Protein AF-0000000070902452 (afdb_homodimer)

Radius of gyration: 37.08 Å; Cα contacts (8 Å, |Δi|>4): 3159; chains: 2; bounding box: 102×122×104 Å

pLDDT: mean 77.34, std 23.18, range [19.31, 98.69]

Solvent-accessible surface area (backbone atoms only — not comparable to full-atom values): 89929 Å² total; per-residue (Å²): 135,92,78,70,91,72,66,73,74,60,53,64,59,50,60,68,66,66,53,60,77,74,66,51,50,51,51,54,46,45,52,46,45,50,49,42,48,53,39,44,60,50,61,66,74,68,75,86,55,68,37,70,40,62,52,56,81,72,58,13,57,48,52,28,57,60,55,64,70,66,74,64,71,44,97,52,40,62,75,47,53,58,52,55,53,51,52,50,35,44,49,40,8,39,52,36,6,51,52,44,45,50,44,54,52,51,28,50,51,49,38,50,51,52,48,50,52,48,46,52,44,46,73,71,65,50,58,64,70,59,51,49,51,52,55,37,49,54,16,34,51,29,36,49,53,17,21,45,38,19,73,72,70,21,45,59,24,25,6,15,37,48,56,57,50,25,36,38,48,65,34,35,45,61,65,48,53,58,36,70,61,18,45,52,41,32,54,55,13,31,35,24,29,47,44,28,60,45,56,45,16,61,40,25,32,30,22,34,46,12,24,28,49,24,43,47,71,62,58,70,43,58,74,61,60,49,72,46,93,88,70,53,59,58,58,86,52,69,67,58,39,51,52,17,49,48,30,51,71,73,47,68,63,86,54,56,38,57,49,55,43,48,43,42,26,44,17,18,29,7,12,13,36,3,35,59,34,29,10,36,68,20,11,36,37,33,23,57,75,67,36,35,70,71,85,51,73,65,44,49,55,46,11,45,49,8,5,44,36,3,33,51,46,32,41,33,68,69,59,73,48,46,47,50,47,69,63,10,59,39,46,54,75,72,62,77,75,74,43,50,64,84,47,47,65,60,49,47,50,41,3,32,55,22,0,44,51,15,21,46,51,51,52,48,44,62,63,46,58,79,73,46,66,55,54,83,41,58,66,54,32,45,49,48,44,39,48,52,39,46,50,44,48,48,49,48,54,51,49,26,70,74,64,37,47,72,41,74,66,60,89,86,49,76,61,70,84,55,61,33,32,78,89,39,64,63,56,43,85,89,76,67,49,38,34,22,17,37,32,38,19,67,65,66,29,59,65,59,57,41,50,22,48,43,41,35,32,44,66,62,79,87,50,87,59,50,62,68,38,24,48,52,46,19,54,52,48,46,52,45,26,53,65,49,60,49,35,54,31,22,30,13,66,55,50,40,35,34,48,32,14,22,31,40,14,25,28,50,23,49,52,44,35,72,76,39,68,88,50,90,48,36,17,4,55,32,5,48,25,4,14,42,0,13,42,10,14,30,52,59,53,56,71,26,57,36,41,28,52,22,35,11,36,52,34,65,60,46,42,50,56,30,48,51,7,26,53,40,0,25,56,46,5,41,74,73,35,72,65,22,44,54,59,49,52,43,64,66,28,69,74,53,67,70,79,68,91,70,71,60,73,80,29,46,64,36,29,31,61,75,45,32,42,67,62,40,59,39,39,46,50,57,36,45,48,46,39,52,53,52,49,47,56,73,39,62,65,57,66,31,43,22,31,46,66,88,48,99,87,48,91,26,26,59,51,26,35,36,42,44,68,50,53,52,48,38,60,65,66,60,61,64,41,81,39,58,65,84,58,64,72,63,69,70,59,75,44,67,79,45,98,68,57,86,72,51,72,65,54,52,49,51,52,53,49,51,57,35,36,52,66,45,48,52,65,50,41,63,43,53,68,37,35,40,65,49,59,62,72,57,67,56,60,71,62,43,72,75,37,78,71,62,93,72,77,51,66,38,73,71,83,76,78,80,70,71,82,71,73,70,88,79,82,74,81,83,73,77,76,72,86,67,74,75,70,79,54,67,31,54,22,38,74,40,70,50,65,22,19,47,45,61,66,53,44,43,37,71,14,34,29,32,56,52,47,48,54,38,62,75,62,38,54,54,70,36,40,26,20,48,69,59,29,25,59,56,23,37,33,38,59,67,35,50,46,49,59,66,61,51,61,77,74,64,76,86,76,55,68,69,59,61,49,65,71,52,71,51,81,74,64,69,71,78,74,61,60,68,28,34,59,58,43,41,57,134,91,77,69,89,73,65,72,74,59,56,64,57,49,57,66,65,68,53,59,74,75,64,51,50,50,50,53,48,43,51,47,44,50,50,41,46,54,38,42,59,52,58,67,53,83,76,87,54,68,37,71,39,62,51,54,80,72,58,14,57,48,53,27,56,62,55,64,71,67,74,63,71,44,97,51,39,64,76,46,55,56,53,53,52,50,51,50,35,43,49,38,7,39,52,35,5,51,50,43,46,52,44,54,53,51,27,50,50,50,39,50,51,50,48,49,51,48,45,53,41,48,73,71,64,50,58,65,71,58,50,49,50,53,54,37,49,54,16,35,52,29,37,48,51,18,22,46,36,18,73,73,71,21,46,58,24,24,6,15,37,49,55,56,50,25,37,39,47,63,35,35,46,62,64,48,53,59,36,69,62,18,46,52,41,32,54,55,13,31,35,24,29,46,46,28,61,44,57,44,15,62,41,25,33,30,21,34,46,12,23,29,50,25,44,47,70,62,56,70,44,52,74,60,61,51,72,46,93,88,71,52,60,57,55,87,50,72,70,57,36,52,52,16,50,48,30,52,71,74,48,69,63,87,54,58,37,55,49,54,43,47,43,43,25,43,17,17,28,6,12,12,36,3,34,59,34,29,12,35,67,18,10,34,35,34,24,57,74,68,36,36,70,69,85,51,73,67,43,50,56,45,12,45,50,7,5,44,34,3,32,50,44,32,41,32,68,68,59,74,48,45,47,49,47,67,62,9,60,40,46,54,76,70,63,76,76,72,44,50,64,83,47,47,65,60,48,47,48,41,4,33,54,21,0,46,50,15,20,46,49,50,53,50,46,63,64,46,56,78,74,46,65,54,55,84,41,59,67,54,32,46,50,48,45,39,49,52,38,47,49,43,48,48,50,47,54,51,49,27,69,76,64,37,48,73,43,74,66,61,90,86,49,76,62,71,84,55,60,33,33,79,88,39,65,64,57,44,83,89,77,67,48,38,33,22,17,36,33,40,19,65,65,64,29,58,66,59,57,40,50,23,48,42,42,35,32,45,67,62,78,86,49,88,58,50,62,68,39,25,46,52,47,19,52,52,47,46,52,43,26,52,65,50,60,48,36,54,32,23,29,14,65,55,50,38,35,34,48,32,15,22,30,40,13,27,28,52,22,49,52,45,35,72,75,39,67,88,49,88,50,36,16,4,58,32,5,50,26,5,14,43,0,13,43,10,14,29,54,59,54,56,71,25,57,36,40,29,54,22,34,11,37,54,33,67,59,45,42,51,55,30,49,51,8,26,54,41,0,26,56,46,4,40,76,73,35,72,65,22,45,52,59,47,53,42,64,66,30,69,76,54,66,71,78,68,92,69,71,62,72,81,29,46,62,36,30,32,59,76,47,32,43,65,62,40,58,39,39,46,50,57,36,45,49,46,39,51,53,51,48,48,56,73,38,63,65,56,66,30,44,22,31,46,65,89,48,96,87,49,90,26,25,58,51,27,35,37,43,42,69,50,54,51,48,38,59,65,66,61,60,64,41,82,39,58,65,86,58,64,72,62,68,68,63,78,43,67,81,44,100,69,61,87,73,50,72,65,53,52,51,51,53,53,48,51,57,34,36,51,61,44,46,53,65,49,39,63,43,53,68,38,34,41,64,49,59,62,72,57,66,54,62,71,62,42,72,75,37,76,69,62,92,72,77,50,65,40,72,71,82,75,77,80,70,70,83,71,67,72,87,81,82,78,81,82,75,79,76,73,87,66,73,75,71,76,52,67,32,55,22,36,72,40,70,52,65,21,20,47,46,61,65,52,44,44,36,70,15,35,28,31,57,52,49,48,52,38,62,76,61,38,55,56,70,36,41,25,20,49,70,59,28,24,60,57,24,38,33,38,58,68,36,51,44,50,58,67,60,52,60,77,72,62,76,88,75,55,69,68,60,61,50,66,72,52,71,50,82,71,65,68,72,79,76,64,63,69,30,36,61,60,42,40,58

Sequence (1750 aa):
MWGRNHQPHVALLQEMADMEPENRVPLLVGQLEEARSYREEELKGDEVGVESLDYEPIHSLVYAQTKKGSQQRHFYGYTGLTFAKWLITILIGLLVGVVAYIVESSQEVFIMKKRDWTQETIDEGLKLPFVFLGYAAFGIALVLLSSCLVLLWAPAAAGGGVTLVMAYLNGIDIPSFFEFRTLVTKIVGTICTISSGLPIGQEGPMVHIGAAIASSLTWMHGRFPTHRKDGSRRYASPYLQTISKFTQKAWPFDFHNDKDRREFISAGTAAGLAAAFGAPIGGVLFSLEEASSFWSRKVMWRSLLCTTMATMILAWLNDRDFTLSLPGGLAFHGASVEVDLNAVPLIMVTAGSLGVLGALLNTTHGWLSPLRAPSKQGLLRVLEACCITFIAVGTMFLLSHFFGRCLPIQHGQQGEEYWFRYTCPKTDPNTGISYYNDLATLYFGVPHETIKQLFAMGYELDTYFSMRSLILHSMSFFVLFNLAYGVATPGGIFMPSIMVGASFGAFLGRVFQLYFPEENIQPGLHALVGATAMLGGVFRSSLSLVVIMMEGTGGLQYLLPAIIAIYVGNWVAHHIHHEGAYEADLERLGDVRFLQSEPPRHLIPVTAAEMMAPNVITLTEIISVSDVVKILKNTTHNGFPVIRHTEANDDGQLVGLILRHQLLLLLEQRALIEVDSEILRLPLPERFTSRDPRVTKEHVYLEHAMRVYHHCHNPHRRYLSSRPGAVDELELDDILQEHPTTNGVHEASNGTNDSKNKEIQESSESTKPEHQVSVHKRELALDLRYYMNRAPVTVRAECSAQRAYIIFRTLGLRHLCVTDSSNSVIGMITRKDIAQSAHHQAEHSVSKIALERQESDGSSYFGDRATKDILFSLPMWGRNHQPHVALLQEMADMEPENRVPLLVGQLEEARSYREEELKGDEVGVESLDYEPIHSLVYAQTKKGSQQRHFYGYTGLTFAKWLITILIGLLVGVVAYIVESSQEVFIMKKRDWTQETIDEGLKLPFVFLGYAAFGIALVLLSSCLVLLWAPAAAGGGVTLVMAYLNGIDIPSFFEFRTLVTKIVGTICTISSGLPIGQEGPMVHIGAAIASSLTWMHGRFPTHRKDGSRRYASPYLQTISKFTQKAWPFDFHNDKDRREFISAGTAAGLAAAFGAPIGGVLFSLEEASSFWSRKVMWRSLLCTTMATMILAWLNDRDFTLSLPGGLAFHGASVEVDLNAVPLIMVTAGSLGVLGALLNTTHGWLSPLRAPSKQGLLRVLEACCITFIAVGTMFLLSHFFGRCLPIQHGQQGEEYWFRYTCPKTDPNTGISYYNDLATLYFGVPHETIKQLFAMGYELDTYFSMRSLILHSMSFFVLFNLAYGVATPGGIFMPSIMVGASFGAFLGRVFQLYFPEENIQPGLHALVGATAMLGGVFRSSLSLVVIMMEGTGGLQYLLPAIIAIYVGNWVAHHIHHEGAYEADLERLGDVRFLQSEPPRHLIPVTAAEMMAPNVITLTEIISVSDVVKILKNTTHNGFPVIRHTEANDDGQLVGLILRHQLLLLLEQRALIEVDSEILRLPLPERFTSRDPRVTKEHVYLEHAMRVYHHCHNPHRRYLSSRPGAVDELELDDILQEHPTTNGVHEASNGTNDSKNKEIQESSESTKPEHQVSVHKRELALDLRYYMNRAPVTVRAECSAQRAYIIFRTLGLRHLCVTDSSNSVIGMITRKDIAQSAHHQAEHSVSKIALERQESDGSSYFGDRATKDILFSLP

Nearest PDB structures (foldseek):
  8jpr-assembly1_B  TM=8.374E-01  e=4.361E-35  Homo sapiens
  7rnx-assembly1_B  TM=8.714E-01  e=3.104E-16  Escherichia coli
  7cvt-assembly1_B  TM=8.669E-01  e=5.172E-16  Escherichia coli MS 198-1
  7rsb-assembly1_B  TM=8.888E-01  e=3.663E-15  Escherichia coli
  2ez0-assembly1_B  TM=8.565E-01  e=7.553E-15  Escherichia coli

Structure (mmCIF, N/CA/C/O backbone):
data_AF-0000000070902452-model_v1
#
loop_
_entity.id
_entity.type
_entity.pdbx_description
1 polymer 'Chloride channel protein'
#
loop_
_atom_site.group_PDB
_atom_site.id
_atom_site.type_symbol
_atom_site.label_atom_id
_atom_site.label_alt_id
_atom_site.label_comp_id
_atom_site.label_asym_id
_atom_site.label_entity_id
_atom_site.label_seq_id
_atom_site.pdbx_PDB_ins_code
_atom_site.Cartn_x
_atom_site.Cartn_y
_atom_site.Cartn_z
_atom_site.occupancy
_atom_site.B_iso_or_equiv
_atom_site.auth_seq_id
_atom_site.auth_comp_id
_atom_site.auth_asym_id
_atom_site.auth_atom_id
_atom_site.pdbx_PDB_model_num
ATOM 1 N N . MET A 1 1 ? 22.875 20.469 -55.562 1 19.31 1 MET A N 1
ATOM 2 C CA . MET A 1 1 ? 24.156 21.141 -55.375 1 19.31 1 MET A CA 1
ATOM 3 C C . MET A 1 1 ? 24.641 21.016 -53.938 1 19.31 1 MET A C 1
ATOM 5 O O . MET A 1 1 ? 25.625 21.641 -53.562 1 19.31 1 MET A O 1
ATOM 9 N N . TRP A 1 2 ? 23.859 20.422 -52.938 1 20.72 2 TRP A N 1
ATOM 10 C CA . TRP A 1 2 ? 23.672 20.609 -51.5 1 20.72 2 TRP A CA 1
ATOM 11 C C . TRP A 1 2 ? 24.828 19.984 -50.719 1 20.72 2 TRP A C 1
ATOM 13 O O . TRP A 1 2 ? 24.688 19.719 -49.5 1 20.72 2 TRP A O 1
ATOM 23 N N . GLY A 1 3 ? 25.906 19.453 -51.312 1 21.7 3 GLY A N 1
ATOM 24 C CA . GLY A 1 3 ? 26.906 18.469 -50.969 1 21.7 3 GLY A CA 1
ATOM 25 C C . GLY A 1 3 ? 27.891 18.953 -49.906 1 21.7 3 GLY A C 1
ATOM 26 O O . GLY A 1 3 ? 28.734 18.188 -49.438 1 21.7 3 GLY A O 1
ATOM 27 N N . ARG A 1 4 ? 28.25 20.281 -49.906 1 24.48 4 ARG A N 1
ATOM 28 C CA . ARG A 1 4 ? 29.609 20.703 -49.594 1 24.48 4 ARG A CA 1
ATOM 29 C C . ARG A 1 4 ? 29.906 20.625 -48.125 1 24.48 4 ARG A C 1
ATOM 31 O O . ARG A 1 4 ? 31 20.219 -47.719 1 24.48 4 ARG A O 1
ATOM 38 N N . ASN A 1 5 ? 29.266 21.422 -47.25 1 24.97 5 ASN A N 1
ATOM 39 C CA . ASN A 1 5 ? 29.969 22.141 -46.188 1 24.97 5 ASN A CA 1
ATOM 40 C C . ASN A 1 5 ? 30.172 21.25 -44.969 1 24.97 5 ASN A C 1
ATOM 42 O O . ASN A 1 5 ? 29.453 21.391 -43.969 1 24.97 5 ASN A O 1
ATOM 46 N N . HIS A 1 6 ? 30.422 19.953 -45.125 1 27.34 6 HIS A N 1
ATOM 47 C CA . HIS A 1 6 ? 30.281 18.906 -44.125 1 27.34 6 HIS A CA 1
ATOM 48 C C . HIS A 1 6 ? 31.438 18.969 -43.125 1 27.34 6 HIS A C 1
ATOM 50 O O . HIS A 1 6 ? 31.594 18.062 -42.281 1 27.34 6 HIS A O 1
ATOM 56 N N . GLN A 1 7 ? 32.5 19.812 -43.406 1 26.56 7 GLN A N 1
ATOM 57 C CA . GLN A 1 7 ? 33.812 19.453 -42.969 1 26.56 7 GLN A CA 1
ATOM 58 C C . GLN A 1 7 ? 34 19.734 -41.469 1 26.56 7 GLN A C 1
ATOM 60 O O . GLN A 1 7 ? 35.062 19.438 -40.906 1 26.56 7 GLN A O 1
ATOM 65 N N . PRO A 1 8 ? 33.281 20.703 -40.938 1 31.94 8 PRO A N 1
ATOM 66 C CA . PRO A 1 8 ? 33.906 21.406 -39.812 1 31.94 8 PRO A CA 1
ATOM 67 C C . PRO A 1 8 ? 34.031 20.547 -38.562 1 31.94 8 PRO A C 1
ATOM 69 O O . PRO A 1 8 ? 34.688 20.953 -37.594 1 31.94 8 PRO A O 1
ATOM 72 N N . HIS A 1 9 ? 33.219 19.453 -38.5 1 30.67 9 HIS A N 1
ATOM 73 C CA . HIS A 1 9 ? 33.031 18.828 -37.188 1 30.67 9 HIS A CA 1
ATOM 74 C C . HIS A 1 9 ? 34.281 18.031 -36.781 1 30.67 9 HIS A C 1
ATOM 76 O O . HIS A 1 9 ? 34.312 17.453 -35.688 1 30.67 9 HIS A O 1
ATOM 82 N N . VAL A 1 10 ? 35.156 17.719 -37.844 1 33.28 10 VAL A N 1
ATOM 83 C CA . VAL A 1 10 ? 36.281 16.812 -37.594 1 33.28 10 VAL A CA 1
ATOM 84 C C . VAL A 1 10 ? 37.344 17.516 -36.781 1 33.28 10 VAL A C 1
ATOM 86 O O . VAL A 1 10 ? 38.125 16.875 -36.094 1 33.28 10 VAL A O 1
ATOM 89 N N . ALA A 1 11 ? 37.438 18.828 -36.969 1 34.62 11 ALA A N 1
ATOM 90 C CA . ALA A 1 11 ? 38.625 19.516 -36.5 1 34.62 11 ALA A CA 1
ATOM 91 C C . ALA A 1 11 ? 38.656 19.547 -34.969 1 34.62 11 ALA A C 1
ATOM 93 O O . ALA A 1 11 ? 39.75 19.469 -34.344 1 34.62 11 ALA A O 1
ATOM 94 N N . LEU A 1 12 ? 37.438 19.688 -34.406 1 31.77 12 LEU A N 1
ATOM 95 C CA . LEU A 1 12 ? 37.469 19.891 -32.969 1 31.77 12 LEU A CA 1
ATOM 96 C C . LEU A 1 12 ? 37.938 18.641 -32.25 1 31.77 12 LEU A C 1
ATOM 98 O O . LEU A 1 12 ? 38.656 18.719 -31.25 1 31.77 12 LEU A O 1
ATOM 102 N N . LEU A 1 13 ? 37.719 17.422 -32.875 1 32.66 13 LEU A N 1
ATOM 103 C CA . LEU A 1 13 ? 38.156 16.188 -32.25 1 32.66 13 LEU A CA 1
ATOM 104 C C . LEU A 1 13 ? 39.656 16.062 -32.312 1 32.66 13 LEU A C 1
ATOM 106 O O . LEU A 1 13 ? 40.281 15.539 -31.375 1 32.66 13 LEU A O 1
ATOM 110 N N . GLN A 1 14 ? 40.281 16.547 -33.406 1 36.06 14 GLN A N 1
ATOM 111 C CA . GLN A 1 14 ? 41.75 16.406 -33.562 1 36.06 14 GLN A CA 1
ATOM 112 C C . GLN A 1 14 ? 42.5 17.25 -32.562 1 36.06 14 GLN A C 1
ATOM 114 O O . GLN A 1 14 ? 43.531 16.828 -32.062 1 36.06 14 GLN A O 1
ATOM 119 N N . GLU A 1 15 ? 42.031 18.5 -32.344 1 37.66 15 GLU A N 1
ATOM 120 C CA . GLU A 1 15 ? 42.75 19.344 -31.422 1 37.66 15 GLU A CA 1
ATOM 121 C C . GLU A 1 15 ? 42.781 18.75 -30.016 1 37.66 15 GLU A C 1
ATOM 123 O O . GLU A 1 15 ? 43.781 18.875 -29.281 1 37.66 15 GLU A O 1
ATOM 128 N N . MET A 1 16 ? 41.688 18.047 -29.562 1 35.19 16 MET A N 1
ATOM 129 C CA . MET A 1 16 ? 41.719 17.422 -28.234 1 35.19 16 MET A CA 1
ATOM 130 C C . MET A 1 16 ? 42.688 16.25 -28.203 1 35.19 16 MET A C 1
ATOM 132 O O . MET A 1 16 ? 43.188 15.891 -27.125 1 35.19 16 MET A O 1
ATOM 136 N N . ALA A 1 17 ? 42.906 15.547 -29.312 1 38.38 17 ALA A N 1
ATOM 137 C CA . ALA A 1 17 ? 43.812 14.406 -29.406 1 38.38 17 ALA A CA 1
ATOM 138 C C . ALA A 1 17 ? 45.281 14.844 -29.266 1 38.38 17 ALA A C 1
ATOM 140 O O . ALA A 1 17 ? 46.094 14.102 -28.734 1 38.38 17 ALA A O 1
ATOM 141 N N . ASP A 1 18 ? 45.594 15.992 -29.984 1 37.56 18 ASP A N 1
ATOM 142 C CA . ASP A 1 18 ? 47 16.375 -30.062 1 37.56 18 ASP A CA 1
ATOM 143 C C . ASP A 1 18 ? 47.438 17.047 -28.766 1 37.56 18 ASP A C 1
ATOM 145 O O . ASP A 1 18 ? 48.531 17.625 -28.703 1 37.56 18 ASP A O 1
ATOM 149 N N . MET A 1 19 ? 46.531 17.375 -27.844 1 33.81 19 MET A N 1
ATOM 150 C CA . MET A 1 19 ? 47.062 17.984 -26.641 1 33.81 19 MET A CA 1
ATOM 151 C C . MET A 1 19 ? 47.938 16.984 -25.875 1 33.81 19 MET A C 1
ATOM 153 O O . MET A 1 19 ? 47.625 15.797 -25.812 1 33.81 19 MET A O 1
ATOM 157 N N . GLU A 1 20 ? 49.281 17.297 -25.859 1 32.62 20 GLU A N 1
ATOM 158 C CA . GLU A 1 20 ? 50.344 16.516 -25.234 1 32.62 20 GLU A CA 1
ATOM 159 C C . GLU A 1 20 ? 49.906 15.977 -23.875 1 32.62 20 GLU A C 1
ATOM 161 O O . GLU A 1 20 ? 49.125 16.625 -23.172 1 32.62 20 GLU A O 1
ATOM 166 N N . PRO A 1 21 ? 50.156 14.578 -23.562 1 34.97 21 PRO A N 1
ATOM 167 C CA . PRO A 1 21 ? 49.781 13.812 -22.391 1 34.97 21 PRO A CA 1
ATOM 168 C C . PRO A 1 21 ? 50.062 14.555 -21.078 1 34.97 21 PRO A C 1
ATOM 170 O O . PRO A 1 21 ? 49.469 14.227 -20.047 1 34.97 21 PRO A O 1
ATOM 173 N N . GLU A 1 22 ? 51.156 15.375 -21.062 1 35.03 22 GLU A N 1
ATOM 174 C CA . GLU A 1 22 ? 51.656 15.961 -19.828 1 35.03 22 GLU A CA 1
ATOM 175 C C . GLU A 1 22 ? 50.625 16.906 -19.219 1 35.03 22 GLU A C 1
ATOM 177 O O . GLU A 1 22 ? 50.656 17.172 -18.016 1 35.03 22 GLU A O 1
ATOM 182 N N . ASN A 1 23 ? 50.031 17.703 -20.062 1 32.69 23 ASN A N 1
ATOM 183 C CA . ASN A 1 23 ? 49.125 18.734 -19.578 1 32.69 23 ASN A CA 1
ATOM 184 C C . ASN A 1 23 ? 47.781 18.172 -19.172 1 32.69 23 ASN A C 1
ATOM 186 O O . ASN A 1 23 ? 46.844 18.922 -18.875 1 32.69 23 ASN A O 1
ATOM 190 N N . ARG A 1 24 ? 47.531 16.969 -19.531 1 35.84 24 ARG A N 1
ATOM 191 C CA . ARG A 1 24 ? 46.281 16.359 -19.172 1 35.84 24 ARG A CA 1
ATOM 192 C C . ARG A 1 24 ? 46.188 16.109 -17.672 1 35.84 24 ARG A C 1
ATOM 194 O O . ARG A 1 24 ? 45.094 16 -17.125 1 35.84 24 ARG A O 1
ATOM 201 N N . VAL A 1 25 ? 47.375 15.82 -17.141 1 33.12 25 VAL A N 1
ATOM 202 C CA . VAL A 1 25 ? 47.406 15.5 -15.719 1 33.12 25 VAL A CA 1
ATOM 203 C C . VAL A 1 25 ? 47.031 16.719 -14.898 1 33.12 25 VAL A C 1
ATOM 205 O O . VAL A 1 25 ? 46.344 16.609 -13.875 1 33.12 25 VAL A O 1
ATOM 208 N N . PRO A 1 26 ? 47.562 17.938 -15.383 1 33.59 26 PRO A N 1
ATOM 209 C CA . PRO A 1 26 ? 47.188 19.062 -14.516 1 33.59 26 PRO A CA 1
ATOM 210 C C . PRO A 1 26 ? 45.688 19.344 -14.508 1 33.59 26 PRO A C 1
ATOM 212 O O . PRO A 1 26 ? 45.188 19.938 -13.547 1 33.59 26 PRO A O 1
ATOM 215 N N . LEU A 1 27 ? 45.062 19.078 -15.648 1 32.31 27 LEU A N 1
ATOM 216 C CA . LEU A 1 27 ? 43.625 19.391 -15.617 1 32.31 27 LEU A CA 1
ATOM 217 C C . LEU A 1 27 ? 42.906 18.438 -14.688 1 32.31 27 LEU A C 1
ATOM 219 O O . LEU A 1 27 ? 42 18.844 -13.961 1 32.31 27 LEU A O 1
ATOM 223 N N . LEU A 1 28 ? 43.25 17.141 -14.742 1 32.16 28 LEU A N 1
ATOM 224 C CA . LEU A 1 28 ? 42.625 16.234 -13.781 1 32.16 28 LEU A CA 1
ATOM 225 C C . LEU A 1 28 ? 43.062 16.578 -12.359 1 32.16 28 LEU A C 1
ATOM 227 O O . LEU A 1 28 ? 42.25 16.547 -11.438 1 32.16 28 LEU A O 1
ATOM 231 N N . VAL A 1 29 ? 44.438 16.953 -12.18 1 36.88 29 VAL A N 1
ATOM 232 C CA . VAL A 1 29 ? 44.906 17.359 -10.867 1 36.88 29 VAL A CA 1
ATOM 233 C C . VAL A 1 29 ? 44.25 18.703 -10.492 1 36.88 29 VAL A C 1
ATOM 235 O O . VAL A 1 29 ? 43.875 18.906 -9.336 1 36.88 29 VAL A O 1
ATOM 238 N N . GLY A 1 30 ? 44.188 19.641 -11.422 1 36.41 30 GLY A N 1
ATOM 239 C CA . GLY A 1 30 ? 43.5 20.891 -11.156 1 36.41 30 GLY A CA 1
ATOM 240 C C . GLY A 1 30 ? 42 20.688 -10.836 1 36.41 30 GLY A C 1
ATOM 241 O O . GLY A 1 30 ? 41.469 21.328 -9.93 1 36.41 30 GLY A O 1
ATOM 242 N N . GLN A 1 31 ? 41.375 19.828 -11.617 1 39.28 31 GLN A N 1
ATOM 243 C CA . GLN A 1 31 ? 40 19.516 -11.273 1 39.28 31 GLN A CA 1
ATOM 244 C C . GLN A 1 31 ? 39.906 18.781 -9.938 1 39.28 31 GLN A C 1
ATOM 246 O O . GLN A 1 31 ? 38.969 18.984 -9.172 1 39.28 31 GLN A O 1
ATOM 251 N N . LEU A 1 32 ? 40.938 17.969 -9.648 1 38.59 32 LEU A N 1
ATOM 252 C CA . LEU A 1 32 ? 41.031 17.344 -8.336 1 38.59 32 LEU A CA 1
ATOM 253 C C . LEU A 1 32 ? 41.344 18.375 -7.262 1 38.59 32 LEU A C 1
ATOM 255 O O . LEU A 1 32 ? 40.781 18.328 -6.16 1 38.59 32 LEU A O 1
ATOM 259 N N . GLU A 1 33 ? 42.344 19.328 -7.547 1 40.69 33 GLU A N 1
ATOM 260 C CA . GLU A 1 33 ? 42.625 20.391 -6.594 1 40.69 33 GLU A CA 1
ATOM 261 C C . GLU A 1 33 ? 41.469 21.359 -6.457 1 40.69 33 GLU A C 1
ATOM 263 O O . GLU A 1 33 ? 41.156 21.828 -5.359 1 40.69 33 GLU A O 1
ATOM 268 N N . GLU A 1 34 ? 40.812 21.75 -7.531 1 41.69 34 GLU A N 1
ATOM 269 C CA . GLU A 1 34 ? 39.625 22.562 -7.445 1 41.69 34 GLU A CA 1
ATOM 270 C C . GLU A 1 34 ? 38.5 21.797 -6.738 1 41.69 34 GLU A C 1
ATOM 272 O O . GLU A 1 34 ? 37.75 22.375 -5.945 1 41.69 34 GLU A O 1
ATOM 277 N N . ALA A 1 35 ? 38.406 20.516 -6.93 1 41.09 35 ALA A N 1
ATOM 278 C CA . ALA A 1 35 ? 37.5 19.688 -6.148 1 41.09 35 ALA A CA 1
ATOM 279 C C . ALA A 1 35 ? 37.938 19.625 -4.684 1 41.09 35 ALA A C 1
ATOM 281 O O . ALA A 1 35 ? 37.094 19.672 -3.779 1 41.09 35 ALA A O 1
ATOM 282 N N . ARG A 1 36 ? 39.281 19.562 -4.449 1 40.72 36 ARG A N 1
ATOM 283 C CA . ARG A 1 36 ? 39.812 19.641 -3.086 1 40.72 36 ARG A CA 1
ATOM 284 C C . ARG A 1 36 ? 39.562 21.016 -2.486 1 40.72 36 ARG A C 1
ATOM 286 O O . ARG A 1 36 ? 39.188 21.141 -1.317 1 40.72 36 ARG A O 1
ATOM 293 N N . SER A 1 37 ? 39.969 22.094 -3.201 1 41.31 37 SER A N 1
ATOM 294 C CA . SER A 1 37 ? 39.75 23.438 -2.686 1 41.31 37 SER A CA 1
ATOM 295 C C . SER A 1 37 ? 38.25 23.703 -2.508 1 41.31 37 SER A C 1
ATOM 297 O O . SER A 1 37 ? 37.844 24.344 -1.529 1 41.31 37 SER A O 1
ATOM 299 N N . TYR A 1 38 ? 37.5 23.344 -3.5 1 38.84 38 TYR A N 1
ATOM 300 C CA . TYR A 1 38 ? 36.062 23.438 -3.293 1 38.84 38 TYR A CA 1
ATOM 301 C C . TYR A 1 38 ? 35.625 22.562 -2.121 1 38.84 38 TYR A C 1
ATOM 303 O O . TYR A 1 38 ? 34.781 22.969 -1.328 1 38.84 38 TYR A O 1
ATOM 311 N N . ARG A 1 39 ? 36.344 21.422 -1.926 1 38.78 39 ARG A N 1
ATOM 312 C CA . ARG A 1 39 ? 36.094 20.562 -0.76 1 38.78 39 ARG A CA 1
ATOM 313 C C . ARG A 1 39 ? 36.656 21.234 0.507 1 38.78 39 ARG A C 1
ATOM 315 O O . ARG A 1 39 ? 36.031 21.156 1.565 1 38.78 39 ARG A O 1
ATOM 322 N N . GLU A 1 40 ? 37.906 21.719 0.532 1 40.59 40 GLU A N 1
ATOM 323 C CA . GLU A 1 40 ? 38.438 22.406 1.698 1 40.59 40 GLU A CA 1
ATOM 324 C C . GLU A 1 40 ? 37.625 23.641 2.059 1 40.59 40 GLU A C 1
ATOM 326 O O . GLU A 1 40 ? 37.406 23.922 3.238 1 40.59 40 GLU A O 1
ATOM 331 N N . GLU A 1 41 ? 37.406 24.484 1.144 1 38.44 41 GLU A N 1
ATOM 332 C CA . GLU A 1 41 ? 36.5 25.594 1.447 1 38.44 41 GLU A CA 1
ATOM 333 C C . GLU A 1 41 ? 35.125 25.062 1.872 1 38.44 41 GLU A C 1
ATOM 335 O O . GLU A 1 41 ? 34.5 25.641 2.754 1 38.44 41 GLU A O 1
ATOM 340 N N . GLU A 1 42 ? 34.656 24 1.23 1 37.78 42 GLU A N 1
ATOM 341 C CA . GLU A 1 42 ? 33.469 23.312 1.71 1 37.78 42 GLU A CA 1
ATOM 342 C C . GLU A 1 42 ? 33.719 22.625 3.051 1 37.78 42 GLU A C 1
ATOM 344 O O . GLU A 1 42 ? 32.844 22.547 3.891 1 37.78 42 GLU A O 1
ATOM 349 N N . LEU A 1 43 ? 34.844 22.078 3.35 1 35.75 43 LEU A N 1
ATOM 350 C CA . LEU A 1 43 ? 35.219 21.469 4.617 1 35.75 43 LEU A CA 1
ATOM 351 C C . LEU A 1 43 ? 35.5 22.531 5.68 1 35.75 43 LEU A C 1
ATOM 353 O O . LEU A 1 43 ? 35.531 22.219 6.871 1 35.75 43 LEU A O 1
ATOM 357 N N . LYS A 1 44 ? 36.312 23.5 5.469 1 36.09 44 LYS A N 1
ATOM 358 C CA . LYS A 1 44 ? 36.5 24.406 6.598 1 36.09 44 LYS A CA 1
ATOM 359 C C . LYS A 1 44 ? 35.188 24.859 7.195 1 36.09 44 LYS A C 1
ATOM 361 O O . LYS A 1 44 ? 35.062 24.969 8.414 1 36.09 44 LYS A O 1
ATOM 366 N N . GLY A 1 45 ? 34.5 25.906 6.562 1 33.16 45 GLY A N 1
ATOM 367 C CA . GLY A 1 45 ? 33.375 26.5 7.246 1 33.16 45 GLY A CA 1
ATOM 368 C C . GLY A 1 45 ? 32.219 25.547 7.402 1 33.16 45 GLY A C 1
ATOM 369 O O . GLY A 1 45 ? 31.781 25.25 8.523 1 33.16 45 GLY A O 1
ATOM 370 N N . ASP A 1 46 ? 31.031 25.641 6.402 1 34.59 46 ASP A N 1
ATOM 371 C CA . ASP A 1 46 ? 29.578 25.688 6.508 1 34.59 46 ASP A CA 1
ATOM 372 C C . ASP A 1 46 ? 28.984 24.281 6.598 1 34.59 46 ASP A C 1
ATOM 374 O O . ASP A 1 46 ? 29.5 23.344 5.969 1 34.59 46 ASP A O 1
ATOM 378 N N . GLU A 1 47 ? 28.109 23.875 7.668 1 40.28 47 GLU A N 1
ATOM 379 C CA . GLU A 1 47 ? 27.047 22.953 8.047 1 40.28 47 GLU A CA 1
ATOM 380 C C . GLU A 1 47 ? 26.344 22.375 6.816 1 40.28 47 GLU A C 1
ATOM 382 O O . GLU A 1 47 ? 25.812 23.125 5.996 1 40.28 47 GLU A O 1
ATOM 387 N N . VAL A 1 48 ? 26.969 21.453 6.188 1 50.78 48 VAL A N 1
ATOM 388 C CA . VAL A 1 48 ? 26.188 20.828 5.133 1 50.78 48 VAL A CA 1
ATOM 389 C C . VAL A 1 48 ? 24.719 20.719 5.562 1 50.78 48 VAL A C 1
ATOM 391 O O . VAL A 1 48 ? 24.406 20.031 6.535 1 50.78 48 VAL A O 1
ATOM 394 N N . GLY A 1 49 ? 23.812 21.703 5.527 1 66.31 49 GLY A N 1
ATOM 395 C CA . GLY A 1 49 ? 22.453 21.844 6.023 1 66.31 49 GLY A CA 1
ATOM 396 C C . GLY A 1 49 ? 21.453 21.047 5.227 1 66.31 49 GLY A C 1
ATOM 397 O O . GLY A 1 49 ? 21.594 20.875 4.016 1 66.31 49 GLY A O 1
ATOM 398 N N . VAL A 1 50 ? 20.906 19.969 5.758 1 82 50 VAL A N 1
ATOM 399 C CA . VAL A 1 50 ? 19.766 19.25 5.191 1 82 50 VAL A CA 1
ATOM 400 C C . VAL A 1 50 ? 18.5 20.109 5.297 1 82 50 VAL A C 1
ATOM 402 O O . VAL A 1 50 ? 18.281 20.781 6.305 1 82 50 VAL A O 1
ATOM 405 N N . GLU A 1 51 ? 17.953 20.328 4.121 1 87.56 51 GLU A N 1
ATOM 406 C CA . GLU A 1 51 ? 16.688 21.078 4.082 1 87.56 51 GLU A CA 1
ATOM 407 C C . GLU A 1 51 ? 15.516 20.156 3.738 1 87.56 51 GLU A C 1
ATOM 409 O O . GLU A 1 51 ? 15.711 19.094 3.154 1 87.56 51 GLU A O 1
ATOM 414 N N . SER A 1 52 ? 14.414 20.562 4.141 1 90.31 52 SER A N 1
ATOM 415 C CA . SER A 1 52 ? 13.203 19.797 3.828 1 90.31 52 SER A CA 1
ATOM 416 C C . SER A 1 52 ? 12.656 20.172 2.453 1 90.31 52 SER A C 1
ATOM 418 O O . SER A 1 52 ? 12.953 21.234 1.93 1 90.31 52 SER A O 1
ATOM 420 N N . LEU A 1 53 ? 11.969 19.266 1.862 1 90.88 53 LEU A N 1
ATOM 421 C CA . LEU A 1 53 ? 11.359 19.453 0.552 1 90.88 53 LEU A CA 1
ATOM 422 C C . LEU A 1 53 ? 9.953 20.031 0.688 1 90.88 53 LEU A C 1
ATOM 424 O O . LEU A 1 53 ? 9.336 19.938 1.753 1 90.88 53 LEU A O 1
ATOM 428 N N . ASP A 1 54 ? 9.516 20.672 -0.39 1 89.25 54 ASP A N 1
ATOM 429 C CA . ASP A 1 54 ? 8.18 21.25 -0.43 1 89.25 54 ASP A CA 1
ATOM 430 C C . ASP A 1 54 ? 7.219 20.375 -1.234 1 89.25 54 ASP A C 1
ATOM 432 O O . ASP A 1 54 ? 7.055 20.562 -2.441 1 89.25 54 ASP A O 1
ATOM 436 N N . TYR A 1 55 ? 6.465 19.531 -0.599 1 86 55 TYR A N 1
ATOM 437 C CA . TYR A 1 55 ? 5.555 18.641 -1.313 1 86 55 TYR A CA 1
ATOM 438 C C . TYR A 1 55 ? 4.191 19.297 -1.504 1 86 55 TYR A C 1
ATOM 440 O O . TYR A 1 55 ? 3.457 18.953 -2.436 1 86 55 TYR A O 1
ATOM 448 N N . GLU A 1 56 ? 3.877 20.203 -0.652 1 81.94 56 GLU A N 1
ATOM 449 C CA . GLU A 1 56 ? 2.588 20.891 -0.752 1 81.94 56 GLU A CA 1
ATOM 450 C C . GLU A 1 56 ? 2.641 22.031 -1.763 1 81.94 56 GLU A C 1
ATOM 452 O O . GLU A 1 56 ? 3.539 22.875 -1.708 1 81.94 56 GLU A O 1
ATOM 457 N N . PRO A 1 57 ? 1.682 22.047 -2.623 1 80.38 57 PRO A N 1
ATOM 458 C CA . PRO A 1 57 ? 1.65 23.172 -3.559 1 80.38 57 PRO A CA 1
ATOM 459 C C . PRO A 1 57 ? 1.277 24.484 -2.883 1 80.38 57 PRO A C 1
ATOM 461 O O . PRO A 1 57 ? 0.48 24.5 -1.941 1 80.38 57 PRO A O 1
ATOM 464 N N . ILE A 1 58 ? 1.826 25.547 -3.406 1 86.94 58 ILE A N 1
ATOM 465 C CA . ILE A 1 58 ? 1.532 26.875 -2.887 1 86.94 58 ILE A CA 1
ATOM 466 C C . ILE A 1 58 ? 0.238 27.391 -3.506 1 86.94 58 ILE A C 1
ATOM 468 O O . ILE A 1 58 ? 0.141 27.531 -4.727 1 86.94 58 ILE A O 1
ATOM 472 N N . HIS A 1 59 ? -0.666 27.578 -2.684 1 87.38 59 HIS A N 1
ATOM 473 C CA . HIS A 1 59 ? -1.934 28.125 -3.148 1 87.38 59 HIS A CA 1
ATOM 474 C C . HIS A 1 59 ? -1.938 29.656 -3.07 1 87.38 59 HIS A C 1
ATOM 476 O O . HIS A 1 59 ? -2.504 30.234 -2.141 1 87.38 59 HIS A O 1
ATOM 482 N N . SER A 1 60 ? -1.407 30.203 -4.121 1 88.88 60 SER A N 1
ATOM 483 C CA . SER A 1 60 ? -1.38 31.656 -4.23 1 88.88 60 SER A CA 1
ATOM 484 C C . SER A 1 60 ? -2.533 32.156 -5.086 1 88.88 60 SER A C 1
ATOM 486 O O . SER A 1 60 ? -3.254 31.375 -5.703 1 88.88 60 SER A O 1
ATOM 488 N N . LEU A 1 61 ? -2.664 33.406 -5.039 1 85.12 61 LEU A N 1
ATOM 489 C CA . LEU A 1 61 ? -3.701 34.031 -5.852 1 85.12 61 LEU A CA 1
ATOM 490 C C . LEU A 1 61 ? -3.445 33.812 -7.336 1 85.12 61 LEU A C 1
ATOM 492 O O . LEU A 1 61 ? -4.379 33.531 -8.094 1 85.12 61 LEU A O 1
ATOM 496 N N . VAL A 1 62 ? -2.197 33.906 -7.668 1 86.62 62 VAL A N 1
ATOM 497 C CA . VAL A 1 62 ? -1.831 33.719 -9.07 1 86.62 62 VAL A CA 1
ATOM 498 C C . VAL A 1 62 ? -2.074 32.281 -9.477 1 86.62 62 VAL A C 1
ATOM 500 O O . VAL A 1 62 ? -2.568 32 -10.57 1 86.62 62 VAL A O 1
ATOM 503 N N . TYR A 1 63 ? -1.734 31.391 -8.609 1 84.88 63 TYR A N 1
ATOM 504 C CA . TYR A 1 63 ? -1.94 29.969 -8.875 1 84.88 63 TYR A CA 1
ATOM 505 C C . TYR A 1 63 ? -3.424 29.656 -9.047 1 84.88 63 TYR A C 1
ATOM 507 O O . TYR A 1 63 ? -3.811 28.922 -9.953 1 84.88 63 TYR A O 1
ATOM 515 N N . ALA A 1 64 ? -4.238 30.141 -8.234 1 81.5 64 ALA A N 1
ATOM 516 C CA . ALA A 1 64 ? -5.68 29.906 -8.273 1 81.5 64 ALA A CA 1
ATOM 517 C C . ALA A 1 64 ? -6.285 30.453 -9.562 1 81.5 64 ALA A C 1
ATOM 519 O O . ALA A 1 64 ? -7.176 29.828 -10.148 1 81.5 64 ALA A O 1
ATOM 520 N N . GLN A 1 65 ? -5.793 31.531 -10.031 1 78.94 65 GLN A N 1
ATOM 521 C CA . GLN A 1 65 ? -6.344 32.156 -11.227 1 78.94 65 GLN A CA 1
ATOM 522 C C . GLN A 1 65 ? -5.914 31.422 -12.492 1 78.94 65 GLN A C 1
ATOM 524 O O . GLN A 1 65 ? -6.68 31.344 -13.453 1 78.94 65 GLN A O 1
ATOM 529 N N . THR A 1 66 ? -4.73 30.969 -12.492 1 76.75 66 THR A N 1
ATOM 530 C CA . THR A 1 66 ? -4.238 30.234 -13.656 1 76.75 66 THR A CA 1
ATOM 531 C C . THR A 1 66 ? -4.996 28.922 -13.836 1 76.75 66 THR A C 1
ATOM 533 O O . THR A 1 66 ? -5.172 28.453 -14.961 1 76.75 66 THR A O 1
ATOM 536 N N . LYS A 1 67 ? -5.449 28.344 -12.812 1 75.25 67 LYS A N 1
ATOM 537 C CA . LYS A 1 67 ? -6.102 27.047 -12.898 1 75.25 67 LYS A CA 1
ATOM 538 C C . LYS A 1 67 ? -7.602 27.188 -13.125 1 75.25 67 LYS A C 1
ATOM 540 O O . LYS A 1 67 ? -8.281 26.219 -13.469 1 75.25 67 LYS A O 1
ATOM 545 N N . LYS A 1 68 ? -8.211 28.266 -12.867 1 69.19 68 LYS A N 1
ATOM 546 C CA . LYS A 1 68 ? -9.617 28.516 -13.172 1 69.19 68 LYS A CA 1
ATOM 547 C C . LYS A 1 68 ? -9.898 28.359 -14.656 1 69.19 68 LYS A C 1
ATOM 549 O O . LYS A 1 68 ? -10.945 27.828 -15.039 1 69.19 68 LYS A O 1
ATOM 554 N N . GLY A 1 69 ? -9.008 28.594 -15.578 1 58 69 GLY A N 1
ATOM 555 C CA . GLY A 1 69 ? -9.242 28.609 -17.016 1 58 69 GLY A CA 1
ATOM 556 C C . GLY A 1 69 ? -9.008 27.266 -17.672 1 58 69 GLY A C 1
ATOM 557 O O . GLY A 1 69 ? -9.523 27 -18.766 1 58 69 GLY A O 1
ATOM 558 N N . SER A 1 70 ? -8.195 26.516 -17.234 1 56.19 70 SER A N 1
ATOM 559 C CA . SER A 1 70 ? -7.703 25.359 -17.984 1 56.19 70 SER A CA 1
ATOM 560 C C . SER A 1 70 ? -8.57 24.125 -17.734 1 56.19 70 SER A C 1
ATOM 562 O O . SER A 1 70 ? -8.055 23.047 -17.438 1 56.19 70 SER A O 1
ATOM 564 N N . GLN A 1 71 ? -9.938 24.172 -17.719 1 56.91 71 GLN A N 1
ATOM 565 C CA . GLN A 1 71 ? -10.773 23.062 -17.281 1 56.91 71 GLN A CA 1
ATOM 566 C C . GLN A 1 71 ? -10.969 22.047 -18.391 1 56.91 71 GLN A C 1
ATOM 568 O O . GLN A 1 71 ? -11.586 20.984 -18.188 1 56.91 71 GLN A O 1
ATOM 573 N N . GLN A 1 72 ? -10.391 22.234 -19.641 1 51.59 72 GLN A N 1
ATOM 574 C CA . GLN A 1 72 ? -10.805 21.297 -20.672 1 51.59 72 GLN A CA 1
ATOM 575 C C . GLN A 1 72 ? -9.844 20.109 -20.75 1 51.59 72 GLN A C 1
ATOM 577 O O . GLN A 1 72 ? -8.625 20.297 -20.781 1 51.59 72 GLN A O 1
ATOM 582 N N . ARG A 1 73 ? -10.391 18.875 -20.406 1 54.88 73 ARG A N 1
ATOM 583 C CA . ARG A 1 73 ? -9.656 17.609 -20.484 1 54.88 73 ARG A CA 1
ATOM 584 C C . ARG A 1 73 ? -9.438 17.188 -21.922 1 54.88 73 ARG A C 1
ATOM 586 O O . ARG A 1 73 ? -10.359 17.234 -22.75 1 54.88 73 ARG A O 1
ATOM 593 N N . HIS A 1 74 ? -8.172 17.156 -22.406 1 52.09 74 HIS A N 1
ATOM 594 C CA . HIS A 1 74 ? -7.879 16.594 -23.719 1 52.09 74 HIS A CA 1
ATOM 595 C C . HIS A 1 74 ? -7.629 15.102 -23.641 1 52.09 74 HIS A C 1
ATOM 597 O O . HIS A 1 74 ? -7.773 14.5 -22.578 1 52.09 74 HIS A O 1
ATOM 603 N N . PHE A 1 75 ? -7.547 14.336 -24.828 1 43.16 75 PHE A N 1
ATOM 604 C CA . PHE A 1 75 ? -7.398 12.891 -25 1 43.16 75 PHE A CA 1
ATOM 605 C C . PHE A 1 75 ? -6.359 12.336 -24.031 1 43.16 75 PHE A C 1
ATOM 607 O O . PHE A 1 75 ? -6.531 11.242 -23.5 1 43.16 75 PHE A O 1
ATOM 614 N N . TYR A 1 76 ? -5.164 12.914 -23.969 1 45.62 76 TYR A N 1
ATOM 615 C CA . TYR A 1 76 ? -4.102 12.398 -23.109 1 45.62 76 TYR A CA 1
ATOM 616 C C . TYR A 1 76 ? -4.008 13.195 -21.812 1 45.62 76 TYR A C 1
ATOM 618 O O . TYR A 1 76 ? -2.91 13.461 -21.312 1 45.62 76 TYR A O 1
ATOM 626 N N . GLY A 1 77 ? -5.109 13.508 -21.234 1 54.81 77 GLY A N 1
ATOM 627 C CA . GLY A 1 77 ? -5.18 14.344 -20.047 1 54.81 77 GLY A CA 1
ATOM 628 C C . GLY A 1 77 ? -5.363 15.812 -20.344 1 54.81 77 GLY A C 1
ATOM 629 O O . GLY A 1 77 ? -5.777 16.172 -21.453 1 54.81 77 GLY A O 1
ATOM 630 N N . TYR A 1 78 ? -5.324 16.703 -19.469 1 48.44 78 TYR A N 1
ATOM 631 C CA . TYR A 1 78 ? -5.574 18.125 -19.672 1 48.44 78 TYR A CA 1
ATOM 632 C C . TYR A 1 78 ? -4.488 18.75 -20.547 1 48.44 78 TYR A C 1
ATOM 634 O O . TYR A 1 78 ? -4.781 19.562 -21.422 1 48.44 78 TYR A O 1
ATOM 642 N N . THR A 1 79 ? -3.193 18.281 -20.453 1 54.38 79 THR A N 1
ATOM 643 C CA . THR A 1 79 ? -2.139 19.078 -21.062 1 54.38 79 THR A CA 1
ATOM 644 C C . THR A 1 79 ? -1.094 18.172 -21.719 1 54.38 79 THR A C 1
ATOM 646 O O . THR A 1 79 ? -0.007 18.641 -22.078 1 54.38 79 THR A O 1
ATOM 649 N N . GLY A 1 80 ? -1.491 16.797 -22.109 1 64.12 80 GLY A N 1
ATOM 650 C CA . GLY A 1 80 ? -0.42 15.969 -22.641 1 64.12 80 GLY A CA 1
ATOM 651 C C . GLY A 1 80 ? 0.646 15.633 -21.609 1 64.12 80 GLY A C 1
ATOM 652 O O . GLY A 1 80 ? 1.482 14.758 -21.844 1 64.12 80 GLY A O 1
ATOM 653 N N . LEU A 1 81 ? 0.737 16.328 -20.594 1 74.12 81 LEU A N 1
ATOM 654 C CA . LEU A 1 81 ? 1.704 16.141 -19.531 1 74.12 81 LEU A CA 1
ATOM 655 C C . LEU A 1 81 ? 1.62 14.719 -18.969 1 74.12 81 LEU A C 1
ATOM 657 O O . LEU A 1 81 ? 2.641 14.125 -18.625 1 74.12 81 LEU A O 1
ATOM 661 N N . THR A 1 82 ? 0.499 14.18 -19.062 1 76.81 82 THR A N 1
ATOM 662 C CA . THR A 1 82 ? 0.312 12.828 -18.531 1 76.81 82 THR A CA 1
ATOM 663 C C . THR A 1 82 ? 1.003 11.797 -19.422 1 76.81 82 THR A C 1
ATOM 665 O O . THR A 1 82 ? 1.602 10.844 -18.922 1 76.81 82 THR A O 1
ATOM 668 N N . PHE A 1 83 ? 0.986 11.961 -20.75 1 79.75 83 PHE A N 1
ATOM 669 C CA . PHE A 1 83 ? 1.657 11.055 -21.672 1 79.75 83 PHE A CA 1
ATOM 670 C C . PHE A 1 83 ? 3.168 11.117 -21.484 1 79.75 83 PHE A C 1
ATOM 672 O O . PHE A 1 83 ? 3.846 10.086 -21.5 1 79.75 83 PHE A O 1
ATOM 679 N N . ALA A 1 84 ? 3.682 12.32 -21.328 1 81.75 84 ALA A N 1
ATOM 680 C CA . ALA A 1 84 ? 5.113 12.492 -21.109 1 81.75 84 ALA A CA 1
ATOM 681 C C . ALA A 1 84 ? 5.551 11.805 -19.812 1 81.75 84 ALA A C 1
ATOM 683 O O . ALA A 1 84 ? 6.633 11.211 -19.75 1 81.75 84 ALA A O 1
ATOM 684 N N . LYS A 1 85 ? 4.758 11.883 -18.828 1 86 85 LYS A N 1
ATOM 685 C CA . LYS A 1 85 ? 5.09 11.258 -17.547 1 86 85 LYS A CA 1
ATOM 686 C C . LYS A 1 85 ? 5.148 9.742 -17.688 1 86 85 LYS A C 1
ATOM 688 O O . LYS A 1 85 ? 6.012 9.094 -17.078 1 86 85 LYS A O 1
ATOM 693 N N . TRP A 1 86 ? 4.316 9.18 -18.516 1 87.69 86 TRP A N 1
ATOM 694 C CA . TRP A 1 86 ? 4.316 7.738 -18.734 1 87.69 86 TRP A CA 1
ATOM 695 C C . TRP A 1 86 ? 5.535 7.305 -19.547 1 87.69 86 TRP A C 1
ATOM 697 O O . TRP A 1 86 ? 6.129 6.258 -19.266 1 87.69 86 TRP A O 1
ATOM 707 N N . LEU A 1 87 ? 5.879 8.078 -20.484 1 88.88 87 LEU A N 1
ATOM 708 C CA . LEU A 1 87 ? 7.047 7.77 -21.297 1 88.88 87 LEU A CA 1
ATOM 709 C C . LEU A 1 87 ? 8.32 7.816 -20.469 1 88.88 87 LEU A C 1
ATOM 711 O O . LEU A 1 87 ? 9.203 6.965 -20.609 1 88.88 87 LEU A O 1
ATOM 715 N N . ILE A 1 88 ? 8.398 8.828 -19.578 1 90.5 88 ILE A N 1
ATOM 716 C CA . ILE A 1 88 ? 9.562 8.938 -18.719 1 90.5 88 ILE A CA 1
ATOM 717 C C . ILE A 1 88 ? 9.617 7.742 -17.766 1 90.5 88 ILE A C 1
ATOM 719 O O . ILE A 1 88 ? 10.703 7.219 -17.484 1 90.5 88 ILE A O 1
ATOM 723 N N . THR A 1 89 ? 8.445 7.34 -17.328 1 94.5 89 THR A N 1
ATOM 724 C CA . THR A 1 89 ? 8.383 6.184 -16.438 1 94.5 89 THR A CA 1
ATOM 725 C C . THR A 1 89 ? 8.891 4.934 -17.156 1 94.5 89 THR A C 1
ATOM 727 O O . THR A 1 89 ? 9.648 4.148 -16.562 1 94.5 89 THR A O 1
ATOM 730 N N . ILE A 1 90 ? 8.523 4.734 -18.375 1 95.5 90 ILE A N 1
ATOM 731 C CA . ILE A 1 90 ? 8.969 3.596 -19.172 1 95.5 90 ILE A CA 1
ATOM 732 C C . ILE A 1 90 ? 10.484 3.674 -19.375 1 95.5 90 ILE A C 1
ATOM 734 O O . ILE A 1 90 ? 11.188 2.674 -19.219 1 95.5 90 ILE A O 1
ATOM 738 N N . LEU A 1 91 ? 10.938 4.824 -19.625 1 96.12 91 LEU A N 1
ATOM 739 C CA . LEU A 1 91 ? 12.359 5.02 -19.891 1 96.12 91 LEU A CA 1
ATOM 740 C C . LEU A 1 91 ? 13.18 4.75 -18.625 1 96.12 91 LEU A C 1
ATOM 742 O O . LEU A 1 91 ? 14.266 4.168 -18.703 1 96.12 91 LEU A O 1
ATOM 746 N N . ILE A 1 92 ? 12.688 5.191 -17.484 1 97.31 92 ILE A N 1
ATOM 747 C CA . ILE A 1 92 ? 13.367 4.91 -16.234 1 97.31 92 ILE A CA 1
ATOM 748 C C . ILE A 1 92 ? 13.5 3.398 -16.047 1 97.31 92 ILE A C 1
ATOM 750 O O . ILE A 1 92 ? 14.586 2.898 -15.734 1 97.31 92 ILE A O 1
ATOM 754 N N . GLY A 1 93 ? 12.414 2.668 -16.266 1 97.81 93 GLY A N 1
ATOM 755 C CA . GLY A 1 93 ? 12.445 1.221 -16.125 1 97.81 93 GLY A CA 1
ATOM 756 C C . GLY A 1 93 ? 13.43 0.548 -17.047 1 97.81 93 GLY A C 1
ATOM 757 O O . GLY A 1 93 ? 14.219 -0.301 -16.625 1 97.81 93 GLY A O 1
ATOM 758 N N . LEU A 1 94 ? 13.469 0.953 -18.266 1 97.06 94 LEU A N 1
ATOM 759 C CA . LEU A 1 94 ? 14.352 0.367 -19.266 1 97.06 94 LEU A CA 1
ATOM 760 C C . LEU A 1 94 ? 15.812 0.62 -18.906 1 97.06 94 LEU A C 1
ATOM 762 O O . LEU A 1 94 ? 16.641 -0.293 -18.969 1 97.06 94 LEU A O 1
ATOM 766 N N . LEU A 1 95 ? 16.094 1.815 -18.484 1 97.88 95 LEU A N 1
ATOM 767 C CA . LEU A 1 95 ? 17.469 2.168 -18.156 1 97.88 95 LEU A CA 1
ATOM 768 C C . LEU A 1 95 ? 17.922 1.429 -16.906 1 97.88 95 LEU A C 1
ATOM 770 O O . LEU A 1 95 ? 19.078 0.982 -16.828 1 97.88 95 LEU A O 1
ATOM 774 N N . VAL A 1 96 ? 17.062 1.348 -15.945 1 98 96 VAL A N 1
ATOM 775 C CA . VAL A 1 96 ? 17.406 0.629 -14.727 1 98 96 VAL A CA 1
ATOM 776 C C . VAL A 1 96 ? 17.688 -0.835 -15.055 1 98 96 VAL A C 1
ATOM 778 O O . VAL A 1 96 ? 18.641 -1.421 -14.523 1 98 96 VAL A O 1
ATOM 781 N N . GLY A 1 97 ? 16.844 -1.448 -15.922 1 95.88 97 GLY A N 1
ATOM 782 C CA . GLY A 1 97 ? 17.078 -2.824 -16.328 1 95.88 97 GLY A CA 1
ATOM 783 C C . GLY A 1 97 ? 18.406 -3.025 -17.031 1 95.88 97 GLY A C 1
ATOM 784 O O . GLY A 1 97 ? 19.109 -4.012 -16.797 1 95.88 97 GLY A O 1
ATOM 785 N N . VAL A 1 98 ? 18.812 -2.102 -17.812 1 96.5 98 VAL A N 1
ATOM 786 C CA . VAL A 1 98 ? 20.078 -2.182 -18.531 1 96.5 98 VAL A CA 1
ATOM 787 C C . VAL A 1 98 ? 21.25 -2.072 -17.562 1 96.5 98 VAL A C 1
ATOM 789 O O . VAL A 1 98 ? 22.203 -2.836 -17.641 1 96.5 98 VAL A O 1
ATOM 792 N N . VAL A 1 99 ? 21.141 -1.117 -16.656 1 97.38 99 VAL A N 1
ATOM 793 C CA . VAL A 1 99 ? 22.203 -0.937 -15.68 1 97.38 99 VAL A CA 1
ATOM 794 C C . VAL A 1 99 ? 22.312 -2.178 -14.797 1 97.38 99 VAL A C 1
ATOM 796 O O . VAL A 1 99 ? 23.422 -2.607 -14.453 1 97.38 99 VAL A O 1
ATOM 799 N N . ALA A 1 100 ? 21.203 -2.691 -14.43 1 96.06 100 ALA A N 1
ATOM 800 C CA . ALA A 1 100 ? 21.219 -3.906 -13.617 1 96.06 100 ALA A CA 1
ATOM 801 C C . ALA A 1 100 ? 21.922 -5.047 -14.352 1 96.06 100 ALA A C 1
ATOM 803 O O . ALA A 1 100 ? 22.672 -5.816 -13.742 1 96.06 100 ALA A O 1
ATOM 804 N N . TYR A 1 101 ? 21.672 -5.199 -15.625 1 94 101 TYR A N 1
ATOM 805 C CA . TYR A 1 101 ? 22.328 -6.219 -16.438 1 94 101 TYR A CA 1
ATOM 806 C C . TYR A 1 101 ? 23.828 -6.008 -16.469 1 94 101 TYR A C 1
ATOM 808 O O . TYR A 1 101 ? 24.594 -6.965 -16.328 1 94 101 TYR A O 1
ATOM 816 N N . ILE A 1 102 ? 24.25 -4.77 -16.594 1 96 102 ILE A N 1
ATOM 817 C CA . ILE A 1 102 ? 25.672 -4.449 -16.656 1 96 102 ILE A CA 1
ATOM 818 C C . ILE A 1 102 ? 26.328 -4.781 -15.328 1 96 102 ILE A C 1
ATOM 820 O O . ILE A 1 102 ? 27.406 -5.371 -15.289 1 96 102 ILE A O 1
ATOM 824 N N . VAL A 1 103 ? 25.703 -4.445 -14.258 1 95.62 103 VAL A N 1
ATOM 825 C CA . VAL A 1 103 ? 26.266 -4.68 -12.93 1 95.62 103 VAL A CA 1
ATOM 826 C C . VAL A 1 103 ? 26.375 -6.18 -12.68 1 95.62 103 VAL A C 1
ATOM 828 O O . VAL A 1 103 ? 27.422 -6.672 -12.266 1 95.62 103 VAL A O 1
ATOM 831 N N . GLU A 1 104 ? 25.375 -6.895 -12.938 1 92.25 104 GLU A N 1
ATOM 832 C CA . GLU A 1 104 ? 25.344 -8.328 -12.664 1 92.25 104 GLU A CA 1
ATOM 833 C C . GLU A 1 104 ? 26.312 -9.086 -13.578 1 92.25 104 GLU A C 1
ATOM 835 O O . GLU A 1 104 ? 27.016 -9.984 -13.125 1 92.25 104 GLU A O 1
ATOM 840 N N . SER A 1 105 ? 26.312 -8.758 -14.883 1 92.88 105 SER A N 1
ATOM 841 C CA . SER A 1 105 ? 27.188 -9.438 -15.836 1 92.88 105 SER A CA 1
ATOM 842 C C . SER A 1 105 ? 28.656 -9.148 -15.555 1 92.88 105 SER A C 1
ATOM 844 O O . SER A 1 105 ? 29.5 -10.039 -15.672 1 92.88 105 SER A O 1
ATOM 846 N N . SER A 1 106 ? 28.938 -7.93 -15.219 1 95.5 106 SER A N 1
ATOM 847 C CA . SER A 1 106 ? 30.328 -7.578 -14.914 1 95.5 106 SER A CA 1
ATOM 848 C C . SER A 1 106 ? 30.828 -8.328 -13.688 1 95.5 106 SER A C 1
ATOM 850 O O . SER A 1 106 ? 31.953 -8.836 -13.672 1 95.5 106 SER A O 1
ATOM 852 N N . GLN A 1 107 ? 30.062 -8.398 -12.695 1 93.94 107 GLN A N 1
ATOM 853 C CA . GLN A 1 107 ? 30.453 -9.117 -11.484 1 93.94 107 GLN A CA 1
ATOM 854 C C . GLN A 1 107 ? 30.672 -10.602 -11.773 1 93.94 107 GLN A C 1
ATOM 856 O O . GLN A 1 107 ? 31.625 -11.203 -11.258 1 93.94 107 GLN A O 1
ATOM 861 N N . GLU A 1 108 ? 29.766 -11.188 -12.523 1 92.19 108 GLU A N 1
ATOM 862 C CA . GLU A 1 108 ? 29.891 -12.602 -12.859 1 92.19 108 GLU A CA 1
ATOM 863 C C . GLU A 1 108 ? 31.188 -12.867 -13.625 1 92.19 108 GLU A C 1
ATOM 865 O O . GLU A 1 108 ? 31.891 -13.836 -13.344 1 92.19 108 GLU A O 1
ATOM 870 N N . VAL A 1 109 ? 31.531 -11.992 -14.539 1 94.12 109 VAL A N 1
ATOM 871 C CA . VAL A 1 109 ? 32.719 -12.156 -15.344 1 94.12 109 VAL A CA 1
ATOM 872 C C . VAL A 1 109 ? 33.969 -12.039 -14.453 1 94.12 109 VAL A C 1
ATOM 874 O O . VAL A 1 109 ? 34.875 -12.852 -14.547 1 94.12 109 VAL A O 1
ATOM 877 N N . PHE A 1 110 ? 33.969 -11.062 -13.562 1 95.56 110 PHE A N 1
ATOM 878 C CA . PHE A 1 110 ? 35.125 -10.852 -12.695 1 95.56 110 PHE A CA 1
ATOM 879 C C . PHE A 1 110 ? 35.312 -12.031 -11.742 1 95.56 110 PHE A C 1
ATOM 881 O O . PHE A 1 110 ? 36.438 -12.508 -11.547 1 95.56 110 PHE A O 1
ATOM 888 N N . ILE A 1 111 ? 34.25 -12.516 -11.195 1 93.38 111 ILE A N 1
ATOM 889 C CA . ILE A 1 111 ? 34.312 -13.602 -10.227 1 93.38 111 ILE A CA 1
ATOM 890 C C . ILE A 1 111 ? 34.719 -14.891 -10.922 1 93.38 111 ILE A C 1
ATOM 892 O O . ILE A 1 111 ? 35.594 -15.625 -10.414 1 93.38 111 ILE A O 1
ATOM 896 N N . MET A 1 112 ? 34.188 -15.141 -12.094 1 92.38 112 MET A N 1
ATOM 897 C CA . MET A 1 112 ? 34.5 -16.344 -12.836 1 92.38 112 MET A CA 1
ATOM 898 C C . MET A 1 112 ? 35.969 -16.297 -13.32 1 92.38 112 MET A C 1
ATOM 900 O O . MET A 1 112 ? 36.656 -17.312 -13.281 1 92.38 112 MET A O 1
ATOM 904 N N . LYS A 1 113 ? 36.406 -15.172 -13.773 1 93.38 113 LYS A N 1
ATOM 905 C CA . LYS A 1 113 ? 37.781 -15.039 -14.227 1 93.38 113 LYS A CA 1
ATOM 906 C C . LYS A 1 113 ? 38.75 -15.219 -13.07 1 93.38 113 LYS A C 1
ATOM 908 O O . LYS A 1 113 ? 39.812 -15.812 -13.242 1 93.38 113 LYS A O 1
ATOM 913 N N . LYS A 1 114 ? 38.438 -14.703 -11.945 1 93.44 114 LYS A N 1
ATOM 914 C CA . LYS A 1 114 ? 39.25 -14.891 -10.75 1 93.44 114 LYS A CA 1
ATOM 915 C C . LYS A 1 114 ? 39.312 -16.359 -10.359 1 93.44 114 LYS A C 1
ATOM 917 O O . LYS A 1 114 ? 40.406 -16.875 -10.008 1 93.44 114 LYS A O 1
ATOM 922 N N . ARG A 1 115 ? 38.219 -16.938 -10.367 1 90.94 115 ARG A N 1
ATOM 923 C CA . ARG A 1 115 ? 38.125 -18.359 -10.023 1 90.94 115 ARG A CA 1
ATOM 924 C C . ARG A 1 115 ? 38.938 -19.203 -11 1 90.94 115 ARG A C 1
ATOM 926 O O . ARG A 1 115 ? 39.656 -20.109 -10.594 1 90.94 115 ARG A O 1
ATOM 933 N N . ASP A 1 116 ? 38.781 -18.906 -12.297 1 92.44 116 ASP A N 1
ATOM 934 C CA . ASP A 1 116 ? 39.531 -19.641 -13.32 1 92.44 116 ASP A CA 1
ATOM 935 C C . ASP A 1 116 ? 41.031 -19.438 -13.164 1 92.44 116 ASP A C 1
ATOM 937 O O . ASP A 1 116 ? 41.812 -20.391 -13.312 1 92.44 116 ASP A O 1
ATOM 941 N N . TRP A 1 117 ? 41.375 -18.25 -12.93 1 93.44 117 TRP A N 1
ATOM 942 C CA . TRP A 1 117 ? 42.781 -17.969 -12.695 1 93.44 117 TRP A CA 1
ATOM 943 C C . TRP A 1 117 ? 43.312 -18.734 -11.5 1 93.44 117 TRP A C 1
ATOM 945 O O . TRP A 1 117 ? 44.406 -19.266 -11.531 1 93.44 117 TRP A O 1
ATOM 955 N N . THR A 1 118 ? 42.562 -18.812 -10.438 1 93.31 118 THR A N 1
ATOM 956 C CA . THR A 1 118 ? 42.938 -19.531 -9.227 1 93.31 118 THR A CA 1
ATOM 957 C C . THR A 1 118 ? 43.094 -21.016 -9.5 1 93.31 118 THR A C 1
ATOM 959 O O . THR A 1 118 ? 44.094 -21.625 -9.078 1 93.31 118 THR A O 1
ATOM 962 N N . GLN A 1 119 ? 42.156 -21.578 -10.195 1 91.5 119 GLN A N 1
ATOM 963 C CA . GLN A 1 119 ? 42.188 -23 -10.492 1 91.5 119 GLN A CA 1
ATOM 964 C C . GLN A 1 119 ? 43.406 -23.344 -11.383 1 91.5 119 GLN A C 1
ATOM 966 O O . GLN A 1 119 ? 44.094 -24.344 -11.148 1 91.5 119 GLN A O 1
ATOM 971 N N . GLU A 1 120 ? 43.625 -22.516 -12.391 1 92.75 120 GLU A N 1
ATOM 972 C CA . GLU A 1 120 ? 44.75 -22.734 -13.297 1 92.75 120 GLU A CA 1
ATOM 973 C C . GLU A 1 120 ? 46.094 -22.641 -12.555 1 92.75 120 GLU A C 1
ATOM 975 O O . GLU A 1 120 ? 47 -23.422 -12.82 1 92.75 120 GLU A O 1
ATOM 980 N N . THR A 1 121 ? 46.188 -21.734 -11.672 1 93.31 121 THR A N 1
ATOM 981 C CA . THR A 1 121 ? 47.406 -21.547 -10.922 1 93.31 121 THR A CA 1
ATOM 982 C C . THR A 1 121 ? 47.656 -22.703 -9.961 1 93.31 121 THR A C 1
ATOM 984 O O . THR A 1 121 ? 48.781 -23.125 -9.742 1 93.31 121 THR A O 1
ATOM 987 N N . ILE A 1 122 ? 46.625 -23.234 -9.359 1 91.25 122 ILE A N 1
ATOM 988 C CA . ILE A 1 122 ? 46.75 -24.391 -8.484 1 91.25 122 ILE A CA 1
ATOM 989 C C . ILE A 1 122 ? 47.156 -25.625 -9.297 1 91.25 122 ILE A C 1
ATOM 991 O O . ILE A 1 122 ? 48 -26.406 -8.859 1 91.25 122 ILE A O 1
ATOM 995 N N . ASP A 1 123 ? 46.531 -25.797 -10.438 1 90.31 123 ASP A N 1
ATOM 996 C CA . ASP A 1 123 ? 46.844 -26.922 -11.305 1 90.31 123 ASP A CA 1
ATOM 997 C C . ASP A 1 123 ? 48.281 -26.875 -11.805 1 90.31 123 ASP A C 1
ATOM 999 O O . ASP A 1 123 ? 48.875 -27.922 -12.078 1 90.31 123 ASP A O 1
ATOM 1003 N N . GLU A 1 124 ? 48.812 -25.656 -11.992 1 90.88 124 GLU A N 1
ATOM 1004 C CA . GLU A 1 124 ? 50.188 -25.5 -12.445 1 90.88 124 GLU A CA 1
ATOM 1005 C C . GLU A 1 124 ? 51.188 -25.844 -11.328 1 90.88 124 GLU A C 1
ATOM 1007 O O . GLU A 1 124 ? 52.375 -25.969 -11.578 1 90.88 124 GLU A O 1
ATOM 1012 N N . GLY A 1 125 ? 50.781 -26.094 -10.188 1 84.69 125 GLY A N 1
ATOM 1013 C CA . GLY A 1 125 ? 51.625 -26.594 -9.109 1 84.69 125 GLY A CA 1
ATOM 1014 C C . GLY A 1 125 ? 52.125 -25.484 -8.172 1 84.69 125 GLY A C 1
ATOM 1015 O O . GLY A 1 125 ? 53 -25.703 -7.355 1 84.69 125 GLY A O 1
ATOM 1016 N N . LEU A 1 126 ? 51.562 -24.344 -8.375 1 84.31 126 LEU A N 1
ATOM 1017 C CA . LEU A 1 126 ? 51.969 -23.266 -7.465 1 84.31 126 LEU A CA 1
ATOM 1018 C C . LEU A 1 126 ? 51.406 -23.516 -6.062 1 84.31 126 LEU A C 1
ATOM 1020 O O . LEU A 1 126 ? 50.312 -24.031 -5.906 1 84.31 126 LEU A O 1
ATOM 1024 N N . LYS A 1 127 ? 52.156 -23 -5.07 1 88.44 127 LYS A N 1
ATOM 1025 C CA . LYS A 1 127 ? 51.781 -23.203 -3.676 1 88.44 127 LYS A CA 1
ATOM 1026 C C . LYS A 1 127 ? 50.562 -22.328 -3.316 1 88.44 127 LYS A C 1
ATOM 1028 O O . LYS A 1 127 ? 50.406 -21.234 -3.854 1 88.44 127 LYS A O 1
ATOM 1033 N N . LEU A 1 128 ? 49.781 -22.719 -2.477 1 89.62 128 LEU A N 1
ATOM 1034 C CA . LEU A 1 128 ? 48.5 -22.141 -2.096 1 89.62 128 LEU A CA 1
ATOM 1035 C C . LEU A 1 128 ? 48.688 -20.734 -1.555 1 89.62 128 LEU A C 1
ATOM 1037 O O . LEU A 1 128 ? 47.875 -19.844 -1.839 1 89.62 128 LEU A O 1
ATOM 1041 N N . PRO A 1 129 ? 49.781 -20.438 -0.804 1 92.25 129 PRO A N 1
ATOM 1042 C CA . PRO A 1 129 ? 49.938 -19.062 -0.317 1 92.25 129 PRO A CA 1
ATOM 1043 C C . PRO A 1 129 ? 50.125 -18.062 -1.447 1 92.25 129 PRO A C 1
ATOM 1045 O O . PRO A 1 129 ? 49.719 -16.906 -1.335 1 92.25 129 PRO A O 1
ATOM 1048 N N . PHE A 1 130 ? 50.75 -18.5 -2.51 1 92.25 130 PHE A N 1
ATOM 1049 C CA . PHE A 1 130 ? 50.938 -17.609 -3.648 1 92.25 130 PHE A CA 1
ATOM 1050 C C . PHE A 1 130 ? 49.594 -17.359 -4.359 1 92.25 130 PHE A C 1
ATOM 1052 O O . PHE A 1 130 ? 49.344 -16.25 -4.852 1 92.25 130 PHE A O 1
ATOM 1059 N N . VAL A 1 131 ? 48.844 -18.391 -4.473 1 94.12 131 VAL A N 1
ATOM 1060 C CA . VAL A 1 131 ? 47.531 -18.25 -5.078 1 94.12 131 VAL A CA 1
ATOM 1061 C C . VAL A 1 131 ? 46.656 -17.297 -4.238 1 94.12 131 VAL A C 1
ATOM 1063 O O . VAL A 1 131 ? 45.969 -16.453 -4.781 1 94.12 131 VAL A O 1
ATOM 1066 N N . PHE A 1 132 ? 46.75 -17.438 -2.934 1 95.12 132 PHE A N 1
ATOM 1067 C CA . PHE A 1 132 ? 46.031 -16.578 -2.002 1 95.12 132 PHE A CA 1
ATOM 1068 C C . PHE A 1 132 ? 46.438 -15.117 -2.189 1 95.12 132 PHE A C 1
ATOM 1070 O O . PHE A 1 132 ? 45.594 -14.234 -2.262 1 95.12 132 PHE A O 1
ATOM 1077 N N . LEU A 1 133 ? 47.75 -14.836 -2.299 1 95.19 133 LEU A N 1
ATOM 1078 C CA . LEU A 1 133 ? 48.25 -13.469 -2.424 1 95.19 133 LEU A CA 1
ATOM 1079 C C . LEU A 1 133 ? 47.781 -12.836 -3.727 1 95.19 133 LEU A C 1
ATOM 1081 O O . LEU A 1 133 ? 47.469 -11.641 -3.766 1 95.19 133 LEU A O 1
ATOM 1085 N N . GLY A 1 134 ? 47.75 -13.648 -4.805 1 94.56 134 GLY A N 1
ATOM 1086 C CA . GLY A 1 134 ? 47.25 -13.133 -6.062 1 94.56 134 GLY A CA 1
ATOM 1087 C C . GLY A 1 134 ? 45.781 -12.789 -6.012 1 94.56 134 GLY A C 1
ATOM 1088 O O . GLY A 1 134 ? 45.375 -11.742 -6.504 1 94.56 134 GLY A O 1
ATOM 1089 N N . TYR A 1 135 ? 45.031 -13.734 -5.465 1 95.69 135 TYR A N 1
ATOM 1090 C CA . TYR A 1 135 ? 43.594 -13.516 -5.324 1 95.69 135 TYR A CA 1
ATOM 1091 C C . TYR A 1 135 ? 43.312 -12.305 -4.441 1 95.69 135 TYR A C 1
ATOM 1093 O O . TYR A 1 135 ? 42.469 -11.477 -4.762 1 95.69 135 TYR A O 1
ATOM 1101 N N . ALA A 1 136 ? 44.031 -12.133 -3.355 1 96.56 136 ALA A N 1
ATOM 1102 C CA . ALA A 1 136 ? 43.844 -11.031 -2.412 1 96.56 136 ALA A CA 1
ATOM 1103 C C . ALA A 1 136 ? 44.281 -9.703 -3.037 1 96.56 136 ALA A C 1
ATOM 1105 O O . ALA A 1 136 ? 43.625 -8.672 -2.818 1 96.56 136 ALA A O 1
ATOM 1106 N N . ALA A 1 137 ? 45.375 -9.727 -3.762 1 96.38 137 ALA A N 1
ATOM 1107 C CA . ALA A 1 137 ? 45.844 -8.508 -4.406 1 96.38 137 ALA A CA 1
ATOM 1108 C C . ALA A 1 137 ? 44.812 -7.969 -5.398 1 96.38 137 ALA A C 1
ATOM 1110 O O . ALA A 1 137 ? 44.594 -6.758 -5.477 1 96.38 137 ALA A O 1
ATOM 1111 N N . PHE A 1 138 ? 44.281 -8.859 -6.137 1 96.06 138 PHE A N 1
ATOM 1112 C CA . PHE A 1 138 ? 43.25 -8.445 -7.082 1 96.06 138 PHE A CA 1
ATOM 1113 C C . PHE A 1 138 ? 42.031 -7.863 -6.348 1 96.06 138 PHE A C 1
ATOM 1115 O O . PHE A 1 138 ? 41.5 -6.828 -6.75 1 96.06 138 PHE A O 1
ATOM 1122 N N . GLY A 1 139 ? 41.594 -8.523 -5.332 1 96.75 139 GLY A N 1
ATOM 1123 C CA . GLY A 1 139 ? 40.5 -8.031 -4.527 1 96.75 139 GLY A CA 1
ATOM 1124 C C . GLY A 1 139 ? 40.781 -6.688 -3.883 1 96.75 139 GLY A C 1
ATOM 1125 O O . GLY A 1 139 ? 39.938 -5.797 -3.877 1 96.75 139 GLY A O 1
ATOM 1126 N N . ILE A 1 140 ? 41.938 -6.512 -3.379 1 97.5 140 ILE A N 1
ATOM 1127 C CA . ILE A 1 140 ? 42.344 -5.273 -2.717 1 97.5 140 ILE A CA 1
ATOM 1128 C C . ILE A 1 140 ? 42.406 -4.145 -3.74 1 97.5 140 ILE A C 1
ATOM 1130 O O . ILE A 1 140 ? 42.031 -3.004 -3.449 1 97.5 140 ILE A O 1
ATOM 1134 N N . ALA A 1 141 ? 42.875 -4.453 -4.922 1 97.62 141 ALA A N 1
ATOM 1135 C CA . ALA A 1 141 ? 42.906 -3.445 -5.977 1 97.62 141 ALA A CA 1
ATOM 1136 C C . ALA A 1 141 ? 41.531 -2.934 -6.316 1 97.62 141 ALA A C 1
ATOM 1138 O O . ALA A 1 141 ? 41.312 -1.732 -6.516 1 97.62 141 ALA A O 1
ATOM 1139 N N . LEU A 1 142 ? 40.625 -3.799 -6.402 1 97.69 142 LEU A N 1
ATOM 1140 C CA . LEU A 1 142 ? 39.25 -3.424 -6.738 1 97.69 142 LEU A CA 1
ATOM 1141 C C . LEU A 1 142 ? 38.625 -2.611 -5.617 1 97.69 142 LEU A C 1
ATOM 1143 O O . LEU A 1 142 ? 37.938 -1.611 -5.871 1 97.69 142 LEU A O 1
ATOM 1147 N N . VAL A 1 143 ? 38.781 -3.016 -4.387 1 97.19 143 VAL A N 1
ATOM 1148 C CA . VAL A 1 143 ? 38.188 -2.309 -3.26 1 97.19 143 VAL A CA 1
ATOM 1149 C C . VAL A 1 143 ? 38.875 -0.946 -3.092 1 97.19 143 VAL A C 1
ATOM 1151 O O . VAL A 1 143 ? 38.219 0.031 -2.715 1 97.19 143 VAL A O 1
ATOM 1154 N N . LEU A 1 144 ? 40.125 -0.934 -3.369 1 96.88 144 LEU A N 1
ATOM 1155 C CA . LEU A 1 144 ? 40.844 0.339 -3.344 1 96.88 144 LEU A CA 1
ATOM 1156 C C . LEU A 1 144 ? 40.25 1.312 -4.363 1 96.88 144 LEU A C 1
ATOM 1158 O O . LEU A 1 144 ? 40.031 2.484 -4.051 1 96.88 144 LEU A O 1
ATOM 1162 N N . LEU A 1 145 ? 40 0.824 -5.496 1 96.94 145 LEU A N 1
ATOM 1163 C CA . LEU A 1 145 ? 39.375 1.659 -6.516 1 96.94 145 LEU A CA 1
ATOM 1164 C C . LEU A 1 145 ? 38 2.143 -6.062 1 96.94 145 LEU A C 1
ATOM 1166 O O . LEU A 1 145 ? 37.656 3.32 -6.211 1 96.94 145 LEU A O 1
ATOM 1170 N N . SER A 1 146 ? 37.25 1.272 -5.559 1 96.81 146 SER A N 1
ATOM 1171 C CA . SER A 1 146 ? 35.906 1.604 -5.105 1 96.81 146 SER A CA 1
ATOM 1172 C C . SER A 1 146 ? 35.938 2.625 -3.973 1 96.81 146 SER A C 1
ATOM 1174 O O . SER A 1 146 ? 35.219 3.625 -4.012 1 96.81 146 SER A O 1
ATOM 1176 N N . SER A 1 147 ? 36.719 2.416 -2.973 1 95.44 147 SER A N 1
ATOM 1177 C CA . SER A 1 147 ? 36.812 3.301 -1.815 1 95.44 147 SER A CA 1
ATOM 1178 C C . SER A 1 147 ? 37.375 4.664 -2.205 1 95.44 147 SER A C 1
ATOM 1180 O O . SER A 1 147 ? 36.969 5.691 -1.66 1 95.44 147 SER A O 1
ATOM 1182 N N . CYS A 1 148 ? 38.25 4.688 -3.115 1 94.44 148 CYS A N 1
ATOM 1183 C CA . CYS A 1 148 ? 38.812 5.949 -3.58 1 94.44 148 CYS A CA 1
ATOM 1184 C C . CYS A 1 148 ? 37.781 6.754 -4.359 1 94.44 148 CYS A C 1
ATOM 1186 O O . CYS A 1 148 ? 37.719 7.98 -4.246 1 94.44 148 CYS A O 1
ATOM 1188 N N . LEU A 1 149 ? 37 6.086 -5.125 1 94.25 149 LEU A N 1
ATOM 1189 C CA . LEU A 1 149 ? 35.938 6.777 -5.844 1 94.25 149 LEU A CA 1
ATOM 1190 C C . LEU A 1 149 ? 34.969 7.422 -4.867 1 94.25 149 LEU A C 1
ATOM 1192 O O . LEU A 1 149 ? 34.531 8.547 -5.09 1 94.25 149 LEU A O 1
ATOM 1196 N N . VAL A 1 150 ? 34.688 6.75 -3.805 1 93 150 VAL A N 1
ATOM 1197 C CA . VAL A 1 150 ? 33.719 7.238 -2.824 1 93 150 VAL A CA 1
ATOM 1198 C C . VAL A 1 150 ? 34.312 8.406 -2.047 1 93 150 VAL A C 1
ATOM 1200 O O . VAL A 1 150 ? 33.656 9.422 -1.819 1 93 150 VAL A O 1
ATOM 1203 N N . LEU A 1 151 ? 35.531 8.305 -1.712 1 89.62 151 LEU A N 1
ATOM 1204 C CA . LEU A 1 151 ? 36.125 9.305 -0.83 1 89.62 151 LEU A CA 1
ATOM 1205 C C . LEU A 1 151 ? 36.562 10.539 -1.615 1 89.62 151 LEU A C 1
ATOM 1207 O O . LEU A 1 151 ? 36.469 11.664 -1.118 1 89.62 151 LEU A O 1
ATOM 1211 N N . LEU A 1 152 ? 36.969 10.25 -2.844 1 88.56 152 LEU A N 1
ATOM 1212 C CA . LEU A 1 152 ? 37.562 11.359 -3.578 1 88.56 152 LEU A CA 1
ATOM 1213 C C . LEU A 1 152 ? 36.562 11.945 -4.582 1 88.56 152 LEU A C 1
ATOM 1215 O O . LEU A 1 152 ? 36.656 13.133 -4.91 1 88.56 152 LEU A O 1
ATOM 1219 N N . TRP A 1 153 ? 35.656 11.18 -5.043 1 89.56 153 TRP A N 1
ATOM 1220 C CA . TRP A 1 153 ? 34.844 11.656 -6.148 1 89.56 153 TRP A CA 1
ATOM 1221 C C . TRP A 1 153 ? 33.406 11.93 -5.68 1 89.56 153 TRP A C 1
ATOM 1223 O O . TRP A 1 153 ? 32.875 13.008 -5.926 1 89.56 153 TRP A O 1
ATOM 1233 N N . ALA A 1 154 ? 32.812 10.961 -5.051 1 92.12 154 ALA A N 1
ATOM 1234 C CA . ALA A 1 154 ? 31.406 11.102 -4.648 1 92.12 154 ALA A CA 1
ATOM 1235 C C . ALA A 1 154 ? 31.141 10.398 -3.32 1 92.12 154 ALA A C 1
ATOM 1237 O O . ALA A 1 154 ? 30.656 9.258 -3.299 1 92.12 154 ALA A O 1
ATOM 1238 N N . PRO A 1 155 ? 31.25 11.078 -2.285 1 87.25 155 PRO A N 1
ATOM 1239 C CA . PRO A 1 155 ? 31.078 10.477 -0.963 1 87.25 155 PRO A CA 1
ATOM 1240 C C . PRO A 1 155 ? 29.641 10.031 -0.712 1 87.25 155 PRO A C 1
ATOM 1242 O O . PRO A 1 155 ? 29.391 9.125 0.085 1 87.25 155 PRO A O 1
ATOM 1245 N N . ALA A 1 156 ? 28.719 10.617 -1.442 1 88.75 156 ALA A N 1
ATOM 1246 C CA . ALA A 1 156 ? 27.312 10.273 -1.257 1 88.75 156 ALA A CA 1
ATOM 1247 C C . ALA A 1 156 ? 27.016 8.867 -1.765 1 88.75 156 ALA A C 1
ATOM 1249 O O . ALA A 1 156 ? 25.969 8.297 -1.453 1 88.75 156 ALA A O 1
ATOM 1250 N N . ALA A 1 157 ? 27.938 8.273 -2.395 1 93.62 157 ALA A N 1
ATOM 1251 C CA . ALA A 1 157 ? 27.734 6.953 -2.98 1 93.62 157 ALA A CA 1
ATOM 1252 C C . ALA A 1 157 ? 28.094 5.848 -1.99 1 93.62 157 ALA A C 1
ATOM 1254 O O . ALA A 1 157 ? 27.891 4.664 -2.266 1 93.62 157 ALA A O 1
ATOM 1255 N N . ALA A 1 158 ? 28.562 6.207 -0.843 1 90.88 158 ALA A N 1
ATOM 1256 C CA . ALA A 1 158 ? 28.953 5.215 0.153 1 90.88 158 ALA A CA 1
ATOM 1257 C C . ALA A 1 158 ? 27.75 4.43 0.657 1 90.88 158 ALA A C 1
ATOM 1259 O O . ALA A 1 158 ? 26.656 4.988 0.804 1 90.88 158 ALA A O 1
ATOM 1260 N N . GLY A 1 159 ? 27.906 3.139 0.974 1 90.81 159 GLY A N 1
ATOM 1261 C CA . GLY A 1 159 ? 26.859 2.314 1.541 1 90.81 159 GLY A CA 1
ATOM 1262 C C . GLY A 1 159 ? 25.812 1.91 0.526 1 90.81 159 GLY A C 1
ATOM 1263 O O . GLY A 1 159 ? 26.016 2.061 -0.681 1 90.81 159 GLY A O 1
ATOM 1264 N N . GLY A 1 160 ? 24.75 1.371 0.944 1 92.56 160 GLY A N 1
ATOM 1265 C CA . GLY A 1 160 ? 23.688 0.912 0.073 1 92.56 160 GLY A CA 1
ATOM 1266 C C . GLY A 1 160 ? 22.859 2.045 -0.512 1 92.56 160 GLY A C 1
ATOM 1267 O O . GLY A 1 160 ? 22.484 2.002 -1.684 1 92.56 160 GLY A O 1
ATOM 1268 N N . GLY A 1 161 ? 22.609 3.084 0.232 1 93.88 161 GLY A N 1
ATOM 1269 C CA . GLY A 1 161 ? 21.891 4.262 -0.227 1 93.88 161 GLY A CA 1
ATOM 1270 C C . GLY A 1 161 ? 20.391 4.184 0.033 1 93.88 161 GLY A C 1
ATOM 1271 O O . GLY A 1 161 ? 19.688 5.18 -0.103 1 93.88 161 GLY A O 1
ATOM 1272 N N . VAL A 1 162 ? 19.875 2.998 0.439 1 95.44 162 VAL A N 1
ATOM 1273 C CA . VAL A 1 162 ? 18.453 2.811 0.635 1 95.44 162 VAL A CA 1
ATOM 1274 C C . VAL A 1 162 ? 17.953 3.748 1.732 1 95.44 162 VAL A C 1
ATOM 1276 O O . VAL A 1 162 ? 16.891 4.375 1.59 1 95.44 162 VAL A O 1
ATOM 1279 N N . THR A 1 163 ? 18.703 3.873 2.785 1 93.75 163 THR A N 1
ATOM 1280 C CA . THR A 1 163 ? 18.328 4.707 3.92 1 93.75 163 THR A CA 1
ATOM 1281 C C . THR A 1 163 ? 18.188 6.168 3.498 1 93.75 163 THR A C 1
ATOM 1283 O O . THR A 1 163 ? 17.25 6.852 3.904 1 93.75 163 THR A O 1
ATOM 1286 N N . LEU A 1 164 ? 19.062 6.602 2.674 1 93.88 164 LEU A N 1
ATOM 1287 C CA . LEU A 1 164 ? 19.031 7.992 2.234 1 93.88 164 LEU A CA 1
ATOM 1288 C C . LEU A 1 164 ? 17.922 8.219 1.224 1 93.88 164 LEU A C 1
ATOM 1290 O O . LEU A 1 164 ? 17.344 9.305 1.165 1 93.88 164 LEU A O 1
ATOM 1294 N N . VAL A 1 165 ? 17.656 7.207 0.414 1 96.25 165 VAL A N 1
ATOM 1295 C CA . VAL A 1 165 ? 16.516 7.309 -0.486 1 96.25 165 VAL A CA 1
ATOM 1296 C C . VAL A 1 165 ? 15.219 7.418 0.325 1 96.25 165 VAL A C 1
ATOM 1298 O O . VAL A 1 165 ? 14.336 8.211 -0.005 1 96.25 165 VAL A O 1
ATOM 1301 N N . MET A 1 166 ? 15.148 6.613 1.365 1 95.75 166 MET A N 1
ATOM 1302 C CA . MET A 1 166 ? 14 6.68 2.262 1 95.75 166 MET A CA 1
ATOM 1303 C C . MET A 1 166 ? 13.852 8.078 2.859 1 95.75 166 MET A C 1
ATOM 1305 O O . MET A 1 166 ? 12.75 8.609 2.947 1 95.75 166 MET A O 1
ATOM 1309 N N . ALA A 1 167 ? 14.969 8.633 3.25 1 94.38 167 ALA A N 1
ATOM 1310 C CA . ALA A 1 167 ? 14.961 9.969 3.83 1 94.38 167 ALA A CA 1
ATOM 1311 C C . ALA A 1 167 ? 14.492 11.008 2.812 1 94.38 167 ALA A C 1
ATOM 1313 O O . ALA A 1 167 ? 13.711 11.898 3.145 1 94.38 167 ALA A O 1
ATOM 1314 N N . TYR A 1 168 ? 14.992 10.883 1.631 1 94.19 168 TYR A N 1
ATOM 1315 C CA . TYR A 1 168 ? 14.578 11.805 0.584 1 94.19 168 TYR A CA 1
ATOM 1316 C C . TYR A 1 168 ? 13.078 11.719 0.339 1 94.19 168 TYR A C 1
ATOM 1318 O O . TYR A 1 168 ? 12.398 12.734 0.209 1 94.19 168 TYR A O 1
ATOM 1326 N N . LEU A 1 169 ? 12.562 10.523 0.26 1 96 169 LEU A N 1
ATOM 1327 C CA . LEU A 1 169 ? 11.148 10.305 -0.026 1 96 169 LEU A CA 1
ATOM 1328 C C . LEU A 1 169 ? 10.289 10.703 1.167 1 96 169 LEU A C 1
ATOM 1330 O O . LEU A 1 169 ? 9.07 10.875 1.031 1 96 169 LEU A O 1
ATOM 1334 N N . ASN A 1 170 ? 10.945 10.812 2.322 1 94.94 170 ASN A N 1
ATOM 1335 C CA . ASN A 1 170 ? 10.266 11.305 3.514 1 94.94 170 ASN A CA 1
ATOM 1336 C C . ASN A 1 170 ? 10.156 12.828 3.512 1 94.94 170 ASN A C 1
ATOM 1338 O O . ASN A 1 170 ? 9.367 13.398 4.266 1 94.94 170 ASN A O 1
ATOM 1342 N N . GLY A 1 171 ? 10.945 13.547 2.664 1 93.44 171 GLY A N 1
ATOM 1343 C CA . GLY A 1 171 ? 10.852 14.992 2.521 1 93.44 171 GLY A CA 1
ATOM 1344 C C . GLY A 1 171 ? 12.141 15.711 2.85 1 93.44 171 GLY A C 1
ATOM 1345 O O . GLY A 1 171 ? 12.148 16.922 3.053 1 93.44 171 GLY A O 1
ATOM 1346 N N . ILE A 1 172 ? 13.258 15.016 2.863 1 92.62 172 ILE A N 1
ATOM 1347 C CA . ILE A 1 172 ? 14.547 15.609 3.199 1 92.62 172 ILE A CA 1
ATOM 1348 C C . ILE A 1 172 ? 15.438 15.648 1.957 1 92.62 172 ILE A C 1
ATOM 1350 O O . ILE A 1 172 ? 15.641 14.633 1.297 1 92.62 172 ILE A O 1
ATOM 1354 N N . ASP A 1 173 ? 15.898 16.75 1.704 1 90.5 173 ASP A N 1
ATOM 1355 C CA . ASP A 1 173 ? 16.812 16.891 0.571 1 90.5 173 ASP A CA 1
ATOM 1356 C C . ASP A 1 173 ? 18.25 16.578 0.981 1 90.5 173 ASP A C 1
ATOM 1358 O O . ASP A 1 173 ? 18.906 17.406 1.613 1 90.5 173 ASP A O 1
ATOM 1362 N N . ILE A 1 174 ? 18.719 15.508 0.581 1 88.25 174 ILE A N 1
ATOM 1363 C CA . ILE A 1 174 ? 20.094 15.102 0.863 1 88.25 174 ILE A CA 1
ATOM 1364 C C . ILE A 1 174 ? 21.031 15.688 -0.188 1 88.25 174 ILE A C 1
ATOM 1366 O O . ILE A 1 174 ? 20.875 15.43 -1.384 1 88.25 174 ILE A O 1
ATOM 1370 N N . PRO A 1 175 ? 21.953 16.422 0.242 1 87.12 175 PRO A N 1
ATOM 1371 C CA . PRO A 1 175 ? 22.828 17.125 -0.707 1 87.12 175 PRO A CA 1
ATOM 1372 C C . PRO A 1 175 ? 23.656 16.172 -1.555 1 87.12 175 PRO A C 1
ATOM 1374 O O . PRO A 1 175 ? 24.188 15.18 -1.039 1 87.12 175 PRO A O 1
ATOM 1377 N N . SER A 1 176 ? 23.766 16.406 -2.842 1 87.56 176 SER A N 1
ATOM 1378 C CA . SER A 1 176 ? 24.625 15.742 -3.82 1 87.56 176 SER A CA 1
ATOM 1379 C C . SER A 1 176 ? 24.312 14.25 -3.904 1 87.56 176 SER A C 1
ATOM 1381 O O . SER A 1 176 ? 25.172 13.453 -4.289 1 87.56 176 SER A O 1
ATOM 1383 N N . PHE A 1 177 ? 23.219 13.852 -3.477 1 90.75 177 PHE A N 1
ATOM 1384 C CA . PHE A 1 177 ? 22.844 12.445 -3.41 1 90.75 177 PHE A CA 1
ATOM 1385 C C . PHE A 1 177 ? 22.406 11.938 -4.777 1 90.75 177 PHE A C 1
ATOM 1387 O O . PHE A 1 177 ? 22.609 10.766 -5.105 1 90.75 177 PHE A O 1
ATOM 1394 N N . PHE A 1 178 ? 21.875 12.828 -5.586 1 90.12 178 PHE A N 1
ATOM 1395 C CA . PHE A 1 178 ? 21.359 12.422 -6.887 1 90.12 178 PHE A CA 1
ATOM 1396 C C . PHE A 1 178 ? 22.125 13.086 -8.016 1 90.12 178 PHE A C 1
ATOM 1398 O O . PHE A 1 178 ? 21.578 13.336 -9.094 1 90.12 178 PHE A O 1
ATOM 1405 N N . GLU A 1 179 ? 23.375 13.367 -7.754 1 88.88 179 GLU A N 1
ATOM 1406 C CA . GLU A 1 179 ? 24.234 13.906 -8.797 1 88.88 179 GLU A CA 1
ATOM 1407 C C . GLU A 1 179 ? 24.703 12.812 -9.75 1 88.88 179 GLU A C 1
ATOM 1409 O O . GLU A 1 179 ? 24.703 11.633 -9.391 1 88.88 179 GLU A O 1
ATOM 1414 N N . PHE A 1 180 ? 25.094 13.141 -10.891 1 87.88 180 PHE A N 1
ATOM 1415 C CA . PHE A 1 180 ? 25.547 12.203 -11.906 1 87.88 180 PHE A CA 1
ATOM 1416 C C . PHE A 1 180 ? 26.828 11.508 -11.453 1 87.88 180 PHE A C 1
ATOM 1418 O O . PHE A 1 180 ? 27.016 10.32 -11.703 1 87.88 180 PHE A O 1
ATOM 1425 N N . ARG A 1 181 ? 27.719 12.258 -10.789 1 90.88 181 ARG A N 1
ATOM 1426 C CA . ARG A 1 181 ? 28.953 11.672 -10.289 1 90.88 181 ARG A CA 1
ATOM 1427 C C . ARG A 1 181 ? 28.656 10.578 -9.266 1 90.88 181 ARG A C 1
ATOM 1429 O O . ARG A 1 181 ? 29.359 9.562 -9.219 1 90.88 181 ARG A O 1
ATOM 1436 N N . THR A 1 182 ? 27.656 10.859 -8.477 1 94.12 182 THR A N 1
ATOM 1437 C CA . THR A 1 182 ? 27.266 9.867 -7.484 1 94.12 182 THR A CA 1
ATOM 1438 C C . THR A 1 182 ? 26.734 8.609 -8.156 1 94.12 182 THR A C 1
ATOM 1440 O O . THR A 1 182 ? 27.016 7.492 -7.727 1 94.12 182 THR A O 1
ATOM 1443 N N . LEU A 1 183 ? 25.969 8.758 -9.258 1 95.81 183 LEU A N 1
ATOM 1444 C CA . LEU A 1 183 ? 25.406 7.633 -10 1 95.81 183 LEU A CA 1
ATOM 1445 C C . LEU A 1 183 ? 26.516 6.77 -10.594 1 95.81 183 LEU A C 1
ATOM 1447 O O . LEU A 1 183 ? 26.5 5.547 -10.445 1 95.81 183 LEU A O 1
ATOM 1451 N N . VAL A 1 184 ? 27.469 7.348 -11.195 1 95.56 184 VAL A N 1
ATOM 1452 C CA . VAL A 1 184 ? 28.562 6.625 -11.844 1 95.56 184 VAL A CA 1
ATOM 1453 C C . VAL A 1 184 ? 29.406 5.91 -10.789 1 95.56 184 VAL A C 1
ATOM 1455 O O . VAL A 1 184 ? 29.766 4.742 -10.961 1 95.56 184 VAL A O 1
ATOM 1458 N N . THR A 1 185 ? 29.719 6.668 -9.711 1 96.38 185 THR A N 1
ATOM 1459 C CA . THR A 1 185 ? 30.5 6.078 -8.633 1 96.38 185 THR A CA 1
ATOM 1460 C C . THR A 1 185 ? 29.766 4.895 -8.008 1 96.38 185 THR A C 1
ATOM 1462 O O . THR A 1 185 ? 30.375 3.898 -7.633 1 96.38 185 THR A O 1
ATOM 1465 N N . LYS A 1 186 ? 28.453 5 -7.879 1 97.12 186 LYS A N 1
ATOM 1466 C CA . LYS A 1 186 ? 27.672 3.912 -7.316 1 97.12 186 LYS A CA 1
ATOM 1467 C C . LYS A 1 186 ? 27.703 2.684 -8.219 1 97.12 186 LYS A C 1
ATOM 1469 O O . LYS A 1 186 ? 27.812 1.555 -7.738 1 97.12 186 LYS A O 1
ATOM 1474 N N . ILE A 1 187 ? 27.594 2.834 -9.531 1 97.62 187 ILE A N 1
ATOM 1475 C CA . ILE A 1 187 ? 27.594 1.729 -10.484 1 97.62 187 ILE A CA 1
ATOM 1476 C C . ILE A 1 187 ? 28.953 1.049 -10.492 1 97.62 187 ILE A C 1
ATOM 1478 O O . ILE A 1 187 ? 29.062 -0.149 -10.219 1 97.62 187 ILE A O 1
ATOM 1482 N N . VAL A 1 188 ? 30.016 1.788 -10.648 1 97.75 188 VAL A N 1
ATOM 1483 C CA . VAL A 1 188 ? 31.359 1.246 -10.766 1 97.75 188 VAL A CA 1
ATOM 1484 C C . VAL A 1 188 ? 31.828 0.732 -9.406 1 97.75 188 VAL A C 1
ATOM 1486 O O . VAL A 1 188 ? 32.438 -0.333 -9.312 1 97.75 188 VAL A O 1
ATOM 1489 N N . GLY A 1 189 ? 31.516 1.551 -8.398 1 97.44 189 GLY A N 1
ATOM 1490 C CA . GLY A 1 189 ? 31.906 1.139 -7.062 1 97.44 189 GLY A CA 1
ATOM 1491 C C . GLY A 1 189 ? 31.266 -0.171 -6.633 1 97.44 189 GLY A C 1
ATOM 1492 O O . GLY A 1 189 ? 31.922 -1.006 -6.004 1 97.44 189 GLY A O 1
ATOM 1493 N N . THR A 1 190 ? 30.016 -0.375 -6.938 1 97.12 190 THR A N 1
ATOM 1494 C CA . THR A 1 190 ? 29.328 -1.604 -6.578 1 97.12 190 THR A CA 1
ATOM 1495 C C . THR A 1 190 ? 29.922 -2.805 -7.297 1 97.12 190 THR A C 1
ATOM 1497 O O . THR A 1 190 ? 30.125 -3.861 -6.695 1 97.12 190 THR A O 1
ATOM 1500 N N . ILE A 1 191 ? 30.234 -2.691 -8.586 1 97.25 191 ILE A N 1
ATOM 1501 C CA . ILE A 1 191 ? 30.844 -3.758 -9.359 1 97.25 191 ILE A CA 1
ATOM 1502 C C . ILE A 1 191 ? 32.188 -4.156 -8.727 1 97.25 191 ILE A C 1
ATOM 1504 O O . ILE A 1 191 ? 32.438 -5.34 -8.523 1 97.25 191 ILE A O 1
ATOM 1508 N N . CYS A 1 192 ? 32.938 -3.174 -8.328 1 97.38 192 CYS A N 1
ATOM 1509 C CA . CYS A 1 192 ? 34.25 -3.426 -7.77 1 97.38 192 CYS A CA 1
ATOM 1510 C C . CYS A 1 192 ? 34.156 -4.047 -6.379 1 97.38 192 CYS A C 1
ATOM 1512 O O . CYS A 1 192 ? 34.875 -4.98 -6.055 1 97.38 192 CYS A O 1
ATOM 1514 N N . THR A 1 193 ? 33.281 -3.553 -5.609 1 96.56 193 THR A N 1
ATOM 1515 C CA . THR A 1 193 ? 33.125 -4.027 -4.238 1 96.56 193 THR A CA 1
ATOM 1516 C C . THR A 1 193 ? 32.719 -5.492 -4.211 1 96.56 193 THR A C 1
ATOM 1518 O O . THR A 1 193 ? 33.312 -6.305 -3.502 1 96.56 193 THR A O 1
ATOM 1521 N N . ILE A 1 194 ? 31.75 -5.867 -4.965 1 94.75 194 ILE A N 1
ATOM 1522 C CA . ILE A 1 194 ? 31.234 -7.23 -4.957 1 94.75 194 ILE A CA 1
ATOM 1523 C C . ILE A 1 194 ? 32.281 -8.18 -5.562 1 94.75 194 ILE A C 1
ATOM 1525 O O . ILE A 1 194 ? 32.438 -9.305 -5.09 1 94.75 194 ILE A O 1
ATOM 1529 N N . SER A 1 195 ? 33 -7.734 -6.57 1 95.94 195 SER A N 1
ATOM 1530 C CA . SER A 1 195 ? 33.969 -8.562 -7.254 1 95.94 195 SER A CA 1
ATOM 1531 C C . SER A 1 195 ? 35.25 -8.727 -6.418 1 95.94 195 SER A C 1
ATOM 1533 O O . SER A 1 195 ? 36.094 -9.578 -6.707 1 95.94 195 SER A O 1
ATOM 1535 N N . SER A 1 196 ? 35.438 -7.922 -5.41 1 95.69 196 SER A N 1
ATOM 1536 C CA . SER A 1 196 ? 36.625 -7.957 -4.59 1 95.69 196 SER A CA 1
ATOM 1537 C C . SER A 1 196 ? 36.656 -9.172 -3.674 1 95.69 196 SER A C 1
ATOM 1539 O O . SER A 1 196 ? 37.719 -9.617 -3.23 1 95.69 196 SER A O 1
ATOM 1541 N N . GLY A 1 197 ? 35.469 -9.703 -3.369 1 92.94 197 GLY A N 1
ATOM 1542 C CA . GLY A 1 197 ? 35.375 -10.828 -2.449 1 92.94 197 GLY A CA 1
ATOM 1543 C C . GLY A 1 197 ? 34.75 -10.461 -1.119 1 92.94 197 GLY A C 1
ATOM 1544 O O . GLY A 1 197 ? 34.531 -11.328 -0.267 1 92.94 197 GLY A O 1
ATOM 1545 N N . LEU A 1 198 ? 34.375 -9.219 -0.92 1 94.88 198 LEU A N 1
ATOM 1546 C CA . LEU A 1 198 ? 33.688 -8.789 0.29 1 94.88 198 LEU A CA 1
ATOM 1547 C C . LEU A 1 198 ? 32.25 -9.312 0.317 1 94.88 198 LEU A C 1
ATOM 1549 O O . LEU A 1 198 ? 31.578 -9.336 -0.715 1 94.88 198 LEU A O 1
ATOM 1553 N N . PRO A 1 199 ? 31.766 -9.781 1.518 1 95.5 199 PRO A N 1
ATOM 1554 C CA . PRO A 1 199 ? 30.391 -10.266 1.63 1 95.5 199 PRO A CA 1
ATOM 1555 C C . PRO A 1 199 ? 29.359 -9.133 1.648 1 95.5 199 PRO A C 1
ATOM 1557 O O . PRO A 1 199 ? 28.734 -8.883 2.68 1 95.5 199 PRO A O 1
ATOM 1560 N N . ILE A 1 200 ? 29.203 -8.469 0.537 1 94.88 200 ILE A N 1
ATOM 1561 C CA . ILE A 1 200 ? 28.281 -7.355 0.345 1 94.88 200 ILE A CA 1
ATOM 1562 C C . ILE A 1 200 ? 27.438 -7.594 -0.902 1 94.88 200 ILE A C 1
ATOM 1564 O O . ILE A 1 200 ? 27.781 -8.422 -1.748 1 94.88 200 ILE A O 1
ATOM 1568 N N . GLY A 1 201 ? 26.234 -6.961 -0.941 1 94.31 201 GLY A N 1
ATOM 1569 C CA . GLY A 1 201 ? 25.312 -7.223 -2.037 1 94.31 201 GLY A CA 1
ATOM 1570 C C . GLY A 1 201 ? 25.062 -6.008 -2.902 1 94.31 201 GLY A C 1
ATOM 1571 O O . GLY A 1 201 ? 25.438 -4.891 -2.543 1 94.31 201 GLY A O 1
ATOM 1572 N N . GLN A 1 202 ? 24.406 -6.254 -4.012 1 95.44 202 GLN A N 1
ATOM 1573 C CA . GLN A 1 202 ? 24.172 -5.18 -4.977 1 95.44 202 GLN A CA 1
ATOM 1574 C C . GLN A 1 202 ? 22.766 -4.629 -4.852 1 95.44 202 GLN A C 1
ATOM 1576 O O . GLN A 1 202 ? 22.453 -3.57 -5.402 1 95.44 202 GLN A O 1
ATOM 1581 N N . GLU A 1 203 ? 21.844 -5.246 -4.133 1 94.69 203 GLU A N 1
ATOM 1582 C CA . GLU A 1 203 ? 20.422 -4.898 -4.105 1 94.69 203 GLU A CA 1
ATOM 1583 C C . GLU A 1 203 ? 20.203 -3.486 -3.564 1 94.69 203 GLU A C 1
ATOM 1585 O O . GLU A 1 203 ? 19.422 -2.715 -4.117 1 94.69 203 GLU A O 1
ATOM 1590 N N . GLY A 1 204 ? 20.906 -3.17 -2.463 1 95.62 204 GLY A N 1
ATOM 1591 C CA . GLY A 1 204 ? 20.828 -1.824 -1.92 1 95.62 204 GLY A CA 1
ATOM 1592 C C . GLY A 1 204 ? 21.25 -0.754 -2.904 1 95.62 204 GLY A C 1
ATOM 1593 O O . GLY A 1 204 ? 20.484 0.146 -3.234 1 95.62 204 GLY A O 1
ATOM 1594 N N . PRO A 1 205 ? 22.438 -0.907 -3.406 1 97.31 205 PRO A N 1
ATOM 1595 C CA . PRO A 1 205 ? 22.922 0.057 -4.398 1 97.31 205 PRO A CA 1
ATOM 1596 C C . PRO A 1 205 ? 22 0.165 -5.609 1 97.31 205 PRO A C 1
ATOM 1598 O O . PRO A 1 205 ? 21.844 1.248 -6.184 1 97.31 205 PRO A O 1
ATOM 1601 N N . MET A 1 206 ? 21.391 -0.899 -6.027 1 97.69 206 MET A N 1
ATOM 1602 C CA . MET A 1 206 ? 20.5 -0.856 -7.184 1 97.69 206 MET A CA 1
ATOM 1603 C C . MET A 1 206 ? 19.281 0.003 -6.898 1 97.69 206 MET A C 1
ATOM 1605 O O . MET A 1 206 ? 18.766 0.668 -7.797 1 97.69 206 MET A O 1
ATOM 1609 N N . VAL A 1 207 ? 18.781 -0.022 -5.68 1 97.69 207 VAL A N 1
ATOM 1610 C CA . VAL A 1 207 ? 17.688 0.855 -5.277 1 97.69 207 VAL A CA 1
ATOM 1611 C C . VAL A 1 207 ? 18.109 2.314 -5.453 1 97.69 207 VAL A C 1
ATOM 1613 O O . VAL A 1 207 ? 17.344 3.121 -6.004 1 97.69 207 VAL A O 1
ATOM 1616 N N . HIS A 1 208 ? 19.312 2.602 -4.992 1 97.81 208 HIS A N 1
ATOM 1617 C CA . HIS A 1 208 ? 19.844 3.951 -5.137 1 97.81 208 HIS A CA 1
ATOM 1618 C C . HIS A 1 208 ? 20.047 4.309 -6.605 1 97.81 208 HIS A C 1
ATOM 1620 O O . HIS A 1 208 ? 19.734 5.426 -7.023 1 97.81 208 HIS A O 1
ATOM 1626 N N . ILE A 1 209 ? 20.578 3.41 -7.352 1 98.38 209 ILE A N 1
ATOM 1627 C CA . ILE A 1 209 ? 20.797 3.627 -8.773 1 98.38 209 ILE A CA 1
ATOM 1628 C C . ILE A 1 209 ? 19.469 3.898 -9.477 1 98.38 209 ILE A C 1
ATOM 1630 O O . ILE A 1 209 ? 19.375 4.82 -10.289 1 98.38 209 ILE A O 1
ATOM 1634 N N . GLY A 1 210 ? 18.453 3.092 -9.164 1 98.38 210 GLY A N 1
ATOM 1635 C CA . GLY A 1 210 ? 17.141 3.334 -9.734 1 98.38 210 GLY A CA 1
ATOM 1636 C C . GLY A 1 210 ? 16.594 4.707 -9.398 1 98.38 210 GLY A C 1
ATOM 1637 O O . GLY A 1 210 ? 16.062 5.398 -10.266 1 98.38 210 GLY A O 1
ATOM 1638 N N . ALA A 1 211 ? 16.719 5.113 -8.18 1 97.75 211 ALA A N 1
ATOM 1639 C CA . ALA A 1 211 ? 16.266 6.43 -7.738 1 97.75 211 ALA A CA 1
ATOM 1640 C C . ALA A 1 211 ? 17.031 7.539 -8.438 1 97.75 211 ALA A C 1
ATOM 1642 O O . ALA A 1 211 ? 16.453 8.547 -8.852 1 97.75 211 ALA A O 1
ATOM 1643 N N . ALA A 1 212 ? 18.344 7.34 -8.57 1 96.56 212 ALA A N 1
ATOM 1644 C CA . ALA A 1 212 ? 19.203 8.344 -9.188 1 96.56 212 ALA A CA 1
ATOM 1645 C C . ALA A 1 212 ? 18.891 8.492 -10.672 1 96.56 212 ALA A C 1
ATOM 1647 O O . ALA A 1 212 ? 18.922 9.594 -11.219 1 96.56 212 ALA A O 1
ATOM 1648 N N . ILE A 1 213 ? 18.609 7.41 -11.32 1 97 213 ILE A N 1
ATOM 1649 C CA . ILE A 1 213 ? 18.25 7.461 -12.727 1 97 213 ILE A CA 1
ATOM 1650 C C . ILE A 1 213 ? 16.938 8.227 -12.891 1 97 213 ILE A C 1
ATOM 1652 O O . ILE A 1 213 ? 16.812 9.07 -13.789 1 97 213 ILE A O 1
ATOM 1656 N N . ALA A 1 214 ? 16.016 7.91 -12.07 1 95.75 214 ALA A N 1
ATOM 1657 C CA . ALA A 1 214 ? 14.742 8.633 -12.102 1 95.75 214 ALA A CA 1
ATOM 1658 C C . ALA A 1 214 ? 14.953 10.133 -11.891 1 95.75 214 ALA A C 1
ATOM 1660 O O . ALA A 1 214 ? 14.375 10.953 -12.594 1 95.75 214 ALA A O 1
ATOM 1661 N N . SER A 1 215 ? 15.82 10.477 -10.93 1 91.25 215 SER A N 1
ATOM 1662 C CA . SER A 1 215 ? 16.109 11.875 -10.648 1 91.25 215 SER A CA 1
ATOM 1663 C C . SER A 1 215 ? 16.828 12.539 -11.82 1 91.25 215 SER A C 1
ATOM 1665 O O . SER A 1 215 ? 16.516 13.688 -12.172 1 91.25 215 SER A O 1
ATOM 1667 N N . SER A 1 216 ? 17.766 11.875 -12.43 1 88.44 216 SER A N 1
ATOM 1668 C CA . SER A 1 216 ? 18.547 12.422 -13.531 1 88.44 216 SER A CA 1
ATOM 1669 C C . SER A 1 216 ? 17.656 12.711 -14.742 1 88.44 216 SER A C 1
ATOM 1671 O O . SER A 1 216 ? 17.859 13.711 -15.445 1 88.44 216 SER A O 1
ATOM 1673 N N . LEU A 1 217 ? 16.734 11.883 -14.945 1 86.12 217 LEU A N 1
ATOM 1674 C CA . LEU A 1 217 ? 15.875 12.047 -16.109 1 86.12 217 LEU A CA 1
ATOM 1675 C C . LEU A 1 217 ? 14.852 13.156 -15.875 1 86.12 217 LEU A C 1
ATOM 1677 O O . LEU A 1 217 ? 14.359 13.758 -16.828 1 86.12 217 LEU A O 1
ATOM 1681 N N . THR A 1 218 ? 14.586 13.453 -14.68 1 79.44 218 THR A N 1
ATOM 1682 C CA . THR A 1 218 ? 13.57 14.453 -14.391 1 79.44 218 THR A CA 1
ATOM 1683 C C . THR A 1 218 ? 14.211 15.828 -14.172 1 79.44 218 THR A C 1
ATOM 1685 O O . THR A 1 218 ? 13.547 16.859 -14.289 1 79.44 218 THR A O 1
ATOM 1688 N N . TRP A 1 219 ? 15.555 16 -13.75 1 66.19 219 TRP A N 1
ATOM 1689 C CA . TRP A 1 219 ? 16.266 17.266 -13.57 1 66.19 219 TRP A CA 1
ATOM 1690 C C . TRP A 1 219 ? 16.734 17.812 -14.906 1 66.19 219 TRP A C 1
ATOM 1692 O O . TRP A 1 219 ? 16.906 19.031 -15.062 1 66.19 219 TRP A O 1
ATOM 1702 N N . MET A 1 220 ? 17.219 17.141 -15.906 1 53.72 220 MET A N 1
ATOM 1703 C CA . MET A 1 220 ? 17.891 17.609 -17.125 1 53.72 220 MET A CA 1
ATOM 1704 C C . MET A 1 220 ? 17.156 18.812 -17.719 1 53.72 220 MET A C 1
ATOM 1706 O O . MET A 1 220 ? 17.719 19.516 -18.547 1 53.72 220 MET A O 1
ATOM 1710 N N . HIS A 1 221 ? 16.047 19.25 -17.531 1 45.75 221 HIS A N 1
ATOM 1711 C CA . HIS A 1 221 ? 15.594 20.297 -18.453 1 45.75 221 HIS A CA 1
ATOM 1712 C C . HIS A 1 221 ? 16.078 21.672 -18 1 45.75 221 HIS A C 1
ATOM 1714 O O . HIS A 1 221 ? 16.5 22.469 -18.844 1 45.75 221 HIS A O 1
ATOM 1720 N N . GLY A 1 222 ? 15.641 22.453 -16.875 1 42.56 222 GLY A N 1
ATOM 1721 C CA . GLY A 1 222 ? 15.289 23.859 -16.922 1 42.56 222 GLY A CA 1
ATOM 1722 C C . GLY A 1 222 ? 16.469 24.781 -16.641 1 42.56 222 GLY A C 1
ATOM 1723 O O . GLY A 1 222 ? 16.703 25.156 -15.5 1 42.56 222 GLY A O 1
ATOM 1724 N N . ARG A 1 223 ? 17.672 24.547 -17.078 1 39.5 223 ARG A N 1
ATOM 1725 C CA . ARG A 1 223 ? 18.578 25.625 -16.734 1 39.5 223 ARG A CA 1
ATOM 1726 C C . ARG A 1 223 ? 18 26.984 -17.125 1 39.5 223 ARG A C 1
ATOM 1728 O O . ARG A 1 223 ? 17.703 27.219 -18.297 1 39.5 223 ARG A O 1
ATOM 1735 N N . PHE A 1 224 ? 17.328 27.688 -16.359 1 38.53 224 PHE A N 1
ATOM 1736 C CA . PHE A 1 224 ? 17 29.094 -16.609 1 38.53 224 PHE A CA 1
ATOM 1737 C C . PHE A 1 224 ? 18.281 29.906 -16.781 1 38.53 224 PHE A C 1
ATOM 1739 O O . PHE A 1 224 ? 19.312 29.609 -16.172 1 38.53 224 PHE A O 1
ATOM 1746 N N . PRO A 1 225 ? 18.406 30.75 -17.812 1 37.84 225 PRO A N 1
ATOM 1747 C CA . PRO A 1 225 ? 19.531 31.656 -18.062 1 37.84 225 PRO A CA 1
ATOM 1748 C C . PRO A 1 225 ? 19.875 32.531 -16.844 1 37.84 225 PRO A C 1
ATOM 1750 O O . PRO A 1 225 ? 18.969 33.062 -16.188 1 37.84 225 PRO A O 1
ATOM 1753 N N . THR A 1 226 ? 20.75 32.156 -16.016 1 37.66 226 THR A N 1
ATOM 1754 C CA . THR A 1 226 ? 21.203 33.031 -14.93 1 37.66 226 THR A CA 1
ATOM 1755 C C . THR A 1 226 ? 21.656 34.375 -15.477 1 37.66 226 THR A C 1
ATOM 1757 O O . THR A 1 226 ? 22.406 34.438 -16.469 1 37.66 226 THR A O 1
ATOM 1760 N N . HIS A 1 227 ? 20.953 35.375 -15.328 1 34.28 227 HIS A N 1
ATOM 1761 C CA . HIS A 1 227 ? 21.359 36.75 -15.664 1 34.28 227 HIS A CA 1
ATOM 1762 C C . HIS A 1 227 ? 22.656 37.125 -14.961 1 34.28 227 HIS A C 1
ATOM 1764 O O . HIS A 1 227 ? 22.766 37 -13.742 1 34.28 227 HIS A O 1
ATOM 1770 N N . ARG A 1 228 ? 23.859 36.812 -15.5 1 37.09 228 ARG A N 1
ATOM 1771 C CA . ARG A 1 228 ? 25.078 37.312 -14.883 1 37.09 228 ARG A CA 1
ATOM 1772 C C . ARG A 1 228 ? 25.109 38.844 -14.883 1 37.09 228 ARG A C 1
ATOM 1774 O O . ARG A 1 228 ? 24.297 39.469 -15.555 1 37.09 228 ARG A O 1
ATOM 1781 N N . LYS A 1 229 ? 25.984 39.469 -14.164 1 37.31 229 LYS A N 1
ATOM 1782 C CA . LYS A 1 229 ? 26.234 40.906 -14 1 37.31 229 LYS A CA 1
ATOM 1783 C C . LYS A 1 229 ? 26.172 41.625 -15.344 1 37.31 229 LYS A C 1
ATOM 1785 O O . LYS A 1 229 ? 25.703 42.75 -15.422 1 37.31 229 LYS A O 1
ATOM 1790 N N . ASP A 1 230 ? 27.047 41.094 -16.391 1 37.06 230 ASP A N 1
ATOM 1791 C CA . ASP A 1 230 ? 27.25 41.844 -17.609 1 37.06 230 ASP A CA 1
ATOM 1792 C C . ASP A 1 230 ? 26.047 41.719 -18.547 1 37.06 230 ASP A C 1
ATOM 1794 O O . ASP A 1 230 ? 26.078 42.188 -19.688 1 37.06 230 ASP A O 1
ATOM 1798 N N . GLY A 1 231 ? 24.766 41.531 -18.188 1 38.03 231 GLY A N 1
ATOM 1799 C CA . GLY A 1 231 ? 23.562 41.438 -19 1 38.03 231 GLY A CA 1
ATOM 1800 C C . GLY A 1 231 ? 23.469 40.125 -19.75 1 38.03 231 GLY A C 1
ATOM 1801 O O . GLY A 1 231 ? 22.531 39.906 -20.516 1 38.03 231 GLY A O 1
ATOM 1802 N N . SER A 1 232 ? 24.531 39.438 -20.156 1 34.16 232 SER A N 1
ATOM 1803 C CA . SER A 1 232 ? 24.562 38.312 -21.094 1 34.16 232 SER A CA 1
ATOM 1804 C C . SER A 1 232 ? 24.031 37.031 -20.438 1 34.16 232 SER A C 1
ATOM 1806 O O . SER A 1 232 ? 24.172 36.844 -19.234 1 34.16 232 SER A O 1
ATOM 1808 N N . ARG A 1 233 ? 23 36.5 -20.812 1 37.47 233 ARG A N 1
ATOM 1809 C CA . ARG A 1 233 ? 22.359 35.25 -20.453 1 37.47 233 ARG A CA 1
ATOM 1810 C C . ARG A 1 233 ? 23.312 34.062 -20.672 1 37.47 233 ARG A C 1
ATOM 1812 O O . ARG A 1 233 ? 23.766 33.844 -21.797 1 37.47 233 ARG A O 1
ATOM 1819 N N . ARG A 1 234 ? 24.406 33.781 -20.062 1 36.66 234 ARG A N 1
ATOM 1820 C CA . ARG A 1 234 ? 25.281 32.656 -20.359 1 36.66 234 ARG A CA 1
ATOM 1821 C C . ARG A 1 234 ? 24.625 31.312 -19.984 1 36.66 234 ARG A C 1
ATOM 1823 O O . ARG A 1 234 ? 24.172 31.156 -18.844 1 36.66 234 ARG A O 1
ATOM 1830 N N . TYR A 1 235 ? 23.969 30.688 -20.891 1 36.19 235 TYR A N 1
ATOM 1831 C CA . TYR A 1 235 ? 23.562 29.297 -20.688 1 36.19 235 TYR A CA 1
ATOM 1832 C C . TYR A 1 235 ? 24.75 28.406 -20.375 1 36.19 235 TYR A C 1
ATOM 1834 O O . TYR A 1 235 ? 25.859 28.656 -20.828 1 36.19 235 TYR A O 1
ATOM 1842 N N . ALA A 1 236 ? 24.844 27.875 -19.234 1 37.53 236 ALA A N 1
ATOM 1843 C CA . ALA A 1 236 ? 26.016 27.062 -18.922 1 37.53 236 ALA A CA 1
ATOM 1844 C C . ALA A 1 236 ? 26.562 26.406 -20.188 1 37.53 236 ALA A C 1
ATOM 1846 O O . ALA A 1 236 ? 27.766 26.531 -20.484 1 37.53 236 ALA A O 1
ATOM 1847 N N . SER A 1 237 ? 26.422 25.062 -20.531 1 36.38 237 SER A N 1
ATOM 1848 C CA . SER A 1 237 ? 26.953 24.406 -21.719 1 36.38 237 SER A CA 1
ATOM 1849 C C . SER A 1 237 ? 25.984 24.484 -22.891 1 36.38 237 SER A C 1
ATOM 1851 O O . SER A 1 237 ? 24.766 24.453 -22.688 1 36.38 237 SER A O 1
ATOM 1853 N N . PRO A 1 238 ? 26.453 24.938 -24.078 1 37.66 238 PRO A N 1
ATOM 1854 C CA . PRO A 1 238 ? 25.625 25.031 -25.297 1 37.66 238 PRO A CA 1
ATOM 1855 C C . PRO A 1 238 ? 24.797 23.766 -25.531 1 37.66 238 PRO A C 1
ATOM 1857 O O . PRO A 1 238 ? 23.688 23.859 -26.062 1 37.66 238 PRO A O 1
ATOM 1860 N N . TYR A 1 239 ? 25.359 22.609 -25.312 1 37.78 239 TYR A N 1
ATOM 1861 C CA . TYR A 1 239 ? 24.641 21.375 -25.578 1 37.78 239 TYR A CA 1
ATOM 1862 C C . TYR A 1 239 ? 23.406 21.25 -24.688 1 37.78 239 TYR A C 1
ATOM 1864 O O . TYR A 1 239 ? 22.344 20.859 -25.141 1 37.78 239 TYR A O 1
ATOM 1872 N N . LEU A 1 240 ? 23.625 21.578 -23.469 1 41.72 240 LEU A N 1
ATOM 1873 C CA . LEU A 1 240 ? 22.5 21.516 -22.531 1 41.72 240 LEU A CA 1
ATOM 1874 C C . LEU A 1 240 ? 21.484 22.625 -22.812 1 41.72 240 LEU A C 1
ATOM 1876 O O . LEU A 1 240 ? 20.297 22.469 -22.516 1 41.72 240 LEU A O 1
ATOM 1880 N N . GLN A 1 241 ? 22 23.672 -23.438 1 42.59 241 GLN A N 1
ATOM 1881 C CA . GLN A 1 241 ? 21.094 24.734 -23.891 1 42.59 241 GLN A CA 1
ATOM 1882 C C . GLN A 1 241 ? 20.156 24.25 -24.984 1 42.59 241 GLN A C 1
ATOM 1884 O O . GLN A 1 241 ? 18.984 24.594 -25 1 42.59 241 GLN A O 1
ATOM 1889 N N . THR A 1 242 ? 20.75 23.641 -25.953 1 42.06 242 THR A N 1
ATOM 1890 C CA . THR A 1 242 ? 19.938 23.125 -27.047 1 42.06 242 THR A CA 1
ATOM 1891 C C . THR A 1 242 ? 18.922 22.109 -26.531 1 42.06 242 THR A C 1
ATOM 1893 O O . THR A 1 242 ? 17.766 22.109 -26.938 1 42.06 242 THR A O 1
ATOM 1896 N N . ILE A 1 243 ? 19.375 21.188 -25.703 1 44.97 243 ILE A N 1
ATOM 1897 C CA . ILE A 1 243 ? 18.438 20.234 -25.125 1 44.97 243 ILE A CA 1
ATOM 1898 C C . ILE A 1 243 ? 17.406 20.969 -24.266 1 44.97 243 ILE A C 1
ATOM 1900 O O . ILE A 1 243 ? 16.219 20.656 -24.297 1 44.97 243 ILE A O 1
ATOM 1904 N N . SER A 1 244 ? 17.922 21.969 -23.562 1 44.56 244 SER A N 1
ATOM 1905 C CA . SER A 1 244 ? 17.031 22.781 -22.734 1 44.56 244 SER A CA 1
ATOM 1906 C C . SER A 1 244 ? 16.031 23.547 -23.594 1 44.56 244 SER A C 1
ATOM 1908 O O . SER A 1 244 ? 14.852 23.641 -23.25 1 44.56 244 SER A O 1
ATOM 1910 N N . LYS A 1 245 ? 16.609 24.297 -24.672 1 45.25 245 LYS A N 1
ATOM 1911 C CA . LYS A 1 245 ? 15.711 24.984 -25.609 1 45.25 245 LYS A CA 1
ATOM 1912 C C . LYS A 1 245 ? 14.703 24.016 -26.203 1 45.25 245 LYS A C 1
ATOM 1914 O O . LYS A 1 245 ? 13.523 24.344 -26.359 1 45.25 245 LYS A O 1
ATOM 1919 N N . PHE A 1 246 ? 15.133 22.938 -26.641 1 43.16 246 PHE A N 1
ATOM 1920 C CA . PHE A 1 246 ? 14.25 21.922 -27.188 1 43.16 246 PHE A CA 1
ATOM 1921 C C . PHE A 1 246 ? 13.273 21.422 -26.125 1 43.16 246 PHE A C 1
ATOM 1923 O O . PHE A 1 246 ? 12.086 21.266 -26.391 1 43.16 246 PHE A O 1
ATOM 1930 N N . THR A 1 247 ? 13.836 21.141 -24.938 1 44.94 247 THR A N 1
ATOM 1931 C CA . THR A 1 247 ? 12.969 20.672 -23.875 1 44.94 247 THR A CA 1
ATOM 1932 C C . THR A 1 247 ? 12.062 21.781 -23.359 1 44.94 247 THR A C 1
ATOM 1934 O O . THR A 1 247 ? 10.922 21.547 -22.969 1 44.94 247 THR A O 1
ATOM 1937 N N . GLN A 1 248 ? 12.602 23.047 -23.188 1 45.41 248 GLN A N 1
ATOM 1938 C CA . GLN A 1 248 ? 11.758 24.172 -22.812 1 45.41 248 GLN A CA 1
ATOM 1939 C C . GLN A 1 248 ? 10.648 24.391 -23.828 1 45.41 248 GLN A C 1
ATOM 1941 O O . GLN A 1 248 ? 9.523 24.734 -23.469 1 45.41 248 GLN A O 1
ATOM 1946 N N . LYS A 1 249 ? 11.031 24.625 -25.125 1 42.84 249 LYS A N 1
ATOM 1947 C CA . LYS A 1 249 ? 10.023 24.844 -26.156 1 42.84 249 LYS A CA 1
ATOM 1948 C C . LYS A 1 249 ? 9.133 23.609 -26.328 1 42.84 249 LYS A C 1
ATOM 1950 O O . LYS A 1 249 ? 7.922 23.734 -26.5 1 42.84 249 LYS A O 1
ATOM 1955 N N . ALA A 1 250 ? 9.734 22.594 -26.594 1 41.53 250 ALA A N 1
ATOM 1956 C CA . ALA A 1 250 ? 8.992 21.391 -26.953 1 41.53 250 ALA A CA 1
ATOM 1957 C C . ALA A 1 250 ? 8.273 20.797 -25.75 1 41.53 250 ALA A C 1
ATOM 1959 O O . ALA A 1 250 ? 7.191 20.219 -25.891 1 41.53 250 ALA A O 1
ATOM 1960 N N . TRP A 1 251 ? 9.039 20.688 -24.438 1 43.06 251 TRP A N 1
ATOM 1961 C CA . TRP A 1 251 ? 8.43 19.984 -23.312 1 43.06 251 TRP A CA 1
ATOM 1962 C C . TRP A 1 251 ? 8.266 20.906 -22.125 1 43.06 251 TRP A C 1
ATOM 1964 O O . TRP A 1 251 ? 9.102 20.906 -21.219 1 43.06 251 TRP A O 1
ATOM 1974 N N . PRO A 1 252 ? 7.668 21.953 -22.281 1 46.28 252 PRO A N 1
ATOM 1975 C CA . PRO A 1 252 ? 7.398 22.75 -21.078 1 46.28 252 PRO A CA 1
ATOM 1976 C C . PRO A 1 252 ? 6.914 21.906 -19.906 1 46.28 252 PRO A C 1
ATOM 1978 O O . PRO A 1 252 ? 5.75 22.016 -19.5 1 46.28 252 PRO A O 1
ATOM 1981 N N . PHE A 1 253 ? 7.398 20.734 -19.734 1 52.09 253 PHE A N 1
ATOM 1982 C CA . PHE A 1 253 ? 6.73 19.797 -18.828 1 52.09 253 PHE A CA 1
ATOM 1983 C C . PHE A 1 253 ? 6.867 20.266 -17.375 1 52.09 253 PHE A C 1
ATOM 1985 O O . PHE A 1 253 ? 7.969 20.578 -16.922 1 52.09 253 PHE A O 1
ATOM 1992 N N . ASP A 1 254 ? 5.93 20.844 -16.828 1 59.28 254 ASP A N 1
ATOM 1993 C CA . ASP A 1 254 ? 5.68 21.281 -15.453 1 59.28 254 ASP A CA 1
ATOM 1994 C C . ASP A 1 254 ? 5.828 20.125 -14.469 1 59.28 254 ASP A C 1
ATOM 1996 O O . ASP A 1 254 ? 4.945 19.875 -13.641 1 59.28 254 ASP A O 1
ATOM 2000 N N . PHE A 1 255 ? 6.938 19.25 -14.695 1 65.69 255 PHE A N 1
ATOM 2001 C CA . PHE A 1 255 ? 7.117 18.219 -13.695 1 65.69 255 PHE A CA 1
ATOM 2002 C C . PHE A 1 255 ? 8.211 18.594 -12.703 1 65.69 255 PHE A C 1
ATOM 2004 O O . PHE A 1 255 ? 8.703 17.75 -11.961 1 65.69 255 PHE A O 1
ATOM 2011 N N . HIS A 1 256 ? 8.477 19.828 -12.695 1 68.94 256 HIS A N 1
ATOM 2012 C CA . HIS A 1 256 ? 9.625 20.203 -11.883 1 68.94 256 HIS A CA 1
ATOM 2013 C C . HIS A 1 256 ? 9.195 20.641 -10.492 1 68.94 256 HIS A C 1
ATOM 2015 O O . HIS A 1 256 ? 9.625 21.703 -10.008 1 68.94 256 HIS A O 1
ATOM 2021 N N . ASN A 1 257 ? 8.242 19.906 -10.039 1 78.12 257 ASN A N 1
ATOM 2022 C CA . ASN A 1 257 ? 7.848 20.109 -8.648 1 78.12 257 ASN A CA 1
ATOM 2023 C C . ASN A 1 257 ? 8.258 18.922 -7.777 1 78.12 257 ASN A C 1
ATOM 2025 O O . ASN A 1 257 ? 8.477 17.828 -8.281 1 78.12 257 ASN A O 1
ATOM 2029 N N . ASP A 1 258 ? 8.484 19.203 -6.566 1 86.25 258 ASP A N 1
ATOM 2030 C CA . ASP A 1 258 ? 8.977 18.188 -5.645 1 86.25 258 ASP A CA 1
ATOM 2031 C C . ASP A 1 258 ? 7.996 17.016 -5.547 1 86.25 258 ASP A C 1
ATOM 2033 O O . ASP A 1 258 ? 8.406 15.867 -5.352 1 86.25 258 ASP A O 1
ATOM 2037 N N . LYS A 1 259 ? 6.777 17.344 -5.75 1 85.62 259 LYS A N 1
ATOM 2038 C CA . LYS A 1 259 ? 5.77 16.281 -5.637 1 85.62 259 LYS A CA 1
ATOM 2039 C C . LYS A 1 259 ? 5.887 15.289 -6.785 1 85.62 259 LYS A C 1
ATOM 2041 O O . LYS A 1 259 ? 5.891 14.078 -6.559 1 85.62 259 LYS A O 1
ATOM 2046 N N . ASP A 1 260 ? 5.957 15.688 -8.016 1 85.94 260 ASP A N 1
ATOM 2047 C CA . ASP A 1 260 ? 6.086 14.812 -9.172 1 85.94 260 ASP A CA 1
ATOM 2048 C C . ASP A 1 260 ? 7.418 14.062 -9.148 1 85.94 260 ASP A C 1
ATOM 2050 O O . ASP A 1 260 ? 7.488 12.891 -9.516 1 85.94 260 ASP A O 1
ATOM 2054 N N . ARG A 1 261 ? 8.391 14.75 -8.734 1 88.56 261 ARG A N 1
ATOM 2055 C CA . ARG A 1 261 ? 9.703 14.125 -8.656 1 88.56 261 ARG A CA 1
ATOM 2056 C C . ARG A 1 261 ? 9.703 12.969 -7.652 1 88.56 261 ARG A C 1
ATOM 2058 O O . ARG A 1 261 ? 10.312 11.93 -7.898 1 88.56 261 ARG A O 1
ATOM 2065 N N . ARG A 1 262 ? 9.078 13.227 -6.582 1 92.44 262 ARG A N 1
ATOM 2066 C CA . ARG A 1 262 ? 8.953 12.18 -5.57 1 92.44 262 ARG A CA 1
ATOM 2067 C C . ARG A 1 262 ? 8.312 10.93 -6.156 1 92.44 262 ARG A C 1
ATOM 2069 O O . ARG A 1 262 ? 8.711 9.812 -5.836 1 92.44 262 ARG A O 1
ATOM 2076 N N . GLU A 1 263 ? 7.363 11.102 -7.055 1 93.56 263 GLU A N 1
ATOM 2077 C CA . GLU A 1 263 ? 6.668 9.961 -7.652 1 93.56 263 GLU A CA 1
ATOM 2078 C C . GLU A 1 263 ? 7.582 9.188 -8.594 1 93.56 263 GLU A C 1
ATOM 2080 O O . GLU A 1 263 ? 7.586 7.953 -8.594 1 93.56 263 GLU A O 1
ATOM 2085 N N . PHE A 1 264 ? 8.367 9.891 -9.352 1 94.5 264 PHE A N 1
ATOM 2086 C CA . PHE A 1 264 ? 9.297 9.234 -10.266 1 94.5 264 PHE A CA 1
ATOM 2087 C C . PHE A 1 264 ? 10.391 8.5 -9.5 1 94.5 264 PHE A C 1
ATOM 2089 O O . PHE A 1 264 ? 10.766 7.383 -9.867 1 94.5 264 PHE A O 1
ATOM 2096 N N . ILE A 1 265 ? 10.859 9.164 -8.477 1 96.19 265 ILE A N 1
ATOM 2097 C CA . ILE A 1 265 ? 11.938 8.562 -7.695 1 96.19 265 ILE A CA 1
ATOM 2098 C C . ILE A 1 265 ? 11.422 7.316 -6.98 1 96.19 265 ILE A C 1
ATOM 2100 O O . ILE A 1 265 ? 12.141 6.324 -6.852 1 96.19 265 ILE A O 1
ATOM 2104 N N . SER A 1 266 ? 10.156 7.355 -6.531 1 97.94 266 SER A N 1
ATOM 2105 C CA . SER A 1 266 ? 9.555 6.168 -5.938 1 97.94 266 SER A CA 1
ATOM 2106 C C . SER A 1 266 ? 9.477 5.023 -6.941 1 97.94 266 SER A C 1
ATOM 2108 O O . SER A 1 266 ? 9.758 3.873 -6.602 1 97.94 266 SER A O 1
ATOM 2110 N N . ALA A 1 267 ? 9.117 5.316 -8.172 1 98.12 267 ALA A N 1
ATOM 2111 C CA . ALA A 1 267 ? 9.055 4.309 -9.227 1 98.12 267 ALA A CA 1
ATOM 2112 C C . ALA A 1 267 ? 10.445 3.775 -9.562 1 98.12 267 ALA A C 1
ATOM 2114 O O . ALA A 1 267 ? 10.625 2.574 -9.773 1 98.12 267 ALA A O 1
ATOM 2115 N N . GLY A 1 268 ? 11.383 4.672 -9.609 1 98.38 268 GLY A N 1
ATOM 2116 C CA . GLY A 1 268 ? 12.758 4.25 -9.859 1 98.38 268 GLY A CA 1
ATOM 2117 C C . GLY A 1 268 ? 13.305 3.357 -8.766 1 98.38 268 GLY A C 1
ATOM 2118 O O . GLY A 1 268 ? 14.031 2.398 -9.047 1 98.38 268 GLY A O 1
ATOM 2119 N N . THR A 1 269 ? 13.023 3.705 -7.539 1 98.44 269 THR A N 1
ATOM 2120 C CA . THR A 1 269 ? 13.43 2.893 -6.398 1 98.44 269 THR A CA 1
ATOM 2121 C C . THR A 1 269 ? 12.852 1.484 -6.508 1 98.44 269 THR A C 1
ATOM 2123 O O . THR A 1 269 ? 13.555 0.498 -6.293 1 98.44 269 THR A O 1
ATOM 2126 N N . ALA A 1 270 ? 11.586 1.41 -6.891 1 98.5 270 ALA A N 1
ATOM 2127 C CA . ALA A 1 270 ? 10.93 0.119 -7.082 1 98.5 270 ALA A CA 1
ATOM 2128 C C . ALA A 1 270 ? 11.609 -0.682 -8.188 1 98.5 270 ALA A C 1
ATOM 2130 O O . ALA A 1 270 ? 11.844 -1.883 -8.039 1 98.5 270 ALA A O 1
ATOM 2131 N N . ALA A 1 271 ? 11.93 -0.043 -9.234 1 98.19 271 ALA A N 1
ATOM 2132 C CA . ALA A 1 271 ? 12.539 -0.697 -10.383 1 98.19 271 ALA A CA 1
ATOM 2133 C C . ALA A 1 271 ? 13.938 -1.214 -10.039 1 98.19 271 ALA A C 1
ATOM 2135 O O . ALA A 1 271 ? 14.352 -2.266 -10.539 1 98.19 271 ALA A O 1
ATOM 2136 N N . GLY A 1 272 ? 14.641 -0.433 -9.281 1 97.81 272 GLY A N 1
ATOM 2137 C CA . GLY A 1 272 ? 15.961 -0.879 -8.867 1 97.81 272 GLY A CA 1
ATOM 2138 C C . GLY A 1 272 ? 15.945 -2.211 -8.141 1 97.81 272 GLY A C 1
ATOM 2139 O O . GLY A 1 272 ? 16.703 -3.123 -8.484 1 97.81 272 GLY A O 1
ATOM 2140 N N . LEU A 1 273 ? 15.102 -2.32 -7.172 1 96.5 273 LEU A N 1
ATOM 2141 C CA . LEU A 1 273 ? 15.023 -3.57 -6.426 1 96.5 273 LEU A CA 1
ATOM 2142 C C . LEU A 1 273 ? 14.453 -4.688 -7.293 1 96.5 273 LEU A C 1
ATOM 2144 O O . LEU A 1 273 ? 14.898 -5.836 -7.203 1 96.5 273 LEU A O 1
ATOM 2148 N N . ALA A 1 274 ? 13.453 -4.379 -8.102 1 95.81 274 ALA A N 1
ATOM 2149 C CA . ALA A 1 274 ? 12.844 -5.359 -9 1 95.81 274 ALA A CA 1
ATOM 2150 C C . ALA A 1 274 ? 13.891 -5.953 -9.945 1 95.81 274 ALA A C 1
ATOM 2152 O O . ALA A 1 274 ? 13.891 -7.16 -10.195 1 95.81 274 ALA A O 1
ATOM 2153 N N . ALA A 1 275 ? 14.727 -5.133 -10.445 1 94.19 275 ALA A N 1
ATOM 2154 C CA . ALA A 1 275 ? 15.758 -5.59 -11.375 1 94.19 275 ALA A CA 1
ATOM 2155 C C . ALA A 1 275 ? 16.812 -6.434 -10.664 1 94.19 275 ALA A C 1
ATOM 2157 O O . ALA A 1 275 ? 17.359 -7.371 -11.25 1 94.19 275 ALA A O 1
ATOM 2158 N N . ALA A 1 276 ? 17.047 -6.121 -9.445 1 93.25 276 ALA A N 1
ATOM 2159 C CA . ALA A 1 276 ? 18.062 -6.863 -8.695 1 93.25 276 ALA A CA 1
ATOM 2160 C C . ALA A 1 276 ? 17.578 -8.281 -8.383 1 93.25 276 ALA A C 1
ATOM 2162 O O . ALA A 1 276 ? 18.375 -9.219 -8.391 1 93.25 276 ALA A O 1
ATOM 2163 N N . PHE A 1 277 ? 16.312 -8.484 -8.141 1 91.38 277 PHE A N 1
ATOM 2164 C CA . PHE A 1 277 ? 15.812 -9.789 -7.719 1 91.38 277 PHE A CA 1
ATOM 2165 C C . PHE A 1 277 ? 15 -10.445 -8.828 1 91.38 277 PHE A C 1
ATOM 2167 O O . PHE A 1 277 ? 14.641 -11.617 -8.734 1 91.38 277 PHE A O 1
ATOM 2174 N N . GLY A 1 278 ? 14.75 -9.672 -9.828 1 89.69 278 GLY A N 1
ATOM 2175 C CA . GLY A 1 278 ? 13.812 -10.18 -10.82 1 89.69 278 GLY A CA 1
ATOM 2176 C C . GLY A 1 278 ? 12.398 -10.312 -10.281 1 89.69 278 GLY A C 1
ATOM 2177 O O . GLY A 1 278 ? 11.734 -11.32 -10.508 1 89.69 278 GLY A O 1
ATOM 2178 N N . ALA A 1 279 ? 12.008 -9.406 -9.508 1 92.94 279 ALA A N 1
ATOM 2179 C CA . ALA A 1 279 ? 10.719 -9.453 -8.828 1 92.94 279 ALA A CA 1
ATOM 2180 C C . ALA A 1 279 ? 9.938 -8.156 -9.031 1 92.94 279 ALA A C 1
ATOM 2182 O O . ALA A 1 279 ? 9.945 -7.281 -8.164 1 92.94 279 ALA A O 1
ATOM 2183 N N . PRO A 1 280 ? 9.164 -8.016 -10.109 1 93.88 280 PRO A N 1
ATOM 2184 C CA . PRO A 1 280 ? 8.469 -6.762 -10.398 1 93.88 280 PRO A CA 1
ATOM 2185 C C . PRO A 1 280 ? 7.473 -6.379 -9.312 1 93.88 280 PRO A C 1
ATOM 2187 O O . PRO A 1 280 ? 7.434 -5.223 -8.883 1 93.88 280 PRO A O 1
ATOM 2190 N N . ILE A 1 281 ? 6.605 -7.285 -8.828 1 95.38 281 ILE A N 1
ATOM 2191 C CA . ILE A 1 281 ? 5.625 -6.973 -7.797 1 95.38 281 ILE A CA 1
ATOM 2192 C C . ILE A 1 281 ? 6.332 -6.715 -6.473 1 95.38 281 ILE A C 1
ATOM 2194 O O . ILE A 1 281 ? 5.969 -5.801 -5.73 1 95.38 281 ILE A O 1
ATOM 2198 N N . GLY A 1 282 ? 7.363 -7.57 -6.238 1 95.56 282 GLY A N 1
ATOM 2199 C CA . GLY A 1 282 ? 8.148 -7.375 -5.027 1 95.56 282 GLY A CA 1
ATOM 2200 C C . GLY A 1 282 ? 8.781 -6 -4.945 1 95.56 282 GLY A C 1
ATOM 2201 O O . GLY A 1 282 ? 8.836 -5.398 -3.871 1 95.56 282 GLY A O 1
ATOM 2202 N N . GLY A 1 283 ? 9.266 -5.523 -6.07 1 96.88 283 GLY A N 1
ATOM 2203 C CA . GLY A 1 283 ? 9.836 -4.188 -6.105 1 96.88 283 GLY A CA 1
ATOM 2204 C C . GLY A 1 283 ? 8.828 -3.1 -5.789 1 96.88 283 GLY A C 1
ATOM 2205 O O . GLY A 1 283 ? 9.141 -2.152 -5.062 1 96.88 283 GLY A O 1
ATOM 2206 N N . VAL A 1 284 ? 7.625 -3.209 -6.328 1 97.62 284 VAL A N 1
ATOM 2207 C CA . VAL A 1 284 ? 6.57 -2.232 -6.066 1 97.62 284 VAL A CA 1
ATOM 2208 C C . VAL A 1 284 ? 6.23 -2.223 -4.578 1 97.62 284 VAL A C 1
ATOM 2210 O O . VAL A 1 284 ? 6.113 -1.156 -3.969 1 97.62 284 VAL A O 1
ATOM 2213 N N . LEU A 1 285 ? 6.121 -3.395 -4.035 1 97.31 285 LEU A N 1
ATOM 2214 C CA . LEU A 1 285 ? 5.738 -3.516 -2.631 1 97.31 285 LEU A CA 1
ATOM 2215 C C . LEU A 1 285 ? 6.855 -3.021 -1.72 1 97.31 285 LEU A C 1
ATOM 2217 O O . LEU A 1 285 ? 6.594 -2.467 -0.65 1 97.31 285 LEU A O 1
ATOM 2221 N N . PHE A 1 286 ? 8.047 -3.197 -2.148 1 96.44 286 PHE A N 1
ATOM 2222 C CA . PHE A 1 286 ? 9.164 -2.662 -1.378 1 96.44 286 PHE A CA 1
ATOM 2223 C C . PHE A 1 286 ? 9.102 -1.142 -1.316 1 96.44 286 PHE A C 1
ATOM 2225 O O . PHE A 1 286 ? 9.305 -0.548 -0.256 1 96.44 286 PHE A O 1
ATOM 2232 N N . SER A 1 287 ? 8.906 -0.556 -2.438 1 97.75 287 SER A N 1
ATOM 2233 C CA . SER A 1 287 ? 8.773 0.897 -2.463 1 97.75 287 SER A CA 1
ATOM 2234 C C . SER A 1 287 ? 7.617 1.362 -1.59 1 97.75 287 SER A C 1
ATOM 2236 O O . SER A 1 287 ? 7.727 2.369 -0.886 1 97.75 287 SER A O 1
ATOM 2238 N N . LEU A 1 288 ? 6.586 0.641 -1.598 1 95.88 288 LEU A N 1
ATOM 2239 C CA . LEU A 1 288 ? 5.395 0.99 -0.832 1 95.88 288 LEU A CA 1
ATOM 2240 C C . LEU A 1 288 ? 5.641 0.832 0.664 1 95.88 288 LEU A C 1
ATOM 2242 O O . LEU A 1 288 ? 5.305 1.719 1.451 1 95.88 288 LEU A O 1
ATOM 2246 N N . GLU A 1 289 ? 6.207 -0.271 1.084 1 94.19 289 GLU A N 1
ATOM 2247 C CA . GLU A 1 289 ? 6.293 -0.621 2.5 1 94.19 289 GLU A CA 1
ATOM 2248 C C . GLU A 1 289 ? 7.516 0.017 3.152 1 94.19 289 GLU A C 1
ATOM 2250 O O . GLU A 1 289 ? 7.453 0.455 4.305 1 94.19 289 GLU A O 1
ATOM 2255 N N . GLU A 1 290 ? 8.594 0.092 2.404 1 92.69 290 GLU A N 1
ATOM 2256 C CA . GLU A 1 290 ? 9.859 0.461 3.037 1 92.69 290 GLU A CA 1
ATOM 2257 C C . GLU A 1 290 ? 10.336 1.831 2.561 1 92.69 290 GLU A C 1
ATOM 2259 O O . GLU A 1 290 ? 10.781 2.654 3.365 1 92.69 290 GLU A O 1
ATOM 2264 N N . ALA A 1 291 ? 10.219 2.084 1.347 1 95.19 291 ALA A N 1
ATOM 2265 C CA . ALA A 1 291 ? 10.945 3.225 0.796 1 95.19 291 ALA A CA 1
ATOM 2266 C C . ALA A 1 291 ? 10.094 4.488 0.831 1 95.19 291 ALA A C 1
ATOM 2268 O O . ALA A 1 291 ? 10.547 5.539 1.294 1 95.19 291 ALA A O 1
ATOM 2269 N N . SER A 1 292 ? 8.875 4.395 0.427 1 95.69 292 SER A N 1
ATOM 2270 C CA . SER A 1 292 ? 8.07 5.594 0.23 1 95.69 292 SER A CA 1
ATOM 2271 C C . SER A 1 292 ? 7.242 5.91 1.472 1 95.69 292 SER A C 1
ATOM 2273 O O . SER A 1 292 ? 6.629 5.02 2.062 1 95.69 292 SER A O 1
ATOM 2275 N N . SER A 1 293 ? 7.289 7.195 1.811 1 94.12 293 SER A N 1
ATOM 2276 C CA . SER A 1 293 ? 6.441 7.672 2.898 1 94.12 293 SER A CA 1
ATOM 2277 C C . SER A 1 293 ? 5.07 8.102 2.383 1 94.12 293 SER A C 1
ATOM 2279 O O . SER A 1 293 ? 4.105 8.156 3.146 1 94.12 293 SER A O 1
ATOM 2281 N N . PHE A 1 294 ? 5.023 8.516 1.157 1 93.44 294 PHE A N 1
ATOM 2282 C CA . PHE A 1 294 ? 3.787 8.938 0.509 1 93.44 294 PHE A CA 1
ATOM 2283 C C . PHE A 1 294 ? 3.449 8.023 -0.66 1 93.44 294 PHE A C 1
ATOM 2285 O O . PHE A 1 294 ? 4.285 7.785 -1.533 1 93.44 294 PHE A O 1
ATOM 2292 N N . TRP A 1 295 ? 2.281 7.449 -0.594 1 92.69 295 TRP A N 1
ATOM 2293 C CA . TRP A 1 295 ? 1.872 6.453 -1.581 1 92.69 295 TRP A CA 1
ATOM 2294 C C . TRP A 1 295 ? 0.477 6.762 -2.117 1 92.69 295 TRP A C 1
ATOM 2296 O O . TRP A 1 295 ? -0.407 7.172 -1.362 1 92.69 295 TRP A O 1
ATOM 2306 N N . SER A 1 296 ? 0.328 6.707 -3.406 1 91.5 296 SER A N 1
ATOM 2307 C CA . SER A 1 296 ? -0.958 6.926 -4.062 1 91.5 296 SER A CA 1
ATOM 2308 C C . SER A 1 296 ? -1.197 5.902 -5.168 1 91.5 296 SER A C 1
ATOM 2310 O O . SER A 1 296 ? -0.301 5.133 -5.512 1 91.5 296 SER A O 1
ATOM 2312 N N . ARG A 1 297 ? -2.393 5.875 -5.66 1 89.81 297 ARG A N 1
ATOM 2313 C CA . ARG A 1 297 ? -2.75 4.98 -6.754 1 89.81 297 ARG A CA 1
ATOM 2314 C C . ARG A 1 297 ? -1.917 5.277 -7.996 1 89.81 297 ARG A C 1
ATOM 2316 O O . ARG A 1 297 ? -1.557 4.363 -8.742 1 89.81 297 ARG A O 1
ATOM 2323 N N . LYS A 1 298 ? -1.636 6.5 -8.219 1 89.88 298 LYS A N 1
ATOM 2324 C CA . LYS A 1 298 ? -0.83 6.891 -9.367 1 89.88 298 LYS A CA 1
ATOM 2325 C C . LYS A 1 298 ? 0.589 6.34 -9.258 1 89.88 298 LYS A C 1
ATOM 2327 O O . LYS A 1 298 ? 1.146 5.844 -10.242 1 89.88 298 LYS A O 1
ATOM 2332 N N . VAL A 1 299 ? 1.105 6.469 -8.078 1 94.31 299 VAL A N 1
ATOM 2333 C CA . VAL A 1 299 ? 2.451 5.953 -7.844 1 94.31 299 VAL A CA 1
ATOM 2334 C C . VAL A 1 299 ? 2.469 4.438 -8.039 1 94.31 299 VAL A C 1
ATOM 2336 O O . VAL A 1 299 ? 3.434 3.887 -8.578 1 94.31 299 VAL A O 1
ATOM 2339 N N . MET A 1 300 ? 1.419 3.785 -7.645 1 95 300 MET A N 1
ATOM 2340 C CA . MET A 1 300 ? 1.316 2.338 -7.801 1 95 300 MET A CA 1
ATOM 2341 C C . MET A 1 300 ? 1.334 1.949 -9.273 1 95 300 MET A C 1
ATOM 2343 O O . MET A 1 300 ? 2.053 1.029 -9.672 1 95 300 MET A O 1
ATOM 2347 N N . TRP A 1 301 ? 0.577 2.607 -10.117 1 93.25 301 TRP A N 1
ATOM 2348 C CA . TRP A 1 301 ? 0.526 2.354 -11.555 1 93.25 301 TRP A CA 1
ATOM 2349 C C . TRP A 1 301 ? 1.887 2.598 -12.203 1 93.25 301 TRP A C 1
ATOM 2351 O O . TRP A 1 301 ? 2.354 1.786 -13.008 1 93.25 301 TRP A O 1
ATOM 2361 N N . ARG A 1 302 ? 2.463 3.654 -11.828 1 95.06 302 ARG A N 1
ATOM 2362 C CA . ARG A 1 302 ? 3.75 4.008 -12.414 1 95.06 302 ARG A CA 1
ATOM 2363 C C . ARG A 1 302 ? 4.84 3.039 -11.969 1 95.06 302 ARG A C 1
ATOM 2365 O O . ARG A 1 302 ? 5.695 2.645 -12.766 1 95.06 302 ARG A O 1
ATOM 2372 N N . SER A 1 303 ? 4.832 2.732 -10.711 1 97.69 303 SER A N 1
ATOM 2373 C CA . SER A 1 303 ? 5.836 1.804 -10.195 1 97.69 303 SER A CA 1
ATOM 2374 C C . SER A 1 303 ? 5.699 0.433 -10.852 1 97.69 303 SER A C 1
ATOM 2376 O O . SER A 1 303 ? 6.703 -0.206 -11.18 1 97.69 303 SER A O 1
ATOM 2378 N N . LEU A 1 304 ? 4.457 0.004 -10.992 1 97 304 LEU A N 1
ATOM 2379 C CA . LEU A 1 304 ? 4.242 -1.299 -11.609 1 97 304 LEU A CA 1
ATOM 2380 C C . LEU A 1 304 ? 4.746 -1.307 -13.055 1 97 304 LEU A C 1
ATOM 2382 O O . LEU A 1 304 ? 5.387 -2.268 -13.484 1 97 304 LEU A O 1
ATOM 2386 N N . LEU A 1 305 ? 4.457 -0.281 -13.766 1 95.69 305 LEU A N 1
ATOM 2387 C CA . LEU A 1 305 ? 4.934 -0.18 -15.141 1 95.69 305 LEU A CA 1
ATOM 2388 C C . LEU A 1 305 ? 6.457 -0.113 -15.188 1 95.69 305 LEU A C 1
ATOM 2390 O O . LEU A 1 305 ? 7.086 -0.784 -16.016 1 95.69 305 LEU A O 1
ATOM 2394 N N . CYS A 1 306 ? 6.992 0.719 -14.328 1 97.5 306 CYS A N 1
ATOM 2395 C CA . CYS A 1 306 ? 8.438 0.91 -14.273 1 97.5 306 CYS A CA 1
ATOM 2396 C C . CYS A 1 306 ? 9.148 -0.398 -13.953 1 97.5 306 CYS A C 1
ATOM 2398 O O . CYS A 1 306 ? 10.133 -0.749 -14.602 1 97.5 306 CYS A O 1
ATOM 2400 N N . THR A 1 307 ? 8.703 -1.11 -12.977 1 96.75 307 THR A N 1
ATOM 2401 C CA . THR A 1 307 ? 9.32 -2.365 -12.562 1 96.75 307 THR A CA 1
ATOM 2402 C C . THR A 1 307 ? 9.18 -3.424 -13.656 1 96.75 307 THR A C 1
ATOM 2404 O O . THR A 1 307 ? 10.086 -4.227 -13.875 1 96.75 307 THR A O 1
ATOM 2407 N N . THR A 1 308 ? 8.047 -3.465 -14.344 1 92.88 308 THR A N 1
ATOM 2408 C CA . THR A 1 308 ? 7.82 -4.422 -15.422 1 92.88 308 THR A CA 1
ATOM 2409 C C . THR A 1 308 ? 8.781 -4.168 -16.578 1 92.88 308 THR A C 1
ATOM 2411 O O . THR A 1 308 ? 9.359 -5.105 -17.125 1 92.88 308 THR A O 1
ATOM 2414 N N . MET A 1 309 ? 8.969 -2.932 -16.906 1 93.88 309 MET A N 1
ATOM 2415 C CA . MET A 1 309 ? 9.898 -2.586 -17.969 1 93.88 309 MET A CA 1
ATOM 2416 C C . MET A 1 309 ? 11.328 -2.971 -17.594 1 93.88 309 MET A C 1
ATOM 2418 O O . MET A 1 309 ? 12.07 -3.475 -18.438 1 93.88 309 MET A O 1
ATOM 2422 N N . ALA A 1 310 ? 11.648 -2.699 -16.391 1 95.56 310 ALA A N 1
ATOM 2423 C CA . ALA A 1 310 ? 13 -3.027 -15.93 1 95.56 310 ALA A CA 1
ATOM 2424 C C . ALA A 1 310 ? 13.242 -4.531 -15.977 1 95.56 310 ALA A C 1
ATOM 2426 O O . ALA A 1 310 ? 14.289 -4.977 -16.453 1 95.56 310 ALA A O 1
ATOM 2427 N N . THR A 1 311 ? 12.328 -5.316 -15.5 1 90.5 311 THR A N 1
ATOM 2428 C CA . THR A 1 311 ? 12.508 -6.762 -15.445 1 90.5 311 THR A CA 1
ATOM 2429 C C . THR A 1 311 ? 12.414 -7.371 -16.844 1 90.5 311 THR A C 1
ATOM 2431 O O . THR A 1 311 ? 13.07 -8.367 -17.141 1 90.5 311 THR A O 1
ATOM 2434 N N . MET A 1 312 ? 11.602 -6.809 -17.703 1 85.88 312 MET A N 1
ATOM 2435 C CA . MET A 1 312 ? 11.469 -7.305 -19.062 1 85.88 312 MET A CA 1
ATOM 2436 C C . MET A 1 312 ? 12.773 -7.117 -19.844 1 85.88 312 MET A C 1
ATOM 2438 O O . MET A 1 312 ? 13.219 -8.031 -20.547 1 85.88 312 MET A O 1
ATOM 2442 N N . ILE A 1 313 ? 13.344 -5.961 -19.703 1 88.19 313 ILE A N 1
ATOM 2443 C CA . ILE A 1 313 ? 14.586 -5.699 -20.422 1 88.19 313 ILE A CA 1
ATOM 2444 C C . ILE A 1 313 ? 15.703 -6.562 -19.844 1 88.19 313 ILE A C 1
ATOM 2446 O O . ILE A 1 313 ? 16.562 -7.051 -20.578 1 88.19 313 ILE A O 1
ATOM 2450 N N . LEU A 1 314 ? 15.711 -6.676 -18.578 1 87.56 314 LEU A N 1
ATOM 2451 C CA . LEU A 1 314 ? 16.703 -7.535 -17.953 1 87.56 314 LEU A CA 1
ATOM 2452 C C . LEU A 1 314 ? 16.578 -8.969 -18.453 1 87.56 314 LEU A C 1
ATOM 2454 O O . LEU A 1 314 ? 17.594 -9.617 -18.766 1 87.56 314 LEU A O 1
ATOM 2458 N N . ALA A 1 315 ? 15.375 -9.508 -18.469 1 81.31 315 ALA A N 1
ATOM 2459 C CA . ALA A 1 315 ? 15.133 -10.859 -18.953 1 81.31 315 ALA A CA 1
ATOM 2460 C C . ALA A 1 315 ? 15.539 -10.992 -20.422 1 81.31 315 ALA A C 1
ATOM 2462 O O . ALA A 1 315 ? 16.094 -12.016 -20.828 1 81.31 315 ALA A O 1
ATOM 2463 N N . TRP A 1 316 ? 15.328 -9.961 -21.219 1 81.75 316 TRP A N 1
ATOM 2464 C CA . TRP A 1 316 ? 15.664 -9.961 -22.641 1 81.75 316 TRP A CA 1
ATOM 2465 C C . TRP A 1 316 ? 17.172 -9.984 -22.844 1 81.75 316 TRP A C 1
ATOM 2467 O O . TRP A 1 316 ? 17.672 -10.688 -23.719 1 81.75 316 TRP A O 1
ATOM 2477 N N . LEU A 1 317 ? 17.828 -9.32 -22.047 1 85.25 317 LEU A N 1
ATOM 2478 C CA . LEU A 1 317 ? 19.281 -9.242 -22.172 1 85.25 317 LEU A CA 1
ATOM 2479 C C . LEU A 1 317 ? 19.938 -10.516 -21.672 1 85.25 317 LEU A C 1
ATOM 2481 O O . LEU A 1 317 ? 20.984 -10.922 -22.188 1 85.25 317 LEU A O 1
ATOM 2485 N N . ASN A 1 318 ? 19.438 -11.156 -20.703 1 78.94 318 ASN A N 1
ATOM 2486 C CA . ASN A 1 318 ? 20 -12.391 -20.172 1 78.94 318 ASN A CA 1
ATOM 2487 C C . ASN A 1 318 ? 19.719 -13.586 -21.078 1 78.94 318 ASN A C 1
ATOM 2489 O O . ASN A 1 318 ? 20.609 -14.391 -21.344 1 78.94 318 ASN A O 1
ATOM 2493 N N . ASP A 1 319 ? 18.516 -14.031 -21.312 1 66.44 319 ASP A N 1
ATOM 2494 C CA . ASP A 1 319 ? 18.172 -15.273 -22 1 66.44 319 ASP A CA 1
ATOM 2495 C C . ASP A 1 319 ? 18.078 -15.055 -23.516 1 66.44 319 ASP A C 1
ATOM 2497 O O . ASP A 1 319 ? 17.969 -16.016 -24.281 1 66.44 319 ASP A O 1
ATOM 2501 N N . ARG A 1 320 ? 18.641 -13.961 -24 1 56.69 320 ARG A N 1
ATOM 2502 C CA . ARG A 1 320 ? 18.547 -13.664 -25.422 1 56.69 320 ARG A CA 1
ATOM 2503 C C . ARG A 1 320 ? 17.234 -14.18 -26 1 56.69 320 ARG A C 1
ATOM 2505 O O . ARG A 1 320 ? 16.938 -13.969 -27.172 1 56.69 320 ARG A O 1
ATOM 2512 N N . ASP A 1 321 ? 16.516 -15.18 -25.156 1 51.06 321 ASP A N 1
ATOM 2513 C CA . ASP A 1 321 ? 15.203 -15.609 -25.609 1 51.06 321 ASP A CA 1
ATOM 2514 C C . ASP A 1 321 ? 14.094 -14.922 -24.812 1 51.06 321 ASP A C 1
ATOM 2516 O O . ASP A 1 321 ? 14.141 -14.883 -23.578 1 51.06 321 ASP A O 1
ATOM 2520 N N . PHE A 1 322 ? 13.664 -13.938 -25.266 1 45.5 322 PHE A N 1
ATOM 2521 C CA . PHE A 1 322 ? 12.625 -13.102 -24.672 1 45.5 322 PHE A CA 1
ATOM 2522 C C . PHE A 1 322 ? 11.5 -13.953 -24.109 1 45.5 322 PHE A C 1
ATOM 2524 O O . PHE A 1 322 ? 10.508 -14.219 -24.781 1 45.5 322 PHE A O 1
ATOM 2531 N N . THR A 1 323 ? 11.805 -14.969 -23.188 1 50.31 323 THR A N 1
ATOM 2532 C CA . THR A 1 323 ? 10.688 -15.68 -22.578 1 50.31 323 THR A CA 1
ATOM 2533 C C . THR A 1 323 ? 9.992 -14.812 -21.531 1 50.31 323 THR A C 1
ATOM 2535 O O . THR A 1 323 ? 10.656 -14.117 -20.75 1 50.31 323 THR A O 1
ATOM 2538 N N . LEU A 1 324 ? 8.812 -14.453 -21.766 1 48.41 324 LEU A N 1
ATOM 2539 C CA . LEU A 1 324 ? 7.992 -13.641 -20.875 1 48.41 324 LEU A CA 1
ATOM 2540 C C . LEU A 1 324 ? 7.891 -14.289 -19.5 1 48.41 324 LEU A C 1
ATOM 2542 O O . LEU A 1 324 ? 7.184 -13.781 -18.625 1 48.41 324 LEU A O 1
ATOM 2546 N N . SER A 1 325 ? 8.562 -15.406 -19.391 1 49.38 325 SER A N 1
ATOM 2547 C CA . SER A 1 325 ? 8.648 -15.992 -18.047 1 49.38 325 SER A CA 1
ATOM 2548 C C . SER A 1 325 ? 9.711 -15.297 -17.203 1 49.38 325 SER A C 1
ATOM 2550 O O . SER A 1 325 ? 10.867 -15.195 -17.625 1 49.38 325 SER A O 1
ATOM 2552 N N . LEU A 1 326 ? 9.43 -14.32 -16.531 1 49.28 326 LEU A N 1
ATOM 2553 C CA . LEU A 1 326 ? 10.359 -13.609 -15.664 1 49.28 326 LEU A CA 1
ATOM 2554 C C . LEU A 1 326 ? 10.898 -14.523 -14.57 1 49.28 326 LEU A C 1
ATOM 2556 O O . LEU A 1 326 ? 10.32 -14.602 -13.484 1 49.28 326 LEU A O 1
ATOM 2560 N N . PRO A 1 327 ? 11.891 -15.328 -15.062 1 51.88 327 PRO A N 1
ATOM 2561 C CA . PRO A 1 327 ? 12.359 -16.172 -13.961 1 51.88 327 PRO A CA 1
ATOM 2562 C C . PRO A 1 327 ? 13.008 -15.359 -12.836 1 51.88 327 PRO A C 1
ATOM 2564 O O . PRO A 1 327 ? 13.641 -14.336 -13.094 1 51.88 327 PRO A O 1
ATOM 2567 N N . GLY A 1 328 ? 12.586 -15.453 -11.75 1 56.72 328 GLY A N 1
ATOM 2568 C CA . GLY A 1 328 ? 13.211 -14.836 -10.586 1 56.72 328 GLY A CA 1
ATOM 2569 C C . GLY A 1 328 ? 14.719 -14.953 -10.586 1 56.72 328 GLY A C 1
ATOM 2570 O O . GLY A 1 328 ? 15.266 -15.938 -11.094 1 56.72 328 GLY A O 1
ATOM 2571 N N . GLY A 1 329 ? 15.414 -13.953 -10.195 1 60.03 329 GLY A N 1
ATOM 2572 C CA . GLY A 1 329 ? 16.859 -13.93 -10.141 1 60.03 329 GLY A CA 1
ATOM 2573 C C . GLY A 1 329 ? 17.453 -15.062 -9.32 1 60.03 329 GLY A C 1
ATOM 2574 O O . GLY A 1 329 ? 18.625 -15.422 -9.492 1 60.03 329 GLY A O 1
ATOM 2575 N N . LEU A 1 330 ? 16.562 -15.75 -8.508 1 65.94 330 LEU A N 1
ATOM 2576 C CA . LEU A 1 330 ? 17 -16.828 -7.629 1 65.94 330 LEU A CA 1
ATOM 2577 C C . LEU A 1 330 ? 16.266 -18.125 -7.93 1 65.94 330 LEU A C 1
ATOM 2579 O O . LEU A 1 330 ? 16.203 -19.016 -7.086 1 65.94 330 LEU A O 1
ATOM 2583 N N . ALA A 1 331 ? 15.656 -18.203 -9.148 1 68.56 331 ALA A N 1
ATOM 2584 C CA . ALA A 1 331 ? 14.867 -19.375 -9.523 1 68.56 331 ALA A CA 1
ATOM 2585 C C . ALA A 1 331 ? 15.742 -20.609 -9.641 1 68.56 331 ALA A C 1
ATOM 2587 O O . ALA A 1 331 ? 16.859 -20.531 -10.156 1 68.56 331 ALA A O 1
ATOM 2588 N N . PHE A 1 332 ? 15.336 -21.719 -8.969 1 60.34 332 PHE A N 1
ATOM 2589 C CA . PHE A 1 332 ? 16.094 -22.969 -8.992 1 60.34 332 PHE A CA 1
ATOM 2590 C C . PHE A 1 332 ? 15.195 -24.125 -9.422 1 60.34 332 PHE A C 1
ATOM 2592 O O . PHE A 1 332 ? 13.969 -24.016 -9.438 1 60.34 332 PHE A O 1
ATOM 2599 N N . HIS A 1 333 ? 15.781 -25.047 -10.219 1 56.12 333 HIS A N 1
ATOM 2600 C CA . HIS A 1 333 ? 15.078 -26.219 -10.695 1 56.12 333 HIS A CA 1
ATOM 2601 C C . HIS A 1 333 ? 15.328 -27.422 -9.789 1 56.12 333 HIS A C 1
ATOM 2603 O O . HIS A 1 333 ? 16.406 -27.562 -9.227 1 56.12 333 HIS A O 1
ATOM 2609 N N . GLY A 1 334 ? 14.305 -28.062 -9.125 1 50.81 334 GLY A N 1
ATOM 2610 C CA . GLY A 1 334 ? 14.516 -29.281 -8.359 1 50.81 334 GLY A CA 1
ATOM 2611 C C . GLY A 1 334 ? 13.414 -29.531 -7.348 1 50.81 334 GLY A C 1
ATOM 2612 O O . GLY A 1 334 ? 12.812 -30.609 -7.34 1 50.81 334 GLY A O 1
ATOM 2613 N N . ALA A 1 335 ? 13.32 -28.672 -6.312 1 53.12 335 ALA A N 1
ATOM 2614 C CA . ALA A 1 335 ? 12.633 -29.094 -5.094 1 53.12 335 ALA A CA 1
ATOM 2615 C C . ALA A 1 335 ? 11.117 -29.031 -5.262 1 53.12 335 ALA A C 1
ATOM 2617 O O . ALA A 1 335 ? 10.57 -27.984 -5.617 1 53.12 335 ALA A O 1
ATOM 2618 N N . SER A 1 336 ? 10.555 -30.141 -5.738 1 56.88 336 SER A N 1
ATOM 2619 C CA . SER A 1 336 ? 9.109 -30.234 -5.586 1 56.88 336 SER A CA 1
ATOM 2620 C C . SER A 1 336 ? 8.695 -30.125 -4.117 1 56.88 336 SER A C 1
ATOM 2622 O O . SER A 1 336 ? 9.039 -31 -3.309 1 56.88 336 SER A O 1
ATOM 2624 N N . VAL A 1 337 ? 8.656 -28.938 -3.578 1 56.25 337 VAL A N 1
ATOM 2625 C CA . VAL A 1 337 ? 8.43 -28.766 -2.148 1 56.25 337 VAL A CA 1
ATOM 2626 C C . VAL A 1 337 ? 6.992 -29.156 -1.804 1 56.25 337 VAL A C 1
ATOM 2628 O O . VAL A 1 337 ? 6.039 -28.594 -2.338 1 56.25 337 VAL A O 1
ATOM 2631 N N . GLU A 1 338 ? 6.883 -30.5 -1.476 1 59.97 338 GLU A N 1
ATOM 2632 C CA . GLU A 1 338 ? 5.621 -30.812 -0.812 1 59.97 338 GLU A CA 1
ATOM 2633 C C . GLU A 1 338 ? 5.672 -30.469 0.671 1 59.97 338 GLU A C 1
ATOM 2635 O O . GLU A 1 338 ? 6.543 -30.953 1.4 1 59.97 338 GLU A O 1
ATOM 2640 N N . VAL A 1 339 ? 5.215 -29.281 1.019 1 60.88 339 VAL A N 1
ATOM 2641 C CA . VAL A 1 339 ? 5.254 -28.891 2.422 1 60.88 339 VAL A CA 1
ATOM 2642 C C . VAL A 1 339 ? 4.105 -29.547 3.18 1 60.88 339 VAL A C 1
ATOM 2644 O O . VAL A 1 339 ? 2.936 -29.328 2.859 1 60.88 339 VAL A O 1
ATOM 2647 N N . ASP A 1 340 ? 4.516 -30.609 3.971 1 65.5 340 ASP A N 1
ATOM 2648 C CA . ASP A 1 340 ? 3.559 -31.266 4.859 1 65.5 340 ASP A CA 1
ATOM 2649 C C . ASP A 1 340 ? 3.398 -30.484 6.164 1 65.5 340 ASP A C 1
ATOM 2651 O O . ASP A 1 340 ? 4.312 -29.766 6.586 1 65.5 340 ASP A O 1
ATOM 2655 N N . LEU A 1 341 ? 2.203 -30.375 6.77 1 65.81 341 LEU A N 1
ATOM 2656 C CA . LEU A 1 341 ? 1.873 -29.703 8.016 1 65.81 341 LEU A CA 1
ATOM 2657 C C . LEU A 1 341 ? 2.832 -30.109 9.133 1 65.81 341 LEU A C 1
ATOM 2659 O O . LEU A 1 341 ? 3.117 -29.328 10.031 1 65.81 341 LEU A O 1
ATOM 2663 N N . ASN A 1 342 ? 3.352 -31.328 9 1 73.75 342 ASN A N 1
ATOM 2664 C CA . ASN A 1 342 ? 4.254 -31.812 10.039 1 73.75 342 ASN A CA 1
ATOM 2665 C C . ASN A 1 342 ? 5.586 -31.062 10.023 1 73.75 342 ASN A C 1
ATOM 2667 O O . ASN A 1 342 ? 6.32 -31.078 11.008 1 73.75 342 ASN A O 1
ATOM 2671 N N . ALA A 1 343 ? 5.758 -30.406 8.906 1 81.31 343 ALA A N 1
ATOM 2672 C CA . ALA A 1 343 ? 7.027 -29.703 8.766 1 81.31 343 ALA A CA 1
ATOM 2673 C C . ALA A 1 343 ? 6.945 -28.297 9.352 1 81.31 343 ALA A C 1
ATOM 2675 O O . ALA A 1 343 ? 7.965 -27.641 9.531 1 81.31 343 ALA A O 1
ATOM 2676 N N . VAL A 1 344 ? 5.711 -27.891 9.812 1 85.19 344 VAL A N 1
ATOM 2677 C CA . VAL A 1 344 ? 5.488 -26.5 10.203 1 85.19 344 VAL A CA 1
ATOM 2678 C C . VAL A 1 344 ? 6.266 -26.188 11.477 1 85.19 344 VAL A C 1
ATOM 2680 O O . VAL A 1 344 ? 6.938 -25.156 11.57 1 85.19 344 VAL A O 1
ATOM 2683 N N . PRO A 1 345 ? 6.285 -27.078 12.445 1 90.38 345 PRO A N 1
ATOM 2684 C CA . PRO A 1 345 ? 7.051 -26.75 13.648 1 90.38 345 PRO A CA 1
ATOM 2685 C C . PRO A 1 345 ? 8.547 -26.609 13.375 1 90.38 345 PRO A C 1
ATOM 2687 O O . PRO A 1 345 ? 9.203 -25.75 13.969 1 90.38 345 PRO A O 1
ATOM 2690 N N . LEU A 1 346 ? 9.086 -27.469 12.508 1 94.25 346 LEU A N 1
ATOM 2691 C CA . LEU A 1 346 ? 10.508 -27.391 12.188 1 94.25 346 LEU A CA 1
ATOM 2692 C C . LEU A 1 346 ? 10.805 -26.109 11.391 1 94.25 346 LEU A C 1
ATOM 2694 O O . LEU A 1 346 ? 11.867 -25.516 11.555 1 94.25 346 LEU A O 1
ATOM 2698 N N . ILE A 1 347 ? 9.82 -25.75 10.555 1 94 347 ILE A N 1
ATOM 2699 C CA . ILE A 1 347 ? 9.945 -24.516 9.805 1 94 347 ILE A CA 1
ATOM 2700 C C . ILE A 1 347 ? 9.953 -23.328 10.766 1 94 347 ILE A C 1
ATOM 2702 O O . ILE A 1 347 ? 10.719 -22.375 10.586 1 94 347 ILE A O 1
ATOM 2706 N N . MET A 1 348 ? 9.172 -23.375 11.812 1 95.75 348 MET A N 1
ATOM 2707 C CA . MET A 1 348 ? 9.109 -22.312 12.805 1 95.75 348 MET A CA 1
ATOM 2708 C C . MET A 1 348 ? 10.406 -22.219 13.594 1 95.75 348 MET A C 1
ATOM 2710 O O . MET A 1 348 ? 10.852 -21.109 13.93 1 95.75 348 MET A O 1
ATOM 2714 N N . VAL A 1 349 ? 10.984 -23.328 13.797 1 97.31 349 VAL A N 1
ATOM 2715 C CA . VAL A 1 349 ? 12.25 -23.328 14.516 1 97.31 349 VAL A CA 1
ATOM 2716 C C . VAL A 1 349 ? 13.336 -22.688 13.656 1 97.31 349 VAL A C 1
ATOM 2718 O O . VAL A 1 349 ? 14.133 -21.875 14.148 1 97.31 349 VAL A O 1
ATOM 2721 N N . THR A 1 350 ? 13.336 -23.125 12.406 1 98.06 350 THR A N 1
ATOM 2722 C CA . THR A 1 350 ? 14.297 -22.516 11.492 1 98.06 350 THR A CA 1
ATOM 2723 C C . THR A 1 350 ? 14.078 -21 11.414 1 98.06 350 THR A C 1
ATOM 2725 O O . THR A 1 350 ? 15.031 -20.234 11.5 1 98.06 350 THR A O 1
ATOM 2728 N N . ALA A 1 351 ? 12.82 -20.609 11.281 1 98.31 351 ALA A N 1
ATOM 2729 C CA . ALA A 1 351 ? 12.484 -19.188 11.172 1 98.31 351 ALA A CA 1
ATOM 2730 C C . ALA A 1 351 ? 12.883 -18.438 12.438 1 98.31 351 ALA A C 1
ATOM 2732 O O . ALA A 1 351 ? 13.43 -17.328 12.359 1 98.31 351 ALA A O 1
ATOM 2733 N N . GLY A 1 352 ? 12.602 -18.984 13.57 1 97.88 352 GLY A N 1
ATOM 2734 C CA . GLY A 1 352 ? 12.961 -18.359 14.828 1 97.88 352 GLY A CA 1
ATOM 2735 C C . GLY A 1 352 ? 14.461 -18.203 15.008 1 97.88 352 GLY A C 1
ATOM 2736 O O . GLY A 1 352 ? 14.93 -17.156 15.477 1 97.88 352 GLY A O 1
ATOM 2737 N N . SER A 1 353 ? 15.211 -19.188 14.641 1 98.25 353 SER A N 1
ATOM 2738 C CA . SER A 1 353 ? 16.656 -19.156 14.781 1 98.25 353 SER A CA 1
ATOM 2739 C C . SER A 1 353 ? 17.281 -18.062 13.914 1 98.25 353 SER A C 1
ATOM 2741 O O . SER A 1 353 ? 18.188 -17.359 14.344 1 98.25 353 SER A O 1
ATOM 2743 N N . LEU A 1 354 ? 16.75 -17.984 12.781 1 98.38 354 LEU A N 1
ATOM 2744 C CA . LEU A 1 354 ? 17.328 -16.984 11.883 1 98.38 354 LEU A CA 1
ATOM 2745 C C . LEU A 1 354 ? 16.797 -15.594 12.195 1 98.38 354 LEU A C 1
ATOM 2747 O O . LEU A 1 354 ? 17.422 -14.594 11.836 1 98.38 354 LEU A O 1
ATOM 2751 N N . GLY A 1 355 ? 15.586 -15.547 12.781 1 97.69 355 GLY A N 1
ATOM 2752 C CA . GLY A 1 355 ? 15.172 -14.266 13.344 1 97.69 355 GLY A CA 1
ATOM 2753 C C . GLY A 1 355 ? 16.141 -13.742 14.391 1 97.69 355 GLY A C 1
ATOM 2754 O O . GLY A 1 355 ? 16.422 -12.547 14.438 1 97.69 355 GLY A O 1
ATOM 2755 N N . VAL A 1 356 ? 16.656 -14.633 15.148 1 97.44 356 VAL A N 1
ATOM 2756 C CA . VAL A 1 356 ? 17.641 -14.289 16.172 1 97.44 356 VAL A CA 1
ATOM 2757 C C . VAL A 1 356 ? 18.922 -13.789 15.508 1 97.44 356 VAL A C 1
ATOM 2759 O O . VAL A 1 356 ? 19.5 -12.773 15.922 1 97.44 356 VAL A O 1
ATOM 2762 N N . LEU A 1 357 ? 19.328 -14.477 14.484 1 97.69 357 LEU A N 1
ATOM 2763 C CA . LEU A 1 357 ? 20.562 -14.094 13.797 1 97.69 357 LEU A CA 1
ATOM 2764 C C . LEU A 1 357 ? 20.406 -12.727 13.133 1 97.69 357 LEU A C 1
ATOM 2766 O O . LEU A 1 357 ? 21.359 -11.945 13.078 1 97.69 357 LEU A O 1
ATOM 2770 N N . GLY A 1 358 ? 19.219 -12.516 12.547 1 97.38 358 GLY A N 1
ATOM 2771 C CA . GLY A 1 358 ? 18.969 -11.211 11.969 1 97.38 358 GLY A CA 1
ATOM 2772 C C . GLY A 1 358 ? 19.047 -10.086 12.977 1 97.38 358 GLY A C 1
ATOM 2773 O O . GLY A 1 358 ? 19.641 -9.039 12.711 1 97.38 358 GLY A O 1
ATOM 2774 N N . ALA A 1 359 ? 18.484 -10.281 14.133 1 96.62 359 ALA A N 1
ATOM 2775 C CA . ALA A 1 359 ? 18.531 -9.289 15.203 1 96.62 359 ALA A CA 1
ATOM 2776 C C . ALA A 1 359 ? 19.953 -9.094 15.703 1 96.62 359 ALA A C 1
ATOM 2778 O O . ALA A 1 359 ? 20.359 -7.973 16.047 1 96.62 359 ALA A O 1
ATOM 2779 N N . LEU A 1 360 ? 20.688 -10.156 15.742 1 96.5 360 LEU A N 1
ATOM 2780 C CA . LEU A 1 360 ? 22.078 -10.086 16.172 1 96.5 360 LEU A CA 1
ATOM 2781 C C . LEU A 1 360 ? 22.922 -9.281 15.195 1 96.5 360 LEU A C 1
ATOM 2783 O O . LEU A 1 360 ? 23.859 -8.586 15.594 1 96.5 360 LEU A O 1
ATOM 2787 N N . LEU A 1 361 ? 22.625 -9.453 13.961 1 96.56 361 LEU A N 1
ATOM 2788 C CA . LEU A 1 361 ? 23.344 -8.656 12.961 1 96.56 361 LEU A CA 1
ATOM 2789 C C . LEU A 1 361 ? 23.141 -7.168 13.219 1 96.56 361 LEU A C 1
ATOM 2791 O O . LEU A 1 361 ? 24.109 -6.395 13.18 1 96.56 361 LEU A O 1
ATOM 2795 N N . ASN A 1 362 ? 21.906 -6.738 13.453 1 94.88 362 ASN A N 1
ATOM 2796 C CA . ASN A 1 362 ? 21.609 -5.332 13.703 1 94.88 362 ASN A CA 1
ATOM 2797 C C . ASN A 1 362 ? 22.281 -4.84 14.984 1 94.88 362 ASN A C 1
ATOM 2799 O O . ASN A 1 362 ? 22.781 -3.719 15.039 1 94.88 362 ASN A O 1
ATOM 2803 N N . THR A 1 363 ? 22.328 -5.684 16.016 1 94 363 THR A N 1
ATOM 2804 C CA . THR A 1 363 ? 22.922 -5.324 17.297 1 94 363 THR A CA 1
ATOM 2805 C C . THR A 1 363 ? 24.438 -5.203 17.156 1 94 363 THR A C 1
ATOM 2807 O O . THR A 1 363 ? 25.047 -4.262 17.688 1 94 363 THR A O 1
ATOM 2810 N N . THR A 1 364 ? 25 -6.145 16.484 1 94.31 364 THR A N 1
ATOM 2811 C CA . THR A 1 364 ? 26.453 -6.129 16.328 1 94.31 364 THR A CA 1
ATOM 2812 C C . THR A 1 364 ? 26.891 -4.941 15.469 1 94.31 364 THR A C 1
ATOM 2814 O O . THR A 1 364 ? 27.922 -4.328 15.727 1 94.31 364 THR A O 1
ATOM 2817 N N . HIS A 1 365 ? 26.125 -4.699 14.438 1 92.31 365 HIS A N 1
ATOM 2818 C CA . HIS A 1 365 ? 26.422 -3.531 13.617 1 92.31 365 HIS A CA 1
ATOM 2819 C C . HIS A 1 365 ? 26.391 -2.252 14.453 1 92.31 365 HIS A C 1
ATOM 2821 O O . HIS A 1 365 ? 27.203 -1.354 14.25 1 92.31 365 HIS A O 1
ATOM 2827 N N . GLY A 1 366 ? 25.453 -2.113 15.375 1 88.25 366 GLY A N 1
ATOM 2828 C CA . GLY A 1 366 ? 25.375 -0.966 16.266 1 88.25 366 GLY A CA 1
ATOM 2829 C C . GLY A 1 366 ? 26.578 -0.83 17.172 1 88.25 366 GLY A C 1
ATOM 2830 O O . GLY A 1 366 ? 27.062 0.28 17.406 1 88.25 366 GLY A O 1
ATOM 2831 N N . TRP A 1 367 ? 27.172 -1.972 17.516 1 90.5 367 TRP A N 1
ATOM 2832 C CA . TRP A 1 367 ? 28.328 -1.985 18.406 1 90.5 367 TRP A CA 1
ATOM 2833 C C . TRP A 1 367 ? 29.609 -1.674 17.641 1 90.5 367 TRP A C 1
ATOM 2835 O O . TRP A 1 367 ? 30.531 -1.066 18.188 1 90.5 367 TRP A O 1
ATOM 2845 N N . LEU A 1 368 ? 29.641 -2.072 16.438 1 90.81 368 LEU A N 1
ATOM 2846 C CA . LEU A 1 368 ? 30.859 -1.93 15.648 1 90.81 368 LEU A CA 1
ATOM 2847 C C . LEU A 1 368 ? 30.938 -0.537 15.031 1 90.81 368 LEU A C 1
ATOM 2849 O O . LEU A 1 368 ? 32.031 -0.078 14.672 1 90.81 368 LEU A O 1
ATOM 2853 N N . SER A 1 369 ? 29.859 0.109 14.93 1 85.69 369 SER A N 1
ATOM 2854 C CA . SER A 1 369 ? 29.781 1.38 14.219 1 85.69 369 SER A CA 1
ATOM 2855 C C . SER A 1 369 ? 30.703 2.426 14.844 1 85.69 369 SER A C 1
ATOM 2857 O O . SER A 1 369 ? 31.438 3.121 14.141 1 85.69 369 SER A O 1
ATOM 2859 N N . PRO A 1 370 ? 30.781 2.502 16.219 1 83.31 370 PRO A N 1
ATOM 2860 C CA . PRO A 1 370 ? 31.672 3.504 16.812 1 83.31 370 PRO A CA 1
ATOM 2861 C C . PRO A 1 370 ? 33.156 3.123 16.703 1 83.31 370 PRO A C 1
ATOM 2863 O O . PRO A 1 370 ? 34 3.986 16.828 1 83.31 370 PRO A O 1
ATOM 2866 N N . LEU A 1 371 ? 33.406 1.881 16.438 1 86.38 371 LEU A N 1
ATOM 2867 C CA . LEU A 1 371 ? 34.812 1.405 16.375 1 86.38 371 LEU A CA 1
ATOM 2868 C C . LEU A 1 371 ? 35.375 1.616 14.977 1 86.38 371 LEU A C 1
ATOM 2870 O O . LEU A 1 371 ? 36.594 1.554 14.789 1 86.38 371 LEU A O 1
ATOM 2874 N N . ARG A 1 372 ? 34.594 1.981 14.102 1 86.44 372 ARG A N 1
ATOM 2875 C CA . ARG A 1 372 ? 35.031 2.16 12.727 1 86.44 372 ARG A CA 1
ATOM 2876 C C . ARG A 1 372 ? 35.781 3.49 12.555 1 86.44 372 ARG A C 1
ATOM 2878 O O . ARG A 1 372 ? 35.625 4.395 13.375 1 86.44 372 ARG A O 1
ATOM 2885 N N . ALA A 1 373 ? 36.5 3.58 11.5 1 76.56 373 ALA A N 1
ATOM 2886 C CA . ALA A 1 373 ? 37.25 4.797 11.203 1 76.56 373 ALA A CA 1
ATOM 2887 C C . ALA A 1 373 ? 36.312 5.98 10.984 1 76.56 373 ALA A C 1
ATOM 2889 O O . ALA A 1 373 ? 35.281 5.852 10.305 1 76.56 373 ALA A O 1
ATOM 2890 N N . PRO A 1 374 ? 36.688 6.965 11.641 1 74.12 374 PRO A N 1
ATOM 2891 C CA . PRO A 1 374 ? 35.844 8.148 11.492 1 74.12 374 PRO A CA 1
ATOM 2892 C C . PRO A 1 374 ? 35.812 8.68 10.062 1 74.12 374 PRO A C 1
ATOM 2894 O O . PRO A 1 374 ? 36.781 8.492 9.305 1 74.12 374 PRO A O 1
ATOM 2897 N N . SER A 1 375 ? 34.844 9.242 9.695 1 69.5 375 SER A N 1
ATOM 2898 C CA . SER A 1 375 ? 34.594 9.727 8.344 1 69.5 375 SER A CA 1
ATOM 2899 C C . SER A 1 375 ? 35.594 10.805 7.953 1 69.5 375 SER A C 1
ATOM 2901 O O . SER A 1 375 ? 35.875 11.008 6.766 1 69.5 375 SER A O 1
ATOM 2903 N N . LYS A 1 376 ? 36.281 11.398 8.906 1 68.5 376 LYS A N 1
ATOM 2904 C CA . LYS A 1 376 ? 37.188 12.508 8.641 1 68.5 376 LYS A CA 1
ATOM 2905 C C . LYS A 1 376 ? 38.531 11.992 8.156 1 68.5 376 LYS A C 1
ATOM 2907 O O . LYS A 1 376 ? 39.281 12.719 7.496 1 68.5 376 LYS A O 1
ATOM 2912 N N . GLN A 1 377 ? 38.75 10.805 8.508 1 80.12 377 GLN A N 1
ATOM 2913 C CA . GLN A 1 377 ? 40.031 10.227 8.109 1 80.12 377 GLN A CA 1
ATOM 2914 C C . GLN A 1 377 ? 39.875 9.305 6.906 1 80.12 377 GLN A C 1
ATOM 2916 O O . GLN A 1 377 ? 39.75 8.086 7.062 1 80.12 377 GLN A O 1
ATOM 2921 N N . GLY A 1 378 ? 40.031 9.852 5.82 1 83.38 378 GLY A N 1
ATOM 2922 C CA . GLY A 1 378 ? 39.781 9.133 4.578 1 83.38 378 GLY A CA 1
ATOM 2923 C C . GLY A 1 378 ? 40.75 7.992 4.348 1 83.38 378 GLY A C 1
ATOM 2924 O O . GLY A 1 378 ? 40.344 6.902 3.936 1 83.38 378 GLY A O 1
ATOM 2925 N N . LEU A 1 379 ? 41.969 8.211 4.691 1 87.44 379 LEU A N 1
ATOM 2926 C CA . LEU A 1 379 ? 42.969 7.191 4.465 1 87.44 379 LEU A CA 1
ATOM 2927 C C . LEU A 1 379 ? 42.75 5.98 5.363 1 87.44 379 LEU A C 1
ATOM 2929 O O . LEU A 1 379 ? 42.969 4.84 4.941 1 87.44 379 LEU A O 1
ATOM 2933 N N . LEU A 1 380 ? 42.344 6.238 6.516 1 90.5 380 LEU A N 1
ATOM 2934 C CA . LEU A 1 380 ? 42.094 5.145 7.445 1 90.5 380 LEU A CA 1
ATOM 2935 C C . LEU A 1 380 ? 40.906 4.316 6.992 1 90.5 380 LEU A C 1
ATOM 2937 O O . LEU A 1 380 ? 40.844 3.105 7.219 1 90.5 380 LEU A O 1
ATOM 2941 N N . ARG A 1 381 ? 40.031 4.957 6.398 1 91.62 381 ARG A N 1
ATOM 2942 C CA . ARG A 1 381 ? 38.844 4.25 5.898 1 91.62 381 ARG A CA 1
ATOM 2943 C C . ARG A 1 381 ? 39.219 3.34 4.73 1 91.62 381 ARG A C 1
ATOM 2945 O O . ARG A 1 381 ? 38.688 2.238 4.602 1 91.62 381 ARG A O 1
ATOM 2952 N N . VAL A 1 382 ? 40.062 3.854 3.906 1 93 382 VAL A N 1
ATOM 2953 C CA . VAL A 1 382 ? 40.5 3.053 2.773 1 93 382 VAL A CA 1
ATOM 2954 C C . VAL A 1 382 ? 41.312 1.848 3.275 1 93 382 VAL A C 1
ATOM 2956 O O . VAL A 1 382 ? 41.125 0.731 2.781 1 93 382 VAL A O 1
ATOM 2959 N N . LEU A 1 383 ? 42.125 2.074 4.277 1 93.94 383 LEU A N 1
ATOM 2960 C CA . LEU A 1 383 ? 42.906 0.993 4.84 1 93.94 383 LEU A CA 1
ATOM 2961 C C . LEU A 1 383 ? 42.031 -0.044 5.523 1 93.94 383 LEU A C 1
ATOM 2963 O O . LEU A 1 383 ? 42.312 -1.241 5.484 1 93.94 383 LEU A O 1
ATOM 2967 N N . GLU A 1 384 ? 41.062 0.501 6.133 1 94.12 384 GLU A N 1
ATOM 2968 C CA . GLU A 1 384 ? 40.125 -0.418 6.762 1 94.12 384 GLU A CA 1
ATOM 2969 C C . GLU A 1 384 ? 39.469 -1.328 5.727 1 94.12 384 GLU A C 1
ATOM 2971 O O . GLU A 1 384 ? 39.344 -2.537 5.941 1 94.12 384 GLU A O 1
ATOM 2976 N N . ALA A 1 385 ? 39.062 -0.75 4.625 1 94.69 385 ALA A N 1
ATOM 2977 C CA . ALA A 1 385 ? 38.406 -1.532 3.564 1 94.69 385 ALA A CA 1
ATOM 2978 C C . ALA A 1 385 ? 39.375 -2.576 3.004 1 94.69 385 ALA A C 1
ATOM 2980 O O . ALA A 1 385 ? 39 -3.723 2.77 1 94.69 385 ALA A O 1
ATOM 2981 N N . CYS A 1 386 ? 40.594 -2.244 2.826 1 96.38 386 CYS A N 1
ATOM 2982 C CA . CYS A 1 386 ? 41.625 -3.15 2.299 1 96.38 386 CYS A CA 1
ATOM 2983 C C . CYS A 1 386 ? 41.938 -4.262 3.293 1 96.38 386 CYS A C 1
ATOM 2985 O O . CYS A 1 386 ? 42.062 -5.43 2.908 1 96.38 386 CYS A O 1
ATOM 2987 N N . CYS A 1 387 ? 42 -3.914 4.531 1 96.25 387 CYS A N 1
ATOM 2988 C CA . CYS A 1 387 ? 42.281 -4.895 5.566 1 96.25 387 CYS A CA 1
ATOM 2989 C C . CYS A 1 387 ? 41.156 -5.914 5.699 1 96.25 387 CYS A C 1
ATOM 2991 O O . CYS A 1 387 ? 41.406 -7.113 5.82 1 96.25 387 CYS A O 1
ATOM 2993 N N . ILE A 1 388 ? 40 -5.418 5.727 1 96.44 388 ILE A N 1
ATOM 2994 C CA . ILE A 1 388 ? 38.844 -6.312 5.867 1 96.44 388 ILE A CA 1
ATOM 2995 C C . ILE A 1 388 ? 38.781 -7.246 4.66 1 96.44 388 ILE A C 1
ATOM 2997 O O . ILE A 1 388 ? 38.438 -8.414 4.793 1 96.44 388 ILE A O 1
ATOM 3001 N N . THR A 1 389 ? 39.094 -6.734 3.443 1 97.44 389 THR A N 1
ATOM 3002 C CA . THR A 1 389 ? 39.125 -7.574 2.252 1 97.44 389 THR A CA 1
ATOM 3003 C C . THR A 1 389 ? 40.188 -8.648 2.381 1 97.44 389 THR A C 1
ATOM 3005 O O . THR A 1 389 ? 39.969 -9.812 2.02 1 97.44 389 THR A O 1
ATOM 3008 N N . PHE A 1 390 ? 41.312 -8.305 2.914 1 97.5 390 PHE A N 1
ATOM 3009 C CA . PHE A 1 390 ? 42.406 -9.25 3.133 1 97.5 390 PHE A CA 1
ATOM 3010 C C . PHE A 1 390 ? 41.969 -10.336 4.113 1 97.5 390 PHE A C 1
ATOM 3012 O O . PHE A 1 390 ? 42.219 -11.523 3.879 1 97.5 390 PHE A O 1
ATOM 3019 N N . ILE A 1 391 ? 41.312 -9.945 5.148 1 97.25 391 ILE A N 1
ATOM 3020 C CA . ILE A 1 391 ? 40.875 -10.883 6.164 1 97.25 391 ILE A CA 1
ATOM 3021 C C . ILE A 1 391 ? 39.781 -11.797 5.582 1 97.25 391 ILE A C 1
ATOM 3023 O O . ILE A 1 391 ? 39.781 -13 5.848 1 97.25 391 ILE A O 1
ATOM 3027 N N . ALA A 1 392 ? 38.906 -11.227 4.84 1 97.38 392 ALA A N 1
ATOM 3028 C CA . ALA A 1 392 ? 37.812 -12 4.242 1 97.38 392 ALA A CA 1
ATOM 3029 C C . ALA A 1 392 ? 38.344 -13.055 3.287 1 97.38 392 ALA A C 1
ATOM 3031 O O . ALA A 1 392 ? 38 -14.234 3.395 1 97.38 392 ALA A O 1
ATOM 3032 N N . VAL A 1 393 ? 39.25 -12.664 2.359 1 96.94 393 VAL A N 1
ATOM 3033 C CA . VAL A 1 393 ? 39.812 -13.594 1.391 1 96.94 393 VAL A CA 1
ATOM 3034 C C . VAL A 1 393 ? 40.656 -14.633 2.113 1 96.94 393 VAL A C 1
ATOM 3036 O O . VAL A 1 393 ? 40.656 -15.812 1.759 1 96.94 393 VAL A O 1
ATOM 3039 N N . GLY A 1 394 ? 41.375 -14.211 3.115 1 96.69 394 GLY A N 1
ATOM 3040 C CA . GLY A 1 394 ? 42.188 -15.133 3.906 1 96.69 394 GLY A CA 1
ATOM 3041 C C . GLY A 1 394 ? 41.344 -16.188 4.613 1 96.69 394 GLY A C 1
ATOM 3042 O O . GLY A 1 394 ? 41.719 -17.375 4.621 1 96.69 394 GLY A O 1
ATOM 3043 N N . THR A 1 395 ? 40.312 -15.758 5.195 1 97.19 395 THR A N 1
ATOM 3044 C CA . THR A 1 395 ? 39.406 -16.688 5.883 1 97.19 395 THR A CA 1
ATOM 3045 C C . THR A 1 395 ? 38.812 -17.688 4.898 1 97.19 395 THR A C 1
ATOM 3047 O O . THR A 1 395 ? 38.719 -18.875 5.203 1 97.19 395 THR A O 1
ATOM 3050 N N . MET A 1 396 ? 38.469 -17.281 3.719 1 96 396 MET A N 1
ATOM 3051 C CA . MET A 1 396 ? 37.875 -18.141 2.701 1 96 396 MET A CA 1
ATOM 3052 C C . MET A 1 396 ? 38.875 -19.203 2.25 1 96 396 MET A C 1
ATOM 3054 O O . MET A 1 396 ? 38.5 -20.391 2.146 1 96 396 MET A O 1
ATOM 3058 N N . PHE A 1 397 ? 40.125 -18.859 2.029 1 95.69 397 PHE A N 1
ATOM 3059 C CA . PHE A 1 397 ? 41.156 -19.781 1.579 1 95.69 397 PHE A CA 1
ATOM 3060 C C . PHE A 1 397 ? 41.531 -20.766 2.689 1 95.69 397 PHE A C 1
ATOM 3062 O O . PHE A 1 397 ? 41.625 -21.969 2.453 1 95.69 397 PHE A O 1
ATOM 3069 N N . LEU A 1 398 ? 41.625 -20.25 3.91 1 96.19 398 LEU A N 1
ATOM 3070 C CA . LEU A 1 398 ? 42.094 -21.078 5.031 1 96.19 398 LEU A CA 1
ATOM 3071 C C . LEU A 1 398 ? 41.031 -22.109 5.406 1 96.19 398 LEU A C 1
ATOM 3073 O O . LEU A 1 398 ? 41.344 -23.281 5.594 1 96.19 398 LEU A O 1
ATOM 3077 N N . LEU A 1 399 ? 39.812 -21.656 5.508 1 97.31 399 LEU A N 1
ATOM 3078 C CA . LEU A 1 399 ? 38.75 -22.562 5.922 1 97.31 399 LEU A CA 1
ATOM 3079 C C . LEU A 1 399 ? 38.469 -23.609 4.84 1 97.31 399 LEU A C 1
ATOM 3081 O O . LEU A 1 399 ? 38.188 -24.766 5.145 1 97.31 399 LEU A O 1
ATOM 3085 N N . SER A 1 400 ? 38.531 -23.203 3.57 1 96.06 400 SER A N 1
ATOM 3086 C CA . SER A 1 400 ? 38.344 -24.141 2.484 1 96.06 400 SER A CA 1
ATOM 3087 C C . SER A 1 400 ? 39.438 -25.203 2.449 1 96.06 400 SER A C 1
ATOM 3089 O O . SER A 1 400 ? 39.156 -26.375 2.154 1 96.06 400 SER A O 1
ATOM 3091 N N . HIS A 1 401 ? 40.656 -24.812 2.746 1 93.56 401 HIS A N 1
ATOM 3092 C CA . HIS A 1 401 ? 41.812 -25.719 2.697 1 93.56 401 HIS A CA 1
ATOM 3093 C C . HIS A 1 401 ? 41.781 -26.719 3.854 1 93.56 401 HIS A C 1
ATOM 3095 O O . HIS A 1 401 ? 42.031 -27.906 3.664 1 93.56 401 HIS A O 1
ATOM 3101 N N . PHE A 1 402 ? 41.375 -26.281 5.023 1 95.19 402 PHE A N 1
ATOM 3102 C CA . PHE A 1 402 ? 41.5 -27.109 6.211 1 95.19 402 PHE A CA 1
ATOM 3103 C C . PHE A 1 402 ? 40.25 -27.922 6.43 1 95.19 402 PHE A C 1
ATOM 3105 O O . PHE A 1 402 ? 40.281 -29.047 6.949 1 95.19 402 PHE A O 1
ATOM 3112 N N . PHE A 1 403 ? 39.094 -27.406 6.023 1 95.38 403 PHE A N 1
ATOM 3113 C CA . PHE A 1 403 ? 37.844 -28.047 6.453 1 95.38 403 PHE A CA 1
ATOM 3114 C C . PHE A 1 403 ? 37 -28.453 5.254 1 95.38 403 PHE A C 1
ATOM 3116 O O . PHE A 1 403 ? 35.969 -29.125 5.402 1 95.38 403 PHE A O 1
ATOM 3123 N N . GLY A 1 404 ? 37.375 -28.062 4.035 1 94.38 404 GLY A N 1
ATOM 3124 C CA . GLY A 1 404 ? 36.594 -28.406 2.848 1 94.38 404 GLY A CA 1
ATOM 3125 C C . GLY A 1 404 ? 36.625 -29.906 2.543 1 94.38 404 GLY A C 1
ATOM 3126 O O . GLY A 1 404 ? 37.594 -30.578 2.822 1 94.38 404 GLY A O 1
ATOM 3127 N N . ARG A 1 405 ? 35.469 -30.406 2.002 1 92.75 405 ARG A N 1
ATOM 3128 C CA . ARG A 1 405 ? 35.375 -31.797 1.597 1 92.75 405 ARG A CA 1
ATOM 3129 C C . ARG A 1 405 ? 35.219 -31.922 0.085 1 92.75 405 ARG A C 1
ATOM 3131 O O . ARG A 1 405 ? 34.5 -31.125 -0.538 1 92.75 405 ARG A O 1
ATOM 3138 N N . CYS A 1 406 ? 35.938 -32.906 -0.459 1 91.44 406 CYS A N 1
ATOM 3139 C CA . CYS A 1 406 ? 35.812 -33.156 -1.888 1 91.44 406 CYS A CA 1
ATOM 3140 C C . CYS A 1 406 ? 34.625 -34.094 -2.168 1 91.44 406 CYS A C 1
ATOM 3142 O O . CYS A 1 406 ? 34.656 -35.281 -1.806 1 91.44 406 CYS A O 1
ATOM 3144 N N . LEU A 1 407 ? 33.625 -33.562 -2.736 1 89.44 407 LEU A N 1
ATOM 3145 C CA . LEU A 1 407 ? 32.438 -34.344 -3.068 1 89.44 407 LEU A CA 1
ATOM 3146 C C . LEU A 1 407 ? 32.312 -34.562 -4.574 1 89.44 407 LEU A C 1
ATOM 3148 O O . LEU A 1 407 ? 32.75 -33.719 -5.363 1 89.44 407 LEU A O 1
ATOM 3152 N N . PRO A 1 408 ? 31.719 -35.688 -5.02 1 86.62 408 PRO A N 1
ATOM 3153 C CA . PRO A 1 408 ? 31.578 -35.938 -6.453 1 86.62 408 PRO A CA 1
ATOM 3154 C C . PRO A 1 408 ? 30.469 -35.094 -7.102 1 86.62 408 PRO A C 1
ATOM 3156 O O . PRO A 1 408 ? 29.438 -34.875 -6.484 1 86.62 408 PRO A O 1
ATOM 3159 N N . ILE A 1 409 ? 30.719 -34.625 -8.281 1 83.19 409 ILE A N 1
ATOM 3160 C CA . ILE A 1 409 ? 29.734 -33.844 -9.039 1 83.19 409 ILE A CA 1
ATOM 3161 C C . ILE A 1 409 ? 28.719 -34.812 -9.664 1 83.19 409 ILE A C 1
ATOM 3163 O O . ILE A 1 409 ? 29.094 -35.75 -10.367 1 83.19 409 ILE A O 1
ATOM 3167 N N . GLN A 1 410 ? 27.5 -34.719 -9.25 1 73.94 410 GLN A N 1
ATOM 3168 C CA . GLN A 1 410 ? 26.453 -35.531 -9.836 1 73.94 410 GLN A CA 1
ATOM 3169 C C . GLN A 1 410 ? 25.844 -34.875 -11.078 1 73.94 410 GLN A C 1
ATOM 3171 O O . GLN A 1 410 ? 25.641 -33.688 -11.102 1 73.94 410 GLN A O 1
ATOM 3176 N N . HIS A 1 411 ? 25.672 -35.656 -12.117 1 65.12 411 HIS A N 1
ATOM 3177 C CA . HIS A 1 411 ? 25.109 -35.156 -13.367 1 65.12 411 HIS A CA 1
ATOM 3178 C C . HIS A 1 411 ? 23.688 -34.656 -13.172 1 65.12 411 HIS A C 1
ATOM 3180 O O . HIS A 1 411 ? 22.891 -35.281 -12.453 1 65.12 411 HIS A O 1
ATOM 3186 N N . GLY A 1 412 ? 23.375 -33.406 -13.641 1 60.12 412 GLY A N 1
ATOM 3187 C CA . GLY A 1 412 ? 22.031 -32.875 -13.609 1 60.12 412 GLY A CA 1
ATOM 3188 C C . GLY A 1 412 ? 21.812 -31.875 -12.477 1 60.12 412 GLY A C 1
ATOM 3189 O O . GLY A 1 412 ? 20.75 -31.266 -12.375 1 60.12 412 GLY A O 1
ATOM 3190 N N . GLN A 1 413 ? 22.844 -31.797 -11.727 1 59.34 413 GLN A N 1
ATOM 3191 C CA . GLN A 1 413 ? 22.703 -30.875 -10.609 1 59.34 413 GLN A CA 1
ATOM 3192 C C . GLN A 1 413 ? 22.703 -29.422 -11.086 1 59.34 413 GLN A C 1
ATOM 3194 O O . GLN A 1 413 ? 23.281 -29.109 -12.133 1 59.34 413 GLN A O 1
ATOM 3199 N N . GLN A 1 414 ? 21.969 -28.594 -10.438 1 62 414 GLN A N 1
ATOM 3200 C CA . GLN A 1 414 ? 21.844 -27.172 -10.75 1 62 414 GLN A CA 1
ATOM 3201 C C . GLN A 1 414 ? 23.203 -26.484 -10.812 1 62 414 GLN A C 1
ATOM 3203 O O . GLN A 1 414 ? 24 -26.594 -9.867 1 62 414 GLN A O 1
ATOM 3208 N N . GLY A 1 415 ? 23.547 -25.859 -11.883 1 64.06 415 GLY A N 1
ATOM 3209 C CA . GLY A 1 415 ? 24.719 -24.984 -12 1 64.06 415 GLY A CA 1
ATOM 3210 C C . GLY A 1 415 ? 26.031 -25.75 -12.031 1 64.06 415 GLY A C 1
ATOM 3211 O O . GLY A 1 415 ? 26.969 -25.406 -11.305 1 64.06 415 GLY A O 1
ATOM 3212 N N . GLU A 1 416 ? 26.219 -26.812 -12.766 1 68.12 416 GLU A N 1
ATOM 3213 C CA . GLU A 1 416 ? 27.406 -27.656 -12.836 1 68.12 416 GLU A CA 1
ATOM 3214 C C . GLU A 1 416 ? 28.656 -26.828 -13.133 1 68.12 416 GLU A C 1
ATOM 3216 O O . GLU A 1 416 ? 29.734 -27.125 -12.609 1 68.12 416 GLU A O 1
ATOM 3221 N N . GLU A 1 417 ? 28.375 -25.734 -13.789 1 72.56 417 GLU A N 1
ATOM 3222 C CA . GLU A 1 417 ? 29.5 -24.891 -14.172 1 72.56 417 GLU A CA 1
ATOM 3223 C C . GLU A 1 417 ? 30 -24.047 -13 1 72.56 417 GLU A C 1
ATOM 3225 O O . GLU A 1 417 ? 31.109 -23.531 -13.016 1 72.56 417 GLU A O 1
ATOM 3230 N N . TYR A 1 418 ? 29.281 -24.109 -11.953 1 76.19 418 TYR A N 1
ATOM 3231 C CA . TYR A 1 418 ? 29.594 -23.172 -10.883 1 76.19 418 TYR A CA 1
ATOM 3232 C C . TYR A 1 418 ? 30.234 -23.891 -9.695 1 76.19 418 TYR A C 1
ATOM 3234 O O . TYR A 1 418 ? 30.609 -23.25 -8.711 1 76.19 418 TYR A O 1
ATOM 3242 N N . TRP A 1 419 ? 30.484 -25.156 -9.836 1 85.81 419 TRP A N 1
ATOM 3243 C CA . TRP A 1 419 ? 31.188 -25.906 -8.797 1 85.81 419 TRP A CA 1
ATOM 3244 C C . TRP A 1 419 ? 32.688 -25.609 -8.859 1 85.81 419 TRP A C 1
ATOM 3246 O O . TRP A 1 419 ? 33.281 -25.547 -9.945 1 85.81 419 TRP A O 1
ATOM 3256 N N . PHE A 1 420 ? 33.312 -25.438 -7.75 1 91.06 420 PHE A N 1
ATOM 3257 C CA . PHE A 1 420 ? 34.719 -25.078 -7.684 1 91.06 420 PHE A CA 1
ATOM 3258 C C . PHE A 1 420 ? 35.531 -26.234 -7.141 1 91.06 420 PHE A C 1
ATOM 3260 O O . PHE A 1 420 ? 35.312 -26.703 -6.016 1 91.06 420 PHE A O 1
ATOM 3267 N N . ARG A 1 421 ? 36.5 -26.719 -7.895 1 90.12 421 ARG A N 1
ATOM 3268 C CA . ARG A 1 421 ? 37.312 -27.891 -7.543 1 90.12 421 ARG A CA 1
ATOM 3269 C C . ARG A 1 421 ? 38.344 -27.531 -6.457 1 90.12 421 ARG A C 1
ATOM 3271 O O . ARG A 1 421 ? 38.531 -28.297 -5.508 1 90.12 421 ARG A O 1
ATOM 3278 N N . TYR A 1 422 ? 39.031 -26.391 -6.48 1 92.25 422 TYR A N 1
ATOM 3279 C CA . TYR A 1 422 ? 40.031 -25.922 -5.52 1 92.25 422 TYR A CA 1
ATOM 3280 C C . TYR A 1 422 ? 41.219 -26.891 -5.453 1 92.25 422 TYR A C 1
ATOM 3282 O O . TYR A 1 422 ? 41.875 -27.141 -6.465 1 92.25 422 TYR A O 1
ATOM 3290 N N . THR A 1 423 ? 41.438 -27.672 -4.383 1 88.62 423 THR A N 1
ATOM 3291 C CA . THR A 1 423 ? 42.562 -28.578 -4.242 1 88.62 423 THR A CA 1
ATOM 3292 C C . THR A 1 423 ? 42.156 -30.031 -4.461 1 88.62 423 THR A C 1
ATOM 3294 O O . THR A 1 423 ? 42.969 -30.953 -4.324 1 88.62 423 THR A O 1
ATOM 3297 N N . CYS A 1 424 ? 40.906 -30.219 -4.805 1 89.12 424 CYS A N 1
ATOM 3298 C CA . CYS A 1 424 ? 40.438 -31.578 -5.039 1 89.12 424 CYS A CA 1
ATOM 3299 C C . CYS A 1 424 ? 40.969 -32.125 -6.352 1 89.12 424 CYS A C 1
ATOM 3301 O O . CYS A 1 424 ? 41.312 -31.359 -7.254 1 89.12 424 CYS A O 1
ATOM 3303 N N . PRO A 1 425 ? 41.062 -33.438 -6.395 1 84.44 425 PRO A N 1
ATOM 3304 C CA . PRO A 1 425 ? 41.594 -34.062 -7.613 1 84.44 425 PRO A CA 1
ATOM 3305 C C . PRO A 1 425 ? 40.688 -33.906 -8.812 1 84.44 425 PRO A C 1
ATOM 3307 O O . PRO A 1 425 ? 39.469 -33.844 -8.648 1 84.44 425 PRO A O 1
ATOM 3310 N N . LYS A 1 426 ? 41.219 -33.562 -9.867 1 77.62 426 LYS A N 1
ATOM 3311 C CA . LYS A 1 426 ? 40.438 -33.344 -11.086 1 77.62 426 LYS A CA 1
ATOM 3312 C C . LYS A 1 426 ? 39.531 -34.531 -11.383 1 77.62 426 LYS A C 1
ATOM 3314 O O . LYS A 1 426 ? 38.281 -34.344 -11.453 1 77.62 426 LYS A O 1
ATOM 3319 N N . THR A 1 427 ? 39.844 -35.438 -12.078 1 76 427 THR A N 1
ATOM 3320 C CA . THR A 1 427 ? 39.062 -36.594 -12.453 1 76 427 THR A CA 1
ATOM 3321 C C . THR A 1 427 ? 39.719 -37.906 -12.016 1 76 427 THR A C 1
ATOM 3323 O O . THR A 1 427 ? 40.938 -38.094 -12.234 1 76 427 THR A O 1
ATOM 3326 N N . ASP A 1 428 ? 39 -38.5 -11.062 1 70.44 428 ASP A N 1
ATOM 3327 C CA . ASP A 1 428 ? 39.5 -39.844 -10.75 1 70.44 428 ASP A CA 1
ATOM 3328 C C . ASP A 1 428 ? 39.656 -40.688 -12.023 1 70.44 428 ASP A C 1
ATOM 3330 O O . ASP A 1 428 ? 38.688 -40.906 -12.75 1 70.44 428 ASP A O 1
ATOM 3334 N N . PRO A 1 429 ? 40.844 -40.906 -12.453 1 66.31 429 PRO A N 1
ATOM 3335 C CA . PRO A 1 429 ? 41.094 -41.625 -13.703 1 66.31 429 PRO A CA 1
ATOM 3336 C C . PRO A 1 429 ? 40.344 -42.969 -13.766 1 66.31 429 PRO A C 1
ATOM 3338 O O . PRO A 1 429 ? 40.031 -43.438 -14.859 1 66.31 429 PRO A O 1
ATOM 3341 N N . ASN A 1 430 ? 40.125 -43.594 -12.617 1 67.75 430 ASN A N 1
ATOM 3342 C CA . ASN A 1 430 ? 39.5 -44.906 -12.602 1 67.75 430 ASN A CA 1
ATOM 3343 C C . ASN A 1 430 ? 37.969 -44.812 -12.742 1 67.75 430 ASN A C 1
ATOM 3345 O O . ASN A 1 430 ? 37.344 -45.625 -13.445 1 67.75 430 ASN A O 1
ATOM 3349 N N . THR A 1 431 ? 37.312 -43.781 -12.164 1 72.81 431 THR A N 1
ATOM 3350 C CA . THR A 1 431 ? 35.844 -43.75 -12.125 1 72.81 431 THR A CA 1
ATOM 3351 C C . THR A 1 431 ? 35.312 -42.625 -13.023 1 72.81 431 THR A C 1
ATOM 3353 O O . THR A 1 431 ? 34.125 -42.656 -13.406 1 72.81 431 THR A O 1
ATOM 3356 N N . GLY A 1 432 ? 36.156 -41.75 -13.5 1 74.81 432 GLY A N 1
ATOM 3357 C CA . GLY A 1 432 ? 35.719 -40.656 -14.367 1 74.81 432 GLY A CA 1
ATOM 3358 C C . GLY A 1 432 ? 34.906 -39.625 -13.656 1 74.81 432 GLY A C 1
ATOM 3359 O O . GLY A 1 432 ? 34.312 -38.75 -14.289 1 74.81 432 GLY A O 1
ATOM 3360 N N . ILE A 1 433 ? 34.906 -39.688 -12.336 1 79 433 ILE A N 1
ATOM 3361 C CA . ILE A 1 433 ? 34.062 -38.781 -11.555 1 79 433 ILE A CA 1
ATOM 3362 C C . ILE A 1 433 ? 34.875 -37.531 -11.211 1 79 433 ILE A C 1
ATOM 3364 O O . ILE A 1 433 ? 36.031 -37.625 -10.797 1 79 433 ILE A O 1
ATOM 3368 N N . SER A 1 434 ? 34.25 -36.375 -11.531 1 84.75 434 SER A N 1
ATOM 3369 C CA . SER A 1 434 ? 34.844 -35.094 -11.156 1 84.75 434 SER A CA 1
ATOM 3370 C C . SER A 1 434 ? 34.406 -34.688 -9.758 1 84.75 434 SER A C 1
ATOM 3372 O O . SER A 1 434 ? 33.312 -35.031 -9.297 1 84.75 434 SER A O 1
ATOM 3374 N N . TYR A 1 435 ? 35.344 -34 -9.062 1 88.19 435 TYR A N 1
ATOM 3375 C CA . TYR A 1 435 ? 35.094 -33.625 -7.676 1 88.19 435 TYR A CA 1
ATOM 3376 C C . TYR A 1 435 ? 35.094 -32.125 -7.512 1 88.19 435 TYR A C 1
ATOM 3378 O O . TYR A 1 435 ? 35.688 -31.406 -8.328 1 88.19 435 TYR A O 1
ATOM 3386 N N . TYR A 1 436 ? 34.438 -31.594 -6.559 1 90.5 436 TYR A N 1
ATOM 3387 C CA . TYR A 1 436 ? 34.469 -30.188 -6.156 1 90.5 436 TYR A CA 1
ATOM 3388 C C . TYR A 1 436 ? 34.625 -30.062 -4.645 1 90.5 436 TYR A C 1
ATOM 3390 O O . TYR A 1 436 ? 34.344 -31 -3.902 1 90.5 436 TYR A O 1
ATOM 3398 N N . ASN A 1 437 ? 35.188 -29.016 -4.195 1 93.75 437 ASN A N 1
ATOM 3399 C CA . ASN A 1 437 ? 35.281 -28.688 -2.779 1 93.75 437 ASN A CA 1
ATOM 3400 C C . ASN A 1 437 ? 34.031 -27.922 -2.311 1 93.75 437 ASN A C 1
ATOM 3402 O O . ASN A 1 437 ? 33.781 -26.812 -2.752 1 93.75 437 ASN A O 1
ATOM 3406 N N . ASP A 1 438 ? 33.281 -28.469 -1.41 1 93.88 438 ASP A N 1
ATOM 3407 C CA . ASP A 1 438 ? 31.984 -27.922 -1.042 1 93.88 438 ASP A CA 1
ATOM 3408 C C . ASP A 1 438 ? 32.125 -26.562 -0.355 1 93.88 438 ASP A C 1
ATOM 3410 O O . ASP A 1 438 ? 31.391 -25.625 -0.667 1 93.88 438 ASP A O 1
ATOM 3414 N N . LEU A 1 439 ? 33.062 -26.406 0.534 1 96.12 439 LEU A N 1
ATOM 3415 C CA . LEU A 1 439 ? 33.219 -25.156 1.249 1 96.12 439 LEU A CA 1
ATOM 3416 C C . LEU A 1 439 ? 33.781 -24.062 0.324 1 96.12 439 LEU A C 1
ATOM 3418 O O . LEU A 1 439 ? 33.344 -22.906 0.396 1 96.12 439 LEU A O 1
ATOM 3422 N N . ALA A 1 440 ? 34.75 -24.406 -0.56 1 95.06 440 ALA A N 1
ATOM 3423 C CA . ALA A 1 440 ? 35.281 -23.453 -1.526 1 95.06 440 ALA A CA 1
ATOM 3424 C C . ALA A 1 440 ? 34.219 -22.984 -2.502 1 95.06 440 ALA A C 1
ATOM 3426 O O . ALA A 1 440 ? 34.188 -21.828 -2.918 1 95.06 440 ALA A O 1
ATOM 3427 N N . THR A 1 441 ? 33.344 -23.906 -2.85 1 93.88 441 THR A N 1
ATOM 3428 C CA . THR A 1 441 ? 32.25 -23.562 -3.74 1 93.88 441 THR A CA 1
ATOM 3429 C C . THR A 1 441 ? 31.328 -22.547 -3.076 1 93.88 441 THR A C 1
ATOM 3431 O O . THR A 1 441 ? 30.828 -21.625 -3.73 1 93.88 441 THR A O 1
ATOM 3434 N N . LEU A 1 442 ? 31.078 -22.656 -1.812 1 95.69 442 LEU A N 1
ATOM 3435 C CA . LEU A 1 442 ? 30.203 -21.75 -1.075 1 95.69 442 LEU A CA 1
ATOM 3436 C C . LEU A 1 442 ? 30.828 -20.359 -1.005 1 95.69 442 LEU A C 1
ATOM 3438 O O . LEU A 1 442 ? 30.125 -19.344 -1.116 1 95.69 442 LEU A O 1
ATOM 3442 N N . TYR A 1 443 ? 32.125 -20.297 -0.874 1 95.62 443 TYR A N 1
ATOM 3443 C CA . TYR A 1 443 ? 32.781 -19.031 -0.648 1 95.62 443 TYR A CA 1
ATOM 3444 C C . TYR A 1 443 ? 33.062 -18.312 -1.967 1 95.62 443 TYR A C 1
ATOM 3446 O O . TYR A 1 443 ? 32.906 -17.109 -2.076 1 95.62 443 TYR A O 1
ATOM 3454 N N . PHE A 1 444 ? 33.562 -19.062 -2.98 1 93.62 444 PHE A N 1
ATOM 3455 C CA . PHE A 1 444 ? 34.125 -18.453 -4.164 1 93.62 444 PHE A CA 1
ATOM 3456 C C . PHE A 1 444 ? 33.156 -18.516 -5.34 1 93.62 444 PHE A C 1
ATOM 3458 O O . PHE A 1 444 ? 33.5 -18.078 -6.445 1 93.62 444 PHE A O 1
ATOM 3465 N N . GLY A 1 445 ? 32 -18.984 -5.129 1 89.62 445 GLY A N 1
ATOM 3466 C CA . GLY A 1 445 ? 31.016 -19.016 -6.191 1 89.62 445 GLY A CA 1
ATOM 3467 C C . GLY A 1 445 ? 30.312 -17.688 -6.398 1 89.62 445 GLY A C 1
ATOM 3468 O O . GLY A 1 445 ? 30.469 -16.766 -5.602 1 89.62 445 GLY A O 1
ATOM 3469 N N . VAL A 1 446 ? 29.688 -17.609 -7.578 1 90.12 446 VAL A N 1
ATOM 3470 C CA . VAL A 1 446 ? 28.797 -16.469 -7.809 1 90.12 446 VAL A CA 1
ATOM 3471 C C . VAL A 1 446 ? 27.656 -16.484 -6.797 1 90.12 446 VAL A C 1
ATOM 3473 O O . VAL A 1 446 ? 26.953 -17.5 -6.668 1 90.12 446 VAL A O 1
ATOM 3476 N N . PRO A 1 447 ? 27.516 -15.422 -6.09 1 90.75 447 PRO A N 1
ATOM 3477 C CA . PRO A 1 447 ? 26.578 -15.43 -4.957 1 90.75 447 PRO A CA 1
ATOM 3478 C C . PRO A 1 447 ? 25.188 -15.906 -5.348 1 90.75 447 PRO A C 1
ATOM 3480 O O . PRO A 1 447 ? 24.594 -16.734 -4.648 1 90.75 447 PRO A O 1
ATOM 3483 N N . HIS A 1 448 ? 24.594 -15.438 -6.422 1 89.06 448 HIS A N 1
ATOM 3484 C CA . HIS A 1 448 ? 23.25 -15.828 -6.816 1 89.06 448 HIS A CA 1
ATOM 3485 C C . HIS A 1 448 ? 23.188 -17.328 -7.125 1 89.06 448 HIS A C 1
ATOM 3487 O O . HIS A 1 448 ? 22.188 -17.969 -6.82 1 89.06 448 HIS A O 1
ATOM 3493 N N . GLU A 1 449 ? 24.203 -17.828 -7.699 1 89.56 449 GLU A N 1
ATOM 3494 C CA . GLU A 1 449 ? 24.234 -19.25 -8.039 1 89.56 449 GLU A CA 1
ATOM 3495 C C . GLU A 1 449 ? 24.422 -20.109 -6.801 1 89.56 449 GLU A C 1
ATOM 3497 O O . GLU A 1 449 ? 23.859 -21.203 -6.715 1 89.56 449 GLU A O 1
ATOM 3502 N N . THR A 1 450 ? 25.234 -19.641 -5.965 1 92.12 450 THR A N 1
ATOM 3503 C CA . THR A 1 450 ? 25.422 -20.359 -4.707 1 92.12 450 THR A CA 1
ATOM 3504 C C . THR A 1 450 ? 24.109 -20.453 -3.943 1 92.12 450 THR A C 1
ATOM 3506 O O . THR A 1 450 ? 23.781 -21.5 -3.381 1 92.12 450 THR A O 1
ATOM 3509 N N . ILE A 1 451 ? 23.344 -19.391 -3.902 1 93.25 451 ILE A N 1
ATOM 3510 C CA . ILE A 1 451 ? 22.062 -19.375 -3.219 1 93.25 451 ILE A CA 1
ATOM 3511 C C . ILE A 1 451 ? 21.094 -20.344 -3.895 1 93.25 451 ILE A C 1
ATOM 3513 O O . ILE A 1 451 ? 20.359 -21.078 -3.219 1 93.25 451 ILE A O 1
ATOM 3517 N N . LYS A 1 452 ? 21.156 -20.375 -5.211 1 90.06 452 LYS A N 1
ATOM 3518 C CA . LYS A 1 452 ? 20.312 -21.297 -5.949 1 90.06 452 LYS A CA 1
ATOM 3519 C C . LYS A 1 452 ? 20.656 -22.75 -5.602 1 90.06 452 LYS A C 1
ATOM 3521 O O . LYS A 1 452 ? 19.766 -23.594 -5.484 1 90.06 452 LYS A O 1
ATOM 3526 N N . GLN A 1 453 ? 21.938 -23 -5.465 1 90.5 453 GLN A N 1
ATOM 3527 C CA . GLN A 1 453 ? 22.391 -24.344 -5.109 1 90.5 453 GLN A CA 1
ATOM 3528 C C . GLN A 1 453 ? 21.922 -24.734 -3.707 1 90.5 453 GLN A C 1
ATOM 3530 O O . GLN A 1 453 ? 21.562 -25.875 -3.461 1 90.5 453 GLN A O 1
ATOM 3535 N N . LEU A 1 454 ? 21.938 -23.766 -2.877 1 93.19 454 LEU A N 1
ATOM 3536 C CA . LEU A 1 454 ? 21.469 -24.016 -1.521 1 93.19 454 LEU A CA 1
ATOM 3537 C C . LEU A 1 454 ? 19.969 -24.297 -1.513 1 93.19 454 LEU A C 1
ATOM 3539 O O . LEU A 1 454 ? 19.516 -25.203 -0.809 1 93.19 454 LEU A O 1
ATOM 3543 N N . PHE A 1 455 ? 19.234 -23.609 -2.309 1 90.88 455 PHE A N 1
ATOM 3544 C CA . PHE A 1 455 ? 17.781 -23.781 -2.379 1 90.88 455 PHE A CA 1
ATOM 3545 C C . PHE A 1 455 ? 17.438 -25.109 -3.047 1 90.88 455 PHE A C 1
ATOM 3547 O O . PHE A 1 455 ? 16.375 -25.688 -2.773 1 90.88 455 PHE A O 1
ATOM 3554 N N . ALA A 1 456 ? 18.344 -25.609 -3.863 1 88.06 456 ALA A N 1
ATOM 3555 C CA . ALA A 1 456 ? 18.062 -26.797 -4.664 1 88.06 456 ALA A CA 1
ATOM 3556 C C . ALA A 1 456 ? 18.375 -28.062 -3.879 1 88.06 456 ALA A C 1
ATOM 3558 O O . ALA A 1 456 ? 18.125 -29.172 -4.359 1 88.06 456 ALA A O 1
ATOM 3559 N N . MET A 1 457 ? 18.891 -27.906 -2.666 1 89.44 457 MET A N 1
ATOM 3560 C CA . MET A 1 457 ? 19.234 -29.078 -1.869 1 89.44 457 MET A CA 1
ATOM 3561 C C . MET A 1 457 ? 17.984 -29.891 -1.54 1 89.44 457 MET A C 1
ATOM 3563 O O . MET A 1 457 ? 17.062 -29.391 -0.879 1 89.44 457 MET A O 1
ATOM 3567 N N . GLY A 1 458 ? 17.922 -31.047 -2.064 1 82.62 458 GLY A N 1
ATOM 3568 C CA . GLY A 1 458 ? 16.781 -31.906 -1.875 1 82.62 458 GLY A CA 1
ATOM 3569 C C . GLY A 1 458 ? 16.938 -32.875 -0.709 1 82.62 458 GLY A C 1
ATOM 3570 O O . GLY A 1 458 ? 17.734 -32.625 0.198 1 82.62 458 GLY A O 1
ATOM 3571 N N . TYR A 1 459 ? 16.172 -33.938 -0.763 1 79.19 459 TYR A N 1
ATOM 3572 C CA . TYR A 1 459 ? 16.094 -34.906 0.31 1 79.19 459 TYR A CA 1
ATOM 3573 C C . TYR A 1 459 ? 17.344 -35.781 0.357 1 79.19 459 TYR A C 1
ATOM 3575 O O . TYR A 1 459 ? 17.703 -36.312 1.415 1 79.19 459 TYR A O 1
ATOM 3583 N N . GLU A 1 460 ? 17.984 -35.906 -0.766 1 73.62 460 GLU A N 1
ATOM 3584 C CA . GLU A 1 460 ? 19.125 -36.812 -0.827 1 73.62 460 GLU A CA 1
ATOM 3585 C C . GLU A 1 460 ? 20.281 -36.312 0.051 1 73.62 460 GLU A C 1
ATOM 3587 O O . GLU A 1 460 ? 20.625 -35.125 0.022 1 73.62 460 GLU A O 1
ATOM 3592 N N . LEU A 1 461 ? 20.703 -37.312 0.798 1 60.47 461 LEU A N 1
ATOM 3593 C CA . LEU A 1 461 ? 21.781 -37.031 1.742 1 60.47 461 LEU A CA 1
ATOM 3594 C C . LEU A 1 461 ? 23.109 -36.844 1.015 1 60.47 461 LEU A C 1
ATOM 3596 O O . LEU A 1 461 ? 23.312 -37.406 -0.055 1 60.47 461 LEU A O 1
ATOM 3600 N N . ASP A 1 462 ? 23.906 -36 1.41 1 59.31 462 ASP A N 1
ATOM 3601 C CA . ASP A 1 462 ? 25.297 -35.812 1.044 1 59.31 462 ASP A CA 1
ATOM 3602 C C . ASP A 1 462 ? 25.422 -35.219 -0.354 1 59.31 462 ASP A C 1
ATOM 3604 O O . ASP A 1 462 ? 26.422 -35.406 -1.04 1 59.31 462 ASP A O 1
ATOM 3608 N N . THR A 1 463 ? 24.219 -34.688 -0.715 1 69.44 463 THR A N 1
ATOM 3609 C CA . THR A 1 463 ? 24.312 -34.031 -2.006 1 69.44 463 THR A CA 1
ATOM 3610 C C . THR A 1 463 ? 24.469 -32.5 -1.822 1 69.44 463 THR A C 1
ATOM 3612 O O . THR A 1 463 ? 24.047 -31.969 -0.8 1 69.44 463 THR A O 1
ATOM 3615 N N . TYR A 1 464 ? 25.344 -31.859 -2.633 1 83.06 464 TYR A N 1
ATOM 3616 C CA . TYR A 1 464 ? 25.594 -30.422 -2.758 1 83.06 464 TYR A CA 1
ATOM 3617 C C . TYR A 1 464 ? 26.594 -29.953 -1.715 1 83.06 464 TYR A C 1
ATOM 3619 O O . TYR A 1 464 ? 27.75 -29.672 -2.041 1 83.06 464 TYR A O 1
ATOM 3627 N N . PHE A 1 465 ? 26.141 -29.938 -0.296 1 92.75 465 PHE A N 1
ATOM 3628 C CA . PHE A 1 465 ? 27.031 -29.391 0.733 1 92.75 465 PHE A CA 1
ATOM 3629 C C . PHE A 1 465 ? 26.938 -30.219 2.01 1 92.75 465 PHE A C 1
ATOM 3631 O O . PHE A 1 465 ? 25.844 -30.672 2.383 1 92.75 465 PHE A O 1
ATOM 3638 N N . SER A 1 466 ? 28.062 -30.438 2.693 1 93.12 466 SER A N 1
ATOM 3639 C CA . SER A 1 466 ? 28.125 -31.188 3.943 1 93.12 466 SER A CA 1
ATOM 3640 C C . SER A 1 466 ? 27.656 -30.344 5.121 1 93.12 466 SER A C 1
ATOM 3642 O O . SER A 1 466 ? 27.672 -29.109 5.047 1 93.12 466 SER A O 1
ATOM 3644 N N . MET A 1 467 ? 27.203 -30.969 6.211 1 94.19 467 MET A N 1
ATOM 3645 C CA . MET A 1 467 ? 26.719 -30.281 7.41 1 94.19 467 MET A CA 1
ATOM 3646 C C . MET A 1 467 ? 27.812 -29.422 8.016 1 94.19 467 MET A C 1
ATOM 3648 O O . MET A 1 467 ? 27.547 -28.281 8.43 1 94.19 467 MET A O 1
ATOM 3652 N N . ARG A 1 468 ? 28.984 -29.906 8.031 1 95.12 468 ARG A N 1
ATOM 3653 C CA . ARG A 1 468 ? 30.125 -29.172 8.594 1 95.12 468 ARG A CA 1
ATOM 3654 C C . ARG A 1 468 ? 30.422 -27.922 7.773 1 95.12 468 ARG A C 1
ATOM 3656 O O . ARG A 1 468 ? 30.656 -26.859 8.328 1 95.12 468 ARG A O 1
ATOM 3663 N N . SER A 1 469 ? 30.422 -28.062 6.465 1 96.06 469 SER A N 1
ATOM 3664 C CA . SER A 1 469 ? 30.703 -26.922 5.594 1 96.06 469 SER A CA 1
ATOM 3665 C C . SER A 1 469 ? 29.625 -25.844 5.73 1 96.06 469 SER A C 1
ATOM 3667 O O . SER A 1 469 ? 29.922 -24.656 5.68 1 96.06 469 SER A O 1
ATOM 3669 N N . LEU A 1 470 ? 28.391 -26.281 5.887 1 97.56 470 LEU A N 1
ATOM 3670 C CA . LEU A 1 470 ? 27.281 -25.328 5.984 1 97.56 470 LEU A CA 1
ATOM 3671 C C . LEU A 1 470 ? 27.391 -24.5 7.254 1 97.56 470 LEU A C 1
ATOM 3673 O O . LEU A 1 470 ? 27.219 -23.281 7.211 1 97.56 470 LEU A O 1
ATOM 3677 N N . ILE A 1 471 ? 27.656 -25.031 8.367 1 97.56 471 ILE A N 1
ATOM 3678 C CA . ILE A 1 471 ? 27.719 -24.297 9.625 1 97.56 471 ILE A CA 1
ATOM 3679 C C . ILE A 1 471 ? 28.953 -23.406 9.633 1 97.56 471 ILE A C 1
ATOM 3681 O O . ILE A 1 471 ? 28.922 -22.281 10.141 1 97.56 471 ILE A O 1
ATOM 3685 N N . LEU A 1 472 ? 30.078 -23.922 9.125 1 97.69 472 LEU A N 1
ATOM 3686 C CA . LEU A 1 472 ? 31.297 -23.109 9.055 1 97.69 472 LEU A CA 1
ATOM 3687 C C . LEU A 1 472 ? 31.094 -21.906 8.141 1 97.69 472 LEU A C 1
ATOM 3689 O O . LEU A 1 472 ? 31.547 -20.812 8.453 1 97.69 472 LEU A O 1
ATOM 3693 N N . HIS A 1 473 ? 30.5 -22.203 7.039 1 98 473 HIS A N 1
ATOM 3694 C CA . HIS A 1 473 ? 30.234 -21.125 6.098 1 98 473 HIS A CA 1
ATOM 3695 C C . HIS A 1 473 ? 29.312 -20.078 6.715 1 98 473 HIS A C 1
ATOM 3697 O O . HIS A 1 473 ? 29.578 -18.875 6.629 1 98 473 HIS A O 1
ATOM 3703 N N . SER A 1 474 ? 28.172 -20.484 7.316 1 98.06 474 SER A N 1
ATOM 3704 C CA . SER A 1 474 ? 27.188 -19.562 7.867 1 98.06 474 SER A CA 1
ATOM 3705 C C . SER A 1 474 ? 27.797 -18.688 8.969 1 98.06 474 SER A C 1
ATOM 3707 O O . SER A 1 474 ? 27.625 -17.469 8.969 1 98.06 474 SER A O 1
ATOM 3709 N N . MET A 1 475 ? 28.516 -19.219 9.828 1 97.69 475 MET A N 1
ATOM 3710 C CA . MET A 1 475 ? 29.062 -18.5 10.969 1 97.69 475 MET A CA 1
ATOM 3711 C C . MET A 1 475 ? 30.188 -17.578 10.539 1 97.69 475 MET A C 1
ATOM 3713 O O . MET A 1 475 ? 30.266 -16.422 10.961 1 97.69 475 MET A O 1
ATOM 3717 N N . SER A 1 476 ? 31.109 -18.125 9.758 1 98.06 476 SER A N 1
ATOM 3718 C CA . SER A 1 476 ? 32.219 -17.281 9.305 1 98.06 476 SER A CA 1
ATOM 3719 C C . SER A 1 476 ? 31.734 -16.156 8.398 1 98.06 476 SER A C 1
ATOM 3721 O O . SER A 1 476 ? 32.219 -15.023 8.508 1 98.06 476 SER A O 1
ATOM 3723 N N . PHE A 1 477 ? 30.828 -16.531 7.504 1 97.88 477 PHE A N 1
ATOM 3724 C CA . PHE A 1 477 ? 30.281 -15.523 6.609 1 97.88 477 PHE A CA 1
ATOM 3725 C C . PHE A 1 477 ? 29.531 -14.453 7.391 1 97.88 477 PHE A C 1
ATOM 3727 O O . PHE A 1 477 ? 29.562 -13.273 7.016 1 97.88 477 PHE A O 1
ATOM 3734 N N . PHE A 1 478 ? 28.828 -14.836 8.453 1 97.81 478 PHE A N 1
ATOM 3735 C CA . PHE A 1 478 ? 28.141 -13.898 9.328 1 97.81 478 PHE A CA 1
ATOM 3736 C C . PHE A 1 478 ? 29.125 -12.906 9.938 1 97.81 478 PHE A C 1
ATOM 3738 O O . PHE A 1 478 ? 28.859 -11.703 9.969 1 97.81 478 PHE A O 1
ATOM 3745 N N . VAL A 1 479 ? 30.203 -13.352 10.367 1 97.38 479 VAL A N 1
ATOM 3746 C CA . VAL A 1 479 ? 31.203 -12.508 10.992 1 97.38 479 VAL A CA 1
ATOM 3747 C C . VAL A 1 479 ? 31.812 -11.57 9.945 1 97.38 479 VAL A C 1
ATOM 3749 O O . VAL A 1 479 ? 31.953 -10.375 10.188 1 97.38 479 VAL A O 1
ATOM 3752 N N . LEU A 1 480 ? 32.219 -12.117 8.82 1 97.31 480 LEU A N 1
ATOM 3753 C CA . LEU A 1 480 ? 32.781 -11.312 7.754 1 97.31 480 LEU A CA 1
ATOM 3754 C C . LEU A 1 480 ? 31.812 -10.258 7.266 1 97.31 480 LEU A C 1
ATOM 3756 O O . LEU A 1 480 ? 32.188 -9.125 6.973 1 97.31 480 LEU A O 1
ATOM 3760 N N . PHE A 1 481 ? 30.578 -10.688 7.152 1 96.56 481 PHE A N 1
ATOM 3761 C CA . PHE A 1 481 ? 29.5 -9.789 6.766 1 96.56 481 PHE A CA 1
ATOM 3762 C C . PHE A 1 481 ? 29.406 -8.609 7.73 1 96.56 481 PHE A C 1
ATOM 3764 O O . PHE A 1 481 ? 29.297 -7.461 7.305 1 96.56 481 PHE A O 1
ATOM 3771 N N . ASN A 1 482 ? 29.484 -8.883 8.977 1 96 482 ASN A N 1
ATOM 3772 C CA . ASN A 1 482 ? 29.438 -7.836 9.992 1 96 482 ASN A CA 1
ATOM 3773 C C . ASN A 1 482 ? 30.609 -6.879 9.867 1 96 482 ASN A C 1
ATOM 3775 O O . ASN A 1 482 ? 30.469 -5.672 10.055 1 96 482 ASN A O 1
ATOM 3779 N N . LEU A 1 483 ? 31.672 -7.363 9.508 1 94.88 483 LEU A N 1
ATOM 3780 C CA . LEU A 1 483 ? 32.875 -6.535 9.344 1 94.88 483 LEU A CA 1
ATOM 3781 C C . LEU A 1 483 ? 32.781 -5.68 8.086 1 94.88 483 LEU A C 1
ATOM 3783 O O . LEU A 1 483 ? 33.219 -4.531 8.078 1 94.88 483 LEU A O 1
ATOM 3787 N N . ALA A 1 484 ? 32.219 -6.281 7.09 1 95 484 ALA A N 1
ATOM 3788 C CA . ALA A 1 484 ? 32.094 -5.578 5.812 1 95 484 ALA A CA 1
ATOM 3789 C C . ALA A 1 484 ? 31 -4.523 5.852 1 95 484 ALA A C 1
ATOM 3791 O O . ALA A 1 484 ? 31.078 -3.516 5.141 1 95 484 ALA A O 1
ATOM 3792 N N . TYR A 1 485 ? 30.016 -4.848 6.727 1 92.25 485 TYR A N 1
ATOM 3793 C CA . TYR A 1 485 ? 28.891 -3.936 6.879 1 92.25 485 TYR A CA 1
ATOM 3794 C C . TYR A 1 485 ? 29.328 -2.613 7.492 1 92.25 485 TYR A C 1
ATOM 3796 O O . TYR A 1 485 ? 29.641 -2.549 8.68 1 92.25 485 TYR A O 1
ATOM 3804 N N . GLY A 1 486 ? 29.562 -1.57 6.762 1 87.88 486 GLY A N 1
ATOM 3805 C CA . GLY A 1 486 ? 29.953 -0.257 7.258 1 87.88 486 GLY A CA 1
ATOM 3806 C C . GLY A 1 486 ? 31.203 0.285 6.613 1 87.88 486 GLY A C 1
ATOM 3807 O O . GLY A 1 486 ? 31.609 1.416 6.891 1 87.88 486 GLY A O 1
ATOM 3808 N N . VAL A 1 487 ? 31.812 -0.452 5.773 1 89.94 487 VAL A N 1
ATOM 3809 C CA . VAL A 1 487 ? 33.031 -0.02 5.086 1 89.94 487 VAL A CA 1
ATOM 3810 C C . VAL A 1 487 ? 32.656 1.062 4.062 1 89.94 487 VAL A C 1
ATOM 3812 O O . VAL A 1 487 ? 31.531 1.162 3.619 1 89.94 487 VAL A O 1
ATOM 3815 N N . ALA A 1 488 ? 33.688 1.882 3.707 1 90.62 488 ALA A N 1
ATOM 3816 C CA . ALA A 1 488 ? 33.469 3.035 2.838 1 90.62 488 ALA A CA 1
ATOM 3817 C C . ALA A 1 488 ? 33.438 2.617 1.371 1 90.62 488 ALA A C 1
ATOM 3819 O O . ALA A 1 488 ? 34.25 3.068 0.568 1 90.62 488 ALA A O 1
ATOM 3820 N N . THR A 1 489 ? 32.625 1.79 0.992 1 94.19 489 THR A N 1
ATOM 3821 C CA . THR A 1 489 ? 32.375 1.333 -0.368 1 94.19 489 THR A CA 1
ATOM 3822 C C . THR A 1 489 ? 30.859 1.177 -0.608 1 94.19 489 THR A C 1
ATOM 3824 O O . THR A 1 489 ? 30.094 1.062 0.342 1 94.19 489 THR A O 1
ATOM 3827 N N . PRO A 1 490 ? 30.453 1.322 -1.855 1 96.06 490 PRO A N 1
ATOM 3828 C CA . PRO A 1 490 ? 29.047 1.012 -2.125 1 96.06 490 PRO A CA 1
ATOM 3829 C C . PRO A 1 490 ? 28.734 -0.468 -1.931 1 96.06 490 PRO A C 1
ATOM 3831 O O . PRO A 1 490 ? 29.516 -1.333 -2.336 1 96.06 490 PRO A O 1
ATOM 3834 N N . GLY A 1 491 ? 27.672 -0.729 -1.24 1 95.12 491 GLY A N 1
ATOM 3835 C CA . GLY A 1 491 ? 27.266 -2.109 -1.021 1 95.12 491 GLY A CA 1
ATOM 3836 C C . GLY A 1 491 ? 26.016 -2.238 -0.188 1 95.12 491 GLY A C 1
ATOM 3837 O O . GLY A 1 491 ? 25.734 -1.4 0.675 1 95.12 491 GLY A O 1
ATOM 3838 N N . GLY A 1 492 ? 25.297 -3.273 -0.411 1 94.25 492 GLY A N 1
ATOM 3839 C CA . GLY A 1 492 ? 24.047 -3.521 0.302 1 94.25 492 GLY A CA 1
ATOM 3840 C C . GLY A 1 492 ? 24.109 -4.742 1.202 1 94.25 492 GLY A C 1
ATOM 3841 O O . GLY A 1 492 ? 25.094 -5.48 1.188 1 94.25 492 GLY A O 1
ATOM 3842 N N . ILE A 1 493 ? 23.078 -4.961 1.948 1 95.94 493 ILE A N 1
ATOM 3843 C CA . ILE A 1 493 ? 23.125 -5.992 2.977 1 95.94 493 ILE A CA 1
ATOM 3844 C C . ILE A 1 493 ? 22.094 -7.082 2.658 1 95.94 493 ILE A C 1
ATOM 3846 O O . ILE A 1 493 ? 21.984 -8.07 3.385 1 95.94 493 ILE A O 1
ATOM 3850 N N . PHE A 1 494 ? 21.391 -7.027 1.551 1 94.75 494 PHE A N 1
ATOM 3851 C CA . PHE A 1 494 ? 20.344 -7.984 1.219 1 94.75 494 PHE A CA 1
ATOM 3852 C C . PHE A 1 494 ? 20.938 -9.352 0.9 1 94.75 494 PHE A C 1
ATOM 3854 O O . PHE A 1 494 ? 20.594 -10.344 1.538 1 94.75 494 PHE A O 1
ATOM 3861 N N . MET A 1 495 ? 21.859 -9.383 -0.027 1 94.62 495 MET A N 1
ATOM 3862 C CA . MET A 1 495 ? 22.391 -10.633 -0.537 1 94.62 495 MET A CA 1
ATOM 3863 C C . MET A 1 495 ? 23.156 -11.383 0.556 1 94.62 495 MET A C 1
ATOM 3865 O O . MET A 1 495 ? 22.969 -12.586 0.728 1 94.62 495 MET A O 1
ATOM 3869 N N . PRO A 1 496 ? 23.969 -10.703 1.255 1 96.62 496 PRO A N 1
ATOM 3870 C CA . PRO A 1 496 ? 24.656 -11.438 2.314 1 96.62 496 PRO A CA 1
ATOM 3871 C C . PRO A 1 496 ? 23.703 -11.953 3.395 1 96.62 496 PRO A C 1
ATOM 3873 O O . PRO A 1 496 ? 23.953 -13.008 3.986 1 96.62 496 PRO A O 1
ATOM 3876 N N . SER A 1 497 ? 22.625 -11.219 3.684 1 97.94 497 SER A N 1
ATOM 3877 C CA . SER A 1 497 ? 21.625 -11.711 4.625 1 97.94 497 SER A CA 1
ATOM 3878 C C . SER A 1 497 ? 20.984 -12.992 4.117 1 97.94 497 SER A C 1
ATOM 3880 O O . SER A 1 497 ? 20.781 -13.945 4.879 1 97.94 497 SER A O 1
ATOM 3882 N N . ILE A 1 498 ? 20.703 -13 2.848 1 97.25 498 ILE A N 1
ATOM 3883 C CA . ILE A 1 498 ? 20.109 -14.18 2.236 1 97.25 498 ILE A CA 1
ATOM 3884 C C . ILE A 1 498 ? 21.094 -15.344 2.305 1 97.25 498 ILE A C 1
ATOM 3886 O O . ILE A 1 498 ? 20.719 -16.469 2.623 1 97.25 498 ILE A O 1
ATOM 3890 N N . MET A 1 499 ? 22.391 -15.055 2.066 1 97.38 499 MET A N 1
ATOM 3891 C CA . MET A 1 499 ? 23.422 -16.078 2.043 1 97.38 499 MET A CA 1
ATOM 3892 C C . MET A 1 499 ? 23.578 -16.719 3.418 1 97.38 499 MET A C 1
ATOM 3894 O O . MET A 1 499 ? 23.578 -17.953 3.539 1 97.38 499 MET A O 1
ATOM 3898 N N . VAL A 1 500 ? 23.672 -15.883 4.398 1 98.38 500 VAL A N 1
ATOM 3899 C CA . VAL A 1 500 ? 23.828 -16.391 5.762 1 98.38 500 VAL A CA 1
ATOM 3900 C C . VAL A 1 500 ? 22.578 -17.172 6.156 1 98.38 500 VAL A C 1
ATOM 3902 O O . VAL A 1 500 ? 22.672 -18.266 6.727 1 98.38 500 VAL A O 1
ATOM 3905 N N . GLY A 1 501 ? 21.438 -16.625 5.867 1 98.62 501 GLY A N 1
ATOM 3906 C CA . GLY A 1 501 ? 20.188 -17.281 6.195 1 98.62 501 GLY A CA 1
ATOM 3907 C C . GLY A 1 501 ? 20 -18.609 5.484 1 98.62 501 GLY A C 1
ATOM 3908 O O . GLY A 1 501 ? 19.562 -19.594 6.09 1 98.62 501 GLY A O 1
ATOM 3909 N N . ALA A 1 502 ? 20.359 -18.641 4.23 1 97.88 502 ALA A N 1
ATOM 3910 C CA . ALA A 1 502 ? 20.203 -19.844 3.438 1 97.88 502 ALA A CA 1
ATOM 3911 C C . ALA A 1 502 ? 21.141 -20.938 3.93 1 97.88 502 ALA A C 1
ATOM 3913 O O . ALA A 1 502 ? 20.75 -22.109 4.059 1 97.88 502 ALA A O 1
ATOM 3914 N N . SER A 1 503 ? 22.406 -20.594 4.195 1 98.12 503 SER A N 1
ATOM 3915 C CA . SER A 1 503 ? 23.391 -21.562 4.648 1 98.12 503 SER A CA 1
ATOM 3916 C C . SER A 1 503 ? 23.031 -22.125 6.02 1 98.12 503 SER A C 1
ATOM 3918 O O . SER A 1 503 ? 23.094 -23.344 6.238 1 98.12 503 SER A O 1
ATOM 3920 N N . PHE A 1 504 ? 22.656 -21.297 6.91 1 98.69 504 PHE A N 1
ATOM 3921 C CA . PHE A 1 504 ? 22.281 -21.75 8.234 1 98.69 504 PHE A CA 1
ATOM 3922 C C . PHE A 1 504 ? 20.984 -22.547 8.172 1 98.69 504 PHE A C 1
ATOM 3924 O O . PHE A 1 504 ? 20.812 -23.531 8.906 1 98.69 504 PHE A O 1
ATOM 3931 N N . GLY A 1 505 ? 20.031 -22.062 7.41 1 98.25 505 GLY A N 1
ATOM 3932 C CA . GLY A 1 505 ? 18.812 -22.812 7.223 1 98.25 505 GLY A CA 1
ATOM 3933 C C . GLY A 1 505 ? 19.047 -24.203 6.672 1 98.25 505 GLY A C 1
ATOM 3934 O O . GLY A 1 505 ? 18.438 -25.172 7.141 1 98.25 505 GLY A O 1
ATOM 3935 N N . ALA A 1 506 ? 19.891 -24.312 5.668 1 97.06 506 ALA A N 1
ATOM 3936 C CA . ALA A 1 506 ? 20.25 -25.609 5.105 1 97.06 506 ALA A CA 1
ATOM 3937 C C . ALA A 1 506 ? 20.906 -26.5 6.16 1 97.06 506 ALA A C 1
ATOM 3939 O O . ALA A 1 506 ? 20.656 -27.719 6.191 1 97.06 506 ALA A O 1
ATOM 3940 N N . PHE A 1 507 ? 21.75 -25.922 6.988 1 97.44 507 PHE A N 1
ATOM 3941 C CA . PHE A 1 507 ? 22.375 -26.656 8.078 1 97.44 507 PHE A CA 1
ATOM 3942 C C . PHE A 1 507 ? 21.312 -27.25 9.008 1 97.44 507 PHE A C 1
ATOM 3944 O O . PHE A 1 507 ? 21.375 -28.438 9.344 1 97.44 507 PHE A O 1
ATOM 3951 N N . LEU A 1 508 ? 20.359 -26.391 9.43 1 97.62 508 LEU A N 1
ATOM 3952 C CA . LEU A 1 508 ? 19.297 -26.875 10.297 1 97.62 508 LEU A CA 1
ATOM 3953 C C . LEU A 1 508 ? 18.484 -27.969 9.609 1 97.62 508 LEU A C 1
ATOM 3955 O O . LEU A 1 508 ? 18.062 -28.938 10.25 1 97.62 508 LEU A O 1
ATOM 3959 N N . GLY A 1 509 ? 18.25 -27.766 8.305 1 95.31 509 GLY A N 1
ATOM 3960 C CA . GLY A 1 509 ? 17.562 -28.812 7.551 1 95.31 509 GLY A CA 1
ATOM 3961 C C . GLY A 1 509 ? 18.266 -30.141 7.621 1 95.31 509 GLY A C 1
ATOM 3962 O O . GLY A 1 509 ? 17.625 -31.188 7.801 1 95.31 509 GLY A O 1
ATOM 3963 N N . ARG A 1 510 ? 19.594 -30.156 7.516 1 95.19 510 ARG A N 1
ATOM 3964 C CA . ARG A 1 510 ? 20.375 -31.391 7.605 1 95.19 510 ARG A CA 1
ATOM 3965 C C . ARG A 1 510 ? 20.328 -31.969 9.016 1 95.19 510 ARG A C 1
ATOM 3967 O O . ARG A 1 510 ? 20.281 -33.188 9.188 1 95.19 510 ARG A O 1
ATOM 3974 N N . VAL A 1 511 ? 20.375 -31.078 9.969 1 96 511 VAL A N 1
ATOM 3975 C CA . VAL A 1 511 ? 20.281 -31.516 11.359 1 96 511 VAL A CA 1
ATOM 3976 C C . VAL A 1 511 ? 18.938 -32.219 11.594 1 96 511 VAL A C 1
ATOM 3978 O O . VAL A 1 511 ? 18.859 -33.25 12.25 1 96 511 VAL A O 1
ATOM 3981 N N . PHE A 1 512 ? 17.891 -31.641 11.031 1 94.56 512 PHE A N 1
ATOM 3982 C CA . PHE A 1 512 ? 16.562 -32.219 11.203 1 94.56 512 PHE A CA 1
ATOM 3983 C C . PHE A 1 512 ? 16.438 -33.562 10.508 1 94.56 512 PHE A C 1
ATOM 3985 O O . PHE A 1 512 ? 15.742 -34.438 10.977 1 94.56 512 PHE A O 1
ATOM 3992 N N . GLN A 1 513 ? 17.125 -33.688 9.344 1 91.88 513 GLN A N 1
ATOM 3993 C CA . GLN A 1 513 ? 17.125 -34.969 8.656 1 91.88 513 GLN A CA 1
ATOM 3994 C C . GLN A 1 513 ? 17.75 -36.062 9.523 1 91.88 513 GLN A C 1
ATOM 3996 O O . GLN A 1 513 ? 17.312 -37.219 9.477 1 91.88 513 GLN A O 1
ATOM 4001 N N . LEU A 1 514 ? 18.766 -35.688 10.266 1 91.62 514 LEU A N 1
ATOM 4002 C CA . LEU A 1 514 ? 19.469 -36.656 11.125 1 91.62 514 LEU A CA 1
ATOM 4003 C C . LEU A 1 514 ? 18.594 -37.062 12.305 1 91.62 514 LEU A C 1
ATOM 4005 O O . LEU A 1 514 ? 18.594 -38.25 12.695 1 91.62 514 LEU A O 1
ATOM 4009 N N . TYR A 1 515 ? 17.844 -36.125 12.812 1 93.31 515 TYR A N 1
ATOM 4010 C CA . TYR A 1 515 ? 17.078 -36.406 14.016 1 93.31 515 TYR A CA 1
ATOM 4011 C C . TYR A 1 515 ? 15.695 -36.938 13.664 1 93.31 515 TYR A C 1
ATOM 4013 O O . TYR A 1 515 ? 15.086 -37.656 14.453 1 93.31 515 TYR A O 1
ATOM 4021 N N . PHE A 1 516 ? 15.18 -36.594 12.5 1 90.69 516 PHE A N 1
ATOM 4022 C CA . PHE A 1 516 ? 13.883 -37.062 12.047 1 90.69 516 PHE A CA 1
ATOM 4023 C C . PHE A 1 516 ? 13.992 -37.719 10.672 1 90.69 516 PHE A C 1
ATOM 4025 O O . PHE A 1 516 ? 13.391 -37.219 9.703 1 90.69 516 PHE A O 1
ATOM 4032 N N . PRO A 1 517 ? 14.516 -38.906 10.516 1 87 517 PRO A N 1
ATOM 4033 C CA . PRO A 1 517 ? 14.781 -39.531 9.219 1 87 517 PRO A CA 1
ATOM 4034 C C . PRO A 1 517 ? 13.508 -40 8.508 1 87 517 PRO A C 1
ATOM 4036 O O . PRO A 1 517 ? 13.492 -40.125 7.281 1 87 517 PRO A O 1
ATOM 4039 N N . GLU A 1 518 ? 12.453 -40.125 9.211 1 84.25 518 GLU A N 1
ATOM 4040 C CA . GLU A 1 518 ? 11.211 -40.625 8.625 1 84.25 518 GLU A CA 1
ATOM 4041 C C . GLU A 1 518 ? 10.445 -39.531 7.926 1 84.25 518 GLU A C 1
ATOM 4043 O O . GLU A 1 518 ? 9.57 -39.781 7.098 1 84.25 518 GLU A O 1
ATOM 4048 N N . GLU A 1 519 ? 10.875 -38.344 8.227 1 82.56 519 GLU A N 1
ATOM 4049 C CA . GLU A 1 519 ? 10.172 -37.219 7.637 1 82.56 519 GLU A CA 1
ATOM 4050 C C . GLU A 1 519 ? 10.859 -36.75 6.363 1 82.56 519 GLU A C 1
ATOM 4052 O O . GLU A 1 519 ? 12.078 -36.844 6.23 1 82.56 519 GLU A O 1
ATOM 4057 N N . ASN A 1 520 ? 10.094 -36.375 5.344 1 82.88 520 ASN A N 1
ATOM 4058 C CA . ASN A 1 520 ? 10.633 -35.844 4.105 1 82.88 520 ASN A CA 1
ATOM 4059 C C . ASN A 1 520 ? 11.086 -34.406 4.273 1 82.88 520 ASN A C 1
ATOM 4061 O O . ASN A 1 520 ? 10.453 -33.469 3.75 1 82.88 520 ASN A O 1
ATOM 4065 N N . ILE A 1 521 ? 12.219 -34.312 4.953 1 88.5 521 ILE A N 1
ATOM 4066 C CA . ILE A 1 521 ? 12.766 -32.969 5.207 1 88.5 521 ILE A CA 1
ATOM 4067 C C . ILE A 1 521 ? 13.719 -32.594 4.082 1 88.5 521 ILE A C 1
ATOM 4069 O O . ILE A 1 521 ? 14.633 -33.344 3.746 1 88.5 521 ILE A O 1
ATOM 4073 N N . GLN A 1 522 ? 13.445 -31.453 3.461 1 88.81 522 GLN A N 1
ATOM 4074 C CA . GLN A 1 522 ? 14.297 -30.922 2.404 1 88.81 522 GLN A CA 1
ATOM 4075 C C . GLN A 1 522 ? 15.133 -29.75 2.91 1 88.81 522 GLN A C 1
ATOM 4077 O O . GLN A 1 522 ? 14.594 -28.672 3.164 1 88.81 522 GLN A O 1
ATOM 4082 N N . PRO A 1 523 ? 16.406 -29.906 3.006 1 92.75 523 PRO A N 1
ATOM 4083 C CA . PRO A 1 523 ? 17.25 -28.812 3.482 1 92.75 523 PRO A CA 1
ATOM 4084 C C . PRO A 1 523 ? 17.109 -27.547 2.639 1 92.75 523 PRO A C 1
ATOM 4086 O O . PRO A 1 523 ? 17.266 -26.438 3.154 1 92.75 523 PRO A O 1
ATOM 4089 N N . GLY A 1 524 ? 16.844 -27.75 1.356 1 91.94 524 GLY A N 1
ATOM 4090 C CA . GLY A 1 524 ? 16.641 -26.594 0.488 1 91.94 524 GLY A CA 1
ATOM 4091 C C . GLY A 1 524 ? 15.484 -25.719 0.923 1 91.94 524 GLY A C 1
ATOM 4092 O O . GLY A 1 524 ? 15.547 -24.5 0.819 1 91.94 524 GLY A O 1
ATOM 4093 N N . LEU A 1 525 ? 14.43 -26.344 1.356 1 91.44 525 LEU A N 1
ATOM 4094 C CA . LEU A 1 525 ? 13.289 -25.594 1.868 1 91.44 525 LEU A CA 1
ATOM 4095 C C . LEU A 1 525 ? 13.672 -24.828 3.127 1 91.44 525 LEU A C 1
ATOM 4097 O O . LEU A 1 525 ? 13.266 -23.672 3.299 1 91.44 525 LEU A O 1
ATOM 4101 N N . HIS A 1 526 ? 14.375 -25.438 3.967 1 94.94 526 HIS A N 1
ATOM 4102 C CA . HIS A 1 526 ? 14.828 -24.766 5.184 1 94.94 526 HIS A CA 1
ATOM 4103 C C . HIS A 1 526 ? 15.82 -23.656 4.863 1 94.94 526 HIS A C 1
ATOM 4105 O O . HIS A 1 526 ? 15.883 -22.641 5.578 1 94.94 526 HIS A O 1
ATOM 4111 N N . ALA A 1 527 ? 16.609 -23.828 3.795 1 96.38 527 ALA A N 1
ATOM 4112 C CA . ALA A 1 527 ? 17.469 -22.75 3.33 1 96.38 527 ALA A CA 1
ATOM 4113 C C . ALA A 1 527 ? 16.656 -21.531 2.912 1 96.38 527 ALA A C 1
ATOM 4115 O O . ALA A 1 527 ? 17 -20.406 3.242 1 96.38 527 ALA A O 1
ATOM 4116 N N . LEU A 1 528 ? 15.602 -21.812 2.221 1 94.81 528 LEU A N 1
ATOM 4117 C CA . LEU A 1 528 ? 14.727 -20.734 1.764 1 94.81 528 LEU A CA 1
ATOM 4118 C C . LEU A 1 528 ? 14.047 -20.047 2.943 1 94.81 528 LEU A C 1
ATOM 4120 O O . LEU A 1 528 ? 13.977 -18.812 2.996 1 94.81 528 LEU A O 1
ATOM 4124 N N . VAL A 1 529 ? 13.539 -20.828 3.857 1 96.25 529 VAL A N 1
ATOM 4125 C CA . VAL A 1 529 ? 12.898 -20.297 5.062 1 96.25 529 VAL A CA 1
ATOM 4126 C C . VAL A 1 529 ? 13.906 -19.484 5.871 1 96.25 529 VAL A C 1
ATOM 4128 O O . VAL A 1 529 ? 13.578 -18.406 6.367 1 96.25 529 VAL A O 1
ATOM 4131 N N . GLY A 1 530 ? 15.047 -20.047 5.992 1 98.38 530 GLY A N 1
ATOM 4132 C CA . GLY A 1 530 ? 16.094 -19.344 6.723 1 98.38 530 GLY A CA 1
ATOM 4133 C C . GLY A 1 530 ? 16.469 -18.016 6.098 1 98.38 530 GLY A C 1
ATOM 4134 O O . GLY A 1 530 ? 16.625 -17.016 6.797 1 98.38 530 GLY A O 1
ATOM 4135 N N . ALA A 1 531 ? 16.688 -18.016 4.812 1 97.94 531 ALA A N 1
ATOM 4136 C CA . ALA A 1 531 ? 17 -16.781 4.094 1 97.94 531 ALA A CA 1
ATOM 4137 C C . ALA A 1 531 ? 15.906 -15.734 4.309 1 97.94 531 ALA A C 1
ATOM 4139 O O . ALA A 1 531 ? 16.203 -14.57 4.59 1 97.94 531 ALA A O 1
ATOM 4140 N N . THR A 1 532 ? 14.648 -16.156 4.199 1 97.81 532 THR A N 1
ATOM 4141 C CA . THR A 1 532 ? 13.516 -15.25 4.332 1 97.81 532 THR A CA 1
ATOM 4142 C C . THR A 1 532 ? 13.406 -14.719 5.758 1 97.81 532 THR A C 1
ATOM 4144 O O . THR A 1 532 ? 13.172 -13.531 5.969 1 97.81 532 THR A O 1
ATOM 4147 N N . ALA A 1 533 ? 13.586 -15.578 6.699 1 98.5 533 ALA A N 1
ATOM 4148 C CA . ALA A 1 533 ? 13.508 -15.188 8.102 1 98.5 533 ALA A CA 1
ATOM 4149 C C . ALA A 1 533 ? 14.641 -14.234 8.469 1 98.5 533 ALA A C 1
ATOM 4151 O O . ALA A 1 533 ? 14.445 -13.312 9.266 1 98.5 533 ALA A O 1
ATOM 4152 N N . MET A 1 534 ? 15.797 -14.5 7.965 1 98.38 534 MET A N 1
ATOM 4153 C CA . MET A 1 534 ? 16.922 -13.594 8.188 1 98.38 534 MET A CA 1
ATOM 4154 C C . MET A 1 534 ? 16.625 -12.195 7.66 1 98.38 534 MET A C 1
ATOM 4156 O O . MET A 1 534 ? 16.891 -11.203 8.336 1 98.38 534 MET A O 1
ATOM 4160 N N . LEU A 1 535 ? 16.062 -12.18 6.492 1 97.56 535 LEU A N 1
ATOM 4161 C CA . LEU A 1 535 ? 15.656 -10.898 5.926 1 97.56 535 LEU A CA 1
ATOM 4162 C C . LEU A 1 535 ? 14.633 -10.211 6.816 1 97.56 535 LEU A C 1
ATOM 4164 O O . LEU A 1 535 ? 14.727 -9.008 7.07 1 97.56 535 LEU A O 1
ATOM 4168 N N . GLY A 1 536 ? 13.625 -10.984 7.23 1 96.81 536 GLY A N 1
ATOM 4169 C CA . GLY A 1 536 ? 12.633 -10.438 8.133 1 96.81 536 GLY A CA 1
ATOM 4170 C C . GLY A 1 536 ? 13.227 -9.906 9.43 1 96.81 536 GLY A C 1
ATOM 4171 O O . GLY A 1 536 ? 12.789 -8.883 9.945 1 96.81 536 GLY A O 1
ATOM 4172 N N . GLY A 1 537 ? 14.195 -10.625 9.938 1 96.75 537 GLY A N 1
ATOM 4173 C CA . GLY A 1 537 ? 14.859 -10.211 11.156 1 96.75 537 GLY A CA 1
ATOM 4174 C C . GLY A 1 537 ? 15.711 -8.969 10.984 1 96.75 537 GLY A C 1
ATOM 4175 O O . GLY A 1 537 ? 15.797 -8.133 11.891 1 96.75 537 GLY A O 1
ATOM 4176 N N . VAL A 1 538 ? 16.234 -8.812 9.852 1 96.94 538 VAL A N 1
ATOM 4177 C CA . VAL A 1 538 ? 17.141 -7.695 9.594 1 96.94 538 VAL A CA 1
ATOM 4178 C C . VAL A 1 538 ? 16.344 -6.445 9.25 1 96.94 538 VAL A C 1
ATOM 4180 O O . VAL A 1 538 ? 16.609 -5.363 9.781 1 96.94 538 VAL A O 1
ATOM 4183 N N . PHE A 1 539 ? 15.328 -6.566 8.414 1 95.5 539 PHE A N 1
ATOM 4184 C CA . PHE A 1 539 ? 14.664 -5.395 7.855 1 95.5 539 PHE A CA 1
ATOM 4185 C C . PHE A 1 539 ? 13.336 -5.137 8.562 1 95.5 539 PHE A C 1
ATOM 4187 O O . PHE A 1 539 ? 12.812 -4.02 8.523 1 95.5 539 PHE A O 1
ATOM 4194 N N . ARG A 1 540 ? 12.711 -6.086 9.164 1 93.94 540 ARG A N 1
ATOM 4195 C CA . ARG A 1 540 ? 11.445 -6 9.883 1 93.94 540 ARG A CA 1
ATOM 4196 C C . ARG A 1 540 ? 10.297 -5.684 8.93 1 93.94 540 ARG A C 1
ATOM 4198 O O . ARG A 1 540 ? 9.289 -5.102 9.344 1 93.94 540 ARG A O 1
ATOM 4205 N N . SER A 1 541 ? 10.43 -5.906 7.648 1 92.88 541 SER A N 1
ATOM 4206 C CA . SER A 1 541 ? 9.359 -5.77 6.668 1 92.88 541 SER A CA 1
ATOM 4207 C C . SER A 1 541 ? 8.547 -7.055 6.547 1 92.88 541 SER A C 1
ATOM 4209 O O . SER A 1 541 ? 8.945 -8.094 7.074 1 92.88 541 SER A O 1
ATOM 4211 N N . SER A 1 542 ? 7.434 -6.969 5.883 1 94.06 542 SER A N 1
ATOM 4212 C CA . SER A 1 542 ? 6.547 -8.125 5.855 1 94.06 542 SER A CA 1
ATOM 4213 C C . SER A 1 542 ? 6.227 -8.547 4.426 1 94.06 542 SER A C 1
ATOM 4215 O O . SER A 1 542 ? 7 -9.266 3.793 1 94.06 542 SER A O 1
ATOM 4217 N N . LEU A 1 543 ? 5.191 -7.863 3.836 1 95.81 543 LEU A N 1
ATOM 4218 C CA . LEU A 1 543 ? 4.586 -8.258 2.57 1 95.81 543 LEU A CA 1
ATOM 4219 C C . LEU A 1 543 ? 5.602 -8.188 1.436 1 95.81 543 LEU A C 1
ATOM 4221 O O . LEU A 1 543 ? 5.648 -9.07 0.579 1 95.81 543 LEU A O 1
ATOM 4225 N N . SER A 1 544 ? 6.395 -7.176 1.404 1 96.31 544 SER A N 1
ATOM 4226 C CA . SER A 1 544 ? 7.363 -6.988 0.329 1 96.31 544 SER A CA 1
ATOM 4227 C C . SER A 1 544 ? 8.391 -8.117 0.304 1 96.31 544 SER A C 1
ATOM 4229 O O . SER A 1 544 ? 8.703 -8.656 -0.761 1 96.31 544 SER A O 1
ATOM 4231 N N . LEU A 1 545 ? 8.898 -8.562 1.449 1 96.69 545 LEU A N 1
ATOM 4232 C CA . LEU A 1 545 ? 9.914 -9.602 1.52 1 96.69 545 LEU A CA 1
ATOM 4233 C C . LEU A 1 545 ? 9.336 -10.953 1.111 1 96.69 545 LEU A C 1
ATOM 4235 O O . LEU A 1 545 ? 10.008 -11.742 0.445 1 96.69 545 LEU A O 1
ATOM 4239 N N . VAL A 1 546 ? 8.086 -11.195 1.503 1 95.69 546 VAL A N 1
ATOM 4240 C CA . VAL A 1 546 ? 7.422 -12.438 1.136 1 95.69 546 VAL A CA 1
ATOM 4241 C C . VAL A 1 546 ? 7.332 -12.547 -0.385 1 95.69 546 VAL A C 1
ATOM 4243 O O . VAL A 1 546 ? 7.672 -13.586 -0.962 1 95.69 546 VAL A O 1
ATOM 4246 N N . VAL A 1 547 ? 6.926 -11.469 -0.986 1 94.44 547 VAL A N 1
ATOM 4247 C CA . VAL A 1 547 ? 6.684 -11.484 -2.426 1 94.44 547 VAL A CA 1
ATOM 4248 C C . VAL A 1 547 ? 8.016 -11.5 -3.172 1 94.44 547 VAL A C 1
ATOM 4250 O O . VAL A 1 547 ? 8.156 -12.164 -4.199 1 94.44 547 VAL A O 1
ATOM 4253 N N . ILE A 1 548 ? 9 -10.789 -2.672 1 94 548 ILE A N 1
ATOM 4254 C CA . ILE A 1 548 ? 10.32 -10.789 -3.291 1 94 548 ILE A CA 1
ATOM 4255 C C . ILE A 1 548 ? 10.891 -12.203 -3.297 1 94 548 ILE A C 1
ATOM 4257 O O . ILE A 1 548 ? 11.406 -12.664 -4.312 1 94 548 ILE A O 1
ATOM 4261 N N . MET A 1 549 ? 10.773 -12.906 -2.219 1 93.19 549 MET A N 1
ATOM 4262 C CA . MET A 1 549 ? 11.328 -14.25 -2.115 1 93.19 549 MET A CA 1
ATOM 4263 C C . MET A 1 549 ? 10.531 -15.234 -2.971 1 93.19 549 MET A C 1
ATOM 4265 O O . MET A 1 549 ? 11.102 -16.141 -3.588 1 93.19 549 MET A O 1
ATOM 4269 N N . MET A 1 550 ? 9.25 -15.047 -2.994 1 89 550 MET A N 1
ATOM 4270 C CA . MET A 1 550 ? 8.406 -15.914 -3.812 1 89 550 MET A CA 1
ATOM 4271 C C . MET A 1 550 ? 8.695 -15.711 -5.297 1 89 550 MET A C 1
ATOM 4273 O O . MET A 1 550 ? 8.891 -16.672 -6.035 1 89 550 MET A O 1
ATOM 4277 N N . GLU A 1 551 ? 8.719 -14.453 -5.75 1 89.25 551 GLU A N 1
ATOM 4278 C CA . GLU A 1 551 ? 9.016 -14.148 -7.148 1 89.25 551 GLU A CA 1
ATOM 4279 C C . GLU A 1 551 ? 10.461 -14.484 -7.496 1 89.25 551 GLU A C 1
ATOM 4281 O O . GLU A 1 551 ? 10.734 -15.023 -8.57 1 89.25 551 GLU A O 1
ATOM 4286 N N . GLY A 1 552 ? 11.312 -14.172 -6.562 1 88.12 552 GLY A N 1
ATOM 4287 C CA . GLY A 1 552 ? 12.727 -14.414 -6.812 1 88.12 552 GLY A CA 1
ATOM 4288 C C . GLY A 1 552 ? 13.062 -15.883 -6.973 1 88.12 552 GLY A C 1
ATOM 4289 O O . GLY A 1 552 ? 13.953 -16.25 -7.742 1 88.12 552 GLY A O 1
ATOM 4290 N N . THR A 1 553 ? 12.391 -16.703 -6.234 1 87.06 553 THR A N 1
ATOM 4291 C CA . THR A 1 553 ? 12.648 -18.141 -6.301 1 87.06 553 THR A CA 1
ATOM 4292 C C . THR A 1 553 ? 11.828 -18.781 -7.414 1 87.06 553 THR A C 1
ATOM 4294 O O . THR A 1 553 ? 12.094 -19.922 -7.801 1 87.06 553 THR A O 1
ATOM 4297 N N . GLY A 1 554 ? 10.844 -18.109 -7.953 1 78.69 554 GLY A N 1
ATOM 4298 C CA . GLY A 1 554 ? 10.07 -18.562 -9.094 1 78.69 554 GLY A CA 1
ATOM 4299 C C . GLY A 1 554 ? 8.953 -19.516 -8.711 1 78.69 554 GLY A C 1
ATOM 4300 O O . GLY A 1 554 ? 8.344 -20.141 -9.578 1 78.69 554 GLY A O 1
ATOM 4301 N N . GLY A 1 555 ? 8.664 -19.594 -7.387 1 78.38 555 GLY A N 1
ATOM 4302 C CA . GLY A 1 555 ? 7.645 -20.562 -7.016 1 78.38 555 GLY A CA 1
ATOM 4303 C C . GLY A 1 555 ? 6.609 -20 -6.062 1 78.38 555 GLY A C 1
ATOM 4304 O O . GLY A 1 555 ? 6.953 -19.5 -4.988 1 78.38 555 GLY A O 1
ATOM 4305 N N . LEU A 1 556 ? 5.371 -20.141 -6.484 1 81.38 556 LEU A N 1
ATOM 4306 C CA . LEU A 1 556 ? 4.262 -19.719 -5.633 1 81.38 556 LEU A CA 1
ATOM 4307 C C . LEU A 1 556 ? 4.09 -20.688 -4.465 1 81.38 556 LEU A C 1
ATOM 4309 O O . LEU A 1 556 ? 3.469 -20.344 -3.457 1 81.38 556 LEU A O 1
ATOM 4313 N N . GLN A 1 557 ? 4.648 -21.938 -4.578 1 80 557 GLN A N 1
ATOM 4314 C CA . GLN A 1 557 ? 4.512 -22.969 -3.555 1 80 557 GLN A CA 1
ATOM 4315 C C . GLN A 1 557 ? 5.23 -22.562 -2.271 1 80 557 GLN A C 1
ATOM 4317 O O . GLN A 1 557 ? 4.938 -23.094 -1.197 1 80 557 GLN A O 1
ATOM 4322 N N . TYR A 1 558 ? 6.125 -21.625 -2.424 1 83.62 558 TYR A N 1
ATOM 4323 C CA . TYR A 1 558 ? 6.91 -21.219 -1.264 1 83.62 558 TYR A CA 1
ATOM 4324 C C . TYR A 1 558 ? 6.242 -20.062 -0.536 1 83.62 558 TYR A C 1
ATOM 4326 O O . TYR A 1 558 ? 6.793 -19.516 0.43 1 83.62 558 TYR A O 1
ATOM 4334 N N . LEU A 1 559 ? 5.066 -19.734 -0.925 1 87.12 559 LEU A N 1
ATOM 4335 C CA . LEU A 1 559 ? 4.387 -18.578 -0.361 1 87.12 559 LEU A CA 1
ATOM 4336 C C . LEU A 1 559 ? 4.113 -18.766 1.127 1 87.12 559 LEU A C 1
ATOM 4338 O O . LEU A 1 559 ? 4.453 -17.906 1.943 1 87.12 559 LEU A O 1
ATOM 4342 N N . LEU A 1 560 ? 3.568 -19.875 1.53 1 86.38 560 LEU A N 1
ATOM 4343 C CA . LEU A 1 560 ? 3.174 -20.094 2.918 1 86.38 560 LEU A CA 1
ATOM 4344 C C . LEU A 1 560 ? 4.398 -20.188 3.822 1 86.38 560 LEU A C 1
ATOM 4346 O O . LEU A 1 560 ? 4.457 -19.531 4.863 1 86.38 560 LEU A O 1
ATOM 4350 N N . PRO A 1 561 ? 5.41 -21.031 3.395 1 89.25 561 PRO A N 1
ATOM 4351 C CA . PRO A 1 561 ? 6.621 -21.047 4.215 1 89.25 561 PRO A CA 1
ATOM 4352 C C . PRO A 1 561 ? 7.254 -19.656 4.359 1 89.25 561 PRO A C 1
ATOM 4354 O O . PRO A 1 561 ? 7.793 -19.328 5.418 1 89.25 561 PRO A O 1
ATOM 4357 N N . ALA A 1 562 ? 7.191 -18.906 3.307 1 92.94 562 ALA A N 1
ATOM 4358 C CA . ALA A 1 562 ? 7.758 -17.562 3.361 1 92.94 562 ALA A CA 1
ATOM 4359 C C . ALA A 1 562 ? 7 -16.688 4.352 1 92.94 562 ALA A C 1
ATOM 4361 O O . ALA A 1 562 ? 7.602 -15.898 5.086 1 92.94 562 ALA A O 1
ATOM 4362 N N . ILE A 1 563 ? 5.672 -16.797 4.383 1 93.56 563 ILE A N 1
ATOM 4363 C CA . ILE A 1 563 ? 4.855 -16.016 5.297 1 93.56 563 ILE A CA 1
ATOM 4364 C C . ILE A 1 563 ? 5.168 -16.406 6.738 1 93.56 563 ILE A C 1
ATOM 4366 O O . ILE A 1 563 ? 5.363 -15.547 7.598 1 93.56 563 ILE A O 1
ATOM 4370 N N . ILE A 1 564 ? 5.293 -17.688 7.008 1 91.56 564 ILE A N 1
ATOM 4371 C CA . ILE A 1 564 ? 5.609 -18.172 8.344 1 91.56 564 ILE A CA 1
ATOM 4372 C C . ILE A 1 564 ? 6.992 -17.672 8.758 1 91.56 564 ILE A C 1
ATOM 4374 O O . ILE A 1 564 ? 7.188 -17.234 9.898 1 91.56 564 ILE A O 1
ATOM 4378 N N . ALA A 1 565 ? 7.887 -17.766 7.781 1 96.56 565 ALA A N 1
ATOM 4379 C CA . ALA A 1 565 ? 9.25 -17.312 8.055 1 96.56 565 ALA A CA 1
ATOM 4380 C C . ALA A 1 565 ? 9.273 -15.852 8.492 1 96.56 565 ALA A C 1
ATOM 4382 O O . ALA A 1 565 ? 9.961 -15.5 9.445 1 96.56 565 ALA A O 1
ATOM 4383 N N . ILE A 1 566 ? 8.508 -15.031 7.836 1 96.88 566 ILE A N 1
ATOM 4384 C CA . ILE A 1 566 ? 8.523 -13.594 8.102 1 96.88 566 ILE A CA 1
ATOM 4385 C C . ILE A 1 566 ? 7.844 -13.305 9.438 1 96.88 566 ILE A C 1
ATOM 4387 O O . ILE A 1 566 ? 8.328 -12.492 10.227 1 96.88 566 ILE A O 1
ATOM 4391 N N . TYR A 1 567 ? 6.77 -13.969 9.766 1 93.06 567 TYR A N 1
ATOM 4392 C CA . TYR A 1 567 ? 6.039 -13.703 11 1 93.06 567 TYR A CA 1
ATOM 4393 C C . TYR A 1 567 ? 6.84 -14.164 12.211 1 93.06 567 TYR A C 1
ATOM 4395 O O . TYR A 1 567 ? 7.004 -13.414 13.172 1 93.06 567 TYR A O 1
ATOM 4403 N N . VAL A 1 568 ? 7.355 -15.375 12.125 1 95 568 VAL A N 1
ATOM 4404 C CA . VAL A 1 568 ? 8.086 -15.93 13.258 1 95 568 VAL A CA 1
ATOM 4405 C C . VAL A 1 568 ? 9.438 -15.227 13.398 1 95 568 VAL A C 1
ATOM 4407 O O . VAL A 1 568 ? 9.836 -14.852 14.5 1 95 568 VAL A O 1
ATOM 4410 N N . GLY A 1 569 ? 10.125 -15.086 12.234 1 96.5 569 GLY A N 1
ATOM 4411 C CA . GLY A 1 569 ? 11.406 -14.406 12.266 1 96.5 569 GLY A CA 1
ATOM 4412 C C . GLY A 1 569 ? 11.32 -12.992 12.82 1 96.5 569 GLY A C 1
ATOM 4413 O O . GLY A 1 569 ? 12.109 -12.602 13.68 1 96.5 569 GLY A O 1
ATOM 4414 N N . ASN A 1 570 ? 10.344 -12.234 12.352 1 94.31 570 ASN A N 1
ATOM 4415 C CA . ASN A 1 570 ? 10.156 -10.867 12.805 1 94.31 570 ASN A CA 1
ATOM 4416 C C . ASN A 1 570 ? 9.758 -10.805 14.273 1 94.31 570 ASN A C 1
ATOM 4418 O O . ASN A 1 570 ? 10.195 -9.922 15.008 1 94.31 570 ASN A O 1
ATOM 4422 N N . TRP A 1 571 ? 8.906 -11.695 14.68 1 89.75 571 TRP A N 1
ATOM 4423 C CA . TRP A 1 571 ? 8.438 -11.719 16.062 1 89.75 571 TRP A CA 1
ATOM 4424 C C . TRP A 1 571 ? 9.594 -11.953 17.031 1 89.75 571 TRP A C 1
ATOM 4426 O O . TRP A 1 571 ? 9.719 -11.25 18.031 1 89.75 571 TRP A O 1
ATOM 4436 N N . VAL A 1 572 ? 10.43 -12.844 16.688 1 93.56 572 VAL A N 1
ATOM 4437 C CA . VAL A 1 572 ? 11.562 -13.172 17.531 1 93.56 572 VAL A CA 1
ATOM 4438 C C . VAL A 1 572 ? 12.578 -12.031 17.516 1 93.56 572 VAL A C 1
ATOM 4440 O O . VAL A 1 572 ? 13.094 -11.633 18.562 1 93.56 572 VAL A O 1
ATOM 4443 N N . ALA A 1 573 ? 12.797 -11.555 16.328 1 94.31 573 ALA A N 1
ATOM 4444 C CA . ALA A 1 573 ? 13.789 -10.492 16.172 1 94.31 573 ALA A CA 1
ATOM 4445 C C . ALA A 1 573 ? 13.352 -9.234 16.922 1 94.31 573 ALA A C 1
ATOM 4447 O O . ALA A 1 573 ? 14.18 -8.547 17.516 1 94.31 573 ALA A O 1
ATOM 4448 N N . HIS A 1 574 ? 12.102 -8.938 16.844 1 86.56 574 HIS A N 1
ATOM 4449 C CA . HIS A 1 574 ? 11.57 -7.723 17.453 1 86.56 574 HIS A CA 1
ATOM 4450 C C . HIS A 1 574 ? 11.766 -7.723 18.969 1 86.56 574 HIS A C 1
ATOM 4452 O O . HIS A 1 574 ? 11.93 -6.664 19.578 1 86.56 574 HIS A O 1
ATOM 4458 N N . HIS A 1 575 ? 11.797 -8.844 19.594 1 84.75 575 HIS A N 1
ATOM 4459 C CA . HIS A 1 575 ? 11.969 -8.945 21.031 1 84.75 575 HIS A CA 1
ATOM 4460 C C . HIS A 1 575 ? 13.422 -8.742 21.438 1 84.75 575 HIS A C 1
ATOM 4462 O O . HIS A 1 575 ? 13.711 -8.375 22.578 1 84.75 575 HIS A O 1
ATOM 4468 N N . ILE A 1 576 ? 14.234 -8.938 20.453 1 86.19 576 ILE A N 1
ATOM 4469 C CA . ILE A 1 576 ? 15.656 -8.797 20.734 1 86.19 576 ILE A CA 1
ATOM 4470 C C . ILE A 1 576 ? 16.109 -7.379 20.391 1 86.19 576 ILE A C 1
ATOM 4472 O O . ILE A 1 576 ? 16.766 -6.715 21.188 1 86.19 576 ILE A O 1
ATOM 4476 N N . HIS A 1 577 ? 15.797 -7 19.219 1 84.69 577 HIS A N 1
ATOM 4477 C CA . HIS A 1 577 ? 16.094 -5.66 18.719 1 84.69 577 HIS A CA 1
ATOM 4478 C C . HIS A 1 577 ? 14.883 -5.074 18 1 84.69 577 HIS A C 1
ATOM 4480 O O . HIS A 1 577 ? 14.602 -5.453 16.859 1 84.69 577 HIS A O 1
ATOM 4486 N N . HIS A 1 578 ? 14.375 -4.086 18.453 1 81.12 578 HIS A N 1
ATOM 4487 C CA . HIS A 1 578 ? 13.07 -3.602 18 1 81.12 578 HIS A CA 1
ATOM 4488 C C . HIS A 1 578 ? 13.164 -2.947 16.641 1 81.12 578 HIS A C 1
ATOM 4490 O O . HIS A 1 578 ? 12.297 -3.146 15.781 1 81.12 578 HIS A O 1
ATOM 4496 N N . GLU A 1 579 ? 14.227 -2.236 16.359 1 85.94 579 GLU A N 1
ATOM 4497 C CA . GLU A 1 579 ? 14.297 -1.465 15.117 1 85.94 579 GLU A CA 1
ATOM 4498 C C . GLU A 1 579 ? 14.898 -2.291 13.984 1 85.94 579 GLU A C 1
ATOM 4500 O O . GLU A 1 579 ? 15.781 -3.119 14.211 1 85.94 579 GLU A O 1
ATOM 4505 N N . GLY A 1 580 ? 14.422 -2.113 12.844 1 90.62 580 GLY A N 1
ATOM 4506 C CA . GLY A 1 580 ? 15.039 -2.695 11.656 1 90.62 580 GLY A CA 1
ATOM 4507 C C . GLY A 1 580 ? 16.359 -2.045 11.289 1 90.62 580 GLY A C 1
ATOM 4508 O O . GLY A 1 580 ? 16.719 -1 11.836 1 90.62 580 GLY A O 1
ATOM 4509 N N . ALA A 1 581 ? 17 -2.605 10.398 1 92.44 581 ALA A N 1
ATOM 4510 C CA . ALA A 1 581 ? 18.328 -2.152 10.016 1 92.44 581 ALA A CA 1
ATOM 4511 C C . ALA A 1 581 ? 18.297 -0.73 9.461 1 92.44 581 ALA A C 1
ATOM 4513 O O . ALA A 1 581 ? 19.078 0.124 9.867 1 92.44 581 ALA A O 1
ATOM 4514 N N . TYR A 1 582 ? 17.406 -0.443 8.578 1 90.69 582 TYR A N 1
ATOM 4515 C CA . TYR A 1 582 ? 17.344 0.871 7.949 1 90.69 582 TYR A CA 1
ATOM 4516 C C . TYR A 1 582 ? 16.875 1.931 8.938 1 90.69 582 TYR A C 1
ATOM 4518 O O . TYR A 1 582 ? 17.391 3.053 8.945 1 90.69 582 TYR A O 1
ATOM 4526 N N . GLU A 1 583 ? 15.961 1.604 9.734 1 86.62 583 GLU A N 1
ATOM 4527 C CA . GLU A 1 583 ? 15.477 2.535 10.75 1 86.62 583 GLU A CA 1
ATOM 4528 C C . GLU A 1 583 ? 16.562 2.85 11.773 1 86.62 583 GLU A C 1
ATOM 4530 O O . GLU A 1 583 ? 16.688 3.992 12.219 1 86.62 583 GLU A O 1
ATOM 4535 N N . ALA A 1 584 ? 17.281 1.828 12.109 1 87.44 584 ALA A N 1
ATOM 4536 C CA . ALA A 1 584 ? 18.375 2.021 13.055 1 87.44 584 ALA A CA 1
ATOM 4537 C C . ALA A 1 584 ? 19.469 2.908 12.453 1 87.44 584 ALA A C 1
ATOM 4539 O O . ALA A 1 584 ? 20.031 3.762 13.148 1 87.44 584 ALA A O 1
ATOM 4540 N N . ASP A 1 585 ? 19.703 2.693 11.219 1 87.75 585 ASP A N 1
ATOM 4541 C CA . ASP A 1 585 ? 20.703 3.504 10.531 1 87.75 585 ASP A CA 1
ATOM 4542 C C . ASP A 1 585 ? 20.25 4.957 10.414 1 87.75 585 ASP A C 1
ATOM 4544 O O . ASP A 1 585 ? 21.062 5.879 10.531 1 87.75 585 ASP A O 1
ATOM 4548 N N . LEU A 1 586 ? 19.016 5.203 10.172 1 86.56 586 LEU A N 1
ATOM 4549 C CA . LEU A 1 586 ? 18.469 6.551 10.055 1 86.56 586 LEU A CA 1
ATOM 4550 C C . LEU A 1 586 ? 18.531 7.289 11.391 1 86.56 586 LEU A C 1
ATOM 4552 O O . LEU A 1 586 ? 18.812 8.492 11.422 1 86.56 586 LEU A O 1
ATOM 4556 N N . GLU A 1 587 ? 18.266 6.594 12.414 1 79.88 587 GLU A N 1
ATOM 4557 C CA . GLU A 1 587 ? 18.328 7.195 13.742 1 79.88 587 GLU A CA 1
ATOM 4558 C C . GLU A 1 587 ? 19.75 7.602 14.102 1 79.88 587 GLU A C 1
ATOM 4560 O O . GLU A 1 587 ? 19.953 8.586 14.812 1 79.88 587 GLU A O 1
ATOM 4565 N N . ARG A 1 588 ? 20.625 6.918 13.578 1 78 588 ARG A N 1
ATOM 4566 C CA . ARG A 1 588 ? 22.031 7.191 13.883 1 78 588 ARG A CA 1
ATOM 4567 C C . ARG A 1 588 ? 22.531 8.391 13.094 1 78 588 ARG A C 1
ATOM 4569 O O . ARG A 1 588 ? 23.484 9.055 13.508 1 78 588 ARG A O 1
ATOM 4576 N N . LEU A 1 589 ? 21.844 8.641 11.914 1 76.19 589 LEU A N 1
ATOM 4577 C CA . LEU A 1 589 ? 22.25 9.773 11.078 1 76.19 589 LEU A CA 1
ATOM 4578 C C . LEU A 1 589 ? 21.781 11.094 11.688 1 76.19 589 LEU A C 1
ATOM 4580 O O . LEU A 1 589 ? 22.016 12.156 11.117 1 76.19 589 LEU A O 1
ATOM 4584 N N . GLY A 1 590 ? 21.609 11.336 12.836 1 66 590 GLY A N 1
ATOM 4585 C CA . GLY A 1 590 ? 21.172 12.453 13.664 1 66 590 GLY A CA 1
ATOM 4586 C C . GLY A 1 590 ? 20.672 13.633 12.852 1 66 590 GLY A C 1
ATOM 4587 O O . GLY A 1 590 ? 19.703 14.289 13.25 1 66 590 GLY A O 1
ATOM 4588 N N . ASP A 1 591 ? 21.297 14 11.633 1 71.19 591 ASP A N 1
ATOM 4589 C CA . ASP A 1 591 ? 20.906 15.195 10.891 1 71.19 591 ASP A CA 1
ATOM 4590 C C . ASP A 1 591 ? 19.703 14.922 9.992 1 71.19 591 ASP A C 1
ATOM 4592 O O . ASP A 1 591 ? 19.031 15.852 9.539 1 71.19 591 ASP A O 1
ATOM 4596 N N . VAL A 1 592 ? 19.562 13.727 9.742 1 82.88 592 VAL A N 1
ATOM 4597 C CA . VAL A 1 592 ? 18.422 13.344 8.922 1 82.88 592 VAL A CA 1
ATOM 4598 C C . VAL A 1 592 ? 17.203 13.117 9.805 1 82.88 592 VAL A C 1
ATOM 4600 O O . VAL A 1 592 ? 17.109 12.094 10.5 1 82.88 592 VAL A O 1
ATOM 4603 N N . ARG A 1 593 ? 16.438 14.078 9.852 1 86.25 593 ARG A N 1
ATOM 4604 C CA . ARG A 1 593 ? 15.266 14.055 10.719 1 86.25 593 ARG A CA 1
ATOM 4605 C C . ARG A 1 593 ? 14.109 13.32 10.055 1 86.25 593 ARG A C 1
ATOM 4607 O O . ARG A 1 593 ? 13.188 13.945 9.531 1 86.25 593 ARG A O 1
ATOM 4614 N N . PHE A 1 594 ? 14.188 12.062 10.102 1 89.75 594 PHE A N 1
ATOM 4615 C CA . PHE A 1 594 ? 13.188 11.172 9.516 1 89.75 594 PHE A CA 1
ATOM 4616 C C . PHE A 1 594 ? 11.961 11.078 10.414 1 89.75 594 PHE A C 1
ATOM 4618 O O . PHE A 1 594 ? 12.086 10.844 11.617 1 89.75 594 PHE A O 1
ATOM 4625 N N . LEU A 1 595 ? 10.789 11.32 9.859 1 91.56 595 LEU A N 1
ATOM 4626 C CA . LEU A 1 595 ? 9.547 11.195 10.609 1 91.56 595 LEU A CA 1
ATOM 4627 C C . LEU A 1 595 ? 8.891 9.844 10.359 1 91.56 595 LEU A C 1
ATOM 4629 O O . LEU A 1 595 ? 8.523 9.531 9.219 1 91.56 595 LEU A O 1
ATOM 4633 N N . GLN A 1 596 ? 8.703 9.133 11.383 1 89.75 596 GLN A N 1
ATOM 4634 C CA . GLN A 1 596 ? 8.094 7.812 11.281 1 89.75 596 GLN A CA 1
ATOM 4635 C C . GLN A 1 596 ? 6.594 7.918 11.008 1 89.75 596 GLN A C 1
ATOM 4637 O O . GLN A 1 596 ? 5.992 8.969 11.234 1 89.75 596 GLN A O 1
ATOM 4642 N N . SER A 1 597 ? 6.035 6.836 10.523 1 86.69 597 SER A N 1
ATOM 4643 C CA . SER A 1 597 ? 4.613 6.812 10.195 1 86.69 597 SER A CA 1
ATOM 4644 C C . SER A 1 597 ? 3.758 6.836 11.461 1 86.69 597 SER A C 1
ATOM 4646 O O . SER A 1 597 ? 2.691 7.453 11.484 1 86.69 597 SER A O 1
ATOM 4648 N N . GLU A 1 598 ? 4.191 6.203 12.516 1 85.56 598 GLU A N 1
ATOM 4649 C CA . GLU A 1 598 ? 3.457 6.191 13.773 1 85.56 598 GLU A CA 1
ATOM 4650 C C . GLU A 1 598 ? 3.969 7.27 14.727 1 85.56 598 GLU A C 1
ATOM 4652 O O . GLU A 1 598 ? 5.156 7.293 15.062 1 85.56 598 GLU A O 1
ATOM 4657 N N . PRO A 1 599 ? 3.059 8.117 15.125 1 89.25 599 PRO A N 1
ATOM 4658 C CA . PRO A 1 599 ? 3.482 9.156 16.062 1 89.25 599 PRO A CA 1
ATOM 4659 C C . PRO A 1 599 ? 3.807 8.602 17.453 1 89.25 599 PRO A C 1
ATOM 4661 O O . PRO A 1 599 ? 3.152 7.664 17.922 1 89.25 599 PRO A O 1
ATOM 4664 N N . PRO A 1 600 ? 4.73 9.172 18.094 1 86.5 600 PRO A N 1
ATOM 4665 C CA . PRO A 1 600 ? 5.051 8.727 19.453 1 86.5 600 PRO A CA 1
ATOM 4666 C C . PRO A 1 600 ? 3.938 9.031 20.453 1 86.5 600 PRO A C 1
ATOM 4668 O O . PRO A 1 600 ? 3.322 10.094 20.391 1 86.5 600 PRO A O 1
ATOM 4671 N N . ARG A 1 601 ? 3.682 8.219 21.406 1 81.19 601 ARG A N 1
ATOM 4672 C CA . ARG A 1 601 ? 2.594 8.32 22.375 1 81.19 601 ARG A CA 1
ATOM 4673 C C . ARG A 1 601 ? 2.877 9.406 23.406 1 81.19 601 ARG A C 1
ATOM 4675 O O . ARG A 1 601 ? 1.951 10.008 23.938 1 81.19 601 ARG A O 1
ATOM 4682 N N . HIS A 1 602 ? 4.105 9.648 23.656 1 83.62 602 HIS A N 1
ATOM 4683 C CA . HIS A 1 602 ? 4.445 10.594 24.703 1 83.62 602 HIS A CA 1
ATOM 4684 C C . HIS A 1 602 ? 4.145 12.031 24.281 1 83.62 602 HIS A C 1
ATOM 4686 O O . HIS A 1 602 ? 4.129 12.938 25.109 1 83.62 602 HIS A O 1
ATOM 4692 N N . LEU A 1 603 ? 3.846 12.195 23 1 88.94 603 LEU A N 1
ATOM 4693 C CA . LEU A 1 603 ? 3.535 13.531 22.5 1 88.94 603 LEU A CA 1
ATOM 4694 C C . LEU A 1 603 ? 2.072 13.875 22.75 1 88.94 603 LEU A C 1
ATOM 4696 O O . LEU A 1 603 ? 1.655 15.016 22.531 1 88.94 603 LEU A O 1
ATOM 4700 N N . ILE A 1 604 ? 1.3 13.008 23.328 1 85.81 604 ILE A N 1
ATOM 4701 C CA . ILE A 1 604 ? -0.13 13.227 23.516 1 85.81 604 ILE A CA 1
ATOM 4702 C C . ILE A 1 604 ? -0.351 14.328 24.547 1 85.81 604 ILE A C 1
ATOM 4704 O O . ILE A 1 604 ? -1.103 15.273 24.297 1 85.81 604 ILE A O 1
ATOM 4708 N N . PRO A 1 605 ? 0.342 14.305 25.656 1 82.69 605 PRO A N 1
ATOM 4709 C CA . PRO A 1 605 ? 0.102 15.352 26.656 1 82.69 605 PRO A CA 1
ATOM 4710 C C . PRO A 1 605 ? 0.879 16.625 26.359 1 82.69 605 PRO A C 1
ATOM 4712 O O . PRO A 1 605 ? 0.646 17.656 27 1 82.69 605 PRO A O 1
ATOM 4715 N N . VAL A 1 606 ? 1.756 16.625 25.375 1 88 606 VAL A N 1
ATOM 4716 C CA . VAL A 1 606 ? 2.549 17.781 25 1 88 606 VAL A CA 1
ATOM 4717 C C . VAL A 1 606 ? 1.759 18.656 24.031 1 88 606 VAL A C 1
ATOM 4719 O O . VAL A 1 606 ? 1.051 18.141 23.156 1 88 606 VAL A O 1
ATOM 4722 N N . THR A 1 607 ? 1.813 19.938 24.219 1 89.19 607 THR A N 1
ATOM 4723 C CA . THR A 1 607 ? 1.063 20.828 23.359 1 89.19 607 THR A CA 1
ATOM 4724 C C . THR A 1 607 ? 1.943 21.359 22.219 1 89.19 607 THR A C 1
ATOM 4726 O O . THR A 1 607 ? 3.17 21.234 22.281 1 89.19 607 THR A O 1
ATOM 4729 N N . ALA A 1 608 ? 1.343 21.891 21.234 1 93.62 608 ALA A N 1
ATOM 4730 C CA . ALA A 1 608 ? 2.062 22.484 20.109 1 93.62 608 ALA A CA 1
ATOM 4731 C C . ALA A 1 608 ? 2.916 23.656 20.562 1 93.62 608 ALA A C 1
ATOM 4733 O O . ALA A 1 608 ? 4 23.891 20.031 1 93.62 608 ALA A O 1
ATOM 4734 N N . ALA A 1 609 ? 2.471 24.391 21.531 1 90.44 609 ALA A N 1
ATOM 4735 C CA . ALA A 1 609 ? 3.201 25.547 22.047 1 90.44 609 ALA A CA 1
ATOM 4736 C C . ALA A 1 609 ? 4.527 25.109 22.672 1 90.44 609 ALA A C 1
ATOM 4738 O O . ALA A 1 609 ? 5.516 25.844 22.609 1 90.44 609 ALA A O 1
ATOM 4739 N N . GLU A 1 610 ? 4.469 23.938 23.172 1 88.62 610 GLU A N 1
ATOM 4740 C CA . GLU A 1 610 ? 5.684 23.422 23.797 1 88.62 610 GLU A CA 1
ATOM 4741 C C . GLU A 1 610 ? 6.645 22.859 22.75 1 88.62 610 GLU A C 1
ATOM 4743 O O . GLU A 1 610 ? 7.859 22.828 22.969 1 88.62 610 GLU A O 1
ATOM 4748 N N . MET A 1 611 ? 6.168 22.484 21.641 1 92.19 611 MET A N 1
ATOM 4749 C CA . MET A 1 611 ? 6.973 21.844 20.609 1 92.19 611 MET A CA 1
ATOM 4750 C C . MET A 1 611 ? 7.488 22.891 19.609 1 92.19 611 MET A C 1
ATOM 4752 O O . MET A 1 611 ? 8.555 22.719 19.031 1 92.19 611 MET A O 1
ATOM 4756 N N . MET A 1 612 ? 6.883 23.984 19.484 1 93.06 612 MET A N 1
ATOM 4757 C CA . MET A 1 612 ? 7.137 24.953 18.438 1 93.06 612 MET A CA 1
ATOM 4758 C C . MET A 1 612 ? 8.422 25.734 18.719 1 93.06 612 MET A C 1
ATOM 4760 O O . MET A 1 612 ? 8.93 25.719 19.844 1 93.06 612 MET A O 1
ATOM 4764 N N . ALA A 1 613 ? 8.992 26.281 17.656 1 90.88 613 ALA A N 1
ATOM 4765 C CA . ALA A 1 613 ? 10.055 27.266 17.781 1 90.88 613 ALA A CA 1
ATOM 4766 C C . ALA A 1 613 ? 9.477 28.672 18 1 90.88 613 ALA A C 1
ATOM 4768 O O . ALA A 1 613 ? 8.664 29.141 17.203 1 90.88 613 ALA A O 1
ATOM 4769 N N . PRO A 1 614 ? 9.93 29.25 19.031 1 87.69 614 PRO A N 1
ATOM 4770 C CA . PRO A 1 614 ? 9.406 30.578 19.328 1 87.69 614 PRO A CA 1
ATOM 4771 C C . PRO A 1 614 ? 10.117 31.688 18.547 1 87.69 614 PRO A C 1
ATOM 4773 O O . PRO A 1 614 ? 11.047 31.406 17.797 1 87.69 614 PRO A O 1
ATOM 4776 N N . ASN A 1 615 ? 9.695 32.938 18.609 1 81.31 615 ASN A N 1
ATOM 4777 C CA . ASN A 1 615 ? 10.289 34.156 18.031 1 81.31 615 ASN A CA 1
ATOM 4778 C C . ASN A 1 615 ? 10.375 34.031 16.5 1 81.31 615 ASN A C 1
ATOM 4780 O O . ASN A 1 615 ? 11.453 34.219 15.93 1 81.31 615 ASN A O 1
ATOM 4784 N N . VAL A 1 616 ? 9.297 33.844 15.953 1 88.94 616 VAL A N 1
ATOM 4785 C CA . VAL A 1 616 ? 9.211 33.719 14.5 1 88.94 616 VAL A CA 1
ATOM 4786 C C . VAL A 1 616 ? 9.305 35.094 13.859 1 88.94 616 VAL A C 1
ATOM 4788 O O . VAL A 1 616 ? 8.75 36.062 14.383 1 88.94 616 VAL A O 1
ATOM 4791 N N . ILE A 1 617 ? 10.055 35.219 12.859 1 90.44 617 ILE A N 1
ATOM 4792 C CA . ILE A 1 617 ? 10.148 36.438 12.094 1 90.44 617 ILE A CA 1
ATOM 4793 C C . ILE A 1 617 ? 8.984 36.531 11.102 1 90.44 617 ILE A C 1
ATOM 4795 O O . ILE A 1 617 ? 8.789 35.625 10.281 1 90.44 617 ILE A O 1
ATOM 4799 N N . THR A 1 618 ? 8.195 37.531 11.234 1 91.25 618 THR A N 1
ATOM 4800 C CA . THR A 1 618 ? 7.027 37.719 10.375 1 91.25 618 THR A CA 1
ATOM 4801 C C . THR A 1 618 ? 7.23 38.875 9.422 1 91.25 618 THR A C 1
ATOM 4803 O O . THR A 1 618 ? 8.047 39.781 9.688 1 91.25 618 THR A O 1
ATOM 4806 N N . LEU A 1 619 ? 6.621 38.844 8.305 1 91.38 619 LEU A N 1
ATOM 4807 C CA . LEU A 1 619 ? 6.645 39.906 7.309 1 91.38 619 LEU A CA 1
ATOM 4808 C C . LEU A 1 619 ? 5.258 40.5 7.129 1 91.38 619 LEU A C 1
ATOM 4810 O O . LEU A 1 619 ? 4.258 39.906 7.547 1 91.38 619 LEU A O 1
ATOM 4814 N N . THR A 1 620 ? 5.254 41.656 6.559 1 87.75 620 THR A N 1
ATOM 4815 C CA . THR A 1 620 ? 3.986 42.281 6.188 1 87.75 620 THR A CA 1
ATOM 4816 C C . THR A 1 620 ? 3.686 42.062 4.707 1 87.75 620 THR A C 1
ATOM 4818 O O . THR A 1 620 ? 4.559 41.625 3.951 1 87.75 620 THR A O 1
ATOM 4821 N N . GLU A 1 621 ? 2.559 42.25 4.277 1 87.44 621 GLU A N 1
ATOM 4822 C CA . GLU A 1 621 ? 2.133 42 2.902 1 87.44 621 GLU A CA 1
ATOM 4823 C C . GLU A 1 621 ? 2.98 42.781 1.908 1 87.44 621 GLU A C 1
ATOM 4825 O O . GLU A 1 621 ? 3.301 42.281 0.828 1 87.44 621 GLU A O 1
ATOM 4830 N N . ILE A 1 622 ? 3.256 44.062 2.24 1 86.56 622 ILE A N 1
ATOM 4831 C CA . ILE A 1 622 ? 4.176 44.906 1.472 1 86.56 622 ILE A CA 1
ATOM 4832 C C . ILE A 1 622 ? 5.398 45.219 2.322 1 86.56 622 ILE A C 1
ATOM 4834 O O . ILE A 1 622 ? 5.27 45.781 3.412 1 86.56 622 ILE A O 1
ATOM 4838 N N . ILE A 1 623 ? 6.508 44.875 1.839 1 88.38 623 ILE A N 1
ATOM 4839 C CA . ILE A 1 623 ? 7.715 45.031 2.641 1 88.38 623 ILE A CA 1
ATOM 4840 C C . ILE A 1 623 ? 8.789 45.719 1.817 1 88.38 623 ILE A C 1
ATOM 4842 O O . ILE A 1 623 ? 8.914 45.5 0.613 1 88.38 623 ILE A O 1
ATOM 4846 N N . SER A 1 624 ? 9.57 46.531 2.537 1 85.38 624 SER A N 1
ATOM 4847 C CA . SER A 1 624 ? 10.656 47.219 1.87 1 85.38 624 SER A CA 1
ATOM 4848 C C . SER A 1 624 ? 11.781 46.281 1.484 1 85.38 624 SER A C 1
ATOM 4850 O O . SER A 1 624 ? 12.062 45.312 2.197 1 85.38 624 SER A O 1
ATOM 4852 N N . VAL A 1 625 ? 12.398 46.594 0.409 1 89.31 625 VAL A N 1
ATOM 4853 C CA . VAL A 1 625 ? 13.477 45.75 -0.106 1 89.31 625 VAL A CA 1
ATOM 4854 C C . VAL A 1 625 ? 14.625 45.719 0.9 1 89.31 625 VAL A C 1
ATOM 4856 O O . VAL A 1 625 ? 15.25 44.688 1.096 1 89.31 625 VAL A O 1
ATOM 4859 N N . SER A 1 626 ? 14.922 46.812 1.524 1 83.81 626 SER A N 1
ATOM 4860 C CA . SER A 1 626 ? 16 46.875 2.496 1 83.81 626 SER A CA 1
ATOM 4861 C C . SER A 1 626 ? 15.758 45.938 3.674 1 83.81 626 SER A C 1
ATOM 4863 O O . SER A 1 626 ? 16.672 45.281 4.156 1 83.81 626 SER A O 1
ATOM 4865 N N . ASP A 1 627 ? 14.539 45.906 4.109 1 86.38 627 ASP A N 1
ATOM 4866 C CA . ASP A 1 627 ? 14.195 45.031 5.23 1 86.38 627 ASP A CA 1
ATOM 4867 C C . ASP A 1 627 ? 14.305 43.562 4.844 1 86.38 627 ASP A C 1
ATOM 4869 O O . ASP A 1 627 ? 14.758 42.75 5.637 1 86.38 627 ASP A O 1
ATOM 4873 N N . VAL A 1 628 ? 13.828 43.25 3.723 1 92.06 628 VAL A N 1
ATOM 4874 C CA . VAL A 1 628 ? 13.883 41.844 3.26 1 92.06 628 VAL A CA 1
ATOM 4875 C C . VAL A 1 628 ? 15.336 41.406 3.16 1 92.06 628 VAL A C 1
ATOM 4877 O O . VAL A 1 628 ? 15.672 40.281 3.58 1 92.06 628 VAL A O 1
ATOM 4880 N N . VAL A 1 629 ? 16.156 42.219 2.582 1 90.5 629 VAL A N 1
ATOM 4881 C CA . VAL A 1 629 ? 17.562 41.906 2.408 1 90.5 629 VAL A CA 1
ATOM 4882 C C . VAL A 1 629 ? 18.219 41.688 3.773 1 90.5 629 VAL A C 1
ATOM 4884 O O . VAL A 1 629 ? 19.016 40.75 3.965 1 90.5 629 VAL A O 1
ATOM 4887 N N . LYS A 1 630 ? 17.906 42.531 4.695 1 87.81 630 LYS A N 1
ATOM 4888 C CA . LYS A 1 630 ? 18.453 42.406 6.047 1 87.81 630 LYS A CA 1
ATOM 4889 C C . LYS A 1 630 ? 18.016 41.094 6.695 1 87.81 630 LYS A C 1
ATOM 4891 O O . LYS A 1 630 ? 18.828 40.406 7.324 1 87.81 630 LYS A O 1
ATOM 4896 N N . ILE A 1 631 ? 16.781 40.75 6.559 1 91.62 631 ILE A N 1
ATOM 4897 C CA . ILE A 1 631 ? 16.234 39.531 7.152 1 91.62 631 ILE A CA 1
ATOM 4898 C C . ILE A 1 631 ? 16.891 38.312 6.512 1 91.62 631 ILE A C 1
ATOM 4900 O O . ILE A 1 631 ? 17.297 37.375 7.211 1 91.62 631 ILE A O 1
ATOM 4904 N N . LEU A 1 632 ? 17.016 38.312 5.203 1 92.56 632 LEU A N 1
ATOM 4905 C CA . LEU A 1 632 ? 17.547 37.156 4.488 1 92.56 632 LEU A CA 1
ATOM 4906 C C . LEU A 1 632 ? 19.031 37 4.773 1 92.56 632 LEU A C 1
ATOM 4908 O O . LEU A 1 632 ? 19.547 35.875 4.754 1 92.56 632 LEU A O 1
ATOM 4912 N N . LYS A 1 633 ? 19.734 38.031 5.086 1 89.44 633 LYS A N 1
ATOM 4913 C CA . LYS A 1 633 ? 21.156 37.938 5.375 1 89.44 633 LYS A CA 1
ATOM 4914 C C . LYS A 1 633 ? 21.406 37.5 6.812 1 89.44 633 LYS A C 1
ATOM 4916 O O . LYS A 1 633 ? 22.438 36.875 7.109 1 89.44 633 LYS A O 1
ATOM 4921 N N . ASN A 1 634 ? 20.406 37.719 7.656 1 88.19 634 ASN A N 1
ATOM 4922 C CA . ASN A 1 634 ? 20.641 37.469 9.07 1 88.19 634 ASN A CA 1
ATOM 4923 C C . ASN A 1 634 ? 19.938 36.188 9.539 1 88.19 634 ASN A C 1
ATOM 4925 O O . ASN A 1 634 ? 20.062 35.812 10.703 1 88.19 634 ASN A O 1
ATOM 4929 N N . THR A 1 635 ? 19.172 35.656 8.711 1 87.31 635 THR A N 1
ATOM 4930 C CA . THR A 1 635 ? 18.484 34.438 9.102 1 87.31 635 THR A CA 1
ATOM 4931 C C . THR A 1 635 ? 18.656 33.344 8.055 1 87.31 635 THR A C 1
ATOM 4933 O O . THR A 1 635 ? 19.031 33.625 6.918 1 87.31 635 THR A O 1
ATOM 4936 N N . THR A 1 636 ? 18.406 32.094 8.477 1 88.06 636 THR A N 1
ATOM 4937 C CA . THR A 1 636 ? 18.438 30.953 7.562 1 88.06 636 THR A CA 1
ATOM 4938 C C . THR A 1 636 ? 17.062 30.297 7.441 1 88.06 636 THR A C 1
ATOM 4940 O O . THR A 1 636 ? 16.953 29.156 7.012 1 88.06 636 THR A O 1
ATOM 4943 N N . HIS A 1 637 ? 16.047 31.078 7.816 1 91.12 637 HIS A N 1
ATOM 4944 C CA . HIS A 1 637 ? 14.688 30.547 7.754 1 91.12 637 HIS A CA 1
ATOM 4945 C C . HIS A 1 637 ? 14.219 30.375 6.312 1 91.12 637 HIS A C 1
ATOM 4947 O O . HIS A 1 637 ? 14.633 31.141 5.434 1 91.12 637 HIS A O 1
ATOM 4953 N N . ASN A 1 638 ? 13.453 29.375 6.102 1 93 638 ASN A N 1
ATOM 4954 C CA . ASN A 1 638 ? 12.961 29.109 4.75 1 93 638 ASN A CA 1
ATOM 4955 C C . ASN A 1 638 ? 11.5 29.516 4.594 1 93 638 ASN A C 1
ATOM 4957 O O . ASN A 1 638 ? 10.961 29.516 3.484 1 93 638 ASN A O 1
ATOM 4961 N N . GLY A 1 639 ? 10.828 29.812 5.629 1 94.56 639 GLY A N 1
ATOM 4962 C CA . GLY A 1 639 ? 9.438 30.25 5.609 1 94.56 639 GLY A CA 1
ATOM 4963 C C . GLY A 1 639 ? 9.172 31.422 6.547 1 94.56 639 GLY A C 1
ATOM 4964 O O . GLY A 1 639 ? 9.711 31.469 7.652 1 94.56 639 GLY A O 1
ATOM 4965 N N . PHE A 1 640 ? 8.391 32.406 6.062 1 95.56 640 PHE A N 1
ATOM 4966 C CA . PHE A 1 640 ? 8.07 33.625 6.824 1 95.56 640 PHE A CA 1
ATOM 4967 C C . PHE A 1 640 ? 6.562 33.875 6.836 1 95.56 640 PHE A C 1
ATOM 4969 O O . PHE A 1 640 ? 5.965 34.125 5.793 1 95.56 640 PHE A O 1
ATOM 4976 N N . PRO A 1 641 ? 5.973 33.75 8.008 1 94.5 641 PRO A N 1
ATOM 4977 C CA . PRO A 1 641 ? 4.555 34.125 8.062 1 94.5 641 PRO A CA 1
ATOM 4978 C C . PRO A 1 641 ? 4.309 35.594 7.727 1 94.5 641 PRO A C 1
ATOM 4980 O O . PRO A 1 641 ? 5.098 36.438 8.109 1 94.5 641 PRO A O 1
ATOM 4983 N N . VAL A 1 642 ? 3.305 35.844 7.012 1 92.75 642 VAL A N 1
ATOM 4984 C CA . VAL A 1 642 ? 2.906 37.219 6.645 1 92.75 642 VAL A CA 1
ATOM 4985 C C . VAL A 1 642 ? 1.729 37.656 7.508 1 92.75 642 VAL A C 1
ATOM 4987 O O . VAL A 1 642 ? 0.722 36.938 7.609 1 92.75 642 VAL A O 1
ATOM 4990 N N . ILE A 1 643 ? 1.858 38.812 8.133 1 88.38 643 ILE A N 1
ATOM 4991 C CA . ILE A 1 643 ? 0.838 39.281 9.062 1 88.38 643 ILE A CA 1
ATOM 4992 C C . ILE A 1 643 ? 0.288 40.625 8.586 1 88.38 643 ILE A C 1
ATOM 4994 O O . ILE A 1 643 ? 0.936 41.312 7.805 1 88.38 643 ILE A O 1
ATOM 4998 N N . ARG A 1 644 ? -0.857 40.906 8.945 1 82.25 644 ARG A N 1
ATOM 4999 C CA . ARG A 1 644 ? -1.512 42.188 8.719 1 82.25 644 ARG A CA 1
ATOM 5000 C C . ARG A 1 644 ? -1.828 42.875 10.031 1 82.25 644 ARG A C 1
ATOM 5002 O O . ARG A 1 644 ? -2.361 42.25 10.961 1 82.25 644 ARG A O 1
ATOM 5009 N N . HIS A 1 645 ? -1.372 44.094 10.094 1 73 645 HIS A N 1
ATOM 5010 C CA . HIS A 1 645 ? -1.647 44.844 11.289 1 73 645 HIS A CA 1
ATOM 5011 C C . HIS A 1 645 ? -2.932 45.656 11.141 1 73 645 HIS A C 1
ATOM 5013 O O . HIS A 1 645 ? -3.143 46.312 10.117 1 73 645 HIS A O 1
ATOM 5019 N N . THR A 1 646 ? -3.904 45.406 11.898 1 60.62 646 THR A N 1
ATOM 5020 C CA . THR A 1 646 ? -5.121 46.219 11.875 1 60.62 646 THR A CA 1
ATOM 5021 C C . THR A 1 646 ? -4.91 47.531 12.594 1 60.62 646 THR A C 1
ATOM 5023 O O . THR A 1 646 ? -5.43 48.562 12.164 1 60.62 646 THR A O 1
ATOM 5026 N N . GLU A 1 647 ? -4.254 47.438 13.781 1 57.53 647 GLU A N 1
ATOM 5027 C CA . GLU A 1 647 ? -3.947 48.656 14.547 1 57.53 647 GLU A CA 1
ATOM 5028 C C . GLU A 1 647 ? -2.453 48.75 14.836 1 57.53 647 GLU A C 1
ATOM 5030 O O . GLU A 1 647 ? -1.712 47.781 14.664 1 57.53 647 GLU A O 1
ATOM 5035 N N . ALA A 1 648 ? -1.894 49.969 15.055 1 48.94 648 ALA A N 1
ATOM 5036 C CA . ALA A 1 648 ? -0.474 50.25 15.242 1 48.94 648 ALA A CA 1
ATOM 5037 C C . ALA A 1 648 ? 0.153 49.312 16.266 1 48.94 648 ALA A C 1
ATOM 5039 O O . ALA A 1 648 ? 1.313 48.906 16.125 1 48.94 648 ALA A O 1
ATOM 5040 N N . ASN A 1 649 ? -0.578 48.906 17.359 1 48.59 649 ASN A N 1
ATOM 5041 C CA . ASN A 1 649 ? 0.059 48.156 18.422 1 48.59 649 ASN A CA 1
ATOM 5042 C C . ASN A 1 649 ? -0.482 46.719 18.5 1 48.59 649 ASN A C 1
ATOM 5044 O O . ASN A 1 649 ? -0.388 46.062 19.531 1 48.59 649 ASN A O 1
ATOM 5048 N N . ASP A 1 650 ? -0.911 46.219 17.328 1 61.12 650 ASP A N 1
ATOM 5049 C CA . ASP A 1 650 ? -1.519 44.906 17.438 1 61.12 650 ASP A CA 1
ATOM 5050 C C . ASP A 1 650 ? -0.57 43.812 16.938 1 61.12 650 ASP A C 1
ATOM 5052 O O . ASP A 1 650 ? 0.337 44.094 16.156 1 61.12 650 ASP A O 1
ATOM 5056 N N . ASP A 1 651 ? -0.405 42.688 17.641 1 66.94 651 ASP A N 1
ATOM 5057 C CA . ASP A 1 651 ? 0.461 41.562 17.328 1 66.94 651 ASP A CA 1
ATOM 5058 C C . ASP A 1 651 ? 0.213 41.062 15.906 1 66.94 651 ASP A C 1
ATOM 5060 O O . ASP A 1 651 ? 1.019 40.312 15.359 1 66.94 651 ASP A O 1
ATOM 5064 N N . GLY A 1 652 ? -0.633 41.625 15.188 1 78.19 652 GLY A N 1
ATOM 5065 C CA . GLY A 1 652 ? -0.888 41.281 13.797 1 78.19 652 GLY A CA 1
ATOM 5066 C C . GLY A 1 652 ? -1.592 39.969 13.625 1 78.19 652 GLY A C 1
ATOM 5067 O O . GLY A 1 652 ? -1.495 39.094 14.492 1 78.19 652 GLY A O 1
ATOM 5068 N N . GLN A 1 653 ? -2.324 39.812 12.578 1 83.31 653 GLN A N 1
ATOM 5069 C CA . GLN A 1 653 ? -3.043 38.594 12.234 1 83.31 653 GLN A CA 1
ATOM 5070 C C . GLN A 1 653 ? -2.383 37.906 11.055 1 83.31 653 GLN A C 1
ATOM 5072 O O . GLN A 1 653 ? -1.9 38.531 10.125 1 83.31 653 GLN A O 1
ATOM 5077 N N . LEU A 1 654 ? -2.355 36.594 11.172 1 89.38 654 LEU A N 1
ATOM 5078 C CA . LEU A 1 654 ? -1.738 35.781 10.125 1 89.38 654 LEU A CA 1
ATOM 5079 C C . LEU A 1 654 ? -2.566 35.812 8.844 1 89.38 654 LEU A C 1
ATOM 5081 O O . LEU A 1 654 ? -3.768 35.531 8.867 1 89.38 654 LEU A O 1
ATOM 5085 N N . VAL A 1 655 ? -1.894 36.156 7.715 1 86.25 655 VAL A N 1
ATOM 5086 C CA . VAL A 1 655 ? -2.623 36.25 6.457 1 86.25 655 VAL A CA 1
ATOM 5087 C C . VAL A 1 655 ? -2.039 35.25 5.445 1 86.25 655 VAL A C 1
ATOM 5089 O O . VAL A 1 655 ? -2.715 34.875 4.488 1 86.25 655 VAL A O 1
ATOM 5092 N N . GLY A 1 656 ? -0.83 34.906 5.703 1 91.25 656 GLY A N 1
ATOM 5093 C CA . GLY A 1 656 ? -0.236 34 4.734 1 91.25 656 GLY A CA 1
ATOM 5094 C C . GLY A 1 656 ? 1.164 33.562 5.117 1 91.25 656 GLY A C 1
ATOM 5095 O O . GLY A 1 656 ? 1.595 33.75 6.254 1 91.25 656 GLY A O 1
ATOM 5096 N N . LEU A 1 657 ? 1.764 32.812 4.199 1 94.94 657 LEU A N 1
ATOM 5097 C CA . LEU A 1 657 ? 3.127 32.312 4.352 1 94.94 657 LEU A CA 1
ATOM 5098 C C . LEU A 1 657 ? 3.908 32.469 3.051 1 94.94 657 LEU A C 1
ATOM 5100 O O . LEU A 1 657 ? 3.389 32.156 1.974 1 94.94 657 LEU A O 1
ATOM 5104 N N . ILE A 1 658 ? 5.066 33.031 3.131 1 95.75 658 ILE A N 1
ATOM 5105 C CA . ILE A 1 658 ? 5.926 33.156 1.961 1 95.75 658 ILE A CA 1
ATOM 5106 C C . ILE A 1 658 ? 7.254 32.469 2.203 1 95.75 658 ILE A C 1
ATOM 5108 O O . ILE A 1 658 ? 7.75 32.406 3.332 1 95.75 658 ILE A O 1
ATOM 5112 N N . LEU A 1 659 ? 7.746 31.875 1.199 1 95.38 659 LEU A N 1
ATOM 5113 C CA . LEU A 1 659 ? 8.977 31.109 1.326 1 95.38 659 LEU A CA 1
ATOM 5114 C C . LEU A 1 659 ? 10.188 31.938 0.901 1 95.38 659 LEU A C 1
ATOM 5116 O O . LEU A 1 659 ? 10.047 32.875 0.129 1 95.38 659 LEU A O 1
ATOM 5120 N N . ARG A 1 660 ? 11.289 31.562 1.423 1 95.12 660 ARG A N 1
ATOM 5121 C CA . ARG A 1 660 ? 12.539 32.281 1.172 1 95.12 660 ARG A CA 1
ATOM 5122 C C . ARG A 1 660 ? 12.852 32.312 -0.32 1 95.12 660 ARG A C 1
ATOM 5124 O O . ARG A 1 660 ? 13.25 33.344 -0.847 1 95.12 660 ARG A O 1
ATOM 5131 N N . HIS A 1 661 ? 12.719 31.172 -1.057 1 92.5 661 HIS A N 1
ATOM 5132 C CA . HIS A 1 661 ? 13.086 31.125 -2.469 1 92.5 661 HIS A CA 1
ATOM 5133 C C . HIS A 1 661 ? 12.188 32.031 -3.297 1 92.5 661 HIS A C 1
ATOM 5135 O O . HIS A 1 661 ? 12.602 32.531 -4.344 1 92.5 661 HIS A O 1
ATOM 5141 N N . GLN A 1 662 ? 10.969 32.281 -2.855 1 94.5 662 GLN A N 1
ATOM 5142 C CA . GLN A 1 662 ? 10.094 33.219 -3.535 1 94.5 662 GLN A CA 1
ATOM 5143 C C . GLN A 1 662 ? 10.609 34.656 -3.396 1 94.5 662 GLN A C 1
ATOM 5145 O O . GLN A 1 662 ? 10.586 35.438 -4.359 1 94.5 662 GLN A O 1
ATOM 5150 N N . LEU A 1 663 ? 11.039 34.969 -2.215 1 95.12 663 LEU A N 1
ATOM 5151 C CA . LEU A 1 663 ? 11.594 36.312 -1.971 1 95.12 663 LEU A CA 1
ATOM 5152 C C . LEU A 1 663 ? 12.867 36.531 -2.787 1 95.12 663 LEU A C 1
ATOM 5154 O O . LEU A 1 663 ? 13.062 37.594 -3.367 1 95.12 663 LEU A O 1
ATOM 5158 N N . LEU A 1 664 ? 13.695 35.5 -2.814 1 93.88 664 LEU A N 1
ATOM 5159 C CA . LEU A 1 664 ? 14.938 35.562 -3.584 1 93.88 664 LEU A CA 1
ATOM 5160 C C . LEU A 1 664 ? 14.641 35.781 -5.066 1 93.88 664 LEU A C 1
ATOM 5162 O O . LEU A 1 664 ? 15.328 36.562 -5.734 1 93.88 664 LEU A O 1
ATOM 5166 N N . LEU A 1 665 ? 13.68 35.125 -5.531 1 91.88 665 LEU A N 1
ATOM 5167 C CA . LEU A 1 665 ? 13.336 35.219 -6.941 1 91.88 665 LEU A CA 1
ATOM 5168 C C . LEU A 1 665 ? 12.766 36.625 -7.25 1 91.88 665 LEU A C 1
ATOM 5170 O O . LEU A 1 665 ? 13.039 37.188 -8.312 1 91.88 665 LEU A O 1
ATOM 5174 N N . LEU A 1 666 ? 11.922 37.125 -6.387 1 92.94 666 LEU A N 1
ATOM 5175 C CA . LEU A 1 666 ? 11.367 38.469 -6.59 1 92.94 666 LEU A CA 1
ATOM 5176 C C . LEU A 1 666 ? 12.469 39.5 -6.625 1 92.94 666 LEU A C 1
ATOM 5178 O O . LEU A 1 666 ? 12.406 40.469 -7.41 1 92.94 666 LEU A O 1
ATOM 5182 N N . LEU A 1 667 ? 13.438 39.344 -5.809 1 90.94 667 LEU A N 1
ATOM 5183 C CA . LEU A 1 667 ? 14.578 40.281 -5.789 1 90.94 667 LEU A CA 1
ATOM 5184 C C . LEU A 1 667 ? 15.43 40.094 -7.039 1 90.94 667 LEU A C 1
ATOM 5186 O O . LEU A 1 667 ? 15.922 41.094 -7.602 1 90.94 667 LEU A O 1
ATOM 5190 N N . GLU A 1 668 ? 15.602 38.844 -7.367 1 87.56 668 GLU A N 1
ATOM 5191 C CA . GLU A 1 668 ? 16.406 38.562 -8.547 1 87.56 668 GLU A CA 1
ATOM 5192 C C . GLU A 1 668 ? 15.789 39.156 -9.805 1 87.56 668 GLU A C 1
ATOM 5194 O O . GLU A 1 668 ? 16.5 39.656 -10.672 1 87.56 668 GLU A O 1
ATOM 5199 N N . GLN A 1 669 ? 14.492 39.062 -9.914 1 85.81 669 GLN A N 1
ATOM 5200 C CA . GLN A 1 669 ? 13.789 39.562 -11.094 1 85.81 669 GLN A CA 1
ATOM 5201 C C . GLN A 1 669 ? 13.438 41.031 -10.961 1 85.81 669 GLN A C 1
ATOM 5203 O O . GLN A 1 669 ? 12.836 41.625 -11.859 1 85.81 669 GLN A O 1
ATOM 5208 N N . ARG A 1 670 ? 13.781 41.688 -9.914 1 85.75 670 ARG A N 1
ATOM 5209 C CA . ARG A 1 670 ? 13.562 43.094 -9.641 1 85.75 670 ARG A CA 1
ATOM 5210 C C . ARG A 1 670 ? 12.086 43.469 -9.805 1 85.75 670 ARG A C 1
ATOM 5212 O O . ARG A 1 670 ? 11.758 44.438 -10.5 1 85.75 670 ARG A O 1
ATOM 5219 N N . ALA A 1 671 ? 11.297 42.469 -9.328 1 88.19 671 ALA A N 1
ATOM 5220 C CA . ALA A 1 671 ? 9.867 42.781 -9.289 1 88.19 671 ALA A CA 1
ATOM 5221 C C . ALA A 1 671 ? 9.531 43.719 -8.141 1 88.19 671 ALA A C 1
ATOM 5223 O O . ALA A 1 671 ? 8.945 43.312 -7.141 1 88.19 671 ALA A O 1
ATOM 5224 N N . LEU A 1 672 ? 9.898 45 -8.32 1 85.56 672 LEU A N 1
ATOM 5225 C CA . LEU A 1 672 ? 9.812 46 -7.262 1 85.56 672 LEU A CA 1
ATOM 5226 C C . LEU A 1 672 ? 8.734 47.031 -7.57 1 85.56 672 LEU A C 1
ATOM 5228 O O . LEU A 1 672 ? 8.461 47.312 -8.734 1 85.56 672 LEU A O 1
ATOM 5232 N N . ILE A 1 673 ? 8.102 47.375 -6.523 1 81.5 673 ILE A N 1
ATOM 5233 C CA . ILE A 1 673 ? 7.121 48.438 -6.641 1 81.5 673 ILE A CA 1
ATOM 5234 C C . ILE A 1 673 ? 7.586 49.656 -5.836 1 81.5 673 ILE A C 1
ATOM 5236 O O . ILE A 1 673 ? 8.312 49.531 -4.848 1 81.5 673 ILE A O 1
ATOM 5240 N N . GLU A 1 674 ? 7.199 50.844 -6.297 1 78.81 674 GLU A N 1
ATOM 5241 C CA . GLU A 1 674 ? 7.535 52.094 -5.59 1 78.81 674 GLU A CA 1
ATOM 5242 C C . GLU A 1 674 ? 6.395 52.5 -4.668 1 78.81 674 GLU A C 1
ATOM 5244 O O . GLU A 1 674 ? 5.242 52.594 -5.094 1 78.81 674 GLU A O 1
ATOM 5249 N N . VAL A 1 675 ? 6.656 52.438 -3.414 1 75.62 675 VAL A N 1
ATOM 5250 C CA . VAL A 1 675 ? 5.629 52.844 -2.451 1 75.62 675 VAL A CA 1
ATOM 5251 C C . VAL A 1 675 ? 6.105 54.031 -1.643 1 75.62 675 VAL A C 1
ATOM 5253 O O . VAL A 1 675 ? 7.309 54.25 -1.477 1 75.62 675 VAL A O 1
ATOM 5256 N N . ASP A 1 676 ? 5.012 55.031 -1.327 1 61.88 676 ASP A N 1
ATOM 5257 C CA . ASP A 1 676 ? 5.328 56.188 -0.491 1 61.88 676 ASP A CA 1
ATOM 5258 C C . ASP A 1 676 ? 5.625 55.75 0.945 1 61.88 676 ASP A C 1
ATOM 5260 O O . ASP A 1 676 ? 5.074 54.781 1.428 1 61.88 676 ASP A O 1
ATOM 5264 N N . SER A 1 677 ? 6.742 56.094 1.565 1 53.69 677 SER A N 1
ATOM 5265 C CA . SER A 1 677 ? 7.281 55.688 2.859 1 53.69 677 SER A CA 1
ATOM 5266 C C . SER A 1 677 ? 6.195 55.656 3.928 1 53.69 677 SER A C 1
ATOM 5268 O O . SER A 1 677 ? 6.293 54.906 4.902 1 53.69 677 SER A O 1
ATOM 5270 N N . GLU A 1 678 ? 5.324 56.625 4.078 1 47.88 678 GLU A N 1
ATOM 5271 C CA . GLU A 1 678 ? 4.367 56.688 5.176 1 47.88 678 GLU A CA 1
ATOM 5272 C C . GLU A 1 678 ? 3.367 55.562 5.109 1 47.88 678 GLU A C 1
ATOM 5274 O O . GLU A 1 678 ? 2.902 55.062 6.141 1 47.88 678 GLU A O 1
ATOM 5279 N N . ILE A 1 679 ? 2.633 55.281 4.023 1 45.31 679 ILE A N 1
ATOM 5280 C CA . ILE A 1 679 ? 1.425 54.469 3.938 1 45.31 679 ILE A CA 1
ATOM 5281 C C . ILE A 1 679 ? 1.8 53.031 3.617 1 45.31 679 ILE A C 1
ATOM 5283 O O . ILE A 1 679 ? 1.9 52.656 2.447 1 45.31 679 ILE A O 1
ATOM 5287 N N . LEU A 1 680 ? 2.814 52.562 4.203 1 45.56 680 LEU A N 1
ATOM 5288 C CA . LEU A 1 680 ? 3.066 51.156 3.916 1 45.56 680 LEU A CA 1
ATOM 5289 C C . LEU A 1 680 ? 1.771 50.344 3.947 1 45.56 680 LEU A C 1
ATOM 5291 O O . LEU A 1 680 ? 1.797 49.125 3.867 1 45.56 680 LEU A O 1
ATOM 5295 N N . ARG A 1 681 ? 0.646 50.938 4.539 1 45.25 681 ARG A N 1
ATOM 5296 C CA . ARG A 1 681 ? -0.638 50.219 4.582 1 45.25 681 ARG A CA 1
ATOM 5297 C C . ARG A 1 681 ? -1.391 50.406 3.264 1 45.25 681 ARG A C 1
ATOM 5299 O O . ARG A 1 681 ? -2.178 51.312 3.104 1 45.25 681 ARG A O 1
ATOM 5306 N N . LEU A 1 682 ? -0.779 50.156 2.137 1 45.75 682 LEU A N 1
ATOM 5307 C CA . LEU A 1 682 ? -1.583 50.188 0.919 1 45.75 682 LEU A CA 1
ATOM 5308 C C . LEU A 1 682 ? -2.766 49.219 1.025 1 45.75 682 LEU A C 1
ATOM 5310 O O . LEU A 1 682 ? -2.611 48.094 1.472 1 45.75 682 LEU A O 1
ATOM 5314 N N . PRO A 1 683 ? -4.027 49.844 1.119 1 42.28 683 PRO A N 1
ATOM 5315 C CA . PRO A 1 683 ? -5.176 48.938 1.131 1 42.28 683 PRO A CA 1
ATOM 5316 C C . PRO A 1 683 ? -5.012 47.75 0.16 1 42.28 683 PRO A C 1
ATOM 5318 O O . PRO A 1 683 ? -4.27 47.875 -0.818 1 42.28 683 PRO A O 1
ATOM 5321 N N . LEU A 1 684 ? -5.203 46.594 0.642 1 43.5 684 LEU A N 1
ATOM 5322 C CA . LEU A 1 684 ? -5.34 45.469 -0.28 1 43.5 684 LEU A CA 1
ATOM 5323 C C . LEU A 1 684 ? -5.938 45.938 -1.605 1 43.5 684 LEU A C 1
ATOM 5325 O O . LEU A 1 684 ? -6.883 46.719 -1.625 1 43.5 684 LEU A O 1
ATOM 5329 N N . PRO A 1 685 ? -5.191 46.25 -2.68 1 35.81 685 PRO A N 1
ATOM 5330 C CA . PRO A 1 685 ? -5.984 46.656 -3.84 1 35.81 685 PRO A CA 1
ATOM 5331 C C . PRO A 1 685 ? -7.41 46.125 -3.803 1 35.81 685 PRO A C 1
ATOM 5333 O O . PRO A 1 685 ? -7.633 45 -3.314 1 35.81 685 PRO A O 1
ATOM 5336 N N . GLU A 1 686 ? -8.359 47.031 -3.666 1 36.28 686 GLU A N 1
ATOM 5337 C CA . GLU A 1 686 ? -9.789 46.719 -3.613 1 36.28 686 GLU A CA 1
ATOM 5338 C C . GLU A 1 686 ? -10.078 45.344 -4.199 1 36.28 686 GLU A C 1
ATOM 5340 O O . GLU A 1 686 ? -10.953 44.625 -3.713 1 36.28 686 GLU A O 1
ATOM 5345 N N . ARG A 1 687 ? -9.5 45.094 -5.332 1 31.98 687 ARG A N 1
ATOM 5346 C CA . ARG A 1 687 ? -9.875 44 -6.188 1 31.98 687 ARG A CA 1
ATOM 5347 C C . ARG A 1 687 ? -9.336 42.688 -5.637 1 31.98 687 ARG A C 1
ATOM 5349 O O . ARG A 1 687 ? -9.422 41.625 -6.297 1 31.98 687 ARG A O 1
ATOM 5356 N N . PHE A 1 688 ? -8.43 42.531 -4.898 1 38.81 688 PHE A N 1
ATOM 5357 C CA . PHE A 1 688 ? -8.023 41.25 -4.355 1 38.81 688 PHE A CA 1
ATOM 5358 C C . PHE A 1 688 ? -9.141 40.625 -3.537 1 38.81 688 PHE A C 1
ATOM 5360 O O . PHE A 1 688 ? -9.047 39.469 -3.123 1 38.81 688 PHE A O 1
ATOM 5367 N N . THR A 1 689 ? -9.727 41.312 -2.668 1 37.59 689 THR A N 1
ATOM 5368 C CA . THR A 1 689 ? -10.977 40.875 -2.068 1 37.59 689 THR A CA 1
ATOM 5369 C C . THR A 1 689 ? -11.922 40.344 -3.133 1 37.59 689 THR A C 1
ATOM 5371 O O . THR A 1 689 ? -12.914 39.656 -2.811 1 37.59 689 THR A O 1
ATOM 5374 N N . SER A 1 690 ? -12.242 41.156 -4.102 1 37.69 690 SER A N 1
ATOM 5375 C CA . SER A 1 690 ? -13.266 40.844 -5.098 1 37.69 690 SER A CA 1
ATOM 5376 C C . SER A 1 690 ? -12.867 39.656 -5.957 1 37.69 690 SER A C 1
ATOM 5378 O O . SER A 1 690 ? -11.688 39.312 -6.059 1 37.69 690 SER A O 1
ATOM 5380 N N . ARG A 1 691 ? -13.766 38.906 -6.672 1 44.81 691 ARG A N 1
ATOM 5381 C CA . ARG A 1 691 ? -13.938 37.719 -7.516 1 44.81 691 ARG A CA 1
ATOM 5382 C C . ARG A 1 691 ? -12.828 37.625 -8.562 1 44.81 691 ARG A C 1
ATOM 5384 O O . ARG A 1 691 ? -12.562 36.562 -9.109 1 44.81 691 ARG A O 1
ATOM 5391 N N . ASP A 1 692 ? -12.125 38.906 -9.078 1 51.75 692 ASP A N 1
ATOM 5392 C CA . ASP A 1 692 ? -11.273 38.719 -10.25 1 51.75 692 ASP A CA 1
ATOM 5393 C C . ASP A 1 692 ? -9.992 39.531 -10.133 1 51.75 692 ASP A C 1
ATOM 5395 O O . ASP A 1 692 ? -9.953 40.688 -10.578 1 51.75 692 ASP A O 1
ATOM 5399 N N . PRO A 1 693 ? -8.922 39.219 -9.117 1 59.38 693 PRO A N 1
ATOM 5400 C CA . PRO A 1 693 ? -7.668 39.969 -9.156 1 59.38 693 PRO A CA 1
ATOM 5401 C C . PRO A 1 693 ? -7.059 40.031 -10.555 1 59.38 693 PRO A C 1
ATOM 5403 O O . PRO A 1 693 ? -7.203 39.094 -11.336 1 59.38 693 PRO A O 1
ATOM 5406 N N . ARG A 1 694 ? -6.656 41.219 -11.047 1 66.94 694 ARG A N 1
ATOM 5407 C CA . ARG A 1 694 ? -6.027 41.375 -12.359 1 66.94 694 ARG A CA 1
ATOM 5408 C C . ARG A 1 694 ? -4.664 40.688 -12.383 1 66.94 694 ARG A C 1
ATOM 5410 O O . ARG A 1 694 ? -3.68 41.219 -11.875 1 66.94 694 ARG A O 1
ATOM 5417 N N . VAL A 1 695 ? -4.492 39.531 -12.43 1 80.5 695 VAL A N 1
ATOM 5418 C CA . VAL A 1 695 ? -3.264 38.781 -12.617 1 80.5 695 VAL A CA 1
ATOM 5419 C C . VAL A 1 695 ? -2.709 39.031 -14.016 1 80.5 695 VAL A C 1
ATOM 5421 O O . VAL A 1 695 ? -3.387 38.781 -15.016 1 80.5 695 VAL A O 1
ATOM 5424 N N . THR A 1 696 ? -1.521 39.719 -14.086 1 82.31 696 THR A N 1
ATOM 5425 C CA . THR A 1 696 ? -0.854 40 -15.352 1 82.31 696 THR A CA 1
ATOM 5426 C C . THR A 1 696 ? -0.038 38.781 -15.812 1 82.31 696 THR A C 1
ATOM 5428 O O . THR A 1 696 ? 0.095 37.812 -15.094 1 82.31 696 THR A O 1
ATOM 5431 N N . LYS A 1 697 ? 0.438 38.844 -16.984 1 81.62 697 LYS A N 1
ATOM 5432 C CA . LYS A 1 697 ? 1.285 37.812 -17.562 1 81.62 697 LYS A CA 1
ATOM 5433 C C . LYS A 1 697 ? 2.609 37.719 -16.812 1 81.62 697 LYS A C 1
ATOM 5435 O O . LYS A 1 697 ? 3.186 36.625 -16.703 1 81.62 697 LYS A O 1
ATOM 5440 N N . GLU A 1 698 ? 3.016 38.781 -16.312 1 84 698 GLU A N 1
ATOM 5441 C CA . GLU A 1 698 ? 4.262 38.781 -15.539 1 84 698 GLU A CA 1
ATOM 5442 C C . GLU A 1 698 ? 4.109 38.031 -14.234 1 84 698 GLU A C 1
ATOM 5444 O O . GLU A 1 698 ? 5.027 37.312 -13.812 1 84 698 GLU A O 1
ATOM 5449 N N . HIS A 1 699 ? 2.947 38.156 -13.625 1 87.44 699 HIS A N 1
ATOM 5450 C CA . HIS A 1 699 ? 2.686 37.406 -12.398 1 87.44 699 HIS A CA 1
ATOM 5451 C C . HIS A 1 699 ? 2.727 35.906 -12.641 1 87.44 699 HIS A C 1
ATOM 5453 O O . HIS A 1 699 ? 3.262 35.156 -11.82 1 87.44 699 HIS A O 1
ATOM 5459 N N . VAL A 1 700 ? 2.193 35.531 -13.742 1 83.38 700 VAL A N 1
ATOM 5460 C CA . VAL A 1 700 ? 2.131 34.125 -14.094 1 83.38 700 VAL A CA 1
ATOM 5461 C C . VAL A 1 700 ? 3.537 33.594 -14.352 1 83.38 700 VAL A C 1
ATOM 5463 O O . VAL A 1 700 ? 3.869 32.469 -13.953 1 83.38 700 VAL A O 1
ATOM 5466 N N . TYR A 1 701 ? 4.242 34.406 -14.992 1 83.06 701 TYR A N 1
ATOM 5467 C CA . TYR A 1 701 ? 5.621 34 -15.266 1 83.06 701 TYR A CA 1
ATOM 5468 C C . TYR A 1 701 ? 6.414 33.844 -13.969 1 83.06 701 TYR A C 1
ATOM 5470 O O . TYR A 1 701 ? 7.148 32.875 -13.805 1 83.06 701 TYR A O 1
ATOM 5478 N N . LEU A 1 702 ? 6.27 34.781 -13.086 1 86.38 702 LEU A N 1
ATOM 5479 C CA . LEU A 1 702 ? 7 34.75 -11.828 1 86.38 702 LEU A CA 1
ATOM 5480 C C . LEU A 1 702 ? 6.574 33.531 -10.992 1 86.38 702 LEU A C 1
ATOM 5482 O O . LEU A 1 702 ? 7.402 32.906 -10.328 1 86.38 702 LEU A O 1
ATOM 5486 N N . GLU A 1 703 ? 5.336 33.312 -10.992 1 85.5 703 GLU A N 1
ATOM 5487 C CA . GLU A 1 703 ? 4.84 32.156 -10.25 1 85.5 703 GLU A CA 1
ATOM 5488 C C . GLU A 1 703 ? 5.426 30.844 -10.797 1 85.5 703 GLU A C 1
ATOM 5490 O O . GLU A 1 703 ? 5.77 29.953 -10.023 1 85.5 703 GLU A O 1
ATOM 5495 N N . HIS A 1 704 ? 5.488 30.703 -12.031 1 79.81 704 HIS A N 1
ATOM 5496 C CA . HIS A 1 704 ? 6.102 29.531 -12.648 1 79.81 704 HIS A CA 1
ATOM 5497 C C . HIS A 1 704 ? 7.582 29.422 -12.289 1 79.81 704 HIS A C 1
ATOM 5499 O O . HIS A 1 704 ? 8.078 28.328 -12 1 79.81 704 HIS A O 1
ATOM 5505 N N . ALA A 1 705 ? 8.203 30.562 -12.336 1 81.94 705 ALA A N 1
ATOM 5506 C CA . ALA A 1 705 ? 9.625 30.594 -12.008 1 81.94 705 ALA A CA 1
ATOM 5507 C C . ALA A 1 705 ? 9.867 30.203 -10.555 1 81.94 705 ALA A C 1
ATOM 5509 O O . ALA A 1 705 ? 10.883 29.578 -10.234 1 81.94 705 ALA A O 1
ATOM 5510 N N . MET A 1 706 ? 8.961 30.547 -9.727 1 87.19 706 MET A N 1
ATOM 5511 C CA . MET A 1 706 ? 9.07 30.188 -8.312 1 87.19 706 MET A CA 1
ATOM 5512 C C . MET A 1 706 ? 8.977 28.672 -8.125 1 87.19 706 MET A C 1
ATOM 5514 O O . MET A 1 706 ? 9.672 28.109 -7.281 1 87.19 706 MET A O 1
ATOM 5518 N N . ARG A 1 707 ? 8.211 28.016 -8.883 1 80 707 ARG A N 1
ATOM 5519 C CA . ARG A 1 707 ? 8.016 26.562 -8.773 1 80 707 ARG A CA 1
ATOM 5520 C C . ARG A 1 707 ? 9.258 25.812 -9.234 1 80 707 ARG A C 1
ATOM 5522 O O . ARG A 1 707 ? 9.562 24.734 -8.727 1 80 707 ARG A O 1
ATOM 5529 N N . VAL A 1 708 ? 9.984 26.438 -10.141 1 78.12 708 VAL A N 1
ATOM 5530 C CA . VAL A 1 708 ? 11.125 25.734 -10.703 1 78.12 708 VAL A CA 1
ATOM 5531 C C . VAL A 1 708 ? 12.422 26.312 -10.148 1 78.12 708 VAL A C 1
ATOM 5533 O O . VAL A 1 708 ? 13.508 26.031 -10.656 1 78.12 708 VAL A O 1
ATOM 5536 N N . TYR A 1 709 ? 12.297 27.094 -9.141 1 82.69 709 TYR A N 1
ATOM 5537 C CA . TYR A 1 709 ? 13.445 27.828 -8.625 1 82.69 709 TYR A CA 1
ATOM 5538 C C . TYR A 1 709 ? 14.578 26.875 -8.25 1 82.69 709 TYR A C 1
ATOM 5540 O O . TYR A 1 709 ? 15.719 27.047 -8.68 1 82.69 709 TYR A O 1
ATOM 5548 N N . HIS A 1 710 ? 14.297 25.875 -7.473 1 81.31 710 HIS A N 1
ATOM 5549 C CA . HIS A 1 710 ? 15.328 24.984 -6.953 1 81.31 710 HIS A CA 1
ATOM 5550 C C . HIS A 1 710 ? 15.898 24.094 -8.055 1 81.31 710 HIS A C 1
ATOM 5552 O O . HIS A 1 710 ? 17.062 23.688 -7.984 1 81.31 710 HIS A O 1
ATOM 5558 N N . HIS A 1 711 ? 15.102 23.891 -8.977 1 73.88 711 HIS A N 1
ATOM 5559 C CA . HIS A 1 711 ? 15.586 23.109 -10.102 1 73.88 711 HIS A CA 1
ATOM 5560 C C . HIS A 1 711 ? 16.594 23.906 -10.93 1 73.88 711 HIS A C 1
ATOM 5562 O O . HIS A 1 711 ? 17.516 23.328 -11.516 1 73.88 711 HIS A O 1
ATOM 5568 N N . CYS A 1 712 ? 16.328 25.219 -10.891 1 73.75 712 CYS A N 1
ATOM 5569 C CA . CYS A 1 712 ? 17.172 26.078 -11.703 1 73.75 712 CYS A CA 1
ATOM 5570 C C . CYS A 1 712 ? 18.375 26.594 -10.898 1 73.75 712 CYS A C 1
ATOM 5572 O O . CYS A 1 712 ? 19.438 26.844 -11.461 1 73.75 712 CYS A O 1
ATOM 5574 N N . HIS A 1 713 ? 17.953 26.719 -9.672 1 76.12 713 HIS A N 1
ATOM 5575 C CA . HIS A 1 713 ? 18.984 27.219 -8.781 1 76.12 713 HIS A CA 1
ATOM 5576 C C . HIS A 1 713 ? 19.531 26.109 -7.895 1 76.12 713 HIS A C 1
ATOM 5578 O O . HIS A 1 713 ? 18.828 25.609 -7.012 1 76.12 713 HIS A O 1
ATOM 5584 N N . ASN A 1 714 ? 20.688 25.562 -7.969 1 76.38 714 ASN A N 1
ATOM 5585 C CA . ASN A 1 714 ? 21.359 24.562 -7.145 1 76.38 714 ASN A CA 1
ATOM 5586 C C . ASN A 1 714 ? 20.5 23.297 -7.004 1 76.38 714 ASN A C 1
ATOM 5588 O O . ASN A 1 714 ? 20.109 22.938 -5.898 1 76.38 714 ASN A O 1
ATOM 5592 N N . PRO A 1 715 ? 20.125 22.562 -7.93 1 73.56 715 PRO A N 1
ATOM 5593 C CA . PRO A 1 715 ? 19.203 21.422 -7.922 1 73.56 715 PRO A CA 1
ATOM 5594 C C . PRO A 1 715 ? 19.594 20.344 -6.906 1 73.56 715 PRO A C 1
ATOM 5596 O O . PRO A 1 715 ? 18.719 19.688 -6.344 1 73.56 715 PRO A O 1
ATOM 5599 N N . HIS A 1 716 ? 20.781 20.234 -6.582 1 80 716 HIS A N 1
ATOM 5600 C CA . HIS A 1 716 ? 21.172 19.141 -5.707 1 80 716 HIS A CA 1
ATOM 5601 C C . HIS A 1 716 ? 21.703 19.656 -4.379 1 80 716 HIS A C 1
ATOM 5603 O O . HIS A 1 716 ? 22.188 18.875 -3.553 1 80 716 HIS A O 1
ATOM 5609 N N . ARG A 1 717 ? 21.656 20.969 -4.238 1 82.38 717 ARG A N 1
ATOM 5610 C CA . ARG A 1 717 ? 22.109 21.594 -3 1 82.38 717 ARG A CA 1
ATOM 5611 C C . ARG A 1 717 ? 21.188 22.734 -2.588 1 82.38 717 ARG A C 1
ATOM 5613 O O . ARG A 1 717 ? 21.594 23.906 -2.561 1 82.38 717 ARG A O 1
ATOM 5620 N N . ARG A 1 718 ? 20.078 22.344 -2.121 1 84.94 718 ARG A N 1
ATOM 5621 C CA . ARG A 1 718 ? 19.031 23.312 -1.802 1 84.94 718 ARG A CA 1
ATOM 5622 C C . ARG A 1 718 ? 19.422 24.172 -0.604 1 84.94 718 ARG A C 1
ATOM 5624 O O . ARG A 1 718 ? 18.969 25.312 -0.477 1 84.94 718 ARG A O 1
ATOM 5631 N N . TYR A 1 719 ? 20.281 23.672 0.25 1 83.44 719 TYR A N 1
ATOM 5632 C CA . TYR A 1 719 ? 20.656 24.375 1.467 1 83.44 719 TYR A CA 1
ATOM 5633 C C . TYR A 1 719 ? 21.406 25.656 1.139 1 83.44 719 TYR A C 1
ATOM 5635 O O . TYR A 1 719 ? 21.453 26.594 1.947 1 83.44 719 TYR A O 1
ATOM 5643 N N . LEU A 1 720 ? 21.938 25.766 -0.064 1 82.5 720 LEU A N 1
ATOM 5644 C CA . LEU A 1 720 ? 22.703 26.953 -0.468 1 82.5 720 LEU A CA 1
ATOM 5645 C C . LEU A 1 720 ? 21.781 28.156 -0.635 1 82.5 720 LEU A C 1
ATOM 5647 O O . LEU A 1 720 ? 22.203 29.297 -0.449 1 82.5 720 LEU A O 1
ATOM 5651 N N . SER A 1 721 ? 20.547 27.875 -0.92 1 85.38 721 SER A N 1
ATOM 5652 C CA . SER A 1 721 ? 19.594 28.969 -1.078 1 85.38 721 SER A CA 1
ATOM 5653 C C . SER A 1 721 ? 19.188 29.547 0.273 1 85.38 721 SER A C 1
ATOM 5655 O O . SER A 1 721 ? 18.656 30.656 0.344 1 85.38 721 SER A O 1
ATOM 5657 N N . SER A 1 722 ? 19.438 28.844 1.34 1 86.75 722 SER A N 1
ATOM 5658 C CA . SER A 1 722 ? 19.062 29.297 2.672 1 86.75 722 SER A CA 1
ATOM 5659 C C . SER A 1 722 ? 20.188 30.062 3.346 1 86.75 722 SER A C 1
ATOM 5661 O O . SER A 1 722 ? 20.047 30.547 4.465 1 86.75 722 SER A O 1
ATOM 5663 N N . ARG A 1 723 ? 21.297 30.312 2.617 1 86 723 ARG A N 1
ATOM 5664 C CA . ARG A 1 723 ? 22.469 31 3.172 1 86 723 ARG A CA 1
ATOM 5665 C C . ARG A 1 723 ? 22.516 32.438 2.715 1 86 723 ARG A C 1
ATOM 5667 O O . ARG A 1 723 ? 21.938 32.812 1.689 1 86 723 ARG A O 1
ATOM 5674 N N . PRO A 1 724 ? 23.156 33.219 3.541 1 85.81 724 PRO A N 1
ATOM 5675 C CA . PRO A 1 724 ? 23.266 34.625 3.182 1 85.81 724 PRO A CA 1
ATOM 5676 C C . PRO A 1 724 ? 23.969 34.844 1.848 1 85.81 724 PRO A C 1
ATOM 5678 O O . PRO A 1 724 ? 23.75 35.875 1.181 1 85.81 724 PRO A O 1
ATOM 5681 N N . GLY A 1 725 ? 24.781 33.875 1.491 1 84.19 725 GLY A N 1
ATOM 5682 C CA . GLY A 1 725 ? 25.484 34 0.227 1 84.19 725 GLY A CA 1
ATOM 5683 C C . GLY A 1 725 ? 24.562 34.094 -0.972 1 84.19 725 GLY A C 1
ATOM 5684 O O . GLY A 1 725 ? 24.922 34.656 -1.999 1 84.19 725 GLY A O 1
ATOM 5685 N N . ALA A 1 726 ? 23.406 33.562 -0.88 1 86.88 726 ALA A N 1
ATOM 5686 C CA . ALA A 1 726 ? 22.438 33.625 -1.975 1 86.88 726 ALA A CA 1
ATOM 5687 C C . ALA A 1 726 ? 21.984 35.031 -2.236 1 86.88 726 ALA A C 1
ATOM 5689 O O . ALA A 1 726 ? 21.672 35.406 -3.371 1 86.88 726 ALA A O 1
ATOM 5690 N N . VAL A 1 727 ? 21.938 35.844 -1.172 1 89.31 727 VAL A N 1
ATOM 5691 C CA . VAL A 1 727 ? 21.531 37.25 -1.301 1 89.31 727 VAL A CA 1
ATOM 5692 C C . VAL A 1 727 ? 22.656 38.062 -1.921 1 89.31 727 VAL A C 1
ATOM 5694 O O . VAL A 1 727 ? 22.406 38.969 -2.721 1 89.31 727 VAL A O 1
ATOM 5697 N N . ASP A 1 728 ? 23.875 37.719 -1.583 1 84.5 728 ASP A N 1
ATOM 5698 C CA . ASP A 1 728 ? 25.047 38.438 -2.102 1 84.5 728 ASP A CA 1
ATOM 5699 C C . ASP A 1 728 ? 25.172 38.25 -3.613 1 84.5 728 ASP A C 1
ATOM 5701 O O . ASP A 1 728 ? 25.625 39.156 -4.316 1 84.5 728 ASP A O 1
ATOM 5705 N N . GLU A 1 729 ? 24.75 37.188 -4.047 1 82.19 729 GLU A N 1
ATOM 5706 C CA . GLU A 1 729 ? 24.859 36.875 -5.469 1 82.19 729 GLU A CA 1
ATOM 5707 C C . GLU A 1 729 ? 23.875 37.719 -6.285 1 82.19 729 GLU A C 1
ATOM 5709 O O . GLU A 1 729 ? 24.047 37.875 -7.496 1 82.19 729 GLU A O 1
ATOM 5714 N N . LEU A 1 730 ? 22.875 38.312 -5.645 1 86.69 730 LEU A N 1
ATOM 5715 C CA . LEU A 1 730 ? 21.844 39.094 -6.348 1 86.69 730 LEU A CA 1
ATOM 5716 C C . LEU A 1 730 ? 22.344 40.5 -6.648 1 86.69 730 LEU A C 1
ATOM 5718 O O . LEU A 1 730 ? 21.734 41.219 -7.426 1 86.69 730 LEU A O 1
ATOM 5722 N N . GLU A 1 731 ? 23.516 41 -6.262 1 79.25 731 GLU A N 1
ATOM 5723 C CA . GLU A 1 731 ? 24.125 42.281 -6.535 1 79.25 731 GLU A CA 1
ATOM 5724 C C . GLU A 1 731 ? 23.125 43.438 -6.379 1 79.25 731 GLU A C 1
ATOM 5726 O O . GLU A 1 731 ? 22.906 44.219 -7.309 1 79.25 731 GLU A O 1
ATOM 5731 N N . LEU A 1 732 ? 22.531 43.5 -5.23 1 80.31 732 LEU A N 1
ATOM 5732 C CA . LEU A 1 732 ? 21.484 44.5 -4.984 1 80.31 732 LEU A CA 1
ATOM 5733 C C . LEU A 1 732 ? 22.078 45.781 -4.438 1 80.31 732 LEU A C 1
ATOM 5735 O O . LEU A 1 732 ? 21.344 46.656 -4 1 80.31 732 LEU A O 1
ATOM 5739 N N . ASP A 1 733 ? 23.344 46.031 -4.473 1 74.44 733 ASP A N 1
ATOM 5740 C CA . ASP A 1 733 ? 24.016 47.188 -3.887 1 74.44 733 ASP A CA 1
ATOM 5741 C C . ASP A 1 733 ? 23.547 48.5 -4.543 1 74.44 733 ASP A C 1
ATOM 5743 O O . ASP A 1 733 ? 23.375 49.531 -3.869 1 74.44 733 ASP A O 1
ATOM 5747 N N . ASP A 1 734 ? 23.312 48.469 -5.773 1 68.44 734 ASP A N 1
ATOM 5748 C CA . ASP A 1 734 ? 22.891 49.656 -6.484 1 68.44 734 ASP A CA 1
ATOM 5749 C C . ASP A 1 734 ? 21.516 50.125 -6.031 1 68.44 734 ASP A C 1
ATOM 5751 O O . ASP A 1 734 ? 21.266 51.312 -5.871 1 68.44 734 ASP A O 1
ATOM 5755 N N . ILE A 1 735 ? 20.719 49.125 -5.766 1 71.06 735 ILE A N 1
ATOM 5756 C CA . ILE A 1 735 ? 19.344 49.438 -5.387 1 71.06 735 ILE A CA 1
ATOM 5757 C C . ILE A 1 735 ? 19.297 49.906 -3.938 1 71.06 735 ILE A C 1
ATOM 5759 O O . ILE A 1 735 ? 18.531 50.812 -3.598 1 71.06 735 ILE A O 1
ATOM 5763 N N . LEU A 1 736 ? 20.188 49.406 -3.098 1 71.94 736 LEU A N 1
ATOM 5764 C CA . LEU A 1 736 ? 20.188 49.719 -1.674 1 71.94 736 LEU A CA 1
ATOM 5765 C C . LEU A 1 736 ? 20.797 51.094 -1.425 1 71.94 736 LEU A C 1
ATOM 5767 O O . LEU A 1 736 ? 20.438 51.781 -0.465 1 71.94 736 LEU A O 1
ATOM 5771 N N . GLN A 1 737 ? 21.75 51.438 -2.131 1 62.38 737 GLN A N 1
ATOM 5772 C CA . GLN A 1 737 ? 22.391 52.719 -1.971 1 62.38 737 GLN A CA 1
ATOM 5773 C C . GLN A 1 737 ? 21.438 53.875 -2.336 1 62.38 737 GLN A C 1
ATOM 5775 O O . GLN A 1 737 ? 21.469 54.938 -1.716 1 62.38 737 GLN A O 1
ATOM 5780 N N . GLU A 1 738 ? 20.688 53.562 -3.232 1 58.94 738 GLU A N 1
ATOM 5781 C CA . GLU A 1 738 ? 19.781 54.625 -3.676 1 58.94 738 GLU A CA 1
ATOM 5782 C C . GLU A 1 738 ? 18.578 54.75 -2.738 1 58.94 738 GLU A C 1
ATOM 5784 O O . GLU A 1 738 ? 17.953 55.812 -2.656 1 58.94 738 GLU A O 1
ATOM 5789 N N . HIS A 1 739 ? 18.234 53.625 -1.948 1 54.66 739 HIS A N 1
ATOM 5790 C CA . HIS A 1 739 ? 17.047 53.656 -1.105 1 54.66 739 HIS A CA 1
ATOM 5791 C C . HIS A 1 739 ? 17.328 53.062 0.274 1 54.66 739 HIS A C 1
ATOM 5793 O O . HIS A 1 739 ? 17.25 51.875 0.473 1 54.66 739 HIS A O 1
ATOM 5799 N N . PRO A 1 740 ? 17.812 53.844 1.356 1 45.66 740 PRO A N 1
ATOM 5800 C CA . PRO A 1 740 ? 18.25 53.344 2.66 1 45.66 740 PRO A CA 1
ATOM 5801 C C . PRO A 1 740 ? 17.109 52.688 3.436 1 45.66 740 PRO A C 1
ATOM 5803 O O . PRO A 1 740 ? 15.93 52.938 3.166 1 45.66 740 PRO A O 1
ATOM 5806 N N . THR A 1 741 ? 17.328 51.656 4.516 1 48.56 741 THR A N 1
ATOM 5807 C CA . THR A 1 741 ? 16.656 50.625 5.297 1 48.56 741 THR A CA 1
ATOM 5808 C C . THR A 1 741 ? 15.617 51.219 6.23 1 48.56 741 THR A C 1
ATOM 5810 O O . THR A 1 741 ? 15.891 52.219 6.922 1 48.56 741 THR A O 1
ATOM 5813 N N . THR A 1 742 ? 14.289 51.188 5.98 1 41.78 742 THR A N 1
ATOM 5814 C CA . THR A 1 742 ? 13.367 51.469 7.062 1 41.78 742 THR A CA 1
ATOM 5815 C C . THR A 1 742 ? 13.023 50.219 7.855 1 41.78 742 THR A C 1
ATOM 5817 O O . THR A 1 742 ? 13.117 49.125 7.332 1 41.78 742 THR A O 1
ATOM 5820 N N . ASN A 1 743 ? 12.859 50.094 9.281 1 36.75 743 ASN A N 1
ATOM 5821 C CA . ASN A 1 743 ? 12.695 49.094 10.328 1 36.75 743 ASN A CA 1
ATOM 5822 C C . ASN A 1 743 ? 11.359 48.375 10.203 1 36.75 743 ASN A C 1
ATOM 5824 O O . ASN A 1 743 ? 10.367 48.781 10.812 1 36.75 743 ASN A O 1
ATOM 5828 N N . GLY A 1 744 ? 10.812 47.75 9.188 1 38.56 744 GLY A N 1
ATOM 5829 C CA . GLY A 1 744 ? 9.547 47.031 9.195 1 38.56 744 GLY A CA 1
ATOM 5830 C C . GLY A 1 744 ? 9.664 45.625 9.719 1 38.56 744 GLY A C 1
ATOM 5831 O O . GLY A 1 744 ? 8.844 44.75 9.383 1 38.56 744 GLY A O 1
ATOM 5832 N N . VAL A 1 745 ? 10.656 45.094 10.414 1 42.97 745 VAL A N 1
ATOM 5833 C CA . VAL A 1 745 ? 10.875 43.75 10.906 1 42.97 745 VAL A CA 1
ATOM 5834 C C . VAL A 1 745 ? 10.289 43.594 12.305 1 42.97 745 VAL A C 1
ATOM 5836 O O . VAL A 1 745 ? 10.57 44.406 13.188 1 42.97 745 VAL A O 1
ATOM 5839 N N . HIS A 1 746 ? 9.055 42.906 12.578 1 42.97 746 HIS A N 1
ATOM 5840 C CA . HIS A 1 746 ? 8.531 42.656 13.914 1 42.97 746 HIS A CA 1
ATOM 5841 C C . HIS A 1 746 ? 8.828 41.219 14.359 1 42.97 746 HIS A C 1
ATOM 5843 O O . HIS A 1 746 ? 8.719 40.281 13.562 1 42.97 746 HIS A O 1
ATOM 5849 N N . GLU A 1 747 ? 9.562 41.031 15.422 1 43.94 747 GLU A N 1
ATOM 5850 C CA . GLU A 1 747 ? 9.688 39.719 16.062 1 43.94 747 GLU A CA 1
ATOM 5851 C C . GLU A 1 747 ? 8.422 39.375 16.844 1 43.94 747 GLU A C 1
ATOM 5853 O O . GLU A 1 747 ? 7.922 40.188 17.625 1 43.94 747 GLU A O 1
ATOM 5858 N N . ALA A 1 748 ? 7.738 38.469 16.547 1 44.66 748 ALA A N 1
ATOM 5859 C CA . ALA A 1 748 ? 6.559 38.062 17.297 1 44.66 748 ALA A CA 1
ATOM 5860 C C . ALA A 1 748 ? 6.918 37.75 18.75 1 44.66 748 ALA A C 1
ATOM 5862 O O . ALA A 1 748 ? 7.828 36.938 19 1 44.66 748 ALA A O 1
ATOM 5863 N N . SER A 1 749 ? 6.785 38.688 19.828 1 37.19 749 SER A N 1
ATOM 5864 C CA . SER A 1 749 ? 7.105 38.594 21.25 1 37.19 749 SER A CA 1
ATOM 5865 C C . SER A 1 749 ? 6.301 37.469 21.906 1 37.19 749 SER A C 1
ATOM 5867 O O . SER A 1 749 ? 5.129 37.25 21.578 1 37.19 749 SER A O 1
ATOM 5869 N N . ASN A 1 750 ? 6.996 36.594 22.484 1 36.16 750 ASN A N 1
ATOM 5870 C CA . ASN A 1 750 ? 6.355 35.75 23.5 1 36.16 750 ASN A CA 1
ATOM 5871 C C . ASN A 1 750 ? 5.762 36.594 24.625 1 36.16 750 ASN A C 1
ATOM 5873 O O . ASN A 1 750 ? 6.367 37.594 25.047 1 36.16 750 ASN A O 1
ATOM 5877 N N . GLY A 1 751 ? 4.648 36.812 24.938 1 31.88 751 GLY A N 1
ATOM 5878 C CA . GLY A 1 751 ? 3.988 37.5 26.047 1 31.88 751 GLY A CA 1
ATOM 5879 C C . GLY A 1 751 ? 4.75 37.406 27.359 1 31.88 751 GLY A C 1
ATOM 5880 O O . GLY A 1 751 ? 4.184 37.594 28.438 1 31.88 751 GLY A O 1
ATOM 5881 N N . THR A 1 752 ? 5.91 36.906 27.547 1 30.42 752 THR A N 1
ATOM 5882 C CA . THR A 1 752 ? 6.312 37.031 28.938 1 30.42 752 THR A CA 1
ATOM 5883 C C . THR A 1 752 ? 6.617 38.5 29.297 1 30.42 752 THR A C 1
ATOM 5885 O O . THR A 1 752 ? 7.234 39.219 28.516 1 30.42 752 THR A O 1
ATOM 5888 N N . ASN A 1 753 ? 5.898 39.125 30.359 1 27 753 ASN A N 1
ATOM 5889 C CA . ASN A 1 753 ? 5.906 40.375 31.109 1 27 753 ASN A CA 1
ATOM 5890 C C . ASN A 1 753 ? 7.305 40.719 31.609 1 27 753 ASN A C 1
ATOM 5892 O O . ASN A 1 753 ? 7.516 40.906 32.812 1 27 753 ASN A O 1
ATOM 5896 N N . ASP A 1 754 ? 8.398 40.312 31.188 1 28.25 754 ASP A N 1
ATOM 5897 C CA . ASP A 1 754 ? 9.477 40.844 32 1 28.25 754 ASP A CA 1
ATOM 5898 C C . ASP A 1 754 ? 9.594 42.375 31.812 1 28.25 754 ASP A C 1
ATOM 5900 O O . ASP A 1 754 ? 10.016 42.844 30.75 1 28.25 754 ASP A O 1
ATOM 5904 N N . SER A 1 755 ? 8.688 43.156 32.5 1 26.58 755 SER A N 1
ATOM 5905 C CA . SER A 1 755 ? 8.602 44.594 32.719 1 26.58 755 SER A CA 1
ATOM 5906 C C . SER A 1 755 ? 9.953 45.188 33.125 1 26.58 755 SER A C 1
ATOM 5908 O O . SER A 1 755 ? 10.094 46.406 33.281 1 26.58 755 SER A O 1
ATOM 5910 N N . LYS A 1 756 ? 10.828 44.469 33.844 1 30.2 756 LYS A N 1
ATOM 5911 C CA . LYS A 1 756 ? 11.531 45.312 34.812 1 30.2 756 LYS A CA 1
ATOM 5912 C C . LYS A 1 756 ? 12.477 46.281 34.125 1 30.2 756 LYS A C 1
ATOM 5914 O O . LYS A 1 756 ? 12.75 47.375 34.656 1 30.2 756 LYS A O 1
ATOM 5919 N N . ASN A 1 757 ? 13.359 45.844 33.281 1 23.39 757 ASN A N 1
ATOM 5920 C CA . ASN A 1 757 ? 14.578 46.656 33.344 1 23.39 757 ASN A CA 1
ATOM 5921 C C . ASN A 1 757 ? 14.492 47.906 32.469 1 23.39 757 ASN A C 1
ATOM 5923 O O . ASN A 1 757 ? 15.07 47.906 31.375 1 23.39 757 ASN A O 1
ATOM 5927 N N . LYS A 1 758 ? 13.289 48.438 32.156 1 28.7 758 LYS A N 1
ATOM 5928 C CA . LYS A 1 758 ? 13.453 49.688 31.391 1 28.7 758 LYS A CA 1
ATOM 5929 C C . LYS A 1 758 ? 13.984 50.812 32.281 1 28.7 758 LYS A C 1
ATOM 5931 O O . LYS A 1 758 ? 13.219 51.625 32.781 1 28.7 758 LYS A O 1
ATOM 5936 N N . GLU A 1 759 ? 14.883 50.531 33.219 1 22.58 759 GLU A N 1
ATOM 5937 C CA . GLU A 1 759 ? 15.156 51.781 33.938 1 22.58 759 GLU A CA 1
ATOM 5938 C C . GLU A 1 759 ? 15.445 52.938 33 1 22.58 759 GLU A C 1
ATOM 5940 O O . GLU A 1 759 ? 14.789 53.969 33.062 1 22.58 759 GLU A O 1
ATOM 5945 N N . ILE A 1 760 ? 16.703 53.562 33.125 1 22.31 760 ILE A N 1
ATOM 5946 C CA . ILE A 1 760 ? 17.125 54.906 33.5 1 22.31 760 ILE A CA 1
ATOM 5947 C C . ILE A 1 760 ? 17.391 55.719 32.219 1 22.31 760 ILE A C 1
ATOM 5949 O O . ILE A 1 760 ? 17.688 56.906 32.312 1 22.31 760 ILE A O 1
ATOM 5953 N N . GLN A 1 761 ? 17.719 55.188 31.031 1 21.91 761 GLN A N 1
ATOM 5954 C CA . GLN A 1 761 ? 18.609 56.188 30.469 1 21.91 761 GLN A CA 1
ATOM 5955 C C . GLN A 1 761 ? 17.891 57.5 30.25 1 21.91 761 GLN A C 1
ATOM 5957 O O . GLN A 1 761 ? 16.672 57.531 30.016 1 21.91 761 GLN A O 1
ATOM 5962 N N . GLU A 1 762 ? 18.672 58.719 30.172 1 23.7 762 GLU A N 1
ATOM 5963 C CA . GLU A 1 762 ? 18.656 60.156 30.297 1 23.7 762 GLU A CA 1
ATOM 5964 C C . GLU A 1 762 ? 17.812 60.812 29.188 1 23.7 762 GLU A C 1
ATOM 5966 O O . GLU A 1 762 ? 17.797 60.312 28.062 1 23.7 762 GLU A O 1
ATOM 5971 N N . SER A 1 763 ? 16.844 61.625 29.578 1 23.28 763 SER A N 1
ATOM 5972 C CA . SER A 1 763 ? 15.883 62.594 29.031 1 23.28 763 SER A CA 1
ATOM 5973 C C . SER A 1 763 ? 16.562 63.594 28.094 1 23.28 763 SER A C 1
ATOM 5975 O O . SER A 1 763 ? 16.812 64.75 28.484 1 23.28 763 SER A O 1
ATOM 5977 N N . SER A 1 764 ? 17.688 63.219 27.359 1 23.84 764 SER A N 1
ATOM 5978 C CA . SER A 1 764 ? 18.25 64.438 26.766 1 23.84 764 SER A CA 1
ATOM 5979 C C . SER A 1 764 ? 17.172 65.25 26.031 1 23.84 764 SER A C 1
ATOM 5981 O O . SER A 1 764 ? 16.141 64.688 25.641 1 23.84 764 SER A O 1
ATOM 5983 N N . GLU A 1 765 ? 17.406 66.562 25.875 1 25.77 765 GLU A N 1
ATOM 5984 C CA . GLU A 1 765 ? 16.797 67.875 25.484 1 25.77 765 GLU A CA 1
ATOM 5985 C C . GLU A 1 765 ? 16.141 67.75 24.109 1 25.77 765 GLU A C 1
ATOM 5987 O O . GLU A 1 765 ? 16.719 67.188 23.188 1 25.77 765 GLU A O 1
ATOM 5992 N N . SER A 1 766 ? 14.797 68 24.062 1 26.5 766 SER A N 1
ATOM 5993 C CA . SER A 1 766 ? 13.719 68 23.078 1 26.5 766 SER A CA 1
ATOM 5994 C C . SER A 1 766 ? 14.023 69 21.969 1 26.5 766 SER A C 1
ATOM 5996 O O . SER A 1 766 ? 13.648 70.188 22.047 1 26.5 766 SER A O 1
ATOM 5998 N N . THR A 1 767 ? 15.344 69.188 21.547 1 28.45 767 THR A N 1
ATOM 5999 C CA . THR A 1 767 ? 15.406 70.25 20.531 1 28.45 767 THR A CA 1
ATOM 6000 C C . THR A 1 767 ? 14.469 69.938 19.359 1 28.45 767 THR A C 1
ATOM 6002 O O . THR A 1 767 ? 14.5 68.812 18.812 1 28.45 767 THR A O 1
ATOM 6005 N N . LYS A 1 768 ? 13.414 70.75 19.188 1 33.81 768 LYS A N 1
ATOM 6006 C CA . LYS A 1 768 ? 12.336 70.812 18.219 1 33.81 768 LYS A CA 1
ATOM 6007 C C . LYS A 1 768 ? 12.883 70.812 16.781 1 33.81 768 LYS A C 1
ATOM 6009 O O . LYS A 1 768 ? 13.445 71.812 16.344 1 33.81 768 LYS A O 1
ATOM 6014 N N . PRO A 1 769 ? 13.625 69.75 16.375 1 29.88 769 PRO A N 1
ATOM 6015 C CA . PRO A 1 769 ? 14.188 70 15.047 1 29.88 769 PRO A CA 1
ATOM 6016 C C . PRO A 1 769 ? 13.141 70.5 14.062 1 29.88 769 PRO A C 1
ATOM 6018 O O . PRO A 1 769 ? 11.945 70.312 14.242 1 29.88 769 PRO A O 1
ATOM 6021 N N . GLU A 1 770 ? 13.5 71.562 13.172 1 30.62 770 GLU A N 1
ATOM 6022 C CA . GLU A 1 770 ? 12.922 72.25 12.039 1 30.62 770 GLU A CA 1
ATOM 6023 C C . GLU A 1 770 ? 12.086 71.312 11.164 1 30.62 770 GLU A C 1
ATOM 6025 O O . GLU A 1 770 ? 12.297 70.125 11.164 1 30.62 770 GLU A O 1
ATOM 6030 N N . HIS A 1 771 ? 10.977 71.938 10.562 1 31.28 771 HIS A N 1
ATOM 6031 C CA . HIS A 1 771 ? 9.977 71.438 9.625 1 31.28 771 HIS A CA 1
ATOM 6032 C C . HIS A 1 771 ? 10.625 70.625 8.531 1 31.28 771 HIS A C 1
ATOM 6034 O O . HIS A 1 771 ? 11.156 71.125 7.555 1 31.28 771 HIS A O 1
ATOM 6040 N N . GLN A 1 772 ? 11.422 69.688 8.82 1 29 772 GLN A N 1
ATOM 6041 C CA . GLN A 1 772 ? 11.945 68.875 7.75 1 29 772 GLN A CA 1
ATOM 6042 C C . GLN A 1 772 ? 10.828 68.375 6.82 1 29 772 GLN A C 1
ATOM 6044 O O . GLN A 1 772 ? 9.852 67.812 7.266 1 29 772 GLN A O 1
ATOM 6049 N N . VAL A 1 773 ? 10.539 69.25 5.758 1 33.94 773 VAL A N 1
ATOM 6050 C CA . VAL A 1 773 ? 9.82 68.812 4.559 1 33.94 773 VAL A CA 1
ATOM 6051 C C . VAL A 1 773 ? 9.961 67.312 4.383 1 33.94 773 VAL A C 1
ATOM 6053 O O . VAL A 1 773 ? 11.078 66.812 4.328 1 33.94 773 VAL A O 1
ATOM 6056 N N . SER A 1 774 ? 9.086 66.688 4.926 1 35.72 774 SER A N 1
ATOM 6057 C CA . SER A 1 774 ? 8.961 65.25 4.754 1 35.72 774 SER A CA 1
ATOM 6058 C C . SER A 1 774 ? 9.172 64.812 3.299 1 35.72 774 SER A C 1
ATOM 6060 O O . SER A 1 774 ? 8.352 65.125 2.438 1 35.72 774 SER A O 1
ATOM 6062 N N . VAL A 1 775 ? 10.242 65.188 2.678 1 36.5 775 VAL A N 1
ATOM 6063 C CA . VAL A 1 775 ? 10.609 64.625 1.384 1 36.5 775 VAL A CA 1
ATOM 6064 C C . VAL A 1 775 ? 10.102 63.156 1.287 1 36.5 775 VAL A C 1
ATOM 6066 O O . VAL A 1 775 ? 10.492 62.312 2.086 1 36.5 775 VAL A O 1
ATOM 6069 N N . HIS A 1 776 ? 8.914 62.969 0.755 1 43.56 776 HIS A N 1
ATOM 6070 C CA . HIS A 1 776 ? 8.281 61.719 0.348 1 43.56 776 HIS A CA 1
ATOM 6071 C C . HIS A 1 776 ? 9.289 60.781 -0.315 1 43.56 776 HIS A C 1
ATOM 6073 O O . HIS A 1 776 ? 9.594 60.938 -1.501 1 43.56 776 HIS A O 1
ATOM 6079 N N . LYS A 1 777 ? 10.289 60.312 0.307 1 51.81 777 LYS A N 1
ATOM 6080 C CA . LYS A 1 777 ? 11.273 59.406 -0.251 1 51.81 777 LYS A CA 1
ATOM 6081 C C . LYS A 1 777 ? 10.625 58.094 -0.665 1 51.81 777 LYS A C 1
ATOM 6083 O O . LYS A 1 777 ? 9.938 57.438 0.136 1 51.81 777 LYS A O 1
ATOM 6088 N N . ARG A 1 778 ? 10.406 57.938 -1.971 1 63.41 778 ARG A N 1
ATOM 6089 C CA . ARG A 1 778 ? 9.93 56.719 -2.623 1 63.41 778 ARG A CA 1
ATOM 6090 C C . ARG A 1 778 ? 10.844 55.531 -2.328 1 63.41 778 ARG A C 1
ATOM 6092 O O . ARG A 1 778 ? 12.062 55.656 -2.457 1 63.41 778 ARG A O 1
ATOM 6099 N N . GLU A 1 779 ? 10.328 54.562 -1.516 1 74.5 779 GLU A N 1
ATOM 6100 C CA . GLU A 1 779 ? 11.078 53.344 -1.23 1 74.5 779 GLU A CA 1
ATOM 6101 C C . GLU A 1 779 ? 10.625 52.188 -2.133 1 74.5 779 GLU A C 1
ATOM 6103 O O . GLU A 1 779 ? 9.477 52.188 -2.594 1 74.5 779 GLU A O 1
ATOM 6108 N N . LEU A 1 780 ? 11.625 51.406 -2.467 1 84.38 780 LEU A N 1
ATOM 6109 C CA . LEU A 1 780 ? 11.32 50.188 -3.234 1 84.38 780 LEU A CA 1
ATOM 6110 C C . LEU A 1 780 ? 10.828 49.062 -2.32 1 84.38 780 LEU A C 1
ATOM 6112 O O . LEU A 1 780 ? 11.344 48.906 -1.217 1 84.38 780 LEU A O 1
ATOM 6116 N N . ALA A 1 781 ? 9.688 48.531 -2.709 1 87.81 781 ALA A N 1
ATOM 6117 C CA . ALA A 1 781 ? 9.07 47.5 -1.882 1 87.81 781 ALA A CA 1
ATOM 6118 C C . ALA A 1 781 ? 8.664 46.281 -2.723 1 87.81 781 ALA A C 1
ATOM 6120 O O . ALA A 1 781 ? 8.672 46.344 -3.955 1 87.81 781 ALA A O 1
ATOM 6121 N N . LEU A 1 782 ? 8.492 45.156 -2.068 1 91.25 782 LEU A N 1
ATOM 6122 C CA . LEU A 1 782 ? 7.98 43.938 -2.67 1 91.25 782 LEU A CA 1
ATOM 6123 C C . LEU A 1 782 ? 6.52 43.719 -2.283 1 91.25 782 LEU A C 1
ATOM 6125 O O . LEU A 1 782 ? 6.145 43.906 -1.125 1 91.25 782 LEU A O 1
ATOM 6129 N N . ASP A 1 783 ? 5.668 43.375 -3.227 1 88.44 783 ASP A N 1
ATOM 6130 C CA . ASP A 1 783 ? 4.277 43 -2.99 1 88.44 783 ASP A CA 1
ATOM 6131 C C . ASP A 1 783 ? 4.121 41.5 -2.9 1 88.44 783 ASP A C 1
ATOM 6133 O O . ASP A 1 783 ? 4.133 40.812 -3.922 1 88.44 783 ASP A O 1
ATOM 6137 N N . LEU A 1 784 ? 3.857 41 -1.713 1 92.44 784 LEU A N 1
ATOM 6138 C CA . LEU A 1 784 ? 3.838 39.562 -1.485 1 92.44 784 LEU A CA 1
ATOM 6139 C C . LEU A 1 784 ? 2.432 39 -1.671 1 92.44 784 LEU A C 1
ATOM 6141 O O . LEU A 1 784 ? 2.244 37.781 -1.711 1 92.44 784 LEU A O 1
ATOM 6145 N N . ARG A 1 785 ? 1.425 39.781 -1.861 1 88.38 785 ARG A N 1
ATOM 6146 C CA . ARG A 1 785 ? 0.018 39.406 -1.85 1 88.38 785 ARG A CA 1
ATOM 6147 C C . ARG A 1 785 ? -0.304 38.469 -3.021 1 88.38 785 ARG A C 1
ATOM 6149 O O . ARG A 1 785 ? -1.167 37.594 -2.912 1 88.38 785 ARG A O 1
ATOM 6156 N N . TYR A 1 786 ? 0.44 38.562 -4.023 1 88.62 786 TYR A N 1
ATOM 6157 C CA . TYR A 1 786 ? 0.139 37.781 -5.219 1 88.62 786 TYR A CA 1
ATOM 6158 C C . TYR A 1 786 ? 0.747 36.375 -5.133 1 88.62 786 TYR A C 1
ATOM 6160 O O . TYR A 1 786 ? 0.257 35.438 -5.766 1 88.62 786 TYR A O 1
ATOM 6168 N N . TYR A 1 787 ? 1.759 36.219 -4.312 1 92.31 787 TYR A N 1
ATOM 6169 C CA . TYR A 1 787 ? 2.559 35 -4.422 1 92.31 787 TYR A CA 1
ATOM 6170 C C . TYR A 1 787 ? 2.512 34.219 -3.125 1 92.31 787 TYR A C 1
ATOM 6172 O O . TYR A 1 787 ? 2.846 33.031 -3.111 1 92.31 787 TYR A O 1
ATOM 6180 N N . MET A 1 788 ? 2.154 34.812 -2.074 1 92.56 788 MET A N 1
ATOM 6181 C CA . MET A 1 788 ? 2.166 34.125 -0.784 1 92.56 788 MET A CA 1
ATOM 6182 C C . MET A 1 788 ? 1.097 33.062 -0.735 1 92.56 788 MET A C 1
ATOM 6184 O O . MET A 1 788 ? 0.125 33.094 -1.491 1 92.56 788 MET A O 1
ATOM 6188 N N . ASN A 1 789 ? 1.364 32.031 0.071 1 92.12 789 ASN A N 1
ATOM 6189 C CA . ASN A 1 789 ? 0.328 31.062 0.396 1 92.12 789 ASN A CA 1
ATOM 6190 C C . ASN A 1 789 ? -0.747 31.672 1.295 1 92.12 789 ASN A C 1
ATOM 6192 O O . ASN A 1 789 ? -0.486 31.969 2.459 1 92.12 789 ASN A O 1
ATOM 6196 N N . ARG A 1 790 ? -1.887 31.875 0.825 1 85 790 ARG A N 1
ATOM 6197 C CA . ARG A 1 790 ? -2.92 32.625 1.521 1 85 790 ARG A CA 1
ATOM 6198 C C . ARG A 1 790 ? -3.514 31.828 2.67 1 85 790 ARG A C 1
ATOM 6200 O O . ARG A 1 790 ? -4.039 32.406 3.629 1 85 790 ARG A O 1
ATOM 6207 N N . ALA A 1 791 ? -3.488 30.625 2.637 1 84.56 791 ALA A N 1
ATOM 6208 C CA . ALA A 1 791 ? -4.105 29.875 3.725 1 84.56 791 ALA A CA 1
ATOM 6209 C C . ALA A 1 791 ? -3.26 28.656 4.094 1 84.56 791 ALA A C 1
ATOM 6211 O O . ALA A 1 791 ? -3.699 27.516 3.932 1 84.56 791 ALA A O 1
ATOM 6212 N N . PRO A 1 792 ? -2.158 29.094 4.742 1 90.25 792 PRO A N 1
ATOM 6213 C CA . PRO A 1 792 ? -1.345 27.969 5.203 1 90.25 792 PRO A CA 1
ATOM 6214 C C . PRO A 1 792 ? -2.027 27.172 6.309 1 90.25 792 PRO A C 1
ATOM 6216 O O . PRO A 1 792 ? -2.926 27.672 6.984 1 90.25 792 PRO A O 1
ATOM 6219 N N . VAL A 1 793 ? -1.662 25.953 6.469 1 91.88 793 VAL A N 1
ATOM 6220 C CA . VAL A 1 793 ? -2.197 25.109 7.535 1 91.88 793 VAL A CA 1
ATOM 6221 C C . VAL A 1 793 ? -1.679 25.594 8.883 1 91.88 793 VAL A C 1
ATOM 6223 O O . VAL A 1 793 ? -0.495 25.906 9.023 1 91.88 793 VAL A O 1
ATOM 6226 N N . THR A 1 794 ? -2.564 25.797 9.82 1 93.25 794 THR A N 1
ATOM 6227 C CA . THR A 1 794 ? -2.193 26.281 11.148 1 93.25 794 THR A CA 1
ATOM 6228 C C . THR A 1 794 ? -2.76 25.359 12.234 1 93.25 794 THR A C 1
ATOM 6230 O O . THR A 1 794 ? -3.719 24.625 12 1 93.25 794 THR A O 1
ATOM 6233 N N . VAL A 1 795 ? -2.053 25.344 13.344 1 93.5 795 VAL A N 1
ATOM 6234 C CA . VAL A 1 795 ? -2.551 24.656 14.539 1 93.5 795 VAL A CA 1
ATOM 6235 C C . VAL A 1 795 ? -2.572 25.625 15.719 1 93.5 795 VAL A C 1
ATOM 6237 O O . VAL A 1 795 ? -1.776 26.562 15.773 1 93.5 795 VAL A O 1
ATOM 6240 N N . ARG A 1 796 ? -3.447 25.375 16.594 1 91 796 ARG A N 1
ATOM 6241 C CA . ARG A 1 796 ? -3.539 26.203 17.781 1 91 796 ARG A CA 1
ATOM 6242 C C . ARG A 1 796 ? -2.486 25.812 18.812 1 91 796 ARG A C 1
ATOM 6244 O O . ARG A 1 796 ? -2.027 24.672 18.828 1 91 796 ARG A O 1
ATOM 6251 N N . ALA A 1 797 ? -2.223 26.734 19.656 1 89.88 797 ALA A N 1
ATOM 6252 C CA . ALA A 1 797 ? -1.193 26.531 20.672 1 89.88 797 ALA A CA 1
ATOM 6253 C C . ALA A 1 797 ? -1.543 25.359 21.594 1 89.88 797 ALA A C 1
ATOM 6255 O O . ALA A 1 797 ? -0.656 24.641 22.047 1 89.88 797 ALA A O 1
ATOM 6256 N N . GLU A 1 798 ? -2.822 25.078 21.781 1 86.81 798 GLU A N 1
ATOM 6257 C CA . GLU A 1 798 ? -3.275 24.062 22.719 1 86.81 798 GLU A CA 1
ATOM 6258 C C . GLU A 1 798 ? -3.375 22.688 22.047 1 86.81 798 GLU A C 1
ATOM 6260 O O . GLU A 1 798 ? -3.656 21.688 22.703 1 86.81 798 GLU A O 1
ATOM 6265 N N . CYS A 1 799 ? -3.082 22.656 20.781 1 90.94 799 CYS A N 1
ATOM 6266 C CA . CYS A 1 799 ? -3.156 21.406 20.047 1 90.94 799 CYS A CA 1
ATOM 6267 C C . CYS A 1 799 ? -2.129 20.406 20.562 1 90.94 799 CYS A C 1
ATOM 6269 O O . CYS A 1 799 ? -1.017 20.797 20.938 1 90.94 799 CYS A O 1
ATOM 6271 N N . SER A 1 800 ? -2.596 19.203 20.641 1 90.94 800 SER A N 1
ATOM 6272 C CA . SER A 1 800 ? -1.666 18.156 21.047 1 90.94 800 SER A CA 1
ATOM 6273 C C . SER A 1 800 ? -0.508 18.031 20.062 1 90.94 800 SER A C 1
ATOM 6275 O O . SER A 1 800 ? -0.708 18.109 18.844 1 90.94 800 SER A O 1
ATOM 6277 N N . ALA A 1 801 ? 0.634 17.844 20.625 1 93 801 ALA A N 1
ATOM 6278 C CA . ALA A 1 801 ? 1.813 17.688 19.766 1 93 801 ALA A CA 1
ATOM 6279 C C . ALA A 1 801 ? 1.7 16.453 18.906 1 93 801 ALA A C 1
ATOM 6281 O O . ALA A 1 801 ? 2.246 16.406 17.797 1 93 801 ALA A O 1
ATOM 6282 N N . GLN A 1 802 ? 1.043 15.43 19.344 1 92.5 802 GLN A N 1
ATOM 6283 C CA . GLN A 1 802 ? 0.849 14.234 18.531 1 92.5 802 GLN A CA 1
ATOM 6284 C C . GLN A 1 802 ? 0.001 14.531 17.297 1 92.5 802 GLN A C 1
ATOM 6286 O O . GLN A 1 802 ? 0.288 14.039 16.219 1 92.5 802 GLN A O 1
ATOM 6291 N N . ARG A 1 803 ? -1.009 15.258 17.516 1 92.81 803 ARG A N 1
ATOM 6292 C CA . ARG A 1 803 ? -1.846 15.648 16.391 1 92.81 803 ARG A CA 1
ATOM 6293 C C . ARG A 1 803 ? -1.064 16.516 15.398 1 92.81 803 ARG A C 1
ATOM 6295 O O . ARG A 1 803 ? -1.211 16.359 14.18 1 92.81 803 ARG A O 1
ATOM 6302 N N . ALA A 1 804 ? -0.325 17.438 15.938 1 94.75 804 ALA A N 1
ATOM 6303 C CA . ALA A 1 804 ? 0.521 18.25 15.07 1 94.75 804 ALA A CA 1
ATOM 6304 C C . ALA A 1 804 ? 1.474 17.375 14.258 1 94.75 804 ALA A C 1
ATOM 6306 O O . ALA A 1 804 ? 1.711 17.656 13.078 1 94.75 804 ALA A O 1
ATOM 6307 N N . TYR A 1 805 ? 2.01 16.359 14.961 1 95.38 805 TYR A N 1
ATOM 6308 C CA . TYR A 1 805 ? 2.881 15.406 14.289 1 95.38 805 TYR A CA 1
ATOM 6309 C C . TYR A 1 805 ? 2.148 14.719 13.141 1 95.38 805 TYR A C 1
ATOM 6311 O O . TYR A 1 805 ? 2.684 14.609 12.031 1 95.38 805 TYR A O 1
ATOM 6319 N N . ILE A 1 806 ? 0.973 14.297 13.328 1 93.94 806 ILE A N 1
ATOM 6320 C CA . ILE A 1 806 ? 0.185 13.57 12.336 1 93.94 806 ILE A CA 1
ATOM 6321 C C . ILE A 1 806 ? -0.134 14.492 11.156 1 93.94 806 ILE A C 1
ATOM 6323 O O . ILE A 1 806 ? 0.012 14.094 10 1 93.94 806 ILE A O 1
ATOM 6327 N N . ILE A 1 807 ? -0.533 15.688 11.461 1 94.56 807 ILE A N 1
ATOM 6328 C CA . ILE A 1 807 ? -0.874 16.656 10.422 1 94.56 807 ILE A CA 1
ATOM 6329 C C . ILE A 1 807 ? 0.358 16.938 9.57 1 94.56 807 ILE A C 1
ATOM 6331 O O . ILE A 1 807 ? 0.293 16.906 8.336 1 94.56 807 ILE A O 1
ATOM 6335 N N . PHE A 1 808 ? 1.46 17.172 10.281 1 95.38 808 PHE A N 1
ATOM 6336 C CA . PHE A 1 808 ? 2.703 17.531 9.609 1 95.38 808 PHE A CA 1
ATOM 6337 C C . PHE A 1 808 ? 3.188 16.391 8.719 1 95.38 808 PHE A C 1
ATOM 6339 O O . PHE A 1 808 ? 3.494 16.609 7.543 1 95.38 808 PHE A O 1
ATOM 6346 N N . ARG A 1 809 ? 3.186 15.227 9.203 1 94.31 809 ARG A N 1
ATOM 6347 C CA . ARG A 1 809 ? 3.74 14.07 8.508 1 94.31 809 ARG A CA 1
ATOM 6348 C C . ARG A 1 809 ? 2.803 13.594 7.406 1 94.31 809 ARG A C 1
ATOM 6350 O O . ARG A 1 809 ? 3.252 13.234 6.316 1 94.31 809 ARG A O 1
ATOM 6357 N N . THR A 1 810 ? 1.539 13.555 7.629 1 92.94 810 THR A N 1
ATOM 6358 C CA . THR A 1 810 ? 0.584 12.984 6.684 1 92.94 810 THR A CA 1
ATOM 6359 C C . THR A 1 810 ? 0.366 13.922 5.5 1 92.94 810 THR A C 1
ATOM 6361 O O . THR A 1 810 ? 0.149 13.469 4.375 1 92.94 810 THR A O 1
ATOM 6364 N N . LEU A 1 811 ? 0.487 15.227 5.746 1 93.06 811 LEU A N 1
ATOM 6365 C CA . LEU A 1 811 ? 0.266 16.188 4.66 1 93.06 811 LEU A CA 1
ATOM 6366 C C . LEU A 1 811 ? 1.579 16.531 3.975 1 93.06 811 LEU A C 1
ATOM 6368 O O . LEU A 1 811 ? 1.582 17.219 2.945 1 93.06 811 LEU A O 1
ATOM 6372 N N . GLY A 1 812 ? 2.676 16.078 4.488 1 92.5 812 GLY A N 1
ATOM 6373 C CA . GLY A 1 812 ? 3.969 16.391 3.904 1 92.5 812 GLY A CA 1
ATOM 6374 C C . GLY A 1 812 ? 4.324 17.875 3.996 1 92.5 812 GLY A C 1
ATOM 6375 O O . GLY A 1 812 ? 4.793 18.453 3.023 1 92.5 812 GLY A O 1
ATOM 6376 N N . LEU A 1 813 ? 4.117 18.438 5.148 1 94.19 813 LEU A N 1
ATOM 6377 C CA . LEU A 1 813 ? 4.344 19.875 5.332 1 94.19 813 LEU A CA 1
ATOM 6378 C C . LEU A 1 813 ? 5.812 20.156 5.629 1 94.19 813 LEU A C 1
ATOM 6380 O O . LEU A 1 813 ? 6.543 19.266 6.074 1 94.19 813 LEU A O 1
ATOM 6384 N N . ARG A 1 814 ? 6.207 21.328 5.285 1 93.81 814 ARG A N 1
ATOM 6385 C CA . ARG A 1 814 ? 7.527 21.812 5.664 1 93.81 814 ARG A CA 1
ATOM 6386 C C . ARG A 1 814 ? 7.438 22.797 6.828 1 93.81 814 ARG A C 1
ATOM 6388 O O . ARG A 1 814 ? 8.352 22.875 7.656 1 93.81 814 ARG A O 1
ATOM 6395 N N . HIS A 1 815 ? 6.363 23.594 6.852 1 95 815 HIS A N 1
ATOM 6396 C CA . HIS A 1 815 ? 6.117 24.594 7.887 1 95 815 HIS A CA 1
ATOM 6397 C C . HIS A 1 815 ? 4.703 24.469 8.445 1 95 815 HIS A C 1
ATOM 6399 O O . HIS A 1 815 ? 3.748 24.281 7.688 1 95 815 HIS A O 1
ATOM 6405 N N . LEU A 1 816 ? 4.637 24.5 9.742 1 95.94 816 LEU A N 1
ATOM 6406 C CA . LEU A 1 816 ? 3.352 24.516 10.43 1 95.94 816 LEU A CA 1
ATOM 6407 C C . LEU A 1 816 ? 3.281 25.672 11.43 1 95.94 816 LEU A C 1
ATOM 6409 O O . LEU A 1 816 ? 3.959 25.641 12.461 1 95.94 816 LEU A O 1
ATOM 6413 N N . CYS A 1 817 ? 2.42 26.641 11.109 1 95.38 817 CYS A N 1
ATOM 6414 C CA . CYS A 1 817 ? 2.297 27.828 11.969 1 95.38 817 CYS A CA 1
ATOM 6415 C C . CYS A 1 817 ? 1.443 27.516 13.195 1 95.38 817 CYS A C 1
ATOM 6417 O O . CYS A 1 817 ? 0.429 26.828 13.094 1 95.38 817 CYS A O 1
ATOM 6419 N N . VAL A 1 818 ? 1.928 27.969 14.312 1 95.06 818 VAL A N 1
ATOM 6420 C CA . VAL A 1 818 ? 1.173 27.859 15.555 1 95.06 818 VAL A CA 1
ATOM 6421 C C . VAL A 1 818 ? 0.552 29.203 15.906 1 95.06 818 VAL A C 1
ATOM 6423 O O . VAL A 1 818 ? 1.251 30.219 15.969 1 95.06 818 VAL A O 1
ATOM 6426 N N . THR A 1 819 ? -0.713 29.234 16.094 1 90.88 819 THR A N 1
ATOM 6427 C CA . THR A 1 819 ? -1.425 30.484 16.375 1 90.88 819 THR A CA 1
ATOM 6428 C C . THR A 1 819 ? -2.082 30.422 17.75 1 90.88 819 THR A C 1
ATOM 6430 O O . THR A 1 819 ? -2.281 29.344 18.312 1 90.88 819 THR A O 1
ATOM 6433 N N . ASP A 1 820 ? -2.285 31.5 18.281 1 84.75 820 ASP A N 1
ATOM 6434 C CA . ASP A 1 820 ? -3.006 31.609 19.547 1 84.75 820 ASP A CA 1
ATOM 6435 C C . ASP A 1 820 ? -4.5 31.828 19.297 1 84.75 820 ASP A C 1
ATOM 6437 O O . ASP A 1 820 ? -4.988 31.656 18.188 1 84.75 820 ASP A O 1
ATOM 6441 N N . SER A 1 821 ? -5.25 32.188 20.297 1 76.12 821 SER A N 1
ATOM 6442 C CA . SER A 1 821 ? -6.699 32.312 20.219 1 76.12 821 SER A CA 1
ATOM 6443 C C . SER A 1 821 ? -7.094 33.531 19.359 1 76.12 821 SER A C 1
ATOM 6445 O O . SER A 1 821 ? -8.203 33.594 18.844 1 76.12 821 SER A O 1
ATOM 6447 N N . SER A 1 822 ? -6.227 34.5 19.172 1 72.88 822 SER A N 1
ATOM 6448 C CA . SER A 1 822 ? -6.508 35.688 18.344 1 72.88 822 SER A CA 1
ATOM 6449 C C . SER A 1 822 ? -5.91 35.531 16.953 1 72.88 822 SER A C 1
ATOM 6451 O O . SER A 1 822 ? -5.793 36.531 16.219 1 72.88 822 SER A O 1
ATOM 6453 N N . ASN A 1 823 ? -5.441 34.375 16.562 1 81.69 823 ASN A N 1
ATOM 6454 C CA . ASN A 1 823 ? -4.852 34.062 15.266 1 81.69 823 ASN A CA 1
ATOM 6455 C C . ASN A 1 823 ? -3.523 34.812 15.07 1 81.69 823 ASN A C 1
ATOM 6457 O O . ASN A 1 823 ? -3.143 35.094 13.938 1 81.69 823 ASN A O 1
ATOM 6461 N N . SER A 1 824 ? -2.967 35.156 16.125 1 84.88 824 SER A N 1
ATOM 6462 C CA . SER A 1 824 ? -1.609 35.688 16.047 1 84.88 824 SER A CA 1
ATOM 6463 C C . SER A 1 824 ? -0.579 34.562 16.016 1 84.88 824 SER A C 1
ATOM 6465 O O . SER A 1 824 ? -0.732 33.562 16.719 1 84.88 824 SER A O 1
ATOM 6467 N N . VAL A 1 825 ? 0.389 34.75 15.219 1 91.56 825 VAL A N 1
ATOM 6468 C CA . VAL A 1 825 ? 1.405 33.719 15.094 1 91.56 825 VAL A CA 1
ATOM 6469 C C . VAL A 1 825 ? 2.354 33.75 16.281 1 91.56 825 VAL A C 1
ATOM 6471 O O . VAL A 1 825 ? 2.951 34.812 16.562 1 91.56 825 VAL A O 1
ATOM 6474 N N . ILE A 1 826 ? 2.465 32.719 17 1 90.31 826 ILE A N 1
ATOM 6475 C CA . ILE A 1 826 ? 3.301 32.688 18.188 1 90.31 826 ILE A CA 1
ATOM 6476 C C . ILE A 1 826 ? 4.523 31.812 17.953 1 90.31 826 ILE A C 1
ATOM 6478 O O . ILE A 1 826 ? 5.492 31.859 18.719 1 90.31 826 ILE A O 1
ATOM 6482 N N . GLY A 1 827 ? 4.41 31 16.984 1 93.06 827 GLY A N 1
ATOM 6483 C CA . GLY A 1 827 ? 5.527 30.109 16.719 1 93.06 827 GLY A CA 1
ATOM 6484 C C . GLY A 1 827 ? 5.387 29.344 15.406 1 93.06 827 GLY A C 1
ATOM 6485 O O . GLY A 1 827 ? 4.422 29.547 14.664 1 93.06 827 GLY A O 1
ATOM 6486 N N . MET A 1 828 ? 6.461 28.516 15.133 1 94.94 828 MET A N 1
ATOM 6487 C CA . MET A 1 828 ? 6.504 27.688 13.93 1 94.94 828 MET A CA 1
ATOM 6488 C C . MET A 1 828 ? 7.027 26.281 14.25 1 94.94 828 MET A C 1
ATOM 6490 O O . MET A 1 828 ? 7.934 26.141 15.078 1 94.94 828 MET A O 1
ATOM 6494 N N . ILE A 1 829 ? 6.379 25.344 13.703 1 95.69 829 ILE A N 1
ATOM 6495 C CA . ILE A 1 829 ? 6.844 23.969 13.859 1 95.69 829 ILE A CA 1
ATOM 6496 C C . ILE A 1 829 ? 7.438 23.469 12.539 1 95.69 829 ILE A C 1
ATOM 6498 O O . ILE A 1 829 ? 6.797 23.562 11.492 1 95.69 829 ILE A O 1
ATOM 6502 N N . THR A 1 830 ? 8.617 23.078 12.547 1 93.31 830 THR A N 1
ATOM 6503 C CA . THR A 1 830 ? 9.289 22.453 11.414 1 93.31 830 THR A CA 1
ATOM 6504 C C . THR A 1 830 ? 9.711 21.016 11.758 1 93.31 830 THR A C 1
ATOM 6506 O O . THR A 1 830 ? 9.406 20.516 12.844 1 93.31 830 THR A O 1
ATOM 6509 N N . ARG A 1 831 ? 10.305 20.406 10.844 1 91.75 831 ARG A N 1
ATOM 6510 C CA . ARG A 1 831 ? 10.734 19.031 11.023 1 91.75 831 ARG A CA 1
ATOM 6511 C C . ARG A 1 831 ? 11.727 18.906 12.172 1 91.75 831 ARG A C 1
ATOM 6513 O O . ARG A 1 831 ? 11.742 17.906 12.883 1 91.75 831 ARG A O 1
ATOM 6520 N N . LYS A 1 832 ? 12.562 19.859 12.32 1 88.25 832 LYS A N 1
ATOM 6521 C CA . LYS A 1 832 ? 13.555 19.875 13.391 1 88.25 832 LYS A CA 1
ATOM 6522 C C . LYS A 1 832 ? 12.883 19.844 14.758 1 88.25 832 LYS A C 1
ATOM 6524 O O . LYS A 1 832 ? 13.328 19.125 15.656 1 88.25 832 LYS A O 1
ATOM 6529 N N . ASP A 1 833 ? 11.82 20.562 14.875 1 89.94 833 ASP A N 1
ATOM 6530 C CA . ASP A 1 833 ? 11.109 20.656 16.141 1 89.94 833 ASP A CA 1
ATOM 6531 C C . ASP A 1 833 ? 10.406 19.344 16.484 1 89.94 833 ASP A C 1
ATOM 6533 O O . ASP A 1 833 ? 10.406 18.906 17.641 1 89.94 833 ASP A O 1
ATOM 6537 N N . ILE A 1 834 ? 9.875 18.797 15.5 1 91.5 834 ILE A N 1
ATOM 6538 C CA . ILE A 1 834 ? 9.156 17.547 15.695 1 91.5 834 ILE A CA 1
ATOM 6539 C C . ILE A 1 834 ? 10.141 16.438 16.062 1 91.5 834 ILE A C 1
ATOM 6541 O O . ILE A 1 834 ? 9.898 15.656 16.984 1 91.5 834 ILE A O 1
ATOM 6545 N N . ALA A 1 835 ? 11.203 16.375 15.297 1 85.69 835 ALA A N 1
ATOM 6546 C CA . ALA A 1 835 ? 12.195 15.32 15.539 1 85.69 835 ALA A CA 1
ATOM 6547 C C . ALA A 1 835 ? 12.82 15.461 16.922 1 85.69 835 ALA A C 1
ATOM 6549 O O . ALA A 1 835 ? 13.07 14.461 17.594 1 85.69 835 ALA A O 1
ATOM 6550 N N . GLN A 1 836 ? 13.062 16.625 17.328 1 80.81 836 GLN A N 1
ATOM 6551 C CA . GLN A 1 836 ? 13.641 16.875 18.641 1 80.81 836 GLN A CA 1
ATOM 6552 C C . GLN A 1 836 ? 12.68 16.469 19.75 1 80.81 836 GLN A C 1
ATOM 6554 O O . GLN A 1 836 ? 13.102 15.891 20.75 1 80.81 836 GLN A O 1
ATOM 6559 N N . SER A 1 837 ? 11.453 16.734 19.547 1 81.06 837 SER A N 1
ATOM 6560 C CA . SER A 1 837 ? 10.453 16.391 20.547 1 81.06 837 SER A CA 1
ATOM 6561 C C . SER A 1 837 ? 10.195 14.891 20.578 1 81.06 837 SER A C 1
ATOM 6563 O O . SER A 1 837 ? 9.859 14.336 21.625 1 81.06 837 SER A O 1
ATOM 6565 N N . ALA A 1 838 ? 10.359 14.359 19.5 1 74.62 838 ALA A N 1
ATOM 6566 C CA . ALA A 1 838 ? 10.125 12.922 19.422 1 74.62 838 ALA A CA 1
ATOM 6567 C C . ALA A 1 838 ? 11.25 12.141 20.078 1 74.62 838 ALA A C 1
ATOM 6569 O O . ALA A 1 838 ? 11.031 11.062 20.656 1 74.62 838 ALA A O 1
ATOM 6570 N N . HIS A 1 839 ? 12.516 12.555 20.016 1 65.75 839 HIS A N 1
ATOM 6571 C CA . HIS A 1 839 ? 13.664 11.867 20.594 1 65.75 839 HIS A CA 1
ATOM 6572 C C . HIS A 1 839 ? 13.836 12.211 22.062 1 65.75 839 HIS A C 1
ATOM 6574 O O . HIS A 1 839 ? 14.32 11.398 22.859 1 65.75 839 HIS A O 1
ATOM 6580 N N . HIS A 1 840 ? 13.758 13.516 22.562 1 53.19 840 HIS A N 1
ATOM 6581 C CA . HIS A 1 840 ? 14.078 13.977 23.906 1 53.19 840 HIS A CA 1
ATOM 6582 C C . HIS A 1 840 ? 13.266 13.211 24.953 1 53.19 840 HIS A C 1
ATOM 6584 O O . HIS A 1 840 ? 13.758 12.938 26.047 1 53.19 840 HIS A O 1
ATOM 6590 N N . GLN A 1 841 ? 11.953 13.172 24.938 1 47.53 841 GLN A N 1
ATOM 6591 C CA . GLN A 1 841 ? 11.25 12.758 26.141 1 47.53 841 GLN A CA 1
ATOM 6592 C C . GLN A 1 841 ? 11.461 11.273 26.422 1 47.53 841 GLN A C 1
ATOM 6594 O O . GLN A 1 841 ? 10.969 10.75 27.422 1 47.53 841 GLN A O 1
ATOM 6599 N N . ALA A 1 842 ? 11.844 10.43 25.547 1 41.59 842 ALA A N 1
ATOM 6600 C CA . ALA A 1 842 ? 12.133 9.078 26.016 1 41.59 842 ALA A CA 1
ATOM 6601 C C . ALA A 1 842 ? 13.086 9.102 27.203 1 41.59 842 ALA A C 1
ATOM 6603 O O . ALA A 1 842 ? 13.148 8.141 27.984 1 41.59 842 ALA A O 1
ATOM 6604 N N . GLU A 1 843 ? 14.18 9.867 27.172 1 40.22 843 GLU A N 1
ATOM 6605 C CA . GLU A 1 843 ? 15 9.883 28.375 1 40.22 843 GLU A CA 1
ATOM 6606 C C . GLU A 1 843 ? 14.273 10.578 29.531 1 40.22 843 GLU A C 1
ATOM 6608 O O . GLU A 1 843 ? 14.109 9.992 30.609 1 40.22 843 GLU A O 1
ATOM 6613 N N . HIS A 1 844 ? 14.688 12.031 29.953 1 35.44 844 HIS A N 1
ATOM 6614 C CA . HIS A 1 844 ? 14.414 12.812 31.156 1 35.44 844 HIS A CA 1
ATOM 6615 C C . HIS A 1 844 ? 12.969 13.289 31.172 1 35.44 844 HIS A C 1
ATOM 6617 O O . HIS A 1 844 ? 12.32 13.383 30.125 1 35.44 844 HIS A O 1
ATOM 6623 N N . SER A 1 845 ? 12.32 13.469 32.5 1 32.75 845 SER A N 1
ATOM 6624 C CA . SER A 1 845 ? 11.07 14.008 33.062 1 32.75 845 SER A CA 1
ATOM 6625 C C . SER A 1 845 ? 10.633 15.258 32.281 1 32.75 845 SER A C 1
ATOM 6627 O O . SER A 1 845 ? 11.461 15.938 31.688 1 32.75 845 SER A O 1
ATOM 6629 N N . VAL A 1 846 ? 9.227 15.656 32.281 1 35.88 846 VAL A N 1
ATOM 6630 C CA . VAL A 1 846 ? 8.305 16.625 31.688 1 35.88 846 VAL A CA 1
ATOM 6631 C C . VAL A 1 846 ? 8.93 18.031 31.75 1 35.88 846 VAL A C 1
ATOM 6633 O O . VAL A 1 846 ? 8.695 18.859 30.859 1 35.88 846 VAL A O 1
ATOM 6636 N N . SER A 1 847 ? 9.586 18.453 32.875 1 33.25 847 SER A N 1
ATOM 6637 C CA . SER A 1 847 ? 9.852 19.844 33.219 1 33.25 847 SER A CA 1
ATOM 6638 C C . SER A 1 847 ? 10.891 20.453 32.281 1 33.25 847 SER A C 1
ATOM 6640 O O . SER A 1 847 ? 10.992 21.672 32.156 1 33.25 847 SER A O 1
ATOM 6642 N N . LYS A 1 848 ? 11.922 19.734 31.812 1 34.84 848 LYS A N 1
ATOM 6643 C CA . LYS A 1 848 ? 13.117 20.359 31.25 1 34.84 848 LYS A CA 1
ATOM 6644 C C . LYS A 1 848 ? 12.93 20.672 29.766 1 34.84 848 LYS A C 1
ATOM 6646 O O . LYS A 1 848 ? 13.844 21.188 29.109 1 34.84 848 LYS A O 1
ATOM 6651 N N . ILE A 1 849 ? 11.938 20.328 29.172 1 36.5 849 ILE A N 1
ATOM 6652 C CA . ILE A 1 849 ? 11.789 20.672 27.75 1 36.5 849 ILE A CA 1
ATOM 6653 C C . ILE A 1 849 ? 11.664 22.188 27.594 1 36.5 849 ILE A C 1
ATOM 6655 O O . ILE A 1 849 ? 12.188 22.766 26.641 1 36.5 849 ILE A O 1
ATOM 6659 N N . ALA A 1 850 ? 11.023 22.953 28.609 1 30.91 850 ALA A N 1
ATOM 6660 C CA . ALA A 1 850 ? 10.875 24.406 28.547 1 30.91 850 ALA A CA 1
ATOM 6661 C C . ALA A 1 850 ? 12.227 25.109 28.719 1 30.91 850 ALA A C 1
ATOM 6663 O O . ALA A 1 850 ? 12.477 26.141 28.094 1 30.91 850 ALA A O 1
ATOM 6664 N N . LEU A 1 851 ? 13.07 24.641 29.719 1 27.72 851 LEU A N 1
ATOM 6665 C CA . LEU A 1 851 ? 14.273 25.344 30.125 1 27.72 851 LEU A CA 1
ATOM 6666 C C . LEU A 1 851 ? 15.352 25.266 29.047 1 27.72 851 LEU A C 1
ATOM 6668 O O . LEU A 1 851 ? 16.078 26.234 28.812 1 27.72 851 LEU A O 1
ATOM 6672 N N . GLU A 1 852 ? 15.555 24.078 28.531 1 33.25 852 GLU A N 1
ATOM 6673 C CA . GLU A 1 852 ? 16.703 24 27.641 1 33.25 852 GLU A CA 1
ATOM 6674 C C . GLU A 1 852 ? 16.438 24.766 26.344 1 33.25 852 GLU A C 1
ATOM 6676 O O . GLU A 1 852 ? 17.375 25.031 25.578 1 33.25 852 GLU A O 1
ATOM 6681 N N . ARG A 1 853 ? 15.273 25.188 26.125 1 34.31 853 ARG A N 1
ATOM 6682 C CA . ARG A 1 853 ? 14.969 25.938 24.922 1 34.31 853 ARG A CA 1
ATOM 6683 C C . ARG A 1 853 ? 15.391 27.391 25.062 1 34.31 853 ARG A C 1
ATOM 6685 O O . ARG A 1 853 ? 15.375 28.156 24.078 1 34.31 853 ARG A O 1
ATOM 6692 N N . GLN A 1 854 ? 15.438 27.969 26.359 1 28.3 854 GLN A N 1
ATOM 6693 C CA . GLN A 1 854 ? 15.922 29.344 26.438 1 28.3 854 GLN A CA 1
ATOM 6694 C C . GLN A 1 854 ? 17.328 29.469 25.844 1 28.3 854 GLN A C 1
ATOM 6696 O O . GLN A 1 854 ? 17.672 30.5 25.25 1 28.3 854 GLN A O 1
ATOM 6701 N N . GLU A 1 855 ? 18.281 28.609 26.328 1 27.59 855 GLU A N 1
ATOM 6702 C CA . GLU A 1 855 ? 19.656 28.766 25.844 1 27.59 855 GLU A CA 1
ATOM 6703 C C . GLU A 1 855 ? 19.766 28.406 24.359 1 27.59 855 GLU A C 1
ATOM 6705 O O . GLU A 1 855 ? 20.75 28.75 23.703 1 27.59 855 GLU A O 1
ATOM 6710 N N . SER A 1 856 ? 18.969 27.484 23.891 1 28.92 856 SER A N 1
ATOM 6711 C CA . SER A 1 856 ? 19.203 27.047 22.516 1 28.92 856 SER A CA 1
ATOM 6712 C C . SER A 1 856 ? 18.641 28.047 21.516 1 28.92 856 SER A C 1
ATOM 6714 O O . SER A 1 856 ? 18.578 27.766 20.312 1 28.92 856 SER A O 1
ATOM 6716 N N . ASP A 1 857 ? 17.953 29.078 21.859 1 27.42 857 ASP A N 1
ATOM 6717 C CA . ASP A 1 857 ? 17.641 30.156 20.922 1 27.42 857 ASP A CA 1
ATOM 6718 C C . ASP A 1 857 ? 18.859 30.547 20.078 1 27.42 857 ASP A C 1
ATOM 6720 O O . ASP A 1 857 ? 18.797 31.484 19.281 1 27.42 857 ASP A O 1
ATOM 6724 N N . GLY A 1 858 ? 20.094 30.734 20.797 1 23.55 858 GLY A N 1
ATOM 6725 C CA . GLY A 1 858 ? 21.281 31.047 20.016 1 23.55 858 GLY A CA 1
ATOM 6726 C C . GLY A 1 858 ? 21.5 30.094 18.859 1 23.55 858 GLY A C 1
ATOM 6727 O O . GLY A 1 858 ? 20.859 29.031 18.797 1 23.55 858 GLY A O 1
ATOM 6728 N N . SER A 1 859 ? 22.578 30.469 17.922 1 23.19 859 SER A N 1
ATOM 6729 C CA . SER A 1 859 ? 23.062 29.703 16.781 1 23.19 859 SER A CA 1
ATOM 6730 C C . SER A 1 859 ? 23.188 28.219 17.109 1 23.19 859 SER A C 1
ATOM 6732 O O . SER A 1 859 ? 23.922 27.844 18.016 1 23.19 859 SER A O 1
ATOM 6734 N N . SER A 1 860 ? 22.156 27.609 17.484 1 24.89 860 SER A N 1
ATOM 6735 C CA . SER A 1 860 ? 22.453 26.172 17.594 1 24.89 860 SER A CA 1
ATOM 6736 C C . SER A 1 860 ? 23.609 25.766 16.672 1 24.89 860 SER A C 1
ATOM 6738 O O . SER A 1 860 ? 23.406 25.547 15.484 1 24.89 860 SER A O 1
ATOM 6740 N N . TYR A 1 861 ? 24.656 26.406 16.844 1 21.77 861 TYR A N 1
ATOM 6741 C CA . TYR A 1 861 ? 25.984 26.016 16.391 1 21.77 861 TYR A CA 1
ATOM 6742 C C . TYR A 1 861 ? 26.281 24.547 16.734 1 21.77 861 TYR A C 1
ATOM 6744 O O . TYR A 1 861 ? 26.641 24.234 17.859 1 21.77 861 TYR A O 1
ATOM 6752 N N . PHE A 1 862 ? 25.359 23.734 16.578 1 25.25 862 PHE A N 1
ATOM 6753 C CA . PHE A 1 862 ? 25.859 22.359 16.641 1 25.25 862 PHE A CA 1
ATOM 6754 C C . PHE A 1 862 ? 27.25 22.266 16.047 1 25.25 862 PHE A C 1
ATOM 6756 O O . PHE A 1 862 ? 27.516 22.781 14.953 1 25.25 862 PHE A O 1
ATOM 6763 N N . GLY A 1 863 ? 28.297 22.312 16.828 1 21.75 863 GLY A N 1
ATOM 6764 C CA . GLY A 1 863 ? 29.688 22.094 16.5 1 21.75 863 GLY A CA 1
ATOM 6765 C C . GLY A 1 863 ? 29.906 21.172 15.32 1 21.75 863 GLY A C 1
ATOM 6766 O O . GLY A 1 863 ? 29.094 20.266 15.086 1 21.75 863 GLY A O 1
ATOM 6767 N N . ASP A 1 864 ? 30.625 21.578 14.227 1 24.56 864 ASP A N 1
ATOM 6768 C CA . ASP A 1 864 ? 31.156 21.312 12.898 1 24.56 864 ASP A CA 1
ATOM 6769 C C . ASP A 1 864 ? 31.5 19.828 12.734 1 24.56 864 ASP A C 1
ATOM 6771 O O . ASP A 1 864 ? 31.625 19.328 11.617 1 24.56 864 ASP A O 1
ATOM 6775 N N . ARG A 1 865 ? 32.094 19.281 13.766 1 24.22 865 ARG A N 1
ATOM 6776 C CA . ARG A 1 865 ? 32.938 18.094 13.641 1 24.22 865 ARG A CA 1
ATOM 6777 C C . ARG A 1 865 ? 32.094 16.859 13.359 1 24.22 865 ARG A C 1
ATOM 6779 O O . ARG A 1 865 ? 32.531 15.961 12.633 1 24.22 865 ARG A O 1
ATOM 6786 N N . ALA A 1 866 ? 30.906 16.703 14.047 1 25.25 866 ALA A N 1
ATOM 6787 C CA . ALA A 1 866 ? 30.406 15.344 14.164 1 25.25 866 ALA A CA 1
ATOM 6788 C C . ALA A 1 866 ? 29.406 15.031 13.047 1 25.25 866 ALA A C 1
ATOM 6790 O O . ALA A 1 866 ? 29.188 13.859 12.711 1 25.25 866 ALA A O 1
ATOM 6791 N N . THR A 1 867 ? 28.75 15.992 12.555 1 29.78 867 THR A N 1
ATOM 6792 C CA . THR A 1 867 ? 27.609 15.602 11.727 1 29.78 867 THR A CA 1
ATOM 6793 C C . THR A 1 867 ? 28.062 15.266 10.312 1 29.78 867 THR A C 1
ATOM 6795 O O . THR A 1 867 ? 27.328 14.664 9.539 1 29.78 867 THR A O 1
ATOM 6798 N N . LYS A 1 868 ? 28.969 16.062 9.766 1 30.53 868 LYS A N 1
ATOM 6799 C CA . LYS A 1 868 ? 29.453 15.695 8.438 1 30.53 868 LYS A CA 1
ATOM 6800 C C . LYS A 1 868 ? 29.781 14.211 8.367 1 30.53 868 LYS A C 1
ATOM 6802 O O . LYS A 1 868 ? 29.656 13.586 7.309 1 30.53 868 LYS A O 1
ATOM 6807 N N . ASP A 1 869 ? 30.328 13.75 9.398 1 31.27 869 ASP A N 1
ATOM 6808 C CA . ASP A 1 869 ? 30.984 12.445 9.414 1 31.27 869 ASP A CA 1
ATOM 6809 C C . ASP A 1 869 ? 29.953 11.32 9.406 1 31.27 869 ASP A C 1
ATOM 6811 O O . ASP A 1 869 ? 30.219 10.227 8.898 1 31.27 869 ASP A O 1
ATOM 6815 N N . ILE A 1 870 ? 28.781 11.812 9.867 1 33.12 870 ILE A N 1
ATOM 6816 C CA . ILE A 1 870 ? 27.953 10.641 10.109 1 33.12 870 ILE A CA 1
ATOM 6817 C C . ILE A 1 870 ? 27.141 10.312 8.859 1 33.12 870 ILE A C 1
ATOM 6819 O O . ILE A 1 870 ? 26.938 9.141 8.539 1 33.12 870 ILE A O 1
ATOM 6823 N N . LEU A 1 871 ? 26.703 11.391 8.258 1 32.91 871 LEU A N 1
ATOM 6824 C CA . LEU A 1 871 ? 25.812 11.078 7.141 1 32.91 871 LEU A CA 1
ATOM 6825 C C . LEU A 1 871 ? 26.484 10.141 6.152 1 32.91 871 LEU A C 1
ATOM 6827 O O . LEU A 1 871 ? 25.844 9.273 5.559 1 32.91 871 LEU A O 1
ATOM 6831 N N . PHE A 1 872 ? 27.719 10.617 5.777 1 36.5 872 PHE A N 1
ATOM 6832 C CA . PHE A 1 872 ? 28.391 9.812 4.766 1 36.5 872 PHE A CA 1
ATOM 6833 C C . PHE A 1 872 ? 29.188 8.695 5.41 1 36.5 872 PHE A C 1
ATOM 6835 O O . PHE A 1 872 ? 30.031 8.062 4.758 1 36.5 872 PHE A O 1
ATOM 6842 N N . SER A 1 873 ? 29.078 8.789 6.781 1 32.19 873 SER A N 1
ATOM 6843 C CA . SER A 1 873 ? 29.719 7.652 7.434 1 32.19 873 SER A CA 1
ATOM 6844 C C . SER A 1 873 ? 28.781 6.449 7.477 1 32.19 873 SER A C 1
ATOM 6846 O O . SER A 1 873 ? 29.047 5.469 8.18 1 32.19 873 SER A O 1
ATOM 6848 N N . LEU A 1 874 ? 27.625 6.664 6.996 1 32.09 874 LEU A N 1
ATOM 6849 C CA . LEU A 1 874 ? 26.734 5.512 7.121 1 32.09 874 LEU A CA 1
ATOM 6850 C C . LEU A 1 874 ? 27.203 4.367 6.227 1 32.09 874 LEU A C 1
ATOM 6852 O O . LEU A 1 874 ? 27.594 4.594 5.078 1 32.09 874 LEU A O 1
ATOM 6856 N N . PRO A 1 875 ? 27.359 3.17 6.863 1 32 875 PRO A N 1
ATOM 6857 C CA . PRO A 1 875 ? 27.75 2.004 6.066 1 32 875 PRO A CA 1
ATOM 6858 C C . PRO A 1 875 ? 26.703 1.64 5.012 1 32 875 PRO A C 1
ATOM 6860 O O . PRO A 1 875 ? 25.516 1.921 5.191 1 32 875 PRO A O 1
ATOM 6863 N N . MET B 1 1 ? -19.812 -35.906 48.312 1 19.77 1 MET B N 1
ATOM 6864 C CA . MET B 1 1 ? -21.266 -35.812 48.344 1 19.77 1 MET B CA 1
ATOM 6865 C C . MET B 1 1 ? -21.781 -35 47.156 1 19.77 1 MET B C 1
ATOM 6867 O O . MET B 1 1 ? -22.953 -34.656 47.094 1 19.77 1 MET B O 1
ATOM 6871 N N . TRP B 1 2 ? -20.922 -34.438 46.188 1 21.03 2 TRP B N 1
ATOM 6872 C CA . TRP B 1 2 ? -20.969 -33.281 45.312 1 21.03 2 TRP B CA 1
ATOM 6873 C C . TRP B 1 2 ? -21.906 -33.531 44.125 1 21.03 2 TRP B C 1
ATOM 6875 O O . TRP B 1 2 ? -21.828 -32.844 43.125 1 21.03 2 TRP B O 1
ATOM 6885 N N . GLY B 1 3 ? -22.625 -34.688 44.062 1 21.89 3 GLY B N 1
ATOM 6886 C CA . GLY B 1 3 ? -23.219 -35.375 42.906 1 21.89 3 GLY B CA 1
ATOM 6887 C C . GLY B 1 3 ? -24.422 -34.656 42.344 1 21.89 3 GLY B C 1
ATOM 6888 O O . GLY B 1 3 ? -24.984 -35.062 41.344 1 21.89 3 GLY B O 1
ATOM 6889 N N . ARG B 1 4 ? -25.25 -33.938 43.188 1 24.31 4 ARG B N 1
ATOM 6890 C CA . ARG B 1 4 ? -26.703 -33.906 43.031 1 24.31 4 ARG B CA 1
ATOM 6891 C C . ARG B 1 4 ? -27.109 -33 41.906 1 24.31 4 ARG B C 1
ATOM 6893 O O . ARG B 1 4 ? -28.031 -33.312 41.125 1 24.31 4 ARG B O 1
ATOM 6900 N N . ASN B 1 5 ? -26.891 -31.703 41.969 1 25.03 5 ASN B N 1
ATOM 6901 C CA . ASN B 1 5 ? -27.922 -30.719 41.625 1 25.03 5 ASN B CA 1
ATOM 6902 C C . ASN B 1 5 ? -27.953 -30.438 40.125 1 25.03 5 ASN B C 1
ATOM 6904 O O . ASN B 1 5 ? -27.531 -29.375 39.688 1 25.03 5 ASN B O 1
ATOM 6908 N N . HIS B 1 6 ? -27.672 -31.438 39.312 1 27.83 6 HIS B N 1
ATOM 6909 C CA . HIS B 1 6 ? -27.344 -31.266 37.875 1 27.83 6 HIS B CA 1
ATOM 6910 C C . HIS B 1 6 ? -28.594 -30.938 37.062 1 27.83 6 HIS B C 1
ATOM 6912 O O . HIS B 1 6 ? -28.531 -30.906 35.844 1 27.83 6 HIS B O 1
ATOM 6918 N N . GLN B 1 7 ? -29.797 -31 37.719 1 26.86 7 GLN B N 1
ATOM 6919 C CA . GLN B 1 7 ? -30.984 -31.344 36.938 1 26.86 7 GLN B CA 1
ATOM 6920 C C . GLN B 1 7 ? -31.484 -30.156 36.125 1 26.86 7 GLN B C 1
ATOM 6922 O O . GLN B 1 7 ? -32.438 -30.281 35.344 1 26.86 7 GLN B O 1
ATOM 6927 N N . PRO B 1 8 ? -31.188 -28.953 36.594 1 32.22 8 PRO B N 1
ATOM 6928 C CA . PRO B 1 8 ? -32.219 -27.953 36.25 1 32.22 8 PRO B CA 1
ATOM 6929 C C . PRO B 1 8 ? -32.188 -27.578 34.781 1 32.22 8 PRO B C 1
ATOM 6931 O O . PRO B 1 8 ? -33.094 -26.875 34.312 1 32.22 8 PRO B O 1
ATOM 6934 N N . HIS B 1 9 ? -31.094 -27.906 34.031 1 30.73 9 HIS B N 1
ATOM 6935 C CA . HIS B 1 9 ? -30.922 -27.25 32.75 1 30.73 9 HIS B CA 1
ATOM 6936 C C . HIS B 1 9 ? -31.828 -27.859 31.703 1 30.73 9 HIS B C 1
ATOM 6938 O O . HIS B 1 9 ? -31.859 -27.406 30.547 1 30.73 9 HIS B O 1
ATOM 6944 N N . VAL B 1 10 ? -32.344 -29.125 32.062 1 32.72 10 VAL B N 1
ATOM 6945 C CA . VAL B 1 10 ? -33.094 -29.875 31.047 1 32.72 10 VAL B CA 1
ATOM 6946 C C . VAL B 1 10 ? -34.469 -29.25 30.828 1 32.72 10 VAL B C 1
ATOM 6948 O O . VAL B 1 10 ? -35.062 -29.422 29.766 1 32.72 10 VAL B O 1
ATOM 6951 N N . ALA B 1 11 ? -35 -28.656 31.891 1 34.59 11 ALA B N 1
ATOM 6952 C CA . ALA B 1 11 ? -36.406 -28.312 31.875 1 34.59 11 ALA B CA 1
ATOM 6953 C C . ALA B 1 11 ? -36.688 -27.203 30.859 1 34.59 11 ALA B C 1
ATOM 6955 O O . ALA B 1 11 ? -37.719 -27.203 30.203 1 34.59 11 ALA B O 1
ATOM 6956 N N . LEU B 1 12 ? -35.688 -26.281 30.812 1 31.11 12 LEU B N 1
ATOM 6957 C CA . LEU B 1 12 ? -35.969 -25.109 29.984 1 31.11 12 LEU B CA 1
ATOM 6958 C C . LEU B 1 12 ? -36.094 -25.5 28.516 1 31.11 12 LEU B C 1
ATOM 6960 O O . LEU B 1 12 ? -36.938 -25 27.781 1 31.11 12 LEU B O 1
ATOM 6964 N N . LEU B 1 13 ? -35.312 -26.625 28.141 1 32.41 13 LEU B N 1
ATOM 6965 C CA . LEU B 1 13 ? -35.375 -27.062 26.75 1 32.41 13 LEU B CA 1
ATOM 6966 C C . LEU B 1 13 ? -36.719 -27.719 26.438 1 32.41 13 LEU B C 1
ATOM 6968 O O . LEU B 1 13 ? -37.25 -27.594 25.328 1 32.41 13 LEU B O 1
ATOM 6972 N N . GLN B 1 14 ? -37.281 -28.453 27.438 1 35.69 14 GLN B N 1
ATOM 6973 C CA . GLN B 1 14 ? -38.531 -29.188 27.219 1 35.69 14 GLN B CA 1
ATOM 6974 C C . GLN B 1 14 ? -39.719 -28.234 27.016 1 35.69 14 GLN B C 1
ATOM 6976 O O . GLN B 1 14 ? -40.594 -28.5 26.203 1 35.69 14 GLN B O 1
ATOM 6981 N N . GLU B 1 15 ? -39.75 -27.172 27.875 1 37.53 15 GLU B N 1
ATOM 6982 C CA . GLU B 1 15 ? -40.875 -26.266 27.734 1 37.53 15 GLU B CA 1
ATOM 6983 C C . GLU B 1 15 ? -40.906 -25.625 26.359 1 37.53 15 GLU B C 1
ATOM 6985 O O . GLU B 1 15 ? -42 -25.375 25.797 1 37.53 15 GLU B O 1
ATOM 6990 N N . MET B 1 16 ? -39.719 -25.328 25.719 1 35.03 16 MET B N 1
ATOM 6991 C CA . MET B 1 16 ? -39.719 -24.75 24.375 1 35.03 16 MET B CA 1
ATOM 6992 C C . MET B 1 16 ? -40.188 -25.766 23.359 1 35.03 16 MET B C 1
ATOM 6994 O O . MET B 1 16 ? -40.688 -25.391 22.297 1 35.03 16 MET B O 1
ATOM 6998 N N . ALA B 1 17 ? -39.969 -27.078 23.562 1 38.06 17 ALA B N 1
ATOM 6999 C CA . ALA B 1 17 ? -40.344 -28.156 22.641 1 38.06 17 ALA B CA 1
ATOM 7000 C C . ALA B 1 17 ? -41.875 -28.344 22.641 1 38.06 17 ALA B C 1
ATOM 7002 O O . ALA B 1 17 ? -42.438 -28.703 21.609 1 38.06 17 ALA B O 1
ATOM 7003 N N . ASP B 1 18 ? -42.438 -28.297 23.906 1 37.47 18 ASP B N 1
ATOM 7004 C CA . ASP B 1 18 ? -43.875 -28.641 24 1 37.47 18 ASP B CA 1
ATOM 7005 C C . ASP B 1 18 ? -44.75 -27.469 23.547 1 37.47 18 ASP B C 1
ATOM 7007 O O . ASP B 1 18 ? -45.969 -27.484 23.766 1 37.47 18 ASP B O 1
ATOM 7011 N N . MET B 1 19 ? -44.188 -26.281 23.328 1 34.19 19 MET B N 1
ATOM 7012 C CA . MET B 1 19 ? -45.094 -25.25 22.859 1 34.19 19 MET B CA 1
ATOM 7013 C C . MET B 1 19 ? -45.656 -25.609 21.484 1 34.19 19 MET B C 1
ATOM 7015 O O . MET B 1 19 ? -44.938 -26.125 20.625 1 34.19 19 MET B O 1
ATOM 7019 N N . GLU B 1 20 ? -47 -25.906 21.484 1 32.88 20 GLU B N 1
ATOM 7020 C CA . GLU B 1 20 ? -47.812 -26.328 20.344 1 32.88 20 GLU B CA 1
ATOM 7021 C C . GLU B 1 20 ? -47.469 -25.5 19.109 1 32.88 20 GLU B C 1
ATOM 7023 O O . GLU B 1 20 ? -47.125 -24.312 19.219 1 32.88 20 GLU B O 1
ATOM 7028 N N . PRO B 1 21 ? -47.25 -26.234 17.875 1 35.19 21 PRO B N 1
ATOM 7029 C CA . PRO B 1 21 ? -46.812 -25.688 16.578 1 35.19 21 PRO B CA 1
ATOM 7030 C C . PRO B 1 21 ? -47.594 -24.438 16.188 1 35.19 21 PRO B C 1
ATOM 7032 O O . PRO B 1 21 ? -47.156 -23.656 15.336 1 35.19 21 PRO B O 1
ATOM 7035 N N . GLU B 1 22 ? -48.938 -24.391 16.609 1 35.12 22 GLU B N 1
ATOM 7036 C CA . GLU B 1 22 ? -49.844 -23.359 16.125 1 35.12 22 GLU B CA 1
ATOM 7037 C C . GLU B 1 22 ? -49.375 -21.969 16.547 1 35.12 22 GLU B C 1
ATOM 7039 O O . GLU B 1 22 ? -49.688 -20.969 15.906 1 35.12 22 GLU B O 1
ATOM 7044 N N . ASN B 1 23 ? -48.938 -21.875 17.797 1 32.34 23 ASN B N 1
ATOM 7045 C CA . ASN B 1 23 ? -48.594 -20.578 18.344 1 32.34 23 ASN B CA 1
ATOM 7046 C C . ASN B 1 23 ? -47.219 -20.125 17.875 1 32.34 23 ASN B C 1
ATOM 7048 O O . ASN B 1 23 ? -46.688 -19.109 18.359 1 32.34 23 ASN B O 1
ATOM 7052 N N . ARG B 1 24 ? -46.531 -21 17.281 1 35.97 24 ARG B N 1
ATOM 7053 C CA . ARG B 1 24 ? -45.188 -20.641 16.781 1 35.97 24 ARG B CA 1
ATOM 7054 C C . ARG B 1 24 ? -45.281 -19.703 15.586 1 35.97 24 ARG B C 1
ATOM 7056 O O . ARG B 1 24 ? -44.344 -18.953 15.312 1 35.97 24 ARG B O 1
ATOM 7063 N N . VAL B 1 25 ? -46.375 -20 14.852 1 33.22 25 VAL B N 1
ATOM 7064 C CA . VAL B 1 25 ? -46.531 -19.203 13.641 1 33.22 25 VAL B CA 1
ATOM 7065 C C . VAL B 1 25 ? -46.812 -17.75 14.008 1 33.22 25 VAL B C 1
ATOM 7067 O O . VAL B 1 25 ? -46.312 -16.828 13.344 1 33.22 25 VAL B O 1
ATOM 7070 N N . PRO B 1 26 ? -47.688 -17.578 15.094 1 34.16 26 PRO B N 1
ATOM 7071 C CA . PRO B 1 26 ? -47.938 -16.156 15.367 1 34.16 26 PRO B CA 1
ATOM 7072 C C . PRO B 1 26 ? -46.688 -15.414 15.844 1 34.16 26 PRO B C 1
ATOM 7074 O O . PRO B 1 26 ? -46.625 -14.188 15.695 1 34.16 26 PRO B O 1
ATOM 7077 N N . LEU B 1 27 ? -45.844 -16.141 16.531 1 32.62 27 LEU B N 1
ATOM 7078 C CA . LEU B 1 27 ? -44.656 -15.43 16.984 1 32.62 27 LEU B CA 1
ATOM 7079 C C . LEU B 1 27 ? -43.75 -15.062 15.812 1 32.62 27 LEU B C 1
ATOM 7081 O O . LEU B 1 27 ? -43.188 -13.969 15.773 1 32.62 27 LEU B O 1
ATOM 7085 N N . LEU B 1 28 ? -43.625 -16.016 14.852 1 32.19 28 LEU B N 1
ATOM 7086 C CA . LEU B 1 28 ? -42.875 -15.648 13.648 1 32.19 28 LEU B CA 1
ATOM 7087 C C . LEU B 1 28 ? -43.594 -14.57 12.859 1 32.19 28 LEU B C 1
ATOM 7089 O O . LEU B 1 28 ? -42.969 -13.633 12.352 1 32.19 28 LEU B O 1
ATOM 7093 N N . VAL B 1 29 ? -45 -14.742 12.758 1 36.88 29 VAL B N 1
ATOM 7094 C CA . VAL B 1 29 ? -45.812 -13.727 12.07 1 36.88 29 VAL B CA 1
ATOM 7095 C C . VAL B 1 29 ? -45.781 -12.438 12.883 1 36.88 29 VAL B C 1
ATOM 7097 O O . VAL B 1 29 ? -45.719 -11.344 12.32 1 36.88 29 VAL B O 1
ATOM 7100 N N . GLY B 1 30 ? -45.938 -12.523 14.188 1 36.62 30 GLY B N 1
ATOM 7101 C CA . GLY B 1 30 ? -45.812 -11.336 15.031 1 36.62 30 GLY B CA 1
ATOM 7102 C C . GLY B 1 30 ? -44.469 -10.695 14.953 1 36.62 30 GLY B C 1
ATOM 7103 O O . GLY B 1 30 ? -44.344 -9.469 14.898 1 36.62 30 GLY B O 1
ATOM 7104 N N . GLN B 1 31 ? -43.438 -11.547 14.992 1 39.47 31 GLN B N 1
ATOM 7105 C CA . GLN B 1 31 ? -42.094 -10.992 14.805 1 39.47 31 GLN B CA 1
ATOM 7106 C C . GLN B 1 31 ? -41.938 -10.438 13.391 1 39.47 31 GLN B C 1
ATOM 7108 O O . GLN B 1 31 ? -41.281 -9.414 13.195 1 39.47 31 GLN B O 1
ATOM 7113 N N . LEU B 1 32 ? -42.594 -11.086 12.414 1 38.44 32 LEU B N 1
ATOM 7114 C CA . LEU B 1 32 ? -42.656 -10.531 11.062 1 38.44 32 LEU B CA 1
ATOM 7115 C C . LEU B 1 32 ? -43.469 -9.258 11.016 1 38.44 32 LEU B C 1
ATOM 7117 O O . LEU B 1 32 ? -43.125 -8.297 10.328 1 38.44 32 LEU B O 1
ATOM 7121 N N . GLU B 1 33 ? -44.688 -9.266 11.719 1 41.19 33 GLU B N 1
ATOM 7122 C CA . GLU B 1 33 ? -45.5 -8.062 11.766 1 41.19 33 GLU B CA 1
ATOM 7123 C C . GLU B 1 33 ? -44.844 -6.965 12.586 1 41.19 33 GLU B C 1
ATOM 7125 O O . GLU B 1 33 ? -44.875 -5.789 12.227 1 41.19 33 GLU B O 1
ATOM 7130 N N . GLU B 1 34 ? -44.25 -7.266 13.711 1 41.91 34 GLU B N 1
ATOM 7131 C CA . GLU B 1 34 ? -43.469 -6.289 14.453 1 41.91 34 GLU B CA 1
ATOM 7132 C C . GLU B 1 34 ? -42.25 -5.832 13.648 1 41.91 34 GLU B C 1
ATOM 7134 O O . GLU B 1 34 ? -41.906 -4.648 13.648 1 41.91 34 GLU B O 1
ATOM 7139 N N . ALA B 1 35 ? -41.656 -6.715 12.898 1 41.19 35 ALA B N 1
ATOM 7140 C CA . ALA B 1 35 ? -40.625 -6.32 11.945 1 41.19 35 ALA B CA 1
ATOM 7141 C C . ALA B 1 35 ? -41.188 -5.461 10.82 1 41.19 35 ALA B C 1
ATOM 7143 O O . ALA B 1 35 ? -40.594 -4.48 10.398 1 41.19 35 ALA B O 1
ATOM 7144 N N . ARG B 1 36 ? -42.438 -5.82 10.391 1 41 36 ARG B N 1
ATOM 7145 C CA . ARG B 1 36 ? -43.156 -4.984 9.422 1 41 36 ARG B CA 1
ATOM 7146 C C . ARG B 1 36 ? -43.562 -3.65 10.039 1 41 36 ARG B C 1
ATOM 7148 O O . ARG B 1 36 ? -43.438 -2.604 9.398 1 41 36 ARG B O 1
ATOM 7155 N N . SER B 1 37 ? -44.25 -3.676 11.219 1 41.72 37 SER B N 1
ATOM 7156 C CA . SER B 1 37 ? -44.625 -2.426 11.859 1 41.72 37 SER B CA 1
ATOM 7157 C C . SER B 1 37 ? -43.406 -1.591 12.219 1 41.72 37 SER B C 1
ATOM 7159 O O . SER B 1 37 ? -43.406 -0.368 12.07 1 41.72 37 SER B O 1
ATOM 7161 N N . TYR B 1 38 ? -42.438 -2.223 12.828 1 39 38 TYR B N 1
ATOM 7162 C CA . TYR B 1 38 ? -41.188 -1.5 13.016 1 39 38 TYR B CA 1
ATOM 7163 C C . TYR B 1 38 ? -40.625 -1.022 11.68 1 39 38 TYR B C 1
ATOM 7165 O O . TYR B 1 38 ? -40.125 0.096 11.578 1 39 38 TYR B O 1
ATOM 7173 N N . ARG B 1 39 ? -40.875 -1.84 10.617 1 38.72 39 ARG B N 1
ATOM 7174 C CA . ARG B 1 39 ? -40.531 -1.43 9.258 1 38.72 39 ARG B CA 1
ATOM 7175 C C . ARG B 1 39 ? -41.438 -0.333 8.766 1 38.72 39 ARG B C 1
ATOM 7177 O O . ARG B 1 39 ? -41.031 0.61 8.102 1 38.72 39 ARG B O 1
ATOM 7184 N N . GLU B 1 40 ? -42.781 -0.492 8.883 1 40.62 40 GLU B N 1
ATOM 7185 C CA . GLU B 1 40 ? -43.719 0.547 8.484 1 40.62 40 GLU B CA 1
ATOM 7186 C C . GLU B 1 40 ? -43.5 1.836 9.266 1 40.62 40 GLU B C 1
ATOM 7188 O O . GLU B 1 40 ? -43.594 2.932 8.711 1 40.62 40 GLU B O 1
ATOM 7193 N N . GLU B 1 41 ? -43.531 1.753 10.539 1 38.44 41 GLU B N 1
ATOM 7194 C CA . GLU B 1 41 ? -43.156 2.951 11.281 1 38.44 41 GLU B CA 1
ATOM 7195 C C . GLU B 1 41 ? -41.781 3.441 10.883 1 38.44 41 GLU B C 1
ATOM 7197 O O . GLU B 1 41 ? -41.531 4.648 10.797 1 38.44 41 GLU B O 1
ATOM 7202 N N . GLU B 1 42 ? -40.875 2.506 10.703 1 37.81 42 GLU B N 1
ATOM 7203 C CA . GLU B 1 42 ? -39.594 2.863 10.086 1 37.81 42 GLU B CA 1
ATOM 7204 C C . GLU B 1 42 ? -39.781 3.344 8.656 1 37.81 42 GLU B C 1
ATOM 7206 O O . GLU B 1 42 ? -39.062 4.23 8.188 1 37.81 42 GLU B O 1
ATOM 7211 N N . LEU B 1 43 ? -40.625 2.791 7.891 1 35.78 43 LEU B N 1
ATOM 7212 C CA . LEU B 1 43 ? -40.969 3.215 6.535 1 35.78 43 LEU B CA 1
ATOM 7213 C C . LEU B 1 43 ? -41.844 4.477 6.559 1 35.78 43 LEU B C 1
ATOM 7215 O O . LEU B 1 43 ? -42 5.133 5.527 1 35.78 43 LEU B O 1
ATOM 7219 N N . LYS B 1 44 ? -42.844 4.566 7.215 1 35.69 44 LYS B N 1
ATOM 7220 C CA . LYS B 1 44 ? -43.594 5.812 7.109 1 35.69 44 LYS B CA 1
ATOM 7221 C C . LYS B 1 44 ? -42.719 7.023 7.32 1 35.69 44 LYS B C 1
ATOM 7223 O O . LYS B 1 44 ? -43 8.117 6.844 1 35.69 44 LYS B O 1
ATOM 7228 N N . GLY B 1 45 ? -42.219 7.199 8.586 1 32.84 45 GLY B N 1
ATOM 7229 C CA . GLY B 1 45 ? -41.375 8.375 8.742 1 32.84 45 GLY B CA 1
ATOM 7230 C C . GLY B 1 45 ? -40.188 8.391 7.812 1 32.84 45 GLY B C 1
ATOM 7231 O O . GLY B 1 45 ? -39.875 7.383 7.164 1 32.84 45 GLY B O 1
ATOM 7232 N N . ASP B 1 46 ? -39.031 9.289 8.125 1 33.75 46 ASP B N 1
ATOM 7233 C CA . ASP B 1 46 ? -37.938 10.055 7.543 1 33.75 46 ASP B CA 1
ATOM 7234 C C . ASP B 1 46 ? -36.875 9.133 6.914 1 33.75 46 ASP B C 1
ATOM 7236 O O . ASP B 1 46 ? -36.875 7.93 7.18 1 33.75 46 ASP B O 1
ATOM 7240 N N . GLU B 1 47 ? -35.562 9.836 6.426 1 39.56 47 GLU B N 1
ATOM 7241 C CA . GLU B 1 47 ? -34.219 9.867 5.828 1 39.56 47 GLU B CA 1
ATOM 7242 C C . GLU B 1 47 ? -33.312 8.781 6.41 1 39.56 47 GLU B C 1
ATOM 7244 O O . GLU B 1 47 ? -33.094 8.742 7.621 1 39.56 47 GLU B O 1
ATOM 7249 N N . VAL B 1 48 ? -33.469 7.621 6.016 1 51.12 48 VAL B N 1
ATOM 7250 C CA . VAL B 1 48 ? -32.406 6.707 6.434 1 51.12 48 VAL B CA 1
ATOM 7251 C C . VAL B 1 48 ? -31.094 7.453 6.496 1 51.12 48 VAL B C 1
ATOM 7253 O O . VAL B 1 48 ? -30.578 7.918 5.473 1 51.12 48 VAL B O 1
ATOM 7256 N N . GLY B 1 49 ? -30.734 8.281 7.461 1 65.5 49 GLY B N 1
ATOM 7257 C CA . GLY B 1 49 ? -29.641 9.234 7.594 1 65.5 49 GLY B CA 1
ATOM 7258 C C . GLY B 1 49 ? -28.281 8.562 7.742 1 65.5 49 GLY B C 1
ATOM 7259 O O . GLY B 1 49 ? -28.125 7.641 8.547 1 65.5 49 GLY B O 1
ATOM 7260 N N . VAL B 1 50 ? -27.469 8.469 6.695 1 81.81 50 VAL B N 1
ATOM 7261 C CA . VAL B 1 50 ? -26.062 8.055 6.742 1 81.81 50 VAL B CA 1
ATOM 7262 C C . VAL B 1 50 ? -25.25 9.094 7.512 1 81.81 50 VAL B C 1
ATOM 7264 O O . VAL B 1 50 ? -25.484 10.297 7.379 1 81.81 50 VAL B O 1
ATOM 7267 N N . GLU B 1 51 ? -24.625 8.57 8.562 1 87.5 51 GLU B N 1
ATOM 7268 C CA . GLU B 1 51 ? -23.734 9.438 9.336 1 87.5 51 GLU B CA 1
ATOM 7269 C C . GLU B 1 51 ? -22.266 9.078 9.102 1 87.5 51 GLU B C 1
ATOM 7271 O O . GLU B 1 51 ? -21.953 7.957 8.695 1 87.5 51 GLU B O 1
ATOM 7276 N N . SER B 1 52 ? -21.469 10.008 9.32 1 90.31 52 SER B N 1
ATOM 7277 C CA . SER B 1 52 ? -20.031 9.773 9.18 1 90.31 52 SER B CA 1
ATOM 7278 C C . SER B 1 52 ? -19.438 9.195 10.461 1 90.31 52 SER B C 1
ATOM 7280 O O . SER B 1 52 ? -20.016 9.344 11.539 1 90.31 52 SER B O 1
ATOM 7282 N N . LEU B 1 53 ? -18.391 8.484 10.312 1 91.06 53 LEU B N 1
ATOM 7283 C CA . LEU B 1 53 ? -17.688 7.879 11.438 1 91.06 53 LEU B CA 1
ATOM 7284 C C . LEU B 1 53 ? -16.625 8.82 11.984 1 91.06 53 LEU B C 1
ATOM 7286 O O . LEU B 1 53 ? -16.203 9.758 11.297 1 91.06 53 LEU B O 1
ATOM 7290 N N . ASP B 1 54 ? -16.266 8.586 13.242 1 89.44 54 ASP B N 1
ATOM 7291 C CA . ASP B 1 54 ? -15.242 9.391 13.906 1 89.44 54 ASP B CA 1
ATOM 7292 C C . ASP B 1 54 ? -13.914 8.633 13.961 1 89.44 54 ASP B C 1
ATOM 7294 O O . ASP B 1 54 ? -13.633 7.941 14.938 1 89.44 54 ASP B O 1
ATOM 7298 N N . TYR B 1 55 ? -13.039 8.867 13.039 1 86.12 55 TYR B N 1
ATOM 7299 C CA . TYR B 1 55 ? -11.766 8.156 13.016 1 86.12 55 TYR B CA 1
ATOM 7300 C C . TYR B 1 55 ? -10.719 8.891 13.836 1 86.12 55 TYR B C 1
ATOM 7302 O O . TYR B 1 55 ? -9.758 8.289 14.32 1 86.12 55 TYR B O 1
ATOM 7310 N N . GLU B 1 56 ? -10.891 10.164 13.984 1 82.5 56 GLU B N 1
ATOM 7311 C CA . GLU B 1 56 ? -9.93 10.945 14.758 1 82.5 56 GLU B CA 1
ATOM 7312 C C . GLU B 1 56 ? -10.234 10.867 16.25 1 82.5 56 GLU B C 1
ATOM 7314 O O . GLU B 1 56 ? -11.367 11.094 16.672 1 82.5 56 GLU B O 1
ATOM 7319 N N . PRO B 1 57 ? -9.211 10.602 17 1 80.88 57 PRO B N 1
ATOM 7320 C CA . PRO B 1 57 ? -9.438 10.594 18.453 1 80.88 57 PRO B CA 1
ATOM 7321 C C . PRO B 1 57 ? -9.68 11.992 19.016 1 80.88 57 PRO B C 1
ATOM 7323 O O . PRO B 1 57 ? -9.117 12.969 18.516 1 80.88 57 PRO B O 1
ATOM 7326 N N . ILE B 1 58 ? -10.477 12.031 20.047 1 87 58 ILE B N 1
ATOM 7327 C CA . ILE B 1 58 ? -10.773 13.289 20.719 1 87 58 ILE B CA 1
ATOM 7328 C C . ILE B 1 58 ? -9.664 13.617 21.719 1 87 58 ILE B C 1
ATOM 7330 O O . ILE B 1 58 ? -9.414 12.836 22.641 1 87 58 ILE B O 1
ATOM 7334 N N . HIS B 1 59 ? -9.039 14.648 21.453 1 87.44 59 HIS B N 1
ATOM 7335 C CA . HIS B 1 59 ? -8 15.094 22.375 1 87.44 59 HIS B CA 1
ATOM 7336 C C . HIS B 1 59 ? -8.562 16.047 23.438 1 87.44 59 HIS B C 1
ATOM 7338 O O . HIS B 1 59 ? -8.406 17.266 23.312 1 87.44 59 HIS B O 1
ATOM 7344 N N . SER B 1 60 ? -9.086 15.422 24.438 1 89.06 60 SER B N 1
ATOM 7345 C CA . SER B 1 60 ? -9.617 16.188 25.562 1 89.06 60 SER B CA 1
ATOM 7346 C C . SER B 1 60 ? -8.602 16.281 26.688 1 89.06 60 SER B C 1
ATOM 7348 O O . SER B 1 60 ? -7.551 15.641 26.656 1 89.06 60 SER B O 1
ATOM 7350 N N . LEU B 1 61 ? -8.945 17.094 27.578 1 85.19 61 LEU B N 1
ATOM 7351 C CA . LEU B 1 61 ? -8.078 17.25 28.75 1 85.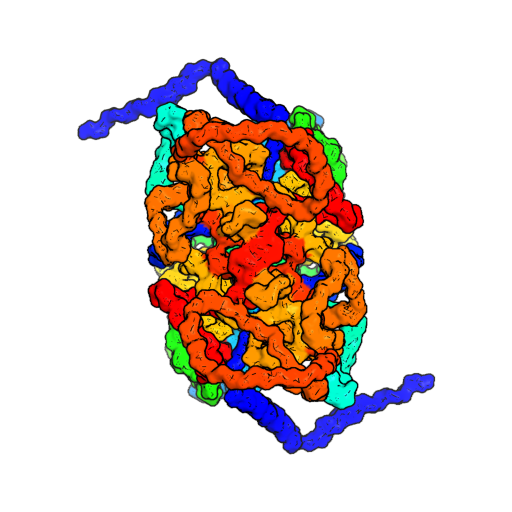19 61 LEU B CA 1
ATOM 7352 C C . LEU B 1 61 ? -7.984 15.945 29.531 1 85.19 61 LEU B C 1
ATOM 7354 O O . LEU B 1 61 ? -6.902 15.57 29.984 1 85.19 61 LEU B O 1
ATOM 7358 N N . VAL B 1 62 ? -9.109 15.32 29.625 1 86.56 62 VAL B N 1
ATOM 7359 C CA . VAL B 1 62 ? -9.148 14.062 30.375 1 86.56 62 VAL B CA 1
ATOM 7360 C C . VAL B 1 62 ? -8.336 13.008 29.625 1 86.56 62 VAL B C 1
ATOM 7362 O O . VAL B 1 62 ? -7.602 12.234 30.25 1 86.56 62 VAL B O 1
ATOM 7365 N N . TYR B 1 63 ? -8.469 12.984 28.359 1 84.69 63 TYR B N 1
ATOM 7366 C CA . TYR B 1 63 ? -7.727 12.023 27.547 1 84.69 63 TYR B CA 1
ATOM 7367 C C . TYR B 1 63 ? -6.227 12.258 27.672 1 84.69 63 TYR B C 1
ATOM 7369 O O . TYR B 1 63 ? -5.453 11.305 27.812 1 84.69 63 TYR B O 1
ATOM 7377 N N . ALA B 1 64 ? -5.785 13.43 27.609 1 81.56 64 ALA B N 1
ATOM 7378 C CA . ALA B 1 64 ? -4.371 13.781 27.703 1 81.56 64 ALA B CA 1
ATOM 7379 C C . ALA B 1 64 ? -3.795 13.391 29.062 1 81.56 64 ALA B C 1
ATOM 7381 O O . ALA B 1 64 ? -2.656 12.93 29.156 1 81.56 64 ALA B O 1
ATOM 7382 N N . GLN B 1 65 ? -4.559 13.508 30.078 1 78.56 65 GLN B N 1
ATOM 7383 C CA . GLN B 1 65 ? -4.086 13.219 31.438 1 78.56 65 GLN B CA 1
ATOM 7384 C C . GLN B 1 65 ? -4.004 11.719 31.672 1 78.56 65 GLN B C 1
ATOM 7386 O O . GLN B 1 65 ? -3.109 11.242 32.375 1 78.56 65 GLN B O 1
ATOM 7391 N N . THR B 1 66 ? -4.914 11.016 31.141 1 76.44 66 THR B N 1
ATOM 7392 C CA . THR B 1 66 ? -4.91 9.57 31.328 1 76.44 66 THR B CA 1
ATOM 7393 C C . THR B 1 66 ? -3.709 8.938 30.625 1 76.44 66 THR B C 1
ATOM 7395 O O . THR B 1 66 ? -3.189 7.914 31.062 1 76.44 66 THR B O 1
ATOM 7398 N N . LYS B 1 67 ? -3.26 9.5 29.594 1 74.88 67 LYS B N 1
ATOM 7399 C CA . LYS B 1 67 ? -2.176 8.906 28.812 1 74.88 67 LYS B CA 1
ATOM 7400 C C . LYS B 1 67 ? -0.815 9.383 29.312 1 74.88 67 LYS B C 1
ATOM 7402 O O . LYS B 1 67 ? 0.217 8.805 28.969 1 74.88 67 LYS B O 1
ATOM 7407 N N . LYS B 1 68 ? -0.691 10.422 30.031 1 68.81 68 LYS B N 1
ATOM 7408 C CA . LYS B 1 68 ? 0.559 10.867 30.641 1 68.81 68 LYS B CA 1
ATOM 7409 C C . LYS B 1 68 ? 1.134 9.797 31.562 1 68.81 68 LYS B C 1
ATOM 7411 O O . LYS B 1 68 ? 2.35 9.594 31.594 1 68.81 68 LYS B O 1
ATOM 7416 N N . GLY B 1 69 ? 0.376 8.938 32.188 1 58.03 69 GLY B N 1
ATOM 7417 C CA . GLY B 1 69 ? 0.829 7.996 33.219 1 58.03 69 GLY B CA 1
ATOM 7418 C C . GLY B 1 69 ? 1.205 6.645 32.625 1 58.03 69 GLY B C 1
ATOM 7419 O O . GLY B 1 69 ? 1.95 5.883 33.25 1 58.03 69 GLY B O 1
ATOM 7420 N N . SER B 1 70 ? 0.668 6.223 31.641 1 56.31 70 SER B N 1
ATOM 7421 C CA . SER B 1 70 ? 0.747 4.828 31.219 1 56.31 70 SER B CA 1
ATOM 7422 C C . SER B 1 70 ? 1.948 4.59 30.312 1 56.31 70 SER B C 1
ATOM 7424 O O . SER B 1 70 ? 1.795 4.133 29.188 1 56.31 70 SER B O 1
ATOM 7426 N N . GLN B 1 71 ? 3.197 5.109 30.547 1 56.91 71 GLN B N 1
ATOM 7427 C CA . GLN B 1 71 ? 4.293 5.078 29.594 1 56.91 71 GLN B CA 1
ATOM 7428 C C . GLN B 1 71 ? 5.023 3.738 29.625 1 56.91 71 GLN B C 1
ATOM 7430 O O . GLN B 1 71 ? 5.926 3.494 28.828 1 56.91 71 GLN B O 1
ATOM 7435 N N . GLN B 1 72 ? 4.629 2.742 30.5 1 51.72 72 GLN B N 1
ATOM 7436 C CA . GLN B 1 72 ? 5.531 1.597 30.562 1 51.72 72 GLN B CA 1
ATOM 7437 C C . GLN B 1 72 ? 5.094 0.498 29.609 1 51.72 72 GLN B C 1
ATOM 7439 O O . GLN B 1 72 ? 3.918 0.126 29.562 1 51.72 72 GLN B O 1
ATOM 7444 N N . ARG B 1 73 ? 5.949 0.217 28.547 1 55.19 73 ARG B N 1
ATOM 7445 C CA . ARG B 1 73 ? 5.738 -0.833 27.562 1 55.19 73 ARG B CA 1
ATOM 7446 C C . ARG B 1 73 ? 5.945 -2.215 28.172 1 55.19 73 ARG B C 1
ATOM 7448 O O . ARG B 1 73 ? 6.91 -2.434 28.906 1 55.19 73 ARG B O 1
ATOM 7455 N N . HIS B 1 74 ? 4.898 -3.043 28.328 1 52.31 74 HIS B N 1
ATOM 7456 C CA . HIS B 1 74 ? 5.059 -4.43 28.75 1 52.31 74 HIS B CA 1
ATOM 7457 C C . HIS B 1 74 ? 5.32 -5.348 27.562 1 52.31 74 HIS B C 1
ATOM 7459 O O . HIS B 1 74 ? 5.438 -4.879 26.438 1 52.31 74 HIS B O 1
ATOM 7465 N N . PHE B 1 75 ? 5.758 -6.668 27.797 1 43.88 75 PHE B N 1
ATOM 7466 C CA . PHE B 1 75 ? 6.137 -7.699 26.844 1 43.88 75 PHE B CA 1
ATOM 7467 C C . PHE B 1 75 ? 5.168 -7.727 25.672 1 43.88 75 PHE B C 1
ATOM 7469 O O . PHE B 1 75 ? 5.578 -7.934 24.516 1 43.88 75 PHE B O 1
ATOM 7476 N N . TYR B 1 76 ? 3.873 -7.75 25.906 1 46.12 76 TYR B N 1
ATOM 7477 C CA . TYR B 1 76 ? 2.885 -7.863 24.828 1 46.12 76 TYR B CA 1
ATOM 7478 C C . TYR B 1 76 ? 2.305 -6.496 24.484 1 46.12 76 TYR B C 1
ATOM 7480 O O . TYR B 1 76 ? 1.125 -6.387 24.141 1 46.12 76 TYR B O 1
ATOM 7488 N N . GLY B 1 77 ? 3.119 -5.492 24.484 1 54.91 77 GLY B N 1
ATOM 7489 C CA . GLY B 1 77 ? 2.695 -4.113 24.281 1 54.91 77 GLY B CA 1
ATOM 7490 C C . GLY B 1 77 ? 2.391 -3.389 25.578 1 54.91 77 GLY B C 1
ATOM 7491 O O . GLY B 1 77 ? 2.822 -3.816 26.656 1 54.91 77 GLY B O 1
ATOM 7492 N N . TYR B 1 78 ? 1.906 -2.26 25.609 1 49.06 78 TYR B N 1
ATOM 7493 C CA . TYR B 1 78 ? 1.659 -1.469 26.812 1 49.06 78 TYR B CA 1
ATOM 7494 C C . TYR B 1 78 ? 0.584 -2.113 27.672 1 49.06 78 TYR B C 1
ATOM 7496 O O . TYR B 1 78 ? 0.718 -2.172 28.906 1 49.06 78 TYR B O 1
ATOM 7504 N N . THR B 1 79 ? -0.455 -2.775 27.094 1 55 79 THR B N 1
ATOM 7505 C CA . THR B 1 79 ? -1.603 -3.143 27.922 1 55 79 THR B CA 1
ATOM 7506 C C . THR B 1 79 ? -2.129 -4.52 27.531 1 55 79 THR B C 1
ATOM 7508 O O . THR B 1 79 ? -3.221 -4.914 27.938 1 55 79 THR B O 1
ATOM 7511 N N . GLY B 1 80 ? -1.209 -5.434 26.812 1 64.31 80 GLY B N 1
ATOM 7512 C CA . GLY B 1 80 ? -1.801 -6.695 26.391 1 64.31 80 GLY B CA 1
ATOM 7513 C C . GLY B 1 80 ? -2.828 -6.539 25.297 1 64.31 80 GLY B C 1
ATOM 7514 O O . GLY B 1 80 ? -3.246 -7.523 24.672 1 64.31 80 GLY B O 1
ATOM 7515 N N . LEU B 1 81 ? -3.328 -5.41 25.109 1 74.06 81 LEU B N 1
ATOM 7516 C CA . LEU B 1 81 ? -4.32 -5.098 24.094 1 74.06 81 LEU B CA 1
ATOM 7517 C C . LEU B 1 81 ? -3.822 -5.492 22.703 1 74.06 81 LEU B C 1
ATOM 7519 O O . LEU B 1 81 ? -4.602 -5.957 21.875 1 74.06 81 LEU B O 1
ATOM 7523 N N . THR B 1 82 ? -2.58 -5.477 22.562 1 76.88 82 THR B N 1
ATOM 7524 C CA . THR B 1 82 ? -2.008 -5.812 21.266 1 76.88 82 THR B CA 1
ATOM 7525 C C . THR B 1 82 ? -2.121 -7.309 20.984 1 76.88 82 THR B C 1
ATOM 7527 O O . THR B 1 82 ? -2.41 -7.723 19.859 1 76.88 82 THR B O 1
ATOM 7530 N N . PHE B 1 83 ? -1.938 -8.164 22 1 79.75 83 PHE B N 1
ATOM 7531 C CA . PHE B 1 83 ? -2.072 -9.609 21.844 1 79.75 83 PHE B CA 1
ATOM 7532 C C . PHE B 1 83 ? -3.512 -9.992 21.531 1 79.75 83 PHE B C 1
ATOM 7534 O O . PHE B 1 83 ? -3.758 -10.844 20.672 1 79.75 83 PHE B O 1
ATOM 7541 N N . ALA B 1 84 ? -4.449 -9.359 22.203 1 81.56 84 ALA B N 1
ATOM 7542 C CA . ALA B 1 84 ? -5.863 -9.617 21.938 1 81.56 84 ALA B CA 1
ATOM 7543 C C . ALA B 1 84 ? -6.227 -9.242 20.5 1 81.56 84 ALA B C 1
ATOM 7545 O O . ALA B 1 84 ? -7.012 -9.945 19.859 1 81.56 84 ALA B O 1
ATOM 7546 N N . LYS B 1 85 ? -5.688 -8.195 20.031 1 85.88 85 LYS B N 1
ATOM 7547 C CA . LYS B 1 85 ? -5.977 -7.758 18.672 1 85.88 85 LYS B CA 1
ATOM 7548 C C . LYS B 1 85 ? -5.457 -8.773 17.656 1 85.88 85 LYS B C 1
ATOM 7550 O O . LYS B 1 85 ? -6.113 -9.031 16.641 1 85.88 85 LYS B O 1
ATOM 7555 N N . TRP B 1 86 ? -4.352 -9.398 17.938 1 87.69 86 TRP B N 1
ATOM 7556 C CA . TRP B 1 86 ? -3.793 -10.398 17.031 1 87.69 86 TRP B CA 1
ATOM 7557 C C . TRP B 1 86 ? -4.621 -11.68 17.062 1 87.69 86 TRP B C 1
ATOM 7559 O O . TRP B 1 86 ? -4.832 -12.312 16.031 1 87.69 86 TRP B O 1
ATOM 7569 N N . LEU B 1 87 ? -5.055 -12.031 18.219 1 88.69 87 LEU B N 1
ATOM 7570 C CA . LEU B 1 87 ? -5.879 -13.227 18.344 1 88.69 87 LEU B CA 1
ATOM 7571 C C . LEU B 1 87 ? -7.207 -13.055 17.609 1 88.69 87 LEU B C 1
ATOM 7573 O O . LEU B 1 87 ? -7.68 -13.984 16.953 1 88.69 87 LEU B O 1
ATOM 7577 N N . ILE B 1 88 ? -7.789 -11.852 17.734 1 90.38 88 ILE B N 1
ATOM 7578 C CA . ILE B 1 88 ? -9.039 -11.578 17.047 1 90.38 88 ILE B CA 1
ATOM 7579 C C . ILE B 1 88 ? -8.82 -11.625 15.531 1 90.38 88 ILE B C 1
ATOM 7581 O O . ILE B 1 88 ? -9.672 -12.117 14.789 1 90.38 88 ILE B O 1
ATOM 7585 N N . THR B 1 89 ? -7.668 -11.117 15.148 1 94.56 89 THR B N 1
ATOM 7586 C CA . THR B 1 89 ? -7.34 -11.133 13.727 1 94.56 89 THR B CA 1
ATOM 7587 C C . THR B 1 89 ? -7.234 -12.562 13.211 1 94.56 89 THR B C 1
ATOM 7589 O O . THR B 1 89 ? -7.738 -12.875 12.133 1 94.56 89 THR B O 1
ATOM 7592 N N . ILE B 1 90 ? -6.625 -13.43 13.945 1 95.5 90 ILE B N 1
ATOM 7593 C CA . ILE B 1 90 ? -6.488 -14.836 13.578 1 95.5 90 ILE B CA 1
ATOM 7594 C C . ILE B 1 90 ? -7.863 -15.492 13.531 1 95.5 90 ILE B C 1
ATOM 7596 O O . ILE B 1 90 ? -8.172 -16.234 12.586 1 95.5 90 ILE B O 1
ATOM 7600 N N . LEU B 1 91 ? -8.656 -15.156 14.453 1 96.06 91 LEU B N 1
ATOM 7601 C CA . LEU B 1 91 ? -9.992 -15.742 14.531 1 96.06 91 LEU B CA 1
ATOM 7602 C C . LEU B 1 91 ? -10.852 -15.297 13.352 1 96.06 91 LEU B C 1
ATOM 7604 O O . LEU B 1 91 ? -11.625 -16.094 12.805 1 96.06 91 LEU B O 1
ATOM 7608 N N . ILE B 1 92 ? -10.75 -14.039 13 1 97.31 92 ILE B N 1
ATOM 7609 C CA . ILE B 1 92 ? -11.477 -13.547 11.836 1 97.31 92 ILE B CA 1
ATOM 7610 C C . ILE B 1 92 ? -11.078 -14.344 10.602 1 97.31 92 ILE B C 1
ATOM 7612 O O . ILE B 1 92 ? -11.945 -14.812 9.852 1 97.31 92 ILE B O 1
ATOM 7616 N N . GLY B 1 93 ? -9.781 -14.531 10.398 1 97.81 93 GLY B N 1
ATOM 7617 C CA . GLY B 1 93 ? -9.305 -15.289 9.25 1 97.81 93 GLY B CA 1
ATOM 7618 C C . GLY B 1 93 ? -9.812 -16.719 9.227 1 97.81 93 GLY B C 1
ATOM 7619 O O . GLY B 1 93 ? -10.297 -17.188 8.203 1 97.81 93 GLY B O 1
ATOM 7620 N N . LEU B 1 94 ? -9.805 -17.375 10.328 1 97 94 LEU B N 1
ATOM 7621 C CA . LEU B 1 94 ? -10.234 -18.766 10.43 1 97 94 LEU B CA 1
ATOM 7622 C C . LEU B 1 94 ? -11.727 -18.891 10.125 1 97 94 LEU B C 1
ATOM 7624 O O . LEU B 1 94 ? -12.141 -19.766 9.375 1 97 94 LEU B O 1
ATOM 7628 N N . LEU B 1 95 ? -12.477 -17.969 10.664 1 97.88 95 LEU B N 1
ATOM 7629 C CA . LEU B 1 95 ? -13.922 -18.016 10.469 1 97.88 95 LEU B CA 1
ATOM 7630 C C . LEU B 1 95 ? -14.281 -17.719 9.016 1 97.88 95 LEU B C 1
ATOM 7632 O O . LEU B 1 95 ? -15.188 -18.344 8.453 1 97.88 95 LEU B O 1
ATOM 7636 N N . VAL B 1 96 ? -13.617 -16.766 8.461 1 98 96 VAL B N 1
ATOM 7637 C CA . VAL B 1 96 ? -13.883 -16.438 7.062 1 98 96 VAL B CA 1
ATOM 7638 C C . VAL B 1 96 ? -13.562 -17.641 6.18 1 98 96 VAL B C 1
ATOM 7640 O O . VAL B 1 96 ? -14.305 -17.953 5.246 1 98 96 VAL B O 1
ATOM 7643 N N . GLY B 1 97 ? -12.414 -18.328 6.461 1 95.88 97 GLY B N 1
ATOM 7644 C CA . GLY B 1 97 ? -12.055 -19.516 5.703 1 95.88 97 GLY B CA 1
ATOM 7645 C C . GLY B 1 97 ? -13.086 -20.625 5.812 1 95.88 97 GLY B C 1
ATOM 7646 O O . GLY B 1 97 ? -13.414 -21.281 4.816 1 95.88 97 GLY B O 1
ATOM 7647 N N . VAL B 1 98 ? -13.672 -20.781 6.93 1 96.5 98 VAL B N 1
ATOM 7648 C CA . VAL B 1 98 ? -14.68 -21.812 7.148 1 96.5 98 VAL B CA 1
ATOM 7649 C C . VAL B 1 98 ? -15.953 -21.469 6.379 1 96.5 98 VAL B C 1
ATOM 7651 O O . VAL B 1 98 ? -16.547 -22.328 5.727 1 96.5 98 VAL B O 1
ATOM 7654 N N . VAL B 1 99 ? -16.344 -20.219 6.484 1 97.31 99 VAL B N 1
ATOM 7655 C CA . VAL B 1 99 ? -17.547 -19.797 5.781 1 97.31 99 VAL B CA 1
ATOM 7656 C C . VAL B 1 99 ? -17.344 -19.938 4.273 1 97.31 99 VAL B C 1
ATOM 7658 O O . VAL B 1 99 ? -18.266 -20.328 3.551 1 97.31 99 VAL B O 1
ATOM 7661 N N . ALA B 1 100 ? -16.219 -19.562 3.836 1 96 100 ALA B N 1
ATOM 7662 C CA . ALA B 1 100 ? -15.922 -19.688 2.412 1 96 100 ALA B CA 1
ATOM 7663 C C . ALA B 1 100 ? -16.031 -21.141 1.963 1 96 100 ALA B C 1
ATOM 7665 O O . ALA B 1 100 ? -16.531 -21.438 0.875 1 96 100 ALA B O 1
ATOM 7666 N N . TYR B 1 101 ? -15.531 -22.062 2.75 1 93.94 101 TYR B N 1
ATOM 7667 C CA . TYR B 1 101 ? -15.633 -23.484 2.445 1 93.94 101 TYR B CA 1
ATOM 7668 C C . TYR B 1 101 ? -17.094 -23.938 2.365 1 93.94 101 TYR B C 1
ATOM 7670 O O . TYR B 1 101 ? -17.469 -24.672 1.459 1 93.94 101 TYR B O 1
ATOM 7678 N N . ILE B 1 102 ? -17.891 -23.453 3.279 1 95.94 102 ILE B N 1
ATOM 7679 C CA . ILE B 1 102 ? -19.297 -23.812 3.318 1 95.94 102 ILE B CA 1
ATOM 7680 C C . ILE B 1 102 ? -20 -23.281 2.072 1 95.94 102 ILE B C 1
ATOM 7682 O O . ILE B 1 102 ? -20.797 -24 1.445 1 95.94 102 ILE B O 1
ATOM 7686 N N . VAL B 1 103 ? -19.734 -22.094 1.715 1 95.56 103 VAL B N 1
ATOM 7687 C CA . VAL B 1 103 ? -20.375 -21.469 0.562 1 95.56 103 VAL B CA 1
ATOM 7688 C C . VAL B 1 103 ? -19.969 -22.203 -0.713 1 95.56 103 VAL B C 1
ATOM 7690 O O . V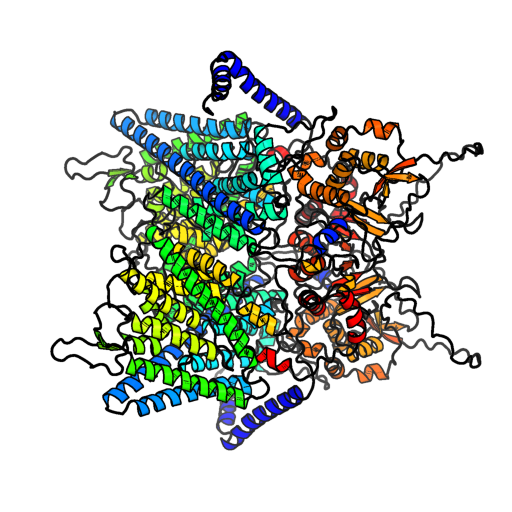AL B 1 103 ? -20.828 -22.578 -1.517 1 95.56 103 VAL B O 1
ATOM 7693 N N . GLU B 1 104 ? -18.766 -22.453 -0.89 1 92.19 104 GLU B N 1
ATOM 7694 C CA . GLU B 1 104 ? -18.266 -23.094 -2.107 1 92.19 104 GLU B CA 1
ATOM 7695 C C . GLU B 1 104 ? -18.719 -24.547 -2.203 1 92.19 104 GLU B C 1
ATOM 7697 O O . GLU B 1 104 ? -19.125 -25 -3.273 1 92.19 104 GLU B O 1
ATOM 7702 N N . SER B 1 105 ? -18.641 -25.312 -1.093 1 92.88 105 SER B N 1
ATOM 7703 C CA . SER B 1 105 ? -19.031 -26.719 -1.089 1 92.88 105 SER B CA 1
ATOM 7704 C C . SER B 1 105 ? -20.531 -26.875 -1.312 1 92.88 105 SER B C 1
ATOM 7706 O O . SER B 1 105 ? -20.969 -27.781 -2.012 1 92.88 105 SER B O 1
ATOM 7708 N N . SER B 1 106 ? -21.297 -26.016 -0.706 1 95.5 106 SER B N 1
ATOM 7709 C CA . SER B 1 106 ? -22.75 -26.094 -0.886 1 95.5 106 SER B CA 1
ATOM 7710 C C . SER B 1 106 ? -23.141 -25.828 -2.336 1 95.5 106 SER B C 1
ATOM 7712 O O . SER B 1 106 ? -23.984 -26.516 -2.893 1 95.5 106 SER B O 1
ATOM 7714 N N . GLN B 1 107 ? -22.562 -24.859 -2.928 1 93.94 107 GLN B N 1
ATOM 7715 C CA . GLN B 1 107 ? -22.844 -24.547 -4.32 1 93.94 107 GLN B CA 1
ATOM 7716 C C . GLN B 1 107 ? -22.484 -25.719 -5.238 1 93.94 107 GLN B C 1
ATOM 7718 O O . GLN B 1 107 ? -23.219 -26.031 -6.172 1 93.94 107 GLN B O 1
ATOM 7723 N N . GLU B 1 108 ? -21.297 -26.281 -4.996 1 92.12 108 GLU B N 1
ATOM 7724 C CA . GLU B 1 108 ? -20.859 -27.406 -5.82 1 92.12 108 GLU B CA 1
ATOM 7725 C C . GLU B 1 108 ? -21.828 -28.578 -5.715 1 92.12 108 GLU B C 1
ATOM 7727 O O . GLU B 1 108 ? -22.156 -29.203 -6.723 1 92.12 108 GLU B O 1
ATOM 7732 N N . VAL B 1 109 ? -22.312 -28.859 -4.523 1 94.19 109 VAL B N 1
ATOM 7733 C CA . VAL B 1 109 ? -23.234 -29.969 -4.301 1 94.19 109 VAL B CA 1
ATOM 7734 C C . VAL B 1 109 ? -24.547 -29.703 -5.02 1 94.19 109 VAL B C 1
ATOM 7736 O O . VAL B 1 109 ? -25.078 -30.578 -5.699 1 94.19 109 VAL B O 1
ATOM 7739 N N . PHE B 1 110 ? -25.047 -28.469 -4.91 1 95.56 110 PHE B N 1
ATOM 7740 C CA . PHE B 1 110 ? -26.328 -28.141 -5.535 1 95.56 110 PHE B CA 1
ATOM 7741 C C . PHE B 1 110 ? -26.219 -28.203 -7.051 1 95.56 110 PHE B C 1
ATOM 7743 O O . PHE B 1 110 ? -27.109 -28.75 -7.719 1 95.56 110 PHE B O 1
ATOM 7750 N N . ILE B 1 111 ? -25.156 -27.719 -7.594 1 93.38 111 ILE B N 1
ATOM 7751 C CA . ILE B 1 111 ? -24.984 -27.672 -9.039 1 93.38 111 ILE B CA 1
ATOM 7752 C C . ILE B 1 111 ? -24.781 -29.094 -9.578 1 93.38 111 ILE B C 1
ATOM 7754 O O . ILE B 1 111 ? -25.375 -29.469 -10.594 1 93.38 111 ILE B O 1
ATOM 7758 N N . MET B 1 112 ? -24 -29.875 -8.875 1 92.44 112 MET B N 1
ATOM 7759 C CA . MET B 1 112 ? -23.75 -31.25 -9.305 1 92.44 112 MET B CA 1
ATOM 7760 C C . MET B 1 112 ? -25 -32.094 -9.188 1 92.44 112 MET B C 1
ATOM 7762 O O . MET B 1 112 ? -25.297 -32.938 -10.062 1 92.44 112 MET B O 1
ATOM 7766 N N . LYS B 1 113 ? -25.75 -31.922 -8.141 1 93.56 113 LYS B N 1
ATOM 7767 C CA . LYS B 1 113 ? -26.984 -32.688 -7.965 1 93.56 113 LYS B CA 1
ATOM 7768 C C . LYS B 1 113 ? -28.016 -32.312 -9.031 1 93.56 113 LYS B C 1
ATOM 7770 O O . LYS B 1 113 ? -28.75 -33.156 -9.523 1 93.56 113 LYS B O 1
ATOM 7775 N N . LYS B 1 114 ? -28.094 -31.062 -9.367 1 93.5 114 LYS B N 1
ATOM 7776 C CA . LYS B 1 114 ? -28.984 -30.625 -10.438 1 93.5 114 LYS B CA 1
ATOM 7777 C C . LYS B 1 114 ? -28.578 -31.219 -11.781 1 93.5 114 LYS B C 1
ATOM 7779 O O . LYS B 1 114 ? -29.422 -31.656 -12.555 1 93.5 114 LYS B O 1
ATOM 7784 N N . ARG B 1 115 ? -27.328 -31.172 -12 1 91.06 115 ARG B N 1
ATOM 7785 C CA . ARG B 1 115 ? -26.797 -31.719 -13.242 1 91.06 115 ARG B CA 1
ATOM 7786 C C . ARG B 1 115 ? -27.078 -33.219 -13.336 1 91.06 115 ARG B C 1
ATOM 7788 O O . ARG B 1 115 ? -27.469 -33.719 -14.391 1 91.06 115 ARG B O 1
ATOM 7795 N N . ASP B 1 116 ? -26.828 -33.938 -12.227 1 92.56 116 ASP B N 1
ATOM 7796 C CA . ASP B 1 116 ? -27.062 -35.375 -12.195 1 92.56 116 ASP B CA 1
ATOM 7797 C C . ASP B 1 116 ? -28.547 -35.688 -12.406 1 92.56 116 ASP B C 1
ATOM 7799 O O . ASP B 1 116 ? -28.891 -36.625 -13.117 1 92.56 116 ASP B O 1
ATOM 7803 N N . TRP B 1 117 ? -29.312 -34.938 -11.766 1 93.62 117 TRP B N 1
ATOM 7804 C CA . TRP B 1 117 ? -30.75 -35.094 -11.945 1 93.62 117 TRP B CA 1
ATOM 7805 C C . TRP B 1 117 ? -31.156 -34.875 -13.406 1 93.62 117 TRP B C 1
ATOM 7807 O O . TRP B 1 117 ? -31.969 -35.625 -13.953 1 93.62 117 TRP B O 1
ATOM 7817 N N . THR B 1 118 ? -30.609 -33.906 -14.039 1 93.44 118 THR B N 1
ATOM 7818 C CA . THR B 1 118 ? -30.906 -33.562 -15.43 1 93.44 118 THR B CA 1
ATOM 7819 C C . THR B 1 118 ? -30.469 -34.719 -16.344 1 93.44 118 THR B C 1
ATOM 7821 O O . THR B 1 118 ? -31.219 -35.125 -17.234 1 93.44 118 THR B O 1
ATOM 7824 N N . GLN B 1 119 ? -29.281 -35.188 -16.125 1 91.5 119 GLN B N 1
ATOM 7825 C CA . GLN B 1 119 ? -28.75 -36.25 -16.969 1 91.5 119 GLN B CA 1
ATOM 7826 C C . GLN B 1 119 ? -29.578 -37.531 -16.812 1 91.5 119 GLN B C 1
ATOM 7828 O O . GLN B 1 119 ? -29.891 -38.219 -17.797 1 91.5 119 GLN B O 1
ATOM 7833 N N . GLU B 1 120 ? -29.922 -37.875 -15.578 1 92.94 120 GLU B N 1
ATOM 7834 C CA . GLU B 1 120 ? -30.734 -39.062 -15.312 1 92.94 120 GLU B CA 1
ATOM 7835 C C . GLU B 1 120 ? -32.094 -38.969 -15.969 1 92.94 120 GLU B C 1
ATOM 7837 O O . GLU B 1 120 ? -32.625 -39.938 -16.5 1 92.94 120 GLU B O 1
ATOM 7842 N N . THR B 1 121 ? -32.688 -37.812 -15.922 1 93.44 121 THR B N 1
ATOM 7843 C CA . THR B 1 121 ? -34 -37.594 -16.5 1 93.44 121 THR B CA 1
ATOM 7844 C C . THR B 1 121 ? -33.938 -37.688 -18.016 1 93.44 121 THR B C 1
ATOM 7846 O O . THR B 1 121 ? -34.875 -38.188 -18.656 1 93.44 121 THR B O 1
ATOM 7849 N N . ILE B 1 122 ? -32.906 -37.188 -18.641 1 91.38 122 ILE B N 1
ATOM 7850 C CA . ILE B 1 122 ? -32.719 -37.281 -20.078 1 91.38 122 ILE B CA 1
ATOM 7851 C C . ILE B 1 122 ? -32.531 -38.719 -20.484 1 91.38 122 ILE B C 1
ATOM 7853 O O . ILE B 1 122 ? -33.062 -39.188 -21.484 1 91.38 122 ILE B O 1
ATOM 7857 N N . ASP B 1 123 ? -31.719 -39.438 -19.734 1 90.44 123 ASP B N 1
ATOM 7858 C CA . ASP B 1 123 ? -31.422 -40.844 -20.016 1 90.44 123 ASP B CA 1
ATOM 7859 C C . ASP B 1 123 ? -32.688 -41.688 -19.891 1 90.44 123 ASP B C 1
ATOM 7861 O O . ASP B 1 123 ? -32.812 -42.719 -20.562 1 90.44 123 ASP B O 1
ATOM 7865 N N . GLU B 1 124 ? -33.594 -41.312 -18.984 1 91.12 124 GLU B N 1
ATOM 7866 C CA . GLU B 1 124 ? -34.844 -42.062 -18.797 1 91.12 124 GLU B CA 1
ATOM 7867 C C . GLU B 1 124 ? -35.812 -41.812 -19.953 1 91.12 124 GLU B C 1
ATOM 7869 O O . GLU B 1 124 ? -36.812 -42.5 -20.078 1 91.12 124 GLU B O 1
ATOM 7874 N N . GLY B 1 125 ? -35.531 -40.969 -20.828 1 85.12 125 GLY B N 1
ATOM 7875 C CA . GLY B 1 125 ? -36.312 -40.781 -22.047 1 85.12 125 GLY B CA 1
ATOM 7876 C C . GLY B 1 125 ? -37.312 -39.656 -21.953 1 85.12 125 GLY B C 1
ATOM 7877 O O . GLY B 1 125 ? -38.188 -39.5 -22.812 1 85.12 125 GLY B O 1
ATOM 7878 N N . LEU B 1 126 ? -37.188 -38.906 -20.891 1 84.5 126 LEU B N 1
ATOM 7879 C CA . LEU B 1 126 ? -38.094 -37.781 -20.797 1 84.5 126 LEU B CA 1
ATOM 7880 C C . LEU B 1 126 ? -37.719 -36.719 -21.812 1 84.5 126 LEU B C 1
ATOM 7882 O O . LEU B 1 126 ? -36.562 -36.5 -22.109 1 84.5 126 LEU B O 1
ATOM 7886 N N . LYS B 1 127 ? -38.781 -35.969 -22.234 1 88.62 127 LYS B N 1
ATOM 7887 C CA . LYS B 1 127 ? -38.562 -34.906 -23.234 1 88.62 127 LYS B CA 1
ATOM 7888 C C . LYS B 1 127 ? -37.844 -33.719 -22.656 1 88.62 127 LYS B C 1
ATOM 7890 O O . LYS B 1 127 ? -38 -33.406 -21.484 1 88.62 127 LYS B O 1
ATOM 7895 N N . LEU B 1 128 ? -37.125 -33.062 -23.375 1 89.69 128 LEU B N 1
ATOM 7896 C CA . LEU B 1 128 ? -36.219 -31.969 -23 1 89.69 128 LEU B CA 1
ATOM 7897 C C . LEU B 1 128 ? -37 -30.812 -22.375 1 89.69 128 LEU B C 1
ATOM 7899 O O . LEU B 1 128 ? -36.531 -30.203 -21.422 1 89.69 128 LEU B O 1
ATOM 7903 N N . PRO B 1 129 ? -38.25 -30.5 -22.859 1 92.31 129 PRO B N 1
ATOM 7904 C CA . PRO B 1 129 ? -38.969 -29.406 -22.234 1 92.31 129 PRO B CA 1
ATOM 7905 C C . PRO B 1 129 ? -39.344 -29.703 -20.766 1 92.31 129 PRO B C 1
ATOM 7907 O O . PRO B 1 129 ? -39.375 -28.781 -19.953 1 92.31 129 PRO B O 1
ATOM 7910 N N . PHE B 1 130 ? -39.531 -30.938 -20.484 1 92.38 130 PHE B N 1
ATOM 7911 C CA . PHE B 1 130 ? -39.844 -31.297 -19.109 1 92.38 130 PHE B CA 1
ATOM 7912 C C . PHE B 1 130 ? -38.594 -31.188 -18.219 1 92.38 130 PHE B C 1
ATOM 7914 O O . PHE B 1 130 ? -38.688 -30.812 -17.047 1 92.38 130 PHE B O 1
ATOM 7921 N N . VAL B 1 131 ? -37.5 -31.609 -18.766 1 94.12 131 VAL B N 1
ATOM 7922 C CA . VAL B 1 131 ? -36.25 -31.484 -18.031 1 94.12 131 VAL B CA 1
ATOM 7923 C C . VAL B 1 131 ? -35.938 -30 -17.781 1 94.12 131 VAL B C 1
ATOM 7925 O O . VAL B 1 131 ? -35.531 -29.641 -16.688 1 94.12 131 VAL B O 1
ATOM 7928 N N . PHE B 1 132 ? -36.219 -29.172 -18.766 1 95.31 132 PHE B N 1
ATOM 7929 C CA . PHE B 1 132 ? -36.031 -27.734 -18.656 1 95.31 132 PHE B CA 1
ATOM 7930 C C . PHE B 1 132 ? -36.906 -27.172 -17.547 1 95.31 132 PHE B C 1
ATOM 7932 O O . PHE B 1 132 ? -36.438 -26.391 -16.703 1 95.31 132 PHE B O 1
ATOM 7939 N N . LEU B 1 133 ? -38.156 -27.547 -17.484 1 95.31 133 LEU B N 1
ATOM 7940 C CA . LEU B 1 133 ? -39.094 -27.016 -16.484 1 95.31 133 LEU B CA 1
ATOM 7941 C C . LEU B 1 133 ? -38.688 -27.422 -15.078 1 95.31 133 LEU B C 1
ATOM 7943 O O . LEU B 1 133 ? -38.844 -26.625 -14.141 1 95.31 133 LEU B O 1
ATOM 7947 N N . GLY B 1 134 ? -38.219 -28.672 -14.945 1 94.69 134 GLY B N 1
ATOM 7948 C CA . GLY B 1 134 ? -37.719 -29.094 -13.641 1 94.69 134 GLY B CA 1
ATOM 7949 C C . GLY B 1 134 ? -36.5 -28.312 -13.18 1 94.69 134 GLY B C 1
ATOM 7950 O O . GLY B 1 134 ? -36.406 -27.906 -12.023 1 94.69 134 GLY B O 1
ATOM 7951 N N . TYR B 1 135 ? -35.562 -28.203 -14.102 1 95.75 135 TYR B N 1
ATOM 7952 C CA . TYR B 1 135 ? -34.375 -27.453 -13.797 1 95.75 135 TYR B CA 1
ATOM 7953 C C . TYR B 1 135 ? -34.688 -26 -13.469 1 95.75 135 TYR B C 1
ATOM 7955 O O . TYR B 1 135 ? -34.156 -25.438 -12.516 1 95.75 135 TYR B O 1
ATOM 7963 N N . ALA B 1 136 ? -35.562 -25.375 -14.195 1 96.69 136 ALA B N 1
ATOM 7964 C CA . ALA B 1 136 ? -35.969 -23.984 -14 1 96.69 136 ALA B CA 1
ATOM 7965 C C . ALA B 1 136 ? -36.719 -23.797 -12.695 1 96.69 136 ALA B C 1
ATOM 7967 O O . ALA B 1 136 ? -36.531 -22.812 -11.992 1 96.69 136 ALA B O 1
ATOM 7968 N N . ALA B 1 137 ? -37.594 -24.734 -12.398 1 96.5 137 ALA B N 1
ATOM 7969 C CA . ALA B 1 137 ? -38.375 -24.672 -11.164 1 96.5 137 ALA B CA 1
ATOM 7970 C C . ALA B 1 137 ? -37.469 -24.688 -9.945 1 96.5 137 ALA B C 1
ATOM 7972 O O . ALA B 1 137 ? -37.688 -23.953 -8.977 1 96.5 137 ALA B O 1
ATOM 7973 N N . PHE B 1 138 ? -36.5 -25.547 -10.008 1 96.19 138 PHE B N 1
ATOM 7974 C CA . PHE B 1 138 ? -35.562 -25.609 -8.906 1 96.19 138 PHE B CA 1
ATOM 7975 C C . PHE B 1 138 ? -34.781 -24.312 -8.781 1 96.19 138 PHE B C 1
ATOM 7977 O O . PHE B 1 138 ? -34.594 -23.797 -7.676 1 96.19 138 PHE B O 1
ATOM 7984 N N . GLY B 1 139 ? -34.312 -23.797 -9.867 1 96.75 139 GLY B N 1
ATOM 7985 C CA . GLY B 1 139 ? -33.625 -22.531 -9.867 1 96.75 139 GLY B CA 1
ATOM 7986 C C . GLY B 1 139 ? -34.469 -21.375 -9.375 1 96.75 139 GLY B C 1
ATOM 7987 O O . GLY B 1 139 ? -34 -20.531 -8.594 1 96.75 139 GLY B O 1
ATOM 7988 N N . ILE B 1 140 ? -35.656 -21.328 -9.773 1 97.56 140 ILE B N 1
ATOM 7989 C CA . ILE B 1 140 ? -36.594 -20.266 -9.391 1 97.56 140 ILE B CA 1
ATOM 7990 C C . ILE B 1 140 ? -36.906 -20.359 -7.898 1 97.56 140 ILE B C 1
ATOM 7992 O O . ILE B 1 140 ? -37.031 -19.344 -7.207 1 97.56 140 ILE B O 1
ATOM 7996 N N . ALA B 1 141 ? -37.031 -21.562 -7.402 1 97.62 141 ALA B N 1
ATOM 7997 C CA . ALA B 1 141 ? -37.25 -21.75 -5.973 1 97.62 141 ALA B CA 1
ATOM 7998 C C . ALA B 1 141 ? -36.094 -21.188 -5.145 1 97.62 141 ALA B C 1
ATOM 8000 O O . ALA B 1 141 ? -36.344 -20.562 -4.109 1 97.62 141 ALA B O 1
ATOM 8001 N N . LEU B 1 142 ? -34.969 -21.438 -5.57 1 97.69 142 LEU B N 1
ATOM 8002 C CA . LEU B 1 142 ? -33.781 -20.969 -4.848 1 97.69 142 LEU B CA 1
ATOM 8003 C C . LEU B 1 142 ? -33.688 -19.438 -4.91 1 97.69 142 LEU B C 1
ATOM 8005 O O . LEU B 1 142 ? -33.406 -18.797 -3.902 1 97.69 142 LEU B O 1
ATOM 8009 N N . VAL B 1 143 ? -33.906 -18.859 -6.059 1 97.19 143 VAL B N 1
ATOM 8010 C CA . VAL B 1 143 ? -33.781 -17.406 -6.203 1 97.19 143 VAL B CA 1
ATOM 8011 C C . VAL B 1 143 ? -34.938 -16.719 -5.441 1 97.19 143 VAL B C 1
ATOM 8013 O O . VAL B 1 143 ? -34.75 -15.641 -4.883 1 97.19 143 VAL B O 1
ATOM 8016 N N . LEU B 1 144 ? -36.031 -17.375 -5.445 1 96.88 144 LEU B N 1
ATOM 8017 C CA . LEU B 1 144 ? -37.156 -16.875 -4.664 1 96.88 144 LEU B CA 1
ATOM 8018 C C . LEU B 1 144 ? -36.812 -16.828 -3.18 1 96.88 144 LEU B C 1
ATOM 8020 O O . LEU B 1 144 ? -37.094 -15.828 -2.502 1 96.88 144 LEU B O 1
ATOM 8024 N N . LEU B 1 145 ? -36.188 -17.828 -2.73 1 96.94 145 LEU B N 1
ATOM 8025 C CA . LEU B 1 145 ? -35.75 -17.844 -1.338 1 96.94 145 LEU B CA 1
ATOM 8026 C C . LEU B 1 145 ? -34.75 -16.734 -1.065 1 96.94 145 LEU B C 1
ATOM 8028 O O . LEU B 1 145 ? -34.844 -16.031 -0.06 1 96.94 145 LEU B O 1
ATOM 8032 N N . SER B 1 146 ? -33.844 -16.625 -1.914 1 96.88 146 SER B N 1
ATOM 8033 C CA . SER B 1 146 ? -32.781 -15.602 -1.758 1 96.88 146 SER B CA 1
ATOM 8034 C C . SER B 1 146 ? -33.375 -14.203 -1.782 1 96.88 146 SER B C 1
ATOM 8036 O O . SER B 1 146 ? -33.094 -13.383 -0.911 1 96.88 146 SER B O 1
ATOM 8038 N N . SER B 1 147 ? -34.188 -13.883 -2.734 1 95.5 147 SER B N 1
ATOM 8039 C CA . SER B 1 147 ? -34.781 -12.562 -2.885 1 95.5 147 SER B CA 1
ATOM 8040 C C . SER B 1 147 ? -35.719 -12.25 -1.73 1 95.5 147 SER B C 1
ATOM 8042 O O . SER B 1 147 ? -35.812 -11.102 -1.285 1 95.5 147 SER B O 1
ATOM 8044 N N . CYS B 1 148 ? -36.406 -13.211 -1.244 1 94.44 148 CYS B N 1
ATOM 8045 C CA . CYS B 1 148 ? -37.281 -13.016 -0.111 1 94.44 148 CYS B CA 1
ATOM 8046 C C . CYS B 1 148 ? -36.5 -12.727 1.162 1 94.44 148 CYS B C 1
ATOM 8048 O O . CYS B 1 148 ? -36.906 -11.906 1.982 1 94.44 148 CYS B O 1
ATOM 8050 N N . LEU B 1 149 ? -35.438 -13.391 1.321 1 94.25 149 LEU B N 1
ATOM 8051 C CA . LEU B 1 149 ? -34.594 -13.117 2.479 1 94.25 149 LEU B CA 1
ATOM 8052 C C . LEU B 1 149 ? -34.094 -11.68 2.453 1 94.25 149 LEU B C 1
ATOM 8054 O O . LEU B 1 149 ? -34.062 -11.016 3.488 1 94.25 149 LEU B O 1
ATOM 8058 N N . VAL B 1 150 ? -33.75 -11.211 1.297 1 92.94 150 VAL B N 1
ATOM 8059 C CA . VAL B 1 150 ? -33.219 -9.867 1.15 1 92.94 150 VAL B CA 1
ATOM 8060 C C . VAL B 1 150 ? -34.312 -8.836 1.375 1 92.94 150 VAL B C 1
ATOM 8062 O O . VAL B 1 150 ? -34.125 -7.836 2.068 1 92.94 150 VAL B O 1
ATOM 8065 N N . LEU B 1 151 ? -35.438 -9.094 0.87 1 89.56 151 LEU B N 1
ATOM 8066 C CA . LEU B 1 151 ? -36.5 -8.086 0.9 1 89.56 151 LEU B CA 1
ATOM 8067 C C . LEU B 1 151 ? -37.219 -8.078 2.25 1 89.56 151 LEU B C 1
ATOM 8069 O O . LEU B 1 151 ? -37.594 -7.02 2.746 1 89.56 151 LEU B O 1
ATOM 8073 N N . LEU B 1 152 ? -37.25 -9.281 2.807 1 88.5 152 LEU B N 1
ATOM 8074 C CA . LEU B 1 152 ? -38.094 -9.375 3.998 1 88.5 152 LEU B CA 1
ATOM 8075 C C . LEU B 1 152 ? -37.25 -9.398 5.262 1 88.5 152 LEU B C 1
ATOM 8077 O O . LEU B 1 152 ? -37.688 -8.977 6.328 1 88.5 152 LEU B O 1
ATOM 8081 N N . TRP B 1 153 ? -36.062 -9.852 5.168 1 89.56 153 TRP B N 1
ATOM 8082 C CA . TRP B 1 153 ? -35.281 -10.062 6.391 1 89.56 153 TRP B CA 1
ATOM 8083 C C . TRP B 1 153 ? -34.156 -9.047 6.508 1 89.56 153 TRP B C 1
ATOM 8085 O O . TRP B 1 153 ? -34 -8.398 7.543 1 89.56 153 TRP B O 1
ATOM 8095 N N . ALA B 1 154 ? -33.344 -8.938 5.488 1 92.12 154 ALA B N 1
ATOM 8096 C CA . ALA B 1 154 ? -32.188 -8.055 5.551 1 92.12 154 ALA B CA 1
ATOM 8097 C C . ALA B 1 154 ? -31.906 -7.418 4.195 1 92.12 154 ALA B C 1
ATOM 8099 O O . ALA B 1 154 ? -31.047 -7.895 3.441 1 92.12 154 ALA B O 1
ATOM 8100 N N . PRO B 1 155 ? -32.438 -6.309 3.973 1 87.25 155 PRO B N 1
ATOM 8101 C CA . PRO B 1 155 ? -32.25 -5.645 2.678 1 87.25 155 PRO B CA 1
ATOM 8102 C C . PRO B 1 155 ? -30.828 -5.203 2.43 1 87.25 155 PRO B C 1
ATOM 8104 O O . PRO B 1 155 ? -30.406 -5.074 1.275 1 87.25 155 PRO B O 1
ATOM 8107 N N . ALA B 1 156 ? -30.062 -5.066 3.494 1 88.75 156 ALA B N 1
ATOM 8108 C CA . ALA B 1 156 ? -28.688 -4.621 3.361 1 88.75 156 ALA B CA 1
ATOM 8109 C C . ALA B 1 156 ? -27.812 -5.711 2.732 1 88.75 156 ALA B C 1
ATOM 8111 O O . ALA B 1 156 ? -26.703 -5.441 2.287 1 88.75 156 ALA B O 1
ATOM 8112 N N . ALA B 1 157 ? -28.359 -6.848 2.574 1 93.69 157 ALA B N 1
ATOM 8113 C CA . ALA B 1 157 ? -27.594 -7.977 2.045 1 93.69 157 ALA B CA 1
ATOM 8114 C C . ALA B 1 157 ? -27.688 -8.031 0.523 1 93.69 157 ALA B C 1
ATOM 8116 O O . ALA B 1 157 ? -27.016 -8.852 -0.113 1 93.69 157 ALA B O 1
ATOM 8117 N N . ALA B 1 158 ? -28.438 -7.16 -0.072 1 90.88 158 ALA B N 1
ATOM 8118 C CA . ALA B 1 158 ? -28.594 -7.164 -1.522 1 90.88 158 ALA B CA 1
ATOM 8119 C C . ALA B 1 158 ? -27.281 -6.816 -2.225 1 90.88 158 ALA B C 1
ATOM 8121 O O . ALA B 1 158 ? -26.516 -5.98 -1.74 1 90.88 158 ALA B O 1
ATOM 8122 N N . GLY B 1 159 ? -27.016 -7.414 -3.402 1 90.81 159 GLY B N 1
ATOM 8123 C CA . GLY B 1 159 ? -25.844 -7.102 -4.203 1 90.81 159 GLY B CA 1
ATOM 8124 C C . GLY B 1 159 ? -24.562 -7.695 -3.641 1 90.81 159 GLY B C 1
ATOM 8125 O O . GLY B 1 159 ? -24.609 -8.555 -2.758 1 90.81 159 GLY B O 1
ATOM 8126 N N . GLY B 1 160 ? -23.469 -7.328 -4.133 1 92.56 160 GLY B N 1
ATOM 8127 C CA . GLY B 1 160 ? -22.188 -7.844 -3.707 1 92.56 160 GLY B CA 1
ATOM 8128 C C . GLY B 1 160 ? -21.734 -7.309 -2.357 1 92.56 160 GLY B C 1
ATOM 8129 O O . GLY B 1 160 ? -21.188 -8.047 -1.542 1 92.56 160 GLY B O 1
ATOM 8130 N N . GLY B 1 161 ? -22 -6.062 -2.061 1 93.94 161 GLY B N 1
ATOM 8131 C CA . GLY B 1 161 ? -21.688 -5.445 -0.781 1 93.94 161 GLY B CA 1
ATOM 8132 C C . GLY B 1 161 ? -20.328 -4.762 -0.763 1 93.94 161 GLY B C 1
A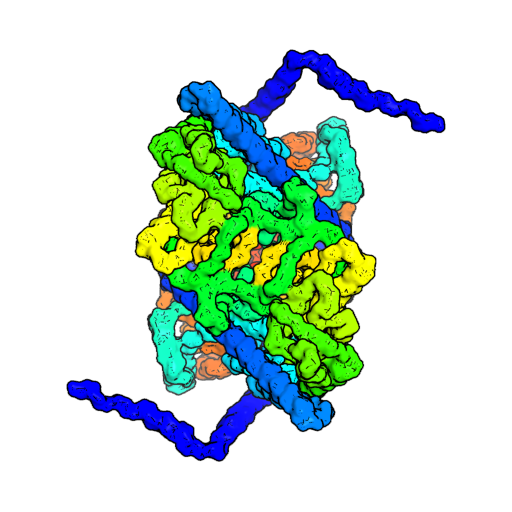TOM 8133 O O . GLY B 1 161 ? -20.016 -4.023 0.17 1 93.94 161 GLY B O 1
ATOM 8134 N N . VAL B 1 162 ? -19.5 -4.973 -1.801 1 95.44 162 VAL B N 1
ATOM 8135 C CA . VAL B 1 162 ? -18.141 -4.422 -1.83 1 95.44 162 VAL B CA 1
ATOM 8136 C C . VAL B 1 162 ? -18.203 -2.896 -1.806 1 95.44 162 VAL B C 1
ATOM 8138 O O . VAL B 1 162 ? -17.453 -2.25 -1.083 1 95.44 162 VAL B O 1
ATOM 8141 N N . THR B 1 163 ? -19.125 -2.336 -2.549 1 93.75 163 THR B N 1
ATOM 8142 C CA . THR B 1 163 ? -19.266 -0.887 -2.646 1 93.75 163 THR B CA 1
ATOM 8143 C C . THR B 1 163 ? -19.594 -0.286 -1.284 1 93.75 163 THR B C 1
ATOM 8145 O O . THR B 1 163 ? -19.047 0.752 -0.907 1 93.75 163 THR B O 1
ATOM 8148 N N . LEU B 1 164 ? -20.422 -0.946 -0.562 1 93.81 164 LEU B N 1
ATOM 8149 C CA . LEU B 1 164 ? -20.828 -0.435 0.742 1 93.81 164 LEU B CA 1
ATOM 8150 C C . LEU B 1 164 ? -19.719 -0.625 1.771 1 93.81 164 LEU B C 1
ATOM 8152 O O . LEU B 1 164 ? -19.578 0.18 2.693 1 93.81 164 LEU B O 1
ATOM 8156 N N . VAL B 1 165 ? -18.984 -1.704 1.634 1 96.25 165 VAL B N 1
ATOM 8157 C CA . VAL B 1 165 ? -17.812 -1.882 2.5 1 96.25 165 VAL B CA 1
ATOM 8158 C C . VAL B 1 165 ? -16.812 -0.764 2.248 1 96.25 165 VAL B C 1
ATOM 8160 O O . VAL B 1 165 ? -16.234 -0.216 3.191 1 96.25 165 VAL B O 1
ATOM 8163 N N . MET B 1 166 ? -16.625 -0.46 0.979 1 95.75 166 MET B N 1
ATOM 8164 C CA . MET B 1 166 ? -15.742 0.645 0.614 1 95.75 166 MET B CA 1
ATOM 8165 C C . MET B 1 166 ? -16.219 1.95 1.247 1 95.75 166 MET B C 1
ATOM 8167 O O . MET B 1 166 ? -15.398 2.729 1.753 1 95.75 166 MET B O 1
ATOM 8171 N N . ALA B 1 167 ? -17.5 2.146 1.198 1 94.38 167 ALA B N 1
ATOM 8172 C CA . ALA B 1 167 ? -18.078 3.357 1.779 1 94.38 167 ALA B CA 1
ATOM 8173 C C . ALA B 1 167 ? -17.844 3.402 3.287 1 94.38 167 ALA B C 1
ATOM 8175 O O . ALA B 1 167 ? -17.516 4.449 3.842 1 94.38 167 ALA B O 1
ATOM 8176 N N . TYR B 1 168 ? -18.062 2.295 3.908 1 94.19 168 TYR B N 1
ATOM 8177 C CA . TYR B 1 168 ? -17.859 2.234 5.348 1 94.19 168 TYR B CA 1
ATOM 8178 C C . TYR B 1 168 ? -16.406 2.547 5.695 1 94.19 168 TYR B C 1
ATOM 8180 O O . TYR B 1 168 ? -16.125 3.299 6.633 1 94.19 168 TYR B O 1
ATOM 8188 N N . LEU B 1 169 ? -15.484 1.977 4.965 1 96 169 LEU B N 1
ATOM 8189 C CA . LEU B 1 169 ? -14.062 2.156 5.234 1 96 169 LEU B CA 1
ATOM 8190 C C . LEU B 1 169 ? -13.617 3.566 4.867 1 96 169 LEU B C 1
ATOM 8192 O O . LEU B 1 169 ? -12.539 4.008 5.281 1 96 169 LEU B O 1
ATOM 8196 N N . ASN B 1 170 ? -14.453 4.223 4.059 1 94.94 170 ASN B N 1
ATOM 8197 C CA . ASN B 1 170 ? -14.203 5.621 3.729 1 94.94 170 ASN B CA 1
ATOM 8198 C C . ASN B 1 170 ? -14.664 6.555 4.844 1 94.94 170 ASN B C 1
ATOM 8200 O O . ASN B 1 170 ? -14.273 7.727 4.879 1 94.94 170 ASN B O 1
ATOM 8204 N N . GLY B 1 171 ? -15.5 6.07 5.812 1 93.44 171 GLY B N 1
ATOM 8205 C CA . GLY B 1 171 ? -15.914 6.848 6.969 1 93.44 171 GLY B CA 1
ATOM 8206 C C . GLY B 1 171 ? -17.422 7.043 7.051 1 93.44 171 GLY B C 1
ATOM 8207 O O . GLY B 1 171 ? -17.891 7.902 7.789 1 93.44 171 GLY B O 1
ATOM 8208 N N . ILE B 1 172 ? -18.188 6.242 6.34 1 92.69 172 ILE B N 1
ATOM 8209 C CA . ILE B 1 172 ? -19.641 6.367 6.324 1 92.69 172 ILE B CA 1
ATOM 8210 C C . ILE B 1 172 ? -20.266 5.176 7.043 1 92.69 172 ILE B C 1
ATOM 8212 O O . ILE B 1 172 ? -19.984 4.02 6.711 1 92.69 172 ILE B O 1
ATOM 8216 N N . ASP B 1 173 ? -21.062 5.473 7.941 1 90.56 173 ASP B N 1
ATOM 8217 C CA . ASP B 1 173 ? -21.766 4.406 8.648 1 90.56 173 ASP B CA 1
ATOM 8218 C C . ASP B 1 173 ? -23.031 4 7.91 1 90.56 173 ASP B C 1
ATOM 8220 O O . ASP B 1 173 ? -24.031 4.711 7.957 1 90.56 173 ASP B O 1
ATOM 8224 N N . ILE B 1 174 ? -23.016 2.902 7.332 1 88.31 174 ILE B N 1
ATOM 8225 C CA . ILE B 1 174 ? -24.172 2.369 6.617 1 88.31 174 ILE B CA 1
ATOM 8226 C C . ILE B 1 174 ? -25.078 1.613 7.59 1 88.31 174 ILE B C 1
ATOM 8228 O O . ILE B 1 174 ? -24.641 0.646 8.219 1 88.31 174 ILE B O 1
ATOM 8232 N N . PRO B 1 175 ? -26.25 2.031 7.684 1 87 175 PRO B N 1
ATOM 8233 C CA . PRO B 1 175 ? -27.156 1.44 8.68 1 87 175 PRO B CA 1
ATOM 8234 C C . PRO B 1 175 ? -27.438 -0.037 8.414 1 87 175 PRO B C 1
ATOM 8236 O O . PRO B 1 175 ? -27.656 -0.433 7.27 1 87 175 PRO B O 1
ATOM 8239 N N . SER B 1 176 ? -27.391 -0.876 9.43 1 87.56 176 SER B N 1
ATOM 8240 C CA . SER B 1 176 ? -27.781 -2.283 9.461 1 87.56 176 SER B CA 1
ATOM 8241 C C . SER B 1 176 ? -26.938 -3.109 8.492 1 87.56 176 SER B C 1
ATOM 8243 O O . SER B 1 176 ? -27.359 -4.18 8.055 1 87.56 176 SER B O 1
ATOM 8245 N N . PHE B 1 177 ? -25.875 -2.629 8.086 1 90.75 177 PHE B N 1
ATOM 8246 C CA . PHE B 1 177 ? -25.016 -3.271 7.09 1 90.75 177 PHE B CA 1
ATOM 8247 C C . PHE B 1 177 ? -24.219 -4.398 7.715 1 90.75 177 PHE B C 1
ATOM 8249 O O . PHE B 1 177 ? -23.922 -5.398 7.059 1 90.75 177 PHE B O 1
ATOM 8256 N N . PHE B 1 178 ? -23.922 -4.258 9.008 1 90.25 178 PHE B N 1
ATOM 8257 C CA . PHE B 1 178 ? -23.078 -5.25 9.672 1 90.25 178 PHE B CA 1
ATOM 8258 C C . PHE B 1 178 ? -23.844 -5.953 10.781 1 90.25 178 PHE B C 1
ATOM 8260 O O . PHE B 1 178 ? -23.266 -6.387 11.773 1 90.25 178 PHE B O 1
ATOM 8267 N N . GLU B 1 179 ? -25.125 -6.055 10.602 1 88.94 179 GLU B N 1
ATOM 8268 C CA . GLU B 1 179 ? -25.953 -6.805 11.547 1 88.94 179 GLU B CA 1
ATOM 8269 C C . GLU B 1 179 ? -25.828 -8.305 11.312 1 88.94 179 GLU B C 1
ATOM 8271 O O . GLU B 1 179 ? -25.453 -8.742 10.227 1 88.94 179 GLU B O 1
ATOM 8276 N N . PHE B 1 180 ? -26.109 -9.07 12.258 1 87.75 180 PHE B N 1
ATOM 8277 C CA . PHE B 1 180 ? -26.031 -10.523 12.188 1 87.75 180 PHE B CA 1
ATOM 8278 C C . PHE B 1 180 ? -27.031 -11.07 11.172 1 87.75 180 PHE B C 1
ATOM 8280 O O . PHE B 1 180 ? -26.719 -12.023 10.445 1 87.75 180 PHE B O 1
ATOM 8287 N N . ARG B 1 181 ? -28.219 -10.477 11.117 1 90.88 181 ARG B N 1
ATOM 8288 C CA . ARG B 1 181 ? -29.219 -10.906 10.148 1 90.88 181 ARG B CA 1
ATOM 8289 C C . ARG B 1 181 ? -28.719 -10.711 8.719 1 90.88 181 ARG B C 1
ATOM 8291 O O . ARG B 1 181 ? -29 -11.523 7.84 1 90.88 181 ARG B O 1
ATOM 8298 N N . THR B 1 182 ? -28.031 -9.609 8.562 1 94.19 182 THR B N 1
ATOM 8299 C CA . THR B 1 182 ? -27.484 -9.328 7.242 1 94.19 182 THR B CA 1
ATOM 8300 C C . THR B 1 182 ? -26.422 -10.367 6.875 1 94.19 182 THR B C 1
ATOM 8302 O O . THR B 1 182 ? -26.359 -10.812 5.727 1 94.19 182 THR B O 1
ATOM 8305 N N . LEU B 1 183 ? -25.609 -10.805 7.848 1 95.81 183 LEU B N 1
ATOM 8306 C CA . LEU B 1 183 ? -24.562 -11.797 7.621 1 95.81 183 LEU B CA 1
ATOM 8307 C C . LEU B 1 183 ? -25.156 -13.133 7.211 1 95.81 183 LEU B C 1
ATOM 8309 O O . LEU B 1 183 ? -24.734 -13.742 6.227 1 95.81 183 LEU B O 1
ATOM 8313 N N . VAL B 1 184 ? -26.141 -13.57 7.871 1 95.56 184 VAL B N 1
ATOM 8314 C CA . VAL B 1 184 ? -26.781 -14.859 7.602 1 95.56 184 VAL B CA 1
ATOM 8315 C C . VAL B 1 184 ? -27.469 -14.828 6.238 1 95.56 184 VAL B C 1
ATOM 8317 O O . VAL B 1 184 ? -27.344 -15.766 5.449 1 95.56 184 VAL B O 1
ATOM 8320 N N . THR B 1 185 ? -28.203 -13.719 6.016 1 96.38 185 THR B N 1
ATOM 8321 C CA . THR B 1 185 ? -28.891 -13.57 4.734 1 96.38 185 THR B CA 1
ATOM 8322 C C . THR B 1 185 ? -27.891 -13.547 3.584 1 96.38 185 THR B C 1
ATOM 8324 O O . THR B 1 185 ? -28.156 -14.086 2.51 1 96.38 185 THR B O 1
ATOM 8327 N N . LYS B 1 186 ? -26.75 -12.914 3.793 1 97.19 186 LYS B N 1
ATOM 8328 C CA . LYS B 1 186 ? -25.719 -12.859 2.76 1 97.19 186 LYS B CA 1
ATOM 8329 C C . LYS B 1 186 ? -25.156 -14.25 2.469 1 97.19 186 LYS B C 1
ATOM 8331 O O . LYS B 1 186 ? -24.922 -14.609 1.31 1 97.19 186 LYS B O 1
ATOM 8336 N N . ILE B 1 187 ? -24.891 -15.07 3.479 1 97.62 187 ILE B N 1
ATOM 8337 C CA . ILE B 1 187 ? -24.328 -16.406 3.318 1 97.62 187 ILE B CA 1
ATOM 8338 C C . ILE B 1 187 ? -25.344 -17.312 2.605 1 97.62 187 ILE B C 1
ATOM 8340 O O . ILE B 1 187 ? -25.047 -17.859 1.541 1 97.62 187 ILE B O 1
ATOM 8344 N N . VAL B 1 188 ? -26.547 -17.375 3.07 1 97.75 188 VAL B N 1
ATOM 8345 C CA . VAL B 1 188 ? -27.578 -18.266 2.533 1 97.75 188 VAL B CA 1
ATOM 8346 C C . VAL B 1 188 ? -28.047 -17.75 1.172 1 97.75 188 VAL B C 1
ATOM 8348 O O . VAL B 1 188 ? -28.234 -18.531 0.242 1 97.75 188 VAL B O 1
ATOM 8351 N N . GLY B 1 189 ? -28.219 -16.438 1.138 1 97.44 189 GLY B N 1
ATOM 8352 C CA . GLY B 1 189 ? -28.641 -15.852 -0.124 1 97.44 189 GLY B CA 1
ATOM 8353 C C . GLY B 1 189 ? -27.656 -16.078 -1.254 1 97.44 189 GLY B C 1
ATOM 8354 O O . GLY B 1 189 ? -28.062 -16.344 -2.389 1 97.44 189 GLY B O 1
ATOM 8355 N N . THR B 1 190 ? -26.375 -15.969 -0.984 1 97.12 190 THR B N 1
ATOM 8356 C CA . THR B 1 190 ? -25.359 -16.172 -1.999 1 97.12 190 THR B CA 1
ATOM 8357 C C . THR B 1 190 ? -25.359 -17.625 -2.486 1 97.12 190 THR B C 1
ATOM 8359 O O . THR B 1 190 ? -25.25 -17.875 -3.688 1 97.12 190 THR B O 1
ATOM 8362 N N . ILE B 1 191 ? -25.469 -18.594 -1.598 1 97.25 191 ILE B N 1
ATOM 8363 C CA . ILE B 1 191 ? -25.516 -20.016 -1.949 1 97.25 191 ILE B CA 1
ATOM 8364 C C . ILE B 1 191 ? -26.703 -20.266 -2.881 1 97.25 191 ILE B C 1
ATOM 8366 O O . ILE B 1 191 ? -26.547 -20.906 -3.922 1 97.25 191 ILE B O 1
ATOM 8370 N N . CYS B 1 192 ? -27.812 -19.672 -2.561 1 97.44 192 CYS B N 1
ATOM 8371 C CA . CYS B 1 192 ? -29.031 -19.891 -3.336 1 97.44 192 CYS B CA 1
ATOM 8372 C C . CYS B 1 192 ? -28.938 -19.219 -4.699 1 97.44 192 CYS B C 1
ATOM 8374 O O . CYS B 1 192 ? -29.328 -19.797 -5.711 1 97.44 192 CYS B O 1
ATOM 8376 N N . THR B 1 193 ? -28.422 -18.047 -4.711 1 96.56 193 THR B N 1
ATOM 8377 C CA . THR B 1 193 ? -28.344 -17.281 -5.953 1 96.56 193 THR B CA 1
ATOM 8378 C C . THR B 1 193 ? -27.438 -17.969 -6.957 1 96.56 193 THR B C 1
ATOM 8380 O O . THR B 1 193 ? -27.812 -18.156 -8.117 1 96.56 193 THR B O 1
ATOM 8383 N N . ILE B 1 194 ? -26.312 -18.406 -6.562 1 94.81 194 ILE B N 1
ATOM 8384 C CA . ILE B 1 194 ? -25.344 -19.016 -7.469 1 94.81 194 ILE B CA 1
ATOM 8385 C C . ILE B 1 194 ? -25.844 -20.375 -7.918 1 94.81 194 ILE B C 1
ATOM 8387 O O . ILE B 1 194 ? -25.672 -20.766 -9.078 1 94.81 194 ILE B O 1
ATOM 8391 N N . SER B 1 195 ? -26.5 -21.109 -7.039 1 95.94 195 SER B N 1
ATOM 8392 C CA . SER B 1 195 ? -26.984 -22.438 -7.344 1 95.94 195 SER B CA 1
ATOM 8393 C C . SER B 1 195 ? -28.234 -22.391 -8.227 1 95.94 195 SER B C 1
ATOM 8395 O O . SER B 1 195 ? -28.641 -23.406 -8.797 1 95.94 195 SER B O 1
ATOM 8397 N N . SER B 1 196 ? -28.859 -21.25 -8.359 1 95.75 196 SER B N 1
ATOM 8398 C CA . SER B 1 196 ? -30.094 -21.125 -9.133 1 95.75 196 SER B CA 1
ATOM 8399 C C . SER B 1 196 ? -29.812 -21.188 -10.633 1 95.75 196 SER B C 1
ATOM 8401 O O . SER B 1 196 ? -30.688 -21.516 -11.43 1 95.75 196 SER B O 1
ATOM 8403 N N . GLY B 1 197 ? -28.594 -20.844 -11.016 1 93 197 GLY B N 1
ATOM 8404 C CA . GLY B 1 197 ? -28.25 -20.797 -12.43 1 93 197 GLY B CA 1
ATOM 8405 C C . GLY B 1 197 ? -28.016 -19.391 -12.953 1 93 197 GLY B C 1
ATOM 8406 O O . GLY B 1 197 ? -27.641 -19.219 -14.117 1 93 197 GLY B O 1
ATOM 8407 N N . LEU B 1 198 ? -28.156 -18.391 -12.133 1 94.88 198 LEU B N 1
ATOM 8408 C CA . LEU B 1 198 ? -27.875 -17.016 -12.523 1 94.88 198 LEU B CA 1
ATOM 8409 C C . LEU B 1 198 ? -26.375 -16.781 -12.68 1 94.88 198 LEU B C 1
ATOM 8411 O O . LEU B 1 198 ? -25.578 -17.312 -11.898 1 94.88 198 LEU B O 1
ATOM 8415 N N . PRO B 1 199 ? -25.953 -16.016 -13.734 1 95.56 199 PRO B N 1
ATOM 8416 C CA . PRO B 1 199 ? -24.531 -15.719 -13.93 1 95.56 199 PRO B CA 1
ATOM 8417 C C . PRO B 1 199 ? -24 -14.672 -12.945 1 95.56 199 PRO B C 1
ATOM 8419 O O . PRO B 1 199 ? -23.688 -13.555 -13.352 1 95.56 199 PRO B O 1
ATOM 8422 N N . ILE B 1 200 ? -23.906 -15.031 -11.695 1 94.88 200 ILE B N 1
ATOM 8423 C CA . ILE B 1 200 ? -23.453 -14.188 -10.602 1 94.88 200 ILE B CA 1
ATOM 8424 C C . ILE B 1 200 ? -22.375 -14.922 -9.797 1 94.88 200 ILE B C 1
ATOM 8426 O O . ILE B 1 200 ? -22.266 -16.156 -9.875 1 94.88 200 ILE B O 1
ATOM 8430 N N . GLY B 1 201 ? -21.5 -14.141 -9.133 1 94.31 201 GLY B N 1
ATOM 8431 C CA . GLY B 1 201 ? -20.375 -14.758 -8.438 1 94.31 201 GLY B CA 1
ATOM 8432 C C . GLY B 1 201 ? -20.438 -14.57 -6.93 1 94.31 201 GLY B C 1
ATOM 8433 O O . GLY B 1 201 ? -21.234 -13.781 -6.43 1 94.31 201 GLY B O 1
ATOM 8434 N N . GLN B 1 202 ? -19.578 -15.281 -6.262 1 95.5 202 GLN B N 1
ATOM 8435 C CA . GLN B 1 202 ? -19.594 -15.258 -4.801 1 95.5 202 GLN B CA 1
ATOM 8436 C C . GLN B 1 202 ? -18.516 -14.336 -4.254 1 95.5 202 GLN B C 1
ATOM 8438 O O . GLN B 1 202 ? -18.531 -13.992 -3.068 1 95.5 202 GLN B O 1
ATOM 8443 N N . GLU B 1 203 ? -17.562 -13.844 -5.027 1 94.69 203 GLU B N 1
ATOM 8444 C CA . GLU B 1 203 ? -16.406 -13.109 -4.562 1 94.69 203 GLU B CA 1
ATOM 8445 C C . GLU B 1 203 ? -16.797 -11.805 -3.869 1 94.69 203 GLU B C 1
ATOM 8447 O O . GLU B 1 203 ? -16.266 -11.469 -2.809 1 94.69 203 GLU B O 1
ATOM 8452 N N . GLY B 1 204 ? -17.734 -11.086 -4.488 1 95.69 204 GLY B N 1
ATOM 8453 C CA . GLY B 1 204 ? -18.234 -9.867 -3.865 1 95.69 204 GLY B CA 1
ATOM 8454 C C . GLY B 1 204 ? -18.859 -10.109 -2.504 1 95.69 204 GLY B C 1
ATOM 8455 O O . GLY B 1 204 ? -18.422 -9.539 -1.503 1 95.69 204 GLY B O 1
ATOM 8456 N N . PRO B 1 205 ? -19.797 -10.984 -2.471 1 97.31 205 PRO B N 1
ATOM 8457 C CA . PRO B 1 205 ? -20.422 -11.312 -1.188 1 97.31 205 PRO B CA 1
ATOM 8458 C C . PRO B 1 205 ? -19.422 -11.789 -0.144 1 97.31 205 PRO B C 1
ATOM 8460 O O . PRO B 1 205 ? -19.578 -11.508 1.047 1 97.31 205 PRO B O 1
ATOM 8463 N N . MET B 1 206 ? -18.422 -12.5 -0.526 1 97.69 206 MET B N 1
ATOM 8464 C CA . MET B 1 206 ? -17.422 -12.992 0.427 1 97.69 206 MET B CA 1
ATOM 8465 C C . MET B 1 206 ? -16.656 -11.836 1.059 1 97.69 206 MET B C 1
ATOM 8467 O O . MET B 1 206 ? -16.266 -11.906 2.227 1 97.69 206 MET B O 1
ATOM 8471 N N . VAL B 1 207 ? -16.391 -10.789 0.299 1 97.69 207 VAL B N 1
ATOM 8472 C CA . VAL B 1 207 ? -15.773 -9.586 0.846 1 97.69 207 VAL B CA 1
ATOM 8473 C C . VAL B 1 207 ? -16.656 -9 1.948 1 97.69 207 VAL B C 1
ATOM 8475 O O . VAL B 1 207 ? -16.172 -8.656 3.025 1 97.69 207 VAL B O 1
ATOM 8478 N N . HIS B 1 208 ? -17.938 -8.938 1.646 1 97.81 208 HIS B N 1
ATOM 8479 C CA . HIS B 1 208 ? -18.906 -8.438 2.629 1 97.81 208 HIS B CA 1
ATOM 8480 C C . HIS B 1 208 ? -18.969 -9.359 3.84 1 97.81 208 HIS B C 1
ATOM 8482 O O . HIS B 1 208 ? -19.031 -8.891 4.98 1 97.81 208 HIS B O 1
ATOM 8488 N N . ILE B 1 209 ? -19.016 -10.617 3.604 1 98.38 209 ILE B N 1
ATOM 8489 C CA . ILE B 1 209 ? -19.062 -11.602 4.68 1 98.38 209 ILE B CA 1
ATOM 8490 C C . ILE B 1 209 ? -17.828 -11.469 5.566 1 98.38 209 ILE B C 1
ATOM 8492 O O . ILE B 1 209 ? -17.938 -11.469 6.793 1 98.38 209 ILE B O 1
ATOM 8496 N N . GLY B 1 210 ? -16.656 -11.359 4.945 1 98.38 210 GLY B N 1
ATOM 8497 C CA . GLY B 1 210 ? -15.438 -11.148 5.719 1 98.38 210 GLY B CA 1
ATOM 8498 C C . GLY B 1 210 ? -15.484 -9.891 6.574 1 98.38 210 GLY B C 1
ATOM 8499 O O . GLY B 1 210 ? -15.102 -9.922 7.746 1 98.38 210 GLY B O 1
ATOM 8500 N N . ALA B 1 211 ? -15.945 -8.82 6.027 1 97.75 211 ALA B N 1
ATOM 8501 C CA . ALA B 1 211 ? -16.078 -7.559 6.758 1 97.75 211 ALA B CA 1
ATOM 8502 C C . ALA B 1 211 ? -17.078 -7.695 7.902 1 97.75 211 ALA B C 1
ATOM 8504 O O . ALA B 1 211 ? -16.844 -7.191 9.008 1 97.75 211 ALA B O 1
ATOM 8505 N N . ALA B 1 212 ? -18.188 -8.383 7.633 1 96.62 212 ALA B N 1
ATOM 8506 C CA . ALA B 1 212 ? -19.234 -8.547 8.633 1 96.62 212 ALA B CA 1
ATOM 8507 C C . ALA B 1 212 ? -18.766 -9.43 9.781 1 96.62 212 ALA B C 1
ATOM 8509 O O . ALA B 1 212 ? -19.109 -9.18 10.945 1 96.62 212 ALA B O 1
ATOM 8510 N N . ILE B 1 213 ? -18.016 -10.43 9.484 1 97.06 213 ILE B N 1
ATOM 8511 C CA . ILE B 1 213 ? -17.469 -11.289 10.531 1 97.06 213 ILE B CA 1
ATOM 8512 C C . ILE B 1 213 ? -16.516 -10.477 11.414 1 97.06 213 ILE B C 1
ATOM 8514 O O . ILE B 1 213 ? -16.562 -10.586 12.641 1 97.06 213 ILE B O 1
ATOM 8518 N N . ALA B 1 214 ? -15.672 -9.719 10.781 1 95.81 214 ALA B N 1
ATOM 8519 C CA . ALA B 1 214 ? -14.766 -8.867 11.547 1 95.81 214 ALA B CA 1
ATOM 8520 C C . ALA B 1 214 ? -15.547 -7.906 12.445 1 95.81 214 ALA B C 1
ATOM 8522 O O . ALA B 1 214 ? -15.195 -7.723 13.609 1 95.81 214 ALA B O 1
ATOM 8523 N N . SER B 1 215 ? -16.625 -7.316 11.891 1 91.25 215 SER B N 1
ATOM 8524 C CA . SER B 1 215 ? -17.438 -6.395 12.672 1 91.25 215 SER B CA 1
ATOM 8525 C C . SER B 1 215 ? -18.141 -7.109 13.82 1 91.25 215 SER B C 1
ATOM 8527 O O . SER B 1 215 ? -18.219 -6.582 14.93 1 91.25 215 SER B O 1
ATOM 8529 N N . SER B 1 216 ? -18.672 -8.289 13.594 1 88.44 216 SER B N 1
ATOM 8530 C CA . SER B 1 216 ? -19.406 -9.047 14.602 1 88.44 216 SER B CA 1
ATOM 8531 C C . SER B 1 216 ? -18.5 -9.43 15.773 1 88.44 216 SER B C 1
ATOM 8533 O O . SER B 1 216 ? -18.938 -9.414 16.922 1 88.44 216 SER B O 1
ATOM 8535 N N . LEU B 1 217 ? -17.328 -9.734 15.477 1 85.88 217 LEU B N 1
ATOM 8536 C CA . LEU B 1 217 ? -16.406 -10.164 16.516 1 85.88 217 LEU B CA 1
ATOM 8537 C C . LEU B 1 217 ? -15.914 -8.969 17.344 1 85.88 217 LEU B C 1
ATOM 8539 O O . LEU B 1 217 ? -15.531 -9.125 18.5 1 85.88 217 LEU B O 1
ATOM 8543 N N . THR B 1 218 ? -15.961 -7.836 16.781 1 79.06 218 THR B N 1
ATOM 8544 C CA . THR B 1 218 ? -15.445 -6.664 17.484 1 79.06 218 THR B CA 1
ATOM 8545 C C . THR B 1 218 ? -16.562 -5.945 18.234 1 79.06 218 THR B C 1
ATOM 8547 O O . THR B 1 218 ? -16.312 -5.191 19.172 1 79.06 218 THR B O 1
ATOM 8550 N N . TRP B 1 219 ? -17.938 -6.023 17.859 1 66.12 219 TRP B N 1
ATOM 8551 C CA . TRP B 1 219 ? -19.078 -5.422 18.547 1 66.12 219 TRP B CA 1
ATOM 8552 C C . TRP B 1 219 ? -19.5 -6.25 19.75 1 66.12 219 TRP B C 1
ATOM 8554 O O . TRP B 1 219 ? -20.062 -5.723 20.719 1 66.12 219 TRP B O 1
ATOM 8564 N N . MET B 1 220 ? -19.547 -7.52 19.828 1 54.25 220 MET B N 1
ATOM 8565 C CA . MET B 1 220 ? -20.109 -8.383 20.859 1 54.25 220 MET B CA 1
ATOM 8566 C C . MET B 1 220 ? -19.766 -7.883 22.25 1 54.25 220 MET B C 1
ATOM 8568 O O . MET B 1 220 ? -20.469 -8.18 23.219 1 54.25 220 MET B O 1
ATOM 8572 N N . HIS B 1 221 ? -18.859 -7.078 22.578 1 46.75 221 HIS B N 1
ATOM 8573 C CA . HIS B 1 221 ? -18.562 -6.938 24 1 46.75 221 HIS B CA 1
ATOM 8574 C C . HIS B 1 221 ? -19.438 -5.852 24.641 1 46.75 221 HIS B C 1
ATOM 8576 O O . HIS B 1 221 ? -19.75 -5.922 25.828 1 46.75 221 HIS B O 1
ATOM 8582 N N . GLY B 1 222 ? -19.734 -4.574 24.203 1 43.25 222 GLY B N 1
ATOM 8583 C CA . GLY B 1 222 ? -19.891 -3.473 25.141 1 43.25 222 GLY B CA 1
ATOM 8584 C C . GLY B 1 222 ? -21.328 -3.254 25.562 1 43.25 222 GLY B C 1
ATOM 8585 O O . GLY B 1 222 ? -22.016 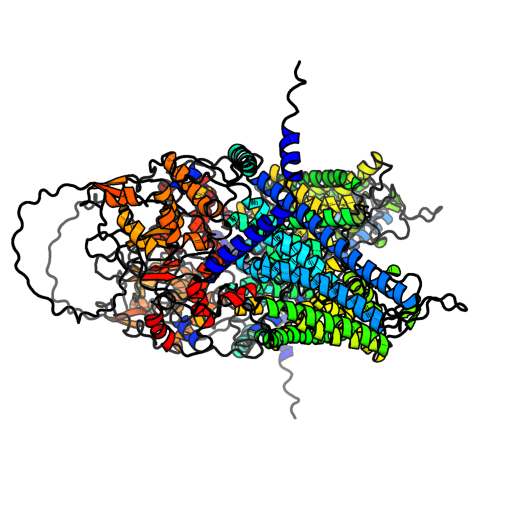-2.373 25.047 1 43.25 222 GLY B O 1
ATOM 8586 N N . ARG B 1 223 ? -22.25 -4.172 25.609 1 40.03 223 ARG B N 1
ATOM 8587 C CA . ARG B 1 223 ? -23.547 -3.643 26.047 1 40.03 223 ARG B CA 1
ATOM 8588 C C . ARG B 1 223 ? -23.438 -2.975 27.406 1 40.03 223 ARG B C 1
ATOM 8590 O O . ARG B 1 223 ? -23.047 -3.609 28.391 1 40.03 223 ARG B O 1
ATOM 8597 N N . PHE B 1 224 ? -23.234 -1.736 27.562 1 38.72 224 PHE B N 1
ATOM 8598 C CA . PHE B 1 224 ? -23.406 -1.009 28.812 1 38.72 224 PHE B CA 1
ATOM 8599 C C . PHE B 1 224 ? -24.828 -1.106 29.312 1 38.72 224 PHE B C 1
ATOM 8601 O O . PHE B 1 224 ? -25.766 -1.198 28.516 1 38.72 224 PHE B O 1
ATOM 8608 N N . PRO B 1 225 ? -25.094 -1.369 30.609 1 38 225 PRO B N 1
ATOM 8609 C CA . PRO B 1 225 ? -26.406 -1.422 31.25 1 38 225 PRO B CA 1
ATOM 8610 C C . PRO B 1 225 ? -27.234 -0.155 31.016 1 38 225 PRO B C 1
ATOM 8612 O O . PRO B 1 225 ? -26.703 0.955 31.109 1 38 225 PRO B O 1
ATOM 8615 N N . THR B 1 226 ? -28.094 -0.09 30.062 1 38.06 226 THR B N 1
ATOM 8616 C CA . THR B 1 226 ? -29 1.042 29.906 1 38.06 226 THR B CA 1
ATOM 8617 C C . THR B 1 226 ? -29.812 1.267 31.172 1 38.06 226 THR B C 1
ATOM 8619 O O . THR B 1 226 ? -30.359 0.318 31.75 1 38.06 226 THR B O 1
ATOM 8622 N N . HIS B 1 227 ? -29.578 2.252 31.906 1 34.09 227 HIS B N 1
ATOM 8623 C CA . HIS B 1 227 ? -30.406 2.654 33.031 1 34.09 227 HIS B CA 1
ATOM 8624 C C . HIS B 1 227 ? -31.844 2.896 32.625 1 34.09 227 HIS B C 1
ATOM 8626 O O . HIS B 1 227 ? -32.125 3.65 31.672 1 34.09 227 HIS B O 1
ATOM 8632 N N . ARG B 1 228 ? -32.781 1.888 32.656 1 37.12 228 ARG B N 1
ATOM 8633 C CA . ARG B 1 228 ? -34.188 2.168 32.406 1 37.12 228 ARG B CA 1
ATOM 8634 C C . ARG B 1 228 ? -34.75 3.074 33.469 1 37.12 228 ARG B C 1
ATOM 8636 O O . ARG B 1 228 ? -34.125 3.299 34.5 1 37.12 228 ARG B O 1
ATOM 8643 N N . LYS B 1 229 ? -35.969 3.615 33.25 1 37.81 229 LYS B N 1
ATOM 8644 C CA . LYS B 1 229 ? -36.75 4.496 34.125 1 37.81 229 LYS B CA 1
ATOM 8645 C C . LYS B 1 229 ? -36.719 4.016 35.562 1 37.81 229 LYS B C 1
ATOM 8647 O O . LYS B 1 229 ?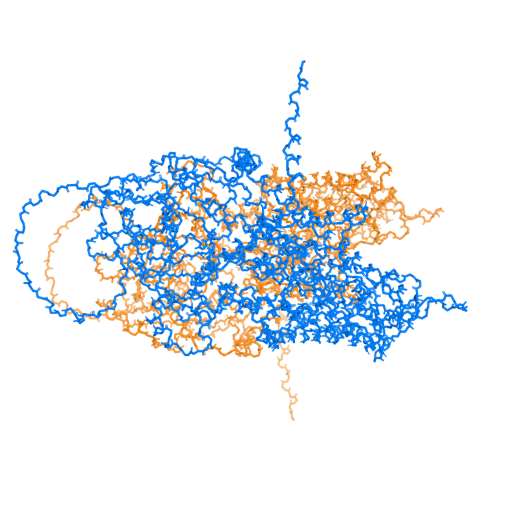 -36.688 4.828 36.5 1 37.81 229 LYS B O 1
ATOM 8652 N N . ASP B 1 230 ? -37.125 2.637 35.781 1 36.94 230 ASP B N 1
ATOM 8653 C CA . ASP B 1 230 ? -37.344 2.152 37.125 1 36.94 230 ASP B CA 1
ATOM 8654 C C . ASP B 1 230 ? -36.031 1.896 37.875 1 36.94 230 ASP B C 1
ATOM 8656 O O . ASP B 1 230 ? -36.031 1.362 38.969 1 36.94 230 ASP B O 1
ATOM 8660 N N . GLY B 1 231 ? -34.875 2.531 37.688 1 37.84 231 GLY B N 1
ATOM 8661 C CA . GLY B 1 231 ? -33.594 2.363 38.375 1 37.84 231 GLY B CA 1
ATOM 8662 C C . GLY B 1 231 ? -32.875 1.09 37.969 1 37.84 231 GLY B C 1
ATOM 8663 O O . GLY B 1 231 ? -31.781 0.796 38.469 1 37.84 231 GLY B O 1
ATOM 8664 N N . SER B 1 232 ? -33.5 -0.016 37.594 1 33.91 232 SER B N 1
ATOM 8665 C CA . SER B 1 232 ? -32.906 -1.343 37.438 1 33.91 232 SER B CA 1
ATOM 8666 C C . SER B 1 232 ? -32.094 -1.43 36.156 1 33.91 232 SER B C 1
ATOM 8668 O O . SER B 1 232 ? -32.375 -0.749 35.188 1 33.91 232 SER B O 1
ATOM 8670 N N . ARG B 1 233 ? -30.875 -1.605 36.188 1 35.72 233 ARG B N 1
ATOM 8671 C CA . ARG B 1 233 ? -29.906 -1.874 35.125 1 35.72 233 ARG B CA 1
ATOM 8672 C C . ARG B 1 233 ? -30.312 -3.104 34.312 1 35.72 233 ARG B C 1
ATOM 8674 O O . ARG B 1 233 ? -30.406 -4.203 34.875 1 35.72 233 ARG B O 1
ATOM 8681 N N . ARG B 1 234 ? -31.359 -3.311 33.531 1 36.44 234 ARG B N 1
ATOM 8682 C CA . ARG B 1 234 ? -31.672 -4.539 32.812 1 36.44 234 ARG B CA 1
ATOM 8683 C C . ARG B 1 234 ? -30.688 -4.781 31.656 1 36.44 234 ARG B C 1
ATOM 8685 O O . ARG B 1 234 ? -30.438 -3.895 30.844 1 36.44 234 ARG B O 1
ATOM 8692 N N . TYR B 1 235 ? -29.656 -5.574 31.812 1 35.91 235 TYR B N 1
ATOM 8693 C CA . TYR B 1 235 ? -28.828 -6.078 30.719 1 35.91 235 TYR B CA 1
ATOM 8694 C C . TYR B 1 235 ? -29.703 -6.766 29.672 1 35.91 235 TYR B C 1
ATOM 8696 O O . TYR B 1 235 ? -30.734 -7.352 30 1 35.91 235 TYR B O 1
ATOM 8704 N N . ALA B 1 236 ? -29.812 -6.262 28.531 1 37.94 236 ALA B N 1
ATOM 8705 C CA . ALA B 1 236 ? -30.688 -6.895 27.547 1 37.94 236 ALA B CA 1
ATOM 8706 C C . ALA B 1 236 ? -30.766 -8.406 27.766 1 37.94 236 ALA B C 1
ATOM 8708 O O . ALA B 1 236 ? -31.859 -8.977 27.844 1 37.94 236 ALA B O 1
ATOM 8709 N N . SER B 1 237 ? -30.016 -9.352 27.062 1 36.97 237 SER B N 1
ATOM 8710 C CA . SER B 1 237 ? -30.078 -10.805 27.25 1 36.97 237 SER B CA 1
ATOM 8711 C C . SER B 1 237 ? -29.047 -11.289 28.25 1 36.97 237 SER B C 1
ATOM 8713 O O . SER B 1 237 ? -27.938 -10.727 28.328 1 36.97 237 SER B O 1
ATOM 8715 N N . PRO B 1 238 ? -29.453 -12.094 29.266 1 38.38 238 PRO B N 1
ATOM 8716 C CA . PRO B 1 238 ? -28.547 -12.656 30.266 1 38.38 238 PRO B CA 1
ATOM 8717 C C . PRO B 1 238 ? -27.281 -13.258 29.656 1 38.38 238 PRO B C 1
ATOM 8719 O O . PRO B 1 238 ? -26.203 -13.203 30.266 1 38.38 238 PRO B O 1
ATOM 8722 N N . TYR B 1 239 ? -27.406 -13.945 28.562 1 39.19 239 TYR B N 1
ATOM 8723 C CA . TYR B 1 239 ? -26.25 -14.586 27.938 1 39.19 239 TYR B CA 1
ATOM 8724 C C . TYR B 1 239 ? -25.219 -13.547 27.5 1 39.19 239 TYR B C 1
ATOM 8726 O O . TYR B 1 239 ? -24.031 -13.719 27.719 1 39.19 239 TYR B O 1
ATOM 8734 N N . LEU B 1 240 ? -25.734 -12.539 26.938 1 42.44 240 LEU B N 1
ATOM 8735 C CA . LEU B 1 240 ? -24.844 -11.469 26.484 1 42.44 240 LEU B CA 1
ATOM 8736 C C . LEU B 1 240 ? -24.266 -10.703 27.672 1 42.44 240 LEU B C 1
ATOM 8738 O O . LEU B 1 240 ? -23.156 -10.172 27.594 1 42.44 240 LEU B O 1
ATOM 8742 N N . GLN B 1 241 ? -25.016 -10.773 28.75 1 43.34 241 GLN B N 1
ATOM 8743 C CA . GLN B 1 241 ? -24.516 -10.18 29.984 1 43.34 241 GLN B CA 1
ATOM 8744 C C . GLN B 1 241 ? -23.297 -10.938 30.516 1 43.34 241 GLN B C 1
ATOM 8746 O O . GLN B 1 241 ? -22.344 -10.336 31 1 43.34 241 GLN B O 1
ATOM 8751 N N . THR B 1 242 ? -23.438 -12.203 30.562 1 42.38 242 THR B N 1
ATOM 8752 C CA . THR B 1 242 ? -22.328 -13.023 31.031 1 42.38 242 THR B CA 1
ATOM 8753 C C . THR B 1 242 ? -21.109 -12.844 30.125 1 42.38 242 THR B C 1
ATOM 8755 O O . THR B 1 242 ? -19.984 -12.727 30.625 1 42.38 242 THR B O 1
ATOM 8758 N N . ILE B 1 243 ? -21.312 -12.883 28.844 1 45.28 243 ILE B N 1
ATOM 8759 C CA . ILE B 1 243 ? -20.188 -12.656 27.938 1 45.28 243 ILE B CA 1
ATOM 8760 C C . ILE B 1 243 ? -19.672 -11.234 28.109 1 45.28 243 ILE B C 1
ATOM 8762 O O . ILE B 1 243 ? -18.453 -11.008 28.125 1 45.28 243 ILE B O 1
ATOM 8766 N N . SER B 1 244 ? -20.609 -10.328 28.328 1 45.44 244 SER B N 1
ATOM 8767 C CA . SER B 1 244 ? -20.219 -8.938 28.562 1 45.44 244 SER B CA 1
ATOM 8768 C C . SER B 1 244 ? -19.453 -8.797 29.859 1 45.44 244 SER B C 1
ATOM 8770 O O . SER B 1 244 ? -18.453 -8.07 29.938 1 45.44 244 SER B O 1
ATOM 8772 N N . LYS B 1 245 ? -20.078 -9.367 31 1 45.62 245 LYS B N 1
ATOM 8773 C CA . LYS B 1 245 ? -19.359 -9.344 32.25 1 45.62 245 LYS B CA 1
ATOM 8774 C C . LYS B 1 245 ? -17.984 -9.977 32.125 1 45.62 245 LYS B C 1
ATOM 8776 O O . LYS B 1 245 ? -17 -9.484 32.688 1 45.62 245 LYS B O 1
ATOM 8781 N N . PHE B 1 246 ? -17.938 -11.055 31.547 1 43.22 246 PHE B N 1
ATOM 8782 C CA . PHE B 1 246 ? -16.656 -11.727 31.312 1 43.22 246 PHE B CA 1
ATOM 8783 C C . PHE B 1 246 ? -15.75 -10.867 30.438 1 43.22 246 PHE B C 1
ATOM 8785 O O . PHE B 1 246 ? -14.555 -10.727 30.719 1 43.22 246 PHE B O 1
ATOM 8792 N N . THR B 1 247 ? -16.344 -10.344 29.375 1 45.19 247 THR B N 1
ATOM 8793 C CA . THR B 1 247 ? -15.531 -9.516 28.484 1 45.19 247 THR B CA 1
ATOM 8794 C C . THR B 1 247 ? -15.203 -8.18 29.141 1 45.19 247 THR B C 1
ATOM 8796 O O . THR B 1 247 ? -14.141 -7.609 28.891 1 45.19 247 THR B O 1
ATOM 8799 N N . GLN B 1 248 ? -16.172 -7.527 29.844 1 45.97 248 GLN B N 1
ATOM 8800 C CA . GLN B 1 248 ? -15.867 -6.301 30.578 1 45.97 248 GLN B CA 1
ATOM 8801 C C . GLN B 1 248 ? -14.766 -6.52 31.609 1 45.97 248 GLN B C 1
ATOM 8803 O O . GLN B 1 248 ? -13.914 -5.648 31.812 1 45.97 248 GLN B O 1
ATOM 8808 N N . LYS B 1 249 ? -14.977 -7.48 32.531 1 43 249 LYS B N 1
ATOM 8809 C CA . LYS B 1 249 ? -13.969 -7.742 33.562 1 43 249 LYS B CA 1
ATOM 8810 C C . LYS B 1 249 ? -12.672 -8.242 32.938 1 43 249 LYS B C 1
ATOM 8812 O O . LYS B 1 249 ? -11.578 -7.863 33.375 1 43 249 LYS B O 1
ATOM 8817 N N . ALA B 1 250 ? -12.789 -9.25 32.281 1 41.12 250 ALA B N 1
ATOM 8818 C CA . ALA B 1 250 ? -11.594 -9.945 31.797 1 41.12 250 ALA B CA 1
ATOM 8819 C C . ALA B 1 250 ? -10.898 -9.141 30.703 1 41.12 250 ALA B C 1
ATOM 8821 O O . ALA B 1 250 ? -9.672 -9.164 30.594 1 41.12 250 ALA B O 1
ATOM 8822 N N . TRP B 1 251 ? -11.727 -8.57 29.562 1 43.16 251 TRP B N 1
ATOM 8823 C CA . TRP B 1 251 ? -11.078 -7.941 28.422 1 43.16 251 TRP B CA 1
ATOM 8824 C C . TRP B 1 251 ? -11.484 -6.477 28.297 1 43.16 251 TRP B C 1
ATOM 8826 O O . TRP B 1 251 ? -12.43 -6.145 27.578 1 43.16 251 TRP B O 1
ATOM 8836 N N . PRO B 1 252 ? -11.305 -5.73 29.234 1 46.41 252 PRO B N 1
ATOM 8837 C CA . PRO B 1 252 ? -11.555 -4.305 29.031 1 46.41 252 PRO B CA 1
ATOM 8838 C C . PRO B 1 252 ? -11.031 -3.801 27.688 1 46.41 252 PRO B C 1
ATOM 8840 O O . PRO B 1 252 ? -10.047 -3.062 27.641 1 46.41 252 PRO B O 1
ATOM 8843 N N . PHE B 1 253 ? -11.133 -4.543 26.656 1 52 253 PHE B N 1
ATOM 8844 C CA . PHE B 1 253 ? -10.375 -4.238 25.438 1 52 253 PHE B CA 1
ATOM 8845 C C . PHE B 1 253 ? -10.891 -2.961 24.781 1 52 253 PHE B C 1
ATOM 8847 O O . PHE B 1 253 ? -12.094 -2.82 24.547 1 52 253 PHE B O 1
ATOM 8854 N N . ASP B 1 254 ? -10.336 -1.878 24.984 1 59.38 254 ASP B N 1
ATOM 8855 C CA . ASP B 1 254 ? -10.484 -0.54 24.422 1 59.38 254 ASP B CA 1
ATOM 8856 C C . ASP B 1 254 ? -10.359 -0.567 22.906 1 59.38 254 ASP B C 1
ATOM 8858 O O . ASP B 1 254 ? -9.609 0.22 22.328 1 59.38 254 ASP B O 1
ATOM 8862 N N . PHE B 1 255 ? -11.016 -1.632 22.234 1 65.88 255 PHE B N 1
ATOM 8863 C CA . PHE B 1 255 ? -10.969 -1.588 20.781 1 65.88 255 PHE B CA 1
ATOM 8864 C C . PHE B 1 255 ? -12.281 -1.07 20.203 1 65.88 255 PHE B C 1
ATOM 8866 O O . PHE B 1 255 ? -12.547 -1.235 19.016 1 65.88 255 PHE B O 1
ATOM 8873 N N . HIS B 1 256 ? -12.984 -0.439 21.047 1 69.06 256 HIS B N 1
ATOM 8874 C CA . HIS B 1 256 ? -14.312 -0.052 20.578 1 69.06 256 HIS B CA 1
ATOM 8875 C C . HIS B 1 256 ? -14.312 1.369 20.031 1 69.06 256 HIS B C 1
ATOM 8877 O O . HIS B 1 256 ? -15.188 2.168 20.359 1 69.06 256 HIS B O 1
ATOM 8883 N N . ASN B 1 257 ? -13.234 1.614 19.375 1 78.06 257 ASN B N 1
ATOM 8884 C CA . ASN B 1 257 ? -13.18 2.879 18.656 1 78.06 257 ASN B CA 1
ATOM 8885 C C . ASN B 1 257 ? -13.266 2.662 17.156 1 78.06 257 ASN B C 1
ATOM 8887 O O . ASN B 1 257 ? -12.992 1.568 16.656 1 78.06 257 ASN B O 1
ATOM 8891 N N . ASP B 1 258 ? -13.781 3.613 16.484 1 86.25 258 ASP B N 1
ATOM 8892 C CA . ASP B 1 258 ? -14.008 3.5 15.055 1 86.25 258 ASP B CA 1
ATOM 8893 C C . ASP B 1 258 ? -12.703 3.242 14.305 1 86.25 258 ASP B C 1
ATOM 8895 O O . ASP B 1 258 ? -12.695 2.561 13.281 1 86.25 258 ASP B O 1
ATOM 8899 N N . LYS B 1 259 ? -11.672 3.732 14.883 1 85.62 259 LYS B N 1
ATOM 8900 C CA . LYS B 1 259 ? -10.391 3.564 14.219 1 85.62 259 LYS B CA 1
ATOM 8901 C C . LYS B 1 259 ? -9.945 2.105 14.242 1 85.62 259 LYS B C 1
ATOM 8903 O O . LYS B 1 259 ? -9.539 1.556 13.219 1 85.62 259 LYS B O 1
ATOM 8908 N N . ASP B 1 260 ? -9.945 1.424 15.352 1 85.75 260 ASP B N 1
ATOM 8909 C CA . ASP B 1 260 ? -9.547 0.023 15.461 1 85.75 260 ASP B CA 1
ATOM 8910 C C . ASP B 1 260 ? -10.508 -0.881 14.688 1 85.75 260 ASP B C 1
ATOM 8912 O O . ASP B 1 260 ? -10.078 -1.86 14.07 1 85.75 260 ASP B O 1
ATOM 8916 N N . ARG B 1 261 ? -11.719 -0.533 14.75 1 88.5 261 ARG B N 1
ATOM 8917 C CA . ARG B 1 261 ? -12.711 -1.321 14.023 1 88.5 261 ARG B CA 1
ATOM 8918 C C . ARG B 1 261 ? -12.453 -1.274 12.523 1 88.5 261 ARG B C 1
ATOM 8920 O O . ARG B 1 261 ? -12.594 -2.287 11.828 1 88.5 261 ARG B O 1
ATOM 8927 N N . ARG B 1 262 ? -12.156 -0.115 12.094 1 92.44 262 ARG B N 1
ATOM 8928 C CA . ARG B 1 262 ? -11.828 0.043 10.68 1 92.44 262 ARG B CA 1
ATOM 8929 C C . ARG B 1 262 ? -10.688 -0.881 10.273 1 92.44 262 ARG B C 1
ATOM 8931 O O . ARG B 1 262 ? -10.703 -1.452 9.18 1 92.44 262 ARG B O 1
ATOM 8938 N N . GLU B 1 263 ? -9.727 -1.09 11.148 1 93.56 263 GLU B N 1
ATOM 8939 C CA . GLU B 1 263 ? -8.578 -1.937 10.844 1 93.56 263 GLU B CA 1
ATOM 8940 C C . GLU B 1 263 ? -8.984 -3.406 10.766 1 93.56 263 GLU B C 1
ATOM 8942 O O . GLU B 1 263 ? -8.539 -4.129 9.867 1 93.56 263 GLU B O 1
ATOM 8947 N N . PHE B 1 264 ? -9.836 -3.828 11.641 1 94.5 264 PHE B N 1
ATOM 8948 C CA . PHE B 1 264 ? -10.297 -5.211 11.633 1 94.5 264 PHE B CA 1
ATOM 8949 C C . PHE B 1 264 ? -11.156 -5.484 10.406 1 94.5 264 PHE B C 1
ATOM 8951 O O . PHE B 1 264 ? -11.031 -6.539 9.781 1 94.5 264 PHE B O 1
ATOM 8958 N N . ILE B 1 265 ? -11.992 -4.527 10.117 1 96.25 265 ILE B N 1
ATOM 8959 C CA . ILE B 1 265 ? -12.891 -4.707 8.984 1 96.25 265 ILE B CA 1
ATOM 8960 C C . ILE B 1 265 ? -12.086 -4.738 7.688 1 96.25 265 ILE B C 1
ATOM 8962 O O . ILE B 1 265 ? -12.406 -5.488 6.766 1 96.25 265 ILE B O 1
ATOM 8966 N N . SER B 1 266 ? -11.016 -3.924 7.625 1 97.94 266 SER B N 1
ATOM 8967 C CA . SER B 1 266 ? -10.133 -3.973 6.469 1 97.94 266 SER B CA 1
ATOM 8968 C C . SER B 1 266 ? -9.484 -5.344 6.328 1 97.94 266 SER B C 1
ATOM 8970 O O . SER B 1 266 ? -9.375 -5.875 5.219 1 97.94 266 SER B O 1
ATOM 8972 N N . ALA B 1 267 ? -9.055 -5.934 7.422 1 98.12 267 ALA B N 1
ATOM 8973 C CA . ALA B 1 267 ? -8.461 -7.27 7.41 1 98.12 267 ALA B CA 1
ATOM 8974 C C . ALA B 1 267 ? -9.484 -8.328 7.02 1 98.12 267 ALA B C 1
ATOM 8976 O O . ALA B 1 267 ? -9.18 -9.25 6.27 1 98.12 267 ALA B O 1
ATOM 8977 N N . GLY B 1 268 ? -10.656 -8.18 7.543 1 98.38 268 GLY B N 1
ATOM 8978 C CA . GLY B 1 268 ? -11.719 -9.102 7.18 1 98.38 268 GLY B CA 1
ATOM 8979 C C . GLY B 1 268 ? -12.086 -9.039 5.707 1 98.38 268 GLY B C 1
ATOM 8980 O O . GLY B 1 268 ? -12.352 -10.062 5.082 1 98.38 268 GLY B O 1
ATOM 8981 N N . THR B 1 269 ? -12.164 -7.84 5.195 1 98.44 269 THR B N 1
ATOM 8982 C CA . THR B 1 269 ? -12.422 -7.637 3.773 1 98.44 269 THR B CA 1
ATOM 8983 C C . THR B 1 269 ? -11.367 -8.336 2.924 1 98.44 269 THR B C 1
ATOM 8985 O O . THR B 1 269 ? -11.695 -9.016 1.948 1 98.44 269 THR B O 1
ATOM 8988 N N . ALA B 1 270 ? -10.117 -8.203 3.334 1 98.5 270 ALA B N 1
ATOM 8989 C CA . ALA B 1 270 ? -9.023 -8.859 2.637 1 98.5 270 ALA B CA 1
ATOM 8990 C C . ALA B 1 270 ? -9.164 -10.375 2.691 1 98.5 270 ALA B C 1
ATOM 8992 O O . ALA B 1 270 ? -8.977 -11.062 1.684 1 98.5 270 ALA B O 1
ATOM 8993 N N . ALA B 1 271 ? -9.523 -10.867 3.803 1 98.19 271 ALA B N 1
ATOM 8994 C CA . ALA B 1 271 ? -9.664 -12.312 4 1 98.19 271 ALA B CA 1
ATOM 8995 C C . ALA B 1 271 ? -10.805 -12.875 3.168 1 98.19 271 ALA B C 1
ATOM 8997 O O . ALA B 1 271 ? -10.727 -14 2.668 1 98.19 271 ALA B O 1
ATOM 8998 N N . GLY B 1 272 ? -11.859 -12.117 3.098 1 97.75 272 GLY B N 1
ATOM 8999 C CA . GLY B 1 272 ? -12.977 -12.562 2.281 1 97.75 272 GLY B CA 1
ATOM 9000 C C . GLY B 1 272 ? -12.594 -12.812 0.834 1 97.75 272 GLY B C 1
ATOM 9001 O O . GLY B 1 272 ? -12.898 -13.875 0.28 1 97.75 272 GLY B O 1
ATOM 9002 N N . LEU B 1 273 ? -11.945 -11.875 0.249 1 96.44 273 LEU B N 1
ATOM 9003 C CA . LEU B 1 273 ? -11.547 -12.039 -1.144 1 96.44 273 LEU B CA 1
ATOM 9004 C C . LEU B 1 273 ? -10.477 -13.117 -1.278 1 96.44 273 LEU B C 1
ATOM 9006 O O . LEU B 1 273 ? -10.484 -13.883 -2.242 1 96.44 273 LEU B O 1
ATOM 9010 N N . ALA B 1 274 ? -9.531 -13.156 -0.343 1 95.81 274 ALA B N 1
ATOM 9011 C CA . ALA B 1 274 ? -8.477 -14.164 -0.349 1 95.81 274 ALA B CA 1
ATOM 9012 C C . ALA B 1 274 ? -9.055 -15.578 -0.316 1 95.81 274 ALA B C 1
ATOM 9014 O O . ALA B 1 274 ? -8.578 -16.469 -1.019 1 95.81 274 ALA B O 1
ATOM 9015 N N . ALA B 1 275 ? -10.039 -15.758 0.469 1 94.12 275 ALA B N 1
ATOM 9016 C CA . ALA B 1 275 ? -10.664 -17.078 0.597 1 94.12 275 ALA B CA 1
ATOM 9017 C C . ALA B 1 275 ? -11.438 -17.438 -0.666 1 94.12 275 ALA B C 1
ATOM 9019 O O . ALA B 1 275 ? -11.516 -18.609 -1.04 1 94.12 275 ALA B O 1
ATOM 9020 N N . ALA B 1 276 ? -11.977 -16.453 -1.295 1 93.19 276 ALA B N 1
ATOM 9021 C CA . ALA B 1 276 ? -12.758 -16.719 -2.5 1 93.19 276 ALA B CA 1
ATOM 9022 C C . ALA B 1 276 ? -11.859 -17.156 -3.656 1 93.19 276 ALA B C 1
ATOM 9024 O O . ALA B 1 276 ? -12.25 -18 -4.469 1 93.19 276 ALA B O 1
ATOM 9025 N N . PHE B 1 277 ? -10.664 -16.641 -3.762 1 91.31 277 PHE B N 1
ATOM 9026 C CA . PHE B 1 277 ? -9.805 -16.906 -4.906 1 91.31 277 PHE B CA 1
ATOM 9027 C C . PHE B 1 277 ? -8.633 -17.797 -4.5 1 91.31 277 PHE B C 1
ATOM 9029 O O . PHE B 1 277 ? -7.906 -18.297 -5.359 1 91.31 277 PHE B O 1
ATOM 9036 N N . GLY B 1 278 ? -8.523 -17.984 -3.23 1 89.69 278 GLY B N 1
ATOM 9037 C CA . GLY B 1 278 ? -7.312 -18.656 -2.779 1 89.69 278 GLY B CA 1
ATOM 9038 C C . GLY B 1 278 ? -6.059 -17.828 -3.004 1 89.69 278 GLY B C 1
ATOM 9039 O O . GLY B 1 278 ? -5.047 -18.359 -3.479 1 89.69 278 GLY B O 1
ATOM 9040 N N . ALA B 1 279 ? -6.156 -16.609 -2.795 1 92.94 279 ALA B N 1
ATOM 9041 C CA . ALA B 1 279 ? -5.059 -15.68 -3.072 1 92.94 279 ALA B CA 1
ATOM 9042 C C . ALA B 1 279 ? -4.789 -14.781 -1.869 1 92.94 279 ALA B C 1
ATOM 9044 O O . ALA B 1 279 ? -5.254 -13.641 -1.821 1 92.94 279 ALA B O 1
ATOM 9045 N N . PRO B 1 280 ? -3.949 -15.195 -0.913 1 93.81 280 PRO B N 1
ATOM 9046 C CA . PRO B 1 280 ? -3.713 -14.414 0.302 1 93.81 280 PRO B CA 1
ATOM 9047 C C . PRO B 1 280 ? -3.121 -13.039 0.012 1 93.81 280 PRO B C 1
ATOM 9049 O O . PRO B 1 280 ? -3.576 -12.031 0.566 1 93.81 280 PRO B O 1
ATOM 9052 N N . ILE B 1 281 ? -2.076 -12.914 -0.821 1 95.31 281 ILE B N 1
ATOM 9053 C CA . ILE B 1 281 ? -1.459 -11.625 -1.126 1 95.31 281 ILE B CA 1
ATOM 9054 C C . ILE B 1 281 ? -2.422 -10.773 -1.949 1 95.31 281 ILE B C 1
ATOM 9056 O O . ILE B 1 281 ? -2.539 -9.57 -1.726 1 95.31 281 ILE B O 1
ATOM 9060 N N . GLY B 1 282 ? -3.088 -11.492 -2.896 1 95.56 282 GLY B N 1
ATOM 9061 C CA . GLY B 1 282 ? -4.078 -10.789 -3.697 1 95.56 282 GLY B CA 1
ATOM 9062 C C . GLY B 1 282 ? -5.176 -10.148 -2.865 1 95.56 282 GLY B C 1
ATOM 9063 O O . GLY B 1 282 ? -5.617 -9.039 -3.16 1 95.56 282 GLY B O 1
ATOM 9064 N N . GLY B 1 283 ? -5.609 -10.852 -1.848 1 96.81 283 GLY B N 1
ATOM 9065 C CA . GLY B 1 283 ? -6.613 -10.297 -0.953 1 96.81 283 GLY B CA 1
ATOM 9066 C C . GLY B 1 283 ? -6.137 -9.062 -0.208 1 96.81 283 GLY B C 1
ATOM 9067 O O . GLY B 1 283 ? -6.883 -8.094 -0.058 1 96.81 283 GLY B O 1
ATOM 9068 N N . VAL B 1 284 ? -4.902 -9.078 0.274 1 97.62 284 VAL B N 1
ATOM 9069 C CA . VAL B 1 284 ? -4.332 -7.934 0.98 1 97.62 284 VAL B CA 1
ATOM 9070 C C . VAL B 1 284 ? -4.27 -6.727 0.046 1 97.62 284 VAL B C 1
ATOM 9072 O O . VAL B 1 284 ? -4.648 -5.617 0.428 1 97.62 284 VAL B O 1
ATOM 9075 N N . LEU B 1 285 ? -3.832 -6.984 -1.146 1 97.31 285 LEU B N 1
ATOM 9076 C CA . LEU B 1 285 ? -3.668 -5.902 -2.111 1 97.31 285 LEU B CA 1
ATOM 9077 C C . LEU B 1 285 ? -5.023 -5.359 -2.551 1 97.31 285 LEU B C 1
ATOM 9079 O O . LEU B 1 285 ? -5.156 -4.164 -2.822 1 97.31 285 LEU B O 1
ATOM 9083 N N . PHE B 1 286 ? -5.973 -6.207 -2.592 1 96.44 286 PHE B N 1
ATOM 9084 C CA . PHE B 1 286 ? -7.32 -5.742 -2.906 1 96.44 286 PHE B CA 1
ATOM 9085 C C . PHE B 1 286 ? -7.824 -4.781 -1.836 1 96.44 286 PHE B C 1
ATOM 9087 O O . PHE B 1 286 ? -8.406 -3.74 -2.152 1 96.44 286 PHE B O 1
ATOM 9094 N N . SER B 1 287 ? -7.684 -5.172 -0.629 1 97.75 287 SER B N 1
ATOM 9095 C CA . SER B 1 287 ? -8.086 -4.293 0.462 1 97.75 287 SER B CA 1
ATOM 9096 C C . SER B 1 287 ? -7.336 -2.965 0.408 1 97.75 287 SER B C 1
ATOM 9098 O O . SER B 1 287 ? -7.918 -1.905 0.648 1 97.75 287 SER B O 1
ATOM 9100 N N . LEU B 1 288 ? -6.121 -3.016 0.064 1 95.94 288 LEU B N 1
ATOM 9101 C CA . LEU B 1 288 ? -5.285 -1.825 0.001 1 95.94 288 LEU B CA 1
ATOM 9102 C C . LEU B 1 288 ? -5.699 -0.927 -1.159 1 95.94 288 LEU B C 1
ATOM 9104 O O . LEU B 1 288 ? -5.844 0.286 -0.991 1 95.94 288 LEU B O 1
ATOM 9108 N N . GLU B 1 289 ? -5.891 -1.476 -2.332 1 94.19 289 GLU B N 1
ATOM 9109 C CA . GLU B 1 289 ? -6.07 -0.691 -3.549 1 94.19 289 GLU B CA 1
ATOM 9110 C C . GLU B 1 289 ? -7.531 -0.284 -3.73 1 94.19 289 GLU B C 1
ATOM 9112 O O . GLU B 1 289 ? -7.82 0.827 -4.18 1 94.19 289 GLU B O 1
ATOM 9117 N N . GLU B 1 290 ? -8.422 -1.173 -3.357 1 92.69 290 GLU B N 1
ATOM 9118 C CA . GLU B 1 290 ? -9.82 -0.957 -3.723 1 92.69 290 GLU B CA 1
ATOM 9119 C C . GLU B 1 290 ? -10.672 -0.663 -2.49 1 92.69 290 GLU B C 1
ATOM 9121 O O . GLU B 1 290 ? -11.5 0.246 -2.506 1 92.69 290 GLU B O 1
ATOM 9126 N N . ALA B 1 291 ? -10.453 -1.348 -1.473 1 95.12 291 ALA B N 1
ATOM 9127 C CA . ALA B 1 291 ? -11.445 -1.335 -0.398 1 95.12 291 ALA B CA 1
ATOM 9128 C C . ALA B 1 291 ? -11.125 -0.255 0.63 1 95.12 291 ALA B C 1
ATOM 9130 O O . ALA B 1 291 ? -11.992 0.533 1.006 1 95.12 291 ALA B O 1
ATOM 9131 N N . SER B 1 292 ? -9.906 -0.158 1.031 1 95.69 292 SER B N 1
ATOM 9132 C CA . SER B 1 292 ? -9.562 0.698 2.164 1 95.69 292 SER B CA 1
ATOM 9133 C C . SER B 1 292 ? -9.133 2.084 1.697 1 95.69 292 SER B C 1
ATOM 9135 O O . SER B 1 292 ? -8.352 2.213 0.755 1 95.69 292 SER B O 1
ATOM 9137 N N . SER B 1 293 ? -9.688 3.066 2.395 1 94.12 293 SER B N 1
ATOM 9138 C CA . SER B 1 293 ? -9.266 4.441 2.152 1 94.12 293 SER B CA 1
ATOM 9139 C C . SER B 1 293 ? -8.078 4.816 3.035 1 94.12 293 SER B C 1
ATOM 9141 O O . SER B 1 293 ? -7.34 5.754 2.725 1 94.12 293 SER B O 1
ATOM 9143 N N . PHE B 1 294 ? -7.984 4.195 4.16 1 93.5 294 PHE B N 1
ATOM 9144 C CA . PHE B 1 294 ? -6.895 4.418 5.102 1 93.5 294 PHE B CA 1
ATOM 9145 C C . PHE B 1 294 ? -6.062 3.154 5.277 1 93.5 294 PHE B C 1
ATOM 9147 O O . PHE B 1 294 ? -6.602 2.08 5.551 1 93.5 294 PHE B O 1
ATOM 9154 N N . TRP B 1 295 ? -4.801 3.283 5.016 1 92.75 295 TRP B N 1
ATOM 9155 C CA . TRP B 1 295 ? -3.908 2.131 5.027 1 92.75 295 TRP B CA 1
ATOM 9156 C C . TRP B 1 295 ? -2.646 2.43 5.828 1 92.75 295 TRP B C 1
ATOM 9158 O O . TRP B 1 295 ? -2.104 3.533 5.758 1 92.75 295 TRP B O 1
ATOM 9168 N N . SER B 1 296 ? -2.277 1.522 6.68 1 91.69 296 SER B N 1
ATOM 9169 C CA . SER B 1 296 ? -1.067 1.644 7.488 1 91.69 296 SER B CA 1
ATOM 9170 C C . SER B 1 296 ? -0.297 0.329 7.531 1 91.69 296 SER B C 1
ATOM 9172 O O . SER B 1 296 ? -0.787 -0.699 7.059 1 91.69 296 SER B O 1
ATOM 9174 N N . ARG B 1 297 ? 0.89 0.384 8.031 1 90.06 297 ARG B N 1
ATOM 9175 C CA . ARG B 1 297 ? 1.72 -0.807 8.18 1 90.06 297 ARG B CA 1
ATOM 9176 C C . ARG B 1 297 ? 1.052 -1.831 9.094 1 90.06 297 ARG B C 1
ATOM 9178 O O . ARG B 1 297 ? 1.172 -3.037 8.875 1 90.06 297 ARG B O 1
ATOM 9185 N N . LYS B 1 298 ? 0.389 -1.365 10.078 1 90 298 LYS B N 1
ATOM 9186 C CA . LYS B 1 298 ? -0.303 -2.26 11 1 90 298 LYS B CA 1
ATOM 9187 C C . LYS B 1 298 ? -1.421 -3.021 10.297 1 90 298 LYS B C 1
ATOM 9189 O O . LYS B 1 298 ? -1.586 -4.227 10.5 1 90 298 LYS B O 1
ATOM 9194 N N . VAL B 1 299 ? -2.145 -2.283 9.516 1 94.38 299 VAL B N 1
ATOM 9195 C CA . VAL B 1 299 ? -3.23 -2.908 8.766 1 94.38 299 VAL B CA 1
ATOM 9196 C C . VAL B 1 299 ? -2.664 -3.945 7.805 1 94.38 299 VAL B C 1
ATOM 9198 O O . VAL B 1 299 ? -3.262 -5.004 7.598 1 94.38 299 VAL B O 1
ATOM 9201 N N . MET B 1 300 ? -1.536 -3.656 7.234 1 95.06 300 MET B N 1
ATOM 9202 C CA . MET B 1 300 ? -0.891 -4.582 6.309 1 95.06 300 MET B CA 1
ATOM 9203 C C . MET B 1 300 ? -0.523 -5.887 7.012 1 95.06 300 MET B C 1
ATOM 9205 O O . MET B 1 300 ? -0.784 -6.973 6.492 1 95.06 300 MET B O 1
ATOM 9209 N N . TRP B 1 301 ? 0.08 -5.84 8.18 1 93.38 301 TRP B N 1
ATOM 9210 C CA . TRP B 1 301 ? 0.456 -7.012 8.969 1 93.38 301 TRP B CA 1
ATOM 9211 C C . TRP B 1 301 ? -0.773 -7.828 9.352 1 93.38 301 TRP B C 1
ATOM 9213 O O . TRP B 1 301 ? -0.776 -9.055 9.227 1 93.38 301 TRP B O 1
ATOM 9223 N N . ARG B 1 302 ? -1.747 -7.148 9.773 1 95.12 302 ARG B N 1
ATOM 9224 C CA . ARG B 1 302 ? -2.959 -7.836 10.211 1 95.12 302 ARG B CA 1
ATOM 9225 C C . ARG B 1 302 ? -3.684 -8.477 9.031 1 95.12 302 ARG B C 1
ATOM 9227 O O . ARG B 1 302 ? -4.191 -9.594 9.133 1 95.12 302 ARG B O 1
ATOM 9234 N N . SER B 1 303 ? -3.771 -7.734 7.965 1 97.69 303 SER B N 1
ATOM 9235 C CA . SER B 1 303 ? -4.441 -8.281 6.785 1 97.69 303 SER B CA 1
ATOM 9236 C C . SER B 1 303 ? -3.711 -9.508 6.254 1 97.69 303 SER B C 1
ATOM 9238 O O . SER B 1 303 ? -4.344 -10.484 5.848 1 97.69 303 SER B O 1
ATOM 9240 N N . LEU B 1 304 ? -2.393 -9.406 6.242 1 97 304 LEU B N 1
ATOM 9241 C CA . LEU B 1 304 ? -1.621 -10.539 5.754 1 97 304 LEU B CA 1
ATOM 9242 C C . LEU B 1 304 ? -1.846 -11.766 6.629 1 97 304 LEU B C 1
ATOM 9244 O O . LEU B 1 304 ? -2.014 -12.875 6.117 1 97 304 LEU B O 1
ATOM 9248 N N . LEU B 1 305 ? -1.834 -11.578 7.898 1 95.69 305 LEU B N 1
ATOM 9249 C CA . LEU B 1 305 ? -2.078 -12.688 8.82 1 95.69 305 LEU B CA 1
ATOM 9250 C C . LEU B 1 305 ? -3.49 -13.234 8.641 1 95.69 305 LEU B C 1
ATOM 9252 O O . LEU B 1 305 ? -3.689 -14.453 8.602 1 95.69 305 LEU B O 1
ATOM 9256 N N . CYS B 1 306 ? -4.422 -12.32 8.586 1 97.44 306 CYS B N 1
ATOM 9257 C CA . CYS B 1 306 ? -5.828 -12.695 8.445 1 97.44 306 CYS B CA 1
ATOM 9258 C C . CYS B 1 306 ? -6.059 -13.484 7.164 1 97.44 306 CYS B C 1
ATOM 9260 O O . CYS B 1 306 ? -6.727 -14.523 7.184 1 97.44 306 CYS B O 1
ATOM 9262 N N . THR B 1 307 ? -5.559 -13.039 6.07 1 96.75 307 THR B N 1
ATOM 9263 C CA . THR B 1 307 ? -5.738 -13.703 4.785 1 96.75 307 THR B CA 1
ATOM 9264 C C . THR B 1 307 ? -5.039 -15.062 4.773 1 96.75 307 THR B C 1
ATOM 9266 O O . THR B 1 307 ? -5.547 -16.016 4.188 1 96.75 307 THR B O 1
ATOM 9269 N N . THR B 1 308 ? -3.867 -15.172 5.391 1 92.88 308 THR B N 1
ATOM 9270 C CA . THR B 1 308 ? -3.135 -16.438 5.457 1 92.88 308 THR B CA 1
ATOM 9271 C C . THR B 1 308 ? -3.916 -17.469 6.258 1 92.88 308 THR B C 1
ATOM 9273 O O . THR B 1 308 ? -4.016 -18.625 5.855 1 92.88 308 THR B O 1
ATOM 9276 N N . MET B 1 309 ? -4.484 -17.047 7.332 1 93.88 309 MET B N 1
ATOM 9277 C CA . MET B 1 309 ? -5.281 -17.953 8.148 1 93.88 309 MET B CA 1
ATOM 9278 C C . MET B 1 309 ? -6.516 -18.438 7.387 1 93.88 309 MET B C 1
ATOM 9280 O O . MET B 1 309 ? -6.879 -19.609 7.457 1 93.88 309 MET B O 1
ATOM 9284 N N . ALA B 1 310 ? -7.117 -17.516 6.719 1 95.5 310 ALA B N 1
ATOM 9285 C CA . ALA B 1 310 ? -8.312 -17.859 5.953 1 95.5 310 ALA B CA 1
ATOM 9286 C C . ALA B 1 310 ? -7.984 -18.875 4.859 1 95.5 310 ALA B C 1
ATOM 9288 O O . ALA B 1 310 ? -8.695 -19.875 4.688 1 95.5 310 ALA B O 1
ATOM 9289 N N . THR B 1 311 ? -6.934 -18.656 4.125 1 90.5 311 THR B N 1
ATOM 9290 C CA . THR B 1 311 ? -6.59 -19.531 3.01 1 90.5 311 THR B CA 1
ATOM 9291 C C . THR B 1 311 ? -6.043 -20.859 3.52 1 90.5 311 THR B C 1
ATOM 9293 O O . THR B 1 311 ? -6.242 -21.906 2.887 1 90.5 311 THR B O 1
ATOM 9296 N N . MET B 1 312 ? -5.359 -20.859 4.641 1 85.94 312 MET B N 1
ATOM 9297 C CA . MET B 1 312 ? -4.836 -22.094 5.223 1 85.94 312 MET B CA 1
ATOM 9298 C C . MET B 1 312 ? -5.969 -23.016 5.66 1 85.94 312 MET B C 1
ATOM 9300 O O . MET B 1 312 ? -5.938 -24.219 5.395 1 85.94 312 MET B O 1
ATOM 9304 N N . ILE B 1 313 ? -6.938 -22.438 6.301 1 88.12 313 ILE B N 1
ATOM 9305 C CA . ILE B 1 313 ? -8.055 -23.25 6.762 1 88.12 313 ILE B CA 1
ATOM 9306 C C . ILE B 1 313 ? -8.867 -23.75 5.566 1 88.12 313 ILE B C 1
ATOM 9308 O O . ILE B 1 313 ? -9.352 -24.891 5.566 1 88.12 313 ILE B O 1
ATOM 9312 N N . LEU B 1 314 ? -9.039 -22.906 4.648 1 87.62 314 LEU B N 1
ATOM 9313 C CA . LEU B 1 314 ? -9.742 -23.312 3.434 1 87.62 314 LEU B CA 1
ATOM 9314 C C . LEU B 1 314 ? -9.023 -24.469 2.756 1 87.62 314 LEU B C 1
ATOM 9316 O O . LEU B 1 314 ? -9.656 -25.438 2.324 1 87.62 314 LEU B O 1
ATOM 9320 N N . ALA B 1 315 ? -7.719 -24.375 2.578 1 81.38 315 ALA B N 1
ATOM 9321 C CA . ALA B 1 315 ? -6.926 -25.438 1.969 1 81.38 315 ALA B CA 1
ATOM 9322 C C . ALA B 1 315 ? -7.012 -26.719 2.789 1 81.38 315 ALA B C 1
ATOM 9324 O O . ALA B 1 315 ? -7.078 -27.812 2.232 1 81.38 315 ALA B O 1
ATOM 9325 N N . TRP B 1 316 ? -7.051 -26.609 4.102 1 81.88 316 TRP B N 1
ATOM 9326 C CA . TRP B 1 316 ? -7.125 -27.766 5 1 81.88 316 TRP B CA 1
ATOM 9327 C C . TRP B 1 316 ? -8.469 -28.469 4.863 1 81.88 316 TRP B C 1
ATOM 9329 O O . TRP B 1 316 ? -8.531 -29.703 4.863 1 81.88 316 TRP B O 1
ATOM 9339 N N . LEU B 1 317 ? -9.445 -27.75 4.707 1 85.31 317 LEU B N 1
ATOM 9340 C CA . LEU B 1 317 ? -10.781 -28.328 4.613 1 85.31 317 LEU B CA 1
ATOM 9341 C C . LEU B 1 317 ? -11.008 -28.953 3.24 1 85.31 317 LEU B C 1
ATOM 9343 O O . LEU B 1 317 ? -11.734 -29.938 3.113 1 85.31 317 LEU B O 1
ATOM 9347 N N . ASN B 1 318 ? -10.453 -28.453 2.219 1 79.19 318 ASN B N 1
ATOM 9348 C CA . ASN B 1 318 ? -10.609 -28.984 0.872 1 79.19 318 ASN B CA 1
ATOM 9349 C C . ASN B 1 318 ? -9.773 -30.25 0.673 1 79.19 318 ASN B C 1
ATOM 9351 O O . ASN B 1 318 ? -10.25 -31.234 0.101 1 79.19 318 ASN B O 1
ATOM 9355 N N . ASP B 1 319 ? -8.477 -30.25 0.723 1 66.5 319 ASP B N 1
ATOM 9356 C CA . ASP B 1 319 ? -7.594 -31.359 0.358 1 66.5 319 ASP B CA 1
ATOM 9357 C C . ASP B 1 319 ? -7.348 -32.281 1.55 1 66.5 319 ASP B C 1
ATOM 9359 O O . ASP B 1 319 ? -6.766 -33.344 1.397 1 66.5 319 ASP B O 1
ATOM 9363 N N . ARG B 1 320 ? -8.141 -32.156 2.574 1 56.59 320 ARG B N 1
ATOM 9364 C CA . ARG B 1 320 ? -7.914 -32.969 3.771 1 56.59 320 ARG B CA 1
ATOM 9365 C C . ARG B 1 320 ? -6.426 -33.188 4.008 1 56.59 320 ARG B C 1
ATOM 9367 O O . ARG B 1 320 ? -6.035 -33.812 5.008 1 56.59 320 ARG B O 1
ATOM 9374 N N . ASP B 1 321 ? -5.555 -32.906 2.84 1 50.94 321 ASP B N 1
ATOM 9375 C CA . ASP B 1 321 ? -4.113 -32.969 3.055 1 50.94 321 ASP B CA 1
ATOM 9376 C C . ASP B 1 321 ? -3.496 -31.594 3.17 1 50.94 321 ASP B C 1
ATOM 9378 O O . ASP B 1 321 ? -3.777 -30.703 2.355 1 50.94 321 ASP B O 1
ATOM 9382 N N . PHE B 1 322 ? -3.402 -31.141 4.238 1 45.75 322 PHE B N 1
ATOM 9383 C CA . PHE B 1 322 ? -2.859 -29.828 4.574 1 45.75 322 PHE B CA 1
ATOM 9384 C C . PHE B 1 322 ? -1.612 -29.531 3.754 1 45.75 322 PHE B C 1
ATOM 9386 O O . PHE B 1 322 ? -0.491 -29.766 4.207 1 45.75 322 PHE B O 1
ATOM 9393 N N . THR B 1 323 ? -1.674 -29.609 2.355 1 50.25 323 THR B N 1
ATOM 9394 C CA . THR B 1 323 ? -0.489 -29.203 1.609 1 50.25 323 THR B CA 1
ATOM 9395 C C . THR B 1 323 ? -0.326 -27.688 1.638 1 50.25 323 THR B C 1
ATOM 9397 O O . THR B 1 323 ? -1.304 -26.953 1.495 1 50.25 323 THR B O 1
ATOM 9400 N N . LEU B 1 324 ? 0.647 -27.234 2.283 1 48.41 324 LEU B N 1
ATOM 9401 C CA . LEU B 1 324 ? 0.978 -25.812 2.393 1 48.41 324 LEU B CA 1
ATOM 9402 C C . LEU B 1 324 ? 1.082 -25.172 1.013 1 48.41 324 LEU B C 1
ATOM 9404 O O . LEU B 1 324 ? 1.416 -24 0.896 1 48.41 324 LEU B O 1
ATOM 9408 N N . SER B 1 325 ? 0.832 -26 0.026 1 49.81 325 SER B N 1
ATOM 9409 C CA . SER B 1 325 ? 0.747 -25.422 -1.312 1 49.81 325 SER B CA 1
ATOM 9410 C C . SER B 1 325 ? -0.617 -24.781 -1.556 1 49.81 325 SER B C 1
ATOM 9412 O O . SER B 1 325 ? -1.65 -25.438 -1.395 1 49.81 325 SER B O 1
ATOM 9414 N N . LEU B 1 326 ? -0.839 -23.625 -1.214 1 49.28 326 LEU B N 1
ATOM 9415 C CA . LEU B 1 326 ? -2.092 -22.922 -1.445 1 49.28 326 LEU B CA 1
ATOM 9416 C C . LEU B 1 326 ? -2.418 -22.859 -2.934 1 49.28 326 LEU B C 1
ATOM 9418 O O . LEU B 1 326 ? -2.035 -21.906 -3.623 1 49.28 326 LEU B O 1
ATOM 9422 N N . PRO B 1 327 ? -2.953 -24.047 -3.352 1 51.91 327 PRO B N 1
ATOM 9423 C CA . PRO B 1 327 ? -3.258 -23.922 -4.781 1 51.91 327 PRO B CA 1
ATOM 9424 C C . PRO B 1 327 ? -4.336 -22.875 -5.066 1 51.91 327 PRO B C 1
ATOM 9426 O O . PRO B 1 327 ? -5.246 -22.688 -4.25 1 51.91 327 PRO B O 1
ATOM 9429 N N . GLY B 1 328 ? -4.102 -21.969 -5.758 1 55.91 328 GLY B N 1
ATOM 9430 C CA . GLY B 1 328 ? -5.09 -21 -6.191 1 55.91 328 GLY B CA 1
ATOM 9431 C C . GLY B 1 328 ? -6.43 -21.625 -6.527 1 55.91 328 GLY B C 1
ATOM 9432 O O . GLY B 1 328 ? -6.492 -22.766 -6.98 1 55.91 328 GLY B O 1
ATOM 9433 N N . GLY B 1 329 ? -7.512 -21 -6.184 1 59.69 329 GLY B N 1
ATOM 9434 C CA . GLY B 1 329 ? -8.859 -21.484 -6.441 1 59.69 329 GLY B CA 1
ATOM 9435 C C . GLY B 1 329 ? -9.117 -21.781 -7.906 1 59.69 329 GLY B C 1
ATOM 9436 O O . GLY B 1 329 ? -10.016 -22.547 -8.242 1 59.69 329 GLY B O 1
ATOM 9437 N N . LEU B 1 330 ? -8.188 -21.266 -8.805 1 64.88 330 LEU B N 1
ATOM 9438 C CA . LEU B 1 330 ? -8.352 -21.422 -10.242 1 64.88 330 LEU B CA 1
ATOM 9439 C C . LEU B 1 330 ? -7.152 -22.141 -10.852 1 64.88 330 LEU B C 1
ATOM 9441 O O . LEU B 1 330 ? -6.906 -22.031 -12.055 1 64.88 330 LEU B O 1
ATOM 9445 N N . ALA B 1 331 ? -6.371 -22.844 -9.984 1 68 331 ALA B N 1
ATOM 9446 C CA . ALA B 1 331 ? -5.156 -23.5 -10.453 1 68 331 ALA B CA 1
ATOM 9447 C C . ALA B 1 331 ? -5.492 -24.641 -11.406 1 68 331 ALA B C 1
ATOM 9449 O O . ALA B 1 331 ? -6.453 -25.391 -11.188 1 68 331 ALA B O 1
ATOM 9450 N N . PHE B 1 332 ? -4.832 -24.672 -12.594 1 59.09 332 PHE B N 1
ATOM 9451 C CA . PHE B 1 332 ? -5.062 -25.688 -13.609 1 59.09 332 PHE B CA 1
ATOM 9452 C C . PHE B 1 332 ? -3.758 -26.375 -14 1 59.09 332 PHE B C 1
ATOM 9454 O O . PHE B 1 332 ? -2.674 -25.859 -13.703 1 59.09 332 PHE B O 1
ATOM 9461 N N . HIS B 1 333 ? -3.83 -27.688 -14.18 1 55.06 333 HIS B N 1
ATOM 9462 C CA . HIS B 1 333 ? -2.676 -28.484 -14.594 1 55.06 333 HIS B CA 1
ATOM 9463 C C . HIS B 1 333 ? -2.611 -28.609 -16.109 1 55.06 333 HIS B C 1
ATOM 9465 O O . HIS B 1 333 ? -3.646 -28.688 -16.781 1 55.06 333 HIS B O 1
ATOM 9471 N N . GLY B 1 334 ? -1.547 -28.109 -16.859 1 50.22 334 GLY B N 1
ATOM 9472 C CA . GLY B 1 334 ? -1.408 -28.328 -18.281 1 50.22 334 GLY B CA 1
ATOM 9473 C C . GLY B 1 334 ? -0.446 -27.359 -18.938 1 50.22 334 GLY B C 1
ATOM 9474 O O . GLY B 1 334 ? 0.765 -27.594 -18.953 1 50.22 334 GLY B O 1
ATOM 9475 N N . ALA B 1 335 ? -0.84 -26.094 -19.109 1 52.84 335 ALA B N 1
ATOM 9476 C CA . ALA B 1 335 ? -0.244 -25.25 -20.141 1 52.84 335 ALA B CA 1
ATOM 9477 C C . ALA B 1 335 ? 1.139 -24.766 -19.719 1 52.84 335 ALA B C 1
ATOM 9479 O O . ALA B 1 335 ? 1.292 -24.172 -18.656 1 52.84 335 ALA B O 1
ATOM 9480 N N . SER B 1 336 ? 2.131 -25.562 -20.047 1 56.44 336 SER B N 1
ATOM 9481 C CA . SER B 1 336 ? 3.469 -24.984 -19.969 1 56.44 336 SER B CA 1
ATOM 9482 C C . SER B 1 336 ? 3.568 -23.719 -20.828 1 56.44 336 SER B C 1
ATOM 9484 O O . SER B 1 336 ? 3.449 -23.766 -22.047 1 56.44 336 SER B O 1
ATOM 9486 N N . VAL B 1 337 ? 3.057 -22.609 -20.328 1 55.94 337 VAL B N 1
ATOM 9487 C CA . VAL B 1 337 ? 2.973 -21.391 -21.141 1 55.94 337 VAL B CA 1
ATOM 9488 C C . VAL B 1 337 ? 4.375 -20.859 -21.406 1 55.94 337 VAL B C 1
ATOM 9490 O O . VAL B 1 337 ? 5.121 -20.562 -20.469 1 55.94 337 VAL B O 1
ATOM 9493 N N . GLU B 1 338 ? 4.914 -21.375 -22.547 1 59.84 338 GLU B N 1
ATOM 9494 C CA . GLU B 1 338 ? 6.074 -20.625 -23.016 1 59.84 338 GLU B CA 1
ATOM 9495 C C . GLU B 1 338 ? 5.652 -19.375 -23.781 1 59.84 338 GLU B C 1
ATOM 9497 O O . GLU B 1 338 ? 4.898 -19.453 -24.75 1 59.84 338 GLU B O 1
ATOM 9502 N N . VAL B 1 339 ? 5.578 -18.25 -23.094 1 60.84 339 VAL B N 1
ATOM 9503 C CA . VAL B 1 339 ? 5.16 -17.031 -23.75 1 60.84 339 VAL B CA 1
ATOM 9504 C C . VAL B 1 339 ? 6.324 -16.453 -24.547 1 60.84 339 VAL B C 1
ATOM 9506 O O . VAL B 1 339 ? 7.371 -16.125 -23.984 1 60.84 339 VAL B O 1
ATOM 9509 N N . ASP B 1 340 ? 6.203 -16.641 -25.922 1 65.38 340 ASP B N 1
ATOM 9510 C CA . ASP B 1 340 ? 7.168 -16.031 -26.828 1 65.38 340 ASP B CA 1
ATOM 9511 C C . ASP B 1 340 ? 6.812 -14.57 -27.109 1 65.38 340 ASP B C 1
ATOM 9513 O O . ASP B 1 340 ? 5.645 -14.18 -27.031 1 65.38 340 ASP B O 1
ATOM 9517 N N . LEU B 1 341 ? 7.766 -13.641 -27.25 1 65.75 341 LEU B N 1
ATOM 9518 C CA . LEU B 1 341 ? 7.613 -12.219 -27.531 1 65.75 341 LEU B CA 1
ATOM 9519 C C . LEU B 1 341 ? 6.703 -12 -28.734 1 65.75 341 LEU B C 1
ATOM 9521 O O . LEU B 1 341 ? 6.008 -10.984 -28.812 1 65.75 341 LEU B O 1
ATOM 9525 N N . ASN B 1 342 ? 6.691 -12.984 -29.609 1 73.62 342 ASN B N 1
ATOM 9526 C CA . ASN B 1 342 ? 5.871 -12.844 -30.812 1 73.62 342 ASN B CA 1
ATOM 9527 C C . ASN B 1 342 ? 4.383 -12.906 -30.484 1 73.62 342 ASN B C 1
ATOM 9529 O O . ASN B 1 342 ? 3.549 -12.461 -31.266 1 73.62 342 ASN B O 1
ATOM 9533 N N . ALA B 1 343 ? 4.18 -13.391 -29.281 1 81.12 343 ALA B N 1
ATOM 9534 C CA . ALA B 1 343 ? 2.781 -13.539 -28.891 1 81.12 343 ALA B CA 1
ATOM 9535 C C . ALA B 1 343 ? 2.252 -12.258 -28.25 1 81.12 343 ALA B C 1
ATOM 9537 O O . ALA B 1 343 ? 1.042 -12.102 -28.062 1 81.12 343 ALA B O 1
ATOM 9538 N N . VAL B 1 344 ? 3.156 -11.234 -28.078 1 85.06 344 VAL B N 1
ATOM 9539 C CA . VAL B 1 344 ? 2.793 -10.055 -27.297 1 85.06 344 VAL B CA 1
ATOM 9540 C C . VAL B 1 344 ? 1.757 -9.234 -28.047 1 85.06 344 VAL B C 1
ATOM 9542 O O . VAL B 1 344 ? 0.753 -8.805 -27.484 1 85.06 344 VAL B O 1
ATOM 9545 N N . PRO B 1 345 ? 1.902 -9.062 -29.344 1 90.31 345 PRO B N 1
ATOM 9546 C CA . PRO B 1 345 ? 0.883 -8.281 -30.047 1 90.31 345 PRO B CA 1
ATOM 9547 C C . PRO B 1 345 ? -0.497 -8.938 -30 1 90.31 345 PRO B C 1
ATOM 9549 O O . PRO B 1 345 ? -1.51 -8.242 -29.891 1 90.31 345 PRO B O 1
ATOM 9552 N N . LEU B 1 346 ? -0.535 -10.266 -30.141 1 94.19 346 LEU B N 1
ATOM 9553 C CA . LEU B 1 346 ? -1.816 -10.961 -30.094 1 94.19 346 LEU B CA 1
ATOM 9554 C C . LEU B 1 346 ? -2.42 -10.898 -28.688 1 94.19 346 LEU B C 1
ATOM 9556 O O . LEU B 1 346 ? -3.641 -10.812 -28.547 1 94.19 346 LEU B O 1
ATOM 9560 N N . ILE B 1 347 ? -1.51 -10.93 -27.703 1 94 347 ILE B N 1
ATOM 9561 C CA . ILE B 1 347 ? -1.953 -10.789 -26.328 1 94 347 ILE B CA 1
ATOM 9562 C C . ILE B 1 347 ? -2.551 -9.398 -26.109 1 94 347 ILE B C 1
ATOM 9564 O O . ILE B 1 347 ? -3.566 -9.242 -25.438 1 94 347 ILE B O 1
ATOM 9568 N N . MET B 1 348 ? -1.995 -8.398 -26.734 1 95.69 348 MET B N 1
ATOM 9569 C CA . MET B 1 348 ? -2.486 -7.031 -26.609 1 95.69 348 MET B CA 1
ATOM 9570 C C . MET B 1 348 ? -3.846 -6.879 -27.297 1 95.69 348 MET B C 1
ATOM 9572 O O . MET B 1 348 ? -4.711 -6.148 -26.797 1 95.69 348 MET B O 1
ATOM 9576 N N . VAL B 1 349 ? -4 -7.582 -28.328 1 97.31 349 VAL B N 1
ATOM 9577 C CA . VAL B 1 349 ? -5.281 -7.527 -29.016 1 97.31 349 VAL B CA 1
ATOM 9578 C C . VAL B 1 349 ? -6.367 -8.164 -28.156 1 97.31 349 VAL B C 1
ATOM 9580 O O . VAL B 1 349 ? -7.469 -7.621 -28.031 1 97.31 349 VAL B O 1
ATOM 9583 N N . THR B 1 350 ? -6.004 -9.328 -27.625 1 98.06 350 THR B N 1
ATOM 9584 C CA . THR B 1 350 ? -6.949 -9.977 -26.734 1 98.06 350 THR B CA 1
ATOM 9585 C C . THR B 1 350 ? -7.289 -9.062 -25.547 1 98.06 350 THR B C 1
ATOM 9587 O O . THR B 1 350 ? -8.461 -8.898 -25.203 1 98.06 350 THR B O 1
ATOM 9590 N N . ALA B 1 351 ? -6.258 -8.469 -24.969 1 98.31 351 ALA B N 1
ATOM 9591 C CA . ALA B 1 351 ? -6.445 -7.594 -23.812 1 98.31 351 ALA B CA 1
ATOM 9592 C C . ALA B 1 351 ? -7.293 -6.379 -24.188 1 98.31 351 ALA B C 1
ATOM 9594 O O . ALA B 1 351 ? -8.18 -5.98 -23.422 1 98.31 351 ALA B O 1
ATOM 9595 N N . GLY B 1 352 ? -7.023 -5.785 -25.312 1 97.88 352 GLY B N 1
ATOM 9596 C CA . GLY B 1 352 ? -7.789 -4.637 -25.75 1 97.88 352 GLY B CA 1
ATOM 9597 C C . GLY B 1 352 ? -9.25 -4.957 -26.016 1 97.88 352 GLY B C 1
ATOM 9598 O O . GLY B 1 352 ? -10.133 -4.18 -25.656 1 97.88 352 GLY B O 1
ATOM 9599 N N . SER B 1 353 ? -9.523 -6.074 -26.594 1 98.25 353 SER B N 1
ATOM 9600 C CA . SER B 1 353 ? -10.883 -6.484 -26.906 1 98.25 353 SER B CA 1
ATOM 9601 C C . SER B 1 353 ? -11.703 -6.695 -25.625 1 98.25 353 SER B C 1
ATOM 9603 O O . SER B 1 353 ? -12.867 -6.301 -25.562 1 98.25 353 SER B O 1
ATOM 9605 N N . LEU B 1 354 ? -11.07 -7.273 -24.734 1 98.44 354 LEU B N 1
ATOM 9606 C CA . LEU B 1 354 ? -11.812 -7.547 -23.5 1 98.44 354 LEU B CA 1
ATOM 9607 C C . LEU B 1 354 ? -11.883 -6.309 -22.625 1 98.44 354 LEU B C 1
ATOM 9609 O O . LEU B 1 354 ? -12.75 -6.207 -21.75 1 98.44 354 LEU B O 1
ATOM 9613 N N . GLY B 1 355 ? -10.883 -5.414 -22.766 1 97.75 355 GLY B N 1
ATOM 9614 C CA . GLY B 1 355 ? -11.062 -4.105 -22.156 1 97.75 355 GLY B CA 1
ATOM 9615 C C . GLY B 1 355 ? -12.312 -3.391 -22.641 1 97.75 355 GLY B C 1
ATOM 9616 O O . GLY B 1 355 ? -13.016 -2.756 -21.859 1 97.75 355 GLY B O 1
ATOM 9617 N N . VAL B 1 356 ? -12.586 -3.557 -23.891 1 97.5 356 VAL B N 1
ATOM 9618 C CA . VAL B 1 356 ? -13.781 -2.967 -24.484 1 97.5 356 VAL B CA 1
ATOM 9619 C C . VAL B 1 356 ? -15.031 -3.621 -23.891 1 97.5 356 VAL B C 1
ATOM 9621 O O . VAL B 1 356 ? -15.992 -2.934 -23.531 1 97.5 356 VAL B O 1
ATOM 9624 N N . LEU B 1 357 ? -14.984 -4.91 -23.766 1 97.69 357 LEU B N 1
ATOM 9625 C CA . LEU B 1 357 ? -16.141 -5.625 -23.234 1 97.69 357 LEU B CA 1
ATOM 9626 C C . LEU B 1 357 ? -16.375 -5.246 -21.766 1 97.69 357 LEU B C 1
ATOM 9628 O O . LEU B 1 357 ? -17.531 -5.172 -21.328 1 97.69 357 LEU B O 1
ATOM 9632 N N . GLY B 1 358 ? -15.289 -5.113 -21.031 1 97.44 358 GLY B N 1
ATOM 9633 C CA . GLY B 1 358 ? -15.43 -4.668 -19.656 1 97.44 358 GLY B CA 1
ATOM 9634 C C . GLY B 1 358 ? -16.078 -3.301 -19.531 1 97.44 358 GLY B C 1
ATOM 9635 O O . GLY B 1 358 ? -16.953 -3.096 -18.703 1 97.44 358 GLY B O 1
ATOM 9636 N N . ALA B 1 359 ? -15.664 -2.375 -20.359 1 96.69 359 ALA B N 1
ATOM 9637 C CA . ALA B 1 359 ? -16.25 -1.036 -20.375 1 96.69 359 ALA B CA 1
ATOM 9638 C C . ALA B 1 359 ? -17.719 -1.081 -20.797 1 96.69 359 ALA B C 1
ATOM 9640 O O . ALA B 1 359 ? -18.531 -0.318 -20.281 1 96.69 359 ALA B O 1
ATOM 9641 N N . LEU B 1 360 ? -18 -1.943 -21.703 1 96.56 360 LEU B N 1
ATOM 9642 C CA . LEU B 1 360 ? -19.375 -2.09 -22.188 1 96.56 360 LEU B CA 1
ATOM 9643 C C . LEU B 1 360 ? -20.281 -2.631 -21.078 1 96.56 360 LEU B C 1
ATOM 9645 O O . LEU B 1 360 ? -21.453 -2.271 -21 1 96.56 360 LEU B O 1
ATOM 9649 N N . LEU B 1 361 ? -19.75 -3.529 -20.328 1 96.56 361 LEU B N 1
ATOM 9650 C CA . LEU B 1 361 ? -20.516 -4.039 -19.203 1 96.56 361 LEU B CA 1
ATOM 9651 C C . LEU B 1 361 ? -20.922 -2.904 -18.266 1 96.56 361 LEU B C 1
ATOM 9653 O O . LEU B 1 361 ? -22.078 -2.83 -17.844 1 96.56 361 LEU B O 1
ATOM 9657 N N . ASN B 1 362 ? -19.984 -2.035 -17.906 1 94.88 362 ASN B N 1
ATOM 9658 C CA . ASN B 1 362 ? -20.266 -0.916 -17.016 1 94.88 362 ASN B CA 1
ATOM 9659 C C . ASN B 1 362 ? -21.266 0.06 -17.625 1 94.88 362 ASN B C 1
ATOM 9661 O O . ASN B 1 362 ? -22.141 0.575 -16.922 1 94.88 362 ASN B O 1
ATOM 9665 N N . THR B 1 363 ? -21.172 0.289 -18.922 1 94.06 363 THR B N 1
ATOM 9666 C CA . THR B 1 363 ? -22.062 1.208 -19.625 1 94.06 363 THR B CA 1
ATOM 9667 C C . THR B 1 363 ? -23.484 0.636 -19.703 1 94.06 363 THR B C 1
ATOM 9669 O O . THR B 1 363 ? -24.453 1.35 -19.469 1 94.06 363 THR B O 1
ATOM 9672 N N . THR B 1 364 ? -23.547 -0.604 -20.016 1 94.38 364 THR B N 1
ATOM 9673 C CA . THR B 1 364 ? -24.844 -1.242 -20.141 1 94.38 364 THR B CA 1
ATOM 9674 C C . THR B 1 364 ? -25.531 -1.319 -18.781 1 94.38 364 THR B C 1
ATOM 9676 O O . THR B 1 364 ? -26.75 -1.146 -18.688 1 94.38 364 THR B O 1
ATOM 9679 N N . HIS B 1 365 ? -24.75 -1.64 -17.781 1 92.38 365 HIS B N 1
ATOM 9680 C CA . HIS B 1 365 ? -25.312 -1.654 -16.438 1 92.38 365 HIS B CA 1
ATOM 9681 C C . HIS B 1 365 ? -25.891 -0.291 -16.062 1 92.38 365 HIS B C 1
ATOM 9683 O O . HIS B 1 365 ? -26.938 -0.207 -15.422 1 92.38 365 HIS B O 1
ATOM 9689 N N . GLY B 1 366 ? -25.219 0.804 -16.422 1 88.31 366 GLY B N 1
ATOM 9690 C CA . GLY B 1 366 ? -25.719 2.15 -16.188 1 88.31 366 GLY B CA 1
ATOM 9691 C C . GLY B 1 366 ? -27.031 2.443 -16.891 1 88.31 366 GLY B C 1
ATOM 9692 O O . GLY B 1 366 ? -27.906 3.098 -16.328 1 88.31 366 GLY B O 1
ATOM 9693 N N . TRP B 1 367 ? -27.219 1.816 -18.062 1 90.5 367 TRP B N 1
ATOM 9694 C CA . TRP B 1 367 ? -28.422 2.035 -18.859 1 90.5 367 TRP B CA 1
ATOM 9695 C C . TRP B 1 367 ? -29.578 1.201 -18.344 1 90.5 367 TRP B C 1
ATOM 9697 O O . TRP B 1 367 ? -30.734 1.618 -18.422 1 90.5 367 TRP B O 1
ATOM 9707 N N . LEU B 1 368 ? -29.266 0.078 -17.812 1 90.88 368 LEU B N 1
ATOM 9708 C CA . LEU B 1 368 ? -30.297 -0.854 -17.375 1 90.88 368 LEU B CA 1
ATOM 9709 C C . LEU B 1 368 ? -30.781 -0.51 -15.977 1 90.88 368 LEU B C 1
ATOM 9711 O O . LEU B 1 368 ? -31.891 -0.894 -15.586 1 90.88 368 LEU B O 1
ATOM 9715 N N . SER B 1 369 ? -30 0.188 -15.266 1 85.69 369 SER B N 1
ATOM 9716 C CA . SER B 1 369 ? -30.281 0.449 -13.859 1 85.69 369 SER B CA 1
ATOM 9717 C C . SER B 1 369 ? -31.594 1.188 -13.672 1 85.69 369 SER B C 1
ATOM 9719 O O . SER B 1 369 ? -32.406 0.821 -12.82 1 85.69 369 SER B O 1
ATOM 9721 N N . PRO B 1 370 ? -31.922 2.197 -14.547 1 83.25 370 PRO B N 1
ATOM 9722 C CA . PRO B 1 370 ? -33.188 2.896 -14.375 1 83.25 370 PRO B CA 1
ATOM 9723 C C . PRO B 1 370 ? -34.406 2.062 -14.828 1 83.25 370 PRO B C 1
ATOM 9725 O O . PRO B 1 370 ? -35.531 2.34 -14.43 1 83.25 370 PRO B O 1
ATOM 9728 N N . LEU B 1 371 ? -34.156 1.044 -15.578 1 86.25 371 LEU B N 1
ATOM 9729 C CA . LEU B 1 371 ? -35.25 0.215 -16.109 1 86.25 371 LEU B CA 1
ATOM 9730 C C . LEU B 1 371 ? -35.625 -0.88 -15.109 1 86.25 371 LEU B C 1
ATOM 9732 O O . LEU B 1 371 ? -36.688 -1.498 -15.234 1 86.25 371 LEU B O 1
ATOM 9736 N N . ARG B 1 372 ? -34.906 -1.019 -14.133 1 86.31 372 ARG B N 1
ATOM 9737 C CA . ARG B 1 372 ? -35.125 -2.07 -13.156 1 86.31 372 ARG B CA 1
ATOM 9738 C C . ARG B 1 372 ? -36.25 -1.681 -12.203 1 86.31 372 ARG B C 1
ATOM 9740 O O . ARG B 1 372 ? -36.594 -0.5 -12.07 1 86.31 372 ARG B O 1
ATOM 9747 N N . ALA B 1 373 ? -36.812 -2.646 -11.562 1 76.44 373 ALA B N 1
ATOM 9748 C CA . ALA B 1 373 ? -37.875 -2.418 -10.609 1 76.44 373 ALA B CA 1
ATOM 9749 C C . ALA B 1 373 ? -37.406 -1.545 -9.445 1 76.44 373 ALA B C 1
ATOM 9751 O O . ALA B 1 373 ? -36.312 -1.744 -8.906 1 76.44 373 ALA B O 1
ATOM 9752 N N . PRO B 1 374 ? -38.219 -0.623 -9.227 1 73.44 374 PRO B N 1
ATOM 9753 C CA . PRO B 1 374 ? -37.875 0.274 -8.133 1 73.44 374 PRO B CA 1
ATOM 9754 C C . PRO B 1 374 ? -37.781 -0.44 -6.785 1 73.44 374 PRO B C 1
ATOM 9756 O O . PRO B 1 374 ? -38.469 -1.445 -6.578 1 73.44 374 PRO B O 1
ATOM 9759 N N . SER B 1 375 ? -37.031 -0.021 -5.973 1 69.38 375 SER B N 1
ATOM 9760 C CA . SER B 1 375 ? -36.75 -0.624 -4.672 1 69.38 375 SER B CA 1
ATOM 9761 C C . SER B 1 375 ? -38 -0.641 -3.799 1 69.38 375 SER B C 1
ATOM 9763 O O . SER B 1 375 ? -38.156 -1.481 -2.906 1 69.38 375 SER B O 1
ATOM 9765 N N . LYS B 1 376 ? -39 0.157 -4.121 1 68.56 376 LYS B N 1
ATOM 9766 C CA . LYS B 1 376 ? -40.188 0.282 -3.295 1 68.56 376 LYS B CA 1
ATOM 9767 C C . LYS B 1 376 ? -41.156 -0.86 -3.564 1 68.56 376 LYS B C 1
ATOM 9769 O O . LYS B 1 376 ? -42 -1.184 -2.719 1 68.56 376 LYS B O 1
ATOM 9774 N N . GLN B 1 377 ? -41 -1.386 -4.703 1 79.94 377 GLN B N 1
ATOM 9775 C CA . GLN B 1 377 ? -41.875 -2.475 -5.066 1 79.94 377 GLN B CA 1
ATOM 9776 C C . GLN B 1 377 ? -41.219 -3.83 -4.898 1 79.94 377 GLN B C 1
ATOM 9778 O O . GLN B 1 377 ? -40.688 -4.383 -5.859 1 79.94 377 GLN B O 1
ATOM 9783 N N . GLY B 1 378 ? -41.375 -4.348 -3.795 1 83 378 GLY B N 1
ATOM 9784 C CA . GLY B 1 378 ? -40.688 -5.578 -3.438 1 83 378 GLY B CA 1
ATOM 9785 C C . GLY B 1 378 ? -41.094 -6.766 -4.27 1 83 378 GLY B C 1
ATOM 9786 O O . GLY B 1 378 ? -40.281 -7.555 -4.723 1 83 378 GLY B O 1
ATOM 9787 N N . LEU B 1 379 ? -42.344 -6.832 -4.551 1 87.44 379 LEU B N 1
ATOM 9788 C CA . LEU B 1 379 ? -42.875 -7.969 -5.305 1 87.44 379 LEU B CA 1
ATOM 9789 C C . LEU B 1 379 ? -42.375 -7.941 -6.746 1 87.44 379 LEU B C 1
ATOM 9791 O O . LEU B 1 379 ? -42.094 -8.992 -7.32 1 87.44 379 LEU B O 1
ATOM 9795 N N . LEU B 1 380 ? -42.281 -6.805 -7.258 1 90.5 380 LEU B N 1
ATOM 9796 C CA . LEU B 1 380 ? -41.812 -6.68 -8.633 1 90.5 380 LEU B CA 1
ATOM 9797 C C . LEU B 1 380 ? -40.344 -7.059 -8.727 1 90.5 380 LEU B C 1
ATOM 9799 O O . LEU B 1 380 ? -39.906 -7.59 -9.742 1 90.5 380 LEU B O 1
ATOM 9803 N N . ARG B 1 381 ? -39.688 -6.809 -7.727 1 91.62 381 ARG B N 1
ATOM 9804 C CA . ARG B 1 381 ? -38.25 -7.164 -7.707 1 91.62 381 ARG B CA 1
ATOM 9805 C C . ARG B 1 381 ? -38.062 -8.672 -7.645 1 91.62 381 ARG B C 1
ATOM 9807 O O . ARG B 1 381 ? -37.156 -9.219 -8.266 1 91.62 381 ARG B O 1
ATOM 9814 N N . VAL B 1 382 ? -38.906 -9.273 -6.871 1 92.94 382 VAL B N 1
ATOM 9815 C CA . VAL B 1 382 ? -38.844 -10.727 -6.766 1 92.94 382 VAL B CA 1
ATOM 9816 C C . VAL B 1 382 ? -39.219 -11.359 -8.102 1 92.94 382 VAL B C 1
ATOM 9818 O O . VAL B 1 382 ? -38.562 -12.305 -8.555 1 92.94 382 VAL B O 1
ATOM 9821 N N . LEU B 1 383 ? -40.219 -10.789 -8.742 1 94 383 LEU B N 1
ATOM 9822 C CA . LEU B 1 383 ? -40.656 -11.305 -10.039 1 94 383 LEU B CA 1
ATOM 9823 C C . LEU B 1 383 ? -39.562 -11.102 -11.094 1 94 383 LEU B C 1
ATOM 9825 O O . LEU B 1 383 ? -39.406 -11.938 -11.984 1 94 383 LEU B O 1
ATOM 9829 N N . GLU B 1 384 ? -38.969 -10.008 -10.945 1 94.12 384 GLU B N 1
ATOM 9830 C CA . GLU B 1 384 ? -37.875 -9.75 -11.875 1 94.12 384 GLU B CA 1
ATOM 9831 C C . GLU B 1 384 ? -36.781 -10.797 -11.727 1 94.12 384 GLU B C 1
ATOM 9833 O O . GLU B 1 384 ? -36.281 -11.305 -12.727 1 94.12 384 GLU B O 1
ATOM 9838 N N . ALA B 1 385 ? -36.438 -11.102 -10.508 1 94.69 385 ALA B N 1
ATOM 9839 C CA . ALA B 1 385 ? -35.406 -12.102 -10.258 1 94.69 385 ALA B CA 1
ATOM 9840 C C . ALA B 1 385 ? -35.812 -13.469 -10.797 1 94.69 385 ALA B C 1
ATOM 9842 O O . ALA B 1 385 ? -35 -14.172 -11.406 1 94.69 385 ALA B O 1
ATOM 9843 N N . CYS B 1 386 ? -37 -13.844 -10.648 1 96.44 386 CYS B N 1
ATOM 9844 C CA . CYS B 1 386 ? -37.531 -15.125 -11.109 1 96.44 386 CYS B CA 1
ATOM 9845 C C . CYS B 1 386 ? -37.562 -15.172 -12.633 1 96.44 386 CYS B C 1
ATOM 9847 O O . CYS B 1 386 ? -37.188 -16.172 -13.242 1 96.44 386 CYS B O 1
ATOM 9849 N N . CYS B 1 387 ? -37.969 -14.086 -13.227 1 96.25 387 CYS B N 1
ATOM 9850 C CA . CYS B 1 387 ? -38.062 -14.023 -14.68 1 96.25 387 CYS B CA 1
ATOM 9851 C C . CYS B 1 387 ? -36.656 -14.117 -15.32 1 96.25 387 CYS B C 1
ATOM 9853 O O . CYS B 1 387 ? -36.469 -14.828 -16.312 1 96.25 387 CYS B O 1
ATOM 9855 N N . ILE B 1 388 ? -35.781 -13.391 -14.781 1 96.44 388 ILE B N 1
ATOM 9856 C CA . ILE B 1 388 ? -34.438 -13.406 -15.328 1 96.44 388 ILE B CA 1
ATOM 9857 C C . ILE B 1 388 ? -33.812 -14.805 -15.18 1 96.44 388 ILE B C 1
ATOM 9859 O O . ILE B 1 388 ? -33.094 -15.273 -16.062 1 96.44 388 ILE B O 1
ATOM 9863 N N . THR B 1 389 ? -34.094 -15.492 -14.047 1 97.5 389 THR B N 1
ATOM 9864 C CA . THR B 1 389 ? -33.625 -16.859 -13.859 1 97.5 389 THR B CA 1
ATOM 9865 C C . THR B 1 389 ? -34.25 -17.781 -14.906 1 97.5 389 THR B C 1
ATOM 9867 O O . THR B 1 389 ? -33.562 -18.641 -15.461 1 97.5 389 THR B O 1
ATOM 9870 N N . PHE B 1 390 ? -35.469 -17.609 -15.203 1 97.56 390 PHE B N 1
ATOM 9871 C CA . PHE B 1 390 ? -36.156 -18.391 -16.219 1 97.56 390 PHE B CA 1
ATOM 9872 C C . PHE B 1 390 ? -35.531 -18.172 -17.594 1 97.56 390 PHE B C 1
ATOM 9874 O O . PHE B 1 390 ? -35.312 -19.141 -18.328 1 97.56 390 PHE B O 1
ATOM 9881 N N . ILE B 1 391 ? -35.25 -16.953 -17.891 1 97.31 391 ILE B N 1
ATOM 9882 C CA . ILE B 1 391 ? -34.656 -16.609 -19.172 1 97.31 391 ILE B CA 1
ATOM 9883 C C . ILE B 1 391 ? -33.25 -17.188 -19.25 1 97.31 391 ILE B C 1
ATOM 9885 O O . ILE B 1 391 ? -32.844 -17.703 -20.297 1 97.31 391 ILE B O 1
ATOM 9889 N N . ALA B 1 392 ? -32.531 -17.062 -18.188 1 97.38 392 ALA B N 1
ATOM 9890 C CA . ALA B 1 392 ? -31.156 -17.562 -18.172 1 97.38 392 ALA B CA 1
ATOM 9891 C C . ALA B 1 392 ? -31.109 -19.078 -18.375 1 97.38 392 ALA B C 1
ATOM 9893 O O . ALA B 1 392 ? -30.375 -19.562 -19.234 1 97.38 392 ALA B O 1
ATOM 9894 N N . VAL B 1 393 ? -31.906 -19.828 -17.625 1 96.94 393 VAL B N 1
ATOM 9895 C CA . VAL B 1 393 ? -31.953 -21.281 -17.75 1 96.94 393 VAL B CA 1
ATOM 9896 C C . VAL B 1 393 ? -32.469 -21.688 -19.125 1 96.94 393 VAL B C 1
ATOM 9898 O O . VAL B 1 393 ? -31.969 -22.641 -19.734 1 96.94 393 VAL B O 1
ATOM 9901 N N . GLY B 1 394 ? -33.438 -20.969 -19.609 1 96.75 394 GLY B N 1
ATOM 9902 C CA . GLY B 1 394 ? -33.969 -21.234 -20.938 1 96.75 394 GLY B CA 1
ATOM 9903 C C . GLY B 1 394 ? -32.938 -21.047 -22.031 1 96.75 394 GLY B C 1
ATOM 9904 O O . GLY B 1 394 ? -32.844 -21.875 -22.953 1 96.75 394 GLY B O 1
ATOM 9905 N N . THR B 1 395 ? -32.219 -20 -21.938 1 97.12 395 THR B N 1
ATOM 9906 C CA . THR B 1 395 ? -31.156 -19.734 -22.922 1 97.12 395 THR B CA 1
ATOM 9907 C C . THR B 1 395 ? -30.094 -20.812 -22.875 1 97.12 395 THR B C 1
ATOM 9909 O O . THR B 1 395 ? -29.609 -21.266 -23.922 1 97.12 395 THR B O 1
ATOM 9912 N N . MET B 1 396 ? -29.734 -21.297 -21.719 1 95.88 396 MET B N 1
ATOM 9913 C CA . MET B 1 396 ? -28.719 -22.344 -21.547 1 95.88 396 MET B CA 1
ATOM 9914 C C . MET B 1 396 ? -29.172 -23.641 -22.188 1 95.88 396 MET B C 1
ATOM 9916 O O . MET B 1 396 ? -28.406 -24.281 -22.906 1 95.88 396 MET B O 1
ATOM 9920 N N . PHE B 1 397 ? -30.422 -24.047 -22.016 1 95.75 397 PHE B N 1
ATOM 9921 C CA . PHE B 1 397 ? -30.953 -25.297 -22.547 1 95.75 397 PHE B CA 1
ATOM 9922 C C . PHE B 1 397 ? -31.125 -25.203 -24.062 1 95.75 397 PHE B C 1
ATOM 9924 O O . PHE B 1 397 ? -30.734 -26.109 -24.797 1 95.75 397 PHE B O 1
ATOM 9931 N N . LEU B 1 398 ? -31.609 -24.047 -24.531 1 96.25 398 LEU B N 1
ATOM 9932 C CA . LEU B 1 398 ? -31.906 -23.891 -25.953 1 96.25 398 LEU B CA 1
ATOM 9933 C C . LEU B 1 398 ? -30.625 -23.844 -26.766 1 96.25 398 LEU B C 1
ATOM 9935 O O . LEU B 1 398 ? -30.516 -24.5 -27.797 1 96.25 398 LEU B O 1
ATOM 9939 N N . LEU B 1 399 ? -29.688 -23.062 -26.328 1 97.31 399 LEU B N 1
ATOM 9940 C CA . LEU B 1 399 ? -28.453 -22.906 -27.078 1 97.31 399 LEU B CA 1
ATOM 9941 C C . LEU B 1 399 ? -27.641 -24.203 -27.062 1 97.31 399 LEU B C 1
ATOM 9943 O O . LEU B 1 399 ? -27.016 -24.562 -28.062 1 97.31 399 LEU B O 1
ATOM 9947 N N . SER B 1 400 ? -27.641 -24.891 -25.938 1 96.06 400 SER B N 1
ATOM 9948 C CA . SER B 1 400 ? -26.922 -26.156 -25.859 1 96.06 400 SER B CA 1
ATOM 9949 C C . SER B 1 400 ? -27.547 -27.203 -26.781 1 96.06 400 SER B C 1
ATOM 9951 O O . SER B 1 400 ? -26.828 -28.016 -27.375 1 96.06 400 SER B O 1
ATOM 9953 N N . HIS B 1 401 ? -28.859 -27.203 -26.906 1 93.75 401 HIS B N 1
ATOM 9954 C CA . HIS B 1 401 ? -29.562 -28.188 -27.719 1 93.75 401 HIS B CA 1
ATOM 9955 C C . HIS B 1 401 ? -29.375 -27.922 -29.203 1 93.75 401 HIS B C 1
ATOM 9957 O O . HIS B 1 401 ? -29.141 -28.859 -29.969 1 93.75 401 HIS B O 1
ATOM 9963 N N . PHE B 1 402 ? -29.375 -26.688 -29.594 1 95.25 402 PHE B N 1
ATOM 9964 C CA . PHE B 1 402 ? -29.375 -26.359 -31.016 1 95.25 402 PHE B CA 1
ATOM 9965 C C . PHE B 1 402 ? -27.953 -26.219 -31.547 1 95.25 402 PHE B C 1
ATOM 9967 O O . PHE B 1 402 ? -27.688 -26.531 -32.719 1 95.25 402 PHE B O 1
ATOM 9974 N N . PHE B 1 403 ? -27.016 -25.797 -30.703 1 95.38 403 PHE B N 1
ATOM 9975 C CA . PHE B 1 403 ? -25.719 -25.422 -31.266 1 95.38 403 PHE B CA 1
ATOM 9976 C C . PHE B 1 403 ? -24.594 -26.203 -30.594 1 95.38 403 PHE B C 1
ATOM 9978 O O . PHE B 1 403 ? -23.438 -26.125 -31.016 1 95.38 403 PHE B O 1
ATOM 9985 N N . GLY B 1 404 ? -24.891 -27 -29.562 1 94.44 404 GLY B N 1
ATOM 9986 C CA . GLY B 1 404 ? -23.859 -27.781 -28.906 1 94.44 404 GLY B CA 1
ATOM 9987 C C . GLY B 1 404 ? -23.281 -28.875 -29.766 1 94.44 404 GLY B C 1
ATOM 9988 O O . GLY B 1 404 ? -23.984 -29.438 -30.625 1 94.44 404 GLY B O 1
ATOM 9989 N N . ARG B 1 405 ? -21.953 -29.141 -29.578 1 92.88 405 ARG B N 1
ATOM 9990 C CA . ARG B 1 405 ? -21.281 -30.219 -30.297 1 92.88 405 ARG B CA 1
ATOM 9991 C C . ARG B 1 405 ? -20.844 -31.328 -29.344 1 92.88 405 ARG B C 1
ATOM 9993 O O . ARG B 1 405 ? -20.391 -31.062 -28.234 1 92.88 405 ARG B O 1
ATOM 10000 N N . CYS B 1 406 ? -21.062 -32.562 -29.812 1 91.62 406 CYS B N 1
ATOM 10001 C CA . CYS B 1 406 ? -20.609 -33.719 -29.031 1 91.62 406 CYS B CA 1
ATOM 10002 C C . CYS B 1 406 ? -19.156 -34.031 -29.312 1 91.62 406 CYS B C 1
ATOM 10004 O O . CYS B 1 406 ? -18.812 -34.469 -30.422 1 91.62 406 CYS B O 1
ATOM 10006 N N . LEU B 1 407 ? -18.328 -33.75 -28.391 1 89.44 407 LEU B N 1
ATOM 10007 C CA . LEU B 1 407 ? -16.891 -34 -28.516 1 89.44 407 LEU B CA 1
ATOM 10008 C C . LEU B 1 407 ? -16.469 -35.188 -27.656 1 89.44 407 LEU B C 1
ATOM 10010 O O . LEU B 1 407 ? -17.047 -35.438 -26.594 1 89.44 407 LEU B O 1
ATOM 10014 N N . PRO B 1 408 ? -15.438 -35.938 -28.062 1 86.69 408 PRO B N 1
ATOM 10015 C CA . PRO B 1 408 ? -14.969 -37.094 -27.281 1 86.69 408 PRO B CA 1
ATOM 10016 C C . PRO B 1 408 ? -14.164 -36.688 -26.047 1 86.69 408 PRO B C 1
ATOM 10018 O O . PRO B 1 408 ? -13.398 -35.719 -26.109 1 86.69 408 PRO B O 1
ATOM 10021 N N . ILE B 1 409 ? -14.375 -37.344 -24.938 1 83.38 409 ILE B N 1
ATOM 10022 C CA . ILE B 1 409 ? -13.617 -37.094 -23.719 1 83.38 409 ILE B CA 1
ATOM 10023 C C . ILE B 1 409 ? -12.234 -37.719 -23.828 1 83.38 409 ILE B C 1
ATOM 10025 O O . ILE B 1 409 ? -12.117 -38.938 -24.094 1 83.38 409 ILE B O 1
ATOM 10029 N N . GLN B 1 410 ? -11.211 -36.938 -23.828 1 73.81 410 GLN B N 1
ATOM 10030 C CA . GLN B 1 410 ? -9.852 -37.469 -23.875 1 73.81 410 GLN B CA 1
ATOM 10031 C C . GLN B 1 410 ? -9.344 -37.75 -22.469 1 73.81 410 GLN B C 1
ATOM 10033 O O . GLN B 1 410 ? -9.57 -36.969 -21.531 1 73.81 410 GLN B O 1
ATOM 10038 N N . HIS B 1 411 ? -8.742 -38.875 -22.297 1 65.12 411 HIS B N 1
ATOM 10039 C CA . HIS B 1 411 ? -8.188 -39.312 -21 1 65.12 411 HIS B CA 1
ATOM 10040 C C . HIS B 1 411 ? -7.094 -38.344 -20.547 1 65.12 411 HIS B C 1
ATOM 10042 O O . HIS B 1 411 ? -6.27 -37.906 -21.344 1 65.12 411 HIS B O 1
ATOM 10048 N N . GLY B 1 412 ? -7.191 -37.844 -19.266 1 60.44 412 GLY B N 1
ATOM 10049 C CA . GLY B 1 412 ? -6.16 -37 -18.672 1 60.44 412 GLY B CA 1
ATOM 10050 C C . GLY B 1 412 ? -6.512 -35.531 -18.672 1 60.44 412 GLY B C 1
ATOM 10051 O O . GLY B 1 412 ? -5.77 -34.719 -18.125 1 60.44 412 GLY B O 1
ATOM 10052 N N . GLN B 1 413 ? -7.617 -35.312 -19.281 1 59.84 413 GLN B N 1
ATOM 10053 C CA . GLN B 1 413 ? -8.008 -33.906 -19.328 1 59.84 413 GLN B CA 1
ATOM 10054 C C . GLN B 1 413 ? -8.445 -33.406 -17.953 1 59.84 413 GLN B C 1
ATOM 10056 O O . GLN B 1 413 ? -8.914 -34.188 -17.125 1 59.84 413 GLN B O 1
ATOM 10061 N N . GLN B 1 414 ? -8.188 -32.219 -17.688 1 62.47 414 GLN B N 1
ATOM 10062 C CA . GLN B 1 414 ? -8.523 -31.562 -16.422 1 62.47 414 GLN B CA 1
ATOM 10063 C C . GLN B 1 414 ? -10.016 -31.703 -16.109 1 62.47 414 GLN B C 1
ATOM 10065 O O . GLN B 1 414 ? -10.859 -31.359 -16.953 1 62.47 414 GLN B O 1
ATOM 10070 N N . GLY B 1 415 ? -10.367 -32.219 -14.984 1 64.12 415 GLY B N 1
ATOM 10071 C CA . GLY B 1 415 ? -11.727 -32.219 -14.469 1 64.12 415 GLY B CA 1
ATOM 10072 C C . GLY B 1 415 ? -12.656 -33.156 -15.219 1 64.12 415 GLY B C 1
ATOM 10073 O O . GLY B 1 415 ? -13.758 -32.75 -15.609 1 64.12 415 GLY B O 1
ATOM 10074 N N . GLU B 1 416 ? -12.336 -34.375 -15.531 1 68.25 416 GLU B N 1
ATOM 10075 C CA . GLU B 1 416 ? -13.109 -35.344 -16.297 1 68.25 416 GLU B CA 1
ATOM 10076 C C . GLU B 1 416 ? -14.508 -35.5 -15.711 1 68.25 416 GLU B C 1
ATOM 10078 O O . GLU B 1 416 ? -15.477 -35.688 -16.453 1 68.25 416 GLU B O 1
ATOM 10083 N N . GLU B 1 417 ? -14.539 -35.25 -14.438 1 72.88 417 GLU B N 1
ATOM 10084 C CA . GLU B 1 417 ? -15.82 -35.438 -13.773 1 72.88 417 GLU B CA 1
ATOM 10085 C C . GLU B 1 417 ? -16.766 -34.25 -14.031 1 72.88 417 GLU B C 1
ATOM 10087 O O . GLU B 1 417 ? -17.984 -34.375 -13.844 1 72.88 417 GLU B O 1
ATOM 10092 N N . TYR B 1 418 ? -16.266 -33.281 -14.641 1 76.25 418 TYR B N 1
ATOM 10093 C CA . TYR B 1 418 ? -17.078 -32.094 -14.734 1 76.25 418 TYR B CA 1
ATOM 10094 C C . TYR B 1 418 ? -17.594 -31.875 -16.156 1 76.25 418 TYR B C 1
ATOM 10096 O O . TYR B 1 418 ? -18.328 -30.922 -16.422 1 76.25 418 TYR B O 1
ATOM 10104 N N . TRP B 1 419 ? -17.328 -32.812 -17.016 1 85.88 419 TRP B N 1
ATOM 10105 C CA . TRP B 1 419 ? -17.891 -32.75 -18.375 1 85.88 419 TRP B CA 1
ATOM 10106 C C . TRP B 1 419 ? -19.359 -33.156 -18.375 1 85.88 419 TRP B C 1
ATOM 10108 O O . TRP B 1 419 ? -19.734 -34.125 -17.688 1 85.88 419 TRP B O 1
ATOM 10118 N N . PHE B 1 420 ? -20.156 -32.5 -19.094 1 91.19 420 PHE B N 1
ATOM 10119 C CA . PHE B 1 420 ? -21.594 -32.75 -19.109 1 91.19 420 PHE B CA 1
ATOM 10120 C C . PHE B 1 420 ? -22.031 -33.344 -20.453 1 91.19 420 PHE B C 1
ATOM 10122 O O . PHE B 1 420 ? -21.828 -32.719 -21.5 1 91.19 420 PHE B O 1
ATOM 10129 N N . ARG B 1 421 ? -22.609 -34.5 -20.453 1 90.31 421 ARG B N 1
ATOM 10130 C CA . ARG B 1 421 ? -23 -35.219 -21.656 1 90.31 421 ARG B CA 1
ATOM 10131 C C . ARG B 1 421 ? -24.234 -34.594 -22.297 1 90.31 421 ARG B C 1
ATOM 10133 O O . ARG B 1 421 ? -24.281 -34.438 -23.516 1 90.31 421 ARG B O 1
ATOM 10140 N N . TYR B 1 422 ? -25.266 -34.219 -21.578 1 92.44 422 TYR B N 1
ATOM 10141 C CA . TYR B 1 422 ? -26.516 -33.594 -22.047 1 92.44 422 TYR B CA 1
ATOM 10142 C C . TYR B 1 422 ? -27.25 -34.562 -22.984 1 92.44 422 TYR B C 1
ATOM 10144 O O . TYR B 1 422 ? -27.578 -35.688 -22.609 1 92.44 422 TYR B O 1
ATOM 10152 N N . THR B 1 423 ? -27.344 -34.312 -24.328 1 88.88 423 THR B N 1
ATOM 10153 C CA . THR B 1 423 ? -28.094 -35.156 -25.266 1 88.88 423 THR B CA 1
ATOM 10154 C C . THR B 1 423 ? -27.141 -36.031 -26.094 1 88.88 423 THR B C 1
ATOM 10156 O O . THR B 1 423 ? -27.562 -36.75 -26.969 1 88.88 423 THR B O 1
ATOM 10159 N N . CYS B 1 424 ? -25.891 -35.938 -25.781 1 89.31 424 CYS B N 1
ATOM 10160 C CA . CYS B 1 424 ? -24.906 -36.719 -26.531 1 89.31 424 CYS B CA 1
ATOM 10161 C C . CYS B 1 424 ? -25 -38.188 -26.141 1 89.31 424 CYS B C 1
ATOM 10163 O O . CYS B 1 424 ? -25.438 -38.531 -25.031 1 89.31 424 CYS B O 1
ATOM 10165 N N . PRO B 1 425 ? -24.594 -39.031 -27.094 1 84.56 425 PRO B N 1
ATOM 10166 C CA . PRO B 1 425 ? -24.672 -40.469 -26.797 1 84.56 425 PRO B CA 1
ATOM 10167 C C . PRO B 1 425 ? -23.672 -40.906 -25.734 1 84.56 425 PRO B C 1
ATOM 10169 O O . PRO B 1 425 ? -22.609 -40.312 -25.594 1 84.56 425 PRO B O 1
ATOM 10172 N N . LYS B 1 426 ? -24.109 -41.656 -24.875 1 77.88 426 LYS B N 1
ATOM 10173 C CA . LYS B 1 426 ? -23.281 -42.125 -23.766 1 77.88 426 LYS B CA 1
ATOM 10174 C C . LYS B 1 426 ? -21.969 -42.719 -24.281 1 77.88 426 LYS B C 1
ATOM 10176 O O . LYS B 1 426 ? -20.891 -42.188 -23.953 1 77.88 426 LYS B O 1
ATOM 10181 N N . THR B 1 427 ? -21.812 -43.875 -24.484 1 76.19 427 THR B N 1
ATOM 10182 C CA . THR B 1 427 ? -20.594 -44.531 -24.922 1 76.19 427 THR B CA 1
ATOM 10183 C C . THR B 1 427 ? -20.828 -45.25 -26.266 1 76.19 427 THR B C 1
ATOM 10185 O O . THR B 1 427 ? -21.828 -45.969 -26.422 1 76.19 427 THR B O 1
ATOM 10188 N N . ASP B 1 428 ? -20.094 -44.656 -27.219 1 70.69 428 ASP B N 1
ATOM 10189 C CA . ASP B 1 428 ? -20.141 -45.438 -28.469 1 70.69 428 ASP B CA 1
ATOM 10190 C C . ASP B 1 428 ? -19.766 -46.875 -28.234 1 70.69 428 ASP B C 1
ATOM 10192 O O . ASP B 1 428 ? -18.672 -47.188 -27.75 1 70.69 428 ASP B O 1
ATOM 10196 N N . PRO B 1 429 ? -20.688 -47.75 -28.312 1 66.25 429 PRO B N 1
ATOM 10197 C CA . PRO B 1 429 ? -20.438 -49.188 -28.031 1 66.25 429 PRO B CA 1
ATOM 10198 C C . PRO B 1 429 ? -19.25 -49.719 -28.828 1 66.25 429 PRO B C 1
ATOM 10200 O O . PRO B 1 429 ? -18.578 -50.656 -28.375 1 66.25 429 PRO B O 1
ATOM 10203 N N . ASN B 1 430 ? -19.016 -49.188 -30.016 1 67.56 430 ASN B N 1
ATOM 10204 C CA . ASN B 1 430 ? -17.969 -49.719 -30.875 1 67.56 430 ASN B CA 1
ATOM 10205 C C . ASN B 1 430 ? -16.578 -49.219 -30.469 1 67.56 430 ASN B C 1
ATOM 10207 O O . ASN B 1 430 ? -15.609 -49.969 -30.484 1 67.56 430 ASN B O 1
ATOM 10211 N N . THR B 1 431 ? -16.453 -47.938 -30.016 1 73.12 431 THR B N 1
ATOM 10212 C CA . THR B 1 431 ? -15.141 -47.344 -29.781 1 73.12 431 THR B CA 1
ATOM 10213 C C . THR B 1 431 ? -14.891 -47.156 -28.297 1 73.12 431 THR B C 1
ATOM 10215 O O . THR B 1 431 ? -13.742 -47 -27.859 1 73.12 431 THR B O 1
ATOM 10218 N N . GLY B 1 432 ? -15.906 -47.281 -27.469 1 75.56 432 GLY B N 1
ATOM 10219 C CA . GLY B 1 432 ? -15.766 -47.125 -26.031 1 75.56 432 GLY B CA 1
ATOM 10220 C C . GLY B 1 432 ? -15.5 -45.688 -25.625 1 75.56 432 GLY B C 1
ATOM 10221 O O . GLY B 1 432 ? -15.164 -45.406 -24.484 1 75.56 432 GLY B O 1
ATOM 10222 N N . ILE B 1 433 ? -15.703 -44.781 -26.562 1 79.31 433 ILE B N 1
ATOM 10223 C CA . ILE B 1 433 ? -15.406 -43.375 -26.297 1 79.31 433 ILE B CA 1
ATOM 10224 C C . ILE B 1 433 ? -16.656 -42.656 -25.75 1 79.31 433 ILE B C 1
ATOM 10226 O O . ILE B 1 433 ? -17.75 -42.844 -26.281 1 79.31 433 ILE B O 1
ATOM 10230 N N . SER B 1 434 ? -16.438 -42 -24.594 1 84.88 434 SER B N 1
ATOM 10231 C CA . SER B 1 434 ? -17.5 -41.188 -24.031 1 84.88 434 SER B CA 1
ATOM 10232 C C . SER B 1 434 ? -17.5 -39.781 -24.594 1 84.88 434 SER B C 1
ATOM 10234 O O . SER B 1 434 ? -16.453 -39.25 -24.984 1 84.88 434 SER B O 1
ATOM 10236 N N . TYR B 1 435 ? -18.719 -39.219 -24.75 1 88.31 435 TYR B N 1
ATOM 10237 C CA . TYR B 1 435 ? -18.859 -37.906 -25.359 1 88.31 435 TYR B CA 1
ATOM 10238 C C . TYR B 1 435 ? -19.438 -36.906 -24.375 1 88.31 435 TYR B C 1
ATOM 10240 O O . TYR B 1 435 ? -20.078 -37.281 -23.406 1 88.31 435 TYR B O 1
ATOM 10248 N N . TYR B 1 436 ? -19.172 -35.656 -24.531 1 90.56 436 TYR B N 1
ATOM 10249 C CA . TYR B 1 436 ? -19.781 -34.562 -23.781 1 90.56 436 TYR B CA 1
ATOM 10250 C C . TYR B 1 436 ? -20.219 -33.438 -24.734 1 90.56 436 TYR B C 1
ATOM 10252 O O . TYR B 1 436 ? -19.719 -33.344 -25.859 1 90.56 436 TYR B O 1
ATOM 10260 N N . ASN B 1 437 ? -21.188 -32.719 -24.391 1 93.88 437 ASN B N 1
ATOM 10261 C CA . ASN B 1 437 ? -21.609 -31.531 -25.109 1 93.88 437 ASN B CA 1
ATOM 10262 C C . ASN B 1 437 ? -20.828 -30.297 -24.672 1 93.88 437 ASN B C 1
ATOM 10264 O O . ASN B 1 437 ? -20.938 -29.859 -23.516 1 93.88 437 ASN B O 1
ATOM 10268 N N . ASP B 1 438 ? -20.094 -29.688 -25.531 1 93.88 438 ASP B N 1
ATOM 10269 C CA . ASP B 1 438 ? -19.156 -28.625 -25.172 1 93.88 438 ASP B CA 1
ATOM 10270 C C . ASP B 1 438 ? -19.875 -27.375 -24.672 1 93.88 438 ASP B C 1
ATOM 10272 O O . ASP B 1 438 ? -19.5 -26.781 -23.672 1 93.88 438 ASP B O 1
ATOM 10276 N N . LEU B 1 439 ? -20.953 -27 -25.312 1 96.25 439 LEU B N 1
ATOM 10277 C CA . LEU B 1 439 ? -21.672 -25.797 -24.906 1 96.25 439 LEU B CA 1
ATOM 10278 C C . LEU B 1 439 ? -22.422 -26.031 -23.609 1 96.25 439 LEU B C 1
ATOM 10280 O O . LEU B 1 439 ? -22.469 -25.141 -22.75 1 96.25 439 LEU B O 1
ATOM 10284 N N . ALA B 1 440 ? -23.031 -27.203 -23.406 1 95.12 440 ALA B N 1
ATOM 10285 C CA . ALA B 1 440 ? -23.719 -27.547 -22.172 1 95.12 440 ALA B CA 1
ATOM 10286 C C . ALA B 1 440 ? -22.75 -27.594 -21 1 95.12 440 ALA B C 1
ATOM 10288 O O . ALA B 1 440 ? -23.094 -27.203 -19.875 1 95.12 440 ALA B O 1
ATOM 10289 N N . THR B 1 441 ? -21.578 -28.078 -21.281 1 93.88 441 THR B N 1
ATOM 10290 C CA . THR B 1 441 ? -20.547 -28.109 -20.25 1 93.88 441 THR B CA 1
ATOM 10291 C C . THR B 1 441 ? -20.172 -26.703 -19.812 1 93.88 441 THR B C 1
ATOM 10293 O O . THR B 1 441 ? -19.953 -26.453 -18.625 1 93.88 441 THR B O 1
ATOM 10296 N N . LEU B 1 442 ? -20.109 -25.766 -20.703 1 95.75 442 LEU B N 1
ATOM 10297 C CA . LEU B 1 442 ? -19.766 -24.391 -20.391 1 95.75 442 LEU B CA 1
ATOM 10298 C C . LEU B 1 442 ? -20.859 -23.734 -19.531 1 95.75 442 LEU B C 1
ATOM 10300 O O . LEU B 1 442 ? -20.562 -22.969 -18.609 1 95.75 442 LEU B O 1
ATOM 10304 N N . TYR B 1 443 ? -22.078 -24.078 -19.797 1 95.69 443 TYR B N 1
ATOM 10305 C CA . TYR B 1 443 ? -23.203 -23.422 -19.156 1 95.69 443 TYR B CA 1
ATOM 10306 C C . TYR B 1 443 ? -23.5 -24.062 -17.797 1 95.69 443 TYR B C 1
ATOM 10308 O O . TYR B 1 443 ? -23.766 -23.359 -16.812 1 95.69 443 TYR B O 1
ATOM 10316 N N . PHE B 1 444 ? -23.5 -25.406 -17.734 1 93.69 444 PHE B N 1
ATOM 10317 C CA . PHE B 1 444 ? -24.047 -26.109 -16.594 1 93.69 444 PHE B CA 1
ATOM 10318 C C . PHE B 1 444 ? -22.953 -26.625 -15.68 1 93.69 444 PHE B C 1
ATOM 10320 O O . PHE B 1 444 ? -23.219 -27.281 -14.664 1 93.69 444 PHE B O 1
ATOM 10327 N N . GLY B 1 445 ? -21.75 -26.344 -15.977 1 89.62 445 GLY B N 1
ATOM 10328 C CA . GLY B 1 445 ? -20.656 -26.766 -15.133 1 89.62 445 GLY B CA 1
ATOM 10329 C C . GLY B 1 445 ? -20.453 -25.875 -13.914 1 89.62 445 GLY B C 1
ATOM 10330 O O . GLY B 1 445 ? -21.062 -24.812 -13.812 1 89.62 445 GLY B O 1
ATOM 10331 N N . VAL B 1 446 ? -19.719 -26.438 -12.945 1 90.12 446 VAL B N 1
ATOM 10332 C CA . VAL B 1 446 ? -19.281 -25.625 -11.82 1 90.12 446 VAL B CA 1
ATOM 10333 C C . VAL B 1 446 ? -18.391 -24.484 -12.328 1 90.12 446 VAL B C 1
ATOM 10335 O O . VAL B 1 446 ? -17.406 -24.734 -13.016 1 90.12 446 VAL B O 1
ATOM 10338 N N . PRO B 1 447 ? -18.766 -23.297 -12.008 1 90.62 447 PRO B N 1
ATOM 10339 C CA . PRO B 1 447 ? -18.094 -22.141 -12.617 1 90.62 447 PRO B CA 1
ATOM 10340 C C . PRO B 1 447 ? -16.578 -22.203 -12.477 1 90.62 447 PRO B C 1
ATOM 10342 O O . PRO B 1 447 ? -15.852 -21.984 -13.445 1 90.62 447 PRO B O 1
ATOM 10345 N N . HIS B 1 448 ? -16.031 -22.5 -11.32 1 89 448 HIS B N 1
ATOM 10346 C CA . HIS B 1 448 ? -14.586 -22.516 -11.109 1 89 448 HIS B CA 1
ATOM 10347 C C . HIS B 1 448 ? -13.93 -23.594 -11.969 1 89 448 HIS B C 1
ATOM 10349 O O . HIS B 1 448 ? -12.828 -23.406 -12.484 1 89 448 HIS B O 1
ATOM 10355 N N . GLU B 1 449 ? -14.586 -24.672 -12.125 1 89.5 449 GLU B N 1
ATOM 10356 C CA . GLU B 1 449 ? -14.039 -25.766 -12.922 1 89.5 449 GLU B CA 1
ATOM 10357 C C . GLU B 1 449 ? -14.094 -25.453 -14.406 1 89.5 449 GLU B C 1
ATOM 10359 O O . GLU B 1 449 ? -13.195 -25.828 -15.164 1 89.5 449 GLU B O 1
ATOM 10364 N N . THR B 1 450 ? -15.164 -24.859 -14.758 1 92.12 450 THR B N 1
ATOM 10365 C CA . THR B 1 450 ? -15.273 -24.438 -16.156 1 92.12 450 THR B CA 1
ATOM 10366 C C . THR B 1 450 ? -14.156 -23.469 -16.516 1 92.12 450 THR B C 1
ATOM 10368 O O . THR B 1 450 ? -13.57 -23.562 -17.594 1 92.12 450 THR B O 1
ATOM 10371 N N . ILE B 1 451 ? -13.859 -22.531 -15.648 1 93.25 451 ILE B N 1
ATOM 10372 C CA . ILE B 1 451 ? -12.797 -21.562 -15.875 1 93.25 451 ILE B CA 1
ATOM 10373 C C . ILE B 1 451 ? -11.445 -22.281 -15.969 1 93.25 451 ILE B C 1
ATOM 10375 O O . ILE B 1 451 ? -10.625 -21.953 -16.828 1 93.25 451 ILE B O 1
ATOM 10379 N N . LYS B 1 452 ? -11.273 -23.266 -15.125 1 89.94 452 LYS B N 1
ATOM 10380 C CA . LYS B 1 452 ? -10.039 -24.047 -15.164 1 89.94 452 LYS B CA 1
ATOM 10381 C C . LYS B 1 452 ? -9.891 -24.781 -16.5 1 89.94 452 LYS B C 1
ATOM 10383 O O . LYS B 1 452 ? -8.789 -24.875 -17.047 1 89.94 452 LYS B O 1
ATOM 10388 N N . GLN B 1 453 ? -11 -25.281 -16.984 1 90.5 453 GLN B N 1
ATOM 10389 C CA . GLN B 1 453 ? -10.984 -25.984 -18.266 1 90.5 453 GLN B CA 1
ATOM 10390 C C . GLN B 1 453 ? -10.648 -25.016 -19.406 1 90.5 453 GLN B C 1
ATOM 10392 O O . GLN B 1 453 ? -9.938 -25.391 -20.344 1 90.5 453 GLN B O 1
ATOM 10397 N N . LEU B 1 454 ? -11.148 -23.859 -19.266 1 93.19 454 LEU B N 1
ATOM 10398 C CA . LEU B 1 454 ? -10.844 -22.859 -20.281 1 93.19 454 LEU B CA 1
ATOM 10399 C C . LEU B 1 454 ? -9.367 -22.484 -20.25 1 93.19 454 LEU B C 1
ATOM 10401 O O . LEU B 1 454 ? -8.734 -22.344 -21.297 1 93.19 454 LEU B O 1
ATOM 10405 N N . PHE B 1 455 ? -8.805 -22.391 -19.078 1 90.81 455 PHE B N 1
ATOM 10406 C CA . PHE B 1 455 ? -7.402 -22.016 -18.922 1 90.81 455 PHE B CA 1
ATOM 10407 C C . PHE B 1 455 ? -6.488 -23.156 -19.375 1 90.81 455 PHE B C 1
ATOM 10409 O O . PHE B 1 455 ? -5.355 -22.906 -19.797 1 90.81 455 PHE B O 1
ATOM 10416 N N . ALA B 1 456 ? -7.008 -24.359 -19.328 1 87.94 456 ALA B N 1
ATOM 10417 C CA . ALA B 1 456 ? -6.195 -25.547 -19.609 1 87.94 456 ALA B CA 1
ATOM 10418 C C . ALA B 1 456 ? -6.141 -25.828 -21.109 1 87.94 456 ALA B C 1
ATOM 10420 O O . ALA B 1 456 ? -5.426 -26.734 -21.547 1 87.94 456 ALA B O 1
ATOM 10421 N N . MET B 1 457 ? -6.875 -25.047 -21.891 1 89.44 457 MET B N 1
ATOM 10422 C CA . MET B 1 457 ? -6.891 -25.281 -23.328 1 89.44 457 MET B CA 1
ATOM 10423 C C . MET B 1 457 ? -5.504 -25.062 -23.938 1 89.44 457 MET B C 1
ATOM 10425 O O . MET B 1 457 ? -4.953 -23.969 -23.859 1 89.44 457 MET B O 1
ATOM 10429 N N . GLY B 1 458 ? -4.957 -26.109 -24.406 1 82.44 458 GLY B N 1
ATOM 10430 C CA . GLY B 1 458 ? -3.615 -26.062 -24.969 1 82.44 458 GLY B CA 1
ATOM 10431 C C . GLY B 1 458 ? -3.604 -25.844 -26.469 1 82.44 458 GLY B C 1
ATOM 10432 O O . GLY B 1 458 ? -4.574 -25.328 -27.031 1 82.44 458 GLY B O 1
ATOM 10433 N N . TYR B 1 459 ? -2.51 -26.219 -27.062 1 79.31 459 TYR B N 1
ATOM 10434 C CA . TYR B 1 459 ? -2.246 -26 -28.484 1 79.31 459 TYR B CA 1
ATOM 10435 C C . TYR B 1 459 ? -3.086 -26.922 -29.344 1 79.31 459 TYR B C 1
ATOM 10437 O O . TYR B 1 459 ? -3.408 -26.594 -30.5 1 79.31 459 TYR B O 1
ATOM 10445 N N . GLU B 1 460 ? -3.459 -28.031 -28.766 1 73.69 460 GLU B N 1
ATOM 10446 C CA . GLU B 1 460 ? -4.16 -29.016 -29.578 1 73.69 460 GLU B CA 1
ATOM 10447 C C . GLU B 1 460 ? -5.539 -28.516 -30 1 73.69 460 GLU B C 1
ATOM 10449 O O . GLU B 1 460 ? -6.277 -27.969 -29.188 1 73.69 460 GLU B O 1
ATOM 10454 N N . LEU B 1 461 ? -5.691 -28.734 -31.297 1 60.5 461 LEU B N 1
ATOM 10455 C CA . LEU B 1 461 ? -6.938 -28.266 -31.891 1 60.5 461 LEU B CA 1
ATOM 10456 C C . LEU B 1 461 ? -8.102 -29.156 -31.469 1 60.5 461 LEU B C 1
ATOM 10458 O O . LEU B 1 461 ? -7.922 -30.344 -31.203 1 60.5 461 LEU B O 1
ATOM 10462 N N . ASP B 1 462 ? -9.203 -28.672 -31.297 1 59.28 462 ASP B N 1
ATOM 10463 C CA . ASP B 1 462 ? -10.508 -29.312 -31.141 1 59.28 462 ASP B CA 1
ATOM 10464 C C . ASP B 1 462 ? -10.609 -30.031 -29.781 1 59.28 462 ASP B C 1
ATOM 10466 O O . ASP B 1 462 ? -11.352 -31 -29.641 1 59.28 462 ASP B O 1
ATOM 10470 N N . THR B 1 463 ? -9.633 -29.547 -28.969 1 69.81 463 THR B N 1
ATOM 10471 C CA . THR B 1 463 ? -9.758 -30.125 -27.641 1 69.81 463 THR B CA 1
ATOM 10472 C C . THR B 1 463 ? -10.469 -29.156 -26.703 1 69.81 463 THR B C 1
ATOM 10474 O O . THR B 1 463 ? -10.469 -27.938 -26.922 1 69.81 463 THR B O 1
ATOM 10477 N N . TYR B 1 464 ? -11.375 -29.688 -25.812 1 83.25 464 TYR B N 1
ATOM 10478 C CA . TYR B 1 464 ? -12.102 -29.016 -24.75 1 83.25 464 TYR B CA 1
ATOM 10479 C C . TYR B 1 464 ? -13.359 -28.344 -25.266 1 83.25 464 TYR B C 1
ATOM 10481 O O . TYR B 1 464 ? -14.477 -28.812 -25.016 1 83.25 464 TYR B O 1
ATOM 10489 N N . PHE B 1 465 ? -13.195 -27.156 -26.156 1 92.81 465 PHE B N 1
ATOM 10490 C CA . PHE B 1 465 ? -14.367 -26.422 -26.609 1 92.81 465 PHE B CA 1
ATOM 10491 C C . PHE B 1 465 ? -14.188 -25.953 -28.047 1 92.81 465 PHE B C 1
ATOM 10493 O O . PHE B 1 465 ? -13.086 -25.562 -28.438 1 92.81 465 PHE B O 1
ATOM 10500 N N . SER B 1 466 ? -15.258 -25.984 -28.844 1 93.19 466 SER B N 1
ATOM 10501 C CA . SER B 1 466 ? -15.242 -25.547 -30.234 1 93.19 466 SER B CA 1
ATOM 10502 C C . SER B 1 466 ? -15.32 -24.016 -30.328 1 93.19 466 SER B C 1
ATOM 10504 O O . SER B 1 466 ? -15.773 -23.359 -29.391 1 93.19 466 SER B O 1
ATOM 10506 N N . MET B 1 467 ? -14.844 -23.438 -31.453 1 94.25 467 MET B N 1
ATOM 10507 C CA . MET B 1 467 ? -14.844 -22 -31.672 1 94.25 467 MET B CA 1
ATOM 10508 C C . MET B 1 467 ? -16.266 -21.438 -31.625 1 94.25 467 MET B C 1
ATOM 10510 O O . MET B 1 467 ? -16.5 -20.391 -31.047 1 94.25 467 MET B O 1
ATOM 10514 N N . ARG B 1 468 ? -17.172 -22.141 -32.219 1 95.12 468 ARG B N 1
ATOM 10515 C CA . ARG B 1 468 ? -18.562 -21.719 -32.25 1 95.12 468 ARG B CA 1
ATOM 10516 C C . ARG B 1 468 ? -19.156 -21.688 -30.828 1 95.12 468 ARG B C 1
ATOM 10518 O O . ARG B 1 468 ? -19.859 -20.734 -30.469 1 95.12 468 ARG B O 1
ATOM 10525 N N . SER B 1 469 ? -18.906 -22.719 -30.047 1 96.19 469 SER B N 1
ATOM 10526 C CA . SER B 1 469 ? -19.438 -22.766 -28.688 1 96.19 469 SER B CA 1
ATOM 10527 C C . SER B 1 469 ? -18.859 -21.656 -27.828 1 96.19 469 SER B C 1
ATOM 10529 O O . SER B 1 469 ? -19.547 -21.094 -26.969 1 96.19 469 SER B O 1
ATOM 10531 N N . LEU B 1 470 ? -17.594 -21.344 -28.031 1 97.56 470 LEU B N 1
ATOM 10532 C CA . LEU B 1 470 ? -16.938 -20.312 -27.234 1 97.56 470 LEU B CA 1
ATOM 10533 C C . LEU B 1 470 ? -17.547 -18.953 -27.5 1 97.56 470 LEU B C 1
ATOM 10535 O O . LEU B 1 470 ? -17.828 -18.203 -26.547 1 97.56 470 LEU B O 1
ATOM 10539 N N . ILE B 1 471 ? -17.781 -18.562 -28.672 1 97.62 471 ILE B N 1
ATOM 10540 C CA . ILE B 1 471 ? -18.312 -17.234 -29 1 97.62 471 ILE B CA 1
ATOM 10541 C C . ILE B 1 471 ? -19.781 -17.156 -28.562 1 97.62 471 ILE B C 1
ATOM 10543 O O . ILE B 1 471 ? -20.234 -16.109 -28.078 1 97.62 471 ILE B O 1
ATOM 10547 N N . LEU B 1 472 ? -20.531 -18.234 -28.766 1 97.69 472 LEU B N 1
ATOM 10548 C CA . LEU B 1 472 ? -21.922 -18.25 -28.344 1 97.69 472 LEU B CA 1
ATOM 10549 C C . LEU B 1 472 ? -22.031 -18.141 -26.828 1 97.69 472 LEU B C 1
ATOM 10551 O O . LEU B 1 472 ? -22.891 -17.422 -26.312 1 97.69 472 LEU B O 1
ATOM 10555 N N . HIS B 1 473 ? -21.203 -18.891 -26.203 1 98.06 473 HIS B N 1
ATOM 10556 C CA . HIS B 1 473 ? -21.188 -18.828 -24.734 1 98.06 473 HIS B CA 1
ATOM 10557 C C . HIS B 1 473 ? -20.812 -17.438 -24.25 1 98.06 473 HIS B C 1
ATOM 10559 O O . HIS B 1 473 ? -21.484 -16.891 -23.359 1 98.06 473 HIS B O 1
ATOM 10565 N N . SER B 1 474 ? -19.734 -16.828 -24.75 1 98.06 474 SER B N 1
ATOM 10566 C CA . SER B 1 474 ? -19.25 -15.523 -24.297 1 98.06 474 SER B CA 1
ATOM 10567 C C . SER B 1 474 ? -20.297 -14.438 -24.516 1 98.06 474 SER B C 1
ATOM 10569 O O . SER B 1 474 ? -20.594 -13.664 -23.594 1 98.06 474 SER B O 1
ATOM 10571 N N . MET B 1 475 ? -20.906 -14.398 -25.578 1 97.75 475 MET B N 1
ATOM 10572 C CA . MET B 1 475 ? -21.859 -13.336 -25.922 1 97.75 475 MET B CA 1
ATOM 10573 C C . MET B 1 475 ? -23.172 -13.523 -25.156 1 97.75 475 MET B C 1
ATOM 10575 O O . MET B 1 475 ? -23.719 -12.555 -24.625 1 97.75 475 MET B O 1
ATOM 10579 N N . SER B 1 476 ? -23.688 -14.734 -25.172 1 98.06 476 SER B N 1
ATOM 10580 C CA . SER B 1 476 ? -24.938 -14.977 -24.453 1 98.06 476 SER B CA 1
ATOM 10581 C C . SER B 1 476 ? -24.75 -14.789 -22.953 1 98.06 476 SER B C 1
ATOM 10583 O O . SER B 1 476 ? -25.609 -14.211 -22.281 1 98.06 476 SER B O 1
ATOM 10585 N N . PHE B 1 477 ? -23.641 -15.336 -22.469 1 97.94 477 PHE B N 1
ATOM 10586 C CA . PHE B 1 477 ? -23.359 -15.188 -21.047 1 97.94 477 PHE B CA 1
ATOM 10587 C C . PHE B 1 477 ? -23.188 -13.719 -20.672 1 97.94 477 PHE B C 1
ATOM 10589 O O . PHE B 1 477 ? -23.578 -13.312 -19.578 1 97.94 477 PHE B O 1
ATOM 10596 N N . PHE B 1 478 ? -22.578 -12.93 -21.547 1 97.88 478 PHE B N 1
ATOM 10597 C CA . PHE B 1 478 ? -22.422 -11.492 -21.344 1 97.88 478 PHE B CA 1
ATOM 10598 C C . PHE B 1 478 ? -23.781 -10.82 -21.203 1 97.88 478 PHE B C 1
ATOM 10600 O O . PHE B 1 478 ? -23.984 -10 -20.312 1 97.88 478 PHE B O 1
ATOM 10607 N N . VAL B 1 479 ? -24.672 -11.156 -22 1 97.44 479 VAL B N 1
ATOM 10608 C CA . VAL B 1 479 ? -26.016 -10.57 -21.969 1 97.44 479 VAL B CA 1
ATOM 10609 C C . VAL B 1 479 ? -26.734 -10.992 -20.688 1 97.44 479 VAL B C 1
ATOM 10611 O O . VAL B 1 479 ? -27.344 -10.164 -20.016 1 97.44 479 VAL B O 1
ATOM 10614 N N . LEU B 1 480 ? -26.719 -12.273 -20.391 1 97.31 480 LEU B N 1
ATOM 10615 C CA . LEU B 1 480 ? -27.375 -12.789 -19.188 1 97.31 480 LEU B CA 1
ATOM 10616 C C . LEU B 1 480 ? -26.766 -12.156 -17.938 1 97.31 480 LEU B C 1
ATOM 10618 O O . LEU B 1 480 ? -27.484 -11.852 -16.984 1 97.31 480 LEU B O 1
ATOM 10622 N N . PHE B 1 481 ? -25.469 -12.055 -17.969 1 96.62 481 PHE B N 1
ATOM 10623 C CA . PHE B 1 481 ? -24.734 -11.414 -16.891 1 96.62 481 PHE B CA 1
ATOM 10624 C C . PHE B 1 481 ? -25.234 -9.992 -16.672 1 96.62 481 PHE B C 1
ATOM 10626 O O . PHE B 1 481 ? -25.5 -9.586 -15.531 1 96.62 481 PHE B O 1
ATOM 10633 N N . ASN B 1 482 ? -25.422 -9.281 -17.719 1 96.06 482 ASN B N 1
ATOM 10634 C CA . ASN B 1 482 ? -25.922 -7.91 -17.641 1 96.06 482 ASN B CA 1
ATOM 10635 C C . ASN B 1 482 ? -27.328 -7.867 -17.047 1 96.06 482 ASN B C 1
ATOM 10637 O O . ASN B 1 482 ? -27.656 -6.965 -16.281 1 96.06 482 ASN B O 1
ATOM 10641 N N . LEU B 1 483 ? -28.062 -8.789 -17.344 1 94.88 483 LEU B N 1
ATOM 10642 C CA . LEU B 1 483 ? -29.438 -8.852 -16.828 1 94.88 483 LEU B CA 1
ATOM 10643 C C . LEU B 1 483 ? -29.453 -9.219 -15.352 1 94.88 483 LEU B C 1
ATOM 10645 O O . LEU B 1 483 ? -30.281 -8.711 -14.594 1 94.88 483 LEU B O 1
ATOM 10649 N N . ALA B 1 484 ? -28.562 -10.094 -15.023 1 95.06 484 ALA B N 1
ATOM 10650 C CA . ALA B 1 484 ? -28.516 -10.57 -13.641 1 95.06 484 ALA B CA 1
ATOM 10651 C C . ALA B 1 484 ? -27.891 -9.523 -12.719 1 95.06 484 ALA B C 1
ATOM 10653 O O . ALA B 1 484 ? -28.203 -9.461 -11.531 1 95.06 484 ALA B O 1
ATOM 10654 N N . TYR B 1 485 ? -27 -8.711 -13.383 1 92.25 485 TYR B N 1
ATOM 10655 C CA . TYR B 1 485 ? -26.312 -7.66 -12.641 1 92.25 485 TYR B CA 1
ATOM 10656 C C . TYR B 1 485 ? -27.312 -6.598 -12.172 1 92.25 485 TYR B C 1
ATOM 10658 O O . TYR B 1 485 ? -27.812 -5.809 -12.969 1 92.25 485 TYR B O 1
ATOM 10666 N N . GLY B 1 486 ? -27.797 -6.605 -10.961 1 87.88 486 GLY B N 1
ATOM 10667 C CA . GLY B 1 486 ? -28.688 -5.605 -10.414 1 87.88 486 GLY B CA 1
ATOM 10668 C C . GLY B 1 486 ? -29.938 -6.207 -9.789 1 87.88 486 GLY B C 1
ATOM 10669 O O . GLY B 1 486 ? -30.766 -5.488 -9.227 1 87.88 486 GLY B O 1
ATOM 10670 N N . VAL B 1 487 ? -30.094 -7.465 -9.852 1 90 487 VAL B N 1
ATOM 10671 C CA . VAL B 1 487 ? -31.25 -8.141 -9.273 1 90 487 VAL B CA 1
ATOM 10672 C C . VAL B 1 487 ? -31.156 -8.125 -7.75 1 90 487 VAL B C 1
ATOM 10674 O O . VAL B 1 487 ? -30.062 -7.965 -7.191 1 90 487 VAL B O 1
ATOM 10677 N N . ALA B 1 488 ? -32.312 -8.266 -7.09 1 90.69 488 ALA B N 1
ATOM 10678 C CA . ALA B 1 488 ? -32.406 -8.141 -5.637 1 90.69 488 ALA B CA 1
ATOM 10679 C C . ALA B 1 488 ? -31.953 -9.43 -4.953 1 90.69 488 ALA B C 1
ATOM 10681 O O . ALA B 1 488 ? -32.75 -10.047 -4.223 1 90.69 488 ALA B O 1
ATOM 10682 N N . THR B 1 489 ? -30.859 -9.906 -5.16 1 94.25 489 THR B N 1
ATOM 10683 C CA . THR B 1 489 ? -30.219 -11.062 -4.535 1 94.25 489 THR B CA 1
ATOM 10684 C C . THR B 1 489 ? -28.75 -10.781 -4.234 1 94.25 489 THR B C 1
ATOM 10686 O O . THR B 1 489 ? -28.156 -9.875 -4.824 1 94.25 489 THR B O 1
ATOM 10689 N N . PRO B 1 490 ? -28.234 -11.445 -3.227 1 96.06 490 PRO B N 1
ATOM 10690 C CA . PRO B 1 490 ? -26.781 -11.305 -3.037 1 96.06 490 PRO B CA 1
ATOM 10691 C C . PRO B 1 490 ? -25.984 -11.922 -4.18 1 96.06 490 PRO B C 1
ATOM 10693 O O . PRO B 1 490 ? -26.312 -13.008 -4.664 1 96.06 490 PRO B O 1
ATOM 10696 N N . GLY B 1 491 ? -25.016 -11.203 -4.648 1 95.12 491 GLY B N 1
ATOM 10697 C CA . GLY B 1 491 ? -24.188 -11.711 -5.727 1 95.12 491 GLY B CA 1
ATOM 10698 C C . GLY B 1 491 ? -23.125 -10.727 -6.168 1 95.12 491 GLY B C 1
ATOM 10699 O O . GLY B 1 491 ? -23.312 -9.516 -6.098 1 95.12 491 GLY B O 1
ATOM 10700 N N . GLY B 1 492 ? -22.047 -11.242 -6.656 1 94.31 492 GLY B N 1
ATOM 10701 C CA . GLY B 1 492 ? -20.938 -10.422 -7.109 1 94.31 492 GLY B CA 1
ATOM 10702 C C . GLY B 1 492 ? -20.703 -10.508 -8.602 1 94.31 492 GLY B C 1
ATOM 10703 O O . GLY B 1 492 ? -21.328 -11.312 -9.289 1 94.31 492 GLY B O 1
ATOM 10704 N N . ILE B 1 493 ? -19.797 -9.727 -9.102 1 95.94 493 ILE B N 1
ATOM 10705 C CA . ILE B 1 493 ? -19.625 -9.609 -10.547 1 95.94 493 ILE B CA 1
ATOM 10706 C C . ILE B 1 493 ? -18.25 -10.102 -10.953 1 95.94 493 ILE B C 1
ATOM 10708 O O . ILE B 1 493 ? -17.906 -10.125 -12.141 1 95.94 493 ILE B O 1
ATOM 10712 N N . PHE B 1 494 ? -17.438 -10.617 -10.055 1 94.69 494 PHE B N 1
ATOM 10713 C CA . PHE B 1 494 ? -16.078 -11.039 -10.352 1 94.69 494 PHE B CA 1
ATOM 10714 C C . PHE B 1 494 ? -16.078 -12.289 -11.227 1 94.69 494 PHE B C 1
ATOM 10716 O O . PHE B 1 494 ? -15.5 -12.289 -12.312 1 94.69 494 PHE B O 1
ATOM 10723 N N . MET B 1 495 ? -16.766 -13.305 -10.773 1 94.62 495 MET B N 1
ATOM 10724 C CA . MET B 1 495 ? -16.734 -14.609 -11.43 1 94.62 495 MET B CA 1
ATOM 10725 C C . MET B 1 495 ? -17.328 -14.531 -12.828 1 94.62 495 MET B C 1
ATOM 10727 O O . MET B 1 495 ? -16.75 -15.055 -13.789 1 94.62 495 MET B O 1
ATOM 10731 N N . PRO B 1 496 ? -18.422 -13.922 -12.953 1 96.62 496 PRO B N 1
ATOM 10732 C CA . PRO B 1 496 ? -18.969 -13.836 -14.305 1 96.62 496 PRO B CA 1
ATOM 10733 C C . PRO B 1 496 ? -18.078 -13.016 -15.25 1 96.62 496 PRO B C 1
ATOM 10735 O O . PRO B 1 496 ? -18.031 -13.297 -16.453 1 96.62 496 PRO B O 1
ATOM 10738 N N . SER B 1 497 ? -17.406 -11.984 -14.727 1 97.94 497 SER B N 1
ATOM 10739 C CA . SER B 1 497 ? -16.469 -11.234 -15.547 1 97.94 497 SER B CA 1
ATOM 10740 C C . SER B 1 497 ? -15.32 -12.125 -16.031 1 97.94 497 SER B C 1
ATOM 10742 O O . SER B 1 497 ? -14.93 -12.062 -17.188 1 97.94 497 SER B O 1
ATOM 10744 N N . ILE B 1 498 ? -14.859 -12.945 -15.125 1 97.25 498 ILE B N 1
ATOM 10745 C CA . ILE B 1 498 ? -13.789 -13.867 -15.477 1 97.25 498 ILE B CA 1
ATOM 10746 C C . ILE B 1 498 ? -14.289 -14.859 -16.531 1 97.25 498 ILE B C 1
ATOM 10748 O O . ILE B 1 498 ? -13.578 -15.156 -17.484 1 97.25 498 ILE B O 1
ATOM 10752 N N . MET B 1 499 ? -15.523 -15.32 -16.375 1 97.38 499 MET B N 1
ATOM 10753 C CA . MET B 1 499 ? -16.109 -16.312 -17.266 1 97.38 499 MET B CA 1
ATOM 10754 C C . MET B 1 499 ? -16.25 -15.758 -18.688 1 97.38 499 MET B C 1
ATOM 10756 O O . MET B 1 499 ? -15.82 -16.391 -19.641 1 97.38 499 MET B O 1
ATOM 10760 N N . VAL B 1 500 ? -16.797 -14.594 -18.75 1 98.38 500 VAL B N 1
ATOM 10761 C CA . VAL B 1 500 ? -16.969 -13.961 -20.047 1 98.38 500 VAL B CA 1
ATOM 10762 C C . VAL B 1 500 ? -15.602 -13.688 -20.672 1 98.38 500 VAL B C 1
ATOM 10764 O O . VAL B 1 500 ? -15.398 -13.953 -21.859 1 98.38 500 VAL B O 1
ATOM 10767 N N . GLY B 1 501 ? -14.719 -13.164 -19.891 1 98.62 501 GLY B N 1
ATOM 10768 C CA . GLY B 1 501 ? -13.383 -12.859 -20.391 1 98.62 501 GLY B CA 1
ATOM 10769 C C . GLY B 1 501 ? -12.617 -14.086 -20.844 1 98.62 501 GLY B C 1
ATOM 10770 O O . GLY B 1 501 ? -11.953 -14.062 -21.875 1 98.62 501 GLY B O 1
ATOM 10771 N N . ALA B 1 502 ? -12.727 -15.133 -20.078 1 97.94 502 ALA B N 1
ATOM 10772 C CA . ALA B 1 502 ? -12.016 -16.375 -20.391 1 97.94 502 ALA B CA 1
ATOM 10773 C C . ALA B 1 502 ? -12.562 -17 -21.672 1 97.94 502 ALA B C 1
ATOM 10775 O O . ALA B 1 502 ? -11.797 -17.438 -22.531 1 97.94 502 ALA B O 1
ATOM 10776 N N . SER B 1 503 ? -13.883 -17.047 -21.797 1 98.19 503 SER B N 1
ATOM 10777 C CA . SER B 1 503 ? -14.516 -17.656 -22.969 1 98.19 503 SER B CA 1
ATOM 10778 C C . SER B 1 503 ? -14.203 -16.859 -24.234 1 98.19 503 SER B C 1
ATOM 10780 O O . SER B 1 503 ? -13.867 -17.453 -25.266 1 98.19 503 SER B O 1
ATOM 10782 N N . PHE B 1 504 ? -14.312 -15.594 -24.172 1 98.69 504 PHE B N 1
ATOM 10783 C CA . PHE B 1 504 ? -14.008 -14.773 -25.328 1 98.69 504 PHE B CA 1
ATOM 10784 C C . PHE B 1 504 ? -12.516 -14.812 -25.641 1 98.69 504 PHE B C 1
ATOM 10786 O O . PHE B 1 504 ? -12.125 -14.805 -26.812 1 98.69 504 PHE B O 1
ATOM 10793 N N . GLY B 1 505 ? -11.711 -14.742 -24.625 1 98.31 505 GLY B N 1
ATOM 10794 C CA . GLY B 1 505 ? -10.281 -14.875 -24.828 1 98.31 505 GLY B CA 1
ATOM 10795 C C . GLY B 1 505 ? -9.898 -16.172 -25.516 1 98.31 505 GLY B C 1
ATOM 10796 O O . GLY B 1 505 ? -9.062 -16.188 -26.422 1 98.31 505 GLY B O 1
ATOM 10797 N N . ALA B 1 506 ? -10.477 -17.266 -25.062 1 97 506 ALA B N 1
ATOM 10798 C CA . ALA B 1 506 ? -10.242 -18.562 -25.688 1 97 506 ALA B CA 1
ATOM 10799 C C . ALA B 1 506 ? -10.688 -18.562 -27.141 1 97 506 ALA B C 1
ATOM 10801 O O . ALA B 1 506 ? -10.039 -19.172 -28 1 97 506 ALA B O 1
ATOM 10802 N N . PHE B 1 507 ? -11.805 -17.938 -27.422 1 97.44 507 PHE B N 1
ATOM 10803 C CA . PHE B 1 507 ? -12.289 -17.812 -28.781 1 97.44 507 PHE B CA 1
ATOM 10804 C C . PHE B 1 507 ? -11.258 -17.094 -29.656 1 97.44 507 PHE B C 1
ATOM 10806 O O . PHE B 1 507 ? -10.938 -17.578 -30.75 1 97.44 507 PHE B O 1
ATOM 10813 N N . LEU B 1 508 ? -10.766 -15.945 -29.156 1 97.62 508 LEU B N 1
ATOM 10814 C CA . LEU B 1 508 ? -9.75 -15.219 -29.922 1 97.62 508 LEU B CA 1
ATOM 10815 C C . LEU B 1 508 ? -8.5 -16.078 -30.109 1 97.62 508 LEU B C 1
ATOM 10817 O O . LEU B 1 508 ? -7.871 -16.031 -31.172 1 97.62 508 LEU B O 1
ATOM 10821 N N . GLY B 1 509 ? -8.148 -16.797 -29.047 1 95.31 509 GLY B N 1
ATOM 10822 C CA . GLY B 1 509 ? -7.023 -17.719 -29.188 1 95.31 509 GLY B CA 1
ATOM 10823 C C . GLY B 1 509 ? -7.199 -18.719 -30.312 1 95.31 509 GLY B C 1
ATOM 10824 O O . GLY B 1 509 ? -6.262 -18.953 -31.078 1 95.31 509 GLY B O 1
ATOM 10825 N N . ARG B 1 510 ? -8.375 -19.266 -30.469 1 95.19 510 ARG B N 1
ATOM 10826 C CA . ARG B 1 510 ? -8.672 -20.203 -31.547 1 95.19 510 ARG B CA 1
ATOM 10827 C C . ARG B 1 510 ? -8.648 -19.516 -32.906 1 95.19 510 ARG B C 1
ATOM 10829 O O . ARG B 1 510 ? -8.18 -20.078 -33.906 1 95.19 510 ARG B O 1
ATOM 10836 N N . VAL B 1 511 ? -9.156 -18.328 -32.906 1 95.94 511 VAL B N 1
ATOM 10837 C CA . VAL B 1 511 ? -9.141 -17.547 -34.156 1 95.94 511 VAL B CA 1
ATOM 10838 C C . VAL B 1 511 ? -7.695 -17.297 -34.594 1 95.94 511 VAL B C 1
ATOM 10840 O O . VAL B 1 511 ? -7.363 -17.406 -35.75 1 95.94 511 VAL B O 1
ATOM 10843 N N . PHE B 1 512 ? -6.863 -16.984 -33.625 1 94.62 512 PHE B N 1
ATOM 10844 C CA . PHE B 1 512 ? -5.461 -16.703 -33.906 1 94.62 512 PHE B CA 1
ATOM 10845 C C . PHE B 1 512 ? -4.754 -17.969 -34.406 1 94.62 512 PHE B C 1
ATOM 10847 O O . PHE B 1 512 ? -3.859 -17.891 -35.25 1 94.62 512 PHE B O 1
ATOM 10854 N N . GLN B 1 513 ? -5.141 -19.125 -33.844 1 91.81 513 GLN B N 1
ATOM 10855 C CA . GLN B 1 513 ? -4.562 -20.391 -34.281 1 91.81 513 GLN B CA 1
ATOM 10856 C C . GLN B 1 513 ? -4.879 -20.625 -35.781 1 91.81 513 GLN B C 1
ATOM 10858 O O . GLN B 1 513 ? -4.059 -21.172 -36.5 1 91.81 513 GLN B O 1
ATOM 10863 N N . LEU B 1 514 ? -6.047 -20.25 -36.188 1 91.56 514 LEU B N 1
ATOM 10864 C CA . LEU B 1 514 ? -6.492 -20.438 -37.562 1 91.56 514 LEU B CA 1
ATOM 10865 C C . LEU B 1 514 ? -5.73 -19.516 -38.5 1 91.56 514 LEU B C 1
ATOM 10867 O O . LEU B 1 514 ? -5.371 -19.922 -39.625 1 91.56 514 LEU B O 1
ATOM 10871 N N . TYR B 1 515 ? -5.48 -18.312 -38.031 1 93.25 515 TYR B N 1
ATOM 10872 C CA . TYR B 1 515 ? -4.871 -17.328 -38.906 1 93.25 515 TYR B CA 1
ATOM 10873 C C . TYR B 1 515 ? -3.352 -17.391 -38.844 1 93.25 515 TYR B C 1
ATOM 10875 O O . TYR B 1 515 ? -2.66 -17.016 -39.812 1 93.25 515 TYR B O 1
ATOM 10883 N N . PHE B 1 516 ? -2.824 -17.859 -37.719 1 90.56 516 PHE B N 1
ATOM 10884 C CA . PHE B 1 516 ? -1.383 -17.984 -37.562 1 90.56 516 PHE B CA 1
ATOM 10885 C C . PHE B 1 516 ? -1.021 -19.406 -37.125 1 90.56 516 PHE B C 1
ATOM 10887 O O . PHE B 1 516 ? -0.484 -19.594 -36.031 1 90.56 516 PHE B O 1
ATOM 10894 N N . PRO B 1 517 ? -1.059 -20.406 -37.969 1 86.94 517 PRO B N 1
ATOM 10895 C CA . PRO B 1 517 ? -0.856 -21.812 -37.594 1 86.94 517 PRO B CA 1
ATOM 10896 C C . PRO B 1 517 ? 0.594 -22.125 -37.25 1 86.94 517 PRO B C 1
ATOM 10898 O O . PRO B 1 517 ? 0.858 -23.078 -36.5 1 86.94 517 PRO B O 1
ATOM 10901 N N . GLU B 1 518 ? 1.5 -21.328 -37.625 1 84.12 518 GLU B N 1
ATOM 10902 C CA . GLU B 1 518 ? 2.916 -21.594 -37.406 1 84.12 518 GLU B CA 1
ATOM 10903 C C . GLU B 1 518 ? 3.33 -21.156 -36 1 84.12 518 GLU B C 1
ATOM 10905 O O . GLU B 1 518 ? 4.363 -21.594 -35.5 1 84.12 518 GLU B O 1
ATOM 10910 N N . GLU B 1 519 ? 2.463 -20.422 -35.438 1 82.44 519 GLU B N 1
ATOM 10911 C CA . GLU B 1 519 ? 2.797 -19.922 -34.094 1 82.44 519 GLU B CA 1
ATOM 10912 C C . GLU B 1 519 ? 2.203 -20.812 -33.031 1 82.44 519 GLU B C 1
ATOM 10914 O O . GLU B 1 519 ? 1.145 -21.406 -33.219 1 82.44 519 GLU B O 1
ATOM 10919 N N . ASN B 1 520 ? 2.947 -21.062 -31.953 1 82.69 520 ASN B N 1
ATOM 10920 C CA . ASN B 1 520 ? 2.459 -21.844 -30.812 1 82.69 520 ASN B CA 1
ATOM 10921 C C . ASN B 1 520 ? 1.494 -21.031 -29.953 1 82.69 520 ASN B C 1
ATOM 10923 O O . ASN B 1 520 ? 1.831 -20.641 -28.828 1 82.69 520 ASN B O 1
ATOM 10927 N N . ILE B 1 521 ? 0.316 -20.891 -30.547 1 88.44 521 ILE B N 1
ATOM 10928 C CA . ILE B 1 521 ? -0.704 -20.125 -29.844 1 88.44 521 ILE B CA 1
ATOM 10929 C C . ILE B 1 521 ? -1.537 -21.047 -28.953 1 88.44 521 ILE B C 1
ATOM 10931 O O . ILE B 1 521 ? -2.051 -22.062 -29.422 1 88.44 521 ILE B O 1
ATOM 10935 N N . GLN B 1 522 ? -1.594 -20.734 -27.688 1 88.81 522 GLN B N 1
ATOM 10936 C CA . GLN B 1 522 ? -2.396 -21.5 -26.734 1 88.81 522 GLN B CA 1
ATOM 10937 C C . GLN B 1 522 ? -3.668 -20.75 -26.359 1 88.81 522 GLN B C 1
ATOM 10939 O O . GLN B 1 522 ? -3.611 -19.734 -25.656 1 88.81 522 GLN B O 1
ATOM 10944 N N . PRO B 1 523 ? -4.809 -21.234 -26.75 1 92.75 523 PRO B N 1
ATOM 10945 C CA . PRO B 1 523 ? -6.062 -20.547 -26.406 1 92.75 523 PRO B CA 1
ATOM 10946 C C . PRO B 1 523 ? -6.254 -20.359 -24.906 1 92.75 523 PRO B C 1
ATOM 10948 O O . PRO B 1 523 ? -6.883 -19.391 -24.484 1 92.75 523 PRO B O 1
ATOM 10951 N N . GLY B 1 524 ? -5.723 -21.312 -24.141 1 92 524 GLY B N 1
ATOM 10952 C CA . GLY B 1 524 ? -5.809 -21.188 -22.688 1 92 524 GLY B CA 1
ATOM 10953 C C . GLY B 1 524 ? -5.137 -19.938 -22.156 1 92 524 GLY B C 1
ATOM 10954 O O . GLY B 1 524 ? -5.629 -19.312 -21.219 1 92 524 GLY B O 1
ATOM 10955 N N . LEU B 1 525 ? -4.012 -19.609 -22.734 1 91.5 525 LEU B N 1
ATOM 10956 C CA . LEU B 1 525 ? -3.324 -18.375 -22.344 1 91.5 525 LEU B CA 1
ATOM 10957 C C . LEU B 1 525 ? -4.16 -17.156 -22.688 1 91.5 525 LEU B C 1
ATOM 10959 O O . LEU B 1 525 ? -4.234 -16.203 -21.906 1 91.5 525 LEU B O 1
ATOM 10963 N N . HIS B 1 526 ? -4.73 -17.156 -23.812 1 94.94 526 HIS B N 1
ATOM 10964 C CA . HIS B 1 526 ? -5.59 -16.047 -24.219 1 94.94 526 HIS B CA 1
ATOM 10965 C C . HIS B 1 526 ? -6.848 -15.984 -23.359 1 94.94 526 HIS B C 1
ATOM 10967 O O . HIS B 1 526 ? -7.387 -14.898 -23.125 1 94.94 526 HIS B O 1
ATOM 10973 N N . ALA B 1 527 ? -7.332 -17.156 -22.922 1 96.38 527 ALA B N 1
ATOM 10974 C CA . ALA B 1 527 ? -8.438 -17.156 -21.969 1 96.38 527 ALA B CA 1
ATOM 10975 C C . ALA B 1 527 ? -8.055 -16.453 -20.672 1 96.38 527 ALA B C 1
ATOM 10977 O O . ALA B 1 527 ? -8.836 -15.664 -20.125 1 96.38 527 ALA B O 1
ATOM 10978 N N . LEU B 1 528 ? -6.883 -16.734 -20.219 1 94.81 528 LEU B N 1
ATOM 10979 C CA . LEU B 1 528 ? -6.398 -16.109 -19 1 94.81 528 LEU B CA 1
ATOM 10980 C C . LEU B 1 528 ? -6.215 -14.609 -19.188 1 94.81 528 LEU B C 1
ATOM 10982 O O . LEU B 1 528 ? -6.605 -13.828 -18.312 1 94.81 528 LEU B O 1
ATOM 10986 N N . VAL B 1 529 ? -5.617 -14.219 -20.281 1 96.31 529 VAL B N 1
ATOM 10987 C CA . VAL B 1 529 ? -5.414 -12.812 -20.609 1 96.31 529 VAL B CA 1
ATOM 10988 C C . VAL B 1 529 ? -6.766 -12.109 -20.734 1 96.31 529 VAL B C 1
ATOM 10990 O O . VAL B 1 529 ? -6.945 -11 -20.219 1 96.31 529 VAL B O 1
ATOM 10993 N N . GLY B 1 530 ? -7.637 -12.773 -21.391 1 98.38 530 GLY B N 1
ATOM 10994 C CA . GLY B 1 530 ? -8.969 -12.211 -21.547 1 98.38 530 GLY B CA 1
ATOM 10995 C C . GLY B 1 530 ? -9.695 -12.016 -20.234 1 98.38 530 GLY B C 1
ATOM 10996 O O . GLY B 1 530 ? -10.312 -10.977 -20 1 98.38 530 GLY B O 1
ATOM 10997 N N . ALA B 1 531 ? -9.68 -13.023 -19.406 1 97.94 531 ALA B N 1
ATOM 10998 C CA . ALA B 1 531 ? -10.297 -12.93 -18.078 1 97.94 531 ALA B CA 1
ATOM 10999 C C . ALA B 1 531 ? -9.711 -11.766 -17.281 1 97.94 531 ALA B C 1
ATOM 11001 O O . ALA B 1 531 ? -10.453 -10.984 -16.672 1 97.94 531 ALA B O 1
ATOM 11002 N N . THR B 1 532 ? -8.391 -11.641 -17.312 1 97.81 532 THR B N 1
ATOM 11003 C CA . THR B 1 532 ? -7.695 -10.602 -16.547 1 97.81 532 THR B CA 1
ATOM 11004 C C . THR B 1 532 ? -8.023 -9.219 -17.109 1 97.81 532 THR B C 1
ATOM 11006 O O . THR B 1 532 ? -8.273 -8.281 -16.344 1 97.81 532 THR B O 1
ATOM 11009 N N . ALA B 1 533 ? -8.031 -9.109 -18.391 1 98.5 533 ALA B N 1
ATOM 11010 C CA . ALA B 1 533 ? -8.328 -7.832 -19.031 1 98.5 533 ALA B CA 1
ATOM 11011 C C . ALA B 1 533 ? -9.773 -7.414 -18.781 1 98.5 533 ALA B C 1
ATOM 11013 O O . ALA B 1 533 ? -10.062 -6.227 -18.609 1 98.5 533 ALA B O 1
ATOM 11014 N N . MET B 1 534 ? -10.656 -8.352 -18.828 1 98.44 534 MET B N 1
ATOM 11015 C CA . MET B 1 534 ? -12.055 -8.062 -18.516 1 98.44 534 MET B CA 1
ATOM 11016 C C . MET B 1 534 ? -12.188 -7.516 -17.094 1 98.44 534 MET B C 1
ATOM 11018 O O . MET B 1 534 ? -12.906 -6.535 -16.875 1 98.44 534 MET B O 1
ATOM 11022 N N . LEU B 1 535 ? -11.5 -8.141 -16.203 1 97.56 535 LEU B N 1
ATOM 11023 C CA . LEU B 1 535 ? -11.508 -7.652 -14.836 1 97.56 535 LEU B CA 1
ATOM 11024 C C . LEU B 1 535 ? -10.961 -6.23 -14.766 1 97.56 535 LEU B C 1
ATOM 11026 O O . LEU B 1 535 ? -11.523 -5.375 -14.086 1 97.56 535 LEU B O 1
ATOM 11030 N N . GLY B 1 536 ? -9.82 -6.027 -15.438 1 96.81 536 GLY B N 1
ATOM 11031 C CA . GLY B 1 536 ? -9.258 -4.688 -15.484 1 96.81 536 GLY B CA 1
ATOM 11032 C C . GLY B 1 536 ? -10.203 -3.662 -16.078 1 96.81 536 GLY B C 1
ATOM 11033 O O . GLY B 1 536 ? -10.266 -2.523 -15.602 1 96.81 536 GLY B O 1
ATOM 11034 N N . GLY B 1 537 ? -10.914 -4.07 -17.078 1 96.81 537 GLY B N 1
ATOM 11035 C CA . GLY B 1 537 ? -11.875 -3.182 -17.719 1 96.81 537 GLY B CA 1
ATOM 11036 C C . GLY B 1 537 ? -13.078 -2.889 -16.844 1 96.81 537 GLY B C 1
ATOM 11037 O O . GLY B 1 537 ? -13.617 -1.778 -16.875 1 96.81 537 GLY B O 1
ATOM 11038 N N . VAL B 1 538 ? -13.438 -3.803 -16.062 1 96.94 538 VAL B N 1
ATOM 11039 C CA . VAL B 1 538 ? -14.633 -3.66 -15.234 1 96.94 538 VAL B CA 1
ATOM 11040 C C . VAL B 1 538 ? -14.289 -2.883 -13.969 1 96.94 538 VAL B C 1
ATOM 11042 O O . VAL B 1 538 ? -15.016 -1.961 -13.586 1 96.94 538 VAL B O 1
ATOM 11045 N N . PHE B 1 539 ? -13.18 -3.197 -13.32 1 95.56 539 PHE B N 1
ATOM 11046 C CA . PHE B 1 539 ? -12.914 -2.672 -11.992 1 95.56 539 PHE B CA 1
ATOM 11047 C C . PHE B 1 539 ? -11.906 -1.526 -12.055 1 95.56 539 PHE B C 1
ATOM 11049 O O . PHE B 1 539 ? -11.836 -0.705 -11.141 1 95.56 539 PHE B O 1
ATOM 11056 N N . ARG B 1 540 ? -11.078 -1.419 -13.047 1 93.94 540 ARG B N 1
ATOM 11057 C CA . ARG B 1 540 ? -10.07 -0.388 -13.25 1 93.94 540 ARG B CA 1
ATOM 11058 C C . ARG B 1 540 ? -8.977 -0.473 -12.195 1 93.94 540 ARG B C 1
ATOM 11060 O O . ARG B 1 540 ? -8.328 0.528 -11.883 1 93.94 540 ARG B O 1
ATOM 11067 N N . SER B 1 541 ? -8.805 -1.59 -11.516 1 92.88 541 SER B N 1
ATOM 11068 C CA . SER B 1 541 ? -7.711 -1.828 -10.578 1 92.88 541 SER B CA 1
ATOM 11069 C C . SER B 1 541 ? -6.48 -2.375 -11.289 1 92.88 541 SER B C 1
ATOM 11071 O O . SER B 1 541 ? -6.551 -2.746 -12.461 1 92.88 541 SER B O 1
ATOM 11073 N N . SER B 1 542 ? -5.379 -2.396 -10.602 1 94 542 SER B N 1
ATOM 11074 C CA . SER B 1 542 ? -4.141 -2.775 -11.273 1 94 542 SER B CA 1
ATOM 11075 C C . SER B 1 542 ? -3.453 -3.934 -10.555 1 94 542 SER B C 1
ATOM 11077 O O . SER B 1 542 ? -3.799 -5.098 -10.773 1 94 542 SER B O 1
ATOM 11079 N N . LEU B 1 543 ? -2.656 -3.586 -9.492 1 95.88 543 LEU B N 1
ATOM 11080 C CA . LEU B 1 543 ? -1.748 -4.516 -8.828 1 95.88 543 LEU B CA 1
ATOM 11081 C C . LEU B 1 543 ? -2.518 -5.66 -8.188 1 95.88 543 LEU B C 1
ATOM 11083 O O . LEU B 1 543 ? -2.094 -6.816 -8.258 1 95.88 543 LEU B O 1
ATOM 11087 N N . SER B 1 544 ? -3.607 -5.379 -7.57 1 96.31 544 SER B N 1
ATOM 11088 C CA . SER B 1 544 ? -4.387 -6.398 -6.875 1 96.31 544 SER B CA 1
ATOM 11089 C C . SER B 1 544 ? -4.906 -7.453 -7.848 1 96.31 544 SER B C 1
ATOM 11091 O O . SER B 1 544 ? -4.824 -8.648 -7.57 1 96.31 544 SER B O 1
ATOM 11093 N N . LEU B 1 545 ? -5.402 -7.066 -9.016 1 96.69 545 LEU B N 1
ATOM 11094 C CA . LEU B 1 545 ? -5.969 -8 -9.984 1 96.69 545 LEU B CA 1
ATOM 11095 C C . LEU B 1 545 ? -4.879 -8.875 -10.594 1 96.69 545 LEU B C 1
ATOM 11097 O O . LEU B 1 545 ? -5.098 -10.07 -10.828 1 96.69 545 LEU B O 1
ATOM 11101 N N . VAL B 1 546 ? -3.707 -8.273 -10.82 1 95.69 546 VAL B N 1
ATOM 11102 C CA . VAL B 1 546 ? -2.588 -9.039 -11.367 1 95.69 546 VAL B CA 1
ATOM 11103 C C . VAL B 1 546 ? -2.213 -10.164 -10.406 1 95.69 546 VAL B C 1
ATOM 11105 O O . VAL B 1 546 ? -2.059 -11.312 -10.828 1 95.69 546 VAL B O 1
ATOM 11108 N N . VAL B 1 547 ? -2.137 -9.82 -9.156 1 94.44 547 VAL B N 1
ATOM 11109 C CA . VAL B 1 547 ? -1.672 -10.789 -8.164 1 94.44 547 VAL B CA 1
ATOM 11110 C C . VAL B 1 547 ? -2.768 -11.82 -7.898 1 94.44 547 VAL B C 1
ATOM 11112 O O . VAL B 1 547 ? -2.48 -13.008 -7.715 1 94.44 547 VAL B O 1
ATOM 11115 N N . ILE B 1 548 ? -4.008 -11.398 -7.883 1 94 548 ILE B N 1
ATOM 11116 C CA . ILE B 1 548 ? -5.117 -12.32 -7.684 1 94 548 ILE B CA 1
ATOM 11117 C C . ILE B 1 548 ? -5.125 -13.367 -8.797 1 94 548 ILE B C 1
ATOM 11119 O O . ILE B 1 548 ? -5.27 -14.562 -8.531 1 94 548 ILE B O 1
ATOM 11123 N N . MET B 1 549 ? -4.945 -12.953 -10.008 1 93.12 549 MET B N 1
ATOM 11124 C CA . MET B 1 549 ? -4.98 -13.875 -11.141 1 93.12 549 MET B CA 1
ATOM 11125 C C . MET B 1 549 ? -3.754 -14.781 -11.148 1 93.12 549 MET B C 1
ATOM 11127 O O . MET B 1 549 ? -3.854 -15.969 -11.477 1 93.12 549 MET B O 1
ATOM 11131 N N . MET B 1 550 ? -2.643 -14.227 -10.781 1 89 550 MET B N 1
ATOM 11132 C CA . MET B 1 550 ? -1.422 -15.023 -10.719 1 89 550 MET B CA 1
ATOM 11133 C C . MET B 1 550 ? -1.518 -16.078 -9.625 1 89 550 MET B C 1
ATOM 11135 O O . MET B 1 550 ? -1.222 -17.25 -9.859 1 89 550 MET B O 1
ATOM 11139 N N . GLU B 1 551 ? -1.915 -15.68 -8.414 1 89.19 551 GLU B N 1
ATOM 11140 C CA . GLU B 1 551 ? -2.064 -16.609 -7.309 1 89.19 551 GLU B CA 1
ATOM 11141 C C . GLU B 1 551 ? -3.211 -17.594 -7.559 1 89.19 551 GLU B C 1
ATOM 11143 O O . GLU B 1 551 ? -3.094 -18.781 -7.27 1 89.19 551 GLU B O 1
ATOM 11148 N N . GLY B 1 552 ? -4.266 -17.031 -8.102 1 88 552 GLY B N 1
ATOM 11149 C CA . GLY B 1 552 ? -5.434 -17.875 -8.344 1 88 552 GLY B CA 1
ATOM 11150 C C . GLY B 1 552 ? -5.176 -18.984 -9.352 1 88 552 GLY B C 1
ATOM 11151 O O . GLY B 1 552 ? -5.738 -20.062 -9.242 1 88 552 GLY B O 1
ATOM 11152 N N . THR B 1 553 ? -4.379 -18.672 -10.328 1 86.88 553 THR B N 1
ATOM 11153 C CA . THR B 1 553 ? -4.086 -19.656 -11.359 1 86.88 553 THR B CA 1
ATOM 11154 C C . THR B 1 553 ? -2.914 -20.547 -10.953 1 86.88 553 THR B C 1
ATOM 11156 O O . THR B 1 553 ? -2.672 -21.594 -11.555 1 86.88 553 THR B O 1
ATOM 11159 N N . GLY B 1 554 ? -2.172 -20.172 -9.93 1 78.62 554 GLY B N 1
ATOM 11160 C CA . GLY B 1 554 ? -1.108 -20.984 -9.367 1 78.62 554 GLY B CA 1
ATOM 11161 C C . GLY B 1 554 ? 0.204 -20.859 -10.117 1 78.62 554 GLY B C 1
ATOM 11162 O O . GLY B 1 554 ? 1.145 -21.625 -9.867 1 78.62 554 GLY B O 1
ATOM 11163 N N . GLY B 1 555 ? 0.273 -19.859 -11.023 1 78.38 555 GLY B N 1
ATOM 11164 C CA . GLY B 1 555 ? 1.505 -19.797 -11.789 1 78.38 555 GLY B CA 1
ATOM 11165 C C . GLY B 1 555 ? 2.09 -18.391 -11.852 1 78.38 555 GLY B C 1
ATOM 11166 O O . GLY B 1 555 ? 1.411 -17.453 -12.258 1 78.38 555 GLY B O 1
ATOM 11167 N N . LEU B 1 556 ? 3.346 -18.328 -11.469 1 81.5 556 LEU B N 1
ATOM 11168 C CA . LEU B 1 556 ? 4.07 -17.078 -11.562 1 81.5 556 LEU B CA 1
ATOM 11169 C C . LEU B 1 556 ? 4.391 -16.734 -13.016 1 81.5 556 LEU B C 1
ATOM 11171 O O . LEU B 1 556 ? 4.664 -15.578 -13.344 1 81.5 556 LEU B O 1
ATOM 11175 N N . GLN B 1 557 ? 4.359 -17.75 -13.922 1 79.94 557 GLN B N 1
ATOM 11176 C CA . GLN B 1 557 ? 4.691 -17.562 -15.328 1 79.94 557 GLN B CA 1
ATOM 11177 C C . GLN B 1 557 ? 3.674 -16.656 -16.016 1 79.94 557 GLN B C 1
ATOM 11179 O O . GLN B 1 557 ? 3.959 -16.078 -17.078 1 79.94 557 GLN B O 1
ATOM 11184 N N . TYR B 1 558 ? 2.531 -16.547 -15.406 1 83.69 558 TYR B N 1
ATOM 11185 C CA . TYR B 1 558 ? 1.473 -15.758 -16.016 1 83.69 558 TYR B CA 1
ATOM 11186 C C . TYR B 1 558 ? 1.54 -14.305 -15.555 1 83.69 558 TYR B C 1
ATOM 11188 O O . TYR B 1 558 ? 0.683 -13.492 -15.914 1 83.69 558 TYR B O 1
ATOM 11196 N N . LEU B 1 559 ? 2.566 -13.969 -14.867 1 87.25 559 LEU B N 1
ATOM 11197 C CA . LEU B 1 559 ? 2.676 -12.625 -14.297 1 87.25 559 LEU B CA 1
ATOM 11198 C C . LEU B 1 559 ? 2.748 -11.57 -15.391 1 87.25 559 LEU B C 1
ATOM 11200 O O . LEU B 1 559 ? 1.992 -10.602 -15.375 1 87.25 559 LEU B O 1
ATOM 11204 N N . LEU B 1 560 ? 3.582 -11.727 -16.375 1 86.5 560 LEU B N 1
ATOM 11205 C CA . LEU B 1 560 ? 3.797 -10.711 -17.391 1 86.5 560 LEU B CA 1
ATOM 11206 C C . LEU B 1 560 ? 2.561 -10.562 -18.266 1 86.5 560 LEU B C 1
ATOM 11208 O O . LEU B 1 560 ? 2.098 -9.445 -18.516 1 86.5 560 LEU B O 1
ATOM 11212 N N . PRO B 1 561 ? 2.002 -11.734 -18.75 1 89.25 561 PRO B N 1
ATOM 11213 C CA . PRO B 1 561 ? 0.759 -11.586 -19.516 1 89.25 561 PRO B CA 1
ATOM 11214 C C . PRO B 1 561 ? -0.347 -10.906 -18.719 1 89.25 561 PRO B C 1
ATOM 11216 O O . PRO B 1 561 ? -1.136 -10.141 -19.281 1 89.25 561 PRO B O 1
ATOM 11219 N N . ALA B 1 562 ? -0.389 -11.195 -17.453 1 92.94 562 ALA B N 1
ATOM 11220 C CA . ALA B 1 562 ? -1.409 -10.57 -16.625 1 92.94 562 ALA B CA 1
ATOM 11221 C C . ALA B 1 562 ? -1.195 -9.062 -16.531 1 92.94 562 ALA B C 1
ATOM 11223 O O . ALA B 1 562 ? -2.156 -8.289 -16.547 1 92.94 562 ALA B O 1
ATOM 11224 N N . ILE B 1 563 ? 0.06 -8.633 -16.406 1 93.62 563 ILE B N 1
ATOM 11225 C CA . ILE B 1 563 ? 0.371 -7.207 -16.312 1 93.62 563 ILE B CA 1
ATOM 11226 C C . ILE B 1 563 ? -0.009 -6.512 -17.625 1 93.62 563 ILE B C 1
ATOM 11228 O O . ILE B 1 563 ? -0.646 -5.457 -17.609 1 93.62 563 ILE B O 1
ATOM 11232 N N . ILE B 1 564 ? 0.291 -7.102 -18.734 1 91.62 564 ILE B N 1
ATOM 11233 C CA . ILE B 1 564 ? -0.044 -6.539 -20.047 1 91.62 564 ILE B CA 1
ATOM 11234 C C . ILE B 1 564 ? -1.561 -6.449 -20.188 1 91.62 564 ILE B C 1
ATOM 11236 O O . ILE B 1 564 ? -2.086 -5.445 -20.672 1 91.62 564 ILE B O 1
ATOM 11240 N N . ALA B 1 565 ? -2.184 -7.539 -19.75 1 96.56 565 ALA B N 1
ATOM 11241 C CA . ALA B 1 565 ? -3.641 -7.582 -19.828 1 96.56 565 ALA B CA 1
ATOM 11242 C C . ALA B 1 565 ? -4.27 -6.414 -19.078 1 96.56 565 ALA B C 1
ATOM 11244 O O . ALA B 1 565 ? -5.188 -5.762 -19.578 1 96.56 565 ALA B O 1
ATOM 11245 N N . ILE B 1 566 ? -3.756 -6.129 -17.922 1 96.88 566 ILE B N 1
ATOM 11246 C CA . ILE B 1 566 ? -4.34 -5.102 -17.062 1 96.88 566 ILE B CA 1
ATOM 11247 C C . ILE B 1 566 ? -4.039 -3.719 -17.625 1 96.88 566 ILE B C 1
ATOM 11249 O O . ILE B 1 566 ? -4.91 -2.848 -17.656 1 96.88 566 ILE B O 1
ATOM 11253 N N . TYR B 1 567 ? -2.867 -3.479 -18.156 1 93 567 TYR B N 1
ATOM 11254 C CA . TYR B 1 567 ? -2.496 -2.166 -18.672 1 93 567 TYR B CA 1
ATOM 11255 C C . TYR B 1 567 ? -3.26 -1.846 -19.953 1 93 567 TYR B C 1
ATOM 11257 O O . TYR B 1 567 ? -3.838 -0.765 -20.078 1 93 567 TYR B O 1
ATOM 11265 N N . VAL B 1 568 ? -3.277 -2.799 -20.844 1 95 568 VAL B N 1
ATOM 11266 C CA . VAL B 1 568 ? -3.934 -2.566 -22.125 1 95 568 VAL B CA 1
ATOM 11267 C C . VAL B 1 568 ? -5.449 -2.547 -21.938 1 95 568 VAL B C 1
ATOM 11269 O O . VAL B 1 568 ? -6.137 -1.674 -22.469 1 95 568 VAL B O 1
ATOM 11272 N N . GLY B 1 569 ? -5.941 -3.557 -21.172 1 96.56 569 GLY B N 1
ATOM 11273 C CA . GLY B 1 569 ? -7.371 -3.596 -20.922 1 96.56 569 GLY B CA 1
ATOM 11274 C C . GLY B 1 569 ? -7.891 -2.338 -20.25 1 96.56 569 GLY B C 1
ATOM 11275 O O . GLY B 1 569 ? -8.898 -1.773 -20.688 1 96.56 569 GLY B O 1
ATOM 11276 N N . ASN B 1 570 ? -7.203 -1.876 -19.234 1 94.44 570 ASN B N 1
ATOM 11277 C CA . ASN B 1 570 ? -7.602 -0.673 -18.5 1 94.44 570 ASN B CA 1
ATOM 11278 C C . ASN B 1 570 ? -7.496 0.57 -19.391 1 94.44 570 ASN B C 1
ATOM 11280 O O . ASN B 1 570 ? -8.344 1.462 -19.312 1 94.44 570 ASN B O 1
ATOM 11284 N N . TRP B 1 571 ? -6.465 0.643 -20.156 1 89.81 571 TRP B N 1
ATOM 11285 C CA . TRP B 1 571 ? -6.25 1.797 -21.031 1 89.81 571 TRP B CA 1
ATOM 11286 C C . TRP B 1 571 ? -7.387 1.941 -22.031 1 89.81 571 TRP B C 1
ATOM 11288 O O . TRP B 1 571 ? -7.922 3.035 -22.219 1 89.81 571 TRP B O 1
ATOM 11298 N N . VAL B 1 572 ? -7.766 0.866 -22.578 1 93.69 572 VAL B N 1
ATOM 11299 C CA . VAL B 1 572 ? -8.828 0.879 -23.578 1 93.69 572 VAL B CA 1
ATOM 11300 C C . VAL B 1 572 ? -10.172 1.168 -22.906 1 93.69 572 VAL B C 1
ATOM 11302 O O . VAL B 1 572 ? -10.961 1.977 -23.406 1 93.69 572 VAL B O 1
ATOM 11305 N N . ALA B 1 573 ? -10.352 0.506 -21.812 1 94.5 573 ALA B N 1
ATOM 11306 C CA . ALA B 1 573 ? -11.617 0.664 -21.109 1 94.5 573 ALA B CA 1
ATOM 11307 C C . ALA B 1 573 ? -11.797 2.098 -20.609 1 94.5 573 ALA B C 1
ATOM 11309 O O . ALA B 1 573 ? -12.898 2.645 -20.672 1 94.5 573 ALA B O 1
ATOM 11310 N N . HIS B 1 574 ? -10.742 2.674 -20.156 1 86.69 574 HIS B N 1
ATOM 11311 C CA . HIS B 1 574 ? -10.789 4.016 -19.594 1 86.69 574 HIS B CA 1
ATOM 11312 C C . HIS B 1 574 ? -11.211 5.039 -20.641 1 86.69 574 HIS B C 1
ATOM 11314 O O . HIS B 1 574 ? -11.844 6.047 -20.312 1 86.69 574 HIS B O 1
ATOM 11320 N N . HIS B 1 575 ? -10.922 4.832 -21.875 1 84.88 575 HIS B N 1
ATOM 11321 C CA . HIS B 1 575 ? -11.281 5.754 -22.953 1 84.88 575 HIS B CA 1
ATOM 11322 C C . HIS B 1 575 ? -12.758 5.645 -23.312 1 84.88 575 HIS B C 1
ATOM 11324 O O . HIS B 1 575 ? -13.344 6.586 -23.844 1 84.88 575 HIS B O 1
ATOM 11330 N N . ILE B 1 576 ? -13.266 4.531 -22.922 1 86.38 576 ILE B N 1
ATOM 11331 C CA . ILE B 1 576 ? -14.672 4.305 -23.25 1 86.38 576 ILE B CA 1
ATOM 11332 C C . ILE B 1 576 ? -15.547 4.719 -22.062 1 86.38 576 ILE B C 1
ATOM 11334 O O . ILE B 1 576 ? -16.516 5.453 -22.234 1 86.38 576 ILE B O 1
ATOM 11338 N N . HIS B 1 577 ? -15.211 4.199 -20.953 1 84.56 577 HIS B N 1
ATOM 11339 C CA . HIS B 1 577 ? -15.875 4.52 -19.703 1 84.56 577 HIS B CA 1
ATOM 11340 C C . HIS B 1 577 ? -14.867 4.773 -18.594 1 84.56 577 HIS B C 1
ATOM 11342 O O . HIS B 1 577 ? -14.289 3.83 -18.047 1 84.56 577 HIS B O 1
ATOM 11348 N N . HIS B 1 578 ? -14.836 5.883 -18.109 1 81.06 578 HIS B N 1
ATOM 11349 C CA . HIS B 1 578 ? -13.742 6.316 -17.25 1 81.06 578 HIS B CA 1
ATOM 11350 C C . HIS B 1 578 ? -13.844 5.672 -15.867 1 81.06 578 HIS B C 1
ATOM 11352 O O . HIS B 1 578 ? -12.836 5.266 -15.289 1 81.06 578 HIS B O 1
ATOM 11358 N N . GLU B 1 579 ? -15.039 5.492 -15.344 1 86 579 GLU B N 1
ATOM 11359 C CA . GLU B 1 579 ? -15.18 5.023 -13.969 1 86 579 GLU B CA 1
ATOM 11360 C C . GLU B 1 579 ? -15.242 3.5 -13.906 1 86 579 GLU B C 1
ATOM 11362 O O . GLU B 1 579 ? -15.789 2.861 -14.805 1 86 579 GLU B O 1
ATOM 11367 N N . GLY B 1 580 ? -14.695 2.947 -12.922 1 90.75 580 GLY B N 1
ATOM 11368 C CA . GLY B 1 580 ? -14.852 1.528 -12.656 1 90.75 580 GLY B CA 1
ATOM 11369 C C . GLY B 1 580 ? -16.234 1.167 -12.156 1 90.75 580 GLY B C 1
ATOM 11370 O O . GLY B 1 580 ? -17.047 2.049 -11.836 1 90.75 580 GLY B O 1
ATOM 11371 N N . ALA B 1 581 ? -16.469 -0.035 -12.07 1 92.56 581 ALA B N 1
ATOM 11372 C CA . ALA B 1 581 ? -17.797 -0.524 -11.703 1 92.56 581 ALA B CA 1
ATOM 11373 C C . ALA B 1 581 ? -18.188 -0.07 -10.297 1 92.56 581 ALA B C 1
ATOM 11375 O O . ALA B 1 581 ? -19.281 0.44 -10.086 1 92.56 581 ALA B O 1
ATOM 11376 N N . TYR B 1 582 ? -17.328 -0.213 -9.352 1 90.75 582 TYR B N 1
ATOM 11377 C CA . TYR B 1 582 ? -17.656 0.125 -7.969 1 90.75 582 TYR B CA 1
ATOM 11378 C C . TYR B 1 582 ? -17.766 1.634 -7.789 1 90.75 582 TYR B C 1
ATOM 11380 O O . TYR B 1 582 ? -18.641 2.113 -7.07 1 90.75 582 TYR B O 1
ATOM 11388 N N . GLU B 1 583 ? -16.922 2.352 -8.414 1 86.69 583 GLU B N 1
ATOM 11389 C CA . GLU B 1 583 ? -17 3.809 -8.344 1 86.69 583 GLU B CA 1
ATOM 11390 C C . GLU B 1 583 ? -18.281 4.336 -8.977 1 86.69 583 GLU B C 1
ATOM 11392 O O . GLU B 1 583 ? -18.875 5.285 -8.477 1 86.69 583 GLU B O 1
ATOM 11397 N N . ALA B 1 584 ? -18.625 3.719 -10.062 1 87.5 584 ALA B N 1
ATOM 11398 C CA . ALA B 1 584 ? -19.844 4.117 -10.734 1 87.5 584 ALA B CA 1
ATOM 11399 C C . ALA B 1 584 ? -21.078 3.814 -9.875 1 87.5 584 ALA B C 1
ATOM 11401 O O . ALA B 1 584 ? -22.016 4.609 -9.812 1 87.5 584 ALA B O 1
ATOM 11402 N N . ASP B 1 585 ? -21.016 2.699 -9.234 1 87.81 585 ASP B N 1
ATOM 11403 C CA . ASP B 1 585 ? -22.109 2.316 -8.359 1 87.81 585 ASP B CA 1
ATOM 11404 C C . ASP B 1 585 ? -22.203 3.252 -7.152 1 87.81 585 ASP B C 1
ATOM 11406 O O . ASP B 1 585 ? -23.312 3.58 -6.699 1 87.81 585 ASP B O 1
ATOM 11410 N N . LEU B 1 586 ? -21.109 3.672 -6.605 1 86.56 586 LEU B N 1
ATOM 11411 C CA . LEU B 1 586 ? -21.078 4.578 -5.461 1 86.56 586 LEU B CA 1
ATOM 11412 C C . LEU B 1 586 ? -21.641 5.949 -5.836 1 86.56 586 LEU B C 1
ATOM 11414 O O . LEU B 1 586 ? -22.344 6.578 -5.043 1 86.56 586 LEU B O 1
ATOM 11418 N N . GLU B 1 587 ? -21.297 6.387 -6.98 1 80.06 587 GLU B N 1
ATOM 11419 C CA . GLU B 1 587 ? -21.781 7.68 -7.449 1 80.06 587 GLU B CA 1
ATOM 11420 C C . GLU B 1 587 ? -23.297 7.668 -7.633 1 80.06 587 GLU B C 1
ATOM 11422 O O . GLU B 1 587 ? -23.969 8.688 -7.434 1 80.06 587 GLU B O 1
ATOM 11427 N N . ARG B 1 588 ? -23.781 6.566 -7.914 1 78.31 588 ARG B N 1
ATOM 11428 C CA . ARG B 1 588 ? -25.203 6.445 -8.156 1 78.31 588 ARG B CA 1
ATOM 11429 C C . ARG B 1 588 ? -25.984 6.391 -6.848 1 78.31 588 ARG B C 1
ATOM 11431 O O . ARG B 1 588 ? -27.172 6.738 -6.805 1 78.31 588 ARG B O 1
ATOM 11438 N N . LEU B 1 589 ? -25.266 5.934 -5.754 1 76.19 589 LEU B N 1
ATOM 11439 C CA . LEU B 1 589 ? -25.922 5.844 -4.453 1 76.19 589 LEU B CA 1
ATOM 11440 C C . LEU B 1 589 ? -26.094 7.23 -3.836 1 76.19 589 LEU B C 1
ATOM 11442 O O . LEU B 1 589 ? -26.688 7.363 -2.762 1 76.19 589 LEU B O 1
ATOM 11446 N N . GLY B 1 590 ? -26.141 8.281 -4.391 1 66.06 590 GLY B N 1
ATOM 11447 C CA . GLY 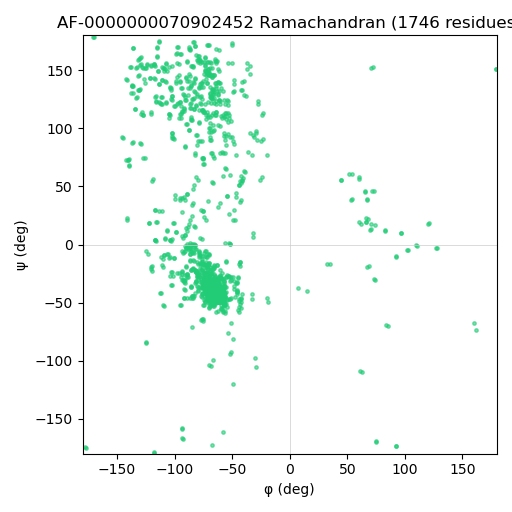B 1 590 ? -26.312 9.688 -4.062 1 66.06 590 GLY B CA 1
ATOM 11448 C C . GLY B 1 590 ? -26.125 9.977 -2.584 1 66.06 590 GLY B C 1
ATOM 11449 O O . GLY B 1 590 ? -25.547 11 -2.217 1 66.06 590 GLY B O 1
ATOM 11450 N N . ASP B 1 591 ? -26.641 9.07 -1.591 1 71.31 591 ASP B N 1
ATOM 11451 C CA . ASP B 1 591 ? -26.594 9.375 -0.162 1 71.31 591 ASP B CA 1
ATOM 11452 C C . ASP B 1 591 ? -25.234 8.992 0.435 1 71.31 591 ASP B C 1
ATOM 11454 O O . ASP B 1 591 ? -24.891 9.445 1.526 1 71.31 591 ASP B O 1
ATOM 11458 N N . VAL B 1 592 ? -24.641 8.172 -0.238 1 82.75 592 VAL B N 1
ATOM 11459 C CA . VAL B 1 592 ? -23.312 7.762 0.219 1 82.75 592 VAL B CA 1
ATOM 11460 C C . VAL B 1 592 ? -22.266 8.711 -0.336 1 82.75 592 VAL B C 1
ATOM 11462 O O . VAL B 1 592 ? -21.922 8.648 -1.521 1 82.75 592 VAL B O 1
ATOM 11465 N N . ARG B 1 593 ? -21.906 9.594 0.459 1 86.38 593 ARG B N 1
ATOM 11466 C CA . ARG B 1 593 ? -20.969 10.633 0.063 1 86.38 593 ARG B CA 1
ATOM 11467 C C . ARG B 1 593 ? -19.531 10.141 0.162 1 86.38 593 ARG B C 1
ATOM 11469 O O . ARG B 1 593 ? -18.828 10.461 1.119 1 86.38 593 ARG B O 1
ATOM 11476 N N . PHE B 1 594 ? -19.172 9.398 -0.773 1 89.88 594 PHE B N 1
ATOM 11477 C CA . PHE B 1 594 ? -17.828 8.82 -0.857 1 89.88 594 PHE B CA 1
ATOM 11478 C C . PHE B 1 594 ? -16.812 9.859 -1.33 1 89.88 594 PHE B C 1
ATOM 11480 O O . PHE B 1 594 ? -17.047 10.547 -2.328 1 89.88 594 PHE B O 1
ATOM 11487 N N . LEU B 1 595 ? -15.734 10.023 -0.599 1 91.69 595 LEU B N 1
ATOM 11488 C CA . LEU B 1 595 ? -14.672 10.945 -0.987 1 91.69 595 LEU B CA 1
ATOM 11489 C C . LEU B 1 595 ? -13.539 10.211 -1.688 1 91.69 595 LEU B C 1
ATOM 11491 O O . LEU B 1 595 ? -12.898 9.336 -1.093 1 91.69 595 LEU B O 1
ATOM 11495 N N . GLN B 1 596 ? -13.266 10.586 -2.861 1 89.75 596 GLN B N 1
ATOM 11496 C CA . GLN B 1 596 ? -12.211 9.961 -3.645 1 89.75 596 GLN B CA 1
ATOM 11497 C C . GLN B 1 596 ? -10.828 10.375 -3.141 1 89.75 596 GLN B C 1
ATOM 11499 O O . GLN B 1 596 ? -10.695 11.383 -2.438 1 89.75 596 GLN B O 1
ATOM 11504 N N . SER B 1 597 ? -9.844 9.594 -3.5 1 86.81 597 SER B N 1
ATOM 11505 C CA . SER B 1 597 ? -8.477 9.867 -3.064 1 86.81 597 SER B CA 1
ATOM 11506 C C . SER B 1 597 ? -7.914 11.102 -3.758 1 86.81 597 SER B C 1
ATOM 11508 O O . SER B 1 597 ? -7.156 11.867 -3.156 1 86.81 597 SER B O 1
ATOM 11510 N N . GLU B 1 598 ? -8.258 11.328 -4.996 1 85.5 598 GLU B N 1
ATOM 11511 C CA . GLU B 1 598 ? -7.789 12.5 -5.73 1 85.5 598 GLU B CA 1
ATOM 11512 C C . GLU B 1 598 ? -8.805 13.633 -5.672 1 85.5 598 GLU B C 1
ATOM 11514 O O . GLU B 1 598 ? -9.961 13.461 -6.078 1 85.5 598 GLU B O 1
ATOM 11519 N N . PRO B 1 599 ? -8.352 14.75 -5.176 1 89.19 599 PRO B N 1
ATOM 11520 C CA . PRO B 1 599 ? -9.266 15.891 -5.129 1 89.19 599 PRO B CA 1
ATOM 11521 C C . PRO B 1 599 ? -9.594 16.453 -6.512 1 89.19 599 PRO B C 1
ATOM 11523 O O . PRO B 1 599 ? -8.727 16.469 -7.391 1 89.19 599 PRO B O 1
ATOM 11526 N N . PRO B 1 600 ? -10.75 16.906 -6.676 1 86.62 600 PRO B N 1
ATOM 11527 C CA . PRO B 1 600 ? -11.109 17.516 -7.957 1 86.62 600 PRO B CA 1
ATOM 11528 C C . PRO B 1 600 ? -10.359 18.828 -8.227 1 86.62 600 PRO B C 1
ATOM 11530 O O . PRO B 1 600 ? -10.18 19.625 -7.312 1 86.62 600 PRO B O 1
ATOM 11533 N N . ARG B 1 601 ? -9.992 19.125 -9.414 1 81.25 601 ARG B N 1
ATOM 11534 C CA . ARG B 1 601 ? -9.188 20.281 -9.805 1 81.25 601 ARG B CA 1
ATOM 11535 C C . ARG B 1 601 ? -10.008 21.562 -9.766 1 81.25 601 ARG B C 1
ATOM 11537 O O . ARG B 1 601 ? -9.469 22.641 -9.523 1 81.25 601 ARG B O 1
ATOM 11544 N N . HIS B 1 602 ? -11.273 21.438 -9.953 1 83.81 602 HIS B N 1
ATOM 11545 C CA . HIS B 1 602 ? -12.102 22.641 -10.039 1 83.81 602 HIS B CA 1
ATOM 11546 C C . HIS B 1 602 ? -12.273 23.281 -8.664 1 83.81 602 HIS B C 1
ATOM 11548 O O . HIS B 1 602 ? -12.727 24.422 -8.562 1 83.81 602 HIS B O 1
ATOM 11554 N N . LEU B 1 603 ? -11.844 22.562 -7.637 1 89 603 LEU B N 1
ATOM 11555 C CA . LEU B 1 603 ? -11.969 23.109 -6.285 1 89 603 LEU B CA 1
ATOM 11556 C C . LEU B 1 603 ? -10.789 24.016 -5.957 1 89 603 LEU B C 1
ATOM 11558 O O . LEU B 1 603 ? -10.789 24.688 -4.922 1 89 603 LEU B O 1
ATOM 11562 N N . ILE B 1 604 ? -9.867 24.203 -6.848 1 85.81 604 ILE B N 1
ATOM 11563 C CA . ILE B 1 604 ? -8.664 24.984 -6.582 1 85.81 604 ILE B CA 1
ATOM 11564 C C . ILE B 1 604 ? -9.031 26.469 -6.434 1 85.81 604 ILE B C 1
ATOM 11566 O O . ILE B 1 604 ? -8.648 27.109 -5.457 1 85.81 604 ILE B O 1
ATOM 11570 N N . PRO B 1 605 ? -9.852 27 -7.32 1 82.69 605 PRO B N 1
ATOM 11571 C CA . PRO B 1 605 ? -10.172 28.422 -7.188 1 82.69 605 PRO B CA 1
ATOM 11572 C C . PRO B 1 605 ? -11.305 28.688 -6.191 1 82.69 605 PRO B C 1
ATOM 11574 O O . PRO B 1 605 ? -11.57 29.828 -5.84 1 82.69 605 PRO B O 1
ATOM 11577 N N . VAL B 1 606 ? -11.938 27.641 -5.676 1 88.12 606 VAL B N 1
ATOM 11578 C CA . VAL B 1 606 ? -13.023 27.75 -4.711 1 88.12 606 VAL B CA 1
ATOM 11579 C C . VAL B 1 606 ? -12.453 27.844 -3.297 1 88.12 606 VAL B C 1
ATOM 11581 O O . VAL B 1 606 ? -11.477 27.172 -2.969 1 88.12 606 VAL B O 1
ATOM 11584 N N . THR B 1 607 ? -13 28.734 -2.514 1 89.12 607 THR B N 1
ATOM 11585 C CA . THR B 1 607 ? -12.492 28.906 -1.156 1 89.12 607 THR B CA 1
ATOM 11586 C C . THR B 1 607 ? -13.305 28.078 -0.166 1 89.12 607 THR B C 1
ATOM 11588 O O . THR B 1 607 ? -14.391 27.609 -0.49 1 89.12 607 THR B O 1
ATOM 11591 N N . ALA B 1 608 ? -12.781 27.891 0.98 1 93.56 608 ALA B N 1
ATOM 11592 C CA . ALA B 1 608 ? -13.469 27.156 2.045 1 93.56 608 ALA B CA 1
ATOM 11593 C C . ALA B 1 608 ? -14.758 27.875 2.449 1 93.56 608 ALA B C 1
ATOM 11595 O O . ALA B 1 608 ? -15.75 27.234 2.801 1 93.56 608 ALA B O 1
ATOM 11596 N N . ALA B 1 609 ? -14.773 29.156 2.414 1 90.44 609 ALA B N 1
ATOM 11597 C CA . ALA B 1 609 ? -15.945 29.953 2.771 1 90.44 609 ALA B CA 1
ATOM 11598 C C . ALA B 1 609 ? -17.109 29.672 1.825 1 90.44 609 ALA B C 1
ATOM 11600 O O . ALA B 1 609 ? -18.266 29.703 2.236 1 90.44 609 ALA B O 1
ATOM 11601 N N . GLU B 1 610 ? -16.719 29.359 0.644 1 88.75 610 GLU B N 1
ATOM 11602 C CA . GLU B 1 610 ? -17.75 29.062 -0.347 1 88.75 610 GLU B CA 1
ATOM 11603 C C . GLU B 1 610 ? -18.25 27.641 -0.21 1 88.75 610 GLU B C 1
ATOM 11605 O O . GLU B 1 610 ? -19.391 27.328 -0.582 1 88.75 610 GLU B O 1
ATOM 11610 N N . MET B 1 611 ? -17.5 26.781 0.34 1 92.25 611 MET B N 1
ATOM 11611 C CA . MET B 1 611 ? -17.844 25.375 0.45 1 92.25 611 MET B CA 1
ATOM 11612 C C . MET B 1 611 ? -18.531 25.078 1.778 1 92.25 611 MET B C 1
ATOM 11614 O O . MET B 1 611 ? -19.344 24.156 1.868 1 92.25 611 MET B O 1
ATOM 11618 N N . MET B 1 612 ? -18.328 25.844 2.75 1 93.12 612 MET B N 1
ATOM 11619 C CA . MET B 1 612 ? -18.75 25.562 4.121 1 93.12 612 MET B CA 1
ATOM 11620 C C . MET B 1 612 ? -20.25 25.75 4.281 1 93.12 612 MET B C 1
ATOM 11622 O O . MET B 1 612 ? -20.906 26.391 3.443 1 93.12 612 MET B O 1
ATOM 11626 N N . ALA B 1 613 ? -20.797 25.094 5.297 1 91.06 613 ALA B N 1
ATOM 11627 C CA . ALA B 1 613 ? -22.141 25.391 5.758 1 91.06 613 ALA B CA 1
ATOM 11628 C C . ALA B 1 613 ? -22.156 26.578 6.715 1 91.06 613 ALA B C 1
ATOM 11630 O O . ALA B 1 613 ? -21.438 26.578 7.723 1 91.06 613 ALA B O 1
ATOM 11631 N N . PRO B 1 614 ? -22.953 27.484 6.375 1 87.88 614 PRO B N 1
ATOM 11632 C CA . PRO B 1 614 ? -23 28.688 7.227 1 87.88 614 PRO B CA 1
ATOM 11633 C C . PRO B 1 614 ? -23.922 28.516 8.43 1 87.88 614 PRO B C 1
ATOM 11635 O O . PRO B 1 614 ? -24.531 27.453 8.602 1 87.88 614 PRO B O 1
ATOM 11638 N N . ASN B 1 615 ? -24.016 29.453 9.375 1 81.44 615 ASN B N 1
ATOM 11639 C CA . ASN B 1 615 ? -24.891 29.516 10.531 1 81.44 615 ASN B CA 1
ATOM 11640 C C . ASN B 1 615 ? -24.688 28.328 11.469 1 81.44 615 ASN B C 1
ATOM 11642 O O . ASN B 1 615 ? -25.641 27.625 11.812 1 81.44 615 ASN B O 1
ATOM 11646 N N . VAL B 1 616 ? -23.516 28.203 11.852 1 89.06 616 VAL B N 1
ATOM 11647 C CA . VAL B 1 616 ? -23.156 27.109 12.75 1 89.06 616 VAL B CA 1
ATOM 11648 C C . VAL B 1 616 ? -23.641 27.422 14.164 1 89.06 616 VAL B C 1
ATOM 11650 O O . VAL B 1 616 ? -23.578 28.578 14.609 1 89.06 616 VAL B O 1
ATOM 11653 N N . ILE B 1 617 ? -24.203 26.5 14.805 1 90.62 617 ILE B N 1
ATOM 11654 C CA . ILE B 1 617 ? -24.609 26.625 16.203 1 90.62 617 ILE B CA 1
ATOM 11655 C C . ILE B 1 617 ? -23.406 26.391 17.109 1 90.62 617 ILE B C 1
ATOM 11657 O O . ILE B 1 617 ? -22.766 25.344 17.047 1 90.62 617 ILE B O 1
ATOM 11661 N N . THR B 1 618 ? -23.078 27.359 17.875 1 91.44 618 THR B N 1
ATOM 11662 C CA . THR B 1 618 ? -21.922 27.25 18.781 1 91.44 618 THR B CA 1
ATOM 11663 C C . THR B 1 618 ? -22.375 27.188 20.234 1 91.44 618 THR B C 1
ATOM 11665 O O . THR B 1 618 ? -23.5 27.594 20.562 1 91.44 618 THR B O 1
ATOM 11668 N N . LEU B 1 619 ? -21.609 26.578 21.031 1 91.69 619 LEU B N 1
ATOM 11669 C CA . LEU B 1 619 ? -21.859 26.469 22.469 1 91.69 619 LEU B CA 1
ATOM 11670 C C . LEU B 1 619 ? -20.766 27.203 23.266 1 91.69 619 LEU B C 1
ATOM 11672 O O . LEU B 1 619 ? -19.703 27.516 22.719 1 91.69 619 LEU B O 1
ATOM 11676 N N . THR B 1 620 ? -21.094 27.484 24.484 1 88.12 620 THR B N 1
ATOM 11677 C CA . THR B 1 620 ? -20.094 28.031 25.391 1 88.12 620 THR B CA 1
ATOM 11678 C C . THR B 1 620 ? -19.5 26.938 26.266 1 88.12 620 THR B C 1
ATOM 11680 O O . THR B 1 620 ? -20.016 25.812 26.328 1 88.12 620 THR B O 1
ATOM 11683 N N . GLU B 1 621 ? -18.453 27.125 26.891 1 87.56 621 GLU B N 1
ATOM 11684 C CA . GLU B 1 621 ? -17.75 26.141 27.688 1 87.56 621 GLU B CA 1
ATOM 11685 C C . GLU B 1 621 ? -18.656 25.578 28.781 1 87.56 621 GLU B C 1
ATOM 11687 O O . GLU B 1 621 ? -18.578 24.391 29.094 1 87.56 621 GLU B O 1
ATOM 11692 N N . ILE B 1 622 ? -19.422 26.469 29.453 1 86.81 622 ILE B N 1
ATOM 11693 C CA . ILE B 1 622 ? -20.438 26.078 30.406 1 86.81 622 ILE B CA 1
ATOM 11694 C C . ILE B 1 622 ? -21.812 26.438 29.875 1 86.81 622 ILE B C 1
ATOM 11696 O O . ILE B 1 622 ? -22.094 27.609 29.578 1 86.81 622 ILE B O 1
ATOM 11700 N N . ILE B 1 623 ? -22.625 25.484 29.75 1 88.56 623 ILE B N 1
ATOM 11701 C CA . ILE B 1 623 ? -23.922 25.719 29.125 1 88.56 623 ILE B CA 1
ATOM 11702 C C . ILE B 1 623 ? -25.016 25.141 30 1 88.56 623 ILE B C 1
ATOM 11704 O O . ILE B 1 623 ? -24.859 24.094 30.625 1 88.56 623 ILE B O 1
ATOM 11708 N N . SER B 1 624 ? -26.141 25.844 29.969 1 85.62 624 SER B N 1
ATOM 11709 C CA . SER B 1 624 ? -27.281 25.391 30.75 1 85.62 624 SER B CA 1
ATOM 11710 C C . SER B 1 624 ? -27.906 24.141 30.141 1 85.62 624 SER B C 1
ATOM 11712 O O . SER B 1 624 ? -27.938 24 28.922 1 85.62 624 SER B O 1
ATOM 11714 N N . VAL B 1 625 ? -28.422 23.328 30.969 1 89.44 625 VAL B N 1
ATOM 11715 C CA . VAL B 1 625 ? -29.031 22.078 30.547 1 89.44 625 VAL B CA 1
ATOM 11716 C C . VAL B 1 625 ? -30.234 22.359 29.641 1 89.44 625 VAL B C 1
ATOM 11718 O O . VAL B 1 625 ? -30.469 21.656 28.656 1 89.44 625 VAL B O 1
ATOM 11721 N N . SER B 1 626 ? -31 23.359 29.969 1 83.94 626 SER B N 1
ATOM 11722 C CA . SER B 1 626 ? -32.188 23.703 29.188 1 83.94 626 SER B CA 1
ATOM 11723 C C . SER B 1 626 ? -31.797 24.094 27.766 1 83.94 626 SER B C 1
ATOM 11725 O O . SER B 1 626 ? -32.5 23.719 26.812 1 83.94 626 SER B O 1
ATOM 11727 N N . ASP B 1 627 ? -30.75 24.828 27.641 1 86.5 627 ASP B N 1
ATOM 11728 C CA . ASP B 1 627 ? -30.297 25.25 26.312 1 86.5 627 ASP B CA 1
ATOM 11729 C C . ASP B 1 627 ? -29.812 24.062 25.5 1 86.5 627 ASP B C 1
ATOM 11731 O O . ASP B 1 627 ? -30.062 23.984 24.297 1 86.5 627 ASP B O 1
ATOM 11735 N N . VAL B 1 628 ? -29.062 23.234 26.094 1 92.25 628 VAL B N 1
ATOM 11736 C CA . VAL B 1 628 ? -28.547 22.062 25.391 1 92.25 628 VAL B CA 1
ATOM 11737 C C . VAL B 1 628 ? -29.688 21.203 24.891 1 92.25 628 VAL B C 1
ATOM 11739 O O . VAL B 1 628 ? -29.672 20.734 23.75 1 92.25 628 VAL B O 1
ATOM 11742 N N . VAL B 1 629 ? -30.656 20.969 25.75 1 90.62 629 VAL B N 1
ATOM 11743 C CA . VAL B 1 629 ? -31.797 20.141 25.391 1 90.62 629 VAL B CA 1
ATOM 11744 C C . VAL B 1 629 ? -32.562 20.781 24.219 1 90.62 629 VAL B C 1
ATOM 11746 O O . VAL B 1 629 ? -32.969 20.078 23.297 1 90.62 629 VAL B O 1
ATOM 11749 N N . LYS B 1 630 ? -32.719 22.047 24.266 1 88 630 LYS B N 1
ATOM 11750 C CA . LYS B 1 630 ? -33.406 22.766 23.172 1 88 630 LYS B CA 1
ATOM 11751 C C . LYS B 1 630 ? -32.625 22.609 21.859 1 88 630 LYS B C 1
ATOM 11753 O O . LYS B 1 630 ? -33.219 22.375 20.812 1 88 630 LYS B O 1
ATOM 11758 N N . ILE B 1 631 ? -31.344 22.766 21.906 1 91.75 631 ILE B N 1
ATOM 11759 C CA . ILE B 1 631 ? -30.516 22.672 20.719 1 91.75 631 ILE B CA 1
ATOM 11760 C C . ILE B 1 631 ? -30.562 21.25 20.156 1 91.75 631 ILE B C 1
ATOM 11762 O O . ILE B 1 631 ? -30.703 21.062 18.953 1 91.75 631 ILE B O 1
ATOM 11766 N N . LEU B 1 632 ? -30.469 20.266 21.031 1 92.69 632 LEU B N 1
ATOM 11767 C CA . LEU B 1 632 ? -30.422 18.875 20.578 1 92.69 632 LEU B CA 1
ATOM 11768 C C . LEU B 1 632 ? -31.766 18.438 20.016 1 92.69 632 LEU B C 1
ATOM 11770 O O . LEU B 1 632 ? -31.828 17.578 19.141 1 92.69 632 LEU B O 1
ATOM 11774 N N . LYS B 1 633 ? -32.812 19.031 20.438 1 89.56 633 LYS B N 1
ATOM 11775 C CA . LYS B 1 633 ? -34.156 18.672 19.953 1 89.56 633 LYS B CA 1
ATOM 11776 C C . LYS B 1 633 ? -34.469 19.359 18.625 1 89.56 633 LYS B C 1
ATOM 11778 O O . LYS B 1 633 ? -35.219 18.844 17.812 1 89.56 633 LYS B O 1
ATOM 11783 N N . ASN B 1 634 ? -33.75 20.453 18.391 1 88.25 634 ASN B N 1
ATOM 11784 C CA . ASN B 1 634 ? -34.094 21.25 17.219 1 88.25 634 ASN B CA 1
ATOM 11785 C C . ASN B 1 634 ? -33.094 21.094 16.094 1 88.25 634 ASN B C 1
ATOM 11787 O O . ASN B 1 634 ? -33.25 21.656 15.016 1 88.25 634 ASN B O 1
ATOM 11791 N N . THR B 1 635 ? -32.062 20.453 16.391 1 87.44 635 THR B N 1
ATOM 11792 C CA . THR B 1 635 ? -31.047 20.281 15.359 1 87.44 635 THR B CA 1
ATOM 11793 C C . THR B 1 635 ? -30.625 18.812 15.242 1 87.44 635 THR B C 1
ATOM 11795 O O . THR B 1 635 ? -30.891 18.016 16.141 1 87.44 635 THR B O 1
ATOM 11798 N N . THR B 1 636 ? -30.016 18.453 14.086 1 88 636 THR B N 1
ATOM 11799 C CA . THR B 1 636 ? -29.484 17.109 13.867 1 88 636 THR B CA 1
ATOM 11800 C C . THR B 1 636 ? -27.969 17.156 13.711 1 88 636 THR B C 1
ATOM 11802 O O . THR B 1 636 ? -27.375 16.203 13.195 1 88 636 THR B O 1
ATOM 11805 N N . HIS B 1 637 ? -27.375 18.25 14.18 1 91.06 637 HIS B N 1
ATOM 11806 C CA . HIS B 1 637 ? -25.938 18.391 14.07 1 91.06 637 HIS B CA 1
ATOM 11807 C C . HIS B 1 637 ? -25.219 17.406 15 1 91.06 637 HIS B C 1
ATOM 11809 O O . HIS B 1 637 ? -25.719 17.078 16.078 1 91.06 637 HIS B O 1
ATOM 11815 N N . ASN B 1 638 ? -24.109 16.953 14.547 1 92.94 638 ASN B N 1
ATOM 11816 C CA . ASN B 1 638 ? -23.344 16 15.344 1 92.94 638 ASN B CA 1
ATOM 11817 C C . ASN B 1 638 ? -22.125 16.656 15.984 1 92.94 638 ASN B C 1
ATOM 11819 O O . ASN B 1 638 ? -21.453 16.047 16.812 1 92.94 638 ASN B O 1
ATOM 11823 N N . GLY B 1 639 ? -21.766 17.812 15.617 1 94.62 639 GLY B N 1
ATOM 11824 C CA . GLY B 1 639 ? -20.656 18.562 16.172 1 94.62 639 GLY B CA 1
ATOM 11825 C C . GLY B 1 639 ? -20.969 20.016 16.438 1 94.62 639 GLY B C 1
ATOM 11826 O O . GLY B 1 639 ? -21.672 20.656 15.641 1 94.62 639 GLY B O 1
ATOM 11827 N N . PHE B 1 640 ? -20.547 20.531 17.609 1 95.69 640 PHE B N 1
ATOM 11828 C CA . PHE B 1 640 ? -20.812 21.906 18.016 1 95.69 640 PHE B CA 1
ATOM 11829 C C . PHE B 1 640 ? -19.516 22.609 18.438 1 95.69 640 PHE B C 1
ATOM 11831 O O . PHE B 1 640 ? -18.891 22.234 19.438 1 95.69 640 PHE B O 1
ATOM 11838 N N . PRO B 1 641 ? -19.125 23.609 17.672 1 94.62 641 PRO B N 1
ATOM 11839 C CA . PRO B 1 641 ? -17.969 24.375 18.141 1 94.62 641 PRO B CA 1
ATOM 11840 C C . PRO B 1 641 ? -18.219 25.078 19.469 1 94.62 641 PRO B C 1
ATOM 11842 O O . PRO B 1 641 ? -19.328 25.578 19.703 1 94.62 641 PRO B O 1
ATOM 11845 N N . VAL B 1 642 ? -17.281 25.078 20.297 1 92.94 642 VAL B N 1
ATOM 11846 C CA . VAL B 1 642 ? -17.344 25.75 21.594 1 92.94 642 VAL B CA 1
ATOM 11847 C C . VAL B 1 642 ? -16.562 27.062 21.531 1 92.94 642 VAL B C 1
ATOM 11849 O O . VAL B 1 642 ? -15.398 27.094 21.125 1 92.94 642 VAL B O 1
ATOM 11852 N N . ILE B 1 643 ? -17.203 28.156 21.938 1 88.75 643 ILE B N 1
ATOM 11853 C CA . ILE B 1 643 ? -16.594 29.469 21.828 1 88.75 643 ILE B CA 1
ATOM 11854 C C . ILE B 1 643 ? -16.484 30.109 23.203 1 88.75 643 ILE B C 1
ATOM 11856 O O . ILE B 1 643 ? -17.203 29.719 24.141 1 88.75 643 ILE B O 1
ATOM 11860 N N . ARG B 1 644 ? -15.594 30.938 23.344 1 82.62 644 ARG B N 1
ATOM 11861 C CA . ARG B 1 644 ? -15.414 31.766 24.547 1 82.62 644 ARG B CA 1
ATOM 11862 C C . ARG B 1 644 ? -15.594 33.25 24.219 1 82.62 644 ARG B C 1
ATOM 11864 O O . ARG B 1 644 ? -15.031 33.75 23.234 1 82.62 644 ARG B O 1
ATOM 11871 N N . HIS B 1 645 ? -16.438 33.812 24.984 1 73.44 645 HIS B N 1
ATOM 11872 C CA . HIS B 1 645 ? -16.672 35.25 24.797 1 73.44 645 HIS B CA 1
ATOM 11873 C C . HIS B 1 645 ? -15.75 36.094 25.688 1 73.44 645 HIS B C 1
ATOM 11875 O O . HIS B 1 645 ? -15.617 35.781 26.891 1 73.44 645 HIS B O 1
ATOM 11881 N N . THR B 1 646 ? -14.883 36.844 25.156 1 60.88 646 THR B N 1
ATOM 11882 C CA . THR B 1 646 ? -14.055 37.75 25.953 1 60.88 646 THR B CA 1
ATOM 11883 C C . THR B 1 646 ? -14.852 38.969 26.391 1 60.88 646 THR B C 1
ATOM 11885 O O . THR B 1 646 ? -14.68 39.469 27.516 1 60.88 646 THR B O 1
ATOM 11888 N N . GLU B 1 647 ? -15.609 39.531 25.438 1 57.62 647 GLU B N 1
ATOM 11889 C CA . GLU B 1 647 ? -16.453 40.688 25.734 1 57.62 647 GLU B CA 1
ATOM 11890 C C . GLU B 1 647 ? -17.922 40.406 25.375 1 57.62 647 GLU B C 1
ATOM 11892 O O . GLU B 1 647 ? -18.219 39.469 24.656 1 57.62 647 GLU B O 1
ATOM 11897 N N . ALA B 1 648 ? -18.891 41.062 26 1 49 648 ALA B N 1
ATOM 11898 C CA . ALA B 1 648 ? -20.328 40.844 25.859 1 49 648 ALA B CA 1
ATOM 11899 C C . ALA B 1 648 ? -20.734 40.781 24.391 1 49 648 ALA B C 1
ATOM 11901 O O . ALA B 1 648 ? -21.625 40.031 24 1 49 648 ALA B O 1
ATOM 11902 N N . ASN B 1 649 ? -20.125 41.625 23.484 1 48.88 649 ASN B N 1
ATOM 11903 C CA . ASN B 1 649 ? -20.609 41.719 22.125 1 48.88 649 ASN B CA 1
ATOM 11904 C C . ASN B 1 649 ? -19.609 41.125 21.125 1 48.88 649 ASN B C 1
ATOM 11906 O O . ASN B 1 649 ? -19.641 41.469 19.938 1 48.88 649 ASN B O 1
ATOM 11910 N N . ASP B 1 650 ? -18.844 40.156 21.609 1 61.75 650 ASP B N 1
ATOM 11911 C CA . ASP B 1 650 ? -17.828 39.688 20.672 1 61.75 650 ASP B CA 1
ATOM 11912 C C . ASP B 1 650 ? -18.234 38.344 20.062 1 61.75 650 ASP B C 1
ATOM 11914 O O . ASP B 1 650 ? -19.031 37.625 20.641 1 61.75 650 ASP B O 1
ATOM 11918 N N . ASP B 1 651 ? -18.094 38.125 18.75 1 67.31 651 ASP B N 1
ATOM 11919 C CA . ASP B 1 651 ? -18.422 36.906 18 1 67.31 651 ASP B CA 1
ATOM 11920 C C . ASP B 1 651 ? -17.781 35.688 18.641 1 67.31 651 ASP B C 1
ATOM 11922 O O . ASP B 1 651 ? -18.156 34.531 18.328 1 67.31 651 ASP B O 1
ATOM 11926 N N . GLY B 1 652 ? -17.094 35.812 19.672 1 79 652 GLY B N 1
ATOM 11927 C CA . GLY B 1 652 ? -16.5 34.688 20.406 1 79 652 GLY B CA 1
ATOM 11928 C C . GLY B 1 652 ? -15.352 34.031 19.672 1 79 652 GLY B C 1
ATOM 11929 O O . GLY B 1 652 ? -15.266 34.125 18.438 1 79 652 GLY B O 1
ATOM 11930 N N . GLN B 1 653 ? -14.461 33.469 20.391 1 83.62 653 GLN B N 1
ATOM 11931 C CA . GLN B 1 653 ? -13.297 32.781 19.844 1 83.62 653 GLN B CA 1
ATOM 11932 C C . GLN B 1 653 ? -13.453 31.266 20.016 1 83.62 653 GLN B C 1
ATOM 11934 O O . GLN B 1 653 ? -13.969 30.781 21.031 1 83.62 653 GLN B O 1
ATOM 11939 N N . LEU B 1 654 ? -13.039 30.562 18.984 1 89.62 654 LEU B N 1
ATOM 11940 C CA . LEU B 1 654 ? -13.141 29.109 19 1 89.62 654 LEU B CA 1
ATOM 11941 C C . LEU B 1 654 ? -12.18 28.516 20.016 1 89.62 654 LEU B C 1
ATOM 11943 O O . LEU B 1 654 ? -10.984 28.797 20 1 89.62 654 LEU B O 1
ATOM 11947 N N . VAL B 1 655 ? -12.719 27.656 20.906 1 86.44 655 VAL B N 1
ATOM 11948 C CA . VAL B 1 655 ? -11.875 27.062 21.938 1 86.44 655 VAL B CA 1
ATOM 11949 C C . VAL B 1 655 ? -11.891 25.531 21.812 1 86.44 655 VAL B C 1
ATOM 11951 O O . VAL B 1 655 ? -10.977 24.859 22.281 1 86.44 655 VAL B O 1
ATOM 11954 N N . GLY B 1 656 ? -12.914 25.062 21.172 1 91.31 656 GLY B N 1
ATOM 11955 C CA . GLY B 1 656 ? -12.977 23.625 21.062 1 91.31 656 GLY B CA 1
ATOM 11956 C C . GLY B 1 656 ? -14.164 23.125 20.266 1 91.31 656 GLY B C 1
ATOM 11957 O O . GLY B 1 656 ? -14.82 23.906 19.562 1 91.31 656 GLY B O 1
ATOM 11958 N N . LEU B 1 657 ? -14.305 21.812 20.25 1 95.06 657 LEU B N 1
ATOM 11959 C CA . LEU B 1 657 ? -15.406 21.141 19.562 1 95.06 657 LEU B CA 1
ATOM 11960 C C . LEU B 1 657 ? -15.961 20.016 20.406 1 95.06 657 LEU B C 1
ATOM 11962 O O . LEU B 1 657 ? -15.203 19.234 21 1 95.06 657 LEU B O 1
ATOM 11966 N N . ILE B 1 658 ? -17.25 19.984 20.562 1 95.81 658 ILE B N 1
ATOM 11967 C CA . ILE B 1 658 ? -17.891 18.906 21.312 1 95.81 658 ILE B CA 1
ATOM 11968 C C . IL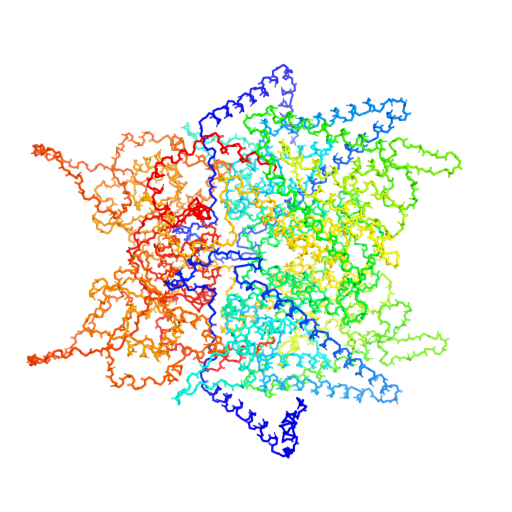E B 1 658 ? -18.891 18.188 20.406 1 95.81 658 ILE B C 1
ATOM 11970 O O . ILE B 1 658 ? -19.531 18.812 19.562 1 95.81 658 ILE B O 1
ATOM 11974 N N . LEU B 1 659 ? -18.969 16.938 20.578 1 95.38 659 LEU B N 1
ATOM 11975 C CA . LEU B 1 659 ? -19.844 16.141 19.734 1 95.38 659 LEU B CA 1
ATOM 11976 C C . LEU B 1 659 ? -21.172 15.875 20.422 1 95.38 659 LEU B C 1
ATOM 11978 O O . LEU B 1 659 ? -21.266 15.922 21.656 1 95.38 659 LEU B O 1
ATOM 11982 N N . ARG B 1 660 ? -22.125 15.633 19.625 1 95.12 660 ARG B N 1
ATOM 11983 C CA . ARG B 1 660 ? -23.5 15.422 20.094 1 95.12 660 ARG B CA 1
ATOM 11984 C C . ARG B 1 660 ? -23.547 14.25 21.078 1 95.12 660 ARG B C 1
ATOM 11986 O O . ARG B 1 660 ? -24.203 14.344 22.109 1 95.12 660 ARG B O 1
ATOM 11993 N N . HIS B 1 661 ? -22.906 13.102 20.766 1 92.56 661 HIS B N 1
ATOM 11994 C CA . HIS B 1 661 ? -23 11.922 21.625 1 92.56 661 HIS B CA 1
ATOM 11995 C C . HIS B 1 661 ? -22.359 12.18 22.984 1 92.56 661 HIS B C 1
ATOM 11997 O O . HIS B 1 661 ? -22.75 11.57 23.984 1 92.56 661 HIS B O 1
ATOM 12003 N N . GLN B 1 662 ? -21.391 13.078 23.062 1 94.56 662 GLN B N 1
ATOM 12004 C CA . GLN B 1 662 ? -20.828 13.461 24.344 1 94.56 662 GLN B CA 1
ATOM 12005 C C . GLN B 1 662 ? -21.844 14.211 25.203 1 94.56 662 GLN B C 1
ATOM 12007 O O . GLN B 1 662 ? -21.938 13.984 26.406 1 94.56 662 GLN B O 1
ATOM 12012 N N . LEU B 1 663 ? -22.547 15.094 24.562 1 95.12 663 LEU B N 1
ATOM 12013 C CA . LEU B 1 663 ? -23.578 15.852 25.266 1 95.12 663 LEU B CA 1
ATOM 12014 C C . LEU B 1 663 ? -24.688 14.93 25.766 1 95.12 663 LEU B C 1
ATOM 12016 O O . LEU B 1 663 ? -25.156 15.062 26.891 1 95.12 663 LEU B O 1
ATOM 12020 N N . LEU B 1 664 ? -25.078 14.008 24.891 1 93.81 664 LEU B N 1
ATOM 12021 C CA . LEU B 1 664 ? -26.109 13.047 25.266 1 93.81 664 LEU B CA 1
ATOM 12022 C C . LEU B 1 664 ? -25.672 12.203 26.453 1 93.81 664 LEU B C 1
ATOM 12024 O O . LEU B 1 664 ? -26.469 11.938 27.359 1 93.81 664 LEU B O 1
ATOM 12028 N N . LEU B 1 665 ? -24.469 11.82 26.453 1 91.81 665 LEU B N 1
ATOM 12029 C CA . LEU B 1 665 ? -23.969 10.992 27.547 1 91.81 665 LEU B CA 1
ATOM 12030 C C . LEU B 1 665 ? -23.891 11.789 28.844 1 91.81 665 LEU B C 1
ATOM 12032 O O . LEU B 1 665 ? -24.172 11.258 29.922 1 91.81 665 LEU B O 1
ATOM 12036 N N . LEU B 1 666 ? -23.438 13.031 28.781 1 92.94 666 LEU B N 1
ATOM 12037 C CA . LEU B 1 666 ? -23.375 13.867 29.969 1 92.94 666 LEU B CA 1
ATOM 12038 C C . LEU B 1 666 ? -24.766 14.055 30.578 1 92.94 666 LEU B C 1
ATOM 12040 O O . LEU B 1 666 ? -24.922 14.07 31.797 1 92.94 666 LEU B O 1
ATOM 12044 N N . LEU B 1 667 ? -25.75 14.203 29.75 1 90.88 667 LEU B N 1
ATOM 12045 C CA . LEU B 1 667 ? -27.125 14.344 30.203 1 90.88 667 LEU B CA 1
ATOM 12046 C C . LEU B 1 667 ? -27.641 13.023 30.781 1 90.88 667 LEU B C 1
ATOM 12048 O O . LEU B 1 667 ? -28.344 13.016 31.781 1 90.88 667 LEU B O 1
ATOM 12052 N N . GLU B 1 668 ? -27.281 11.992 30.062 1 87.56 668 GLU B N 1
ATOM 12053 C CA . GLU B 1 668 ? -27.719 10.664 30.5 1 87.56 668 GLU B CA 1
ATOM 12054 C C . GLU B 1 668 ? -27.156 10.32 31.875 1 87.56 668 GLU B C 1
ATOM 12056 O O . GLU B 1 668 ? -27.844 9.734 32.719 1 87.56 668 GLU B O 1
ATOM 12061 N N . GLN B 1 669 ? -25.906 10.68 32.125 1 85.81 669 GLN B N 1
ATOM 12062 C CA . GLN B 1 669 ? -25.25 10.367 33.375 1 85.81 669 GLN B CA 1
ATOM 12063 C C . GLN B 1 669 ? -25.484 11.461 34.406 1 85.81 669 GLN B C 1
ATOM 12065 O O . GLN B 1 669 ? -24.984 11.375 35.531 1 85.81 669 GLN B O 1
ATOM 12070 N N . ARG B 1 670 ? -26.188 12.469 34.125 1 85.81 670 ARG B N 1
ATOM 12071 C CA . ARG B 1 670 ? -26.547 13.578 35 1 85.81 670 ARG B CA 1
ATOM 12072 C C . ARG B 1 670 ? -25.312 14.211 35.625 1 85.81 670 ARG B C 1
ATOM 12074 O O . ARG B 1 670 ? -25.234 14.398 36.844 1 85.81 670 ARG B O 1
ATOM 12081 N N . ALA B 1 671 ? -24.297 14.266 34.719 1 88 671 ALA B N 1
ATOM 12082 C CA . ALA B 1 671 ? -23.109 14.984 35.156 1 88 671 ALA B CA 1
ATOM 12083 C C . ALA B 1 671 ? -23.328 16.5 35.125 1 88 671 ALA B C 1
ATOM 12085 O O . ALA B 1 671 ? -22.797 17.188 34.25 1 88 671 ALA B O 1
ATOM 12086 N N . LEU B 1 672 ? -24.094 16.984 36.094 1 85.44 672 LEU B N 1
ATOM 12087 C CA . LEU B 1 672 ? -24.562 18.359 36.125 1 85.44 672 LEU B CA 1
ATOM 12088 C C . LEU B 1 672 ? -23.891 19.141 37.25 1 85.44 672 LEU B C 1
ATOM 12090 O O . LEU B 1 672 ? -23.562 18.562 38.281 1 85.44 672 LEU B O 1
ATOM 12094 N N . ILE B 1 673 ? -23.625 20.328 36.906 1 81.62 673 ILE B N 1
ATOM 12095 C CA . ILE B 1 673 ? -23.094 21.234 37.906 1 81.62 673 ILE B CA 1
ATOM 12096 C C . ILE B 1 673 ? -24.094 22.359 38.188 1 81.62 673 ILE B C 1
ATOM 12098 O O . ILE B 1 673 ? -24.875 22.719 37.312 1 81.62 673 ILE B O 1
ATOM 12102 N N . GLU B 1 674 ? -24.078 22.859 39.406 1 78.88 674 GLU B N 1
ATOM 12103 C CA . GLU B 1 674 ? -24.953 23.984 39.781 1 78.88 674 GLU B CA 1
ATOM 12104 C C . GLU B 1 674 ? -24.219 25.312 39.656 1 78.88 674 GLU B C 1
ATOM 12106 O O . GLU B 1 674 ? -23.109 25.469 40.188 1 78.88 674 GLU B O 1
ATOM 12111 N N . VAL B 1 675 ? -24.656 26.078 38.719 1 75.88 675 VAL B N 1
ATOM 12112 C CA . VAL B 1 675 ? -24.016 27.375 38.531 1 75.88 675 VAL B CA 1
ATOM 12113 C C . VAL B 1 675 ? -25.016 28.5 38.781 1 75.88 675 VAL B C 1
ATOM 12115 O O . VAL B 1 675 ? -26.219 28.297 38.625 1 75.88 675 VAL B O 1
ATOM 12118 N N . ASP B 1 676 ? -24.422 29.703 39.469 1 62.41 676 ASP B N 1
ATOM 12119 C CA . ASP B 1 676 ? -25.266 30.875 39.688 1 62.41 676 ASP B CA 1
ATOM 12120 C C . ASP B 1 676 ? -25.625 31.547 38.344 1 62.41 676 ASP B C 1
ATOM 12122 O O . ASP B 1 676 ? -24.844 31.516 37.406 1 62.41 676 ASP B O 1
ATOM 12126 N N . SER B 1 677 ? -26.875 31.781 38 1 54.22 677 SER B N 1
ATOM 12127 C CA . SER B 1 677 ? -27.453 32.281 36.75 1 54.22 677 SER B CA 1
ATOM 12128 C C . SER B 1 677 ? -26.625 33.438 36.188 1 54.22 677 SER B C 1
ATOM 12130 O O . SER B 1 677 ? -26.594 33.656 35 1 54.22 677 SER B O 1
ATOM 12132 N N . GLU B 1 678 ? -26.219 34.438 36.969 1 48.31 678 GLU B N 1
ATOM 12133 C CA . GLU B 1 678 ? -25.562 35.625 36.438 1 48.31 678 GLU B CA 1
ATOM 12134 C C . GLU B 1 678 ? -24.203 35.281 35.844 1 48.31 678 GLU B C 1
ATOM 12136 O O . GLU B 1 678 ? -23.766 35.938 34.875 1 48.31 678 GLU B O 1
ATOM 12141 N N . ILE B 1 679 ? -23.281 34.562 36.5 1 45.22 679 ILE B N 1
ATOM 12142 C CA . ILE B 1 679 ? -21.859 34.469 36.156 1 45.22 679 ILE B CA 1
ATOM 12143 C C . ILE B 1 679 ? -21.641 33.25 35.25 1 45.22 679 ILE B C 1
ATOM 12145 O O . ILE B 1 679 ? -21.375 32.156 35.719 1 45.22 679 ILE B O 1
ATOM 12149 N N . LEU B 1 680 ? -22.5 33.031 34.375 1 45.91 680 LEU B N 1
ATOM 12150 C CA . LEU B 1 680 ? -22.172 31.922 33.469 1 45.91 680 LEU B CA 1
ATOM 12151 C C . LEU B 1 680 ? -20.719 31.984 33.062 1 45.91 680 LEU B C 1
ATOM 12153 O O . LEU B 1 680 ? -20.266 31.203 32.219 1 45.91 680 LEU B O 1
ATOM 12157 N N . ARG B 1 681 ? -20.016 33.156 33.281 1 45.22 681 ARG B N 1
ATOM 12158 C CA . ARG B 1 681 ? -18.609 33.281 32.938 1 45.22 681 ARG B CA 1
ATOM 12159 C C . ARG B 1 681 ? -17.734 32.719 34.062 1 45.22 681 ARG B C 1
ATOM 12161 O O . ARG B 1 681 ? -17.281 33.438 34.938 1 45.22 681 ARG B O 1
ATOM 12168 N N . LEU B 1 682 ? -18.016 31.531 34.594 1 45.78 682 LEU B N 1
ATOM 12169 C CA . LEU B 1 682 ? -17.062 30.984 35.531 1 45.78 682 LEU B CA 1
ATOM 12170 C C . LEU B 1 682 ? -15.656 30.953 34.969 1 45.78 682 LEU B C 1
ATOM 12172 O O . LEU B 1 682 ? -15.461 30.562 33.812 1 45.78 682 LEU B O 1
ATOM 12176 N N . PRO B 1 683 ? -14.742 31.828 35.562 1 41.75 683 PRO B N 1
ATOM 12177 C CA . PRO B 1 683 ? -13.359 31.75 35.094 1 41.75 683 PRO B CA 1
ATOM 12178 C C . PRO B 1 683 ? -12.914 30.312 34.812 1 41.75 683 PRO B C 1
ATOM 12180 O O . PRO B 1 683 ? -13.445 29.375 35.406 1 41.75 683 PRO B O 1
ATOM 12183 N N . LEU B 1 684 ? -12.398 30.078 33.688 1 43 684 LEU B N 1
ATOM 12184 C CA . LEU B 1 684 ? -11.703 28.812 33.438 1 43 684 LEU B CA 1
ATOM 12185 C C . LEU B 1 684 ? -11.102 28.281 34.75 1 43 684 LEU B C 1
ATOM 12187 O O . LEU B 1 684 ? -10.555 29.047 35.531 1 43 684 LEU B O 1
ATOM 12191 N N . PRO B 1 685 ? -11.711 27.359 35.5 1 35.78 685 PRO B N 1
ATOM 12192 C CA . PRO B 1 685 ? -10.914 27 36.688 1 35.78 685 PRO B CA 1
ATOM 12193 C C . PRO B 1 685 ? -9.43 27.281 36.5 1 35.78 685 PRO B C 1
ATOM 12195 O O . PRO B 1 685 ? -8.898 27.125 35.375 1 35.78 685 PRO B O 1
ATOM 12198 N N . GLU B 1 686 ? -8.961 28.281 37.25 1 35.91 686 GLU B N 1
ATOM 12199 C CA . GLU B 1 686 ? -7.574 28.734 37.219 1 35.91 686 GLU B CA 1
ATOM 12200 C C . GLU B 1 686 ? -6.66 27.672 36.625 1 35.91 686 GLU B C 1
ATOM 12202 O O . GLU B 1 686 ? -5.723 28 35.875 1 35.91 686 GLU B O 1
ATOM 12207 N N . ARG B 1 687 ? -6.812 26.484 37.125 1 31.84 687 ARG B N 1
ATOM 12208 C CA . ARG B 1 687 ? -5.836 25.406 36.906 1 31.84 687 ARG B CA 1
ATOM 12209 C C . ARG B 1 687 ? -5.984 24.797 35.531 1 31.84 687 ARG B C 1
ATOM 12211 O O . ARG B 1 687 ? -5.426 23.734 35.25 1 31.84 687 ARG B O 1
ATOM 12218 N N . PHE B 1 688 ? -6.879 24.906 34.812 1 38.38 688 PHE B N 1
ATOM 12219 C CA . PHE B 1 688 ? -6.902 24.375 33.469 1 38.38 688 PHE B CA 1
ATOM 12220 C C . PHE B 1 688 ? -5.746 24.922 32.656 1 38.38 688 PHE B C 1
ATOM 12222 O O . PHE B 1 688 ? -5.504 24.469 31.531 1 38.38 688 PHE B O 1
ATOM 12229 N N . THR B 1 689 ? -5.551 26.172 32.656 1 37.81 689 THR B N 1
ATOM 12230 C CA . THR B 1 689 ? -4.305 26.766 32.156 1 37.81 689 THR B CA 1
ATOM 12231 C C . THR B 1 689 ? -3.102 25.984 32.688 1 37.81 689 THR B C 1
ATOM 12233 O O . THR B 1 689 ? -1.993 26.109 32.156 1 37.81 689 THR B O 1
ATOM 12236 N N . SER B 1 690 ? -3.004 25.875 34 1 38 690 SER B N 1
ATOM 12237 C CA . SER B 1 690 ? -1.825 25.312 34.656 1 38 690 SER B CA 1
ATOM 12238 C C . SER B 1 690 ? -1.659 23.844 34.312 1 38 690 SER B C 1
ATOM 12240 O O . SER B 1 690 ? -2.625 23.172 33.938 1 38 690 SER B O 1
ATOM 12242 N N . ARG B 1 691 ? -0.465 23.203 34.406 1 45.19 691 ARG B N 1
ATOM 12243 C CA . ARG B 1 691 ? 0.234 21.953 34.156 1 45.19 691 ARG B CA 1
ATOM 12244 C C . ARG B 1 691 ? -0.596 20.75 34.625 1 45.19 691 ARG B C 1
ATOM 12246 O O . ARG B 1 691 ? -0.39 19.625 34.156 1 45.19 691 ARG B O 1
ATOM 12253 N N . ASP B 1 692 ? -1.6 20.859 35.781 1 52.28 692 ASP B N 1
ATOM 12254 C CA . ASP B 1 692 ? -2.121 19.594 36.281 1 52.28 692 ASP B CA 1
ATOM 12255 C C . ASP B 1 692 ? -3.609 19.703 36.594 1 52.28 692 ASP B C 1
ATOM 12257 O O . ASP B 1 692 ? -3.979 20.047 37.719 1 52.28 692 ASP B O 1
ATOM 12261 N N . PRO B 1 693 ? -4.672 19.875 35.531 1 59.56 693 PRO B N 1
ATOM 12262 C CA . PRO B 1 693 ? -6.09 19.828 35.906 1 59.56 693 PRO B CA 1
ATOM 12263 C C . PRO B 1 693 ? -6.426 18.625 36.781 1 59.56 693 PRO B C 1
ATOM 12265 O O . PRO B 1 693 ? -5.82 17.562 36.656 1 59.56 693 PRO B O 1
ATOM 12268 N N . ARG B 1 694 ? -7.156 18.844 37.906 1 67.44 694 ARG B N 1
ATOM 12269 C CA . ARG B 1 694 ? -7.559 17.75 38.781 1 67.44 694 ARG B CA 1
ATOM 12270 C C . ARG B 1 694 ? -8.547 16.828 38.094 1 67.44 694 ARG B C 1
ATOM 12272 O O . ARG B 1 694 ? -9.727 17.141 37.969 1 67.44 694 ARG B O 1
ATOM 12279 N N . VAL B 1 695 ? -8.258 16.031 37.281 1 80.5 695 VAL B N 1
ATOM 12280 C CA . VAL B 1 695 ? -9.062 15 36.656 1 80.5 695 VAL B CA 1
ATOM 12281 C C . VAL B 1 695 ? -9.438 13.93 37.656 1 80.5 695 VAL B C 1
ATOM 12283 O O . VAL B 1 695 ? -8.555 13.312 38.281 1 80.5 695 VAL B O 1
ATOM 12286 N N . THR B 1 696 ? -10.75 13.852 38 1 82.31 696 THR B N 1
ATOM 12287 C CA . THR B 1 696 ? -11.258 12.867 38.938 1 82.31 696 THR B CA 1
ATOM 12288 C C . THR B 1 696 ? -11.5 11.523 38.25 1 82.31 696 THR B C 1
ATOM 12290 O O . THR B 1 696 ? -11.383 11.422 37.031 1 82.31 696 THR B O 1
ATOM 12293 N N . LYS B 1 697 ? -11.773 10.547 39.031 1 81.5 697 LYS B N 1
ATOM 12294 C CA . LYS B 1 697 ? -12.086 9.219 38.531 1 81.5 697 LYS B CA 1
ATOM 12295 C C . LYS B 1 697 ? -13.383 9.219 37.719 1 81.5 697 LYS B C 1
ATOM 12297 O O . LYS B 1 697 ? -13.539 8.445 36.781 1 81.5 697 LYS B O 1
ATOM 12302 N N . GLU B 1 698 ? -14.234 10.07 38.094 1 83.69 698 GLU B N 1
ATOM 12303 C CA . GLU B 1 698 ? -15.5 10.172 37.375 1 83.69 698 GLU B CA 1
ATOM 12304 C C . GLU B 1 698 ? -15.297 10.719 35.969 1 83.69 698 GLU B C 1
ATOM 12306 O O . GLU B 1 698 ? -15.961 10.281 35.031 1 83.69 698 GLU B O 1
ATOM 12311 N N . HIS B 1 699 ? -14.383 11.648 35.844 1 87.44 699 HIS B N 1
ATOM 12312 C CA . HIS B 1 699 ? -14.078 12.195 34.531 1 87.44 699 HIS B CA 1
ATOM 12313 C C . HIS B 1 699 ? -13.531 11.117 33.594 1 87.44 699 HIS B C 1
ATOM 12315 O O . HIS B 1 699 ? -13.883 11.078 32.438 1 87.44 699 HIS B O 1
ATOM 12321 N N . VAL B 1 700 ? -12.734 10.281 34.156 1 83.38 700 VAL B N 1
ATOM 12322 C CA . VAL B 1 700 ? -12.109 9.219 33.375 1 83.38 700 VAL B CA 1
ATOM 12323 C C . VAL B 1 700 ? -13.164 8.211 32.938 1 83.38 700 VAL B C 1
ATOM 12325 O O . VAL B 1 700 ? -13.133 7.723 31.812 1 83.38 700 VAL B O 1
ATOM 12328 N N . TYR B 1 701 ? -13.992 7.977 33.844 1 82.88 701 TYR B N 1
ATOM 12329 C CA . TYR B 1 701 ? -15.078 7.055 33.531 1 82.88 701 TYR B CA 1
ATOM 12330 C C . TYR B 1 701 ? -15.953 7.609 32.406 1 82.88 701 TYR B C 1
ATOM 12332 O O . TYR B 1 701 ? -16.297 6.895 31.469 1 82.88 701 TYR B O 1
ATOM 12340 N N . LEU B 1 702 ? -16.297 8.852 32.5 1 86.38 702 LEU B N 1
ATOM 12341 C CA . LEU B 1 702 ? -17.172 9.477 31.5 1 86.38 702 LEU B CA 1
ATOM 12342 C C . LEU B 1 702 ? -16.484 9.523 30.141 1 86.38 702 LEU B C 1
ATOM 12344 O O . LEU B 1 702 ? -17.125 9.344 29.109 1 86.38 702 LEU B O 1
ATOM 12348 N N . GLU B 1 703 ? -15.258 9.828 30.172 1 85.44 703 GLU B N 1
ATOM 12349 C CA . GLU B 1 703 ? -14.5 9.867 28.922 1 85.44 703 GLU B CA 1
ATOM 12350 C C . GLU B 1 703 ? -14.484 8.5 28.25 1 85.44 703 GLU B C 1
ATOM 12352 O O . GLU B 1 703 ? -14.602 8.406 27.031 1 85.44 703 GLU B O 1
ATOM 12357 N N . HIS B 1 704 ? -14.289 7.48 28.969 1 79.62 704 HIS B N 1
ATOM 12358 C CA . HIS B 1 704 ? -14.328 6.125 28.422 1 79.62 704 HIS B CA 1
ATOM 12359 C C . HIS B 1 704 ? -15.711 5.793 27.875 1 79.62 704 HIS B C 1
ATOM 12361 O O . HIS B 1 704 ? -15.828 5.184 26.797 1 79.62 704 HIS B O 1
ATOM 12367 N N . ALA B 1 705 ? -16.688 6.203 28.609 1 81.69 705 ALA B N 1
ATOM 12368 C CA . ALA B 1 705 ? -18.062 5.957 28.188 1 81.69 705 ALA B CA 1
ATOM 12369 C C . ALA B 1 705 ? -18.359 6.688 26.891 1 81.69 705 ALA B C 1
ATOM 12371 O O . ALA B 1 705 ? -19.125 6.191 26.047 1 81.69 705 ALA B O 1
ATOM 12372 N N . MET B 1 706 ? -17.797 7.82 26.734 1 87.06 706 MET B N 1
ATOM 12373 C CA . MET B 1 706 ? -18 8.594 25.516 1 87.06 706 MET B CA 1
ATOM 12374 C C . MET B 1 706 ? -17.406 7.875 24.312 1 87.06 706 MET B C 1
ATOM 12376 O O . MET B 1 706 ? -17.969 7.906 23.219 1 87.06 706 MET B O 1
ATOM 12380 N N . ARG B 1 707 ? -16.328 7.215 24.469 1 80 707 ARG B N 1
ATOM 12381 C CA . ARG B 1 707 ? -15.656 6.52 23.375 1 80 707 ARG B CA 1
ATOM 12382 C C . ARG B 1 707 ? -16.438 5.293 22.938 1 80 707 ARG B C 1
ATOM 12384 O O . ARG B 1 707 ? -16.422 4.926 21.766 1 80 707 ARG B O 1
ATOM 12391 N N . VAL B 1 708 ? -17.188 4.738 23.859 1 78 708 VAL B N 1
ATOM 12392 C CA . VAL B 1 708 ? -17.891 3.502 23.547 1 78 708 VAL B CA 1
ATOM 12393 C C . VAL B 1 708 ? -19.375 3.781 23.375 1 78 708 VAL B C 1
ATOM 12395 O O . VAL B 1 708 ? -20.188 2.854 23.328 1 78 708 VAL B O 1
ATOM 12398 N N . TYR B 1 709 ? -19.719 5.008 23.297 1 82.56 709 TYR B N 1
ATOM 12399 C CA . TYR B 1 709 ? -21.125 5.395 23.297 1 82.56 709 TYR B CA 1
ATOM 12400 C C . TYR B 1 709 ? -21.875 4.699 22.156 1 82.56 709 TYR B C 1
ATOM 12402 O O . TYR B 1 709 ? -22.922 4.078 22.391 1 82.56 709 TYR B O 1
ATOM 12410 N N . HIS B 1 710 ? -21.391 4.785 20.953 1 81.38 710 HIS B N 1
ATOM 12411 C CA . HIS B 1 710 ? -22.094 4.262 19.797 1 81.38 710 HIS B CA 1
ATOM 12412 C C . HIS B 1 710 ? -22.125 2.736 19.797 1 81.38 710 HIS B C 1
ATOM 12414 O O . HIS B 1 710 ? -23.047 2.121 19.281 1 81.38 710 HIS B O 1
ATOM 12420 N N . HIS B 1 711 ? -21.156 2.254 20.406 1 74.12 711 HIS B N 1
ATOM 12421 C CA . HIS B 1 711 ? -21.125 0.8 20.516 1 74.12 711 HIS B CA 1
ATOM 12422 C C . HIS B 1 711 ? -22.203 0.301 21.469 1 74.12 711 HIS B C 1
ATOM 12424 O O . HIS B 1 711 ? -22.75 -0.793 21.297 1 74.12 711 HIS B O 1
ATOM 12430 N N . CYS B 1 712 ? -22.438 1.188 22.453 1 73.94 712 CYS B N 1
ATOM 12431 C CA . CYS B 1 712 ? -23.391 0.799 23.484 1 73.94 712 CYS B CA 1
ATOM 12432 C C . CYS B 1 712 ? -24.797 1.243 23.109 1 73.94 712 CYS B C 1
ATOM 12434 O O . CYS B 1 712 ? -25.781 0.604 23.5 1 73.94 712 CYS B O 1
ATOM 12436 N N . HIS B 1 713 ? -24.656 2.352 22.453 1 75.38 713 HIS B N 1
ATOM 12437 C CA . HIS B 1 713 ? -25.938 2.918 22.031 1 75.38 713 HIS B CA 1
ATOM 12438 C C . HIS B 1 713 ? -26.172 2.686 20.547 1 75.38 713 HIS B C 1
ATOM 12440 O O . HIS B 1 713 ? -25.484 3.273 19.703 1 75.38 713 HIS B O 1
ATOM 12446 N N . ASN B 1 714 ? -27.031 1.936 19.984 1 76.38 714 ASN B N 1
ATOM 12447 C CA . ASN B 1 714 ? -27.422 1.678 18.609 1 76.38 714 ASN B CA 1
ATOM 12448 C C . ASN B 1 714 ? -26.203 1.347 17.734 1 76.38 714 ASN B C 1
ATOM 12450 O O . ASN B 1 714 ? -25.891 2.08 16.797 1 76.38 714 ASN B O 1
ATOM 12454 N N . PRO B 1 715 ? -25.422 0.381 17.906 1 73.5 715 PRO B N 1
ATOM 12455 C CA . PRO B 1 715 ? -24.172 0.045 17.219 1 73.5 715 PRO B CA 1
ATOM 12456 C C . PRO B 1 715 ? -24.312 0.01 15.703 1 73.5 715 PRO B C 1
ATOM 12458 O O . PRO B 1 715 ? -23.375 0.333 14.984 1 73.5 715 PRO B O 1
ATOM 12461 N N . HIS B 1 716 ? -25.422 -0.246 15.211 1 79.81 716 HIS B N 1
ATOM 12462 C CA . HIS B 1 716 ? -25.531 -0.401 13.766 1 79.81 716 HIS B CA 1
ATOM 12463 C C . HIS B 1 716 ? -26.438 0.663 13.164 1 79.81 716 HIS B C 1
ATOM 12465 O O . HIS B 1 716 ? -26.75 0.62 11.969 1 79.81 716 HIS B O 1
ATOM 12471 N N . ARG B 1 717 ? -26.875 1.562 14.031 1 82.12 717 ARG B N 1
ATOM 12472 C CA . ARG B 1 717 ? -27.734 2.656 13.586 1 82.12 717 ARG B CA 1
ATOM 12473 C C . ARG B 1 717 ? -27.359 3.959 14.281 1 82.12 717 ARG B C 1
ATOM 12475 O O . ARG B 1 717 ? -28.172 4.516 15.039 1 82.12 717 ARG B O 1
ATOM 12482 N N . ARG B 1 718 ? -26.281 4.461 13.875 1 84.81 718 ARG B N 1
ATOM 12483 C CA . ARG B 1 718 ? -25.734 5.641 14.531 1 84.81 718 ARG B CA 1
ATOM 12484 C C . ARG B 1 718 ? -26.594 6.867 14.289 1 84.81 718 ARG B C 1
ATOM 12486 O O . ARG B 1 718 ? -26.625 7.789 15.102 1 84.81 718 ARG B O 1
ATOM 12493 N N . TYR B 1 719 ? -27.344 6.887 13.203 1 83.19 719 TYR B N 1
ATOM 12494 C CA . TYR B 1 719 ? -28.141 8.055 12.844 1 83.19 719 TYR B CA 1
ATOM 12495 C C . TYR B 1 719 ? -29.25 8.289 13.867 1 83.19 719 TYR B C 1
ATOM 12497 O O . TYR B 1 719 ? -29.75 9.406 13.992 1 83.19 719 TYR B O 1
ATOM 12505 N N . LEU B 1 720 ? -29.578 7.297 14.672 1 82.31 720 LEU B N 1
ATOM 12506 C CA . LEU B 1 720 ? -30.625 7.426 15.672 1 82.31 720 LEU B CA 1
ATOM 12507 C C . LEU B 1 720 ? -30.188 8.352 16.797 1 82.31 720 LEU B C 1
ATOM 12509 O O . LEU B 1 720 ? -31.031 9.008 17.438 1 82.31 720 LEU B O 1
ATOM 12513 N N . SER B 1 721 ? -28.922 8.43 16.984 1 85.38 721 SER B N 1
ATOM 12514 C CA . SER B 1 721 ? -28.406 9.297 18.047 1 85.38 721 SER B CA 1
ATOM 12515 C C . SER B 1 721 ? -28.469 10.766 17.625 1 85.38 721 SER B C 1
ATOM 12517 O O . SER B 1 721 ? -28.391 11.664 18.469 1 85.38 721 SER B O 1
ATOM 12519 N N . SER B 1 722 ? -28.625 11.016 16.359 1 86.75 722 SER B N 1
ATOM 12520 C CA . SER B 1 722 ? -28.656 12.391 15.852 1 86.75 722 SER B CA 1
ATOM 12521 C C . SER B 1 722 ? -30.078 12.906 15.758 1 86.75 722 SER B C 1
ATOM 12523 O O . SER B 1 722 ? -30.312 14.047 15.352 1 86.75 722 SER B O 1
ATOM 12525 N N . ARG B 1 723 ? -31.062 12.148 16.266 1 86.12 723 ARG B N 1
ATOM 12526 C CA . ARG B 1 723 ? -32.469 12.516 16.188 1 86.12 723 ARG B CA 1
ATOM 12527 C C . ARG B 1 723 ? -33 13.016 17.531 1 86.12 723 ARG B C 1
ATOM 12529 O O . ARG B 1 723 ? -32.406 12.695 18.578 1 86.12 723 ARG B O 1
ATOM 12536 N N . PRO B 1 724 ? -34 13.844 17.422 1 85.94 724 PRO B N 1
ATOM 12537 C CA . PRO B 1 724 ? -34.531 14.375 18.672 1 85.94 724 PRO B CA 1
ATOM 12538 C C . PRO B 1 724 ? -35.062 13.281 19.609 1 85.94 724 PRO B C 1
ATOM 12540 O O . PRO B 1 724 ? -35.094 13.469 20.828 1 85.94 724 PRO B O 1
ATOM 12543 N N . GLY B 1 725 ? -35.375 12.164 19.016 1 84.25 725 GLY B N 1
ATOM 12544 C CA . GLY B 1 725 ? -35.844 11.055 19.812 1 84.25 725 GLY B CA 1
ATOM 12545 C C . GLY B 1 725 ? -34.844 10.57 20.844 1 84.25 725 GLY B C 1
ATOM 12546 O O . GLY B 1 725 ? -35.219 10.039 21.891 1 84.25 725 GLY B O 1
ATOM 12547 N N . ALA B 1 726 ? -33.625 10.75 20.594 1 86.81 726 ALA B N 1
ATOM 12548 C CA . ALA B 1 726 ? -32.562 10.336 21.516 1 86.81 726 ALA B CA 1
ATOM 12549 C C . ALA B 1 726 ? -32.625 11.156 22.812 1 86.81 726 ALA B C 1
ATOM 12551 O O . ALA B 1 726 ? -32.25 10.656 23.875 1 86.81 726 ALA B O 1
ATOM 12552 N N . VAL B 1 727 ? -33.031 12.414 22.688 1 89.31 727 VAL B N 1
ATOM 12553 C CA . VAL B 1 727 ? -33.156 13.289 23.844 1 89.31 727 VAL B CA 1
ATOM 12554 C C . VAL B 1 727 ? -34.375 12.914 24.672 1 89.31 727 VAL B C 1
ATOM 12556 O O . VAL B 1 727 ? -34.344 12.953 25.891 1 89.31 727 VAL B O 1
ATOM 12559 N N . ASP B 1 728 ? -35.438 12.531 24 1 84.69 728 ASP B N 1
ATOM 12560 C CA . ASP B 1 728 ? -36.688 12.156 24.672 1 84.69 728 ASP B CA 1
ATOM 12561 C C . ASP B 1 728 ? -36.469 10.914 25.531 1 84.69 728 ASP B C 1
ATOM 12563 O O . ASP B 1 728 ? -37.125 10.766 26.578 1 84.69 728 ASP B O 1
ATOM 12567 N N . GLU B 1 729 ? -35.625 10.109 25.109 1 82.12 729 GLU B N 1
ATOM 12568 C CA . GLU B 1 729 ? -35.375 8.859 25.828 1 82.12 729 GLU B CA 1
ATOM 12569 C C . GLU B 1 729 ? -34.656 9.117 27.141 1 82.12 729 GLU B C 1
ATOM 12571 O O . GLU B 1 729 ? -34.688 8.273 28.047 1 82.12 729 GLU B O 1
ATOM 12576 N N . LEU B 1 730 ? -34.062 10.305 27.312 1 86.75 730 LEU B N 1
ATOM 12577 C CA . LEU B 1 730 ? -33.281 10.617 28.516 1 86.75 730 LEU B CA 1
ATOM 12578 C C . LEU B 1 730 ? -34.219 11.055 29.656 1 86.75 730 LEU B C 1
ATOM 12580 O O . LEU B 1 730 ? -33.781 11.148 30.812 1 86.75 730 LEU B O 1
ATOM 12584 N N . GLU B 1 731 ? -35.5 11.203 29.547 1 79.12 731 GLU B N 1
ATOM 12585 C CA . GLU B 1 731 ? -36.5 11.547 30.562 1 79.12 731 GLU B CA 1
ATOM 12586 C C . GLU B 1 731 ? -36.031 12.688 31.453 1 79.12 731 GLU B C 1
ATOM 12588 O O . GLU B 1 731 ? -35.938 12.555 32.688 1 79.12 731 GLU B O 1
ATOM 12593 N N . LEU B 1 732 ? -35.688 13.773 30.828 1 80.25 732 LEU B N 1
ATOM 12594 C CA . LEU B 1 732 ? -35.125 14.906 31.547 1 80.25 732 LEU B CA 1
ATOM 12595 C C . LEU B 1 732 ? -36.219 15.852 32.031 1 80.25 732 LEU B C 1
ATOM 12597 O O . LEU B 1 732 ? -35.938 16.953 32.5 1 80.25 732 LEU B O 1
ATOM 12601 N N . ASP B 1 733 ? -37.469 15.523 32 1 74.56 733 ASP B N 1
ATOM 12602 C CA . ASP B 1 733 ? -38.594 16.391 32.344 1 74.56 733 ASP B CA 1
ATOM 12603 C C . ASP B 1 733 ? -38.531 16.844 33.812 1 74.56 733 ASP B C 1
ATOM 12605 O O . ASP B 1 733 ? -38.875 17.984 34.125 1 74.56 733 ASP B O 1
ATOM 12609 N N . ASP B 1 734 ? -38.125 16.016 34.656 1 68.75 734 ASP B N 1
ATOM 12610 C CA . ASP B 1 734 ? -38.062 16.359 36.062 1 68.75 734 ASP B CA 1
ATOM 12611 C C . ASP B 1 734 ? -37.031 17.453 36.344 1 68.75 734 ASP B C 1
ATOM 12613 O O . ASP B 1 734 ? -37.25 18.359 37.125 1 68.75 734 ASP B O 1
ATOM 12617 N N . ILE B 1 735 ? -35.969 17.344 35.562 1 70.94 735 ILE B N 1
ATOM 12618 C CA . ILE B 1 735 ? -34.875 18.297 35.781 1 70.94 735 ILE B CA 1
ATOM 12619 C C . ILE B 1 735 ? -35.25 19.641 35.156 1 70.94 735 ILE B C 1
ATOM 12621 O O . ILE B 1 735 ? -34.938 20.688 35.719 1 70.94 735 ILE B O 1
ATOM 12625 N N . LEU B 1 736 ? -36 19.625 34.062 1 71.88 736 LEU B N 1
ATOM 12626 C CA . LEU B 1 736 ? -36.375 20.844 33.344 1 71.88 736 LEU B CA 1
ATOM 12627 C C . LEU B 1 736 ? -37.469 21.609 34.062 1 71.88 736 LEU B C 1
ATOM 12629 O O . LEU B 1 736 ? -37.531 22.828 33.969 1 71.88 736 LEU B O 1
ATOM 12633 N N . GLN B 1 737 ? -38.344 20.953 34.625 1 62.34 737 GLN B N 1
ATOM 12634 C CA . GLN B 1 737 ? -39.438 21.609 35.344 1 62.34 737 GLN B CA 1
ATOM 12635 C C . GLN B 1 737 ? -38.906 22.344 36.594 1 62.34 737 GLN B C 1
ATOM 12637 O O . GLN B 1 737 ? -39.438 23.422 36.938 1 62.34 737 GLN B O 1
ATOM 12642 N N . GLU B 1 738 ? -37.969 21.797 37.094 1 59.31 738 GLU B N 1
ATOM 12643 C CA . GLU B 1 738 ? -37.438 22.422 38.312 1 59.31 738 GLU B CA 1
ATOM 12644 C C . GLU B 1 738 ? -36.531 23.609 37.969 1 59.31 738 GLU B C 1
ATOM 12646 O O . GLU B 1 738 ? -36.344 24.516 38.781 1 59.31 738 GLU B O 1
ATOM 12651 N N . HIS B 1 739 ? -35.938 23.656 36.688 1 54.81 739 HIS B N 1
ATOM 12652 C CA . HIS B 1 739 ? -35 24.703 36.344 1 54.81 739 HIS B CA 1
ATOM 12653 C C . HIS B 1 739 ? -35.281 25.25 34.938 1 54.81 739 HIS B C 1
ATOM 12655 O O . HIS B 1 739 ? -34.781 24.719 33.969 1 54.81 739 HIS B O 1
ATOM 12661 N N . PRO B 1 740 ? -36.188 26.297 34.688 1 46 740 PRO B N 1
ATOM 12662 C CA . PRO B 1 740 ? -36.594 26.766 33.375 1 46 740 PRO B CA 1
ATOM 12663 C C . PRO B 1 740 ? -35.469 27.359 32.562 1 46 740 PRO B C 1
ATOM 12665 O O . PRO B 1 740 ? -34.438 27.766 33.125 1 46 740 PRO B O 1
ATOM 12668 N N . THR B 1 741 ? -35.469 27.469 31.094 1 48.78 741 THR B N 1
ATOM 12669 C CA . THR B 1 741 ? -34.594 27.656 29.922 1 48.78 741 THR B CA 1
ATOM 12670 C C . THR B 1 741 ? -34.031 29.062 29.906 1 48.78 741 THR B C 1
ATOM 12672 O O . THR B 1 741 ? -34.75 30.047 30.094 1 48.78 741 THR B O 1
ATOM 12675 N N . THR B 1 742 ? -32.75 29.344 30.25 1 42.31 742 THR B N 1
ATOM 12676 C CA . THR B 1 742 ? -32.188 30.641 29.891 1 42.31 742 THR B CA 1
ATOM 12677 C C . THR B 1 742 ? -31.547 30.594 28.516 1 42.31 742 THR B C 1
ATOM 12679 O O . THR B 1 742 ? -31.125 29.531 28.047 1 42.31 742 THR B O 1
ATOM 12682 N N . ASN B 1 743 ? -31.578 31.609 27.5 1 37.19 743 ASN B N 1
ATOM 12683 C CA . ASN B 1 743 ? -31.219 31.828 26.094 1 37.19 743 ASN B CA 1
ATOM 12684 C C . ASN B 1 743 ? -29.719 31.812 25.891 1 37.19 743 ASN B C 1
ATOM 12686 O O . ASN B 1 743 ? -29.062 32.844 25.969 1 37.19 743 ASN B O 1
ATOM 12690 N N . GLY B 1 744 ? -28.812 30.906 26.219 1 38.81 744 GLY B N 1
ATOM 12691 C CA . GLY B 1 744 ? -27.391 30.938 25.906 1 38.81 744 GLY B CA 1
ATOM 12692 C C . GLY B 1 744 ? -27.078 30.453 24.516 1 38.81 744 GLY B C 1
ATOM 12693 O O . GLY B 1 744 ? -25.969 29.984 24.25 1 38.81 744 GLY B O 1
ATOM 12694 N N . VAL B 1 745 ? -27.906 30.281 23.5 1 43.88 745 VAL B N 1
ATOM 12695 C CA . VAL B 1 745 ? -27.719 29.766 22.156 1 43.88 745 VAL B CA 1
ATOM 12696 C C . VAL B 1 745 ? -27.344 30.922 21.219 1 43.88 745 VAL B C 1
ATOM 12698 O O . VAL B 1 745 ? -28.031 31.938 21.172 1 43.88 745 VAL B O 1
ATOM 12701 N N . HIS B 1 746 ? -26 31.141 20.75 1 43.72 746 HIS B N 1
ATOM 12702 C CA . HIS B 1 746 ? -25.641 32.156 19.766 1 43.72 746 HIS B CA 1
ATOM 12703 C C . HIS B 1 746 ? -25.469 31.516 18.375 1 43.72 746 HIS B C 1
ATOM 12705 O O . HIS B 1 746 ? -24.891 30.438 18.234 1 43.72 746 HIS B O 1
ATOM 12711 N N . GLU B 1 747 ? -26.25 31.922 17.422 1 45.06 747 GLU B N 1
ATOM 12712 C CA . GLU B 1 747 ? -25.984 31.578 16.016 1 45.06 747 GLU B CA 1
ATOM 12713 C C . GLU B 1 747 ? -24.828 32.406 15.461 1 45.06 747 GLU B C 1
ATOM 12715 O O . GLU B 1 747 ? -24.797 33.625 15.617 1 45.06 747 GLU B O 1
ATOM 12720 N N . ALA B 1 748 ? -23.812 31.906 15.141 1 45.12 748 ALA B N 1
ATOM 12721 C CA . ALA B 1 748 ? -22.703 32.625 14.531 1 45.12 748 ALA B CA 1
ATOM 12722 C C . ALA B 1 748 ? -23.141 33.375 13.273 1 45.12 748 ALA B C 1
ATOM 12724 O O . ALA B 1 748 ? -23.719 32.75 12.367 1 45.12 748 ALA B O 1
ATOM 12725 N N . SER B 1 749 ? -23.562 34.75 13.297 1 37.69 749 SER B N 1
ATOM 12726 C CA . SER B 1 749 ? -24.047 35.625 12.219 1 37.69 749 SER B CA 1
ATOM 12727 C C . SER B 1 749 ? -23.016 35.719 11.094 1 37.69 749 SER B C 1
ATOM 12729 O O . SER B 1 749 ? -21.812 35.812 11.352 1 37.69 749 SER B O 1
ATOM 12731 N N . ASN B 1 750 ? -23.438 35.406 9.953 1 37.22 750 ASN B N 1
ATOM 12732 C CA . ASN B 1 750 ? -22.734 35.906 8.781 1 37.22 750 ASN B CA 1
ATOM 12733 C C . ASN B 1 750 ? -22.703 37.438 8.742 1 37.22 750 ASN B C 1
ATOM 12735 O O . ASN B 1 750 ? -23.688 38.094 9.086 1 37.22 750 ASN B O 1
ATOM 12739 N N . GLY B 1 751 ? -21.812 38.219 8.883 1 32.31 751 GLY B N 1
ATOM 12740 C CA . GLY B 1 751 ? -21.656 39.656 8.766 1 32.31 751 GLY B CA 1
ATOM 12741 C C . GLY B 1 751 ? -22.547 40.281 7.703 1 32.31 751 GLY B C 1
ATOM 12742 O O . GLY B 1 751 ? -22.297 41.375 7.23 1 32.31 751 GLY B O 1
ATOM 12743 N N . THR B 1 752 ? -23.5 39.719 7.07 1 31.08 752 THR B N 1
ATOM 12744 C CA . THR B 1 752 ? -24.172 40.656 6.176 1 31.08 752 THR B CA 1
ATOM 12745 C C . THR B 1 752 ? -25.031 41.625 6.969 1 31.08 752 THR B C 1
ATOM 12747 O O . THR B 1 752 ? -25.719 41.25 7.906 1 31.08 752 THR B O 1
ATOM 12750 N N . ASN B 1 753 ? -24.797 43.031 6.879 1 27.36 753 ASN B N 1
ATOM 12751 C CA . ASN B 1 753 ? -25.391 44.312 7.305 1 27.36 753 ASN B CA 1
ATOM 12752 C C . ASN B 1 753 ? -26.875 44.344 7.012 1 27.36 753 ASN B C 1
ATOM 12754 O O . ASN B 1 753 ? -27.328 45.156 6.203 1 27.36 753 ASN B O 1
ATOM 12758 N N . 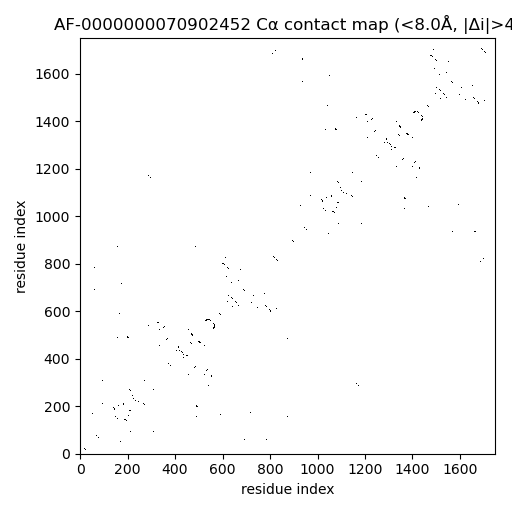ASP B 1 754 ? -27.672 43.406 6.832 1 28.73 754 ASP B N 1
ATOM 12759 C CA . ASP B 1 754 ? -29 43.938 6.535 1 28.73 754 ASP B CA 1
ATOM 12760 C C . ASP B 1 754 ? -29.609 44.625 7.754 1 28.73 754 ASP B C 1
ATOM 12762 O O . ASP B 1 754 ? -29.984 43.969 8.727 1 28.73 754 ASP B O 1
ATOM 12766 N N . SER B 1 755 ? -29.172 45.906 8.047 1 27.11 755 SER B N 1
ATOM 12767 C CA . SER B 1 755 ? -29.625 46.906 9 1 27.11 755 SER B CA 1
ATOM 12768 C C . SER B 1 755 ? -31.141 47.094 8.938 1 27.11 755 SER B C 1
ATOM 12770 O O . SER B 1 755 ? -31.719 47.844 9.711 1 27.11 755 SER B O 1
ATOM 12772 N N . LYS B 1 756 ? -31.812 46.938 7.816 1 30.33 756 LYS B N 1
ATOM 12773 C CA . LYS B 1 756 ? -32.906 47.906 7.68 1 30.33 756 LYS B CA 1
ATOM 12774 C C . LYS B 1 756 ? -34.031 47.594 8.672 1 30.33 756 LYS B C 1
ATOM 12776 O O . LYS B 1 756 ? -34.812 48.469 9.031 1 30.33 756 LYS B O 1
ATOM 12781 N N . ASN B 1 757 ? -34.469 46.375 8.789 1 24.08 757 ASN B N 1
ATOM 12782 C CA . ASN B 1 757 ? -35.906 46.406 9.109 1 24.08 757 ASN B CA 1
ATOM 12783 C C . ASN B 1 757 ? -36.125 46.531 10.617 1 24.08 757 ASN B C 1
ATOM 12785 O O . ASN B 1 757 ? -36.625 45.594 11.242 1 24.08 757 ASN B O 1
ATOM 12789 N N . LYS B 1 758 ? -35.125 47.031 11.414 1 28.06 758 LYS B N 1
ATOM 12790 C CA . LYS B 1 758 ? -35.531 47.094 12.812 1 28.06 758 LYS B CA 1
ATOM 12791 C C . LYS B 1 758 ? -36.531 48.219 13.039 1 28.06 758 LYS B C 1
ATOM 12793 O O . LYS B 1 758 ? -36.344 49.062 13.914 1 28.06 758 LYS B O 1
ATOM 12798 N N . GLU B 1 759 ? -37.219 48.688 12.047 1 22.73 759 GLU B N 1
ATOM 12799 C CA . GLU B 1 759 ? -37.906 49.906 12.492 1 22.73 759 GLU B CA 1
ATOM 12800 C C . GLU B 1 759 ? -38.719 49.656 13.75 1 22.73 759 GLU B C 1
ATOM 12802 O O . GLU B 1 759 ? -38.688 50.438 14.688 1 22.73 759 GLU B O 1
ATOM 12807 N N . ILE B 1 760 ? -39.906 49 13.633 1 22.22 760 ILE B N 1
ATOM 12808 C CA . ILE B 1 760 ? -41.094 49.688 14.086 1 22.22 760 ILE B CA 1
ATOM 12809 C C . ILE B 1 760 ? -41.312 49.469 15.578 1 22.22 760 ILE B C 1
ATOM 12811 O O . ILE B 1 760 ? -41.938 50.25 16.266 1 22.22 760 ILE B O 1
ATOM 12815 N N . GLN B 1 761 ? -41.219 48.219 16.219 1 22.45 761 GLN B N 1
ATOM 12816 C CA . GLN B 1 761 ? -42.344 48.156 17.141 1 22.45 761 GLN B CA 1
ATOM 12817 C C . GLN B 1 761 ? -42.156 49.125 18.312 1 22.45 761 GLN B C 1
ATOM 12819 O O . GLN B 1 761 ? -41.031 49.5 18.641 1 22.45 761 GLN B O 1
ATOM 12824 N N . GLU B 1 762 ? -43.281 49.344 19.25 1 24.27 762 GLU B N 1
ATOM 12825 C CA . GLU B 1 762 ? -43.906 50.281 20.188 1 24.27 762 GLU B CA 1
ATOM 12826 C C . GLU B 1 762 ? -43.156 50.344 21.5 1 24.27 762 GLU B C 1
ATOM 12828 O O . GLU B 1 762 ? -42.625 49.344 21.969 1 24.27 762 GLU B O 1
ATOM 12833 N N . SER B 1 763 ? -42.75 51.531 21.938 1 23.5 763 SER B N 1
ATOM 12834 C CA . SER B 1 763 ? -42.125 52.188 23.078 1 23.5 763 SER B CA 1
ATOM 12835 C C . SER B 1 763 ? -42.875 51.844 24.375 1 23.5 763 SER B C 1
ATOM 12837 O O . SER B 1 763 ? -43.094 52.719 25.203 1 23.5 763 SER B O 1
ATOM 12839 N N . SER B 1 764 ? -43.594 50.688 24.547 1 24.23 764 SER B N 1
ATOM 12840 C CA . SER B 1 764 ? -44.406 50.781 25.75 1 24.23 764 SER B CA 1
ATOM 12841 C C . SER B 1 764 ? -43.562 51.156 26.969 1 24.23 764 SER B C 1
ATOM 12843 O O . SER B 1 764 ? -42.344 50.906 26.969 1 24.23 764 SER B O 1
ATOM 12845 N N . GLU B 1 765 ? -44.156 51.75 28.047 1 26.14 765 GLU B N 1
ATOM 12846 C CA . GLU B 1 765 ? -43.938 52.5 29.297 1 26.14 765 GLU B CA 1
ATOM 12847 C C . GLU B 1 765 ? -43.094 51.688 30.266 1 26.14 765 GLU B C 1
ATOM 12849 O O . GLU B 1 765 ? -43.281 50.469 30.406 1 26.14 765 GLU B O 1
ATOM 12854 N N . SER B 1 766 ? -41.938 52.219 30.672 1 26.58 766 SER B N 1
ATOM 12855 C CA . SER B 1 766 ? -40.781 51.875 31.516 1 26.58 766 SER B CA 1
ATOM 12856 C C . SER B 1 766 ? -41.219 51.656 32.969 1 26.58 766 SER B C 1
ATOM 12858 O O . SER B 1 766 ? -40.969 52.5 33.844 1 26.58 766 SER B O 1
ATOM 12860 N N . THR B 1 767 ? -42.469 51.125 33.281 1 29.73 767 THR B N 1
ATOM 12861 C CA . THR B 1 767 ? -42.688 51.094 34.719 1 29.73 767 THR B CA 1
ATOM 12862 C C . THR B 1 767 ? -41.562 50.312 35.406 1 29.73 767 THR B C 1
ATOM 12864 O O . THR B 1 767 ? -41.219 49.219 35 1 29.73 767 THR B O 1
ATOM 12867 N N . LYS B 1 768 ? -40.844 51 36.344 1 35.75 768 LYS B N 1
ATOM 12868 C CA . LYS B 1 768 ? -39.688 50.688 37.188 1 35.75 768 LYS B CA 1
ATOM 12869 C C . LYS B 1 768 ? -39.969 49.469 38.062 1 35.75 768 LYS B C 1
ATOM 12871 O O . LYS B 1 768 ? -40.719 49.562 39.062 1 35.75 768 LYS B O 1
ATOM 12876 N N . PRO B 1 769 ? -40.281 48.281 37.469 1 29.97 769 PRO B N 1
ATOM 12877 C CA . PRO B 1 769 ? -40.688 47.281 38.469 1 29.97 769 PRO B CA 1
ATOM 12878 C C . PRO B 1 769 ? -39.688 47.219 39.656 1 29.97 769 PRO B C 1
ATOM 12880 O O . PRO B 1 769 ? -38.531 47.594 39.5 1 29.97 769 PRO B O 1
ATOM 12883 N N . GLU B 1 770 ? -40.156 47.031 40.969 1 31.27 770 GLU B N 1
ATOM 12884 C CA . GLU B 1 770 ? -39.656 46.812 42.312 1 31.27 770 GLU B CA 1
ATOM 12885 C C . GLU B 1 770 ? -38.406 45.906 42.281 1 31.27 770 GLU B C 1
ATOM 12887 O O . GLU B 1 770 ? -38.219 45.156 41.344 1 31.27 770 GLU B O 1
ATOM 12892 N N . HIS B 1 771 ? -37.5 46.156 43.375 1 31.72 771 HIS B N 1
ATOM 12893 C CA . HIS B 1 771 ? -36.25 45.5 43.75 1 31.72 771 HIS B CA 1
ATOM 12894 C C . HIS B 1 771 ? -36.406 43.969 43.656 1 31.72 771 HIS B C 1
ATOM 12896 O O . HIS B 1 771 ? -36.938 43.344 44.562 1 31.72 771 HIS B O 1
ATOM 12902 N N . GLN B 1 772 ? -36.844 43.469 42.625 1 29.23 772 GLN B N 1
ATOM 12903 C CA . GLN B 1 772 ? -36.875 42 42.562 1 29.23 772 GLN B CA 1
ATOM 12904 C C . GLN B 1 772 ? -35.531 41.406 43 1 29.23 772 GLN B C 1
ATOM 12906 O O . GLN B 1 772 ? -34.5 41.75 42.438 1 29.23 772 GLN B O 1
ATOM 12911 N N . VAL B 1 773 ? -35.438 41.219 44.375 1 34.59 773 VAL B N 1
ATOM 12912 C CA . VAL B 1 773 ? -34.438 40.312 44.938 1 34.59 773 VAL B CA 1
ATOM 12913 C C . VAL B 1 773 ? -34.062 39.25 43.875 1 34.59 773 VAL B C 1
ATOM 12915 O O . VAL B 1 773 ? -34.906 38.562 43.344 1 34.59 773 VAL B O 1
ATOM 12918 N N . SER B 1 774 ? -33.125 39.625 43.156 1 36.31 774 SER B N 1
ATOM 12919 C CA . SER B 1 774 ? -32.531 38.688 42.25 1 36.31 774 SER B CA 1
ATOM 12920 C C . SER B 1 774 ? -32.344 37.312 42.844 1 36.31 774 SER B C 1
ATOM 12922 O O . SER B 1 774 ? -31.562 37.125 43.781 1 36.31 774 SER B O 1
ATOM 12924 N N . VAL B 1 775 ? -33.375 36.688 43.344 1 36.91 775 VAL B N 1
ATOM 12925 C CA . VAL B 1 775 ? -33.344 35.281 43.688 1 36.91 775 VAL B CA 1
ATOM 12926 C C . VAL B 1 775 ? -32.344 34.562 42.781 1 36.91 775 VAL B C 1
ATOM 12928 O O . VAL B 1 775 ? -32.531 34.5 41.562 1 36.91 775 VAL B O 1
ATOM 12931 N N . HIS B 1 776 ? -31.094 34.469 43.156 1 43.56 776 HIS B N 1
ATOM 12932 C CA . HIS B 1 776 ? -30.016 33.656 42.625 1 43.56 776 HIS B CA 1
ATOM 12933 C C . HIS B 1 776 ? -30.516 32.25 42.219 1 43.56 776 HIS B C 1
ATOM 12935 O O . HIS B 1 776 ? -30.656 31.375 43.062 1 43.56 776 HIS B O 1
ATOM 12941 N N . LYS B 1 777 ? -31.375 32.094 41.312 1 51.72 777 LYS B N 1
ATOM 12942 C CA . LYS B 1 777 ? -31.859 30.781 40.844 1 51.72 777 LYS B CA 1
ATOM 12943 C C . LYS B 1 777 ? -30.703 29.938 40.281 1 51.72 777 LYS B C 1
ATOM 12945 O O . LYS B 1 777 ? -29.969 30.391 39.406 1 51.72 777 LYS B O 1
ATOM 12950 N N . ARG B 1 778 ? -30.25 28.984 41.094 1 63.16 778 ARG B N 1
ATOM 12951 C CA . ARG B 1 778 ? -29.266 27.984 40.719 1 63.16 778 ARG B CA 1
ATOM 12952 C C . ARG B 1 778 ? -29.734 27.156 39.531 1 63.16 778 ARG B C 1
ATOM 12954 O O . ARG B 1 778 ? -30.875 26.688 39.5 1 63.16 778 ARG B O 1
ATOM 12961 N N . GLU B 1 779 ? -29.094 27.375 38.375 1 74.69 779 GLU B N 1
ATOM 12962 C CA . GLU B 1 779 ? -29.391 26.594 37.188 1 74.69 779 GLU B CA 1
ATOM 12963 C C . GLU B 1 779 ? -28.406 25.438 37.031 1 74.69 779 GLU B C 1
ATOM 12965 O O . GLU B 1 779 ? -27.266 25.5 37.5 1 74.69 779 GLU B O 1
ATOM 12970 N N . LEU B 1 780 ? -28.984 24.344 36.5 1 84.5 780 LEU B N 1
ATOM 12971 C CA . LEU B 1 780 ? -28.141 23.203 36.188 1 84.5 780 LEU B CA 1
ATOM 12972 C C . LEU B 1 780 ? -27.422 23.391 34.875 1 84.5 780 LEU B C 1
ATOM 12974 O O . LEU B 1 780 ? -28.016 23.891 33.906 1 84.5 780 LEU B O 1
ATOM 12978 N N . ALA B 1 781 ? -26.125 23.188 34.906 1 87.88 781 ALA B N 1
ATOM 12979 C CA . ALA B 1 781 ? -25.312 23.406 33.719 1 87.88 781 ALA B CA 1
ATOM 12980 C C . ALA B 1 781 ? -24.375 22.234 33.469 1 87.88 781 ALA B C 1
ATOM 12982 O O . ALA B 1 781 ? -24.203 21.375 34.344 1 87.88 781 ALA B O 1
ATOM 12983 N N . LEU B 1 782 ? -23.922 22.109 32.25 1 91.25 782 LEU B N 1
ATOM 12984 C CA . LEU B 1 782 ? -22.906 21.141 31.859 1 91.25 782 LEU B CA 1
ATOM 12985 C C . LEU B 1 782 ? -21.547 21.812 31.672 1 91.25 782 LEU B C 1
ATOM 12987 O O . LEU B 1 782 ? -21.453 22.906 31.109 1 91.25 782 LEU B O 1
ATOM 12991 N N . ASP B 1 783 ? -20.484 21.25 32.219 1 88.31 783 ASP B N 1
ATOM 12992 C CA . ASP B 1 783 ? -19.109 21.703 32 1 88.31 783 ASP B CA 1
ATOM 12993 C C . ASP B 1 783 ? -18.438 20.938 30.875 1 88.31 783 ASP B C 1
ATOM 12995 O O . ASP B 1 783 ? -18.047 19.781 31.062 1 88.31 783 ASP B O 1
ATOM 12999 N N . LEU B 1 784 ? -18.234 21.609 29.781 1 92.5 784 LEU B N 1
ATOM 13000 C CA . LEU B 1 784 ? -17.734 20.938 28.594 1 92.5 784 LEU B CA 1
ATOM 13001 C C . LEU B 1 784 ? -16.203 20.984 28.547 1 92.5 784 LEU B C 1
ATOM 13003 O O . LEU B 1 784 ? -15.586 20.312 27.719 1 92.5 784 LEU B O 1
ATOM 13007 N N . ARG B 1 785 ? -15.539 21.641 29.406 1 88.12 785 ARG B N 1
ATOM 13008 C CA . ARG B 1 785 ? -14.109 21.922 29.344 1 88.12 785 ARG B CA 1
ATOM 13009 C C . ARG B 1 785 ? -13.281 20.656 29.516 1 88.12 785 ARG B C 1
ATOM 13011 O O . ARG B 1 785 ? -12.195 20.531 28.953 1 88.12 785 ARG B O 1
ATOM 13018 N N . TYR B 1 786 ? -13.812 19.719 30.125 1 88.69 786 TYR B N 1
ATOM 13019 C CA . TYR B 1 786 ? -13.062 18.5 30.422 1 88.69 786 TYR B CA 1
ATOM 13020 C C . TYR B 1 786 ? -13.133 17.531 29.25 1 88.69 786 TYR B C 1
ATOM 13022 O O . TYR B 1 786 ? -12.242 16.703 29.062 1 88.69 786 TYR B O 1
ATOM 13030 N N . TYR B 1 787 ? -14.141 17.688 28.406 1 92.38 787 TYR B N 1
ATOM 13031 C CA . TYR B 1 787 ? -14.422 16.609 27.469 1 92.38 787 TYR B CA 1
ATOM 13032 C C . TYR B 1 787 ? -14.305 17.094 26.031 1 92.38 787 TYR B C 1
ATOM 13034 O O . TYR B 1 787 ? -14.188 16.281 25.109 1 92.38 787 TYR B O 1
ATOM 13042 N N . MET B 1 788 ? -14.367 18.344 25.828 1 92.56 788 MET B N 1
ATOM 13043 C CA . MET B 1 788 ? -14.344 18.875 24.469 1 92.56 788 MET B CA 1
ATOM 13044 C C . MET B 1 788 ? -12.977 18.641 23.828 1 92.56 788 MET B C 1
ATOM 13046 O O . MET B 1 788 ? -11.977 18.469 24.531 1 92.56 788 MET B O 1
ATOM 13050 N N . ASN B 1 789 ? -12.992 18.531 22.516 1 92.31 789 ASN B N 1
ATOM 13051 C CA . ASN B 1 789 ? -11.742 18.562 21.766 1 92.31 789 ASN B CA 1
ATOM 13052 C C . ASN B 1 789 ? -11.117 19.953 21.766 1 92.31 789 ASN B C 1
ATOM 13054 O O . ASN B 1 789 ? -11.656 20.891 21.172 1 92.31 789 ASN B O 1
ATOM 13058 N N . ARG B 1 790 ? -10.055 20.172 22.422 1 84.69 790 ARG B N 1
ATOM 13059 C CA . ARG B 1 790 ? -9.492 21.5 22.672 1 84.69 790 ARG B CA 1
ATOM 13060 C C . ARG B 1 790 ? -8.844 22.062 21.422 1 84.69 790 ARG B C 1
ATOM 13062 O O . ARG B 1 790 ? -8.711 23.281 21.266 1 84.69 790 ARG B O 1
ATOM 13069 N N . ALA B 1 791 ? -8.453 21.344 20.562 1 84.25 791 ALA B N 1
ATOM 13070 C CA . ALA B 1 791 ? -7.785 21.906 19.391 1 84.25 791 ALA B CA 1
ATOM 13071 C C . ALA B 1 791 ? -8.172 21.141 18.125 1 84.25 791 ALA B C 1
ATOM 13073 O O . ALA B 1 791 ? -7.32 20.531 17.484 1 84.25 791 ALA B O 1
ATOM 13074 N N . PRO B 1 792 ? -9.453 21.484 17.828 1 90.38 792 PRO B N 1
ATOM 13075 C CA . PRO B 1 792 ? -9.859 20.844 16.578 1 90.38 792 PRO B CA 1
ATOM 13076 C C . PRO B 1 792 ? -9.133 21.422 15.359 1 90.38 792 PRO B C 1
ATOM 13078 O O . PRO B 1 792 ? -8.609 22.531 15.422 1 90.38 792 PRO B O 1
ATOM 13081 N N . VAL B 1 793 ? -9.055 20.688 14.32 1 91.81 793 VAL B N 1
ATOM 13082 C CA . VAL B 1 793 ? -8.438 21.156 13.086 1 91.81 793 VAL B CA 1
ATOM 13083 C C . VAL B 1 793 ? -9.312 22.234 12.445 1 91.81 793 VAL B C 1
ATOM 13085 O O . VAL B 1 793 ? -10.539 22.078 12.383 1 91.81 793 VAL B O 1
ATOM 13088 N N . THR B 1 794 ? -8.727 23.328 12.094 1 93.31 794 THR B N 1
ATOM 13089 C CA . THR B 1 794 ? -9.461 24.438 11.492 1 93.31 794 THR B CA 1
ATOM 13090 C C . THR B 1 794 ? -8.789 24.891 10.203 1 93.31 794 THR B C 1
ATOM 13092 O O . THR B 1 794 ? -7.605 24.641 9.984 1 93.31 794 THR B O 1
ATOM 13095 N N . VAL B 1 795 ? -9.617 25.438 9.328 1 93.5 795 VAL B N 1
ATOM 13096 C CA . VAL B 1 795 ? -9.109 26.078 8.117 1 93.5 795 VAL B CA 1
ATOM 13097 C C . VAL B 1 795 ? -9.633 27.5 8.031 1 93.5 795 VAL B C 1
ATOM 13099 O O . VAL B 1 795 ? -10.719 27.812 8.539 1 93.5 795 VAL B O 1
ATOM 13102 N N . ARG B 1 796 ? -8.891 28.312 7.406 1 91 796 ARG B N 1
ATOM 13103 C CA . ARG B 1 796 ? -9.305 29.703 7.234 1 91 796 ARG B CA 1
ATOM 13104 C C . ARG B 1 796 ? -10.297 29.844 6.082 1 91 796 ARG B C 1
ATOM 13106 O O . ARG B 1 796 ? -10.312 29 5.172 1 91 796 ARG B O 1
ATOM 13113 N N . ALA B 1 797 ? -11.016 30.906 6.133 1 89.69 797 ALA B N 1
ATOM 13114 C CA . ALA B 1 797 ? -12.055 31.141 5.137 1 89.69 797 ALA B CA 1
ATOM 13115 C C . ALA B 1 797 ? -11.461 31.234 3.736 1 89.69 797 ALA B C 1
ATOM 13117 O O . ALA B 1 797 ? -12.094 30.828 2.76 1 89.69 797 ALA B O 1
ATOM 13118 N N . GLU B 1 798 ? -10.211 31.656 3.607 1 86.69 798 GLU B N 1
ATOM 13119 C CA . GLU B 1 798 ? -9.586 31.906 2.312 1 86.69 798 GLU B CA 1
ATOM 13120 C C . GLU B 1 798 ? -8.883 30.656 1.792 1 86.69 798 GLU B C 1
ATOM 13122 O O . GLU B 1 798 ? -8.367 30.641 0.672 1 86.69 798 GLU B O 1
ATOM 13127 N N . CYS B 1 799 ? -8.938 29.625 2.584 1 91 799 CYS B N 1
ATOM 13128 C CA . CYS B 1 799 ? -8.297 28.375 2.182 1 91 799 CYS B CA 1
ATOM 13129 C C . CYS B 1 799 ? -8.961 27.797 0.941 1 91 799 CYS B C 1
ATOM 13131 O O . CYS B 1 799 ? -10.18 27.875 0.79 1 91 799 CYS B O 1
ATOM 13133 N N . SER B 1 800 ? -8.102 27.312 0.085 1 90.94 800 SER B N 1
ATOM 13134 C CA . SER B 1 800 ? -8.648 26.656 -1.1 1 90.94 800 SER B CA 1
ATOM 13135 C C . SER B 1 800 ? -9.492 25.453 -0.719 1 90.94 800 SER B C 1
ATOM 13137 O O . SER B 1 800 ? -9.141 24.688 0.185 1 90.94 800 SER B O 1
ATOM 13139 N N . ALA B 1 801 ? -10.578 25.328 -1.415 1 93.06 801 ALA B N 1
ATOM 13140 C CA . ALA B 1 801 ? -11.453 24.188 -1.155 1 93.06 801 ALA B CA 1
ATOM 13141 C C . ALA B 1 801 ? -10.75 22.875 -1.455 1 93.06 801 ALA B C 1
ATOM 13143 O O . ALA B 1 801 ? -11.055 21.844 -0.837 1 93.06 801 ALA B O 1
ATOM 13144 N N . GLN B 1 802 ? -9.859 22.844 -2.377 1 92.5 802 GLN B N 1
ATOM 13145 C CA . GLN B 1 802 ? -9.109 21.625 -2.668 1 92.5 802 GLN B CA 1
ATOM 13146 C C . GLN B 1 802 ? -8.234 21.219 -1.483 1 92.5 802 GLN B C 1
ATOM 13148 O O . GLN B 1 802 ? -8.141 20.031 -1.151 1 92.5 802 GLN B O 1
ATOM 13153 N N . ARG B 1 803 ? -7.602 22.156 -0.933 1 92.81 803 ARG B N 1
ATOM 13154 C CA . ARG B 1 803 ? -6.789 21.875 0.245 1 92.81 803 ARG B CA 1
ATOM 13155 C C . ARG B 1 803 ? -7.652 21.391 1.4 1 92.81 803 ARG B C 1
ATOM 13157 O O . ARG B 1 803 ? -7.262 20.469 2.129 1 92.81 803 ARG B O 1
ATOM 13164 N N . ALA B 1 804 ? -8.758 22.047 1.582 1 94.75 804 ALA B N 1
ATOM 13165 C CA . ALA B 1 804 ? -9.688 21.609 2.615 1 94.75 804 ALA B CA 1
ATOM 13166 C C . ALA B 1 804 ? -10.117 20.156 2.379 1 94.75 804 ALA B C 1
ATOM 13168 O O . ALA B 1 804 ? -10.234 19.375 3.326 1 94.75 804 ALA B O 1
ATOM 13169 N N . TYR B 1 805 ? -10.359 19.875 1.08 1 95.44 805 TYR B N 1
ATOM 13170 C CA . TYR B 1 805 ? -10.695 18.5 0.697 1 95.44 805 TYR B CA 1
ATOM 13171 C C . TYR B 1 805 ? -9.586 17.531 1.092 1 95.44 805 TYR B C 1
ATOM 13173 O O . TYR B 1 805 ? -9.859 16.484 1.664 1 95.44 805 TYR B O 1
ATOM 13181 N N . ILE B 1 806 ? -8.391 17.844 0.862 1 93.94 806 ILE B N 1
ATOM 13182 C CA . ILE B 1 806 ? -7.238 17 1.132 1 93.94 806 ILE B CA 1
ATOM 13183 C C . ILE B 1 806 ? -7.086 16.797 2.639 1 93.94 806 ILE B C 1
ATOM 13185 O O . ILE B 1 806 ? -6.887 15.672 3.105 1 93.94 806 ILE B O 1
ATOM 13189 N N . ILE B 1 807 ? -7.203 17.859 3.361 1 94.56 807 ILE B N 1
ATOM 13190 C CA . ILE B 1 807 ? -7.07 17.797 4.812 1 94.56 807 ILE B CA 1
ATOM 13191 C C . ILE B 1 807 ? -8.164 16.906 5.395 1 94.56 807 ILE B C 1
ATOM 13193 O O . ILE B 1 807 ? -7.887 16.016 6.199 1 94.56 807 ILE B O 1
ATOM 13197 N N . PHE B 1 808 ? -9.367 17.156 4.887 1 95.44 808 PHE B N 1
ATOM 13198 C CA . PHE B 1 808 ? -10.531 16.438 5.395 1 95.44 808 PHE B CA 1
ATOM 13199 C C . PHE B 1 808 ? -10.414 14.945 5.098 1 95.44 808 PHE B C 1
ATOM 13201 O O . PHE B 1 808 ? -10.586 14.109 5.992 1 95.44 808 PHE B O 1
ATOM 13208 N N . ARG B 1 809 ? -10.07 14.609 3.934 1 94.38 809 ARG B N 1
ATOM 13209 C CA . ARG B 1 809 ? -10.047 13.227 3.469 1 94.38 809 ARG B CA 1
ATOM 13210 C C . ARG B 1 809 ? -8.828 12.492 4.02 1 94.38 809 ARG B C 1
ATOM 13212 O O . ARG B 1 809 ? -8.93 11.328 4.43 1 94.38 809 ARG B O 1
ATOM 13219 N N . THR B 1 810 ? -7.695 13.086 4.039 1 93 810 THR B N 1
ATOM 13220 C CA . THR B 1 810 ? -6.453 12.406 4.414 1 93 810 THR B CA 1
ATOM 13221 C C . THR B 1 810 ? -6.391 12.188 5.922 1 93 810 THR B C 1
ATOM 13223 O O . THR B 1 810 ? -5.84 11.188 6.387 1 93 810 THR B O 1
ATOM 13226 N N . LEU B 1 811 ? -7.012 13.094 6.684 1 93.12 811 LEU B N 1
ATOM 13227 C CA . LEU B 1 811 ? -6.969 12.953 8.133 1 93.12 811 LEU B CA 1
ATOM 13228 C C . LEU B 1 811 ? -8.188 12.195 8.641 1 93.12 811 LEU B C 1
ATOM 13230 O O . LEU B 1 811 ? -8.266 11.852 9.828 1 93.12 811 LEU B O 1
ATOM 13234 N N . GLY B 1 812 ? -9.117 11.891 7.785 1 92.56 812 GLY B N 1
ATOM 13235 C CA . GLY B 1 812 ? -10.32 11.18 8.195 1 92.56 812 GLY B CA 1
ATOM 13236 C C . GLY B 1 812 ? -11.195 11.984 9.133 1 92.56 812 GLY B C 1
ATOM 13237 O O . GLY B 1 812 ? -11.688 11.461 10.141 1 92.56 812 GLY B O 1
ATOM 13238 N N . LEU B 1 813 ? -11.406 13.227 8.812 1 94.31 813 LEU B N 1
ATOM 13239 C CA . LEU B 1 813 ? -12.164 14.117 9.68 1 94.31 813 LEU B CA 1
ATOM 13240 C C . LEU B 1 813 ? -13.664 13.961 9.445 1 94.31 813 LEU B C 1
ATOM 13242 O O . LEU B 1 813 ? -14.086 13.508 8.375 1 94.31 813 LEU B O 1
ATOM 13246 N N . ARG B 1 814 ? -14.406 14.25 10.453 1 94 814 ARG B N 1
ATOM 13247 C CA . ARG B 1 814 ? -15.859 14.328 10.336 1 94 814 ARG B CA 1
ATOM 13248 C C . ARG B 1 814 ? -16.328 15.781 10.281 1 94 814 ARG B C 1
ATOM 13250 O O . ARG B 1 814 ? -17.328 16.094 9.633 1 94 814 ARG B O 1
ATOM 13257 N N . HIS B 1 815 ? -15.633 16.672 11.023 1 95.06 815 HIS B N 1
ATOM 13258 C CA . HIS B 1 815 ? -15.938 18.094 11.094 1 95.06 815 HIS B CA 1
ATOM 13259 C C . HIS B 1 815 ? -14.688 18.938 10.875 1 95.06 815 HIS B C 1
ATOM 13261 O O . HIS B 1 815 ? -13.617 18.609 11.391 1 95.06 815 HIS B O 1
ATOM 13267 N N . LEU B 1 816 ? -14.852 19.906 10.039 1 96.06 816 LEU B N 1
ATOM 13268 C CA . LEU B 1 816 ? -13.789 20.891 9.797 1 96.06 816 LEU B CA 1
ATOM 13269 C C . LEU B 1 816 ? -14.312 22.312 9.969 1 96.06 816 LEU B C 1
ATOM 13271 O O . LEU B 1 816 ? -15.094 22.797 9.156 1 96.06 816 LEU B O 1
ATOM 13275 N N . CYS B 1 817 ? -13.82 22.969 11.031 1 95.44 817 CYS B N 1
ATOM 13276 C CA . CYS B 1 817 ? -14.273 24.328 11.328 1 95.44 817 CYS B CA 1
ATOM 13277 C C . CYS B 1 817 ? -13.578 25.344 10.43 1 95.44 817 CYS B C 1
ATOM 13279 O O . CYS B 1 817 ? -12.383 25.219 10.156 1 95.44 817 CYS B O 1
ATOM 13281 N N . VAL B 1 818 ? -14.375 26.234 9.922 1 95.19 818 VAL B N 1
ATOM 13282 C CA . VAL B 1 818 ? -13.852 27.344 9.133 1 95.19 818 VAL B CA 1
ATOM 13283 C C . VAL B 1 818 ? -13.828 28.625 9.977 1 95.19 818 VAL B C 1
ATOM 13285 O O . VAL B 1 818 ? -14.844 29.016 10.555 1 95.19 818 VAL B O 1
ATOM 13288 N N . THR B 1 819 ? -12.703 29.234 10.078 1 90.81 819 THR B N 1
ATOM 13289 C CA . THR B 1 819 ? -12.547 30.422 10.906 1 90.81 819 THR B CA 1
ATOM 13290 C C . THR B 1 819 ? -12.156 31.625 10.062 1 90.81 819 THR B C 1
ATOM 13292 O O . THR B 1 819 ? -11.68 31.469 8.938 1 90.81 819 THR B O 1
ATOM 13295 N N . ASP B 1 820 ? -12.445 32.719 10.531 1 84.56 820 ASP B N 1
ATOM 13296 C CA . ASP B 1 820 ? -12.031 33.938 9.883 1 84.56 820 ASP B CA 1
ATOM 13297 C C . ASP B 1 820 ? -10.711 34.438 10.453 1 84.56 820 ASP B C 1
ATOM 13299 O O . ASP B 1 820 ? -10.008 33.719 11.156 1 84.56 820 ASP B O 1
ATOM 13303 N N . SER B 1 821 ? -10.32 35.656 10.172 1 75.88 821 SER B N 1
ATOM 13304 C CA . SER B 1 821 ? -9.031 36.219 10.57 1 75.88 821 SER B CA 1
ATOM 13305 C C . SER B 1 821 ? -8.969 36.438 12.078 1 75.88 821 SER B C 1
ATOM 13307 O O . SER B 1 821 ? -7.879 36.469 12.656 1 75.88 821 SER B O 1
ATOM 13309 N N . SER B 1 822 ? -10.086 36.562 12.781 1 72.69 822 SER B N 1
ATOM 13310 C CA . SER B 1 822 ? -10.117 36.75 14.227 1 72.69 822 SER B CA 1
ATOM 13311 C C . SER B 1 822 ? -10.383 35.438 14.961 1 72.69 822 SER B C 1
ATOM 13313 O O . SER B 1 822 ? -10.727 35.438 16.141 1 72.69 822 SER B O 1
ATOM 13315 N N . ASN B 1 823 ? -10.336 34.312 14.297 1 81.94 823 ASN B N 1
ATOM 13316 C CA . ASN B 1 823 ? -10.547 32.969 14.844 1 81.94 823 ASN B CA 1
ATOM 13317 C C . ASN B 1 823 ? -12 32.781 15.273 1 81.94 823 ASN B C 1
ATOM 13319 O O . ASN B 1 823 ? -12.273 32 16.188 1 81.94 823 ASN B O 1
ATOM 13323 N N . SER B 1 824 ? -12.805 33.531 14.742 1 85.19 824 SER B N 1
ATOM 13324 C CA . SER B 1 824 ? -14.227 33.312 14.945 1 85.19 824 SER B CA 1
ATOM 13325 C C . SER B 1 824 ? -14.758 32.25 13.977 1 85.19 824 SER B C 1
ATOM 13327 O O . SER B 1 824 ? -14.359 32.219 12.805 1 85.19 824 SER B O 1
ATOM 13329 N N . VAL B 1 825 ? -15.594 31.422 14.484 1 91.75 825 VAL B N 1
ATOM 13330 C CA . VAL B 1 825 ? -16.125 30.359 13.648 1 91.75 825 VAL B CA 1
ATOM 13331 C C . VAL B 1 825 ? -17.203 30.906 12.727 1 91.75 825 VAL B C 1
ATOM 13333 O O . VAL B 1 825 ? -18.188 31.5 13.195 1 91.75 825 VAL B O 1
ATOM 13336 N N . ILE B 1 826 ? -17.031 30.766 11.461 1 90.5 826 ILE B N 1
ATOM 13337 C CA . ILE B 1 826 ? -18 31.328 10.508 1 90.5 826 ILE B CA 1
ATOM 13338 C C . ILE B 1 826 ? -18.75 30.188 9.828 1 90.5 826 ILE B C 1
ATOM 13340 O O . ILE B 1 826 ? -19.781 30.422 9.195 1 90.5 826 ILE B O 1
ATOM 13344 N N . GLY B 1 827 ? -18.203 29.047 9.914 1 93.19 827 GLY B N 1
ATOM 13345 C CA . GLY B 1 827 ? -18.859 27.922 9.258 1 93.19 827 GLY B CA 1
ATOM 13346 C C . GLY B 1 827 ? -18.234 26.578 9.609 1 93.19 827 GLY B C 1
ATOM 13347 O O . GLY B 1 827 ? -17.297 26.516 10.414 1 93.19 827 GLY B O 1
ATOM 13348 N N . MET B 1 828 ? -18.875 25.5 9.023 1 95 828 MET B N 1
ATOM 13349 C CA . MET B 1 828 ? -18.422 24.141 9.219 1 95 828 MET B CA 1
ATOM 13350 C C . MET B 1 828 ? -18.453 23.359 7.906 1 95 828 MET B C 1
ATOM 13352 O O . MET B 1 828 ? -19.359 23.547 7.094 1 95 828 MET B O 1
ATOM 13356 N N . ILE B 1 829 ? -17.422 22.641 7.695 1 95.75 829 ILE B N 1
ATOM 13357 C CA . ILE B 1 829 ? -17.375 21.766 6.523 1 95.75 829 ILE B CA 1
ATOM 13358 C C . ILE B 1 829 ? -17.516 20.312 6.957 1 95.75 829 ILE B C 1
ATOM 13360 O O . ILE B 1 829 ? -16.781 19.844 7.832 1 95.75 829 ILE B O 1
ATOM 13364 N N . THR B 1 830 ? -18.453 19.656 6.469 1 93.38 830 THR B N 1
ATOM 13365 C CA . THR B 1 830 ? -18.656 18.219 6.664 1 93.38 830 THR B CA 1
ATOM 13366 C C . THR B 1 830 ? -18.578 17.484 5.332 1 93.38 830 THR B C 1
ATOM 13368 O O . THR B 1 830 ? -18.297 18.078 4.293 1 93.38 830 THR B O 1
ATOM 13371 N N . ARG B 1 831 ? -18.766 16.25 5.406 1 91.88 831 ARG B N 1
ATOM 13372 C CA . ARG B 1 831 ? -18.688 15.406 4.215 1 91.88 831 ARG B CA 1
ATOM 13373 C C . ARG B 1 831 ? -19.734 15.805 3.193 1 91.88 831 ARG B C 1
ATOM 13375 O O . ARG B 1 831 ? -19.5 15.734 1.985 1 91.88 831 ARG B O 1
ATOM 13382 N N . LYS B 1 832 ? -20.859 16.188 3.635 1 88.31 832 LYS B N 1
ATOM 13383 C CA . LYS B 1 832 ? -21.953 16.594 2.758 1 88.31 832 LYS B CA 1
ATOM 13384 C C . LYS B 1 832 ? -21.562 17.828 1.934 1 88.31 832 LYS B C 1
ATOM 13386 O O . LYS B 1 832 ? -21.844 17.891 0.739 1 88.31 832 LYS B O 1
ATOM 13391 N N . ASP B 1 833 ? -20.859 18.703 2.547 1 89.88 833 ASP B N 1
ATOM 13392 C CA . ASP B 1 833 ? -20.453 19.938 1.883 1 89.88 833 ASP B CA 1
ATOM 13393 C C . ASP B 1 833 ? -19.391 19.656 0.822 1 89.88 833 ASP B C 1
ATOM 13395 O O . ASP B 1 833 ? -19.406 20.25 -0.26 1 89.88 833 ASP B O 1
ATOM 13399 N N . ILE B 1 834 ? -18.547 18.828 1.185 1 91.5 834 ILE B N 1
ATOM 13400 C CA . ILE B 1 834 ? -17.453 18.5 0.263 1 91.5 834 ILE B CA 1
ATOM 13401 C C . ILE B 1 834 ? -18.031 17.75 -0.943 1 91.5 834 ILE B C 1
ATOM 13403 O O . ILE B 1 834 ? -17.672 18.047 -2.088 1 91.5 834 ILE B O 1
ATOM 13407 N N . ALA B 1 835 ? -18.844 16.766 -0.664 1 85.81 835 ALA B N 1
ATOM 13408 C CA . ALA B 1 835 ? -19.406 15.969 -1.742 1 85.81 835 ALA B CA 1
ATOM 13409 C C . ALA B 1 835 ? -20.266 16.828 -2.676 1 85.81 835 ALA B C 1
ATOM 13411 O O . ALA B 1 835 ? -20.234 16.625 -3.895 1 85.81 835 ALA B O 1
ATOM 13412 N N . GLN B 1 836 ? -20.984 17.703 -2.143 1 80.75 836 GLN B N 1
ATOM 13413 C CA . GLN B 1 836 ? -21.812 18.594 -2.941 1 80.75 836 GLN B CA 1
ATOM 13414 C C . GLN B 1 836 ? -20.969 19.5 -3.826 1 80.75 836 GLN B C 1
ATOM 13416 O O . GLN B 1 836 ? -21.312 19.75 -4.984 1 80.75 836 GLN B O 1
ATOM 13421 N N . SER B 1 837 ? -19.906 19.969 -3.281 1 80.81 837 SER B N 1
ATOM 13422 C CA . SER B 1 837 ? -19.031 20.859 -4.035 1 80.81 837 SER B CA 1
ATOM 13423 C C . SER B 1 837 ? -18.25 20.094 -5.102 1 80.81 837 SER B C 1
ATOM 13425 O O . SER B 1 837 ? -17.922 20.656 -6.148 1 80.81 837 SER B O 1
ATOM 13427 N N . ALA B 1 838 ? -18.031 18.953 -4.785 1 74.25 838 ALA B N 1
ATOM 13428 C CA . ALA B 1 838 ? -17.281 18.141 -5.73 1 74.25 838 ALA B CA 1
ATOM 13429 C C . ALA B 1 838 ? -18.141 17.75 -6.93 1 74.25 838 ALA B C 1
ATOM 13431 O O . ALA B 1 838 ? -17.625 17.609 -8.047 1 74.25 838 ALA B O 1
ATOM 13432 N N . HIS B 1 839 ? -19.438 17.5 -6.785 1 65.62 839 HIS B N 1
ATOM 13433 C CA . HIS B 1 839 ? -20.328 17.094 -7.867 1 65.62 839 HIS B CA 1
ATOM 13434 C C . HIS B 1 839 ? -20.859 18.297 -8.633 1 65.62 839 HIS B C 1
ATOM 13436 O O . HIS B 1 839 ? -21.141 18.219 -9.828 1 65.62 839 HIS B O 1
ATOM 13442 N N . HIS B 1 840 ? -21.375 19.453 -8.008 1 53.28 840 HIS B N 1
ATOM 13443 C CA . HIS B 1 840 ? -22.062 20.578 -8.633 1 53.28 840 HIS B CA 1
ATOM 13444 C C . HIS B 1 840 ? -21.203 21.203 -9.727 1 53.28 840 HIS B C 1
ATOM 13446 O O . HIS B 1 840 ? -21.719 21.656 -10.75 1 53.28 840 HIS B O 1
ATOM 13452 N N . GLN B 1 841 ? -20 21.719 -9.555 1 46.62 841 GLN B N 1
ATOM 13453 C CA . GLN B 1 841 ? -19.422 22.625 -10.539 1 46.62 841 GLN B CA 1
ATOM 13454 C C . GLN B 1 841 ? -19.078 21.875 -11.828 1 46.62 841 GLN B C 1
ATOM 13456 O O . GLN B 1 841 ? -18.609 22.469 -12.797 1 46.62 841 GLN B O 1
ATOM 13461 N N . ALA B 1 842 ? -18.891 20.578 -11.836 1 43 842 ALA B N 1
ATOM 13462 C CA . ALA B 1 842 ? -18.734 20.016 -13.172 1 43 842 ALA B CA 1
ATOM 13463 C C . ALA B 1 842 ? -19.812 20.516 -14.117 1 43 842 ALA B C 1
ATOM 13465 O O . ALA B 1 842 ? -19.641 20.484 -15.336 1 43 842 ALA B O 1
ATOM 13466 N N . GLU B 1 843 ? -21.109 20.562 -13.766 1 40.75 843 GLU B N 1
ATOM 13467 C CA . GLU B 1 843 ? -22.078 21.125 -14.711 1 40.75 843 GLU B CA 1
ATOM 13468 C C . GLU B 1 843 ? -21.891 22.625 -14.852 1 40.75 843 GLU B C 1
ATOM 13470 O O . GLU B 1 843 ? -21.734 23.141 -15.961 1 40.75 843 GLU B O 1
ATOM 13475 N N . HIS B 1 844 ? -22.875 23.625 -14.148 1 35 844 HIS B N 1
ATOM 13476 C CA . HIS B 1 844 ? -23.125 25.047 -14.344 1 35 844 HIS B CA 1
ATOM 13477 C C . HIS B 1 844 ? -22 25.891 -13.773 1 35 844 HIS B C 1
ATOM 13479 O O . HIS B 1 844 ? -21.266 25.438 -12.891 1 35 844 HIS B O 1
ATOM 13485 N N . SER B 1 845 ? -21.672 27.156 -14.477 1 32.25 845 SER B N 1
ATOM 13486 C CA . SER B 1 845 ? -20.844 28.328 -14.234 1 32.25 845 SER B CA 1
ATOM 13487 C C . SER B 1 845 ? -20.812 28.688 -12.75 1 32.25 845 SER B C 1
ATOM 13489 O O . SER B 1 845 ? -21.734 28.359 -12.008 1 32.25 845 SER B O 1
ATOM 13491 N N . VAL B 1 846 ? -19.656 29.406 -12.18 1 35.53 846 VAL B N 1
ATOM 13492 C CA . VAL B 1 846 ? -19.109 29.906 -10.93 1 35.53 846 VAL B CA 1
ATOM 13493 C C . VAL B 1 846 ? -20.203 30.531 -10.086 1 35.53 846 VAL B C 1
ATOM 13495 O O . VAL B 1 846 ? -20.156 30.484 -8.852 1 35.53 846 VAL B O 1
ATOM 13498 N N . SER B 1 847 ? -21.156 31.344 -10.641 1 32.94 847 SER B N 1
ATOM 13499 C CA . SER B 1 847 ? -21.984 32.312 -9.914 1 32.94 847 SER B CA 1
ATOM 13500 C C . SER B 1 847 ? -22.984 31.594 -9.016 1 32.94 847 SER B C 1
ATOM 13502 O O . SER B 1 847 ? -23.516 32.188 -8.078 1 32.94 847 SER B O 1
ATOM 13504 N N . LYS B 1 848 ? -23.578 30.453 -9.375 1 33.94 848 LYS B N 1
ATOM 13505 C CA . LYS B 1 848 ? -24.797 29.938 -8.75 1 33.94 848 LYS B CA 1
ATOM 13506 C C . LYS B 1 848 ? -24.484 29.141 -7.496 1 33.94 848 LYS B C 1
ATOM 13508 O O . LYS B 1 848 ? -25.375 28.625 -6.836 1 33.94 848 LYS B O 1
ATOM 13513 N N . ILE B 1 849 ? -23.344 28.875 -7.168 1 36 849 ILE B N 1
ATOM 13514 C CA . ILE B 1 849 ? -23.078 28.094 -5.953 1 36 849 ILE B CA 1
ATOM 13515 C C . ILE B 1 849 ? -23.516 28.906 -4.73 1 36 849 ILE B C 1
ATOM 13517 O O . ILE B 1 849 ? -24.031 28.344 -3.76 1 36 849 ILE B O 1
ATOM 13521 N N . ALA B 1 850 ? -23.422 30.312 -4.699 1 31.06 850 ALA B N 1
ATOM 13522 C CA . ALA B 1 850 ? -23.828 31.156 -3.588 1 31.06 850 ALA B CA 1
ATOM 13523 C C . ALA B 1 850 ? -25.344 31.172 -3.43 1 31.06 850 ALA B C 1
ATOM 13525 O O . ALA B 1 850 ? -25.859 31.234 -2.309 1 31.06 850 ALA B O 1
ATOM 13526 N N . LEU B 1 851 ? -26.109 31.312 -4.594 1 27.73 851 LEU B N 1
ATOM 13527 C CA . LEU B 1 851 ? -27.547 31.562 -4.555 1 27.73 851 LEU B CA 1
ATOM 13528 C C . LEU B 1 851 ? -28.297 30.328 -4.078 1 27.73 851 LEU B C 1
ATOM 13530 O O . LEU B 1 851 ? -29.297 30.438 -3.352 1 27.73 851 LEU B O 1
ATOM 13534 N N . GLU B 1 852 ? -27.922 29.172 -4.559 1 32.88 852 GLU B N 1
ATOM 13535 C CA . GLU B 1 852 ? -28.766 28.031 -4.211 1 32.88 852 GLU B CA 1
ATOM 13536 C C . GLU B 1 852 ? -28.594 27.656 -2.744 1 32.88 852 GLU B C 1
ATOM 13538 O O . GLU B 1 852 ? -29.391 26.906 -2.193 1 32.88 852 GLU B O 1
ATOM 13543 N N . ARG B 1 853 ? -27.656 28.188 -2.086 1 33.94 853 ARG B N 1
ATOM 13544 C CA . ARG B 1 853 ? -27.438 27.875 -0.675 1 33.94 853 ARG B CA 1
ATOM 13545 C C . ARG B 1 853 ? -28.391 28.672 0.209 1 33.94 853 ARG B C 1
ATOM 13547 O O . ARG B 1 853 ? -28.516 28.391 1.403 1 33.94 853 ARG B O 1
ATOM 13554 N N . GLN B 1 854 ? -28.875 29.922 -0.242 1 28.27 854 GLN B N 1
ATOM 13555 C CA . GLN B 1 854 ? -29.844 30.594 0.619 1 28.27 854 GLN B CA 1
ATOM 13556 C C . GLN B 1 854 ? -31.062 29.719 0.869 1 28.27 854 GLN B C 1
ATOM 13558 O O . GLN B 1 854 ? -31.672 29.766 1.947 1 28.27 854 GLN B O 1
ATOM 13563 N N . GLU B 1 855 ? -31.672 29.203 -0.22 1 27.83 855 GLU B N 1
ATOM 13564 C CA . GLU B 1 855 ? -32.906 28.422 -0.021 1 27.83 855 GLU B CA 1
ATOM 13565 C C . GLU B 1 855 ? -32.594 27.109 0.704 1 27.83 855 GLU B C 1
ATOM 13567 O O . GLU B 1 855 ? -33.5 26.453 1.21 1 27.83 855 GLU B O 1
ATOM 13572 N N . SER B 1 856 ? -31.422 26.547 0.539 1 28.94 856 SER B N 1
ATOM 13573 C CA . SER B 1 856 ? -31.219 25.234 1.117 1 28.94 856 SER B CA 1
ATOM 13574 C C . SER B 1 856 ? -30.953 25.312 2.613 1 28.94 856 SER B C 1
ATOM 13576 O O . SER B 1 856 ? -30.594 24.312 3.244 1 28.94 856 SER B O 1
ATOM 13578 N N . ASP B 1 857 ? -30.75 26.406 3.246 1 27.61 857 ASP B N 1
ATOM 13579 C CA . ASP B 1 857 ? -30.719 26.5 4.703 1 27.61 857 ASP B CA 1
ATOM 13580 C C . ASP B 1 857 ? -31.859 25.719 5.336 1 27.61 857 ASP B C 1
ATOM 13582 O O . ASP B 1 857 ? -32.031 25.719 6.555 1 27.61 857 ASP B O 1
ATOM 13586 N N . GLY B 1 858 ? -33.156 25.953 4.797 1 24 858 GLY B N 1
ATOM 13587 C CA . GLY B 1 858 ? -34.25 25.172 5.355 1 24 858 GLY B CA 1
ATOM 13588 C C . GLY B 1 858 ? -33.969 23.688 5.395 1 24 858 GLY B C 1
ATOM 13589 O O . GLY B 1 858 ? -33 23.219 4.793 1 24 858 GLY B O 1
ATOM 13590 N N . SER B 1 859 ? -34.969 22.828 6.082 1 23.28 859 SER B N 1
ATOM 13591 C CA . SER B 1 859 ? -35 21.375 6.184 1 23.28 859 SER B CA 1
ATOM 13592 C C . SER B 1 859 ? -34.594 20.734 4.859 1 23.28 859 SER B C 1
ATOM 13594 O O . SER B 1 859 ? -35.281 20.938 3.842 1 23.28 859 SER B O 1
ATOM 13596 N N . SER B 1 860 ? -33.469 21.016 4.355 1 24.84 860 SER B N 1
ATOM 13597 C CA . SER B 1 860 ? -33.219 20.172 3.188 1 24.84 860 SER B CA 1
ATOM 13598 C C . SER B 1 860 ? -34.031 18.875 3.256 1 24.84 860 SER B C 1
ATOM 13600 O O . SER B 1 860 ? -33.625 17.938 3.947 1 24.84 860 SER B O 1
ATOM 13602 N N . TYR B 1 861 ? -35.25 19.031 3.342 1 21.78 861 TYR B N 1
ATOM 13603 C CA . TYR B 1 861 ? -36.25 18.016 3.072 1 21.78 861 TYR B CA 1
ATOM 13604 C C . TYR B 1 861 ? -35.969 17.281 1.769 1 21.78 861 TYR B C 1
ATOM 13606 O O . TYR B 1 861 ? -36.25 17.797 0.684 1 21.78 861 TYR B O 1
ATOM 13614 N N . PHE B 1 862 ? -34.781 16.938 1.585 1 25.39 862 PHE B N 1
ATOM 13615 C CA . PHE B 1 862 ? -34.656 15.961 0.508 1 25.39 862 PHE B CA 1
ATOM 13616 C C . PHE B 1 862 ? -35.875 15.062 0.417 1 25.39 862 PHE B C 1
ATOM 13618 O O . PHE B 1 862 ? -36.344 14.539 1.429 1 25.39 862 PHE B O 1
ATOM 13625 N N . GLY B 1 863 ? -36.844 15.375 -0.4 1 21.81 863 GLY B N 1
ATOM 13626 C CA . GLY B 1 863 ? -38.031 14.586 -0.731 1 21.81 863 GLY B CA 1
ATOM 13627 C C . GLY B 1 863 ? -37.781 13.094 -0.577 1 21.81 863 GLY B C 1
ATOM 13628 O O . GLY B 1 863 ? -36.688 12.602 -0.813 1 21.81 863 GLY B O 1
ATOM 13629 N N . ASP B 1 864 ? -38.531 12.344 0.288 1 24.31 864 ASP B N 1
ATOM 13630 C CA . ASP B 1 864 ? -38.812 11.039 0.886 1 24.31 864 ASP B CA 1
ATOM 13631 C C . ASP B 1 864 ? -38.531 9.906 -0.104 1 24.31 864 ASP B C 1
ATOM 13633 O O . ASP B 1 864 ? -38.312 8.766 0.297 1 24.31 864 ASP B O 1
ATOM 13637 N N . ARG B 1 865 ? -39.031 10.086 -1.317 1 23.86 865 ARG B N 1
ATOM 13638 C CA . ARG B 1 865 ? -39.344 8.992 -2.223 1 23.86 865 ARG B CA 1
ATOM 13639 C C . ARG B 1 865 ? -38.094 8.336 -2.758 1 23.86 865 ARG B C 1
ATOM 13641 O O . ARG B 1 865 ? -38.062 7.113 -2.945 1 23.86 865 ARG B O 1
ATOM 13648 N N . ALA B 1 866 ? -37.062 9.133 -3.172 1 24.61 866 ALA B N 1
ATOM 13649 C CA . ALA B 1 866 ? -36.156 8.57 -4.164 1 24.61 866 ALA B CA 1
ATOM 13650 C C . ALA B 1 866 ? -34.938 7.918 -3.492 1 24.61 866 ALA B C 1
ATOM 13652 O O . ALA B 1 866 ? -34.312 7.027 -4.062 1 24.61 866 ALA B O 1
ATOM 13653 N N . THR B 1 867 ? -34.531 8.414 -2.377 1 29.08 867 THR B N 1
ATOM 13654 C CA . THR B 1 867 ? -33.188 8 -1.981 1 29.08 867 THR B CA 1
ATOM 13655 C C . THR B 1 867 ? -33.219 6.676 -1.229 1 29.08 867 THR B C 1
ATOM 13657 O O . THR B 1 867 ? -32.188 6.094 -0.925 1 29.08 867 THR B O 1
ATOM 13660 N N . LYS B 1 868 ? -34.219 6.445 -0.441 1 30.03 868 LYS B N 1
ATOM 13661 C CA . LYS B 1 868 ? -34.281 5.145 0.219 1 30.03 868 LYS B CA 1
ATOM 13662 C C . LYS B 1 868 ? -34 4.016 -0.767 1 30.03 868 LYS B C 1
ATOM 13664 O O . LYS B 1 868 ? -33.5 2.963 -0.38 1 30.03 868 LYS B O 1
ATOM 13669 N N . ASP B 1 869 ? -34.531 4.188 -1.9 1 31.19 869 ASP B N 1
ATOM 13670 C CA . ASP B 1 869 ? -34.625 3.107 -2.877 1 31.19 869 ASP B CA 1
ATOM 13671 C C . ASP B 1 869 ? -33.281 2.768 -3.488 1 31.19 869 ASP B C 1
ATOM 13673 O O . ASP B 1 869 ? -33.062 1.654 -3.977 1 31.19 869 ASP B O 1
ATOM 13677 N N . ILE B 1 870 ? -32.438 3.803 -3.281 1 33.12 870 ILE B N 1
ATOM 13678 C CA . ILE B 1 870 ? -31.312 3.549 -4.156 1 33.12 870 ILE B CA 1
ATOM 13679 C C . ILE B 1 870 ? -30.25 2.758 -3.402 1 33.12 870 ILE B C 1
ATOM 13681 O O . ILE B 1 870 ? -29.562 1.9 -3.982 1 33.12 870 ILE B O 1
ATOM 13685 N N . LEU B 1 871 ? -30.141 3.154 -2.145 1 32.5 871 LEU B N 1
ATOM 13686 C CA . LEU B 1 871 ? -29.016 2.514 -1.467 1 32.5 871 LEU B CA 1
ATOM 13687 C C . LEU B 1 871 ? -29.109 0.995 -1.572 1 32.5 871 LEU B C 1
ATOM 13689 O O . LEU B 1 871 ? -28.094 0.311 -1.702 1 32.5 871 LEU B O 1
ATOM 13693 N N . PHE B 1 872 ? -30.328 0.556 -1.132 1 36.03 872 PHE B N 1
ATOM 13694 C CA . PHE B 1 872 ? -30.453 -0.896 -1.12 1 36.03 872 PHE B CA 1
ATOM 13695 C C . PHE B 1 872 ? -30.906 -1.411 -2.484 1 36.03 872 PHE B C 1
ATOM 13697 O O . PHE B 1 872 ? -31.328 -2.562 -2.611 1 36.03 872 PHE B O 1
ATOM 13704 N N . SER B 1 873 ? -31.078 -0.332 -3.334 1 32.25 873 SER B N 1
ATOM 13705 C CA . SER B 1 873 ? -31.344 -0.787 -4.695 1 32.25 873 SER B CA 1
ATOM 13706 C C . SER B 1 873 ? -30.062 -1.106 -5.441 1 32.25 873 SER B C 1
ATOM 13708 O O . SER B 1 873 ? -30.062 -1.252 -6.668 1 32.25 873 SER B O 1
ATOM 13710 N N . LEU B 1 874 ? -29 -0.936 -4.766 1 32.69 874 LEU B N 1
ATOM 13711 C CA . LEU B 1 874 ? -27.781 -1.186 -5.527 1 32.69 874 LEU B CA 1
ATOM 13712 C C . LEU B 1 874 ? -27.672 -2.656 -5.914 1 32.69 874 LEU B C 1
ATOM 13714 O O . LEU B 1 874 ? -27.969 -3.539 -5.102 1 32.69 874 LEU B O 1
ATOM 13718 N N . PRO B 1 875 ? -27.484 -2.889 -7.234 1 32.22 875 PRO B N 1
ATOM 13719 C CA . PRO B 1 875 ? -27.281 -4.27 -7.672 1 32.22 875 PRO B CA 1
ATOM 13720 C C . PRO B 1 875 ? -26.047 -4.914 -7.062 1 32.22 875 PRO B C 1
ATOM 13722 O O . PRO B 1 875 ? -25.078 -4.215 -6.734 1 32.22 875 PRO B O 1
#

InterPro domains:
  IPR000644 CBS domain [PF00571] (609-666)
  IPR000644 CBS domain [PF00571] (787-836)
  IPR000644 CBS domain [PS51371] (612-675)
  IPR000644 CBS domain [PS51371] (788-846)
  IPR000644 CBS domain [SM00116] (615-668)
  IPR000644 CBS domain [SM00116] (791-839)
  IPR001807 Chloride channel [PF00654] (143-573)
  IPR001807 Chloride channel [PR00762] (155-172)
  IPR001807 Chloride channel [PR00762] (186-205)
  IPR001807 Chloride channel [PR00762] (489-509)
  IPR001807 Chloride channel [PR00762] (524-540)
  IPR001807 Chloride channel [PR00762] (542-561)
  IPR014743 Chloride channel, core [SSF81340] (76-589)
  IPR046342 CBS domain superfamily [G3DSA:3.10.580.10] (600-686)
  IPR046342 CBS domain superfamily [G3DSA:3.10.580.10] (779-870)
  IPR046342 CBS domain superfamily [SSF54631] (599-835)
  IPR051280 Voltage-gated chloride channel/antiporter [PTHR11689] (39-841)

Secondary structure (DSSP, 8-state):
------TTHHHHHHHHHSS-GGGHHHHHHHHHHHHHHHHHHHHHS-----EE---SPP--HHHHHHHHS----BTTBSSSHHHHHHHHHHHHHHHHHHHHHHHHHHHHHHHHHHHHHHHHHHHTT--HHHHHHHHHHHHHHHHHHHHHIIIII-GGG-B--HHHHHHHHHTEE-TTTT-HHHHHHHHHHHHHHHHHT-S-BSHHHHHHHHHHHHHHHHHSS----EE-TTS-EE-SSHHHHHHHHHHHHH------SHHHHHHHHHHHHHHHHHHHHT-HHHHHHHIIIII-SS--HHHHHHHHHHHHHHHHHHHHHHHSS-BS----TT--S------BGGGHHHHHHHHHHHHHHHHHHHHHHHHHGGGSPPTT-HHHHHHHHHHHHHHHHHHHHHHHHHH--EEE--TT-TTGGG---TTS-SB-TTT--BEEEHHHHHHHS-HHHHHHHHHT--SSTTSSS-HHHHHHHHHHHHHHHHHHTT-SSB-BSHHHHHHHHHHHHHHHHHHHHHH-TTS---HHHHHHHHHHHHHHHHH---HHHHHHHHHHHT-GGGHHHHHHHHHHHHHHHHHH--S-HHHHHHHHTTTS-PPPSSPPGGGSS-BHHHHSB-S-EEEESEEEHHHHHHHHHH---SEEEEEE-SSTT---EEEEEEEHHHHHHHHHTT--EEEESS-------GGGSSS-----HHHHHHHHHHHTHHHHS-TT-GGGGGSTHHHHTT--HHHHHHS------EE--------TT--------------------EEEEEE-TTTSBSS--EEETTSBHHHHHHHHHHHT-S-EEEE-TTS-EEEEE-HHHHHHHHHHTTTS-TTHHHHHHHHTTS-----TTSHHHHHTT--/------TTHHHHHHHHHSS-GGGHHHHHHHHHHHHHHHHHHHHHS-----EE---SPP--HHHHHHHHS----BTTBSSSHHHHHHHHHHHHHHHHHHHHHHHHHHHHHHHHHHHHHHHHHHHTT--HHHHHHHHHHHHHHHHHHHHHIIIII-GGG-B--HHHHHHHHHTEE-TTTT-HHHHHHHHHHHHHHHHHT-S-BSHHHHHHHHHHHHHHHHHTT----EE-TTS-EE-SSHHHHHHHHHHHHH------SHHHHHHHHHHHHHHHHHHHHT-HHHHHHHIIIII-SS--HHHHHHHHHHHHHHHHHHHHHHHSS-BS----TT--S------BGGGHHHHHHHHHHHHHHHHHHHHHHHHHGGGSPPTT-HHHHHHHHHHHHHHHHHHHHHHHHHH--EEE--TT-TTGGG---TTS-SB-TTT--BEEEHHHHHHHS-HHHHHHHHHT--SSTTSSS-HHHHHHHHHHHHHHHHHHTT-SSB-BSHHHHHHHHHHHHHHHHHHHHHH-TTS---HHHHHHHHHHHHHHHHH---HHHHHHHHHHHT-GGGHHHHHHHHHHHHHHHHHH--S-HHHHHHHHTTTS-PPPSSPPGGGSS-BHHHHSB-S-EEEESEEEHHHHHHHHHH---SEEEEEE-SSTT---EEEEEEEHHHHHHHHHTT--EEEESS-------GGGSSS-----HHHHHHHHHHHTHHHHS-TT-GGGGGSTHHHHTT--HHHHHHS------EE--------TT--------------------EEEEEE-TTTSBSS--EEETTSBHHHHHHHHHHHT-S-EEEE-TTS-EEEEE-HHHHHHHHHHTTTS-TTHHHHHHHHTTS-----SSSSHHHHTT--

Foldseek 3Di:
DPPDDPPDPVVVVVVVVPPDPPVVVVVVVVVLVCLVVVVVVVQPDDDLAKAFAFQDDFDFQLVVQVVVPQPDADPQGSPCLNVVLLVLLLVLLQVLLVLLLVLQVLLQVLLVVLLVVLVVCVVVPDDLVVSLVVLLVLLLVLLLVLLCLCLRFNLLLFALCLLVLLLVLLGIFDFPNLPPSSLVSNSSLSSSNSSSQFLFACLSSLLSNLLSSLLVSLLLEAQFQQCAPVRDSDDPDVVSVVVNVCCVVVPVNLCQFSNNSSLSSLLSSLQSNCSRFLFQVLSLVCSVFPRHLDDDPVSSVSSSSSNLSSLQSNCCVPVVPSDVQSQTLQAAPADPDPDDPVCLVLLLVLLLVLLQLLLVLLVLLVVCLVVADFLVDSVSLSVLSSVLSSVSSVLLSVCLVPPWDKDWDDPPQQPSVQFRANNHDAAPPVPRTGIGTLLNSLRSGDLSSSLSNLLNFFQDPPPRHDLRSLVSCLVSLSVSLSSNAQGGTYGHNLSSLLSSQLSVQLSSLVVCCVVPVVDRGGSSLSSLLRSLSSVLSAAVTAPSSLSSSCSNRSHPVNNVSSNSSNVSSSVSSCVSPNHHNSRVLQVQLVSSLRFDQAFDPVLQQPFPLLLFAFFAKAAEQKFFPQVLLVDLAVFLFFKHFYFDDPDPPDLGATFFMDTLLLSLLCLLVVVKDWDFVPPSVPDPPPPVPPPDPPQDPVLNVSLSCSSNVCSNPVVSSSSVSSHSVSSVSSVCVVLCVLAPDDPRIDGSDDPDPPPPDPDDDDPPDCPVPDPPPPPRRTTIIDRNSRRTSRDDAEAERRHRLRVVSNCCSVSVRAWYFYAYPRNRTGGIHGSVSNSCVRPPPVPDDPPCSNPVSVVCVPPVPVDSPRNVRSSSSRD/DPPDDPPDPVVVVVVVVPPDPVVVVVVVVVVLVCLVVVVVVVQVDDDLAKAFAFQDDFDFQLVVQVVVPQPDADPQGSPVLNVVLLVLLLVLLQVLLVLLLVLQVLLQVLLVVLLVVLVVCVVVPDDLVVSLVVLLVLLLVLLLVLLCLCLRFNLLLFALCLLVLLLVLLGIFRFPNLPPSSLVSNSSLSSSNSSSQFLFACLSSLLSNLLSSLLVSLLLAAQFQQCAPVRDSDRPDPVSVVSNVCCVVVPVNLCLFSNNSSLSSLLSSLQSNCSNFLFQVLSLVCSVFPRHLDDDPVSSVSSSSSNLSSLQSNCCVPVVPSDVQSQTLQAAPAAPDPDDPVCLVLLLVLLLVLLQLLLVLLVLLVVCLVVADFLVDSVSLSVLSSVLSSVSSVLLSVCLVPPWDKDWDDPPQQPSVQFRANNHDAADPVPRTGIGTLLNSLRSGDLSSSLSNLLNFFQDPPPRHDLVSLVSCLVSLSVSLSSNQQGGTYGHNLSSLLSSQLSVQLSSLVVCCVVPVVDRGGSSLSSLLRSLSSVLSAAVTAPSSLSSSCSNRSHPVNNVSSNSSNVSSSVSSCVSPNHHNSRVLQVQLVSSLRFDQAFDPVLQQPFPLLLFAFFAKAAEQKFFPQVLLVDLAPFLFFKHFYFDDPDPPDLGATFFMDTLLLSLLCLLVVVKDWDQVPPSVPPPPPCVPPPDPPQDPVLNVSLSCSSNVCSNPVVSSSSVSSHSVSSVSSVCVVLCVLAPDDPRIDGSDDPDPPPPDPDDDDPPDCPPPDPPPPPRRTTIIDRNNRHTSRDDAEDERRHRLRVVSNCCSVSVRAWYFYAYPRNRTGGIHGSVSNSCVRPPPVPDDPPCSVVVSVVCVPPVPVDSPRNVRSPSSRD

Organism: Physcomitrium patens (NCBI:txid3218)